Protein 2DOA (pdb70)

Foldseek 3Di:
DLPDDFCQVVDDPLLNLLLVLLLHWAALVRSQVVVVSVPADPVNNVVVVVSLVPQWNFDDPPTITHGALVSLVSHDLDHRPDDPVSSVSSVCSNVCSPDNDPDD

InterPro domains:
  IPR010844 Occludin homology domain [PF07303] (513-614)
  IPR010844 Occludin homology domain [PS51980] (507-617)
  IPR019464 RNA polymerase II elongation factor ELL, N-terminal [PF10390] (6-292)
  IPR031176 ELL/occludin family [PTHR23288] (4-615)
  IPR036390 Winged helix DNA-binding domain superfamily [SSF46785] (202-292)
  IPR042065 E3 ubiquitin-protein ligase ELL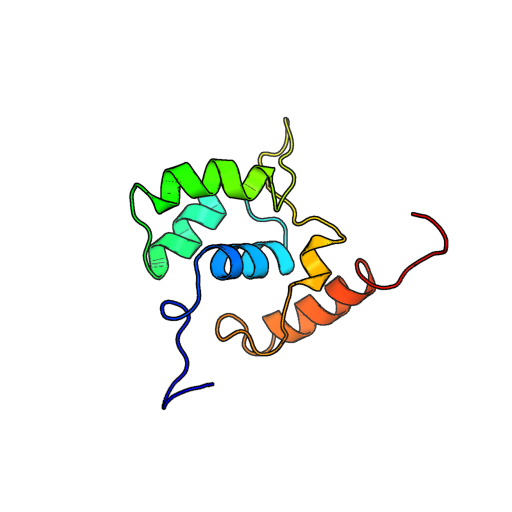-like [G3DSA:1.10.10.2670] (196-298)

Structure (mmCIF, N/CA/C/O backbone):
data_2DOA
#
_entry.id   2DOA
#
loop_
_atom_site.group_PDB
_atom_site.id
_atom_site.type_symbol
_atom_site.label_atom_id
_atom_site.label_alt_id
_atom_site.label_comp_id
_atom_site.label_asym_id
_atom_site.label_entity_id
_atom_site.label_seq_id
_atom_site.pdbx_PDB_ins_code
_atom_site.Cartn_x
_atom_site.Cartn_y
_atom_site.Cartn_z
_atom_site.occupancy
_atom_site.B_iso_or_equiv
_atom_site.auth_seq_id
_atom_site.auth_comp_id
_atom_site.auth_asym_id
_atom_site.auth_atom_id
_atom_site.pdbx_PDB_model_num
ATOM 1 N N . GLY A 1 1 ? -11.061 -14.258 -1.070 1.00 0.00 1 GLY A N 1
ATOM 2 C CA . GLY A 1 1 ? -12.351 -14.963 -1.300 1.00 0.00 1 GLY A CA 1
ATOM 3 C C . GLY A 1 1 ? -12.613 -15.229 -2.769 1.00 0.00 1 GLY A C 1
ATOM 4 O O . GLY A 1 1 ? -13.539 -14.667 -3.354 1.00 0.00 1 GLY A O 1
ATOM 10 N N . SER A 1 2 ? -11.795 -16.088 -3.369 1.00 0.00 2 SER A N 1
ATOM 11 C CA . SER A 1 2 ? -11.943 -16.427 -4.780 1.00 0.00 2 SER A CA 1
ATOM 12 C C . SER A 1 2 ? -11.873 -17.937 -4.987 1.00 0.00 2 SER A C 1
ATOM 13 O O . SER A 1 2 ? -12.706 -18.517 -5.683 1.00 0.00 2 SER A O 1
ATOM 21 N N . SER A 1 3 ? -10.876 -18.568 -4.376 1.00 0.00 3 SER A N 1
ATOM 22 C CA . SER A 1 3 ? -10.698 -20.010 -4.493 1.00 0.00 3 SER A CA 1
ATOM 23 C C . SER A 1 3 ? -10.262 -20.615 -3.162 1.00 0.00 3 SER A C 1
ATOM 24 O O . SER A 1 3 ? -9.151 -20.371 -2.693 1.00 0.00 3 SER A O 1
ATOM 32 N N . GLY A 1 4 ? -11.145 -21.406 -2.561 1.00 0.00 4 GLY A N 1
ATOM 33 C CA . GLY A 1 4 ? -10.832 -22.034 -1.290 1.00 0.00 4 GLY A CA 1
ATOM 34 C C . GLY A 1 4 ? -10.624 -21.022 -0.179 1.00 0.00 4 GLY A C 1
ATOM 35 O O . GLY A 1 4 ? -11.578 -20.404 0.293 1.00 0.00 4 GLY A O 1
ATOM 39 N N . SER A 1 5 ? -9.373 -20.856 0.238 1.00 0.00 5 SER A N 1
ATOM 40 C CA . SER A 1 5 ? -9.042 -19.913 1.301 1.00 0.00 5 SER A CA 1
ATOM 41 C C . SER A 1 5 ? -8.675 -18.550 0.724 1.00 0.00 5 SER A C 1
ATOM 42 O O . SER A 1 5 ? -8.700 -18.352 -0.490 1.00 0.00 5 SER A O 1
ATOM 50 N N . SER A 1 6 ? -8.335 -17.613 1.604 1.00 0.00 6 SER A N 1
ATOM 51 C CA . SER A 1 6 ? -7.963 -16.268 1.182 1.00 0.00 6 SER A CA 1
ATOM 52 C C . SER A 1 6 ? -6.472 -16.025 1.393 1.00 0.00 6 SER A C 1
ATOM 53 O O . SER A 1 6 ? -5.913 -16.398 2.425 1.00 0.00 6 SER A O 1
ATOM 61 N N . GLY A 1 7 ? -5.835 -15.397 0.411 1.00 0.00 7 GLY A N 1
ATOM 62 C CA . GLY A 1 7 ? -4.415 -15.114 0.509 1.00 0.00 7 GLY A CA 1
ATOM 63 C C . GLY A 1 7 ? -4.057 -13.749 -0.043 1.00 0.00 7 GLY A C 1
ATOM 64 O O . GLY A 1 7 ? -4.697 -13.259 -0.971 1.00 0.00 7 GLY A O 1
ATOM 68 N N . VAL A 1 8 ? -3.028 -13.132 0.532 1.00 0.00 8 VAL A N 1
ATOM 69 C CA . VAL A 1 8 ? -2.585 -11.816 0.092 1.00 0.00 8 VAL A CA 1
ATOM 70 C C . VAL A 1 8 ? -1.550 -11.927 -1.023 1.00 0.00 8 VAL A C 1
ATOM 71 O O . VAL A 1 8 ? -1.454 -11.051 -1.883 1.00 0.00 8 VAL A O 1
ATOM 84 N N . SER A 1 9 ? -0.777 -13.008 -1.001 1.00 0.00 9 SER A N 1
ATOM 85 C CA . SER A 1 9 ? 0.250 -13.234 -2.010 1.00 0.00 9 SER A CA 1
ATOM 86 C C . SER A 1 9 ? -0.362 -13.293 -3.406 1.00 0.00 9 SER A C 1
ATOM 87 O O . SER A 1 9 ? 0.219 -12.796 -4.371 1.00 0.00 9 SER A O 1
ATOM 95 N N . GLN A 1 10 ? -1.537 -13.904 -3.505 1.00 0.00 10 GLN A N 1
ATOM 96 C CA . GLN A 1 10 ? -2.230 -14.029 -4.783 1.00 0.00 10 GLN A CA 1
ATOM 97 C C . GLN A 1 10 ? -2.525 -12.654 -5.376 1.00 0.00 10 GLN A C 1
ATOM 98 O O . GLN A 1 10 ? -2.555 -12.486 -6.596 1.00 0.00 10 GLN A O 1
ATOM 112 N N . ARG A 1 11 ? -2.742 -11.674 -4.505 1.00 0.00 11 ARG A N 1
ATOM 113 C CA . ARG A 1 11 ? -3.034 -10.313 -4.940 1.00 0.00 11 ARG A CA 1
ATOM 114 C C . ARG A 1 11 ? -1.777 -9.633 -5.478 1.00 0.00 11 ARG A C 1
ATOM 115 O O . ARG A 1 11 ? -0.660 -9.989 -5.101 1.00 0.00 11 ARG A O 1
ATOM 136 N N . PRO A 1 12 ? -1.942 -8.641 -6.369 1.00 0.00 12 PRO A N 1
ATOM 137 C CA . PRO A 1 12 ? -0.813 -7.910 -6.956 1.00 0.00 12 PRO A CA 1
ATOM 138 C C . PRO A 1 12 ? 0.032 -7.208 -5.899 1.00 0.00 12 PRO A C 1
ATOM 139 O O . PRO A 1 12 ? -0.204 -7.358 -4.701 1.00 0.00 12 PRO A O 1
ATOM 150 N N . PHE A 1 13 ? 1.018 -6.439 -6.351 1.00 0.00 13 PHE A N 1
ATOM 151 C CA . PHE A 1 13 ? 1.900 -5.715 -5.443 1.00 0.00 13 PHE A CA 1
ATOM 152 C C . PHE A 1 13 ? 1.348 -4.326 -5.137 1.00 0.00 13 PHE A C 1
ATOM 153 O O . PHE A 1 13 ? 1.420 -3.856 -4.002 1.00 0.00 13 PHE A O 1
ATOM 170 N N . ARG A 1 14 ? 0.798 -3.675 -6.156 1.00 0.00 14 ARG A N 1
ATOM 171 C CA . ARG A 1 14 ? 0.235 -2.339 -5.994 1.00 0.00 14 ARG A CA 1
ATOM 172 C C . ARG A 1 14 ? -0.888 -2.342 -4.963 1.00 0.00 14 ARG A C 1
ATOM 173 O O . ARG A 1 14 ? -1.082 -1.366 -4.239 1.00 0.00 14 ARG A O 1
ATOM 194 N N . ASP A 1 15 ? -1.629 -3.444 -4.902 1.00 0.00 15 ASP A N 1
ATOM 195 C CA . ASP A 1 15 ? -2.733 -3.572 -3.960 1.00 0.00 15 ASP A CA 1
ATOM 196 C C . ASP A 1 15 ? -2.220 -3.868 -2.555 1.00 0.00 15 ASP A C 1
ATOM 197 O O . ASP A 1 15 ? -2.807 -3.435 -1.564 1.00 0.00 15 ASP A O 1
ATOM 206 N N . ARG A 1 16 ? -1.120 -4.610 -2.476 1.00 0.00 16 ARG A N 1
ATOM 207 C CA . ARG A 1 16 ? -0.527 -4.966 -1.192 1.00 0.00 16 ARG A CA 1
ATOM 208 C C . ARG A 1 16 ? -0.099 -3.719 -0.424 1.00 0.00 16 ARG A C 1
ATOM 209 O O . ARG A 1 16 ? -0.200 -3.668 0.801 1.00 0.00 16 ARG A O 1
ATOM 230 N N . VAL A 1 17 ? 0.379 -2.715 -1.154 1.00 0.00 17 VAL A N 1
ATOM 231 C CA . VAL A 1 17 ? 0.822 -1.470 -0.540 1.00 0.00 17 VAL A CA 1
ATOM 232 C C . VAL A 1 17 ? -0.303 -0.440 -0.511 1.00 0.00 17 VAL A C 1
ATOM 233 O O . VAL A 1 17 ? -0.369 0.396 0.390 1.00 0.00 17 VAL A O 1
ATOM 246 N N . LEU A 1 18 ? -1.186 -0.507 -1.502 1.00 0.00 18 LEU A N 1
ATOM 247 C CA . LEU A 1 18 ? -2.308 0.420 -1.589 1.00 0.00 18 LEU A CA 1
ATOM 248 C C . LEU A 1 18 ? -3.247 0.255 -0.398 1.00 0.00 18 LEU A C 1
ATOM 249 O O . LEU A 1 18 ? -3.895 1.209 0.030 1.00 0.00 18 LEU A O 1
ATOM 265 N N . HIS A 1 19 ? -3.317 -0.963 0.132 1.00 0.00 19 HIS A N 1
ATOM 266 C CA . HIS A 1 19 ? -4.178 -1.251 1.274 1.00 0.00 19 HIS A CA 1
ATOM 267 C C . HIS A 1 19 ? -3.473 -0.922 2.586 1.00 0.00 19 HIS A C 1
ATOM 268 O O . HIS A 1 19 ? -4.100 -0.451 3.535 1.00 0.00 19 HIS A O 1
ATOM 282 N N . LEU A 1 20 ? -2.170 -1.173 2.632 1.00 0.00 20 LEU A N 1
ATOM 283 C CA . LEU A 1 20 ? -1.381 -0.904 3.829 1.00 0.00 20 LEU A CA 1
ATOM 284 C C . LEU A 1 20 ? -1.441 0.574 4.201 1.00 0.00 20 LEU A C 1
ATOM 285 O O . LEU A 1 20 ? -1.760 0.927 5.336 1.00 0.00 20 LEU A O 1
ATOM 301 N N . LEU A 1 21 ? -1.132 1.434 3.236 1.00 0.00 21 LEU A N 1
ATOM 302 C CA . LEU A 1 21 ? -1.150 2.875 3.462 1.00 0.00 21 LEU A CA 1
ATOM 303 C C . LEU A 1 21 ? -2.578 3.385 3.634 1.00 0.00 21 LEU A C 1
ATOM 304 O O . LEU A 1 21 ? -2.807 4.412 4.274 1.00 0.00 21 LEU A O 1
ATOM 320 N N . ALA A 1 22 ? -3.537 2.662 3.062 1.00 0.00 22 ALA A N 1
ATOM 321 C CA . ALA A 1 22 ? -4.942 3.044 3.154 1.00 0.00 22 ALA A CA 1
ATOM 322 C C . ALA A 1 22 ? -5.378 3.200 4.608 1.00 0.00 22 ALA A C 1
ATOM 323 O O . ALA A 1 22 ? -6.140 4.106 4.943 1.00 0.00 22 ALA A O 1
ATOM 330 N N . LEU A 1 23 ? -4.890 2.311 5.467 1.00 0.00 23 LEU A N 1
ATOM 331 C CA . LEU A 1 23 ? -5.230 2.351 6.884 1.00 0.00 23 LEU A CA 1
ATOM 332 C C . LEU A 1 23 ? -4.606 3.569 7.558 1.00 0.00 23 LEU A C 1
ATOM 333 O O . LEU A 1 23 ? -5.303 4.521 7.911 1.00 0.00 23 LEU A O 1
ATOM 349 N N . ARG A 1 24 ? -3.289 3.531 7.733 1.00 0.00 24 ARG A N 1
ATOM 350 C CA . ARG A 1 24 ? -2.571 4.632 8.364 1.00 0.00 24 ARG A CA 1
ATOM 351 C C . ARG A 1 24 ? -1.217 4.854 7.693 1.00 0.00 24 ARG A C 1
ATOM 352 O O . ARG A 1 24 ? -0.696 3.965 7.020 1.00 0.00 24 ARG A O 1
ATOM 373 N N . PRO A 1 25 ? -0.628 6.050 7.869 1.00 0.00 25 PRO A N 1
ATOM 374 C CA . PRO A 1 25 ? 0.671 6.384 7.277 1.00 0.00 25 PRO A CA 1
ATOM 375 C C . PRO A 1 25 ? 1.737 5.339 7.588 1.00 0.00 25 PRO A C 1
ATOM 376 O O . PRO A 1 25 ? 2.022 5.057 8.752 1.00 0.00 25 PRO A O 1
ATOM 387 N N . TYR A 1 26 ? 2.323 4.768 6.541 1.00 0.00 26 TYR A N 1
ATOM 388 C CA . TYR A 1 26 ? 3.358 3.754 6.703 1.00 0.00 26 TYR A CA 1
ATOM 389 C C . TYR A 1 26 ? 4.687 4.235 6.130 1.00 0.00 26 TYR A C 1
ATOM 390 O O . TYR A 1 26 ? 4.744 4.739 5.008 1.00 0.00 26 TYR A O 1
ATOM 408 N N . ARG A 1 27 ? 5.753 4.077 6.907 1.00 0.00 27 ARG A N 1
ATOM 409 C CA . ARG A 1 27 ? 7.082 4.496 6.477 1.00 0.00 27 ARG A CA 1
ATOM 410 C C . ARG A 1 27 ? 7.691 3.474 5.523 1.00 0.00 27 ARG A C 1
ATOM 411 O O . ARG A 1 27 ? 7.139 2.392 5.322 1.00 0.00 27 ARG A O 1
ATOM 432 N N . LYS A 1 28 ? 8.832 3.824 4.938 1.00 0.00 28 LYS A N 1
ATOM 433 C CA . LYS A 1 28 ? 9.517 2.936 4.005 1.00 0.00 28 LYS A CA 1
ATOM 434 C C . LYS A 1 28 ? 10.015 1.682 4.715 1.00 0.00 28 LYS A C 1
ATOM 435 O O . LYS A 1 28 ? 9.826 0.566 4.230 1.00 0.00 28 LYS A O 1
ATOM 454 N N . ALA A 1 29 ? 10.650 1.872 5.866 1.00 0.00 29 ALA A N 1
ATOM 455 C CA . ALA A 1 29 ? 11.176 0.756 6.643 1.00 0.00 29 ALA A CA 1
ATOM 456 C C . ALA A 1 29 ? 10.047 -0.057 7.268 1.00 0.00 29 ALA A C 1
ATOM 457 O O . ALA A 1 29 ? 10.072 -1.287 7.252 1.00 0.00 29 ALA A O 1
ATOM 464 N N . GLU A 1 30 ? 9.058 0.639 7.817 1.00 0.00 30 GLU A N 1
ATOM 465 C CA . GLU A 1 30 ? 7.919 -0.019 8.448 1.00 0.00 30 GLU A CA 1
ATOM 466 C C . GLU A 1 30 ? 7.124 -0.826 7.426 1.00 0.00 30 GLU A C 1
ATOM 467 O O . GLU A 1 30 ? 6.743 -1.968 7.683 1.00 0.00 30 GLU A O 1
ATOM 479 N N . LEU A 1 31 ? 6.877 -0.225 6.267 1.00 0.00 31 LEU A N 1
ATOM 480 C CA . LEU A 1 31 ? 6.129 -0.889 5.206 1.00 0.00 31 LEU A CA 1
ATOM 481 C C . LEU A 1 31 ? 6.937 -2.034 4.604 1.00 0.00 31 LEU A C 1
ATOM 482 O O . LEU A 1 31 ? 6.380 -3.053 4.197 1.00 0.00 31 LEU A O 1
ATOM 498 N N . LEU A 1 32 ? 8.254 -1.857 4.550 1.00 0.00 32 LEU A N 1
ATOM 499 C CA . LEU A 1 32 ? 9.139 -2.876 3.998 1.00 0.00 32 LEU A CA 1
ATOM 500 C C . LEU A 1 32 ? 9.057 -4.165 4.809 1.00 0.00 32 LEU A C 1
ATOM 501 O O . LEU A 1 32 ? 8.893 -5.250 4.251 1.00 0.00 32 LEU A O 1
ATOM 517 N N . LEU A 1 33 ? 9.172 -4.038 6.126 1.00 0.00 33 LEU A N 1
ATOM 518 C CA . LEU A 1 33 ? 9.113 -5.194 7.014 1.00 0.00 33 LEU A CA 1
ATOM 519 C C . LEU A 1 33 ? 7.742 -5.861 6.947 1.00 0.00 33 LEU A C 1
ATOM 520 O O . LEU A 1 33 ? 7.629 -7.080 7.069 1.00 0.00 33 LEU A O 1
ATOM 536 N N . ARG A 1 34 ? 6.705 -5.054 6.751 1.00 0.00 34 ARG A N 1
ATOM 537 C CA . ARG A 1 34 ? 5.342 -5.567 6.668 1.00 0.00 34 ARG A CA 1
ATOM 538 C C . ARG A 1 34 ? 5.172 -6.460 5.443 1.00 0.00 34 ARG A C 1
ATOM 539 O O . ARG A 1 34 ? 4.629 -7.561 5.536 1.00 0.00 34 ARG A O 1
ATOM 560 N N . LEU A 1 35 ? 5.637 -5.978 4.296 1.00 0.00 35 LEU A N 1
ATOM 561 C CA . LEU A 1 35 ? 5.535 -6.732 3.052 1.00 0.00 35 LEU A CA 1
ATOM 562 C C . LEU A 1 35 ? 6.474 -7.934 3.066 1.00 0.00 35 LEU A C 1
ATOM 563 O O . LEU A 1 35 ? 6.150 -8.994 2.531 1.00 0.00 35 LEU A O 1
ATOM 579 N N . GLN A 1 36 ? 7.640 -7.761 3.681 1.00 0.00 36 GLN A N 1
ATOM 580 C CA . GLN A 1 36 ? 8.626 -8.832 3.764 1.00 0.00 36 GLN A CA 1
ATOM 581 C C . GLN A 1 36 ? 8.055 -10.044 4.495 1.00 0.00 36 GLN A C 1
ATOM 582 O O . GLN A 1 36 ? 8.448 -11.181 4.233 1.00 0.00 36 GLN A O 1
ATOM 596 N N . LYS A 1 37 ? 7.126 -9.793 5.412 1.00 0.00 37 LYS A N 1
ATOM 597 C CA . LYS A 1 37 ? 6.501 -10.865 6.180 1.00 0.00 37 LYS A CA 1
ATOM 598 C C . LYS A 1 37 ? 5.805 -11.861 5.258 1.00 0.00 37 LYS A C 1
ATOM 599 O O . LYS A 1 37 ? 5.868 -13.071 5.475 1.00 0.00 37 LYS A O 1
ATOM 618 N N . ASP A 1 38 ? 5.141 -11.344 4.229 1.00 0.00 38 ASP A N 1
ATOM 619 C CA . ASP A 1 38 ? 4.434 -12.188 3.274 1.00 0.00 38 ASP A CA 1
ATOM 620 C C . ASP A 1 38 ? 5.346 -12.583 2.116 1.00 0.00 38 ASP A C 1
ATOM 621 O O . ASP A 1 38 ? 5.247 -13.689 1.583 1.00 0.00 38 ASP A O 1
ATOM 630 N N . GLY A 1 39 ? 6.234 -11.671 1.733 1.00 0.00 39 GLY A N 1
ATOM 631 C CA . GLY A 1 39 ? 7.150 -11.943 0.641 1.00 0.00 39 GLY A CA 1
ATOM 632 C C . GLY A 1 39 ? 7.615 -10.679 -0.054 1.00 0.00 39 GLY A C 1
ATOM 633 O O . GLY A 1 39 ? 6.817 -9.970 -0.666 1.00 0.00 39 GLY A O 1
ATOM 637 N N . LEU A 1 40 ? 8.910 -10.395 0.040 1.00 0.00 40 LEU A N 1
ATOM 638 C CA . LEU A 1 40 ? 9.480 -9.207 -0.585 1.00 0.00 40 LEU A CA 1
ATOM 639 C C . LEU A 1 40 ? 10.858 -9.507 -1.168 1.00 0.00 40 LEU A C 1
ATOM 640 O O . LEU A 1 40 ? 11.733 -10.032 -0.480 1.00 0.00 40 LEU A O 1
ATOM 656 N N . THR A 1 41 ? 11.042 -9.170 -2.440 1.00 0.00 41 THR A N 1
ATOM 657 C CA . THR A 1 41 ? 12.314 -9.403 -3.116 1.00 0.00 41 THR A CA 1
ATOM 658 C C . THR A 1 41 ? 12.995 -8.082 -3.463 1.00 0.00 41 THR A C 1
ATOM 659 O O . THR A 1 41 ? 12.493 -7.008 -3.134 1.00 0.00 41 THR A O 1
ATOM 670 N N . GLN A 1 42 ? 14.141 -8.171 -4.131 1.00 0.00 42 GLN A N 1
ATOM 671 C CA . GLN A 1 42 ? 14.890 -6.984 -4.523 1.00 0.00 42 GLN A CA 1
ATOM 672 C C . GLN A 1 42 ? 14.097 -6.143 -5.519 1.00 0.00 42 GLN A C 1
ATOM 673 O O . GLN A 1 42 ? 14.168 -4.914 -5.505 1.00 0.00 42 GLN A O 1
ATOM 687 N N . ALA A 1 43 ? 13.341 -6.814 -6.381 1.00 0.00 43 ALA A N 1
ATOM 688 C CA . ALA A 1 43 ? 12.534 -6.129 -7.384 1.00 0.00 43 ALA A CA 1
ATOM 689 C C . ALA A 1 43 ? 11.378 -5.375 -6.735 1.00 0.00 43 ALA A C 1
ATOM 690 O O . ALA A 1 43 ? 10.942 -4.338 -7.236 1.00 0.00 43 ALA A O 1
ATOM 697 N N . ASP A 1 44 ? 10.885 -5.904 -5.620 1.00 0.00 44 ASP A N 1
ATOM 698 C CA . ASP A 1 44 ? 9.778 -5.280 -4.903 1.00 0.00 44 ASP A CA 1
ATOM 699 C C . ASP A 1 44 ? 10.280 -4.172 -3.983 1.00 0.00 44 ASP A C 1
ATOM 700 O O . ASP A 1 44 ? 9.598 -3.169 -3.773 1.00 0.00 44 ASP A O 1
ATOM 709 N N . LYS A 1 45 ? 11.477 -4.360 -3.438 1.00 0.00 45 LYS A N 1
ATOM 710 C CA . LYS A 1 45 ? 12.071 -3.376 -2.539 1.00 0.00 45 LYS A CA 1
ATOM 711 C C . LYS A 1 45 ? 12.289 -2.048 -3.257 1.00 0.00 45 LYS A C 1
ATOM 712 O O . LYS A 1 45 ? 11.756 -1.016 -2.849 1.00 0.00 45 LYS A O 1
ATOM 731 N N . ASP A 1 46 ? 13.076 -2.081 -4.327 1.00 0.00 46 ASP A N 1
ATOM 732 C CA . ASP A 1 46 ? 13.366 -0.879 -5.100 1.00 0.00 46 ASP A CA 1
ATOM 733 C C . ASP A 1 46 ? 12.093 -0.311 -5.720 1.00 0.00 46 ASP A C 1
ATOM 734 O O . ASP A 1 46 ? 11.851 0.895 -5.670 1.00 0.00 46 ASP A O 1
ATOM 743 N N . ALA A 1 47 ? 11.283 -1.188 -6.304 1.00 0.00 47 ALA A N 1
ATOM 744 C CA . ALA A 1 47 ? 10.035 -0.774 -6.935 1.00 0.00 47 ALA A CA 1
ATOM 745 C C . ALA A 1 47 ? 9.108 -0.100 -5.928 1.00 0.00 47 ALA A C 1
ATOM 746 O O . ALA A 1 47 ? 8.326 0.781 -6.283 1.00 0.00 47 ALA A O 1
ATOM 753 N N . LEU A 1 48 ? 9.204 -0.520 -4.670 1.00 0.00 48 LEU A N 1
ATOM 754 C CA . LEU A 1 48 ? 8.374 0.044 -3.611 1.00 0.00 48 LEU A CA 1
ATOM 755 C C . LEU A 1 48 ? 8.673 1.527 -3.416 1.00 0.00 48 LEU A C 1
ATOM 756 O O . LEU A 1 48 ? 7.762 2.335 -3.233 1.00 0.00 48 LEU A O 1
ATOM 772 N N . ASP A 1 49 ? 9.954 1.877 -3.456 1.00 0.00 49 ASP A N 1
ATOM 773 C CA . ASP A 1 49 ? 10.374 3.263 -3.283 1.00 0.00 49 ASP A CA 1
ATOM 774 C C . ASP A 1 49 ? 9.746 4.160 -4.344 1.00 0.00 49 ASP A C 1
ATOM 775 O O . ASP A 1 49 ? 9.344 5.288 -4.060 1.00 0.00 49 ASP A O 1
ATOM 784 N N . GLY A 1 50 ? 9.664 3.651 -5.569 1.00 0.00 50 GLY A N 1
ATOM 785 C CA . GLY A 1 50 ? 9.084 4.419 -6.654 1.00 0.00 50 GLY A CA 1
ATOM 786 C C . GLY A 1 50 ? 7.569 4.380 -6.647 1.00 0.00 50 GLY A C 1
ATOM 787 O O . GLY A 1 50 ? 6.915 5.305 -7.128 1.00 0.00 50 GLY A O 1
ATOM 791 N N . LEU A 1 51 ? 7.008 3.305 -6.102 1.00 0.00 51 LEU A N 1
ATOM 792 C CA . LEU A 1 51 ? 5.560 3.149 -6.036 1.00 0.00 51 LEU A CA 1
ATOM 793 C C . LEU A 1 51 ? 4.968 4.018 -4.929 1.00 0.00 51 LEU A C 1
ATOM 794 O O . LEU A 1 51 ? 3.906 4.616 -5.098 1.00 0.00 51 LEU A O 1
ATOM 810 N N . LEU A 1 52 ? 5.662 4.082 -3.797 1.00 0.00 52 LEU A N 1
ATOM 811 C CA . LEU A 1 52 ? 5.203 4.878 -2.664 1.00 0.00 52 LEU A CA 1
ATOM 812 C C . LEU A 1 52 ? 5.087 6.349 -3.047 1.00 0.00 52 LEU A C 1
ATOM 813 O O . LEU A 1 52 ? 4.083 6.999 -2.756 1.00 0.00 52 LEU A O 1
ATOM 829 N N . GLN A 1 53 ? 6.118 6.868 -3.704 1.00 0.00 53 GLN A N 1
ATOM 830 C CA . GLN A 1 53 ? 6.130 8.262 -4.129 1.00 0.00 53 GLN A CA 1
ATOM 831 C C . GLN A 1 53 ? 4.996 8.543 -5.113 1.00 0.00 53 GLN A C 1
ATOM 832 O O . GLN A 1 53 ? 4.549 9.682 -5.250 1.00 0.00 53 GLN A O 1
ATOM 846 N N . GLN A 1 54 ? 4.537 7.499 -5.796 1.00 0.00 54 GLN A N 1
ATOM 847 C CA . GLN A 1 54 ? 3.458 7.636 -6.767 1.00 0.00 54 GLN A CA 1
ATOM 848 C C . GLN A 1 54 ? 2.096 7.472 -6.101 1.00 0.00 54 GLN A C 1
ATOM 849 O O . GLN A 1 54 ? 1.229 8.338 -6.217 1.00 0.00 54 GLN A O 1
ATOM 863 N N . VAL A 1 55 ? 1.912 6.355 -5.403 1.00 0.00 55 VAL A N 1
ATOM 864 C CA . VAL A 1 55 ? 0.653 6.080 -4.720 1.00 0.00 55 VAL A CA 1
ATOM 865 C C . VAL A 1 55 ? 0.722 6.476 -3.249 1.00 0.00 55 VAL A C 1
ATOM 866 O O . VAL A 1 55 ? 0.037 5.895 -2.407 1.00 0.00 55 VAL A O 1
ATOM 879 N N . ALA A 1 56 ? 1.553 7.468 -2.945 1.00 0.00 56 ALA A N 1
ATOM 880 C CA . ALA A 1 56 ? 1.708 7.940 -1.574 1.00 0.00 56 ALA A CA 1
ATOM 881 C C . ALA A 1 56 ? 2.600 9.176 -1.519 1.00 0.00 56 ALA A C 1
ATOM 882 O O . ALA A 1 56 ? 3.336 9.465 -2.463 1.00 0.00 56 ALA A O 1
ATOM 889 N N . ASN A 1 57 ? 2.528 9.903 -0.408 1.00 0.00 57 ASN A N 1
ATOM 890 C CA . ASN A 1 57 ? 3.328 11.109 -0.230 1.00 0.00 57 ASN A CA 1
ATOM 891 C C . ASN A 1 57 ? 4.282 10.959 0.951 1.00 0.00 57 ASN A C 1
ATOM 892 O O . ASN A 1 57 ? 3.867 10.614 2.057 1.00 0.00 57 ASN A O 1
ATOM 903 N N . MET A 1 58 ? 5.561 11.224 0.708 1.00 0.00 58 MET A N 1
ATOM 904 C CA . MET A 1 58 ? 6.574 11.119 1.752 1.00 0.00 58 MET A CA 1
ATOM 905 C C . MET A 1 58 ? 6.967 12.500 2.268 1.00 0.00 58 MET A C 1
ATOM 906 O O . MET A 1 58 ? 7.023 13.466 1.508 1.00 0.00 58 MET A O 1
ATOM 920 N N . SER A 1 59 ? 7.239 12.585 3.567 1.00 0.00 59 SER A N 1
ATOM 921 C CA . SER A 1 59 ? 7.627 13.847 4.185 1.00 0.00 59 SER A CA 1
ATOM 922 C C . SER A 1 59 ? 9.145 13.975 4.256 1.00 0.00 59 SER A C 1
ATOM 923 O O . SER A 1 59 ? 9.859 12.976 4.344 1.00 0.00 59 SER A O 1
ATOM 931 N N . ALA A 1 60 ? 9.632 15.210 4.216 1.00 0.00 60 ALA A N 1
ATOM 932 C CA . ALA A 1 60 ? 11.065 15.468 4.275 1.00 0.00 60 ALA A CA 1
ATOM 933 C C . ALA A 1 60 ? 11.497 15.847 5.689 1.00 0.00 60 ALA A C 1
ATOM 934 O O . ALA A 1 60 ? 12.448 16.605 5.876 1.00 0.00 60 ALA A O 1
ATOM 941 N N . LYS A 1 61 ? 10.790 15.315 6.680 1.00 0.00 61 LYS A N 1
ATOM 942 C CA . LYS A 1 61 ? 11.100 15.596 8.077 1.00 0.00 61 LYS A CA 1
ATOM 943 C C . LYS A 1 61 ? 10.735 14.411 8.964 1.00 0.00 61 LYS A C 1
ATOM 944 O O . LYS A 1 61 ? 11.524 13.989 9.810 1.00 0.00 61 LYS A O 1
ATOM 963 N N . ASP A 1 62 ? 9.534 13.877 8.765 1.00 0.00 62 ASP A N 1
ATOM 964 C CA . ASP A 1 62 ? 9.063 12.739 9.546 1.00 0.00 62 ASP A CA 1
ATOM 965 C C . ASP A 1 62 ? 9.635 11.434 9.004 1.00 0.00 62 ASP A C 1
ATOM 966 O O . ASP A 1 62 ? 10.229 10.649 9.743 1.00 0.00 62 ASP A O 1
ATOM 975 N N . GLY A 1 63 ? 9.451 11.207 7.707 1.00 0.00 63 GLY A N 1
ATOM 976 C CA . GLY A 1 63 ? 9.954 9.995 7.087 1.00 0.00 63 GLY A CA 1
ATOM 977 C C . GLY A 1 63 ? 8.886 8.927 6.952 1.00 0.00 63 GLY A C 1
ATOM 978 O O . GLY A 1 63 ? 9.179 7.734 7.034 1.00 0.00 63 GLY A O 1
ATOM 982 N N . THR A 1 64 ? 7.645 9.357 6.744 1.00 0.00 64 THR A N 1
ATOM 983 C CA . THR A 1 64 ? 6.530 8.428 6.597 1.00 0.00 64 THR A CA 1
ATOM 984 C C . THR A 1 64 ? 5.757 8.706 5.313 1.00 0.00 64 THR A C 1
ATOM 985 O O . THR A 1 64 ? 5.666 9.849 4.865 1.00 0.00 64 THR A O 1
ATOM 996 N N . CYS A 1 65 ? 5.201 7.653 4.722 1.00 0.00 65 CYS A N 1
ATOM 997 C CA . CYS A 1 65 ? 4.436 7.783 3.489 1.00 0.00 65 CYS A CA 1
ATOM 998 C C . CYS A 1 65 ? 2.937 7.725 3.770 1.00 0.00 65 CYS A C 1
ATOM 999 O O . CYS A 1 65 ? 2.469 6.867 4.518 1.00 0.00 65 CYS A O 1
ATOM 1007 N N . THR A 1 66 ? 2.191 8.645 3.165 1.00 0.00 66 THR A N 1
ATOM 1008 C CA . THR A 1 66 ? 0.746 8.699 3.350 1.00 0.00 66 THR A CA 1
ATOM 1009 C C . THR A 1 66 ? 0.020 8.532 2.019 1.00 0.00 66 THR A C 1
ATOM 1010 O O . THR A 1 66 ? 0.380 9.158 1.022 1.00 0.00 66 THR A O 1
ATOM 1021 N N . LEU A 1 67 ? -1.003 7.683 2.010 1.00 0.00 67 LEU A N 1
ATOM 1022 C CA . LEU A 1 67 ? -1.778 7.434 0.802 1.00 0.00 67 LEU A CA 1
ATOM 1023 C C . LEU A 1 67 ? -2.520 8.692 0.362 1.00 0.00 67 LEU A C 1
ATOM 1024 O O . LEU A 1 67 ? -2.979 9.476 1.193 1.00 0.00 67 LEU A O 1
ATOM 1040 N N . GLN A 1 68 ? -2.635 8.878 -0.948 1.00 0.00 68 GLN A N 1
ATOM 1041 C CA . GLN A 1 68 ? -3.323 10.041 -1.498 1.00 0.00 68 GLN A CA 1
ATOM 1042 C C . GLN A 1 68 ? -4.816 9.983 -1.192 1.00 0.00 68 GLN A C 1
ATOM 1043 O O . GLN A 1 68 ? -5.288 9.063 -0.524 1.00 0.00 68 GLN A O 1
ATOM 1057 N N . ASP A 1 69 ? -5.555 10.971 -1.685 1.00 0.00 69 ASP A N 1
ATOM 1058 C CA . ASP A 1 69 ? -6.995 11.031 -1.464 1.00 0.00 69 ASP A CA 1
ATOM 1059 C C . ASP A 1 69 ? -7.748 10.310 -2.577 1.00 0.00 69 ASP A C 1
ATOM 1060 O O . ASP A 1 69 ? -8.747 9.636 -2.328 1.00 0.00 69 ASP A O 1
ATOM 1069 N N . CYS A 1 70 ? -7.261 10.455 -3.805 1.00 0.00 70 CYS A N 1
ATOM 1070 C CA . CYS A 1 70 ? -7.888 9.817 -4.957 1.00 0.00 70 CYS A CA 1
ATOM 1071 C C . CYS A 1 70 ? -7.540 8.333 -5.012 1.00 0.00 70 CYS A C 1
ATOM 1072 O O . CYS A 1 70 ? -8.332 7.517 -5.482 1.00 0.00 70 CYS A O 1
ATOM 1080 N N . MET A 1 71 ? -6.350 7.990 -4.529 1.00 0.00 71 MET A N 1
ATOM 1081 C CA . MET A 1 71 ? -5.898 6.604 -4.523 1.00 0.00 71 MET A CA 1
ATOM 1082 C C . MET A 1 71 ? -6.840 5.726 -3.706 1.00 0.00 71 MET A C 1
ATOM 1083 O O . MET A 1 71 ? -6.987 4.534 -3.980 1.00 0.00 71 MET A O 1
ATOM 1097 N N . TYR A 1 72 ? -7.477 6.322 -2.701 1.00 0.00 72 TYR A N 1
ATOM 1098 C CA . TYR A 1 72 ? -8.405 5.592 -1.845 1.00 0.00 72 TYR A CA 1
ATOM 1099 C C . TYR A 1 72 ? -9.533 4.973 -2.666 1.00 0.00 72 TYR A C 1
ATOM 1100 O O . TYR A 1 72 ? -10.081 3.934 -2.300 1.00 0.00 72 TYR A O 1
ATOM 1118 N N . LYS A 1 73 ? -9.874 5.618 -3.777 1.00 0.00 73 LYS A N 1
ATOM 1119 C CA . LYS A 1 73 ? -10.935 5.131 -4.650 1.00 0.00 73 LYS A CA 1
ATOM 1120 C C . LYS A 1 73 ? -10.635 3.718 -5.144 1.00 0.00 73 LYS A C 1
ATOM 1121 O O . LYS A 1 73 ? -11.545 2.966 -5.493 1.00 0.00 73 LYS A O 1
ATOM 1140 N N . ASP A 1 74 ? -9.353 3.363 -5.172 1.00 0.00 74 ASP A N 1
ATOM 1141 C CA . ASP A 1 74 ? -8.937 2.041 -5.624 1.00 0.00 74 ASP A CA 1
ATOM 1142 C C . ASP A 1 74 ? -8.724 1.099 -4.441 1.00 0.00 74 ASP A C 1
ATOM 1143 O O . ASP A 1 74 ? -7.862 0.221 -4.483 1.00 0.00 74 ASP A O 1
ATOM 1152 N N . VAL A 1 75 ? -9.515 1.287 -3.390 1.00 0.00 75 VAL A N 1
ATOM 1153 C CA . VAL A 1 75 ? -9.413 0.454 -2.198 1.00 0.00 75 VAL A CA 1
ATOM 1154 C C . VAL A 1 75 ? -10.688 -0.354 -1.983 1.00 0.00 75 VAL A C 1
ATOM 1155 O O . VAL A 1 75 ? -11.795 0.173 -2.101 1.00 0.00 75 VAL A O 1
ATOM 1168 N N . GLN A 1 76 ? -10.527 -1.634 -1.666 1.00 0.00 76 GLN A N 1
ATOM 1169 C CA . GLN A 1 76 ? -11.667 -2.514 -1.436 1.00 0.00 76 GLN A CA 1
ATOM 1170 C C . GLN A 1 76 ? -11.862 -2.774 0.054 1.00 0.00 76 GLN A C 1
ATOM 1171 O O . GLN A 1 76 ? -11.001 -2.446 0.870 1.00 0.00 76 GLN A O 1
ATOM 1185 N N . LYS A 1 77 ? -13.001 -3.366 0.400 1.00 0.00 77 LYS A N 1
ATOM 1186 C CA . LYS A 1 77 ? -13.311 -3.672 1.793 1.00 0.00 77 LYS A CA 1
ATOM 1187 C C . LYS A 1 77 ? -13.134 -5.161 2.083 1.00 0.00 77 LYS A C 1
ATOM 1188 O O . LYS A 1 77 ? -13.037 -5.569 3.241 1.00 0.00 77 LYS A O 1
ATOM 1207 N N . ASP A 1 78 ? -13.094 -5.972 1.027 1.00 0.00 78 ASP A N 1
ATOM 1208 C CA . ASP A 1 78 ? -12.930 -7.413 1.177 1.00 0.00 78 ASP A CA 1
ATOM 1209 C C . ASP A 1 78 ? -11.466 -7.816 1.029 1.00 0.00 78 ASP A C 1
ATOM 1210 O O . ASP A 1 78 ? -11.156 -8.873 0.479 1.00 0.00 78 ASP A O 1
ATOM 1219 N N . TRP A 1 79 ? -10.569 -6.969 1.526 1.00 0.00 79 TRP A N 1
ATOM 1220 C CA . TRP A 1 79 ? -9.138 -7.240 1.448 1.00 0.00 79 TRP A CA 1
ATOM 1221 C C . TRP A 1 79 ? -8.722 -8.259 2.509 1.00 0.00 79 TRP A C 1
ATOM 1222 O O . TRP A 1 79 ? -8.908 -8.031 3.704 1.00 0.00 79 TRP A O 1
ATOM 1243 N N . PRO A 1 80 ? -8.152 -9.405 2.089 1.00 0.00 80 PRO A N 1
ATOM 1244 C CA . PRO A 1 80 ? -7.715 -10.453 3.016 1.00 0.00 80 PRO A CA 1
ATOM 1245 C C . PRO A 1 80 ? -6.842 -9.908 4.141 1.00 0.00 80 PRO A C 1
ATOM 1246 O O . PRO A 1 80 ? -6.794 -10.472 5.233 1.00 0.00 80 PRO A O 1
ATOM 1257 N N . GLY A 1 81 ? -6.152 -8.805 3.865 1.00 0.00 81 GLY A N 1
ATOM 1258 C CA . GLY A 1 81 ? -5.289 -8.202 4.864 1.00 0.00 81 GLY A CA 1
ATOM 1259 C C . GLY A 1 81 ? -6.042 -7.804 6.118 1.00 0.00 81 GLY A C 1
ATOM 1260 O O . GLY A 1 81 ? -5.610 -8.106 7.230 1.00 0.00 81 GLY A O 1
ATOM 1264 N N . TYR A 1 82 ? -7.170 -7.124 5.939 1.00 0.00 82 TYR A N 1
ATOM 1265 C CA . TYR A 1 82 ? -7.984 -6.683 7.065 1.00 0.00 82 TYR A CA 1
ATOM 1266 C C . TYR A 1 82 ? -8.753 -7.854 7.672 1.00 0.00 82 TYR A C 1
ATOM 1267 O O . TYR A 1 82 ? -8.726 -8.966 7.146 1.00 0.00 82 TYR A O 1
ATOM 1285 N N . SER A 1 83 ? -9.438 -7.594 8.781 1.00 0.00 83 SER A N 1
ATOM 1286 C CA . SER A 1 83 ? -10.214 -8.625 9.459 1.00 0.00 83 SER A CA 1
ATOM 1287 C C . SER A 1 83 ? -11.431 -8.021 10.152 1.00 0.00 83 SER A C 1
ATOM 1288 O O . SER A 1 83 ? -12.571 -8.309 9.788 1.00 0.00 83 SER A O 1
ATOM 1296 N N . GLU A 1 84 ? -11.182 -7.182 11.152 1.00 0.00 84 GLU A N 1
ATOM 1297 C CA . GLU A 1 84 ? -12.259 -6.538 11.896 1.00 0.00 84 GLU A CA 1
ATOM 1298 C C . GLU A 1 84 ? -11.840 -5.148 12.365 1.00 0.00 84 GLU A C 1
ATOM 1299 O O . GLU A 1 84 ? -12.380 -4.139 11.910 1.00 0.00 84 GLU A O 1
ATOM 1311 N N . GLY A 1 85 ? -10.876 -5.103 13.278 1.00 0.00 85 GLY A N 1
ATOM 1312 C CA . GLY A 1 85 ? -10.402 -3.832 13.794 1.00 0.00 85 GLY A CA 1
ATOM 1313 C C . GLY A 1 85 ? -9.832 -2.942 12.708 1.00 0.00 85 GLY A C 1
ATOM 1314 O O . GLY A 1 85 ? -9.915 -1.716 12.795 1.00 0.00 85 GLY A O 1
ATOM 1318 N N . ASP A 1 86 ? -9.253 -3.557 11.683 1.00 0.00 86 ASP A N 1
ATOM 1319 C CA . ASP A 1 86 ? -8.667 -2.811 10.575 1.00 0.00 86 ASP A CA 1
ATOM 1320 C C . ASP A 1 86 ? -9.746 -2.340 9.606 1.00 0.00 86 ASP A C 1
ATOM 1321 O O . ASP A 1 86 ? -9.672 -1.235 9.068 1.00 0.00 86 ASP A O 1
ATOM 1330 N N . GLN A 1 87 ? -10.748 -3.185 9.387 1.00 0.00 87 GLN A N 1
ATOM 1331 C CA . GLN A 1 87 ? -11.843 -2.854 8.482 1.00 0.00 87 GLN A CA 1
ATOM 1332 C C . GLN A 1 87 ? -12.601 -1.625 8.972 1.00 0.00 87 GLN A C 1
ATOM 1333 O O . GLN A 1 87 ? -12.795 -0.664 8.228 1.00 0.00 87 GLN A O 1
ATOM 1347 N N . GLN A 1 88 ? -13.029 -1.663 10.230 1.00 0.00 88 GLN A N 1
ATOM 1348 C CA . GLN A 1 88 ? -13.767 -0.552 10.820 1.00 0.00 88 GLN A CA 1
ATOM 1349 C C . GLN A 1 88 ? -12.932 0.724 10.806 1.00 0.00 88 GLN A C 1
ATOM 1350 O O . GLN A 1 88 ? -13.461 1.823 10.640 1.00 0.00 88 GLN A O 1
ATOM 1364 N N . LEU A 1 89 ? -11.624 0.571 10.982 1.00 0.00 89 LEU A N 1
ATOM 1365 C CA . LEU A 1 89 ? -10.714 1.711 10.990 1.00 0.00 89 LEU A CA 1
ATOM 1366 C C . LEU A 1 89 ? -10.643 2.360 9.611 1.00 0.00 89 LEU A C 1
ATOM 1367 O O . LEU A 1 89 ? -10.516 3.578 9.494 1.00 0.00 89 LEU A O 1
ATOM 1383 N N . LEU A 1 90 ? -10.726 1.537 8.571 1.00 0.00 90 LEU A N 1
ATOM 1384 C CA . LEU A 1 90 ? -10.670 2.029 7.200 1.00 0.00 90 LEU A CA 1
ATOM 1385 C C . LEU A 1 90 ? -11.952 2.771 6.833 1.00 0.00 90 LEU A C 1
ATOM 1386 O O . LEU A 1 90 ? -11.940 3.674 5.997 1.00 0.00 90 LEU A O 1
ATOM 1402 N N . LYS A 1 91 ? -13.057 2.383 7.462 1.00 0.00 91 LYS A N 1
ATOM 1403 C CA . LYS A 1 91 ? -14.347 3.010 7.200 1.00 0.00 91 LYS A CA 1
ATOM 1404 C C . LYS A 1 91 ? -14.291 4.511 7.475 1.00 0.00 91 LYS A C 1
ATOM 1405 O O . LYS A 1 91 ? -14.540 5.324 6.585 1.00 0.00 91 LYS A O 1
ATOM 1424 N N . ARG A 1 92 ? -13.965 4.869 8.712 1.00 0.00 92 ARG A N 1
ATOM 1425 C CA . ARG A 1 92 ? -13.877 6.271 9.106 1.00 0.00 92 ARG A CA 1
ATOM 1426 C C . ARG A 1 92 ? -12.867 7.020 8.241 1.00 0.00 92 ARG A C 1
ATOM 1427 O O . ARG A 1 92 ? -13.004 8.221 8.010 1.00 0.00 92 ARG A O 1
ATOM 1448 N N . VAL A 1 93 ? -11.853 6.303 7.765 1.00 0.00 93 VAL A N 1
ATOM 1449 C CA . VAL A 1 93 ? -10.822 6.902 6.927 1.00 0.00 93 VAL A CA 1
ATOM 1450 C C . VAL A 1 93 ? -11.356 7.203 5.531 1.00 0.00 93 VAL A C 1
ATOM 1451 O O . VAL A 1 93 ? -11.079 8.261 4.964 1.00 0.00 93 VAL A O 1
ATOM 1464 N N . LEU A 1 94 ? -12.122 6.267 4.980 1.00 0.00 94 LEU A N 1
ATOM 1465 C CA . LEU A 1 94 ? -12.694 6.433 3.650 1.00 0.00 94 LEU A CA 1
ATOM 1466 C C . LEU A 1 94 ? -13.641 7.628 3.609 1.00 0.00 94 LEU A C 1
ATOM 1467 O O . LEU A 1 94 ? -13.755 8.309 2.588 1.00 0.00 94 LEU A O 1
ATOM 1483 N N . VAL A 1 95 ? -14.320 7.878 4.723 1.00 0.00 95 VAL A N 1
ATOM 1484 C CA . VAL A 1 95 ? -15.258 8.991 4.813 1.00 0.00 95 VAL A CA 1
ATOM 1485 C C . VAL A 1 95 ? -14.528 10.329 4.784 1.00 0.00 95 VAL A C 1
ATOM 1486 O O . VAL A 1 95 ? -14.923 11.247 4.065 1.00 0.00 95 VAL A O 1
ATOM 1499 N N . ARG A 1 96 ? -13.464 10.434 5.573 1.00 0.00 96 ARG A N 1
ATOM 1500 C CA . ARG A 1 96 ? -12.679 11.661 5.639 1.00 0.00 96 ARG A CA 1
ATOM 1501 C C . ARG A 1 96 ? -12.004 11.950 4.301 1.00 0.00 96 ARG A C 1
ATOM 1502 O O . ARG A 1 96 ? -11.823 13.107 3.923 1.00 0.00 96 ARG A O 1
ATOM 1523 N N . LYS A 1 97 ? -11.635 10.890 3.589 1.00 0.00 97 LYS A N 1
ATOM 1524 C CA . LYS A 1 97 ? -10.979 11.030 2.294 1.00 0.00 97 LYS A CA 1
ATOM 1525 C C . LYS A 1 97 ? -12.007 11.124 1.171 1.00 0.00 97 LYS A C 1
ATOM 1526 O O . LYS A 1 97 ? -12.141 12.163 0.524 1.00 0.00 97 LYS A O 1
ATOM 1545 N N . LEU A 1 98 ? -12.730 10.032 0.944 1.00 0.00 98 LEU A N 1
ATOM 1546 C CA . LEU A 1 98 ? -13.745 9.993 -0.102 1.00 0.00 98 LEU A CA 1
ATOM 1547 C C . LEU A 1 98 ? -15.014 10.713 0.343 1.00 0.00 98 LEU A C 1
ATOM 1548 O O . LEU A 1 98 ? -15.483 10.527 1.466 1.00 0.00 98 LEU A O 1
ATOM 1564 N N . SER A 1 99 ? -15.563 11.535 -0.544 1.00 0.00 99 SER A N 1
ATOM 1565 C CA . SER A 1 99 ? -16.779 12.284 -0.241 1.00 0.00 99 SER A CA 1
ATOM 1566 C C . SER A 1 99 ? -16.566 13.205 0.956 1.00 0.00 99 SER A C 1
ATOM 1567 O O . SER A 1 99 ? -16.614 12.766 2.106 1.00 0.00 99 SER A O 1
ATOM 1575 N N . GLY A 1 100 ? -16.331 14.484 0.678 1.00 0.00 100 GLY A N 1
ATOM 1576 C CA . GLY A 1 100 ? -16.115 15.446 1.743 1.00 0.00 100 GLY A CA 1
ATOM 1577 C C . GLY A 1 100 ? -16.656 16.822 1.401 1.00 0.00 100 GLY A C 1
ATOM 1578 O O . GLY A 1 100 ? -17.634 16.938 0.662 1.00 0.00 100 GLY A O 1
ATOM 1582 N N . PRO A 1 101 ? -16.037 17.892 1.927 1.00 0.00 101 PRO A N 1
ATOM 1583 C CA . PRO A 1 101 ? -16.475 19.266 1.665 1.00 0.00 101 PRO A CA 1
ATOM 1584 C C . PRO A 1 101 ? -16.617 19.553 0.173 1.00 0.00 101 PRO A C 1
ATOM 1585 O O . PRO A 1 101 ? -16.425 18.668 -0.661 1.00 0.00 101 PRO A O 1
ATOM 1596 N N . SER A 1 102 ? -16.955 20.796 -0.156 1.00 0.00 102 SER A N 1
ATOM 1597 C CA . SER A 1 102 ? -17.123 21.200 -1.547 1.00 0.00 102 SER A CA 1
ATOM 1598 C C . SER A 1 102 ? -15.809 21.078 -2.311 1.00 0.00 102 SER A C 1
ATOM 1599 O O . SER A 1 102 ? -15.678 20.246 -3.210 1.00 0.00 102 SER A O 1
ATOM 1607 N N . SER A 1 103 ? -14.839 21.910 -1.949 1.00 0.00 103 SER A N 1
ATOM 1608 C CA . SER A 1 103 ? -13.534 21.895 -2.602 1.00 0.00 103 SER A CA 1
ATOM 1609 C C . SER A 1 103 ? -12.411 21.904 -1.571 1.00 0.00 103 SER A C 1
ATOM 1610 O O . SER A 1 103 ? -12.118 22.936 -0.966 1.00 0.00 103 SER A O 1
ATOM 1618 N N . GLY A 1 104 ? -11.784 20.748 -1.375 1.00 0.00 104 GLY A N 1
ATOM 1619 C CA . GLY A 1 104 ? -10.699 20.645 -0.418 1.00 0.00 104 GLY A CA 1
ATOM 1620 C C . GLY A 1 104 ? -10.566 19.251 0.161 1.00 0.00 104 GLY A C 1
ATOM 1621 O O . GLY A 1 104 ? -11.413 18.392 -0.161 1.00 0.00 104 GLY A O 1
ATOM 1626 N N . GLY A 1 1 ? -5.203 -15.625 17.409 1.00 0.00 1 GLY A N 2
ATOM 1627 C CA . GLY A 1 1 ? -4.928 -17.073 17.194 1.00 0.00 1 GLY A CA 2
ATOM 1628 C C . GLY A 1 1 ? -5.165 -17.503 15.760 1.00 0.00 1 GLY A C 2
ATOM 1629 O O . GLY A 1 1 ? -6.308 -17.637 15.326 1.00 0.00 1 GLY A O 2
ATOM 1635 N N . SER A 1 2 ? -4.079 -17.719 15.023 1.00 0.00 2 SER A N 2
ATOM 1636 C CA . SER A 1 2 ? -4.172 -18.136 13.628 1.00 0.00 2 SER A CA 2
ATOM 1637 C C . SER A 1 2 ? -4.952 -17.117 12.804 1.00 0.00 2 SER A C 2
ATOM 1638 O O . SER A 1 2 ? -5.292 -16.038 13.292 1.00 0.00 2 SER A O 2
ATOM 1646 N N . SER A 1 3 ? -5.233 -17.464 11.553 1.00 0.00 3 SER A N 2
ATOM 1647 C CA . SER A 1 3 ? -5.973 -16.579 10.660 1.00 0.00 3 SER A CA 2
ATOM 1648 C C . SER A 1 3 ? -5.228 -15.263 10.458 1.00 0.00 3 SER A C 2
ATOM 1649 O O . SER A 1 3 ? -5.121 -14.451 11.377 1.00 0.00 3 SER A O 2
ATOM 1657 N N . GLY A 1 4 ? -4.715 -15.060 9.249 1.00 0.00 4 GLY A N 2
ATOM 1658 C CA . GLY A 1 4 ? -3.987 -13.841 8.948 1.00 0.00 4 GLY A CA 2
ATOM 1659 C C . GLY A 1 4 ? -3.112 -13.977 7.717 1.00 0.00 4 GLY A C 2
ATOM 1660 O O . GLY A 1 4 ? -2.431 -14.986 7.540 1.00 0.00 4 GLY A O 2
ATOM 1664 N N . SER A 1 5 ? -3.131 -12.957 6.866 1.00 0.00 5 SER A N 2
ATOM 1665 C CA . SER A 1 5 ? -2.334 -12.966 5.644 1.00 0.00 5 SER A CA 2
ATOM 1666 C C . SER A 1 5 ? -2.732 -14.131 4.743 1.00 0.00 5 SER A C 2
ATOM 1667 O O . SER A 1 5 ? -1.887 -14.733 4.080 1.00 0.00 5 SER A O 2
ATOM 1675 N N . SER A 1 6 ? -4.023 -14.445 4.726 1.00 0.00 6 SER A N 2
ATOM 1676 C CA . SER A 1 6 ? -4.533 -15.538 3.907 1.00 0.00 6 SER A CA 2
ATOM 1677 C C . SER A 1 6 ? -5.284 -15.003 2.691 1.00 0.00 6 SER A C 2
ATOM 1678 O O . SER A 1 6 ? -6.488 -14.756 2.754 1.00 0.00 6 SER A O 2
ATOM 1686 N N . GLY A 1 7 ? -4.565 -14.827 1.588 1.00 0.00 7 GLY A N 2
ATOM 1687 C CA . GLY A 1 7 ? -5.179 -14.322 0.375 1.00 0.00 7 GLY A CA 2
ATOM 1688 C C . GLY A 1 7 ? -4.781 -12.892 0.073 1.00 0.00 7 GLY A C 2
ATOM 1689 O O . GLY A 1 7 ? -5.594 -12.101 -0.407 1.00 0.00 7 GLY A O 2
ATOM 1693 N N . VAL A 1 8 ? -3.525 -12.558 0.355 1.00 0.00 8 VAL A N 2
ATOM 1694 C CA . VAL A 1 8 ? -3.019 -11.212 0.112 1.00 0.00 8 VAL A CA 2
ATOM 1695 C C . VAL A 1 8 ? -1.911 -11.225 -0.936 1.00 0.00 8 VAL A C 2
ATOM 1696 O O . VAL A 1 8 ? -1.830 -10.331 -1.778 1.00 0.00 8 VAL A O 2
ATOM 1709 N N . SER A 1 9 ? -1.059 -12.243 -0.876 1.00 0.00 9 SER A N 2
ATOM 1710 C CA . SER A 1 9 ? 0.045 -12.371 -1.821 1.00 0.00 9 SER A CA 2
ATOM 1711 C C . SER A 1 9 ? -0.474 -12.532 -3.246 1.00 0.00 9 SER A C 2
ATOM 1712 O O . SER A 1 9 ? 0.145 -12.058 -4.199 1.00 0.00 9 SER A O 2
ATOM 1720 N N . GLN A 1 10 ? -1.613 -13.202 -3.384 1.00 0.00 10 GLN A N 2
ATOM 1721 C CA . GLN A 1 10 ? -2.214 -13.425 -4.694 1.00 0.00 10 GLN A CA 2
ATOM 1722 C C . GLN A 1 10 ? -2.591 -12.101 -5.351 1.00 0.00 10 GLN A C 2
ATOM 1723 O O . GLN A 1 10 ? -2.363 -11.902 -6.545 1.00 0.00 10 GLN A O 2
ATOM 1737 N N . ARG A 1 11 ? -3.168 -11.199 -4.565 1.00 0.00 11 ARG A N 2
ATOM 1738 C CA . ARG A 1 11 ? -3.577 -9.893 -5.071 1.00 0.00 11 ARG A CA 2
ATOM 1739 C C . ARG A 1 11 ? -2.373 -9.106 -5.584 1.00 0.00 11 ARG A C 2
ATOM 1740 O O . ARG A 1 11 ? -1.234 -9.379 -5.202 1.00 0.00 11 ARG A O 2
ATOM 1761 N N . PRO A 1 12 ? -2.610 -8.114 -6.458 1.00 0.00 12 PRO A N 2
ATOM 1762 C CA . PRO A 1 12 ? -1.539 -7.286 -7.024 1.00 0.00 12 PRO A CA 2
ATOM 1763 C C . PRO A 1 12 ? -0.627 -6.704 -5.949 1.00 0.00 12 PRO A C 2
ATOM 1764 O O . PRO A 1 12 ? -0.932 -6.774 -4.758 1.00 0.00 12 PRO A O 2
ATOM 1775 N N . PHE A 1 13 ? 0.492 -6.131 -6.376 1.00 0.00 13 PHE A N 2
ATOM 1776 C CA . PHE A 1 13 ? 1.450 -5.536 -5.451 1.00 0.00 13 PHE A CA 2
ATOM 1777 C C . PHE A 1 13 ? 1.026 -4.124 -5.063 1.00 0.00 13 PHE A C 2
ATOM 1778 O O . PHE A 1 13 ? 1.237 -3.690 -3.930 1.00 0.00 13 PHE A O 2
ATOM 1795 N N . ARG A 1 14 ? 0.428 -3.409 -6.011 1.00 0.00 14 ARG A N 2
ATOM 1796 C CA . ARG A 1 14 ? -0.024 -2.045 -5.768 1.00 0.00 14 ARG A CA 2
ATOM 1797 C C . ARG A 1 14 ? -1.205 -2.026 -4.801 1.00 0.00 14 ARG A C 2
ATOM 1798 O O . ARG A 1 14 ? -1.372 -1.084 -4.027 1.00 0.00 14 ARG A O 2
ATOM 1819 N N . ASP A 1 15 ? -2.021 -3.075 -4.851 1.00 0.00 15 ASP A N 2
ATOM 1820 C CA . ASP A 1 15 ? -3.185 -3.179 -3.979 1.00 0.00 15 ASP A CA 2
ATOM 1821 C C . ASP A 1 15 ? -2.764 -3.464 -2.541 1.00 0.00 15 ASP A C 2
ATOM 1822 O O . ASP A 1 15 ? -3.430 -3.044 -1.594 1.00 0.00 15 ASP A O 2
ATOM 1831 N N . ARG A 1 16 ? -1.655 -4.180 -2.385 1.00 0.00 16 ARG A N 2
ATOM 1832 C CA . ARG A 1 16 ? -1.146 -4.521 -1.062 1.00 0.00 16 ARG A CA 2
ATOM 1833 C C . ARG A 1 16 ? -0.698 -3.271 -0.312 1.00 0.00 16 ARG A C 2
ATOM 1834 O O . ARG A 1 16 ? -1.115 -3.034 0.823 1.00 0.00 16 ARG A O 2
ATOM 1855 N N . VAL A 1 17 ? 0.153 -2.476 -0.951 1.00 0.00 17 VAL A N 2
ATOM 1856 C CA . VAL A 1 17 ? 0.657 -1.251 -0.342 1.00 0.00 17 VAL A CA 2
ATOM 1857 C C . VAL A 1 17 ? -0.420 -0.173 -0.303 1.00 0.00 17 VAL A C 2
ATOM 1858 O O . VAL A 1 17 ? -0.488 0.617 0.639 1.00 0.00 17 VAL A O 2
ATOM 1871 N N . LEU A 1 18 ? -1.261 -0.146 -1.332 1.00 0.00 18 LEU A N 2
ATOM 1872 C CA . LEU A 1 18 ? -2.336 0.837 -1.413 1.00 0.00 18 LEU A CA 2
ATOM 1873 C C . LEU A 1 18 ? -3.285 0.704 -0.226 1.00 0.00 18 LEU A C 2
ATOM 1874 O O . LEU A 1 18 ? -3.767 1.701 0.310 1.00 0.00 18 LEU A O 2
ATOM 1890 N N . HIS A 1 19 ? -3.549 -0.534 0.179 1.00 0.00 19 HIS A N 2
ATOM 1891 C CA . HIS A 1 19 ? -4.440 -0.797 1.303 1.00 0.00 19 HIS A CA 2
ATOM 1892 C C . HIS A 1 19 ? -3.734 -0.535 2.629 1.00 0.00 19 HIS A C 2
ATOM 1893 O O . HIS A 1 19 ? -4.357 -0.104 3.600 1.00 0.00 19 HIS A O 2
ATOM 1907 N N . LEU A 1 20 ? -2.432 -0.797 2.663 1.00 0.00 20 LEU A N 2
ATOM 1908 C CA . LEU A 1 20 ? -1.642 -0.589 3.870 1.00 0.00 20 LEU A CA 2
ATOM 1909 C C . LEU A 1 20 ? -1.618 0.886 4.258 1.00 0.00 20 LEU A C 2
ATOM 1910 O O . LEU A 1 20 ? -1.912 1.243 5.398 1.00 0.00 20 LEU A O 2
ATOM 1926 N N . LEU A 1 21 ? -1.267 1.738 3.300 1.00 0.00 21 LEU A N 2
ATOM 1927 C CA . LEU A 1 21 ? -1.206 3.175 3.540 1.00 0.00 21 LEU A CA 2
ATOM 1928 C C . LEU A 1 21 ? -2.583 3.727 3.894 1.00 0.00 21 LEU A C 2
ATOM 1929 O O . LEU A 1 21 ? -2.699 4.706 4.633 1.00 0.00 21 LEU A O 2
ATOM 1945 N N . ALA A 1 22 ? -3.624 3.094 3.362 1.00 0.00 22 ALA A N 2
ATOM 1946 C CA . ALA A 1 22 ? -4.993 3.523 3.623 1.00 0.00 22 ALA A CA 2
ATOM 1947 C C . ALA A 1 22 ? -5.304 3.499 5.116 1.00 0.00 22 ALA A C 2
ATOM 1948 O O . ALA A 1 22 ? -5.881 4.444 5.654 1.00 0.00 22 ALA A O 2
ATOM 1955 N N . LEU A 1 23 ? -4.917 2.415 5.779 1.00 0.00 23 LEU A N 2
ATOM 1956 C CA . LEU A 1 23 ? -5.153 2.269 7.211 1.00 0.00 23 LEU A CA 2
ATOM 1957 C C . LEU A 1 23 ? -4.470 3.387 7.992 1.00 0.00 23 LEU A C 2
ATOM 1958 O O . LEU A 1 23 ? -5.091 4.039 8.833 1.00 0.00 23 LEU A O 2
ATOM 1974 N N . ARG A 1 24 ? -3.191 3.604 7.707 1.00 0.00 24 ARG A N 2
ATOM 1975 C CA . ARG A 1 24 ? -2.424 4.645 8.383 1.00 0.00 24 ARG A CA 2
ATOM 1976 C C . ARG A 1 24 ? -1.049 4.811 7.741 1.00 0.00 24 ARG A C 2
ATOM 1977 O O . ARG A 1 24 ? -0.553 3.903 7.072 1.00 0.00 24 ARG A O 2
ATOM 1998 N N . PRO A 1 25 ? -0.411 5.978 7.937 1.00 0.00 25 PRO A N 2
ATOM 1999 C CA . PRO A 1 25 ? 0.913 6.260 7.374 1.00 0.00 25 PRO A CA 2
ATOM 2000 C C . PRO A 1 25 ? 1.926 5.168 7.699 1.00 0.00 25 PRO A C 2
ATOM 2001 O O . PRO A 1 25 ? 2.129 4.822 8.863 1.00 0.00 25 PRO A O 2
ATOM 2012 N N . TYR A 1 26 ? 2.561 4.628 6.663 1.00 0.00 26 TYR A N 2
ATOM 2013 C CA . TYR A 1 26 ? 3.555 3.576 6.839 1.00 0.00 26 TYR A CA 2
ATOM 2014 C C . TYR A 1 26 ? 4.922 4.032 6.337 1.00 0.00 26 TYR A C 2
ATOM 2015 O O . TYR A 1 26 ? 5.125 4.215 5.137 1.00 0.00 26 TYR A O 2
ATOM 2033 N N . ARG A 1 27 ? 5.856 4.213 7.265 1.00 0.00 27 ARG A N 2
ATOM 2034 C CA . ARG A 1 27 ? 7.203 4.650 6.920 1.00 0.00 27 ARG A CA 2
ATOM 2035 C C . ARG A 1 27 ? 7.867 3.664 5.963 1.00 0.00 27 ARG A C 2
ATOM 2036 O O . ARG A 1 27 ? 7.352 2.573 5.724 1.00 0.00 27 ARG A O 2
ATOM 2057 N N . LYS A 1 28 ? 9.013 4.059 5.418 1.00 0.00 28 LYS A N 2
ATOM 2058 C CA . LYS A 1 28 ? 9.748 3.213 4.486 1.00 0.00 28 LYS A CA 2
ATOM 2059 C C . LYS A 1 28 ? 10.243 1.944 5.174 1.00 0.00 28 LYS A C 2
ATOM 2060 O O . LYS A 1 28 ? 10.090 0.841 4.649 1.00 0.00 28 LYS A O 2
ATOM 2079 N N . ALA A 1 29 ? 10.836 2.109 6.352 1.00 0.00 29 ALA A N 2
ATOM 2080 C CA . ALA A 1 29 ? 11.352 0.977 7.112 1.00 0.00 29 ALA A CA 2
ATOM 2081 C C . ALA A 1 29 ? 10.217 0.129 7.675 1.00 0.00 29 ALA A C 2
ATOM 2082 O O . ALA A 1 29 ? 10.331 -1.093 7.773 1.00 0.00 29 ALA A O 2
ATOM 2089 N N . GLU A 1 30 ? 9.122 0.784 8.044 1.00 0.00 30 GLU A N 2
ATOM 2090 C CA . GLU A 1 30 ? 7.965 0.090 8.597 1.00 0.00 30 GLU A CA 2
ATOM 2091 C C . GLU A 1 30 ? 7.207 -0.660 7.507 1.00 0.00 30 GLU A C 2
ATOM 2092 O O . GLU A 1 30 ? 6.649 -1.730 7.748 1.00 0.00 30 GLU A O 2
ATOM 2104 N N . LEU A 1 31 ? 7.191 -0.091 6.305 1.00 0.00 31 LEU A N 2
ATOM 2105 C CA . LEU A 1 31 ? 6.503 -0.707 5.177 1.00 0.00 31 LEU A CA 2
ATOM 2106 C C . LEU A 1 31 ? 7.364 -1.790 4.537 1.00 0.00 31 LEU A C 2
ATOM 2107 O O . LEU A 1 31 ? 6.848 -2.776 4.009 1.00 0.00 31 LEU A O 2
ATOM 2123 N N . LEU A 1 32 ? 8.678 -1.600 4.587 1.00 0.00 32 LEU A N 2
ATOM 2124 C CA . LEU A 1 32 ? 9.612 -2.561 4.012 1.00 0.00 32 LEU A CA 2
ATOM 2125 C C . LEU A 1 32 ? 9.566 -3.885 4.768 1.00 0.00 32 LEU A C 2
ATOM 2126 O O . LEU A 1 32 ? 9.468 -4.953 4.164 1.00 0.00 32 LEU A O 2
ATOM 2142 N N . LEU A 1 33 ? 9.640 -3.808 6.093 1.00 0.00 33 LEU A N 2
ATOM 2143 C CA . LEU A 1 33 ? 9.608 -5.000 6.931 1.00 0.00 33 LEU A CA 2
ATOM 2144 C C . LEU A 1 33 ? 8.224 -5.642 6.914 1.00 0.00 33 LEU A C 2
ATOM 2145 O O . LEU A 1 33 ? 8.093 -6.862 7.010 1.00 0.00 33 LEU A O 2
ATOM 2161 N N . ARG A 1 34 ? 7.193 -4.812 6.790 1.00 0.00 34 ARG A N 2
ATOM 2162 C CA . ARG A 1 34 ? 5.820 -5.298 6.761 1.00 0.00 34 ARG A CA 2
ATOM 2163 C C . ARG A 1 34 ? 5.604 -6.247 5.584 1.00 0.00 34 ARG A C 2
ATOM 2164 O O . ARG A 1 34 ? 5.221 -7.402 5.768 1.00 0.00 34 ARG A O 2
ATOM 2185 N N . LEU A 1 35 ? 5.854 -5.750 4.377 1.00 0.00 35 LEU A N 2
ATOM 2186 C CA . LEU A 1 35 ? 5.687 -6.553 3.171 1.00 0.00 35 LEU A CA 2
ATOM 2187 C C . LEU A 1 35 ? 6.584 -7.787 3.210 1.00 0.00 35 LEU A C 2
ATOM 2188 O O . LEU A 1 35 ? 6.242 -8.832 2.657 1.00 0.00 35 LEU A O 2
ATOM 2204 N N . GLN A 1 36 ? 7.732 -7.658 3.868 1.00 0.00 36 GLN A N 2
ATOM 2205 C CA . GLN A 1 36 ? 8.675 -8.763 3.979 1.00 0.00 36 GLN A CA 2
ATOM 2206 C C . GLN A 1 36 ? 8.037 -9.954 4.688 1.00 0.00 36 GLN A C 2
ATOM 2207 O O . GLN A 1 36 ? 8.367 -11.107 4.408 1.00 0.00 36 GLN A O 2
ATOM 2221 N N . LYS A 1 37 ? 7.121 -9.667 5.607 1.00 0.00 37 LYS A N 2
ATOM 2222 C CA . LYS A 1 37 ? 6.435 -10.714 6.356 1.00 0.00 37 LYS A CA 2
ATOM 2223 C C . LYS A 1 37 ? 5.539 -11.541 5.440 1.00 0.00 37 LYS A C 2
ATOM 2224 O O . LYS A 1 37 ? 5.333 -12.733 5.668 1.00 0.00 37 LYS A O 2
ATOM 2243 N N . ASP A 1 38 ? 5.009 -10.900 4.403 1.00 0.00 38 ASP A N 2
ATOM 2244 C CA . ASP A 1 38 ? 4.136 -11.578 3.452 1.00 0.00 38 ASP A CA 2
ATOM 2245 C C . ASP A 1 38 ? 4.947 -12.227 2.335 1.00 0.00 38 ASP A C 2
ATOM 2246 O O . ASP A 1 38 ? 4.664 -13.352 1.922 1.00 0.00 38 ASP A O 2
ATOM 2255 N N . GLY A 1 39 ? 5.956 -11.511 1.851 1.00 0.00 39 GLY A N 2
ATOM 2256 C CA . GLY A 1 39 ? 6.793 -12.035 0.788 1.00 0.00 39 GLY A CA 2
ATOM 2257 C C . GLY A 1 39 ? 7.384 -10.941 -0.079 1.00 0.00 39 GLY A C 2
ATOM 2258 O O . GLY A 1 39 ? 6.952 -10.738 -1.213 1.00 0.00 39 GLY A O 2
ATOM 2262 N N . LEU A 1 40 ? 8.374 -10.234 0.456 1.00 0.00 40 LEU A N 2
ATOM 2263 C CA . LEU A 1 40 ? 9.026 -9.155 -0.278 1.00 0.00 40 LEU A CA 2
ATOM 2264 C C . LEU A 1 40 ? 10.448 -9.543 -0.666 1.00 0.00 40 LEU A C 2
ATOM 2265 O O . LEU A 1 40 ? 11.187 -10.118 0.133 1.00 0.00 40 LEU A O 2
ATOM 2281 N N . THR A 1 41 ? 10.827 -9.222 -1.899 1.00 0.00 41 THR A N 2
ATOM 2282 C CA . THR A 1 41 ? 12.162 -9.535 -2.396 1.00 0.00 41 THR A CA 2
ATOM 2283 C C . THR A 1 41 ? 12.863 -8.274 -2.889 1.00 0.00 41 THR A C 2
ATOM 2284 O O . THR A 1 41 ? 12.243 -7.220 -3.024 1.00 0.00 41 THR A O 2
ATOM 2295 N N . GLN A 1 42 ? 14.162 -8.389 -3.155 1.00 0.00 42 GLN A N 2
ATOM 2296 C CA . GLN A 1 42 ? 14.948 -7.255 -3.633 1.00 0.00 42 GLN A CA 2
ATOM 2297 C C . GLN A 1 42 ? 14.311 -6.633 -4.874 1.00 0.00 42 GLN A C 2
ATOM 2298 O O . GLN A 1 42 ? 14.433 -5.431 -5.109 1.00 0.00 42 GLN A O 2
ATOM 2312 N N . ALA A 1 43 ? 13.631 -7.459 -5.661 1.00 0.00 43 ALA A N 2
ATOM 2313 C CA . ALA A 1 43 ? 12.973 -6.990 -6.874 1.00 0.00 43 ALA A CA 2
ATOM 2314 C C . ALA A 1 43 ? 11.771 -6.113 -6.543 1.00 0.00 43 ALA A C 2
ATOM 2315 O O . ALA A 1 43 ? 11.460 -5.169 -7.268 1.00 0.00 43 ALA A O 2
ATOM 2322 N N . ASP A 1 44 ? 11.098 -6.432 -5.441 1.00 0.00 44 ASP A N 2
ATOM 2323 C CA . ASP A 1 44 ? 9.930 -5.673 -5.012 1.00 0.00 44 ASP A CA 2
ATOM 2324 C C . ASP A 1 44 ? 10.345 -4.405 -4.272 1.00 0.00 44 ASP A C 2
ATOM 2325 O O . ASP A 1 44 ? 9.647 -3.392 -4.318 1.00 0.00 44 ASP A O 2
ATOM 2334 N N . LYS A 1 45 ? 11.484 -4.470 -3.591 1.00 0.00 45 LYS A N 2
ATOM 2335 C CA . LYS A 1 45 ? 11.992 -3.327 -2.841 1.00 0.00 45 LYS A CA 2
ATOM 2336 C C . LYS A 1 45 ? 12.231 -2.132 -3.761 1.00 0.00 45 LYS A C 2
ATOM 2337 O O . LYS A 1 45 ? 11.742 -1.033 -3.506 1.00 0.00 45 LYS A O 2
ATOM 2356 N N . ASP A 1 46 ? 12.989 -2.357 -4.830 1.00 0.00 46 ASP A N 2
ATOM 2357 C CA . ASP A 1 46 ? 13.293 -1.299 -5.787 1.00 0.00 46 ASP A CA 2
ATOM 2358 C C . ASP A 1 46 ? 12.015 -0.737 -6.402 1.00 0.00 46 ASP A C 2
ATOM 2359 O O . ASP A 1 46 ? 11.934 0.451 -6.715 1.00 0.00 46 ASP A O 2
ATOM 2368 N N . ALA A 1 47 ? 11.018 -1.599 -6.573 1.00 0.00 47 ALA A N 2
ATOM 2369 C CA . ALA A 1 47 ? 9.744 -1.189 -7.149 1.00 0.00 47 ALA A CA 2
ATOM 2370 C C . ALA A 1 47 ? 8.890 -0.449 -6.126 1.00 0.00 47 ALA A C 2
ATOM 2371 O O . ALA A 1 47 ? 8.070 0.398 -6.482 1.00 0.00 47 ALA A O 2
ATOM 2378 N N . LEU A 1 48 ? 9.086 -0.773 -4.851 1.00 0.00 48 LEU A N 2
ATOM 2379 C CA . LEU A 1 48 ? 8.332 -0.138 -3.775 1.00 0.00 48 LEU A CA 2
ATOM 2380 C C . LEU A 1 48 ? 8.710 1.333 -3.641 1.00 0.00 48 LEU A C 2
ATOM 2381 O O . LEU A 1 48 ? 7.851 2.189 -3.430 1.00 0.00 48 LEU A O 2
ATOM 2397 N N . ASP A 1 49 ? 10.002 1.622 -3.766 1.00 0.00 49 ASP A N 2
ATOM 2398 C CA . ASP A 1 49 ? 10.494 2.991 -3.658 1.00 0.00 49 ASP A CA 2
ATOM 2399 C C . ASP A 1 49 ? 9.851 3.885 -4.713 1.00 0.00 49 ASP A C 2
ATOM 2400 O O . ASP A 1 49 ? 9.525 5.042 -4.447 1.00 0.00 49 ASP A O 2
ATOM 2409 N N . GLY A 1 50 ? 9.670 3.340 -5.912 1.00 0.00 50 GLY A N 2
ATOM 2410 C CA . GLY A 1 50 ? 9.066 4.101 -6.990 1.00 0.00 50 GLY A CA 2
ATOM 2411 C C . GLY A 1 50 ? 7.552 4.118 -6.910 1.00 0.00 50 GLY A C 2
ATOM 2412 O O . GLY A 1 50 ? 6.909 5.057 -7.380 1.00 0.00 50 GLY A O 2
ATOM 2416 N N . LEU A 1 51 ? 6.980 3.075 -6.316 1.00 0.00 51 LEU A N 2
ATOM 2417 C CA . LEU A 1 51 ? 5.532 2.973 -6.178 1.00 0.00 51 LEU A CA 2
ATOM 2418 C C . LEU A 1 51 ? 5.018 3.933 -5.110 1.00 0.00 51 LEU A C 2
ATOM 2419 O O . LEU A 1 51 ? 3.979 4.571 -5.283 1.00 0.00 51 LEU A O 2
ATOM 2435 N N . LEU A 1 52 ? 5.750 4.031 -4.006 1.00 0.00 52 LEU A N 2
ATOM 2436 C CA . LEU A 1 52 ? 5.368 4.913 -2.909 1.00 0.00 52 LEU A CA 2
ATOM 2437 C C . LEU A 1 52 ? 5.279 6.361 -3.380 1.00 0.00 52 LEU A C 2
ATOM 2438 O O . LEU A 1 52 ? 4.415 7.117 -2.934 1.00 0.00 52 LEU A O 2
ATOM 2454 N N . GLN A 1 53 ? 6.176 6.741 -4.282 1.00 0.00 53 GLN A N 2
ATOM 2455 C CA . GLN A 1 53 ? 6.199 8.099 -4.812 1.00 0.00 53 GLN A CA 2
ATOM 2456 C C . GLN A 1 53 ? 5.025 8.339 -5.759 1.00 0.00 53 GLN A C 2
ATOM 2457 O O . GLN A 1 53 ? 4.620 9.480 -5.982 1.00 0.00 53 GLN A O 2
ATOM 2471 N N . GLN A 1 54 ? 4.485 7.258 -6.316 1.00 0.00 54 GLN A N 2
ATOM 2472 C CA . GLN A 1 54 ? 3.361 7.359 -7.241 1.00 0.00 54 GLN A CA 2
ATOM 2473 C C . GLN A 1 54 ? 2.031 7.229 -6.504 1.00 0.00 54 GLN A C 2
ATOM 2474 O O . GLN A 1 54 ? 1.128 8.046 -6.686 1.00 0.00 54 GLN A O 2
ATOM 2488 N N . VAL A 1 55 ? 1.914 6.195 -5.677 1.00 0.00 55 VAL A N 2
ATOM 2489 C CA . VAL A 1 55 ? 0.691 5.959 -4.918 1.00 0.00 55 VAL A CA 2
ATOM 2490 C C . VAL A 1 55 ? 0.860 6.355 -3.455 1.00 0.00 55 VAL A C 2
ATOM 2491 O O . VAL A 1 55 ? 0.263 5.747 -2.565 1.00 0.00 55 VAL A O 2
ATOM 2504 N N . ALA A 1 56 ? 1.675 7.376 -3.211 1.00 0.00 56 ALA A N 2
ATOM 2505 C CA . ALA A 1 56 ? 1.919 7.852 -1.854 1.00 0.00 56 ALA A CA 2
ATOM 2506 C C . ALA A 1 56 ? 2.835 9.070 -1.854 1.00 0.00 56 ALA A C 2
ATOM 2507 O O . ALA A 1 56 ? 3.339 9.480 -2.900 1.00 0.00 56 ALA A O 2
ATOM 2514 N N . ASN A 1 57 ? 3.049 9.644 -0.675 1.00 0.00 57 ASN A N 2
ATOM 2515 C CA . ASN A 1 57 ? 3.907 10.815 -0.538 1.00 0.00 57 ASN A CA 2
ATOM 2516 C C . ASN A 1 57 ? 4.810 10.689 0.685 1.00 0.00 57 ASN A C 2
ATOM 2517 O O . ASN A 1 57 ? 4.398 10.169 1.722 1.00 0.00 57 ASN A O 2
ATOM 2528 N N . MET A 1 58 ? 6.042 11.169 0.556 1.00 0.00 58 MET A N 2
ATOM 2529 C CA . MET A 1 58 ? 7.003 11.110 1.652 1.00 0.00 58 MET A CA 2
ATOM 2530 C C . MET A 1 58 ? 7.132 12.466 2.336 1.00 0.00 58 MET A C 2
ATOM 2531 O O . MET A 1 58 ? 6.985 13.511 1.701 1.00 0.00 58 MET A O 2
ATOM 2545 N N . SER A 1 59 ? 7.406 12.443 3.637 1.00 0.00 59 SER A N 2
ATOM 2546 C CA . SER A 1 59 ? 7.555 13.672 4.409 1.00 0.00 59 SER A CA 2
ATOM 2547 C C . SER A 1 59 ? 9.002 14.151 4.396 1.00 0.00 59 SER A C 2
ATOM 2548 O O . SER A 1 59 ? 9.932 13.347 4.332 1.00 0.00 59 SER A O 2
ATOM 2556 N N . ALA A 1 60 ? 9.186 15.466 4.458 1.00 0.00 60 ALA A N 2
ATOM 2557 C CA . ALA A 1 60 ? 10.520 16.052 4.454 1.00 0.00 60 ALA A CA 2
ATOM 2558 C C . ALA A 1 60 ? 10.978 16.385 5.870 1.00 0.00 60 ALA A C 2
ATOM 2559 O O . ALA A 1 60 ? 11.605 17.418 6.104 1.00 0.00 60 ALA A O 2
ATOM 2566 N N . LYS A 1 61 ? 10.660 15.503 6.813 1.00 0.00 61 LYS A N 2
ATOM 2567 C CA . LYS A 1 61 ? 11.038 15.704 8.206 1.00 0.00 61 LYS A CA 2
ATOM 2568 C C . LYS A 1 61 ? 11.314 14.370 8.893 1.00 0.00 61 LYS A C 2
ATOM 2569 O O . LYS A 1 61 ? 12.349 14.193 9.535 1.00 0.00 61 LYS A O 2
ATOM 2588 N N . ASP A 1 62 ? 10.380 13.434 8.754 1.00 0.00 62 ASP A N 2
ATOM 2589 C CA . ASP A 1 62 ? 10.522 12.115 9.361 1.00 0.00 62 ASP A CA 2
ATOM 2590 C C . ASP A 1 62 ? 10.764 11.049 8.298 1.00 0.00 62 ASP A C 2
ATOM 2591 O O . ASP A 1 62 ? 11.758 10.325 8.345 1.00 0.00 62 ASP A O 2
ATOM 2600 N N . GLY A 1 63 ? 9.847 10.957 7.339 1.00 0.00 63 GLY A N 2
ATOM 2601 C CA . GLY A 1 63 ? 9.978 9.977 6.278 1.00 0.00 63 GLY A CA 2
ATOM 2602 C C . GLY A 1 63 ? 8.853 8.961 6.284 1.00 0.00 63 GLY A C 2
ATOM 2603 O O . GLY A 1 63 ? 9.081 7.770 6.075 1.00 0.00 63 GLY A O 2
ATOM 2607 N N . THR A 1 64 ? 7.634 9.433 6.523 1.00 0.00 64 THR A N 2
ATOM 2608 C CA . THR A 1 64 ? 6.467 8.557 6.556 1.00 0.00 64 THR A CA 2
ATOM 2609 C C . THR A 1 64 ? 5.714 8.605 5.230 1.00 0.00 64 THR A C 2
ATOM 2610 O O . THR A 1 64 ? 5.437 9.682 4.701 1.00 0.00 64 THR A O 2
ATOM 2621 N N . CYS A 1 65 ? 5.385 7.431 4.699 1.00 0.00 65 CYS A N 2
ATOM 2622 C CA . CYS A 1 65 ? 4.664 7.340 3.435 1.00 0.00 65 CYS A CA 2
ATOM 2623 C C . CYS A 1 65 ? 3.159 7.448 3.659 1.00 0.00 65 CYS A C 2
ATOM 2624 O O . CYS A 1 65 ? 2.529 6.521 4.169 1.00 0.00 65 CYS A O 2
ATOM 2632 N N . THR A 1 66 ? 2.587 8.584 3.274 1.00 0.00 66 THR A N 2
ATOM 2633 C CA . THR A 1 66 ? 1.156 8.812 3.433 1.00 0.00 66 THR A CA 2
ATOM 2634 C C . THR A 1 66 ? 0.422 8.601 2.113 1.00 0.00 66 THR A C 2
ATOM 2635 O O . THR A 1 66 ? 0.961 8.874 1.040 1.00 0.00 66 THR A O 2
ATOM 2646 N N . LEU A 1 67 ? -0.810 8.113 2.200 1.00 0.00 67 LEU A N 2
ATOM 2647 C CA . LEU A 1 67 ? -1.620 7.865 1.013 1.00 0.00 67 LEU A CA 2
ATOM 2648 C C . LEU A 1 67 ? -2.288 9.148 0.532 1.00 0.00 67 LEU A C 2
ATOM 2649 O O . LEU A 1 67 ? -2.545 10.059 1.319 1.00 0.00 67 LEU A O 2
ATOM 2665 N N . GLN A 1 68 ? -2.567 9.213 -0.767 1.00 0.00 68 GLN A N 2
ATOM 2666 C CA . GLN A 1 68 ? -3.207 10.386 -1.352 1.00 0.00 68 GLN A CA 2
ATOM 2667 C C . GLN A 1 68 ? -4.712 10.359 -1.114 1.00 0.00 68 GLN A C 2
ATOM 2668 O O . GLN A 1 68 ? -5.237 9.428 -0.504 1.00 0.00 68 GLN A O 2
ATOM 2682 N N . ASP A 1 69 ? -5.402 11.385 -1.598 1.00 0.00 69 ASP A N 2
ATOM 2683 C CA . ASP A 1 69 ? -6.848 11.479 -1.437 1.00 0.00 69 ASP A CA 2
ATOM 2684 C C . ASP A 1 69 ? -7.571 10.823 -2.609 1.00 0.00 69 ASP A C 2
ATOM 2685 O O . ASP A 1 69 ? -8.650 10.252 -2.446 1.00 0.00 69 ASP A O 2
ATOM 2694 N N . CYS A 1 70 ? -6.967 10.904 -3.790 1.00 0.00 70 CYS A N 2
ATOM 2695 C CA . CYS A 1 70 ? -7.553 10.318 -4.990 1.00 0.00 70 CYS A CA 2
ATOM 2696 C C . CYS A 1 70 ? -7.288 8.817 -5.047 1.00 0.00 70 CYS A C 2
ATOM 2697 O O . CYS A 1 70 ? -8.098 8.052 -5.570 1.00 0.00 70 CYS A O 2
ATOM 2705 N N . MET A 1 71 ? -6.147 8.402 -4.503 1.00 0.00 71 MET A N 2
ATOM 2706 C CA . MET A 1 71 ? -5.775 6.992 -4.491 1.00 0.00 71 MET A CA 2
ATOM 2707 C C . MET A 1 71 ? -6.757 6.174 -3.657 1.00 0.00 71 MET A C 2
ATOM 2708 O O . MET A 1 71 ? -6.942 4.980 -3.895 1.00 0.00 71 MET A O 2
ATOM 2722 N N . TYR A 1 72 ? -7.384 6.822 -2.680 1.00 0.00 72 TYR A N 2
ATOM 2723 C CA . TYR A 1 72 ? -8.346 6.152 -1.812 1.00 0.00 72 TYR A CA 2
ATOM 2724 C C . TYR A 1 72 ? -9.468 5.515 -2.626 1.00 0.00 72 TYR A C 2
ATOM 2725 O O . TYR A 1 72 ? -10.037 4.497 -2.228 1.00 0.00 72 TYR A O 2
ATOM 2743 N N . LYS A 1 73 ? -9.782 6.118 -3.768 1.00 0.00 73 LYS A N 2
ATOM 2744 C CA . LYS A 1 73 ? -10.835 5.609 -4.638 1.00 0.00 73 LYS A CA 2
ATOM 2745 C C . LYS A 1 73 ? -10.499 4.207 -5.137 1.00 0.00 73 LYS A C 2
ATOM 2746 O O . LYS A 1 73 ? -11.390 3.393 -5.377 1.00 0.00 73 LYS A O 2
ATOM 2765 N N . ASP A 1 74 ? -9.208 3.934 -5.293 1.00 0.00 74 ASP A N 2
ATOM 2766 C CA . ASP A 1 74 ? -8.753 2.631 -5.765 1.00 0.00 74 ASP A CA 2
ATOM 2767 C C . ASP A 1 74 ? -8.936 1.565 -4.688 1.00 0.00 74 ASP A C 2
ATOM 2768 O O . ASP A 1 74 ? -9.162 0.395 -4.993 1.00 0.00 74 ASP A O 2
ATOM 2777 N N . VAL A 1 75 ? -8.838 1.980 -3.429 1.00 0.00 75 VAL A N 2
ATOM 2778 C CA . VAL A 1 75 ? -8.993 1.060 -2.308 1.00 0.00 75 VAL A CA 2
ATOM 2779 C C . VAL A 1 75 ? -10.364 0.390 -2.331 1.00 0.00 75 VAL A C 2
ATOM 2780 O O . VAL A 1 75 ? -11.363 1.011 -2.693 1.00 0.00 75 VAL A O 2
ATOM 2793 N N . GLN A 1 76 ? -10.401 -0.879 -1.941 1.00 0.00 76 GLN A N 2
ATOM 2794 C CA . GLN A 1 76 ? -11.648 -1.635 -1.916 1.00 0.00 76 GLN A CA 2
ATOM 2795 C C . GLN A 1 76 ? -12.165 -1.783 -0.489 1.00 0.00 76 GLN A C 2
ATOM 2796 O O . GLN A 1 76 ? -11.492 -1.402 0.468 1.00 0.00 76 GLN A O 2
ATOM 2810 N N . LYS A 1 77 ? -13.365 -2.341 -0.356 1.00 0.00 77 LYS A N 2
ATOM 2811 C CA . LYS A 1 77 ? -13.973 -2.541 0.955 1.00 0.00 77 LYS A CA 2
ATOM 2812 C C . LYS A 1 77 ? -14.145 -4.027 1.252 1.00 0.00 77 LYS A C 2
ATOM 2813 O O . LYS A 1 77 ? -15.080 -4.428 1.945 1.00 0.00 77 LYS A O 2
ATOM 2832 N N . ASP A 1 78 ? -13.236 -4.840 0.723 1.00 0.00 78 ASP A N 2
ATOM 2833 C CA . ASP A 1 78 ? -13.287 -6.283 0.931 1.00 0.00 78 ASP A CA 2
ATOM 2834 C C . ASP A 1 78 ? -11.894 -6.896 0.836 1.00 0.00 78 ASP A C 2
ATOM 2835 O O . ASP A 1 78 ? -11.737 -8.041 0.414 1.00 0.00 78 ASP A O 2
ATOM 2844 N N . TRP A 1 79 ? -10.886 -6.125 1.231 1.00 0.00 79 TRP A N 2
ATOM 2845 C CA . TRP A 1 79 ? -9.505 -6.593 1.190 1.00 0.00 79 TRP A CA 2
ATOM 2846 C C . TRP A 1 79 ? -9.292 -7.749 2.168 1.00 0.00 79 TRP A C 2
ATOM 2847 O O . TRP A 1 79 ? -9.524 -7.604 3.367 1.00 0.00 79 TRP A O 2
ATOM 2868 N N . PRO A 1 80 ? -8.847 -8.918 1.670 1.00 0.00 80 PRO A N 2
ATOM 2869 C CA . PRO A 1 80 ? -8.606 -10.093 2.515 1.00 0.00 80 PRO A CA 2
ATOM 2870 C C . PRO A 1 80 ? -7.675 -9.787 3.683 1.00 0.00 80 PRO A C 2
ATOM 2871 O O . PRO A 1 80 ? -7.714 -10.460 4.714 1.00 0.00 80 PRO A O 2
ATOM 2882 N N . GLY A 1 81 ? -6.836 -8.768 3.516 1.00 0.00 81 GLY A N 2
ATOM 2883 C CA . GLY A 1 81 ? -5.906 -8.393 4.565 1.00 0.00 81 GLY A CA 2
ATOM 2884 C C . GLY A 1 81 ? -6.603 -8.071 5.873 1.00 0.00 81 GLY A C 2
ATOM 2885 O O . GLY A 1 81 ? -6.182 -8.526 6.937 1.00 0.00 81 GLY A O 2
ATOM 2889 N N . TYR A 1 82 ? -7.671 -7.284 5.795 1.00 0.00 82 TYR A N 2
ATOM 2890 C CA . TYR A 1 82 ? -8.427 -6.901 6.982 1.00 0.00 82 TYR A CA 2
ATOM 2891 C C . TYR A 1 82 ? -9.162 -8.102 7.569 1.00 0.00 82 TYR A C 2
ATOM 2892 O O . TYR A 1 82 ? -9.205 -9.173 6.963 1.00 0.00 82 TYR A O 2
ATOM 2910 N N . SER A 1 83 ? -9.738 -7.916 8.752 1.00 0.00 83 SER A N 2
ATOM 2911 C CA . SER A 1 83 ? -10.471 -8.984 9.421 1.00 0.00 83 SER A CA 2
ATOM 2912 C C . SER A 1 83 ? -11.656 -8.424 10.202 1.00 0.00 83 SER A C 2
ATOM 2913 O O . SER A 1 83 ? -12.778 -8.917 10.085 1.00 0.00 83 SER A O 2
ATOM 2921 N N . GLU A 1 84 ? -11.398 -7.392 10.999 1.00 0.00 84 GLU A N 2
ATOM 2922 C CA . GLU A 1 84 ? -12.443 -6.766 11.800 1.00 0.00 84 GLU A CA 2
ATOM 2923 C C . GLU A 1 84 ? -12.004 -5.388 12.286 1.00 0.00 84 GLU A C 2
ATOM 2924 O O . GLU A 1 84 ? -12.620 -4.376 11.952 1.00 0.00 84 GLU A O 2
ATOM 2936 N N . GLY A 1 85 ? -10.936 -5.357 13.076 1.00 0.00 85 GLY A N 2
ATOM 2937 C CA . GLY A 1 85 ? -10.433 -4.100 13.595 1.00 0.00 85 GLY A CA 2
ATOM 2938 C C . GLY A 1 85 ? -9.999 -3.150 12.497 1.00 0.00 85 GLY A C 2
ATOM 2939 O O . GLY A 1 85 ? -10.166 -1.935 12.615 1.00 0.00 85 GLY A O 2
ATOM 2943 N N . ASP A 1 86 ? -9.440 -3.703 11.426 1.00 0.00 86 ASP A N 2
ATOM 2944 C CA . ASP A 1 86 ? -8.980 -2.897 10.301 1.00 0.00 86 ASP A CA 2
ATOM 2945 C C . ASP A 1 86 ? -10.143 -2.520 9.388 1.00 0.00 86 ASP A C 2
ATOM 2946 O O . ASP A 1 86 ? -10.143 -1.453 8.775 1.00 0.00 86 ASP A O 2
ATOM 2955 N N . GLN A 1 87 ? -11.132 -3.404 9.304 1.00 0.00 87 GLN A N 2
ATOM 2956 C CA . GLN A 1 87 ? -12.302 -3.164 8.466 1.00 0.00 87 GLN A CA 2
ATOM 2957 C C . GLN A 1 87 ? -13.061 -1.926 8.930 1.00 0.00 87 GLN A C 2
ATOM 2958 O O . GLN A 1 87 ? -13.401 -1.056 8.128 1.00 0.00 87 GLN A O 2
ATOM 2972 N N . GLN A 1 88 ? -13.325 -1.853 10.231 1.00 0.00 88 GLN A N 2
ATOM 2973 C CA . GLN A 1 88 ? -14.045 -0.720 10.802 1.00 0.00 88 GLN A CA 2
ATOM 2974 C C . GLN A 1 88 ? -13.234 0.565 10.665 1.00 0.00 88 GLN A C 2
ATOM 2975 O O . GLN A 1 88 ? -13.785 1.631 10.392 1.00 0.00 88 GLN A O 2
ATOM 2989 N N . LEU A 1 89 ? -11.925 0.455 10.859 1.00 0.00 89 LEU A N 2
ATOM 2990 C CA . LEU A 1 89 ? -11.038 1.608 10.758 1.00 0.00 89 LEU A CA 2
ATOM 2991 C C . LEU A 1 89 ? -11.062 2.193 9.350 1.00 0.00 89 LEU A C 2
ATOM 2992 O O . LEU A 1 89 ? -11.272 3.393 9.168 1.00 0.00 89 LEU A O 2
ATOM 3008 N N . LEU A 1 90 ? -10.848 1.338 8.355 1.00 0.00 90 LEU A N 2
ATOM 3009 C CA . LEU A 1 90 ? -10.845 1.770 6.962 1.00 0.00 90 LEU A CA 2
ATOM 3010 C C . LEU A 1 90 ? -12.187 2.385 6.578 1.00 0.00 90 LEU A C 2
ATOM 3011 O O . LEU A 1 90 ? -12.254 3.274 5.731 1.00 0.00 90 LEU A O 2
ATOM 3027 N N . LYS A 1 91 ? -13.255 1.905 7.208 1.00 0.00 91 LYS A N 2
ATOM 3028 C CA . LYS A 1 91 ? -14.596 2.407 6.933 1.00 0.00 91 LYS A CA 2
ATOM 3029 C C . LYS A 1 91 ? -14.691 3.900 7.233 1.00 0.00 91 LYS A C 2
ATOM 3030 O O . LYS A 1 91 ? -15.310 4.655 6.482 1.00 0.00 91 LYS A O 2
ATOM 3049 N N . ARG A 1 92 ? -14.077 4.319 8.335 1.00 0.00 92 ARG A N 2
ATOM 3050 C CA . ARG A 1 92 ? -14.094 5.721 8.732 1.00 0.00 92 ARG A CA 2
ATOM 3051 C C . ARG A 1 92 ? -13.031 6.516 7.978 1.00 0.00 92 ARG A C 2
ATOM 3052 O O . ARG A 1 92 ? -13.207 7.703 7.706 1.00 0.00 92 ARG A O 2
ATOM 3073 N N . VAL A 1 93 ? -11.930 5.853 7.643 1.00 0.00 93 VAL A N 2
ATOM 3074 C CA . VAL A 1 93 ? -10.840 6.497 6.921 1.00 0.00 93 VAL A CA 2
ATOM 3075 C C . VAL A 1 93 ? -11.239 6.800 5.480 1.00 0.00 93 VAL A C 2
ATOM 3076 O O . VAL A 1 93 ? -10.767 7.768 4.885 1.00 0.00 93 VAL A O 2
ATOM 3089 N N . LEU A 1 94 ? -12.112 5.966 4.924 1.00 0.00 94 LEU A N 2
ATOM 3090 C CA . LEU A 1 94 ? -12.573 6.144 3.553 1.00 0.00 94 LEU A CA 2
ATOM 3091 C C . LEU A 1 94 ? -13.619 7.252 3.467 1.00 0.00 94 LEU A C 2
ATOM 3092 O O . LEU A 1 94 ? -13.621 8.044 2.526 1.00 0.00 94 LEU A O 2
ATOM 3108 N N . VAL A 1 95 ? -14.504 7.300 4.456 1.00 0.00 95 VAL A N 2
ATOM 3109 C CA . VAL A 1 95 ? -15.555 8.311 4.492 1.00 0.00 95 VAL A CA 2
ATOM 3110 C C . VAL A 1 95 ? -14.980 9.691 4.795 1.00 0.00 95 VAL A C 2
ATOM 3111 O O . VAL A 1 95 ? -15.392 10.689 4.203 1.00 0.00 95 VAL A O 2
ATOM 3124 N N . ARG A 1 96 ? -14.026 9.739 5.720 1.00 0.00 96 ARG A N 2
ATOM 3125 C CA . ARG A 1 96 ? -13.395 10.997 6.101 1.00 0.00 96 ARG A CA 2
ATOM 3126 C C . ARG A 1 96 ? -12.658 11.618 4.918 1.00 0.00 96 ARG A C 2
ATOM 3127 O O . ARG A 1 96 ? -12.591 12.841 4.789 1.00 0.00 96 ARG A O 2
ATOM 3148 N N . LYS A 1 97 ? -12.106 10.768 4.059 1.00 0.00 97 LYS A N 2
ATOM 3149 C CA . LYS A 1 97 ? -11.375 11.234 2.887 1.00 0.00 97 LYS A CA 2
ATOM 3150 C C . LYS A 1 97 ? -12.294 11.334 1.674 1.00 0.00 97 LYS A C 2
ATOM 3151 O O . LYS A 1 97 ? -12.462 12.408 1.097 1.00 0.00 97 LYS A O 2
ATOM 3170 N N . LEU A 1 98 ? -12.886 10.206 1.293 1.00 0.00 98 LEU A N 2
ATOM 3171 C CA . LEU A 1 98 ? -13.789 10.167 0.149 1.00 0.00 98 LEU A CA 2
ATOM 3172 C C . LEU A 1 98 ? -15.153 10.747 0.512 1.00 0.00 98 LEU A C 2
ATOM 3173 O O . LEU A 1 98 ? -16.126 10.013 0.683 1.00 0.00 98 LEU A O 2
ATOM 3189 N N . SER A 1 99 ? -15.215 12.069 0.630 1.00 0.00 99 SER A N 2
ATOM 3190 C CA . SER A 1 99 ? -16.458 12.749 0.973 1.00 0.00 99 SER A CA 2
ATOM 3191 C C . SER A 1 99 ? -16.877 13.710 -0.135 1.00 0.00 99 SER A C 2
ATOM 3192 O O . SER A 1 99 ? -16.155 13.898 -1.114 1.00 0.00 99 SER A O 2
ATOM 3200 N N . GLY A 1 100 ? -18.049 14.316 0.026 1.00 0.00 100 GLY A N 2
ATOM 3201 C CA . GLY A 1 100 ? -18.544 15.251 -0.969 1.00 0.00 100 GLY A CA 2
ATOM 3202 C C . GLY A 1 100 ? -18.960 16.578 -0.361 1.00 0.00 100 GLY A C 2
ATOM 3203 O O . GLY A 1 100 ? -20.150 16.884 -0.291 1.00 0.00 100 GLY A O 2
ATOM 3207 N N . PRO A 1 101 ? -17.993 17.395 0.090 1.00 0.00 101 PRO A N 2
ATOM 3208 C CA . PRO A 1 101 ? -18.279 18.700 0.694 1.00 0.00 101 PRO A CA 2
ATOM 3209 C C . PRO A 1 101 ? -18.794 19.710 -0.326 1.00 0.00 101 PRO A C 2
ATOM 3210 O O . PRO A 1 101 ? -19.770 20.417 -0.076 1.00 0.00 101 PRO A O 2
ATOM 3221 N N . SER A 1 102 ? -18.131 19.772 -1.476 1.00 0.00 102 SER A N 2
ATOM 3222 C CA . SER A 1 102 ? -18.521 20.695 -2.535 1.00 0.00 102 SER A CA 2
ATOM 3223 C C . SER A 1 102 ? -18.196 20.117 -3.909 1.00 0.00 102 SER A C 2
ATOM 3224 O O . SER A 1 102 ? -19.087 19.679 -4.636 1.00 0.00 102 SER A O 2
ATOM 3232 N N . SER A 1 103 ? -16.914 20.119 -4.257 1.00 0.00 103 SER A N 2
ATOM 3233 C CA . SER A 1 103 ? -16.470 19.594 -5.543 1.00 0.00 103 SER A CA 2
ATOM 3234 C C . SER A 1 103 ? -16.170 18.101 -5.447 1.00 0.00 103 SER A C 2
ATOM 3235 O O . SER A 1 103 ? -16.784 17.288 -6.140 1.00 0.00 103 SER A O 2
ATOM 3243 N N . GLY A 1 104 ? -15.224 17.747 -4.584 1.00 0.00 104 GLY A N 2
ATOM 3244 C CA . GLY A 1 104 ? -14.859 16.353 -4.413 1.00 0.00 104 GLY A CA 2
ATOM 3245 C C . GLY A 1 104 ? -14.017 15.828 -5.559 1.00 0.00 104 GLY A C 2
ATOM 3246 O O . GLY A 1 104 ? -14.554 15.065 -6.390 1.00 0.00 104 GLY A O 2
ATOM 3251 N N . GLY A 1 1 ? -3.038 -21.214 16.619 1.00 0.00 1 GLY A N 3
ATOM 3252 C CA . GLY A 1 1 ? -3.493 -21.582 15.250 1.00 0.00 1 GLY A CA 3
ATOM 3253 C C . GLY A 1 1 ? -2.373 -21.522 14.230 1.00 0.00 1 GLY A C 3
ATOM 3254 O O . GLY A 1 1 ? -1.205 -21.714 14.569 1.00 0.00 1 GLY A O 3
ATOM 3260 N N . SER A 1 2 ? -2.728 -21.254 12.979 1.00 0.00 2 SER A N 3
ATOM 3261 C CA . SER A 1 2 ? -1.744 -21.168 11.906 1.00 0.00 2 SER A CA 3
ATOM 3262 C C . SER A 1 2 ? -2.107 -20.062 10.921 1.00 0.00 2 SER A C 3
ATOM 3263 O O . SER A 1 2 ? -3.078 -19.332 11.121 1.00 0.00 2 SER A O 3
ATOM 3271 N N . SER A 1 3 ? -1.322 -19.944 9.854 1.00 0.00 3 SER A N 3
ATOM 3272 C CA . SER A 1 3 ? -1.561 -18.927 8.837 1.00 0.00 3 SER A CA 3
ATOM 3273 C C . SER A 1 3 ? -1.126 -19.422 7.461 1.00 0.00 3 SER A C 3
ATOM 3274 O O . SER A 1 3 ? -0.435 -18.717 6.725 1.00 0.00 3 SER A O 3
ATOM 3282 N N . GLY A 1 4 ? -1.538 -20.637 7.118 1.00 0.00 4 GLY A N 3
ATOM 3283 C CA . GLY A 1 4 ? -1.182 -21.206 5.831 1.00 0.00 4 GLY A CA 3
ATOM 3284 C C . GLY A 1 4 ? -2.257 -20.989 4.784 1.00 0.00 4 GLY A C 3
ATOM 3285 O O . GLY A 1 4 ? -2.646 -21.924 4.083 1.00 0.00 4 GLY A O 3
ATOM 3289 N N . SER A 1 5 ? -2.738 -19.756 4.679 1.00 0.00 5 SER A N 3
ATOM 3290 C CA . SER A 1 5 ? -3.774 -19.418 3.710 1.00 0.00 5 SER A CA 3
ATOM 3291 C C . SER A 1 5 ? -3.309 -18.302 2.780 1.00 0.00 5 SER A C 3
ATOM 3292 O O . SER A 1 5 ? -2.215 -17.764 2.941 1.00 0.00 5 SER A O 3
ATOM 3300 N N . SER A 1 6 ? -4.149 -17.961 1.808 1.00 0.00 6 SER A N 3
ATOM 3301 C CA . SER A 1 6 ? -3.823 -16.908 0.852 1.00 0.00 6 SER A CA 3
ATOM 3302 C C . SER A 1 6 ? -4.794 -15.738 0.980 1.00 0.00 6 SER A C 3
ATOM 3303 O O . SER A 1 6 ? -5.764 -15.803 1.735 1.00 0.00 6 SER A O 3
ATOM 3311 N N . GLY A 1 7 ? -4.526 -14.670 0.235 1.00 0.00 7 GLY A N 3
ATOM 3312 C CA . GLY A 1 7 ? -5.384 -13.501 0.280 1.00 0.00 7 GLY A CA 3
ATOM 3313 C C . GLY A 1 7 ? -4.604 -12.205 0.188 1.00 0.00 7 GLY A C 3
ATOM 3314 O O . GLY A 1 7 ? -5.004 -11.281 -0.519 1.00 0.00 7 GLY A O 3
ATOM 3318 N N . VAL A 1 8 ? -3.487 -12.137 0.904 1.00 0.00 8 VAL A N 3
ATOM 3319 C CA . VAL A 1 8 ? -2.649 -10.944 0.902 1.00 0.00 8 VAL A CA 3
ATOM 3320 C C . VAL A 1 8 ? -1.432 -11.131 0.003 1.00 0.00 8 VAL A C 3
ATOM 3321 O O . VAL A 1 8 ? -0.932 -10.174 -0.589 1.00 0.00 8 VAL A O 3
ATOM 3334 N N . SER A 1 9 ? -0.960 -12.369 -0.095 1.00 0.00 9 SER A N 3
ATOM 3335 C CA . SER A 1 9 ? 0.200 -12.682 -0.923 1.00 0.00 9 SER A CA 3
ATOM 3336 C C . SER A 1 9 ? -0.213 -12.914 -2.372 1.00 0.00 9 SER A C 3
ATOM 3337 O O . SER A 1 9 ? 0.546 -12.625 -3.298 1.00 0.00 9 SER A O 3
ATOM 3345 N N . GLN A 1 10 ? -1.419 -13.438 -2.563 1.00 0.00 10 GLN A N 3
ATOM 3346 C CA . GLN A 1 10 ? -1.932 -13.709 -3.900 1.00 0.00 10 GLN A CA 3
ATOM 3347 C C . GLN A 1 10 ? -2.183 -12.410 -4.661 1.00 0.00 10 GLN A C 3
ATOM 3348 O O . GLN A 1 10 ? -2.055 -12.361 -5.884 1.00 0.00 10 GLN A O 3
ATOM 3362 N N . ARG A 1 11 ? -2.543 -11.362 -3.928 1.00 0.00 11 ARG A N 3
ATOM 3363 C CA . ARG A 1 11 ? -2.812 -10.062 -4.532 1.00 0.00 11 ARG A CA 3
ATOM 3364 C C . ARG A 1 11 ? -1.518 -9.396 -4.990 1.00 0.00 11 ARG A C 3
ATOM 3365 O O . ARG A 1 11 ? -0.453 -9.628 -4.416 1.00 0.00 11 ARG A O 3
ATOM 3386 N N . PRO A 1 12 ? -1.591 -8.554 -6.035 1.00 0.00 12 PRO A N 3
ATOM 3387 C CA . PRO A 1 12 ? -0.419 -7.852 -6.568 1.00 0.00 12 PRO A CA 3
ATOM 3388 C C . PRO A 1 12 ? 0.367 -7.126 -5.482 1.00 0.00 12 PRO A C 3
ATOM 3389 O O . PRO A 1 12 ? 0.009 -7.176 -4.305 1.00 0.00 12 PRO A O 3
ATOM 3400 N N . PHE A 1 13 ? 1.438 -6.451 -5.884 1.00 0.00 13 PHE A N 3
ATOM 3401 C CA . PHE A 1 13 ? 2.274 -5.714 -4.943 1.00 0.00 13 PHE A CA 3
ATOM 3402 C C . PHE A 1 13 ? 1.659 -4.357 -4.618 1.00 0.00 13 PHE A C 3
ATOM 3403 O O . PHE A 1 13 ? 1.529 -3.987 -3.450 1.00 0.00 13 PHE A O 3
ATOM 3420 N N . ARG A 1 14 ? 1.280 -3.620 -5.656 1.00 0.00 14 ARG A N 3
ATOM 3421 C CA . ARG A 1 14 ? 0.677 -2.303 -5.479 1.00 0.00 14 ARG A CA 3
ATOM 3422 C C . ARG A 1 14 ? -0.607 -2.400 -4.661 1.00 0.00 14 ARG A C 3
ATOM 3423 O O . ARG A 1 14 ? -0.953 -1.480 -3.920 1.00 0.00 14 ARG A O 3
ATOM 3444 N N . ASP A 1 15 ? -1.307 -3.521 -4.800 1.00 0.00 15 ASP A N 3
ATOM 3445 C CA . ASP A 1 15 ? -2.553 -3.739 -4.073 1.00 0.00 15 ASP A CA 3
ATOM 3446 C C . ASP A 1 15 ? -2.296 -3.837 -2.573 1.00 0.00 15 ASP A C 3
ATOM 3447 O O . ASP A 1 15 ? -3.080 -3.339 -1.764 1.00 0.00 15 ASP A O 3
ATOM 3456 N N . ARG A 1 16 ? -1.191 -4.480 -2.208 1.00 0.00 16 ARG A N 3
ATOM 3457 C CA . ARG A 1 16 ? -0.830 -4.643 -0.804 1.00 0.00 16 ARG A CA 3
ATOM 3458 C C . ARG A 1 16 ? -0.486 -3.299 -0.172 1.00 0.00 16 ARG A C 3
ATOM 3459 O O . ARG A 1 16 ? -0.873 -3.019 0.963 1.00 0.00 16 ARG A O 3
ATOM 3480 N N . VAL A 1 17 ? 0.245 -2.472 -0.912 1.00 0.00 17 VAL A N 3
ATOM 3481 C CA . VAL A 1 17 ? 0.641 -1.157 -0.424 1.00 0.00 17 VAL A CA 3
ATOM 3482 C C . VAL A 1 17 ? -0.513 -0.164 -0.523 1.00 0.00 17 VAL A C 3
ATOM 3483 O O . VAL A 1 17 ? -0.695 0.682 0.351 1.00 0.00 17 VAL A O 3
ATOM 3496 N N . LEU A 1 18 ? -1.291 -0.275 -1.596 1.00 0.00 18 LEU A N 3
ATOM 3497 C CA . LEU A 1 18 ? -2.428 0.612 -1.809 1.00 0.00 18 LEU A CA 3
ATOM 3498 C C . LEU A 1 18 ? -3.433 0.495 -0.668 1.00 0.00 18 LEU A C 3
ATOM 3499 O O . LEU A 1 18 ? -4.117 1.459 -0.327 1.00 0.00 18 LEU A O 3
ATOM 3515 N N . HIS A 1 19 ? -3.516 -0.695 -0.081 1.00 0.00 19 HIS A N 3
ATOM 3516 C CA . HIS A 1 19 ? -4.437 -0.939 1.023 1.00 0.00 19 HIS A CA 3
ATOM 3517 C C . HIS A 1 19 ? -3.780 -0.611 2.361 1.00 0.00 19 HIS A C 3
ATOM 3518 O O . HIS A 1 19 ? -4.449 -0.185 3.303 1.00 0.00 19 HIS A O 3
ATOM 3532 N N . LEU A 1 20 ? -2.469 -0.810 2.435 1.00 0.00 20 LEU A N 3
ATOM 3533 C CA . LEU A 1 20 ? -1.722 -0.533 3.657 1.00 0.00 20 LEU A CA 3
ATOM 3534 C C . LEU A 1 20 ? -1.702 0.963 3.953 1.00 0.00 20 LEU A C 3
ATOM 3535 O O . LEU A 1 20 ? -2.062 1.394 5.049 1.00 0.00 20 LEU A O 3
ATOM 3551 N N . LEU A 1 21 ? -1.281 1.750 2.969 1.00 0.00 21 LEU A N 3
ATOM 3552 C CA . LEU A 1 21 ? -1.215 3.199 3.124 1.00 0.00 21 LEU A CA 3
ATOM 3553 C C . LEU A 1 21 ? -2.594 3.778 3.426 1.00 0.00 21 LEU A C 3
ATOM 3554 O O . LEU A 1 21 ? -2.718 4.767 4.147 1.00 0.00 21 LEU A O 3
ATOM 3570 N N . ALA A 1 22 ? -3.628 3.154 2.870 1.00 0.00 22 ALA A N 3
ATOM 3571 C CA . ALA A 1 22 ? -4.997 3.607 3.080 1.00 0.00 22 ALA A CA 3
ATOM 3572 C C . ALA A 1 22 ? -5.385 3.511 4.551 1.00 0.00 22 ALA A C 3
ATOM 3573 O O . ALA A 1 22 ? -6.015 4.416 5.098 1.00 0.00 22 ALA A O 3
ATOM 3580 N N . LEU A 1 23 ? -5.006 2.407 5.188 1.00 0.00 23 LEU A N 3
ATOM 3581 C CA . LEU A 1 23 ? -5.315 2.193 6.596 1.00 0.00 23 LEU A CA 3
ATOM 3582 C C . LEU A 1 23 ? -4.609 3.223 7.472 1.00 0.00 23 LEU A C 3
ATOM 3583 O O . LEU A 1 23 ? -5.192 3.753 8.418 1.00 0.00 23 LEU A O 3
ATOM 3599 N N . ARG A 1 24 ? -3.349 3.501 7.151 1.00 0.00 24 ARG A N 3
ATOM 3600 C CA . ARG A 1 24 ? -2.563 4.468 7.908 1.00 0.00 24 ARG A CA 3
ATOM 3601 C C . ARG A 1 24 ? -1.204 4.698 7.252 1.00 0.00 24 ARG A C 3
ATOM 3602 O O . ARG A 1 24 ? -0.706 3.844 6.518 1.00 0.00 24 ARG A O 3
ATOM 3623 N N . PRO A 1 25 ? -0.581 5.861 7.510 1.00 0.00 25 PRO A N 3
ATOM 3624 C CA . PRO A 1 25 ? 0.727 6.201 6.941 1.00 0.00 25 PRO A CA 3
ATOM 3625 C C . PRO A 1 25 ? 1.769 5.116 7.197 1.00 0.00 25 PRO A C 3
ATOM 3626 O O . PRO A 1 25 ? 1.918 4.637 8.321 1.00 0.00 25 PRO A O 3
ATOM 3637 N N . TYR A 1 26 ? 2.488 4.734 6.146 1.00 0.00 26 TYR A N 3
ATOM 3638 C CA . TYR A 1 26 ? 3.516 3.706 6.257 1.00 0.00 26 TYR A CA 3
ATOM 3639 C C . TYR A 1 26 ? 4.844 4.204 5.694 1.00 0.00 26 TYR A C 3
ATOM 3640 O O . TYR A 1 26 ? 4.958 4.483 4.500 1.00 0.00 26 TYR A O 3
ATOM 3658 N N . ARG A 1 27 ? 5.845 4.314 6.561 1.00 0.00 27 ARG A N 3
ATOM 3659 C CA . ARG A 1 27 ? 7.164 4.779 6.150 1.00 0.00 27 ARG A CA 3
ATOM 3660 C C . ARG A 1 27 ? 7.816 3.786 5.193 1.00 0.00 27 ARG A C 3
ATOM 3661 O O . ARG A 1 27 ? 7.219 2.772 4.833 1.00 0.00 27 ARG A O 3
ATOM 3682 N N . LYS A 1 28 ? 9.045 4.085 4.787 1.00 0.00 28 LYS A N 3
ATOM 3683 C CA . LYS A 1 28 ? 9.779 3.218 3.871 1.00 0.00 28 LYS A CA 3
ATOM 3684 C C . LYS A 1 28 ? 10.301 1.981 4.593 1.00 0.00 28 LYS A C 3
ATOM 3685 O O . LYS A 1 28 ? 10.261 0.873 4.057 1.00 0.00 28 LYS A O 3
ATOM 3704 N N . ALA A 1 29 ? 10.791 2.176 5.814 1.00 0.00 29 ALA A N 3
ATOM 3705 C CA . ALA A 1 29 ? 11.320 1.076 6.610 1.00 0.00 29 ALA A CA 3
ATOM 3706 C C . ALA A 1 29 ? 10.196 0.277 7.258 1.00 0.00 29 ALA A C 3
ATOM 3707 O O . ALA A 1 29 ? 10.233 -0.953 7.291 1.00 0.00 29 ALA A O 3
ATOM 3714 N N . GLU A 1 30 ? 9.196 0.985 7.774 1.00 0.00 30 GLU A N 3
ATOM 3715 C CA . GLU A 1 30 ? 8.059 0.340 8.422 1.00 0.00 30 GLU A CA 3
ATOM 3716 C C . GLU A 1 30 ? 7.247 -0.470 7.417 1.00 0.00 30 GLU A C 3
ATOM 3717 O O . GLU A 1 30 ? 6.655 -1.493 7.762 1.00 0.00 30 GLU A O 3
ATOM 3729 N N . LEU A 1 31 ? 7.223 -0.005 6.172 1.00 0.00 31 LEU A N 3
ATOM 3730 C CA . LEU A 1 31 ? 6.482 -0.686 5.116 1.00 0.00 31 LEU A CA 3
ATOM 3731 C C . LEU A 1 31 ? 7.266 -1.883 4.588 1.00 0.00 31 LEU A C 3
ATOM 3732 O O . LEU A 1 31 ? 6.687 -2.914 4.241 1.00 0.00 31 LEU A O 3
ATOM 3748 N N . LEU A 1 32 ? 8.586 -1.741 4.527 1.00 0.00 32 LEU A N 3
ATOM 3749 C CA . LEU A 1 32 ? 9.450 -2.809 4.040 1.00 0.00 32 LEU A CA 3
ATOM 3750 C C . LEU A 1 32 ? 9.335 -4.047 4.923 1.00 0.00 32 LEU A C 3
ATOM 3751 O O . LEU A 1 32 ? 9.315 -5.175 4.429 1.00 0.00 32 LEU A O 3
ATOM 3767 N N . LEU A 1 33 ? 9.260 -3.830 6.232 1.00 0.00 33 LEU A N 3
ATOM 3768 C CA . LEU A 1 33 ? 9.147 -4.928 7.184 1.00 0.00 33 LEU A CA 3
ATOM 3769 C C . LEU A 1 33 ? 7.784 -5.606 7.076 1.00 0.00 33 LEU A C 3
ATOM 3770 O O . LEU A 1 33 ? 7.684 -6.832 7.122 1.00 0.00 33 LEU A O 3
ATOM 3786 N N . ARG A 1 34 ? 6.739 -4.800 6.932 1.00 0.00 34 ARG A N 3
ATOM 3787 C CA . ARG A 1 34 ? 5.381 -5.320 6.818 1.00 0.00 34 ARG A CA 3
ATOM 3788 C C . ARG A 1 34 ? 5.249 -6.232 5.601 1.00 0.00 34 ARG A C 3
ATOM 3789 O O . ARG A 1 34 ? 4.693 -7.327 5.690 1.00 0.00 34 ARG A O 3
ATOM 3810 N N . LEU A 1 35 ? 5.766 -5.773 4.466 1.00 0.00 35 LEU A N 3
ATOM 3811 C CA . LEU A 1 35 ? 5.705 -6.546 3.231 1.00 0.00 35 LEU A CA 3
ATOM 3812 C C . LEU A 1 35 ? 6.594 -7.783 3.319 1.00 0.00 35 LEU A C 3
ATOM 3813 O O . LEU A 1 35 ? 6.306 -8.811 2.705 1.00 0.00 35 LEU A O 3
ATOM 3829 N N . GLN A 1 36 ? 7.675 -7.677 4.084 1.00 0.00 36 GLN A N 3
ATOM 3830 C CA . GLN A 1 36 ? 8.606 -8.788 4.252 1.00 0.00 36 GLN A CA 3
ATOM 3831 C C . GLN A 1 36 ? 7.934 -9.960 4.960 1.00 0.00 36 GLN A C 3
ATOM 3832 O O . GLN A 1 36 ? 8.173 -11.120 4.624 1.00 0.00 36 GLN A O 3
ATOM 3846 N N . LYS A 1 37 ? 7.094 -9.650 5.941 1.00 0.00 37 LYS A N 3
ATOM 3847 C CA . LYS A 1 37 ? 6.388 -10.678 6.696 1.00 0.00 37 LYS A CA 3
ATOM 3848 C C . LYS A 1 37 ? 5.487 -11.504 5.783 1.00 0.00 37 LYS A C 3
ATOM 3849 O O . LYS A 1 37 ? 5.261 -12.689 6.024 1.00 0.00 37 LYS A O 3
ATOM 3868 N N . ASP A 1 38 ? 4.974 -10.868 4.734 1.00 0.00 38 ASP A N 3
ATOM 3869 C CA . ASP A 1 38 ? 4.097 -11.544 3.785 1.00 0.00 38 ASP A CA 3
ATOM 3870 C C . ASP A 1 38 ? 4.889 -12.073 2.594 1.00 0.00 38 ASP A C 3
ATOM 3871 O O . ASP A 1 38 ? 4.582 -13.136 2.055 1.00 0.00 38 ASP A O 3
ATOM 3880 N N . GLY A 1 39 ? 5.909 -11.323 2.188 1.00 0.00 39 GLY A N 3
ATOM 3881 C CA . GLY A 1 39 ? 6.729 -11.734 1.064 1.00 0.00 39 GLY A CA 3
ATOM 3882 C C . GLY A 1 39 ? 7.287 -10.555 0.291 1.00 0.00 39 GLY A C 3
ATOM 3883 O O . GLY A 1 39 ? 6.613 -9.997 -0.574 1.00 0.00 39 GLY A O 3
ATOM 3887 N N . LEU A 1 40 ? 8.521 -10.174 0.604 1.00 0.00 40 LEU A N 3
ATOM 3888 C CA . LEU A 1 40 ? 9.170 -9.054 -0.067 1.00 0.00 40 LEU A CA 3
ATOM 3889 C C . LEU A 1 40 ? 10.569 -9.437 -0.538 1.00 0.00 40 LEU A C 3
ATOM 3890 O O . LEU A 1 40 ? 11.387 -9.920 0.244 1.00 0.00 40 LEU A O 3
ATOM 3906 N N . THR A 1 41 ? 10.837 -9.215 -1.821 1.00 0.00 41 THR A N 3
ATOM 3907 C CA . THR A 1 41 ? 12.138 -9.537 -2.396 1.00 0.00 41 THR A CA 3
ATOM 3908 C C . THR A 1 41 ? 12.858 -8.272 -2.852 1.00 0.00 41 THR A C 3
ATOM 3909 O O . THR A 1 41 ? 12.360 -7.162 -2.671 1.00 0.00 41 THR A O 3
ATOM 3920 N N . GLN A 1 42 ? 14.035 -8.450 -3.444 1.00 0.00 42 GLN A N 3
ATOM 3921 C CA . GLN A 1 42 ? 14.825 -7.323 -3.927 1.00 0.00 42 GLN A CA 3
ATOM 3922 C C . GLN A 1 42 ? 14.066 -6.545 -4.998 1.00 0.00 42 GLN A C 3
ATOM 3923 O O . GLN A 1 42 ? 14.208 -5.327 -5.110 1.00 0.00 42 GLN A O 3
ATOM 3937 N N . ALA A 1 43 ? 13.262 -7.255 -5.780 1.00 0.00 43 ALA A N 3
ATOM 3938 C CA . ALA A 1 43 ? 12.480 -6.631 -6.841 1.00 0.00 43 ALA A CA 3
ATOM 3939 C C . ALA A 1 43 ? 11.413 -5.707 -6.265 1.00 0.00 43 ALA A C 3
ATOM 3940 O O . ALA A 1 43 ? 11.267 -4.565 -6.699 1.00 0.00 43 ALA A O 3
ATOM 3947 N N . ASP A 1 44 ? 10.668 -6.210 -5.285 1.00 0.00 44 ASP A N 3
ATOM 3948 C CA . ASP A 1 44 ? 9.614 -5.430 -4.650 1.00 0.00 44 ASP A CA 3
ATOM 3949 C C . ASP A 1 44 ? 10.200 -4.273 -3.848 1.00 0.00 44 ASP A C 3
ATOM 3950 O O . ASP A 1 44 ? 9.582 -3.215 -3.723 1.00 0.00 44 ASP A O 3
ATOM 3959 N N . LYS A 1 45 ? 11.396 -4.480 -3.306 1.00 0.00 45 LYS A N 3
ATOM 3960 C CA . LYS A 1 45 ? 12.065 -3.454 -2.515 1.00 0.00 45 LYS A CA 3
ATOM 3961 C C . LYS A 1 45 ? 12.303 -2.195 -3.343 1.00 0.00 45 LYS A C 3
ATOM 3962 O O . LYS A 1 45 ? 11.760 -1.132 -3.045 1.00 0.00 45 LYS A O 3
ATOM 3981 N N . ASP A 1 46 ? 13.119 -2.324 -4.385 1.00 0.00 46 ASP A N 3
ATOM 3982 C CA . ASP A 1 46 ? 13.430 -1.196 -5.256 1.00 0.00 46 ASP A CA 3
ATOM 3983 C C . ASP A 1 46 ? 12.165 -0.643 -5.905 1.00 0.00 46 ASP A C 3
ATOM 3984 O O . ASP A 1 46 ? 12.009 0.570 -6.049 1.00 0.00 46 ASP A O 3
ATOM 3993 N N . ALA A 1 47 ? 11.264 -1.539 -6.294 1.00 0.00 47 ALA A N 3
ATOM 3994 C CA . ALA A 1 47 ? 10.013 -1.140 -6.927 1.00 0.00 47 ALA A CA 3
ATOM 3995 C C . ALA A 1 47 ? 9.121 -0.382 -5.951 1.00 0.00 47 ALA A C 3
ATOM 3996 O O . ALA A 1 47 ? 8.376 0.515 -6.345 1.00 0.00 47 ALA A O 3
ATOM 4003 N N . LEU A 1 48 ? 9.200 -0.748 -4.677 1.00 0.00 48 LEU A N 3
ATOM 4004 C CA . LEU A 1 48 ? 8.399 -0.102 -3.644 1.00 0.00 48 LEU A CA 3
ATOM 4005 C C . LEU A 1 48 ? 8.744 1.380 -3.533 1.00 0.00 48 LEU A C 3
ATOM 4006 O O . LEU A 1 48 ? 7.877 2.210 -3.257 1.00 0.00 48 LEU A O 3
ATOM 4022 N N . ASP A 1 49 ? 10.015 1.704 -3.747 1.00 0.00 49 ASP A N 3
ATOM 4023 C CA . ASP A 1 49 ? 10.474 3.087 -3.671 1.00 0.00 49 ASP A CA 3
ATOM 4024 C C . ASP A 1 49 ? 9.742 3.961 -4.682 1.00 0.00 49 ASP A C 3
ATOM 4025 O O . ASP A 1 49 ? 9.140 4.973 -4.321 1.00 0.00 49 ASP A O 3
ATOM 4034 N N . GLY A 1 50 ? 9.798 3.566 -5.950 1.00 0.00 50 GLY A N 3
ATOM 4035 C CA . GLY A 1 50 ? 9.136 4.327 -6.993 1.00 0.00 50 GLY A CA 3
ATOM 4036 C C . GLY A 1 50 ? 7.624 4.267 -6.891 1.00 0.00 50 GLY A C 3
ATOM 4037 O O . GLY A 1 50 ? 6.928 5.179 -7.336 1.00 0.00 50 GLY A O 3
ATOM 4041 N N . LEU A 1 51 ? 7.115 3.189 -6.303 1.00 0.00 51 LEU A N 3
ATOM 4042 C CA . LEU A 1 51 ? 5.675 3.014 -6.146 1.00 0.00 51 LEU A CA 3
ATOM 4043 C C . LEU A 1 51 ? 5.124 3.954 -5.078 1.00 0.00 51 LEU A C 3
ATOM 4044 O O . LEU A 1 51 ? 4.113 4.622 -5.289 1.00 0.00 51 LEU A O 3
ATOM 4060 N N . LEU A 1 52 ? 5.795 4.000 -3.932 1.00 0.00 52 LEU A N 3
ATOM 4061 C CA . LEU A 1 52 ? 5.369 4.858 -2.830 1.00 0.00 52 LEU A CA 3
ATOM 4062 C C . LEU A 1 52 ? 5.309 6.319 -3.265 1.00 0.00 52 LEU A C 3
ATOM 4063 O O . LEU A 1 52 ? 4.320 7.009 -3.022 1.00 0.00 52 LEU A O 3
ATOM 4079 N N . GLN A 1 53 ? 6.373 6.784 -3.911 1.00 0.00 53 GLN A N 3
ATOM 4080 C CA . GLN A 1 53 ? 6.440 8.164 -4.380 1.00 0.00 53 GLN A CA 3
ATOM 4081 C C . GLN A 1 53 ? 5.302 8.470 -5.350 1.00 0.00 53 GLN A C 3
ATOM 4082 O O . GLN A 1 53 ? 4.913 9.625 -5.519 1.00 0.00 53 GLN A O 3
ATOM 4096 N N . GLN A 1 54 ? 4.774 7.430 -5.989 1.00 0.00 54 GLN A N 3
ATOM 4097 C CA . GLN A 1 54 ? 3.684 7.594 -6.944 1.00 0.00 54 GLN A CA 3
ATOM 4098 C C . GLN A 1 54 ? 2.328 7.438 -6.261 1.00 0.00 54 GLN A C 3
ATOM 4099 O O . GLN A 1 54 ? 1.463 8.306 -6.373 1.00 0.00 54 GLN A O 3
ATOM 4113 N N . VAL A 1 55 ? 2.148 6.324 -5.559 1.00 0.00 55 VAL A N 3
ATOM 4114 C CA . VAL A 1 55 ? 0.896 6.053 -4.862 1.00 0.00 55 VAL A CA 3
ATOM 4115 C C . VAL A 1 55 ? 0.986 6.440 -3.389 1.00 0.00 55 VAL A C 3
ATOM 4116 O O . VAL A 1 55 ? 0.355 5.818 -2.534 1.00 0.00 55 VAL A O 3
ATOM 4129 N N . ALA A 1 56 ? 1.773 7.471 -3.098 1.00 0.00 56 ALA A N 3
ATOM 4130 C CA . ALA A 1 56 ? 1.943 7.939 -1.728 1.00 0.00 56 ALA A CA 3
ATOM 4131 C C . ALA A 1 56 ? 2.817 9.188 -1.679 1.00 0.00 56 ALA A C 3
ATOM 4132 O O . ALA A 1 56 ? 3.657 9.405 -2.553 1.00 0.00 56 ALA A O 3
ATOM 4139 N N . ASN A 1 57 ? 2.613 10.008 -0.654 1.00 0.00 57 ASN A N 3
ATOM 4140 C CA . ASN A 1 57 ? 3.382 11.237 -0.492 1.00 0.00 57 ASN A CA 3
ATOM 4141 C C . ASN A 1 57 ? 4.371 11.111 0.663 1.00 0.00 57 ASN A C 3
ATOM 4142 O O . ASN A 1 57 ? 4.001 11.256 1.828 1.00 0.00 57 ASN A O 3
ATOM 4153 N N . MET A 1 58 ? 5.629 10.841 0.331 1.00 0.00 58 MET A N 3
ATOM 4154 C CA . MET A 1 58 ? 6.671 10.696 1.340 1.00 0.00 58 MET A CA 3
ATOM 4155 C C . MET A 1 58 ? 6.856 11.992 2.122 1.00 0.00 58 MET A C 3
ATOM 4156 O O . MET A 1 58 ? 6.710 13.085 1.574 1.00 0.00 58 MET A O 3
ATOM 4170 N N . SER A 1 59 ? 7.176 11.864 3.406 1.00 0.00 59 SER A N 3
ATOM 4171 C CA . SER A 1 59 ? 7.380 13.025 4.263 1.00 0.00 59 SER A CA 3
ATOM 4172 C C . SER A 1 59 ? 8.837 13.477 4.228 1.00 0.00 59 SER A C 3
ATOM 4173 O O . SER A 1 59 ? 9.747 12.660 4.085 1.00 0.00 59 SER A O 3
ATOM 4181 N N . ALA A 1 60 ? 9.049 14.782 4.357 1.00 0.00 60 ALA A N 3
ATOM 4182 C CA . ALA A 1 60 ? 10.394 15.343 4.339 1.00 0.00 60 ALA A CA 3
ATOM 4183 C C . ALA A 1 60 ? 10.921 15.552 5.755 1.00 0.00 60 ALA A C 3
ATOM 4184 O O . ALA A 1 60 ? 11.571 16.557 6.044 1.00 0.00 60 ALA A O 3
ATOM 4191 N N . LYS A 1 61 ? 10.638 14.597 6.634 1.00 0.00 61 LYS A N 3
ATOM 4192 C CA . LYS A 1 61 ? 11.085 14.677 8.020 1.00 0.00 61 LYS A CA 3
ATOM 4193 C C . LYS A 1 61 ? 11.488 13.302 8.544 1.00 0.00 61 LYS A C 3
ATOM 4194 O O . LYS A 1 61 ? 12.670 13.028 8.749 1.00 0.00 61 LYS A O 3
ATOM 4213 N N . ASP A 1 62 ? 10.498 12.442 8.758 1.00 0.00 62 ASP A N 3
ATOM 4214 C CA . ASP A 1 62 ? 10.749 11.096 9.259 1.00 0.00 62 ASP A CA 3
ATOM 4215 C C . ASP A 1 62 ? 10.800 10.091 8.113 1.00 0.00 62 ASP A C 3
ATOM 4216 O O . ASP A 1 62 ? 11.606 9.160 8.126 1.00 0.00 62 ASP A O 3
ATOM 4225 N N . GLY A 1 63 ? 9.935 10.285 7.123 1.00 0.00 63 GLY A N 3
ATOM 4226 C CA . GLY A 1 63 ? 9.898 9.388 5.982 1.00 0.00 63 GLY A CA 3
ATOM 4227 C C . GLY A 1 63 ? 8.615 8.585 5.918 1.00 0.00 63 GLY A C 3
ATOM 4228 O O . GLY A 1 63 ? 8.600 7.464 5.406 1.00 0.00 63 GLY A O 3
ATOM 4232 N N . THR A 1 64 ? 7.533 9.156 6.437 1.00 0.00 64 THR A N 3
ATOM 4233 C CA . THR A 1 64 ? 6.238 8.485 6.434 1.00 0.00 64 THR A CA 3
ATOM 4234 C C . THR A 1 64 ? 5.509 8.715 5.115 1.00 0.00 64 THR A C 3
ATOM 4235 O O . THR A 1 64 ? 5.256 9.855 4.724 1.00 0.00 64 THR A O 3
ATOM 4246 N N . CYS A 1 65 ? 5.172 7.626 4.433 1.00 0.00 65 CYS A N 3
ATOM 4247 C CA . CYS A 1 65 ? 4.472 7.709 3.156 1.00 0.00 65 CYS A CA 3
ATOM 4248 C C . CYS A 1 65 ? 2.970 7.520 3.348 1.00 0.00 65 CYS A C 3
ATOM 4249 O O . CYS A 1 65 ? 2.513 6.442 3.730 1.00 0.00 65 CYS A O 3
ATOM 4257 N N . THR A 1 66 ? 2.207 8.573 3.078 1.00 0.00 66 THR A N 3
ATOM 4258 C CA . THR A 1 66 ? 0.755 8.523 3.219 1.00 0.00 66 THR A CA 3
ATOM 4259 C C . THR A 1 66 ? 0.080 8.392 1.858 1.00 0.00 66 THR A C 3
ATOM 4260 O O . THR A 1 66 ? 0.590 8.885 0.851 1.00 0.00 66 THR A O 3
ATOM 4271 N N . LEU A 1 67 ? -1.068 7.724 1.834 1.00 0.00 67 LEU A N 3
ATOM 4272 C CA . LEU A 1 67 ? -1.813 7.528 0.596 1.00 0.00 67 LEU A CA 3
ATOM 4273 C C . LEU A 1 67 ? -2.512 8.816 0.170 1.00 0.00 67 LEU A C 3
ATOM 4274 O O . LEU A 1 67 ? -2.978 9.587 1.010 1.00 0.00 67 LEU A O 3
ATOM 4290 N N . GLN A 1 68 ? -2.580 9.042 -1.137 1.00 0.00 68 GLN A N 3
ATOM 4291 C CA . GLN A 1 68 ? -3.222 10.237 -1.673 1.00 0.00 68 GLN A CA 3
ATOM 4292 C C . GLN A 1 68 ? -4.734 10.179 -1.471 1.00 0.00 68 GLN A C 3
ATOM 4293 O O . GLN A 1 68 ? -5.277 9.154 -1.061 1.00 0.00 68 GLN A O 3
ATOM 4307 N N . ASP A 1 69 ? -5.406 11.288 -1.763 1.00 0.00 69 ASP A N 3
ATOM 4308 C CA . ASP A 1 69 ? -6.855 11.366 -1.614 1.00 0.00 69 ASP A CA 3
ATOM 4309 C C . ASP A 1 69 ? -7.554 10.454 -2.618 1.00 0.00 69 ASP A C 3
ATOM 4310 O O . ASP A 1 69 ? -8.235 9.502 -2.237 1.00 0.00 69 ASP A O 3
ATOM 4319 N N . CYS A 1 70 ? -7.380 10.753 -3.901 1.00 0.00 70 CYS A N 3
ATOM 4320 C CA . CYS A 1 70 ? -7.994 9.961 -4.961 1.00 0.00 70 CYS A CA 3
ATOM 4321 C C . CYS A 1 70 ? -7.543 8.504 -4.888 1.00 0.00 70 CYS A C 3
ATOM 4322 O O . CYS A 1 70 ? -8.251 7.602 -5.336 1.00 0.00 70 CYS A O 3
ATOM 4330 N N . MET A 1 71 ? -6.361 8.281 -4.321 1.00 0.00 71 MET A N 3
ATOM 4331 C CA . MET A 1 71 ? -5.817 6.934 -4.190 1.00 0.00 71 MET A CA 3
ATOM 4332 C C . MET A 1 71 ? -6.779 6.027 -3.428 1.00 0.00 71 MET A C 3
ATOM 4333 O O . MET A 1 71 ? -6.873 4.832 -3.705 1.00 0.00 71 MET A O 3
ATOM 4347 N N . TYR A 1 72 ? -7.491 6.605 -2.465 1.00 0.00 72 TYR A N 3
ATOM 4348 C CA . TYR A 1 72 ? -8.446 5.849 -1.661 1.00 0.00 72 TYR A CA 3
ATOM 4349 C C . TYR A 1 72 ? -9.510 5.200 -2.543 1.00 0.00 72 TYR A C 3
ATOM 4350 O O . TYR A 1 72 ? -10.048 4.146 -2.207 1.00 0.00 72 TYR A O 3
ATOM 4368 N N . LYS A 1 73 ? -9.806 5.837 -3.671 1.00 0.00 73 LYS A N 3
ATOM 4369 C CA . LYS A 1 73 ? -10.806 5.321 -4.600 1.00 0.00 73 LYS A CA 3
ATOM 4370 C C . LYS A 1 73 ? -10.365 3.983 -5.184 1.00 0.00 73 LYS A C 3
ATOM 4371 O O . LYS A 1 73 ? -11.195 3.134 -5.509 1.00 0.00 73 LYS A O 3
ATOM 4390 N N . ASP A 1 74 ? -9.055 3.801 -5.314 1.00 0.00 74 ASP A N 3
ATOM 4391 C CA . ASP A 1 74 ? -8.504 2.566 -5.859 1.00 0.00 74 ASP A CA 3
ATOM 4392 C C . ASP A 1 74 ? -8.641 1.418 -4.863 1.00 0.00 74 ASP A C 3
ATOM 4393 O O . ASP A 1 74 ? -8.770 0.258 -5.251 1.00 0.00 74 ASP A O 3
ATOM 4402 N N . VAL A 1 75 ? -8.613 1.751 -3.575 1.00 0.00 75 VAL A N 3
ATOM 4403 C CA . VAL A 1 75 ? -8.733 0.748 -2.525 1.00 0.00 75 VAL A CA 3
ATOM 4404 C C . VAL A 1 75 ? -10.048 -0.017 -2.644 1.00 0.00 75 VAL A C 3
ATOM 4405 O O . VAL A 1 75 ? -11.112 0.579 -2.806 1.00 0.00 75 VAL A O 3
ATOM 4418 N N . GLN A 1 76 ? -9.966 -1.341 -2.562 1.00 0.00 76 GLN A N 3
ATOM 4419 C CA . GLN A 1 76 ? -11.148 -2.188 -2.659 1.00 0.00 76 GLN A CA 3
ATOM 4420 C C . GLN A 1 76 ? -11.904 -2.222 -1.336 1.00 0.00 76 GLN A C 3
ATOM 4421 O O . GLN A 1 76 ? -11.487 -1.605 -0.355 1.00 0.00 76 GLN A O 3
ATOM 4435 N N . LYS A 1 77 ? -13.017 -2.948 -1.316 1.00 0.00 77 LYS A N 3
ATOM 4436 C CA . LYS A 1 77 ? -13.833 -3.064 -0.112 1.00 0.00 77 LYS A CA 3
ATOM 4437 C C . LYS A 1 77 ? -13.764 -4.475 0.465 1.00 0.00 77 LYS A C 3
ATOM 4438 O O . LYS A 1 77 ? -13.999 -4.680 1.656 1.00 0.00 77 LYS A O 3
ATOM 4457 N N . ASP A 1 78 ? -13.442 -5.447 -0.385 1.00 0.00 78 ASP A N 3
ATOM 4458 C CA . ASP A 1 78 ? -13.346 -6.837 0.046 1.00 0.00 78 ASP A CA 3
ATOM 4459 C C . ASP A 1 78 ? -11.892 -7.300 0.082 1.00 0.00 78 ASP A C 3
ATOM 4460 O O . ASP A 1 78 ? -11.578 -8.422 -0.316 1.00 0.00 78 ASP A O 3
ATOM 4469 N N . TRP A 1 79 ? -11.009 -6.430 0.563 1.00 0.00 79 TRP A N 3
ATOM 4470 C CA . TRP A 1 79 ? -9.591 -6.754 0.652 1.00 0.00 79 TRP A CA 3
ATOM 4471 C C . TRP A 1 79 ? -9.363 -7.933 1.600 1.00 0.00 79 TRP A C 3
ATOM 4472 O O . TRP A 1 79 ? -9.696 -7.859 2.782 1.00 0.00 79 TRP A O 3
ATOM 4493 N N . PRO A 1 80 ? -8.790 -9.042 1.094 1.00 0.00 80 PRO A N 3
ATOM 4494 C CA . PRO A 1 80 ? -8.525 -10.233 1.909 1.00 0.00 80 PRO A CA 3
ATOM 4495 C C . PRO A 1 80 ? -7.760 -9.903 3.186 1.00 0.00 80 PRO A C 3
ATOM 4496 O O . PRO A 1 80 ? -7.884 -10.600 4.193 1.00 0.00 80 PRO A O 3
ATOM 4507 N N . GLY A 1 81 ? -6.970 -8.836 3.138 1.00 0.00 81 GLY A N 3
ATOM 4508 C CA . GLY A 1 81 ? -6.196 -8.433 4.298 1.00 0.00 81 GLY A CA 3
ATOM 4509 C C . GLY A 1 81 ? -7.069 -8.127 5.500 1.00 0.00 81 GLY A C 3
ATOM 4510 O O . GLY A 1 81 ? -6.814 -8.616 6.600 1.00 0.00 81 GLY A O 3
ATOM 4514 N N . TYR A 1 82 ? -8.100 -7.316 5.289 1.00 0.00 82 TYR A N 3
ATOM 4515 C CA . TYR A 1 82 ? -9.013 -6.945 6.364 1.00 0.00 82 TYR A CA 3
ATOM 4516 C C . TYR A 1 82 ? -9.930 -8.109 6.726 1.00 0.00 82 TYR A C 3
ATOM 4517 O O . TYR A 1 82 ? -10.020 -9.092 5.989 1.00 0.00 82 TYR A O 3
ATOM 4535 N N . SER A 1 83 ? -10.607 -7.992 7.863 1.00 0.00 83 SER A N 3
ATOM 4536 C CA . SER A 1 83 ? -11.517 -9.034 8.322 1.00 0.00 83 SER A CA 3
ATOM 4537 C C . SER A 1 83 ? -12.620 -8.447 9.198 1.00 0.00 83 SER A C 3
ATOM 4538 O O . SER A 1 83 ? -13.802 -8.716 8.988 1.00 0.00 83 SER A O 3
ATOM 4546 N N . GLU A 1 84 ? -12.223 -7.645 10.181 1.00 0.00 84 GLU A N 3
ATOM 4547 C CA . GLU A 1 84 ? -13.178 -7.020 11.089 1.00 0.00 84 GLU A CA 3
ATOM 4548 C C . GLU A 1 84 ? -12.628 -5.708 11.638 1.00 0.00 84 GLU A C 3
ATOM 4549 O O . GLU A 1 84 ? -13.222 -4.646 11.446 1.00 0.00 84 GLU A O 3
ATOM 4561 N N . GLY A 1 85 ? -11.492 -5.787 12.321 1.00 0.00 85 GLY A N 3
ATOM 4562 C CA . GLY A 1 85 ? -10.881 -4.599 12.887 1.00 0.00 85 GLY A CA 3
ATOM 4563 C C . GLY A 1 85 ? -10.439 -3.612 11.825 1.00 0.00 85 GLY A C 3
ATOM 4564 O O . GLY A 1 85 ? -10.670 -2.410 11.951 1.00 0.00 85 GLY A O 3
ATOM 4568 N N . ASP A 1 86 ? -9.802 -4.121 10.777 1.00 0.00 86 ASP A N 3
ATOM 4569 C CA . ASP A 1 86 ? -9.325 -3.276 9.687 1.00 0.00 86 ASP A CA 3
ATOM 4570 C C . ASP A 1 86 ? -10.494 -2.728 8.872 1.00 0.00 86 ASP A C 3
ATOM 4571 O O . ASP A 1 86 ? -10.451 -1.597 8.389 1.00 0.00 86 ASP A O 3
ATOM 4580 N N . GLN A 1 87 ? -11.537 -3.539 8.726 1.00 0.00 87 GLN A N 3
ATOM 4581 C CA . GLN A 1 87 ? -12.717 -3.136 7.971 1.00 0.00 87 GLN A CA 3
ATOM 4582 C C . GLN A 1 87 ? -13.358 -1.896 8.584 1.00 0.00 87 GLN A C 3
ATOM 4583 O O . GLN A 1 87 ? -13.597 -0.903 7.896 1.00 0.00 87 GLN A O 3
ATOM 4597 N N . GLN A 1 88 ? -13.635 -1.959 9.883 1.00 0.00 88 GLN A N 3
ATOM 4598 C CA . GLN A 1 88 ? -14.248 -0.840 10.588 1.00 0.00 88 GLN A CA 3
ATOM 4599 C C . GLN A 1 88 ? -13.324 0.373 10.591 1.00 0.00 88 GLN A C 3
ATOM 4600 O O . GLN A 1 88 ? -13.775 1.509 10.452 1.00 0.00 88 GLN A O 3
ATOM 4614 N N . LEU A 1 89 ? -12.029 0.123 10.750 1.00 0.00 89 LEU A N 3
ATOM 4615 C CA . LEU A 1 89 ? -11.041 1.196 10.770 1.00 0.00 89 LEU A CA 3
ATOM 4616 C C . LEU A 1 89 ? -10.900 1.832 9.391 1.00 0.00 89 LEU A C 3
ATOM 4617 O O . LEU A 1 89 ? -10.663 3.034 9.272 1.00 0.00 89 LEU A O 3
ATOM 4633 N N . LEU A 1 90 ? -11.050 1.017 8.352 1.00 0.00 90 LEU A N 3
ATOM 4634 C CA . LEU A 1 90 ? -10.940 1.500 6.980 1.00 0.00 90 LEU A CA 3
ATOM 4635 C C . LEU A 1 90 ? -12.135 2.375 6.614 1.00 0.00 90 LEU A C 3
ATOM 4636 O O . LEU A 1 90 ? -12.012 3.311 5.823 1.00 0.00 90 LEU A O 3
ATOM 4652 N N . LYS A 1 91 ? -13.289 2.065 7.194 1.00 0.00 91 LYS A N 3
ATOM 4653 C CA . LYS A 1 91 ? -14.506 2.823 6.929 1.00 0.00 91 LYS A CA 3
ATOM 4654 C C . LYS A 1 91 ? -14.347 4.278 7.354 1.00 0.00 91 LYS A C 3
ATOM 4655 O O . LYS A 1 91 ? -14.541 5.194 6.555 1.00 0.00 91 LYS A O 3
ATOM 4674 N N . ARG A 1 92 ? -13.993 4.484 8.619 1.00 0.00 92 ARG A N 3
ATOM 4675 C CA . ARG A 1 92 ? -13.808 5.828 9.154 1.00 0.00 92 ARG A CA 3
ATOM 4676 C C . ARG A 1 92 ? -12.780 6.607 8.340 1.00 0.00 92 ARG A C 3
ATOM 4677 O O . ARG A 1 92 ? -12.963 7.793 8.062 1.00 0.00 92 ARG A O 3
ATOM 4698 N N . VAL A 1 93 ? -11.699 5.934 7.959 1.00 0.00 93 VAL A N 3
ATOM 4699 C CA . VAL A 1 93 ? -10.643 6.564 7.176 1.00 0.00 93 VAL A CA 3
ATOM 4700 C C . VAL A 1 93 ? -11.180 7.081 5.845 1.00 0.00 93 VAL A C 3
ATOM 4701 O O . VAL A 1 93 ? -10.864 8.195 5.428 1.00 0.00 93 VAL A O 3
ATOM 4714 N N . LEU A 1 94 ? -11.994 6.264 5.183 1.00 0.00 94 LEU A N 3
ATOM 4715 C CA . LEU A 1 94 ? -12.575 6.639 3.900 1.00 0.00 94 LEU A CA 3
ATOM 4716 C C . LEU A 1 94 ? -13.506 7.837 4.053 1.00 0.00 94 LEU A C 3
ATOM 4717 O O . LEU A 1 94 ? -13.521 8.736 3.211 1.00 0.00 94 LEU A O 3
ATOM 4733 N N . VAL A 1 95 ? -14.284 7.843 5.131 1.00 0.00 95 VAL A N 3
ATOM 4734 C CA . VAL A 1 95 ? -15.219 8.930 5.393 1.00 0.00 95 VAL A CA 3
ATOM 4735 C C . VAL A 1 95 ? -14.484 10.200 5.810 1.00 0.00 95 VAL A C 3
ATOM 4736 O O . VAL A 1 95 ? -14.907 11.309 5.484 1.00 0.00 95 VAL A O 3
ATOM 4749 N N . ARG A 1 96 ? -13.381 10.030 6.532 1.00 0.00 96 ARG A N 3
ATOM 4750 C CA . ARG A 1 96 ? -12.589 11.164 6.994 1.00 0.00 96 ARG A CA 3
ATOM 4751 C C . ARG A 1 96 ? -11.847 11.819 5.831 1.00 0.00 96 ARG A C 3
ATOM 4752 O O . ARG A 1 96 ? -11.637 13.031 5.820 1.00 0.00 96 ARG A O 3
ATOM 4773 N N . LYS A 1 97 ? -11.454 11.006 4.855 1.00 0.00 97 LYS A N 3
ATOM 4774 C CA . LYS A 1 97 ? -10.736 11.506 3.688 1.00 0.00 97 LYS A CA 3
ATOM 4775 C C . LYS A 1 97 ? -11.710 11.980 2.613 1.00 0.00 97 LYS A C 3
ATOM 4776 O O . LYS A 1 97 ? -11.701 13.148 2.224 1.00 0.00 97 LYS A O 3
ATOM 4795 N N . LEU A 1 98 ? -12.549 11.065 2.138 1.00 0.00 98 LEU A N 3
ATOM 4796 C CA . LEU A 1 98 ? -13.529 11.388 1.108 1.00 0.00 98 LEU A CA 3
ATOM 4797 C C . LEU A 1 98 ? -14.618 12.302 1.660 1.00 0.00 98 LEU A C 3
ATOM 4798 O O . LEU A 1 98 ? -15.676 11.838 2.084 1.00 0.00 98 LEU A O 3
ATOM 4814 N N . SER A 1 99 ? -14.350 13.604 1.652 1.00 0.00 99 SER A N 3
ATOM 4815 C CA . SER A 1 99 ? -15.308 14.583 2.152 1.00 0.00 99 SER A CA 3
ATOM 4816 C C . SER A 1 99 ? -15.375 15.798 1.230 1.00 0.00 99 SER A C 3
ATOM 4817 O O . SER A 1 99 ? -14.990 16.903 1.612 1.00 0.00 99 SER A O 3
ATOM 4825 N N . GLY A 1 100 ? -15.865 15.583 0.014 1.00 0.00 100 GLY A N 3
ATOM 4826 C CA . GLY A 1 100 ? -15.974 16.667 -0.945 1.00 0.00 100 GLY A CA 3
ATOM 4827 C C . GLY A 1 100 ? -17.266 17.448 -0.796 1.00 0.00 100 GLY A C 3
ATOM 4828 O O . GLY A 1 100 ? -17.799 17.562 0.308 1.00 0.00 100 GLY A O 3
ATOM 4832 N N . PRO A 1 101 ? -17.800 18.002 -1.897 1.00 0.00 101 PRO A N 3
ATOM 4833 C CA . PRO A 1 101 ? -19.045 18.777 -1.869 1.00 0.00 101 PRO A CA 3
ATOM 4834 C C . PRO A 1 101 ? -20.178 18.028 -1.175 1.00 0.00 101 PRO A C 3
ATOM 4835 O O . PRO A 1 101 ? -20.804 17.146 -1.762 1.00 0.00 101 PRO A O 3
ATOM 4846 N N . SER A 1 102 ? -20.436 18.385 0.079 1.00 0.00 102 SER A N 3
ATOM 4847 C CA . SER A 1 102 ? -21.493 17.747 0.853 1.00 0.00 102 SER A CA 3
ATOM 4848 C C . SER A 1 102 ? -21.808 18.551 2.111 1.00 0.00 102 SER A C 3
ATOM 4849 O O . SER A 1 102 ? -22.896 19.110 2.245 1.00 0.00 102 SER A O 3
ATOM 4857 N N . SER A 1 103 ? -20.849 18.604 3.029 1.00 0.00 103 SER A N 3
ATOM 4858 C CA . SER A 1 103 ? -21.024 19.339 4.276 1.00 0.00 103 SER A CA 3
ATOM 4859 C C . SER A 1 103 ? -20.025 20.489 4.375 1.00 0.00 103 SER A C 3
ATOM 4860 O O . SER A 1 103 ? -18.926 20.325 4.903 1.00 0.00 103 SER A O 3
ATOM 4868 N N . GLY A 1 104 ? -20.417 21.651 3.863 1.00 0.00 104 GLY A N 3
ATOM 4869 C CA . GLY A 1 104 ? -19.544 22.810 3.903 1.00 0.00 104 GLY A CA 3
ATOM 4870 C C . GLY A 1 104 ? -19.790 23.761 2.749 1.00 0.00 104 GLY A C 3
ATOM 4871 O O . GLY A 1 104 ? -20.884 23.696 2.148 1.00 0.00 104 GLY A O 3
ATOM 4876 N N . GLY A 1 1 ? -9.010 -28.881 -3.218 1.00 0.00 1 GLY A N 4
ATOM 4877 C CA . GLY A 1 1 ? -9.730 -27.791 -2.505 1.00 0.00 1 GLY A CA 4
ATOM 4878 C C . GLY A 1 1 ? -9.136 -26.423 -2.783 1.00 0.00 1 GLY A C 4
ATOM 4879 O O . GLY A 1 1 ? -8.420 -26.240 -3.767 1.00 0.00 1 GLY A O 4
ATOM 4885 N N . SER A 1 2 ? -9.434 -25.464 -1.914 1.00 0.00 2 SER A N 4
ATOM 4886 C CA . SER A 1 2 ? -8.924 -24.106 -2.071 1.00 0.00 2 SER A CA 4
ATOM 4887 C C . SER A 1 2 ? -9.163 -23.287 -0.807 1.00 0.00 2 SER A C 4
ATOM 4888 O O . SER A 1 2 ? -8.285 -22.550 -0.358 1.00 0.00 2 SER A O 4
ATOM 4896 N N . SER A 1 3 ? -10.357 -23.419 -0.239 1.00 0.00 3 SER A N 4
ATOM 4897 C CA . SER A 1 3 ? -10.711 -22.690 0.974 1.00 0.00 3 SER A CA 4
ATOM 4898 C C . SER A 1 3 ? -10.641 -21.183 0.744 1.00 0.00 3 SER A C 4
ATOM 4899 O O . SER A 1 3 ? -10.372 -20.728 -0.367 1.00 0.00 3 SER A O 4
ATOM 4907 N N . GLY A 1 4 ? -10.886 -20.415 1.801 1.00 0.00 4 GLY A N 4
ATOM 4908 C CA . GLY A 1 4 ? -10.846 -18.969 1.692 1.00 0.00 4 GLY A CA 4
ATOM 4909 C C . GLY A 1 4 ? -9.441 -18.417 1.820 1.00 0.00 4 GLY A C 4
ATOM 4910 O O . GLY A 1 4 ? -8.777 -18.152 0.819 1.00 0.00 4 GLY A O 4
ATOM 4914 N N . SER A 1 5 ? -8.987 -18.241 3.058 1.00 0.00 5 SER A N 4
ATOM 4915 C CA . SER A 1 5 ? -7.651 -17.715 3.313 1.00 0.00 5 SER A CA 4
ATOM 4916 C C . SER A 1 5 ? -7.493 -16.317 2.722 1.00 0.00 5 SER A C 4
ATOM 4917 O O . SER A 1 5 ? -8.449 -15.742 2.199 1.00 0.00 5 SER A O 4
ATOM 4925 N N . SER A 1 6 ? -6.283 -15.776 2.808 1.00 0.00 6 SER A N 4
ATOM 4926 C CA . SER A 1 6 ? -6.000 -14.446 2.281 1.00 0.00 6 SER A CA 4
ATOM 4927 C C . SER A 1 6 ? -4.991 -14.517 1.139 1.00 0.00 6 SER A C 4
ATOM 4928 O O . SER A 1 6 ? -3.845 -14.924 1.333 1.00 0.00 6 SER A O 4
ATOM 4936 N N . GLY A 1 7 ? -5.426 -14.119 -0.053 1.00 0.00 7 GLY A N 4
ATOM 4937 C CA . GLY A 1 7 ? -4.549 -14.146 -1.208 1.00 0.00 7 GLY A CA 4
ATOM 4938 C C . GLY A 1 7 ? -3.817 -12.833 -1.412 1.00 0.00 7 GLY A C 4
ATOM 4939 O O . GLY A 1 7 ? -3.859 -12.253 -2.497 1.00 0.00 7 GLY A O 4
ATOM 4943 N N . VAL A 1 8 ? -3.146 -12.363 -0.366 1.00 0.00 8 VAL A N 4
ATOM 4944 C CA . VAL A 1 8 ? -2.402 -11.111 -0.433 1.00 0.00 8 VAL A CA 4
ATOM 4945 C C . VAL A 1 8 ? -1.323 -11.170 -1.510 1.00 0.00 8 VAL A C 4
ATOM 4946 O O . VAL A 1 8 ? -1.078 -10.189 -2.211 1.00 0.00 8 VAL A O 4
ATOM 4959 N N . SER A 1 9 ? -0.683 -12.328 -1.637 1.00 0.00 9 SER A N 4
ATOM 4960 C CA . SER A 1 9 ? 0.369 -12.515 -2.629 1.00 0.00 9 SER A CA 4
ATOM 4961 C C . SER A 1 9 ? -0.219 -12.635 -4.030 1.00 0.00 9 SER A C 4
ATOM 4962 O O . SER A 1 9 ? 0.404 -12.233 -5.013 1.00 0.00 9 SER A O 4
ATOM 4970 N N . GLN A 1 10 ? -1.424 -13.189 -4.115 1.00 0.00 10 GLN A N 4
ATOM 4971 C CA . GLN A 1 10 ? -2.098 -13.362 -5.397 1.00 0.00 10 GLN A CA 4
ATOM 4972 C C . GLN A 1 10 ? -2.436 -12.010 -6.020 1.00 0.00 10 GLN A C 4
ATOM 4973 O O . GLN A 1 10 ? -2.343 -11.836 -7.235 1.00 0.00 10 GLN A O 4
ATOM 4987 N N . ARG A 1 11 ? -2.828 -11.059 -5.179 1.00 0.00 11 ARG A N 4
ATOM 4988 C CA . ARG A 1 11 ? -3.180 -9.723 -5.648 1.00 0.00 11 ARG A CA 4
ATOM 4989 C C . ARG A 1 11 ? -1.929 -8.921 -5.997 1.00 0.00 11 ARG A C 4
ATOM 4990 O O . ARG A 1 11 ? -0.849 -9.177 -5.466 1.00 0.00 11 ARG A O 4
ATOM 5011 N N . PRO A 1 12 ? -2.061 -7.933 -6.900 1.00 0.00 12 PRO A N 4
ATOM 5012 C CA . PRO A 1 12 ? -0.935 -7.092 -7.319 1.00 0.00 12 PRO A CA 4
ATOM 5013 C C . PRO A 1 12 ? -0.185 -6.494 -6.133 1.00 0.00 12 PRO A C 4
ATOM 5014 O O . PRO A 1 12 ? -0.766 -6.261 -5.073 1.00 0.00 12 PRO A O 4
ATOM 5025 N N . PHE A 1 13 ? 1.108 -6.250 -6.319 1.00 0.00 13 PHE A N 4
ATOM 5026 C CA . PHE A 1 13 ? 1.937 -5.680 -5.264 1.00 0.00 13 PHE A CA 4
ATOM 5027 C C . PHE A 1 13 ? 1.483 -4.265 -4.920 1.00 0.00 13 PHE A C 4
ATOM 5028 O O . PHE A 1 13 ? 1.580 -3.832 -3.772 1.00 0.00 13 PHE A O 4
ATOM 5045 N N . ARG A 1 14 ? 0.986 -3.549 -5.924 1.00 0.00 14 ARG A N 4
ATOM 5046 C CA . ARG A 1 14 ? 0.515 -2.183 -5.729 1.00 0.00 14 ARG A CA 4
ATOM 5047 C C . ARG A 1 14 ? -0.685 -2.149 -4.789 1.00 0.00 14 ARG A C 4
ATOM 5048 O O . ARG A 1 14 ? -0.808 -1.251 -3.956 1.00 0.00 14 ARG A O 4
ATOM 5069 N N . ASP A 1 15 ? -1.567 -3.133 -4.928 1.00 0.00 15 ASP A N 4
ATOM 5070 C CA . ASP A 1 15 ? -2.758 -3.216 -4.092 1.00 0.00 15 ASP A CA 4
ATOM 5071 C C . ASP A 1 15 ? -2.382 -3.389 -2.623 1.00 0.00 15 ASP A C 4
ATOM 5072 O O . ASP A 1 15 ? -3.008 -2.806 -1.739 1.00 0.00 15 ASP A O 4
ATOM 5081 N N . ARG A 1 16 ? -1.355 -4.194 -2.372 1.00 0.00 16 ARG A N 4
ATOM 5082 C CA . ARG A 1 16 ? -0.894 -4.444 -1.011 1.00 0.00 16 ARG A CA 4
ATOM 5083 C C . ARG A 1 16 ? -0.453 -3.147 -0.340 1.00 0.00 16 ARG A C 4
ATOM 5084 O O . ARG A 1 16 ? -0.792 -2.888 0.815 1.00 0.00 16 ARG A O 4
ATOM 5105 N N . VAL A 1 17 ? 0.305 -2.336 -1.071 1.00 0.00 17 VAL A N 4
ATOM 5106 C CA . VAL A 1 17 ? 0.792 -1.067 -0.546 1.00 0.00 17 VAL A CA 4
ATOM 5107 C C . VAL A 1 17 ? -0.309 -0.011 -0.554 1.00 0.00 17 VAL A C 4
ATOM 5108 O O . VAL A 1 17 ? -0.402 0.810 0.358 1.00 0.00 17 VAL A O 4
ATOM 5121 N N . LEU A 1 18 ? -1.141 -0.039 -1.591 1.00 0.00 18 LEU A N 4
ATOM 5122 C CA . LEU A 1 18 ? -2.237 0.915 -1.718 1.00 0.00 18 LEU A CA 4
ATOM 5123 C C . LEU A 1 18 ? -3.233 0.756 -0.574 1.00 0.00 18 LEU A C 4
ATOM 5124 O O . LEU A 1 18 ? -3.877 1.719 -0.160 1.00 0.00 18 LEU A O 4
ATOM 5140 N N . HIS A 1 19 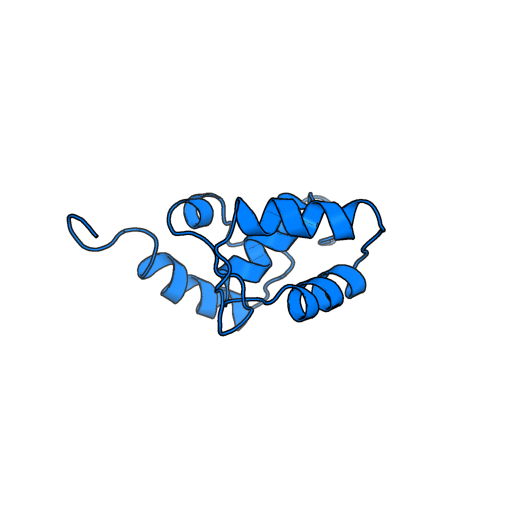? -3.357 -0.468 -0.070 1.00 0.00 19 HIS A N 4
ATOM 5141 C CA . HIS A 1 19 ? -4.277 -0.753 1.026 1.00 0.00 19 HIS A CA 4
ATOM 5142 C C . HIS A 1 19 ? -3.643 -0.421 2.372 1.00 0.00 19 HIS A C 4
ATOM 5143 O O . HIS A 1 19 ? -4.299 0.121 3.262 1.00 0.00 19 HIS A O 4
ATOM 5157 N N . LEU A 1 20 ? -2.362 -0.749 2.515 1.00 0.00 20 LEU A N 4
ATOM 5158 C CA . LEU A 1 20 ? -1.639 -0.486 3.754 1.00 0.00 20 LEU A CA 4
ATOM 5159 C C . LEU A 1 20 ? -1.637 1.006 4.076 1.00 0.00 20 LEU A C 4
ATOM 5160 O O . LEU A 1 20 ? -2.038 1.416 5.166 1.00 0.00 20 LEU A O 4
ATOM 5176 N N . LEU A 1 21 ? -1.183 1.811 3.122 1.00 0.00 21 LEU A N 4
ATOM 5177 C CA . LEU A 1 21 ? -1.128 3.257 3.304 1.00 0.00 21 LEU A CA 4
ATOM 5178 C C . LEU A 1 21 ? -2.517 3.824 3.584 1.00 0.00 21 LEU A C 4
ATOM 5179 O O . LEU A 1 21 ? -2.662 4.811 4.305 1.00 0.00 21 LEU A O 4
ATOM 5195 N N . ALA A 1 22 ? -3.535 3.192 3.009 1.00 0.00 22 ALA A N 4
ATOM 5196 C CA . ALA A 1 22 ? -4.912 3.633 3.196 1.00 0.00 22 ALA A CA 4
ATOM 5197 C C . ALA A 1 22 ? -5.302 3.610 4.670 1.00 0.00 22 ALA A C 4
ATOM 5198 O O . ALA A 1 22 ? -6.014 4.494 5.148 1.00 0.00 22 ALA A O 4
ATOM 5205 N N . LEU A 1 23 ? -4.831 2.595 5.387 1.00 0.00 23 LEU A N 4
ATOM 5206 C CA . LEU A 1 23 ? -5.131 2.459 6.807 1.00 0.00 23 LEU A CA 4
ATOM 5207 C C . LEU A 1 23 ? -4.405 3.525 7.621 1.00 0.00 23 LEU A C 4
ATOM 5208 O O . LEU A 1 23 ? -5.027 4.449 8.146 1.00 0.00 23 LEU A O 4
ATOM 5224 N N . ARG A 1 24 ? -3.087 3.391 7.722 1.00 0.00 24 ARG A N 4
ATOM 5225 C CA . ARG A 1 24 ? -2.277 4.345 8.471 1.00 0.00 24 ARG A CA 4
ATOM 5226 C C . ARG A 1 24 ? -0.962 4.629 7.748 1.00 0.00 24 ARG A C 4
ATOM 5227 O O . ARG A 1 24 ? -0.427 3.764 7.054 1.00 0.00 24 ARG A O 4
ATOM 5248 N N . PRO A 1 25 ? -0.421 5.850 7.903 1.00 0.00 25 PRO A N 4
ATOM 5249 C CA . PRO A 1 25 ? 0.838 6.243 7.261 1.00 0.00 25 PRO A CA 4
ATOM 5250 C C . PRO A 1 25 ? 1.969 5.266 7.566 1.00 0.00 25 PRO A C 4
ATOM 5251 O O . PRO A 1 25 ? 2.398 5.136 8.713 1.00 0.00 25 PRO A O 4
ATOM 5262 N N . TYR A 1 26 ? 2.449 4.582 6.533 1.00 0.00 26 TYR A N 4
ATOM 5263 C CA . TYR A 1 26 ? 3.530 3.617 6.691 1.00 0.00 26 TYR A CA 4
ATOM 5264 C C . TYR A 1 26 ? 4.827 4.148 6.091 1.00 0.00 26 TYR A C 4
ATOM 5265 O O . TYR A 1 26 ? 4.914 4.386 4.886 1.00 0.00 26 TYR A O 4
ATOM 5283 N N . ARG A 1 27 ? 5.835 4.331 6.938 1.00 0.00 27 ARG A N 4
ATOM 5284 C CA . ARG A 1 27 ? 7.128 4.835 6.492 1.00 0.00 27 ARG A CA 4
ATOM 5285 C C . ARG A 1 27 ? 7.774 3.871 5.501 1.00 0.00 27 ARG A C 4
ATOM 5286 O O . ARG A 1 27 ? 7.184 2.854 5.135 1.00 0.00 27 ARG A O 4
ATOM 5307 N N . LYS A 1 28 ? 8.988 4.197 5.071 1.00 0.00 28 LYS A N 4
ATOM 5308 C CA . LYS A 1 28 ? 9.712 3.360 4.122 1.00 0.00 28 LYS A CA 4
ATOM 5309 C C . LYS A 1 28 ? 10.174 2.065 4.784 1.00 0.00 28 LYS A C 4
ATOM 5310 O O . LYS A 1 28 ? 10.163 1.001 4.164 1.00 0.00 28 LYS A O 4
ATOM 5329 N N . ALA A 1 29 ? 10.577 2.161 6.047 1.00 0.00 29 ALA A N 4
ATOM 5330 C CA . ALA A 1 29 ? 11.041 0.998 6.791 1.00 0.00 29 ALA A CA 4
ATOM 5331 C C . ALA A 1 29 ? 9.872 0.246 7.418 1.00 0.00 29 ALA A C 4
ATOM 5332 O O . ALA A 1 29 ? 9.820 -0.984 7.383 1.00 0.00 29 ALA A O 4
ATOM 5339 N N . GLU A 1 30 ? 8.933 0.992 7.990 1.00 0.00 30 GLU A N 4
ATOM 5340 C CA . GLU A 1 30 ? 7.763 0.397 8.623 1.00 0.00 30 GLU A CA 4
ATOM 5341 C C . GLU A 1 30 ? 6.940 -0.391 7.609 1.00 0.00 30 GLU A C 4
ATOM 5342 O O . GLU A 1 30 ? 6.318 -1.399 7.948 1.00 0.00 30 GLU A O 4
ATOM 5354 N N . LEU A 1 31 ? 6.941 0.075 6.365 1.00 0.00 31 LEU A N 4
ATOM 5355 C CA . LEU A 1 31 ? 6.194 -0.585 5.300 1.00 0.00 31 LEU A CA 4
ATOM 5356 C C . LEU A 1 31 ? 6.929 -1.828 4.809 1.00 0.00 31 LEU A C 4
ATOM 5357 O O . LEU A 1 31 ? 6.308 -2.803 4.387 1.00 0.00 31 LEU A O 4
ATOM 5373 N N . LEU A 1 32 ? 8.257 -1.785 4.864 1.00 0.00 32 LEU A N 4
ATOM 5374 C CA . LEU A 1 32 ? 9.078 -2.907 4.424 1.00 0.00 32 LEU A CA 4
ATOM 5375 C C . LEU A 1 32 ? 8.844 -4.131 5.303 1.00 0.00 32 LEU A C 4
ATOM 5376 O O . LEU A 1 32 ? 8.748 -5.253 4.808 1.00 0.00 32 LEU A O 4
ATOM 5392 N N . LEU A 1 33 ? 8.751 -3.907 6.610 1.00 0.00 33 LEU A N 4
ATOM 5393 C CA . LEU A 1 33 ? 8.529 -4.992 7.558 1.00 0.00 33 LEU A CA 4
ATOM 5394 C C . LEU A 1 33 ? 7.219 -5.714 7.262 1.00 0.00 33 LEU A C 4
ATOM 5395 O O . LEU A 1 33 ? 7.167 -6.944 7.246 1.00 0.00 33 LEU A O 4
ATOM 5411 N N . ARG A 1 34 ? 6.163 -4.942 7.028 1.00 0.00 34 ARG A N 4
ATOM 5412 C CA . ARG A 1 34 ? 4.853 -5.508 6.732 1.00 0.00 34 ARG A CA 4
ATOM 5413 C C . ARG A 1 34 ? 4.893 -6.335 5.451 1.00 0.00 34 ARG A C 4
ATOM 5414 O O . ARG A 1 34 ? 4.476 -7.493 5.434 1.00 0.00 34 ARG A O 4
ATOM 5435 N N . LEU A 1 35 ? 5.398 -5.732 4.379 1.00 0.00 35 LEU A N 4
ATOM 5436 C CA . LEU A 1 35 ? 5.493 -6.412 3.093 1.00 0.00 35 LEU A CA 4
ATOM 5437 C C . LEU A 1 35 ? 6.373 -7.653 3.197 1.00 0.00 35 LEU A C 4
ATOM 5438 O O . LEU A 1 35 ? 6.167 -8.635 2.483 1.00 0.00 35 LEU A O 4
ATOM 5454 N N . GLN A 1 36 ? 7.358 -7.602 4.088 1.00 0.00 36 GLN A N 4
ATOM 5455 C CA . GLN A 1 36 ? 8.270 -8.723 4.285 1.00 0.00 36 GLN A CA 4
ATOM 5456 C C . GLN A 1 36 ? 7.587 -9.855 5.047 1.00 0.00 36 GLN A C 4
ATOM 5457 O O . GLN A 1 36 ? 7.898 -11.029 4.845 1.00 0.00 36 GLN A O 4
ATOM 5471 N N . LYS A 1 37 ? 6.654 -9.493 5.922 1.00 0.00 37 LYS A N 4
ATOM 5472 C CA . LYS A 1 37 ? 5.927 -10.479 6.714 1.00 0.00 37 LYS A CA 4
ATOM 5473 C C . LYS A 1 37 ? 5.175 -11.455 5.814 1.00 0.00 37 LYS A C 4
ATOM 5474 O O . LYS A 1 37 ? 4.988 -12.620 6.166 1.00 0.00 37 LYS A O 4
ATOM 5493 N N . ASP A 1 38 ? 4.748 -10.971 4.653 1.00 0.00 38 ASP A N 4
ATOM 5494 C CA . ASP A 1 38 ? 4.017 -11.801 3.703 1.00 0.00 38 ASP A CA 4
ATOM 5495 C C . ASP A 1 38 ? 4.942 -12.316 2.605 1.00 0.00 38 ASP A C 4
ATOM 5496 O O . ASP A 1 38 ? 4.764 -13.423 2.097 1.00 0.00 38 ASP A O 4
ATOM 5505 N N . GLY A 1 39 ? 5.932 -11.506 2.245 1.00 0.00 39 GLY A N 4
ATOM 5506 C CA . GLY A 1 39 ? 6.871 -11.897 1.211 1.00 0.00 39 GLY A CA 4
ATOM 5507 C C . GLY A 1 39 ? 7.344 -10.719 0.382 1.00 0.00 39 GLY A C 4
ATOM 5508 O O . GLY A 1 39 ? 6.581 -10.156 -0.401 1.00 0.00 39 GLY A O 4
ATOM 5512 N N . LEU A 1 40 ? 8.609 -10.346 0.554 1.00 0.00 40 LEU A N 4
ATOM 5513 C CA . LEU A 1 40 ? 9.183 -9.228 -0.183 1.00 0.00 40 LEU A CA 4
ATOM 5514 C C . LEU A 1 40 ? 10.640 -9.502 -0.542 1.00 0.00 40 LEU A C 4
ATOM 5515 O O . LEU A 1 40 ? 11.425 -9.939 0.299 1.00 0.00 40 LEU A O 4
ATOM 5531 N N . THR A 1 41 ? 10.994 -9.244 -1.797 1.00 0.00 41 THR A N 4
ATOM 5532 C CA . THR A 1 41 ? 12.357 -9.464 -2.267 1.00 0.00 41 THR A CA 4
ATOM 5533 C C . THR A 1 41 ? 12.935 -8.190 -2.875 1.00 0.00 41 THR A C 4
ATOM 5534 O O . THR A 1 41 ? 12.299 -7.136 -2.852 1.00 0.00 41 THR A O 4
ATOM 5545 N N . GLN A 1 42 ? 14.143 -8.294 -3.419 1.00 0.00 42 GLN A N 4
ATOM 5546 C CA . GLN A 1 42 ? 14.805 -7.150 -4.034 1.00 0.00 42 GLN A CA 4
ATOM 5547 C C . GLN A 1 42 ? 13.980 -6.604 -5.196 1.00 0.00 42 GLN A C 4
ATOM 5548 O O . GLN A 1 42 ? 13.886 -5.391 -5.387 1.00 0.00 42 GLN A O 4
ATOM 5562 N N . ALA A 1 43 ? 13.385 -7.506 -5.969 1.00 0.00 43 ALA A N 4
ATOM 5563 C CA . ALA A 1 43 ? 12.569 -7.115 -7.111 1.00 0.00 43 ALA A CA 4
ATOM 5564 C C . ALA A 1 43 ? 11.399 -6.239 -6.675 1.00 0.00 43 ALA A C 4
ATOM 5565 O O . ALA A 1 43 ? 10.998 -5.321 -7.391 1.00 0.00 43 ALA A O 4
ATOM 5572 N N . ASP A 1 44 ? 10.856 -6.529 -5.497 1.00 0.00 44 ASP A N 4
ATOM 5573 C CA . ASP A 1 44 ? 9.732 -5.768 -4.964 1.00 0.00 44 ASP A CA 4
ATOM 5574 C C . ASP A 1 44 ? 10.218 -4.564 -4.163 1.00 0.00 44 ASP A C 4
ATOM 5575 O O . ASP A 1 44 ? 9.531 -3.546 -4.077 1.00 0.00 44 ASP A O 4
ATOM 5584 N N . LYS A 1 45 ? 11.404 -4.689 -3.576 1.00 0.00 45 LYS A N 4
ATOM 5585 C CA . LYS A 1 45 ? 11.981 -3.611 -2.780 1.00 0.00 45 LYS A CA 4
ATOM 5586 C C . LYS A 1 45 ? 12.131 -2.338 -3.609 1.00 0.00 45 LYS A C 4
ATOM 5587 O O . LYS A 1 45 ? 11.629 -1.279 -3.232 1.00 0.00 45 LYS A O 4
ATOM 5606 N N . ASP A 1 46 ? 12.825 -2.450 -4.736 1.00 0.00 46 ASP A N 4
ATOM 5607 C CA . ASP A 1 46 ? 13.040 -1.308 -5.617 1.00 0.00 46 ASP A CA 4
ATOM 5608 C C . ASP A 1 46 ? 11.712 -0.742 -6.112 1.00 0.00 46 ASP A C 4
ATOM 5609 O O . ASP A 1 46 ? 11.590 0.458 -6.356 1.00 0.00 46 ASP A O 4
ATOM 5618 N N . ALA A 1 47 ? 10.721 -1.615 -6.258 1.00 0.00 47 ALA A N 4
ATOM 5619 C CA . ALA A 1 47 ? 9.402 -1.202 -6.723 1.00 0.00 47 ALA A CA 4
ATOM 5620 C C . ALA A 1 47 ? 8.647 -0.449 -5.634 1.00 0.00 47 ALA A C 4
ATOM 5621 O O . ALA A 1 47 ? 7.848 0.442 -5.920 1.00 0.00 47 ALA A O 4
ATOM 5628 N N . LEU A 1 48 ? 8.906 -0.813 -4.382 1.00 0.00 48 LEU A N 4
ATOM 5629 C CA . LEU A 1 48 ? 8.252 -0.173 -3.247 1.00 0.00 48 LEU A CA 4
ATOM 5630 C C . LEU A 1 48 ? 8.548 1.323 -3.220 1.00 0.00 48 LEU A C 4
ATOM 5631 O O . LEU A 1 48 ? 7.639 2.145 -3.098 1.00 0.00 48 LEU A O 4
ATOM 5647 N N . ASP A 1 49 ? 9.826 1.670 -3.334 1.00 0.00 49 ASP A N 4
ATOM 5648 C CA . ASP A 1 49 ? 10.244 3.067 -3.323 1.00 0.00 49 ASP A CA 4
ATOM 5649 C C . ASP A 1 49 ? 9.613 3.835 -4.480 1.00 0.00 49 ASP A C 4
ATOM 5650 O O . ASP A 1 49 ? 9.117 4.947 -4.302 1.00 0.00 49 ASP A O 4
ATOM 5659 N N . GLY A 1 50 ? 9.639 3.235 -5.666 1.00 0.00 50 GLY A N 4
ATOM 5660 C CA . GLY A 1 50 ? 9.069 3.878 -6.835 1.00 0.00 50 GLY A CA 4
ATOM 5661 C C . GLY A 1 50 ? 7.555 3.945 -6.782 1.00 0.00 50 GLY A C 4
ATOM 5662 O O . GLY A 1 50 ? 6.951 4.895 -7.278 1.00 0.00 50 GLY A O 4
ATOM 5666 N N . LEU A 1 51 ? 6.941 2.932 -6.179 1.00 0.00 51 LEU A N 4
ATOM 5667 C CA . LEU A 1 51 ? 5.488 2.878 -6.064 1.00 0.00 51 LEU A CA 4
ATOM 5668 C C . LEU A 1 51 ? 4.984 3.892 -5.043 1.00 0.00 51 LEU A C 4
ATOM 5669 O O . LEU A 1 51 ? 4.049 4.647 -5.311 1.00 0.00 51 LEU A O 4
ATOM 5685 N N . LEU A 1 52 ? 5.609 3.903 -3.869 1.00 0.00 52 LEU A N 4
ATOM 5686 C CA . LEU A 1 52 ? 5.225 4.822 -2.802 1.00 0.00 52 LEU A CA 4
ATOM 5687 C C . LEU A 1 52 ? 5.216 6.266 -3.296 1.00 0.00 52 LEU A C 4
ATOM 5688 O O . LEU A 1 52 ? 4.270 7.012 -3.047 1.00 0.00 52 LEU A O 4
ATOM 5704 N N . GLN A 1 53 ? 6.276 6.653 -4.000 1.00 0.00 53 GLN A N 4
ATOM 5705 C CA . GLN A 1 53 ? 6.388 8.007 -4.528 1.00 0.00 53 GLN A CA 4
ATOM 5706 C C . GLN A 1 53 ? 5.228 8.328 -5.467 1.00 0.00 53 GLN A C 4
ATOM 5707 O O . GLN A 1 53 ? 4.872 9.492 -5.652 1.00 0.00 53 GLN A O 4
ATOM 5721 N N . GLN A 1 54 ? 4.643 7.290 -6.057 1.00 0.00 54 GLN A N 4
ATOM 5722 C CA . GLN A 1 54 ? 3.526 7.465 -6.978 1.00 0.00 54 GLN A CA 4
ATOM 5723 C C . GLN A 1 54 ? 2.191 7.379 -6.243 1.00 0.00 54 GLN A C 4
ATOM 5724 O O . GLN A 1 54 ? 1.370 8.294 -6.318 1.00 0.00 54 GLN A O 4
ATOM 5738 N N . VAL A 1 55 ? 1.978 6.273 -5.536 1.00 0.00 55 VAL A N 4
ATOM 5739 C CA . VAL A 1 55 ? 0.740 6.070 -4.792 1.00 0.00 55 VAL A CA 4
ATOM 5740 C C . VAL A 1 55 ? 0.905 6.450 -3.324 1.00 0.00 55 VAL A C 4
ATOM 5741 O O . VAL A 1 55 ? 0.323 5.822 -2.439 1.00 0.00 55 VAL A O 4
ATOM 5754 N N . ALA A 1 56 ? 1.702 7.484 -3.070 1.00 0.00 56 ALA A N 4
ATOM 5755 C CA . ALA A 1 56 ? 1.941 7.947 -1.708 1.00 0.00 56 ALA A CA 4
ATOM 5756 C C . ALA A 1 56 ? 2.807 9.204 -1.700 1.00 0.00 56 ALA A C 4
ATOM 5757 O O . ALA A 1 56 ? 3.528 9.480 -2.659 1.00 0.00 56 ALA A O 4
ATOM 5764 N N . ASN A 1 57 ? 2.729 9.962 -0.610 1.00 0.00 57 ASN A N 4
ATOM 5765 C CA . ASN A 1 57 ? 3.503 11.190 -0.475 1.00 0.00 57 ASN A CA 4
ATOM 5766 C C . ASN A 1 57 ? 4.424 11.119 0.740 1.00 0.00 57 ASN A C 4
ATOM 5767 O O . ASN A 1 57 ? 4.039 10.613 1.794 1.00 0.00 57 ASN A O 4
ATOM 5778 N N . MET A 1 58 ? 5.641 11.630 0.583 1.00 0.00 58 MET A N 4
ATOM 5779 C CA . MET A 1 58 ? 6.616 11.625 1.668 1.00 0.00 58 MET A CA 4
ATOM 5780 C C . MET A 1 58 ? 6.400 12.814 2.599 1.00 0.00 58 MET A C 4
ATOM 5781 O O . MET A 1 58 ? 6.065 13.912 2.153 1.00 0.00 58 MET A O 4
ATOM 5795 N N . SER A 1 59 ? 6.596 12.589 3.894 1.00 0.00 59 SER A N 4
ATOM 5796 C CA . SER A 1 59 ? 6.423 13.641 4.888 1.00 0.00 59 SER A CA 4
ATOM 5797 C C . SER A 1 59 ? 7.594 14.617 4.858 1.00 0.00 59 SER A C 4
ATOM 5798 O O . SER A 1 59 ? 8.602 14.373 4.195 1.00 0.00 59 SER A O 4
ATOM 5806 N N . ALA A 1 60 ? 7.454 15.723 5.582 1.00 0.00 60 ALA A N 4
ATOM 5807 C CA . ALA A 1 60 ? 8.501 16.737 5.639 1.00 0.00 60 ALA A CA 4
ATOM 5808 C C . ALA A 1 60 ? 9.046 16.882 7.056 1.00 0.00 60 ALA A C 4
ATOM 5809 O O . ALA A 1 60 ? 9.448 17.970 7.468 1.00 0.00 60 ALA A O 4
ATOM 5816 N N . LYS A 1 61 ? 9.057 15.779 7.796 1.00 0.00 61 LYS A N 4
ATOM 5817 C CA . LYS A 1 61 ? 9.554 15.782 9.166 1.00 0.00 61 LYS A CA 4
ATOM 5818 C C . LYS A 1 61 ? 10.469 14.587 9.416 1.00 0.00 61 LYS A C 4
ATOM 5819 O O . LYS A 1 61 ? 11.567 14.735 9.952 1.00 0.00 61 LYS A O 4
ATOM 5838 N N . ASP A 1 62 ? 10.008 13.403 9.024 1.00 0.00 62 ASP A N 4
ATOM 5839 C CA . ASP A 1 62 ? 10.785 12.182 9.206 1.00 0.00 62 ASP A CA 4
ATOM 5840 C C . ASP A 1 62 ? 10.918 11.422 7.890 1.00 0.00 62 ASP A C 4
ATOM 5841 O O . ASP A 1 62 ? 12.024 11.213 7.391 1.00 0.00 62 ASP A O 4
ATOM 5850 N N . GLY A 1 63 ? 9.784 11.010 7.333 1.00 0.00 63 GLY A N 4
ATOM 5851 C CA . GLY A 1 63 ? 9.795 10.277 6.080 1.00 0.00 63 GLY A CA 4
ATOM 5852 C C . GLY A 1 63 ? 8.663 9.274 5.985 1.00 0.00 63 GLY A C 4
ATOM 5853 O O . GLY A 1 63 ? 8.872 8.130 5.581 1.00 0.00 63 GLY A O 4
ATOM 5857 N N . THR A 1 64 ? 7.462 9.703 6.357 1.00 0.00 64 THR A N 4
ATOM 5858 C CA . THR A 1 64 ? 6.292 8.835 6.313 1.00 0.00 64 THR A CA 4
ATOM 5859 C C . THR A 1 64 ? 5.604 8.915 4.955 1.00 0.00 64 THR A C 4
ATOM 5860 O O . THR A 1 64 ? 5.552 9.978 4.335 1.00 0.00 64 THR A O 4
ATOM 5871 N N . CYS A 1 65 ? 5.078 7.784 4.495 1.00 0.00 65 CYS A N 4
ATOM 5872 C CA . CYS A 1 65 ? 4.393 7.726 3.209 1.00 0.00 65 CYS A CA 4
ATOM 5873 C C . CYS A 1 65 ? 2.881 7.666 3.399 1.00 0.00 65 CYS A C 4
ATOM 5874 O O . CYS A 1 65 ? 2.344 6.664 3.871 1.00 0.00 65 CYS A O 4
ATOM 5882 N N . THR A 1 66 ? 2.199 8.745 3.029 1.00 0.00 66 THR A N 4
ATOM 5883 C CA . THR A 1 66 ? 0.749 8.815 3.158 1.00 0.00 66 THR A CA 4
ATOM 5884 C C . THR A 1 66 ? 0.072 8.606 1.807 1.00 0.00 66 THR A C 4
ATOM 5885 O O . THR A 1 66 ? 0.577 9.044 0.774 1.00 0.00 66 THR A O 4
ATOM 5896 N N . LEU A 1 67 ? -1.075 7.934 1.823 1.00 0.00 67 LEU A N 4
ATOM 5897 C CA . LEU A 1 67 ? -1.821 7.667 0.599 1.00 0.00 67 LEU A CA 4
ATOM 5898 C C . LEU A 1 67 ? -2.486 8.937 0.079 1.00 0.00 67 LEU A C 4
ATOM 5899 O O . LEU A 1 67 ? -2.829 9.831 0.853 1.00 0.00 67 LEU A O 4
ATOM 5915 N N . GLN A 1 68 ? -2.665 9.009 -1.236 1.00 0.00 68 GLN A N 4
ATOM 5916 C CA . GLN A 1 68 ? -3.290 10.169 -1.859 1.00 0.00 68 GLN A CA 4
ATOM 5917 C C . GLN A 1 68 ? -4.796 10.173 -1.617 1.00 0.00 68 GLN A C 4
ATOM 5918 O O . GLN A 1 68 ? -5.378 9.152 -1.251 1.00 0.00 68 GLN A O 4
ATOM 5932 N N . ASP A 1 69 ? -5.421 11.327 -1.823 1.00 0.00 69 ASP A N 4
ATOM 5933 C CA . ASP A 1 69 ? -6.859 11.465 -1.626 1.00 0.00 69 ASP A CA 4
ATOM 5934 C C . ASP A 1 69 ? -7.631 10.801 -2.763 1.00 0.00 69 ASP A C 4
ATOM 5935 O O . ASP A 1 69 ? -8.742 10.307 -2.567 1.00 0.00 69 ASP A O 4
ATOM 5944 N N . CYS A 1 70 ? -7.036 10.793 -3.951 1.00 0.00 70 CYS A N 4
ATOM 5945 C CA . CYS A 1 70 ? -7.669 10.191 -5.119 1.00 0.00 70 CYS A CA 4
ATOM 5946 C C . CYS A 1 70 ? -7.393 8.692 -5.178 1.00 0.00 70 CYS A C 4
ATOM 5947 O O . CYS A 1 70 ? -8.214 7.919 -5.670 1.00 0.00 70 CYS A O 4
ATOM 5955 N N . MET A 1 71 ? -6.231 8.289 -4.674 1.00 0.00 71 MET A N 4
ATOM 5956 C CA . MET A 1 71 ? -5.846 6.882 -4.670 1.00 0.00 71 MET A CA 4
ATOM 5957 C C . MET A 1 71 ? -6.719 6.077 -3.711 1.00 0.00 71 MET A C 4
ATOM 5958 O O . MET A 1 71 ? -6.902 4.872 -3.887 1.00 0.00 71 MET A O 4
ATOM 5972 N N . TYR A 1 72 ? -7.258 6.748 -2.698 1.00 0.00 72 TYR A N 4
ATOM 5973 C CA . TYR A 1 72 ? -8.112 6.092 -1.712 1.00 0.00 72 TYR A CA 4
ATOM 5974 C C . TYR A 1 72 ? -9.286 5.389 -2.388 1.00 0.00 72 TYR A C 4
ATOM 5975 O O . TYR A 1 72 ? -9.779 4.372 -1.897 1.00 0.00 72 TYR A O 4
ATOM 5993 N N . LYS A 1 73 ? -9.729 5.935 -3.516 1.00 0.00 73 LYS A N 4
ATOM 5994 C CA . LYS A 1 73 ? -10.844 5.359 -4.259 1.00 0.00 73 LYS A CA 4
ATOM 5995 C C . LYS A 1 73 ? -10.479 3.984 -4.809 1.00 0.00 73 LYS A C 4
ATOM 5996 O O . LYS A 1 73 ? -11.339 3.115 -4.953 1.00 0.00 73 LYS A O 4
ATOM 6015 N N . ASP A 1 74 ? -9.199 3.793 -5.115 1.00 0.00 74 ASP A N 4
ATOM 6016 C CA . ASP A 1 74 ? -8.722 2.523 -5.649 1.00 0.00 74 ASP A CA 4
ATOM 6017 C C . ASP A 1 74 ? -8.755 1.436 -4.580 1.00 0.00 74 ASP A C 4
ATOM 6018 O O . ASP A 1 74 ? -8.947 0.258 -4.884 1.00 0.00 74 ASP A O 4
ATOM 6027 N N . VAL A 1 75 ? -8.568 1.838 -3.327 1.00 0.00 75 VAL A N 4
ATOM 6028 C CA . VAL A 1 75 ? -8.577 0.897 -2.213 1.00 0.00 75 VAL A CA 4
ATOM 6029 C C . VAL A 1 75 ? -9.912 0.166 -2.124 1.00 0.00 75 VAL A C 4
ATOM 6030 O O . VAL A 1 75 ? -10.953 0.780 -1.888 1.00 0.00 75 VAL A O 4
ATOM 6043 N N . GLN A 1 76 ? -9.875 -1.149 -2.312 1.00 0.00 76 GLN A N 4
ATOM 6044 C CA . GLN A 1 76 ? -11.082 -1.965 -2.252 1.00 0.00 76 GLN A CA 4
ATOM 6045 C C . GLN A 1 76 ? -11.489 -2.229 -0.806 1.00 0.00 76 GLN A C 4
ATOM 6046 O O . GLN A 1 76 ? -10.661 -2.170 0.103 1.00 0.00 76 GLN A O 4
ATOM 6060 N N . LYS A 1 77 ? -12.770 -2.520 -0.601 1.00 0.00 77 LYS A N 4
ATOM 6061 C CA . LYS A 1 77 ? -13.286 -2.795 0.734 1.00 0.00 77 LYS A CA 4
ATOM 6062 C C . LYS A 1 77 ? -13.450 -4.296 0.955 1.00 0.00 77 LYS A C 4
ATOM 6063 O O . LYS A 1 77 ? -14.317 -4.731 1.712 1.00 0.00 77 LYS A O 4
ATOM 6082 N N . ASP A 1 78 ? -12.610 -5.082 0.289 1.00 0.00 78 ASP A N 4
ATOM 6083 C CA . ASP A 1 78 ? -12.660 -6.534 0.414 1.00 0.00 78 ASP A CA 4
ATOM 6084 C C . ASP A 1 78 ? -11.257 -7.133 0.369 1.00 0.00 78 ASP A C 4
ATOM 6085 O O . ASP A 1 78 ? -11.072 -8.270 -0.063 1.00 0.00 78 ASP A O 4
ATOM 6094 N N . TRP A 1 79 ? -10.275 -6.360 0.818 1.00 0.00 79 TRP A N 4
ATOM 6095 C CA . TRP A 1 79 ? -8.890 -6.816 0.830 1.00 0.00 79 TRP A CA 4
ATOM 6096 C C . TRP A 1 79 ? -8.728 -8.039 1.733 1.00 0.00 79 TRP A C 4
ATOM 6097 O O . TRP A 1 79 ? -9.140 -8.019 2.892 1.00 0.00 79 TRP A O 4
ATOM 6118 N N . PRO A 1 80 ? -8.123 -9.124 1.214 1.00 0.00 80 PRO A N 4
ATOM 6119 C CA . PRO A 1 80 ? -7.914 -10.352 1.989 1.00 0.00 80 PRO A CA 4
ATOM 6120 C C . PRO A 1 80 ? -6.961 -10.142 3.161 1.00 0.00 80 PRO A C 4
ATOM 6121 O O . PRO A 1 80 ? -7.015 -10.867 4.154 1.00 0.00 80 PRO A O 4
ATOM 6132 N N . GLY A 1 81 ? -6.089 -9.147 3.038 1.00 0.00 81 GLY A N 4
ATOM 6133 C CA . GLY A 1 81 ? -5.136 -8.860 4.095 1.00 0.00 81 GLY A CA 4
ATOM 6134 C C . GLY A 1 81 ? -5.810 -8.570 5.422 1.00 0.00 81 GLY A C 4
ATOM 6135 O O . GLY A 1 81 ? -5.381 -9.067 6.464 1.00 0.00 81 GLY A O 4
ATOM 6139 N N . TYR A 1 82 ? -6.866 -7.765 5.385 1.00 0.00 82 TYR A N 4
ATOM 6140 C CA . TYR A 1 82 ? -7.599 -7.411 6.595 1.00 0.00 82 TYR A CA 4
ATOM 6141 C C . TYR A 1 82 ? -8.176 -8.655 7.266 1.00 0.00 82 TYR A C 4
ATOM 6142 O O . TYR A 1 82 ? -7.901 -9.779 6.849 1.00 0.00 82 TYR A O 4
ATOM 6160 N N . SER A 1 83 ? -8.976 -8.444 8.306 1.00 0.00 83 SER A N 4
ATOM 6161 C CA . SER A 1 83 ? -9.591 -9.549 9.033 1.00 0.00 83 SER A CA 4
ATOM 6162 C C . SER A 1 83 ? -10.860 -9.092 9.744 1.00 0.00 83 SER A C 4
ATOM 6163 O O . SER A 1 83 ? -11.921 -9.697 9.589 1.00 0.00 83 SER A O 4
ATOM 6171 N N . GLU A 1 84 ? -10.744 -8.023 10.524 1.00 0.00 84 GLU A N 4
ATOM 6172 C CA . GLU A 1 84 ? -11.883 -7.487 11.260 1.00 0.00 84 GLU A CA 4
ATOM 6173 C C . GLU A 1 84 ? -11.602 -6.066 11.738 1.00 0.00 84 GLU A C 4
ATOM 6174 O O . GLU A 1 84 ? -12.322 -5.129 11.391 1.00 0.00 84 GLU A O 4
ATOM 6186 N N . GLY A 1 85 ? -10.551 -5.912 12.537 1.00 0.00 85 GLY A N 4
ATOM 6187 C CA . GLY A 1 85 ? -10.194 -4.603 13.050 1.00 0.00 85 GLY A CA 4
ATOM 6188 C C . GLY A 1 85 ? -9.726 -3.660 11.959 1.00 0.00 85 GLY A C 4
ATOM 6189 O O . GLY A 1 85 ? -10.063 -2.475 11.968 1.00 0.00 85 GLY A O 4
ATOM 6193 N N . ASP A 1 86 ? -8.950 -4.184 11.018 1.00 0.00 86 ASP A N 4
ATOM 6194 C CA . ASP A 1 86 ? -8.435 -3.380 9.915 1.00 0.00 86 ASP A CA 4
ATOM 6195 C C . ASP A 1 86 ? -9.567 -2.928 8.997 1.00 0.00 86 ASP A C 4
ATOM 6196 O O . ASP A 1 86 ? -9.503 -1.852 8.402 1.00 0.00 86 ASP A O 4
ATOM 6205 N N . GLN A 1 87 ? -10.600 -3.756 8.889 1.00 0.00 87 GLN A N 4
ATOM 6206 C CA . GLN A 1 87 ? -11.746 -3.442 8.044 1.00 0.00 87 GLN A CA 4
ATOM 6207 C C . GLN A 1 87 ? -12.499 -2.226 8.577 1.00 0.00 87 GLN A C 4
ATOM 6208 O O . GLN A 1 87 ? -12.926 -1.363 7.810 1.00 0.00 87 GLN A O 4
ATOM 6222 N N . GLN A 1 88 ? -12.660 -2.168 9.894 1.00 0.00 88 GLN A N 4
ATOM 6223 C CA . GLN A 1 88 ? -13.363 -1.060 10.530 1.00 0.00 88 GLN A CA 4
ATOM 6224 C C . GLN A 1 88 ? -12.511 0.206 10.512 1.00 0.00 88 GLN A C 4
ATOM 6225 O O . GLN A 1 88 ? -13.035 1.318 10.445 1.00 0.00 88 GLN A O 4
ATOM 6239 N N . LEU A 1 89 ? -11.196 0.030 10.573 1.00 0.00 89 LEU A N 4
ATOM 6240 C CA . LEU A 1 89 ? -10.270 1.157 10.565 1.00 0.00 89 LEU A CA 4
ATOM 6241 C C . LEU A 1 89 ? -10.189 1.786 9.178 1.00 0.00 89 LEU A C 4
ATOM 6242 O O . LEU A 1 89 ? -9.948 2.985 9.043 1.00 0.00 89 LEU A O 4
ATOM 6258 N N . LEU A 1 90 ? -10.391 0.969 8.149 1.00 0.00 90 LEU A N 4
ATOM 6259 C CA . LEU A 1 90 ? -10.340 1.446 6.772 1.00 0.00 90 LEU A CA 4
ATOM 6260 C C . LEU A 1 90 ? -11.592 2.246 6.425 1.00 0.00 90 LEU A C 4
ATOM 6261 O O . LEU A 1 90 ? -11.548 3.162 5.604 1.00 0.00 90 LEU A O 4
ATOM 6277 N N . LYS A 1 91 ? -12.708 1.892 7.055 1.00 0.00 91 LYS A N 4
ATOM 6278 C CA . LYS A 1 91 ? -13.973 2.575 6.811 1.00 0.00 91 LYS A CA 4
ATOM 6279 C C . LYS A 1 91 ? -13.921 4.015 7.317 1.00 0.00 91 LYS A C 4
ATOM 6280 O O . LYS A 1 91 ? -14.237 4.951 6.583 1.00 0.00 91 LYS A O 4
ATOM 6299 N N . ARG A 1 92 ? -13.522 4.182 8.573 1.00 0.00 92 ARG A N 4
ATOM 6300 C CA . ARG A 1 92 ? -13.431 5.507 9.178 1.00 0.00 92 ARG A CA 4
ATOM 6301 C C . ARG A 1 92 ? -12.507 6.415 8.371 1.00 0.00 92 ARG A C 4
ATOM 6302 O O . ARG A 1 92 ? -12.691 7.632 8.338 1.00 0.00 92 ARG A O 4
ATOM 6323 N N . VAL A 1 93 ? -11.514 5.816 7.721 1.00 0.00 93 VAL A N 4
ATOM 6324 C CA . VAL A 1 93 ? -10.563 6.573 6.915 1.00 0.00 93 VAL A CA 4
ATOM 6325 C C . VAL A 1 93 ? -11.181 6.986 5.582 1.00 0.00 93 VAL A C 4
ATOM 6326 O O . VAL A 1 93 ? -11.014 8.120 5.134 1.00 0.00 93 VAL A O 4
ATOM 6339 N N . LEU A 1 94 ? -11.895 6.059 4.954 1.00 0.00 94 LEU A N 4
ATOM 6340 C CA . LEU A 1 94 ? -12.537 6.326 3.673 1.00 0.00 94 LEU A CA 4
ATOM 6341 C C . LEU A 1 94 ? -13.555 7.456 3.797 1.00 0.00 94 LEU A C 4
ATOM 6342 O O . LEU A 1 94 ? -13.673 8.299 2.908 1.00 0.00 94 LEU A O 4
ATOM 6358 N N . VAL A 1 95 ? -14.287 7.467 4.906 1.00 0.00 95 VAL A N 4
ATOM 6359 C CA . VAL A 1 95 ? -15.294 8.493 5.146 1.00 0.00 95 VAL A CA 4
ATOM 6360 C C . VAL A 1 95 ? -14.647 9.834 5.474 1.00 0.00 95 VAL A C 4
ATOM 6361 O O . VAL A 1 95 ? -15.104 10.883 5.018 1.00 0.00 95 VAL A O 4
ATOM 6374 N N . ARG A 1 96 ? -13.581 9.795 6.266 1.00 0.00 96 ARG A N 4
ATOM 6375 C CA . ARG A 1 96 ? -12.872 11.009 6.654 1.00 0.00 96 ARG A CA 4
ATOM 6376 C C . ARG A 1 96 ? -12.194 11.652 5.449 1.00 0.00 96 ARG A C 4
ATOM 6377 O O . ARG A 1 96 ? -12.082 12.876 5.366 1.00 0.00 96 ARG A O 4
ATOM 6398 N N . LYS A 1 97 ? -11.743 10.819 4.517 1.00 0.00 97 LYS A N 4
ATOM 6399 C CA . LYS A 1 97 ? -11.075 11.306 3.316 1.00 0.00 97 LYS A CA 4
ATOM 6400 C C . LYS A 1 97 ? -12.093 11.698 2.249 1.00 0.00 97 LYS A C 4
ATOM 6401 O O . LYS A 1 97 ? -12.045 12.802 1.707 1.00 0.00 97 LYS A O 4
ATOM 6420 N N . LEU A 1 98 ? -13.012 10.786 1.953 1.00 0.00 98 LEU A N 4
ATOM 6421 C CA . LEU A 1 98 ? -14.042 11.035 0.951 1.00 0.00 98 LEU A CA 4
ATOM 6422 C C . LEU A 1 98 ? -15.311 11.579 1.600 1.00 0.00 98 LEU A C 4
ATOM 6423 O O . LEU A 1 98 ? -16.252 10.831 1.869 1.00 0.00 98 LEU A O 4
ATOM 6439 N N . SER A 1 99 ? -15.331 12.884 1.847 1.00 0.00 99 SER A N 4
ATOM 6440 C CA . SER A 1 99 ? -16.485 13.528 2.463 1.00 0.00 99 SER A CA 4
ATOM 6441 C C . SER A 1 99 ? -17.380 14.169 1.408 1.00 0.00 99 SER A C 4
ATOM 6442 O O . SER A 1 99 ? -16.924 14.505 0.315 1.00 0.00 99 SER A O 4
ATOM 6450 N N . GLY A 1 100 ? -18.655 14.335 1.742 1.00 0.00 100 GLY A N 4
ATOM 6451 C CA . GLY A 1 100 ? -19.594 14.936 0.813 1.00 0.00 100 GLY A CA 4
ATOM 6452 C C . GLY A 1 100 ? -19.548 16.453 0.841 1.00 0.00 100 GLY A C 4
ATOM 6453 O O . GLY A 1 100 ? -18.494 17.039 1.086 1.00 0.00 100 GLY A O 4
ATOM 6457 N N . PRO A 1 101 ? -20.687 17.123 0.592 1.00 0.00 101 PRO A N 4
ATOM 6458 C CA . PRO A 1 101 ? -20.756 18.588 0.594 1.00 0.00 101 PRO A CA 4
ATOM 6459 C C . PRO A 1 101 ? -20.574 19.175 1.989 1.00 0.00 101 PRO A C 4
ATOM 6460 O O . PRO A 1 101 ? -21.316 18.844 2.915 1.00 0.00 101 PRO A O 4
ATOM 6471 N N . SER A 1 102 ? -19.582 20.047 2.134 1.00 0.00 102 SER A N 4
ATOM 6472 C CA . SER A 1 102 ? -19.301 20.679 3.418 1.00 0.00 102 SER A CA 4
ATOM 6473 C C . SER A 1 102 ? -18.732 22.080 3.222 1.00 0.00 102 SER A C 4
ATOM 6474 O O . SER A 1 102 ? -18.185 22.397 2.164 1.00 0.00 102 SER A O 4
ATOM 6482 N N . SER A 1 103 ? -18.864 22.917 4.245 1.00 0.00 103 SER A N 4
ATOM 6483 C CA . SER A 1 103 ? -18.362 24.285 4.186 1.00 0.00 103 SER A CA 4
ATOM 6484 C C . SER A 1 103 ? -17.332 24.535 5.283 1.00 0.00 103 SER A C 4
ATOM 6485 O O . SER A 1 103 ? -16.194 24.916 5.004 1.00 0.00 103 SER A O 4
ATOM 6493 N N . GLY A 1 104 ? -17.737 24.318 6.529 1.00 0.00 104 GLY A N 4
ATOM 6494 C CA . GLY A 1 104 ? -16.837 24.525 7.648 1.00 0.00 104 GLY A CA 4
ATOM 6495 C C . GLY A 1 104 ? -16.953 25.918 8.236 1.00 0.00 104 GLY A C 4
ATOM 6496 O O . GLY A 1 104 ? -16.275 26.194 9.248 1.00 0.00 104 GLY A O 4
ATOM 6501 N N . GLY A 1 1 ? -7.897 -23.534 11.475 1.00 0.00 1 GLY A N 5
ATOM 6502 C CA . GLY A 1 1 ? -6.674 -23.836 12.271 1.00 0.00 1 GLY A CA 5
ATOM 6503 C C . GLY A 1 1 ? -5.412 -23.302 11.621 1.00 0.00 1 GLY A C 5
ATOM 6504 O O . GLY A 1 1 ? -4.713 -22.471 12.198 1.00 0.00 1 GLY A O 5
ATOM 6510 N N . SER A 1 2 ? -5.123 -23.782 10.416 1.00 0.00 2 SER A N 5
ATOM 6511 C CA . SER A 1 2 ? -3.936 -23.348 9.686 1.00 0.00 2 SER A CA 5
ATOM 6512 C C . SER A 1 2 ? -4.143 -21.959 9.091 1.00 0.00 2 SER A C 5
ATOM 6513 O O . SER A 1 2 ? -5.226 -21.636 8.605 1.00 0.00 2 SER A O 5
ATOM 6521 N N . SER A 1 3 ? -3.095 -21.142 9.132 1.00 0.00 3 SER A N 5
ATOM 6522 C CA . SER A 1 3 ? -3.161 -19.787 8.597 1.00 0.00 3 SER A CA 5
ATOM 6523 C C . SER A 1 3 ? -2.485 -19.707 7.231 1.00 0.00 3 SER A C 5
ATOM 6524 O O . SER A 1 3 ? -1.351 -19.246 7.116 1.00 0.00 3 SER A O 5
ATOM 6532 N N . GLY A 1 4 ? -3.192 -20.158 6.201 1.00 0.00 4 GLY A N 5
ATOM 6533 C CA . GLY A 1 4 ? -2.646 -20.128 4.857 1.00 0.00 4 GLY A CA 5
ATOM 6534 C C . GLY A 1 4 ? -3.719 -19.960 3.799 1.00 0.00 4 GLY A C 5
ATOM 6535 O O . GLY A 1 4 ? -3.559 -20.412 2.665 1.00 0.00 4 GLY A O 5
ATOM 6539 N N . SER A 1 5 ? -4.817 -19.309 4.171 1.00 0.00 5 SER A N 5
ATOM 6540 C CA . SER A 1 5 ? -5.922 -19.084 3.248 1.00 0.00 5 SER A CA 5
ATOM 6541 C C . SER A 1 5 ? -5.976 -17.623 2.809 1.00 0.00 5 SER A C 5
ATOM 6542 O O . SER A 1 5 ? -7.049 -17.086 2.536 1.00 0.00 5 SER A O 5
ATOM 6550 N N . SER A 1 6 ? -4.811 -16.986 2.744 1.00 0.00 6 SER A N 5
ATOM 6551 C CA . SER A 1 6 ? -4.726 -15.588 2.338 1.00 0.00 6 SER A CA 5
ATOM 6552 C C . SER A 1 6 ? -4.320 -15.471 0.874 1.00 0.00 6 SER A C 5
ATOM 6553 O O . SER A 1 6 ? -3.247 -15.927 0.479 1.00 0.00 6 SER A O 5
ATOM 6561 N N . GLY A 1 7 ? -5.184 -14.858 0.072 1.00 0.00 7 GLY A N 5
ATOM 6562 C CA . GLY A 1 7 ? -4.898 -14.692 -1.341 1.00 0.00 7 GLY A CA 5
ATOM 6563 C C . GLY A 1 7 ? -4.310 -13.331 -1.658 1.00 0.00 7 GLY A C 5
ATOM 6564 O O . GLY A 1 7 ? -4.490 -12.811 -2.759 1.00 0.00 7 GLY A O 5
ATOM 6568 N N . VAL A 1 8 ? -3.604 -12.753 -0.691 1.00 0.00 8 VAL A N 5
ATOM 6569 C CA . VAL A 1 8 ? -2.987 -11.445 -0.873 1.00 0.00 8 VAL A CA 5
ATOM 6570 C C . VAL A 1 8 ? -1.790 -11.530 -1.813 1.00 0.00 8 VAL A C 5
ATOM 6571 O O . VAL A 1 8 ? -1.488 -10.582 -2.539 1.00 0.00 8 VAL A O 5
ATOM 6584 N N . SER A 1 9 ? -1.112 -12.673 -1.797 1.00 0.00 9 SER A N 5
ATOM 6585 C CA . SER A 1 9 ? 0.052 -12.884 -2.648 1.00 0.00 9 SER A CA 5
ATOM 6586 C C . SER A 1 9 ? -0.351 -12.939 -4.119 1.00 0.00 9 SER A C 5
ATOM 6587 O O . SER A 1 9 ? 0.415 -12.543 -4.998 1.00 0.00 9 SER A O 5
ATOM 6595 N N . GLN A 1 10 ? -1.557 -13.432 -4.378 1.00 0.00 10 GLN A N 5
ATOM 6596 C CA . GLN A 1 10 ? -2.063 -13.539 -5.742 1.00 0.00 10 GLN A CA 5
ATOM 6597 C C . GLN A 1 10 ? -2.385 -12.162 -6.313 1.00 0.00 10 GLN A C 5
ATOM 6598 O O . GLN A 1 10 ? -2.160 -11.901 -7.494 1.00 0.00 10 GLN A O 5
ATOM 6612 N N . ARG A 1 11 ? -2.915 -11.285 -5.466 1.00 0.00 11 ARG A N 5
ATOM 6613 C CA . ARG A 1 11 ? -3.270 -9.934 -5.888 1.00 0.00 11 ARG A CA 5
ATOM 6614 C C . ARG A 1 11 ? -2.023 -9.131 -6.248 1.00 0.00 11 ARG A C 5
ATOM 6615 O O . ARG A 1 11 ? -0.941 -9.373 -5.715 1.00 0.00 11 ARG A O 5
ATOM 6636 N N . PRO A 1 12 ? -2.160 -8.154 -7.163 1.00 0.00 12 PRO A N 5
ATOM 6637 C CA . PRO A 1 12 ? -1.040 -7.312 -7.594 1.00 0.00 12 PRO A CA 5
ATOM 6638 C C . PRO A 1 12 ? -0.290 -6.698 -6.417 1.00 0.00 12 PRO A C 5
ATOM 6639 O O . PRO A 1 12 ? -0.834 -6.568 -5.321 1.00 0.00 12 PRO A O 5
ATOM 6650 N N . PHE A 1 13 ? 0.963 -6.321 -6.652 1.00 0.00 13 PHE A N 5
ATOM 6651 C CA . PHE A 1 13 ? 1.788 -5.721 -5.610 1.00 0.00 13 PHE A CA 5
ATOM 6652 C C . PHE A 1 13 ? 1.267 -4.338 -5.233 1.00 0.00 13 PHE A C 5
ATOM 6653 O O . PHE A 1 13 ? 1.314 -3.942 -4.069 1.00 0.00 13 PHE A O 5
ATOM 6670 N N . ARG A 1 14 ? 0.770 -3.608 -6.226 1.00 0.00 14 ARG A N 5
ATOM 6671 C CA . ARG A 1 14 ? 0.239 -2.269 -5.999 1.00 0.00 14 ARG A CA 5
ATOM 6672 C C . ARG A 1 14 ? -0.978 -2.314 -5.082 1.00 0.00 14 ARG A C 5
ATOM 6673 O O . ARG A 1 14 ? -1.231 -1.377 -4.324 1.00 0.00 14 ARG A O 5
ATOM 6694 N N . ASP A 1 15 ? -1.730 -3.408 -5.156 1.00 0.00 15 ASP A N 5
ATOM 6695 C CA . ASP A 1 15 ? -2.921 -3.574 -4.332 1.00 0.00 15 ASP A CA 5
ATOM 6696 C C . ASP A 1 15 ? -2.549 -3.709 -2.859 1.00 0.00 15 ASP A C 5
ATOM 6697 O O . ASP A 1 15 ? -3.209 -3.143 -1.987 1.00 0.00 15 ASP A O 5
ATOM 6706 N N . ARG A 1 16 ? -1.489 -4.463 -2.589 1.00 0.00 16 ARG A N 5
ATOM 6707 C CA . ARG A 1 16 ? -1.029 -4.675 -1.220 1.00 0.00 16 ARG A CA 5
ATOM 6708 C C . ARG A 1 16 ? -0.609 -3.357 -0.577 1.00 0.00 16 ARG A C 5
ATOM 6709 O O . ARG A 1 16 ? -1.012 -3.045 0.543 1.00 0.00 16 ARG A O 5
ATOM 6730 N N . VAL A 1 17 ? 0.203 -2.587 -1.293 1.00 0.00 17 VAL A N 5
ATOM 6731 C CA . VAL A 1 17 ? 0.678 -1.303 -0.792 1.00 0.00 17 VAL A CA 5
ATOM 6732 C C . VAL A 1 17 ? -0.442 -0.268 -0.784 1.00 0.00 17 VAL A C 5
ATOM 6733 O O . VAL A 1 17 ? -0.464 0.631 0.057 1.00 0.00 17 VAL A O 5
ATOM 6746 N N . LEU A 1 18 ? -1.372 -0.401 -1.724 1.00 0.00 18 LEU A N 5
ATOM 6747 C CA . LEU A 1 18 ? -2.496 0.523 -1.825 1.00 0.00 18 LEU A CA 5
ATOM 6748 C C . LEU A 1 18 ? -3.400 0.415 -0.602 1.00 0.00 18 LEU A C 5
ATOM 6749 O O . LEU A 1 18 ? -4.018 1.397 -0.187 1.00 0.00 18 LEU A O 5
ATOM 6765 N N . HIS A 1 19 ? -3.474 -0.781 -0.030 1.00 0.00 19 HIS A N 5
ATOM 6766 C CA . HIS A 1 19 ? -4.305 -1.016 1.146 1.00 0.00 19 HIS A CA 5
ATOM 6767 C C . HIS A 1 19 ? -3.541 -0.690 2.426 1.00 0.00 19 HIS A C 5
ATOM 6768 O O . HIS A 1 19 ? -4.122 -0.218 3.404 1.00 0.00 19 HIS A O 5
ATOM 6782 N N . LEU A 1 20 ? -2.238 -0.944 2.412 1.00 0.00 20 LEU A N 5
ATOM 6783 C CA . LEU A 1 20 ? -1.394 -0.678 3.573 1.00 0.00 20 LEU A CA 5
ATOM 6784 C C . LEU A 1 20 ? -1.431 0.801 3.944 1.00 0.00 20 LEU A C 5
ATOM 6785 O O . LEU A 1 20 ? -1.699 1.157 5.092 1.00 0.00 20 LEU A O 5
ATOM 6801 N N . LEU A 1 21 ? -1.158 1.660 2.966 1.00 0.00 21 LEU A N 5
ATOM 6802 C CA . LEU A 1 21 ? -1.158 3.100 3.191 1.00 0.00 21 LEU A CA 5
ATOM 6803 C C . LEU A 1 21 ? -2.567 3.608 3.482 1.00 0.00 21 LEU A C 5
ATOM 6804 O O . LEU A 1 21 ? -2.748 4.585 4.209 1.00 0.00 21 LEU A O 5
ATOM 6820 N N . ALA A 1 22 ? -3.563 2.938 2.909 1.00 0.00 22 ALA A N 5
ATOM 6821 C CA . ALA A 1 22 ? -4.955 3.323 3.107 1.00 0.00 22 ALA A CA 5
ATOM 6822 C C . ALA A 1 22 ? -5.331 3.289 4.585 1.00 0.00 22 ALA A C 5
ATOM 6823 O O . ALA A 1 22 ? -6.053 4.159 5.073 1.00 0.00 22 ALA A O 5
ATOM 6830 N N . LEU A 1 23 ? -4.836 2.279 5.293 1.00 0.00 23 LEU A N 5
ATOM 6831 C CA . LEU A 1 23 ? -5.121 2.132 6.716 1.00 0.00 23 LEU A CA 5
ATOM 6832 C C . LEU A 1 23 ? -4.478 3.259 7.519 1.00 0.00 23 LEU A C 5
ATOM 6833 O O . LEU A 1 23 ? -5.158 3.979 8.250 1.00 0.00 23 LEU A O 5
ATOM 6849 N N . ARG A 1 24 ? -3.165 3.404 7.378 1.00 0.00 24 ARG A N 5
ATOM 6850 C CA . ARG A 1 24 ? -2.431 4.443 8.091 1.00 0.00 24 ARG A CA 5
ATOM 6851 C C . ARG A 1 24 ? -1.071 4.692 7.441 1.00 0.00 24 ARG A C 5
ATOM 6852 O O . ARG A 1 24 ? -0.531 3.821 6.758 1.00 0.00 24 ARG A O 5
ATOM 6873 N N . PRO A 1 25 ? -0.497 5.891 7.647 1.00 0.00 25 PRO A N 5
ATOM 6874 C CA . PRO A 1 25 ? 0.805 6.250 7.079 1.00 0.00 25 PRO A CA 5
ATOM 6875 C C . PRO A 1 25 ? 1.882 5.219 7.400 1.00 0.00 25 PRO A C 5
ATOM 6876 O O . PRO A 1 25 ? 2.242 5.024 8.561 1.00 0.00 25 PRO A O 5
ATOM 6887 N N . TYR A 1 26 ? 2.392 4.560 6.364 1.00 0.00 26 TYR A N 5
ATOM 6888 C CA . TYR A 1 26 ? 3.427 3.549 6.536 1.00 0.00 26 TYR A CA 5
ATOM 6889 C C . TYR A 1 26 ? 4.764 4.038 5.988 1.00 0.00 26 TYR A C 5
ATOM 6890 O O . TYR A 1 26 ? 4.886 4.344 4.802 1.00 0.00 26 TYR A O 5
ATOM 6908 N N . ARG A 1 27 ? 5.764 4.111 6.860 1.00 0.00 27 ARG A N 5
ATOM 6909 C CA . ARG A 1 27 ? 7.092 4.564 6.464 1.00 0.00 27 ARG A CA 5
ATOM 6910 C C . ARG A 1 27 ? 7.805 3.500 5.636 1.00 0.00 27 ARG A C 5
ATOM 6911 O O . ARG A 1 27 ? 7.329 2.371 5.516 1.00 0.00 27 ARG A O 5
ATOM 6932 N N . LYS A 1 28 ? 8.948 3.868 5.066 1.00 0.00 28 LYS A N 5
ATOM 6933 C CA . LYS A 1 28 ? 9.728 2.944 4.249 1.00 0.00 28 LYS A CA 5
ATOM 6934 C C . LYS A 1 28 ? 10.177 1.739 5.069 1.00 0.00 28 LYS A C 5
ATOM 6935 O O . LYS A 1 28 ? 10.064 0.597 4.625 1.00 0.00 28 LYS A O 5
ATOM 6954 N N . ALA A 1 29 ? 10.686 2.002 6.268 1.00 0.00 29 ALA A N 5
ATOM 6955 C CA . ALA A 1 29 ? 11.153 0.939 7.149 1.00 0.00 29 ALA A CA 5
ATOM 6956 C C . ALA A 1 29 ? 9.981 0.181 7.763 1.00 0.00 29 ALA A C 5
ATOM 6957 O O . ALA A 1 29 ? 10.040 -1.035 7.938 1.00 0.00 29 ALA A O 5
ATOM 6964 N N . GLU A 1 30 ? 8.917 0.908 8.089 1.00 0.00 30 GLU A N 5
ATOM 6965 C CA . GLU A 1 30 ? 7.731 0.303 8.683 1.00 0.00 30 GLU A CA 5
ATOM 6966 C C . GLU A 1 30 ? 6.964 -0.518 7.651 1.00 0.00 30 GLU A C 5
ATOM 6967 O O . GLU A 1 30 ? 6.326 -1.516 7.988 1.00 0.00 30 GLU A O 5
ATOM 6979 N N . LEU A 1 31 ? 7.031 -0.093 6.394 1.00 0.00 31 LEU A N 5
ATOM 6980 C CA . LEU A 1 31 ? 6.341 -0.789 5.314 1.00 0.00 31 LEU A CA 5
ATOM 6981 C C . LEU A 1 31 ? 7.166 -1.971 4.813 1.00 0.00 31 LEU A C 5
ATOM 6982 O O . LEU A 1 31 ? 6.622 -3.025 4.482 1.00 0.00 31 LEU A O 5
ATOM 6998 N N . LEU A 1 32 ? 8.481 -1.789 4.760 1.00 0.00 32 LEU A N 5
ATOM 6999 C CA . LEU A 1 32 ? 9.381 -2.841 4.298 1.00 0.00 32 LEU A CA 5
ATOM 7000 C C . LEU A 1 32 ? 9.260 -4.084 5.174 1.00 0.00 32 LEU A C 5
ATOM 7001 O O . LEU A 1 32 ? 9.149 -5.201 4.671 1.00 0.00 32 LEU A O 5
ATOM 7017 N N . LEU A 1 33 ? 9.283 -3.880 6.487 1.00 0.00 33 LEU A N 5
ATOM 7018 C CA . LEU A 1 33 ? 9.177 -4.985 7.434 1.00 0.00 33 LEU A CA 5
ATOM 7019 C C . LEU A 1 33 ? 7.789 -5.615 7.384 1.00 0.00 33 LEU A C 5
ATOM 7020 O O . LEU A 1 33 ? 7.641 -6.827 7.541 1.00 0.00 33 LEU A O 5
ATOM 7036 N N . ARG A 1 34 ? 6.775 -4.784 7.166 1.00 0.00 34 ARG A N 5
ATOM 7037 C CA . ARG A 1 34 ? 5.398 -5.261 7.097 1.00 0.00 34 ARG A CA 5
ATOM 7038 C C . ARG A 1 34 ? 5.187 -6.142 5.869 1.00 0.00 34 ARG A C 5
ATOM 7039 O O . ARG A 1 34 ? 4.726 -7.278 5.979 1.00 0.00 34 ARG A O 5
ATOM 7060 N N . LEU A 1 35 ? 5.528 -5.609 4.700 1.00 0.00 35 LEU A N 5
ATOM 7061 C CA . LEU A 1 35 ? 5.376 -6.346 3.450 1.00 0.00 35 LEU A CA 5
ATOM 7062 C C . LEU A 1 35 ? 6.202 -7.630 3.470 1.00 0.00 35 LEU A C 5
ATOM 7063 O O . LEU A 1 35 ? 5.846 -8.616 2.826 1.00 0.00 35 LEU A O 5
ATOM 7079 N N . GLN A 1 36 ? 7.304 -7.609 4.212 1.00 0.00 36 GLN A N 5
ATOM 7080 C CA . GLN A 1 36 ? 8.179 -8.772 4.315 1.00 0.00 36 GLN A CA 5
ATOM 7081 C C . GLN A 1 36 ? 7.418 -9.983 4.844 1.00 0.00 36 GLN A C 5
ATOM 7082 O O . GLN A 1 36 ? 7.734 -11.123 4.507 1.00 0.00 36 GLN A O 5
ATOM 7096 N N . LYS A 1 37 ? 6.412 -9.728 5.676 1.00 0.00 37 LYS A N 5
ATOM 7097 C CA . LYS A 1 37 ? 5.605 -10.797 6.252 1.00 0.00 37 LYS A CA 5
ATOM 7098 C C . LYS A 1 37 ? 4.921 -11.612 5.159 1.00 0.00 37 LYS A C 5
ATOM 7099 O O . LYS A 1 37 ? 5.033 -12.836 5.122 1.00 0.00 37 LYS A O 5
ATOM 7118 N N . ASP A 1 38 ? 4.211 -10.922 4.271 1.00 0.00 38 ASP A N 5
ATOM 7119 C CA . ASP A 1 38 ? 3.509 -11.582 3.177 1.00 0.00 38 ASP A CA 5
ATOM 7120 C C . ASP A 1 38 ? 4.486 -12.037 2.099 1.00 0.00 38 ASP A C 5
ATOM 7121 O O . ASP A 1 38 ? 4.402 -13.162 1.604 1.00 0.00 38 ASP A O 5
ATOM 7130 N N . GLY A 1 39 ? 5.414 -11.156 1.738 1.00 0.00 39 GLY A N 5
ATOM 7131 C CA . GLY A 1 39 ? 6.394 -11.487 0.720 1.00 0.00 39 GLY A CA 5
ATOM 7132 C C . GLY A 1 39 ? 7.084 -10.258 0.159 1.00 0.00 39 GLY A C 5
ATOM 7133 O O . GLY A 1 39 ? 6.430 -9.351 -0.354 1.00 0.00 39 GLY A O 5
ATOM 7137 N N . LEU A 1 40 ? 8.409 -10.231 0.258 1.00 0.00 40 LEU A N 5
ATOM 7138 C CA . LEU A 1 40 ? 9.189 -9.105 -0.242 1.00 0.00 40 LEU A CA 5
ATOM 7139 C C . LEU A 1 40 ? 10.610 -9.538 -0.589 1.00 0.00 40 LEU A C 5
ATOM 7140 O O . LEU A 1 40 ? 11.188 -10.396 0.079 1.00 0.00 40 LEU A O 5
ATOM 7156 N N . THR A 1 41 ? 11.166 -8.939 -1.637 1.00 0.00 41 THR A N 5
ATOM 7157 C CA . THR A 1 41 ? 12.520 -9.264 -2.072 1.00 0.00 41 THR A CA 5
ATOM 7158 C C . THR A 1 41 ? 13.265 -8.007 -2.511 1.00 0.00 41 THR A C 5
ATOM 7159 O O . THR A 1 41 ? 12.737 -6.897 -2.423 1.00 0.00 41 THR A O 5
ATOM 7170 N N . GLN A 1 42 ? 14.493 -8.188 -2.984 1.00 0.00 42 GLN A N 5
ATOM 7171 C CA . GLN A 1 42 ? 15.310 -7.069 -3.437 1.00 0.00 42 GLN A CA 5
ATOM 7172 C C . GLN A 1 42 ? 14.639 -6.338 -4.597 1.00 0.00 42 GLN A C 5
ATOM 7173 O O . GLN A 1 42 ? 14.801 -5.128 -4.758 1.00 0.00 42 GLN A O 5
ATOM 7187 N N . ALA A 1 43 ? 13.886 -7.081 -5.401 1.00 0.00 43 ALA A N 5
ATOM 7188 C CA . ALA A 1 43 ? 13.191 -6.502 -6.545 1.00 0.00 43 ALA A CA 5
ATOM 7189 C C . ALA A 1 43 ? 12.101 -5.536 -6.094 1.00 0.00 43 ALA A C 5
ATOM 7190 O O . ALA A 1 43 ? 12.000 -4.419 -6.600 1.00 0.00 43 ALA A O 5
ATOM 7197 N N . ASP A 1 44 ? 11.288 -5.974 -5.138 1.00 0.00 44 ASP A N 5
ATOM 7198 C CA . ASP A 1 44 ? 10.206 -5.147 -4.617 1.00 0.00 44 ASP A CA 5
ATOM 7199 C C . ASP A 1 44 ? 10.748 -4.028 -3.734 1.00 0.00 44 ASP A C 5
ATOM 7200 O O . ASP A 1 44 ? 10.150 -2.956 -3.636 1.00 0.00 44 ASP A O 5
ATOM 7209 N N . LYS A 1 45 ? 11.884 -4.285 -3.092 1.00 0.00 45 LYS A N 5
ATOM 7210 C CA . LYS A 1 45 ? 12.506 -3.297 -2.216 1.00 0.00 45 LYS A CA 5
ATOM 7211 C C . LYS A 1 45 ? 12.855 -2.027 -2.987 1.00 0.00 45 LYS A C 5
ATOM 7212 O O . LYS A 1 45 ? 12.838 -0.928 -2.431 1.00 0.00 45 LYS A O 5
ATOM 7231 N N . ASP A 1 46 ? 13.169 -2.185 -4.268 1.00 0.00 46 ASP A N 5
ATOM 7232 C CA . ASP A 1 46 ? 13.520 -1.051 -5.115 1.00 0.00 46 ASP A CA 5
ATOM 7233 C C . ASP A 1 46 ? 12.284 -0.478 -5.801 1.00 0.00 46 ASP A C 5
ATOM 7234 O O . ASP A 1 46 ? 12.206 0.723 -6.060 1.00 0.00 46 ASP A O 5
ATOM 7243 N N . ALA A 1 47 ? 11.320 -1.344 -6.091 1.00 0.00 47 ALA A N 5
ATOM 7244 C CA . ALA A 1 47 ? 10.087 -0.926 -6.748 1.00 0.00 47 ALA A CA 5
ATOM 7245 C C . ALA A 1 47 ? 9.118 -0.293 -5.752 1.00 0.00 47 ALA A C 5
ATOM 7246 O O . ALA A 1 47 ? 8.272 0.519 -6.126 1.00 0.00 47 ALA A O 5
ATOM 7253 N N . LEU A 1 48 ? 9.243 -0.674 -4.483 1.00 0.00 48 LEU A N 5
ATOM 7254 C CA . LEU A 1 48 ? 8.376 -0.144 -3.437 1.00 0.00 48 LEU A CA 5
ATOM 7255 C C . LEU A 1 48 ? 8.446 1.379 -3.384 1.00 0.00 48 LEU A C 5
ATOM 7256 O O . LEU A 1 48 ? 7.419 2.058 -3.375 1.00 0.00 48 LEU A O 5
ATOM 7272 N N . ASP A 1 49 ? 9.664 1.910 -3.348 1.00 0.00 49 ASP A N 5
ATOM 7273 C CA . ASP A 1 49 ? 9.869 3.354 -3.295 1.00 0.00 49 ASP A CA 5
ATOM 7274 C C . ASP A 1 49 ? 9.224 4.041 -4.495 1.00 0.00 49 ASP A C 5
ATOM 7275 O O . ASP A 1 49 ? 8.652 5.124 -4.369 1.00 0.00 49 ASP A O 5
ATOM 7284 N N . GLY A 1 50 ? 9.319 3.405 -5.657 1.00 0.00 50 GLY A N 5
ATOM 7285 C CA . GLY A 1 50 ? 8.741 3.970 -6.862 1.00 0.00 50 GLY A CA 5
ATOM 7286 C C . GLY A 1 50 ? 7.226 3.905 -6.867 1.00 0.00 50 GLY A C 5
ATOM 7287 O O . GLY A 1 50 ? 6.566 4.722 -7.508 1.00 0.00 50 GLY A O 5
ATOM 7291 N N . LEU A 1 51 ? 6.675 2.930 -6.151 1.00 0.00 51 LEU A N 5
ATOM 7292 C CA . LEU A 1 51 ? 5.228 2.761 -6.077 1.00 0.00 51 LEU A CA 5
ATOM 7293 C C . LEU A 1 51 ? 4.613 3.747 -5.089 1.00 0.00 51 LEU A C 5
ATOM 7294 O O . LEU A 1 51 ? 3.594 4.375 -5.377 1.00 0.00 51 LEU A O 5
ATOM 7310 N N . LEU A 1 52 ? 5.237 3.877 -3.922 1.00 0.00 52 LEU A N 5
ATOM 7311 C CA . LEU A 1 52 ? 4.751 4.787 -2.891 1.00 0.00 52 LEU A CA 5
ATOM 7312 C C . LEU A 1 52 ? 4.685 6.219 -3.412 1.00 0.00 52 LEU A C 5
ATOM 7313 O O . LEU A 1 52 ? 3.715 6.935 -3.167 1.00 0.00 52 LEU A O 5
ATOM 7329 N N . GLN A 1 53 ? 5.724 6.630 -4.132 1.00 0.00 53 GLN A N 5
ATOM 7330 C CA . GLN A 1 53 ? 5.786 7.976 -4.687 1.00 0.00 53 GLN A CA 5
ATOM 7331 C C . GLN A 1 53 ? 4.604 8.241 -5.617 1.00 0.00 53 GLN A C 5
ATOM 7332 O O . GLN A 1 53 ? 4.187 9.385 -5.795 1.00 0.00 53 GLN A O 5
ATOM 7346 N N . GLN A 1 54 ? 4.071 7.177 -6.210 1.00 0.00 54 GLN A N 5
ATOM 7347 C CA . GLN A 1 54 ? 2.940 7.298 -7.124 1.00 0.00 54 GLN A CA 5
ATOM 7348 C C . GLN A 1 54 ? 1.617 7.155 -6.378 1.00 0.00 54 GLN A C 5
ATOM 7349 O O . GLN A 1 54 ? 0.743 8.018 -6.471 1.00 0.00 54 GLN A O 5
ATOM 7363 N N . VAL A 1 55 ? 1.473 6.059 -5.639 1.00 0.00 55 VAL A N 5
ATOM 7364 C CA . VAL A 1 55 ? 0.253 5.803 -4.882 1.00 0.00 55 VAL A CA 5
ATOM 7365 C C . VAL A 1 55 ? 0.409 6.225 -3.424 1.00 0.00 55 VAL A C 5
ATOM 7366 O O . VAL A 1 55 ? -0.133 5.586 -2.522 1.00 0.00 55 VAL A O 5
ATOM 7379 N N . ALA A 1 56 ? 1.151 7.304 -3.200 1.00 0.00 56 ALA A N 5
ATOM 7380 C CA . ALA A 1 56 ? 1.375 7.811 -1.851 1.00 0.00 56 ALA A CA 5
ATOM 7381 C C . ALA A 1 56 ? 2.204 9.090 -1.877 1.00 0.00 56 ALA A C 5
ATOM 7382 O O . ALA A 1 56 ? 2.694 9.503 -2.928 1.00 0.00 56 ALA A O 5
ATOM 7389 N N . ASN A 1 57 ? 2.357 9.713 -0.712 1.00 0.00 57 ASN A N 5
ATOM 7390 C CA . ASN A 1 57 ? 3.129 10.946 -0.601 1.00 0.00 57 ASN A CA 5
ATOM 7391 C C . ASN A 1 57 ? 4.217 10.813 0.461 1.00 0.00 57 ASN A C 5
ATOM 7392 O O . ASN A 1 57 ? 3.948 10.408 1.592 1.00 0.00 57 ASN A O 5
ATOM 7403 N N . MET A 1 58 ? 5.445 11.156 0.088 1.00 0.00 58 MET A N 5
ATOM 7404 C CA . MET A 1 58 ? 6.574 11.076 1.008 1.00 0.00 58 MET A CA 5
ATOM 7405 C C . MET A 1 58 ? 6.600 12.280 1.944 1.00 0.00 58 MET A C 5
ATOM 7406 O O . MET A 1 58 ? 6.699 13.423 1.498 1.00 0.00 58 MET A O 5
ATOM 7420 N N . SER A 1 59 ? 6.510 12.015 3.244 1.00 0.00 59 SER A N 5
ATOM 7421 C CA . SER A 1 59 ? 6.523 13.077 4.242 1.00 0.00 59 SER A CA 5
ATOM 7422 C C . SER A 1 59 ? 7.896 13.738 4.316 1.00 0.00 59 SER A C 5
ATOM 7423 O O . SER A 1 59 ? 8.872 13.224 3.770 1.00 0.00 59 SER A O 5
ATOM 7431 N N . ALA A 1 60 ? 7.964 14.877 4.997 1.00 0.00 60 ALA A N 5
ATOM 7432 C CA . ALA A 1 60 ? 9.218 15.607 5.143 1.00 0.00 60 ALA A CA 5
ATOM 7433 C C . ALA A 1 60 ? 9.621 15.717 6.609 1.00 0.00 60 ALA A C 5
ATOM 7434 O O . ALA A 1 60 ? 10.249 16.695 7.018 1.00 0.00 60 ALA A O 5
ATOM 7441 N N . LYS A 1 61 ? 9.259 14.709 7.395 1.00 0.00 61 LYS A N 5
ATOM 7442 C CA . LYS A 1 61 ? 9.585 14.694 8.816 1.00 0.00 61 LYS A CA 5
ATOM 7443 C C . LYS A 1 61 ? 10.170 13.346 9.226 1.00 0.00 61 LYS A C 5
ATOM 7444 O O . LYS A 1 61 ? 11.222 13.282 9.861 1.00 0.00 61 LYS A O 5
ATOM 7463 N N . ASP A 1 62 ? 9.481 12.271 8.858 1.00 0.00 62 ASP A N 5
ATOM 7464 C CA . ASP A 1 62 ? 9.934 10.924 9.187 1.00 0.00 62 ASP A CA 5
ATOM 7465 C C . ASP A 1 62 ? 9.842 10.002 7.974 1.00 0.00 62 ASP A C 5
ATOM 7466 O O . ASP A 1 62 ? 9.732 8.785 8.115 1.00 0.00 62 ASP A O 5
ATOM 7475 N N . GLY A 1 63 ? 9.888 10.590 6.781 1.00 0.00 63 GLY A N 5
ATOM 7476 C CA . GLY A 1 63 ? 9.809 9.805 5.561 1.00 0.00 63 GLY A CA 5
ATOM 7477 C C . GLY A 1 63 ? 8.588 8.907 5.521 1.00 0.00 63 GLY A C 5
ATOM 7478 O O . GLY A 1 63 ? 8.598 7.864 4.867 1.00 0.00 63 GLY A O 5
ATOM 7482 N N . THR A 1 64 ? 7.534 9.310 6.223 1.00 0.00 64 THR A N 5
ATOM 7483 C CA . THR A 1 64 ? 6.301 8.534 6.265 1.00 0.00 64 THR A CA 5
ATOM 7484 C C . THR A 1 64 ? 5.498 8.715 4.981 1.00 0.00 64 THR A C 5
ATOM 7485 O O . THR A 1 64 ? 5.333 9.833 4.493 1.00 0.00 64 THR A O 5
ATOM 7496 N N . CYS A 1 65 ? 5.002 7.608 4.438 1.00 0.00 65 CYS A N 5
ATOM 7497 C CA . CYS A 1 65 ? 4.216 7.644 3.210 1.00 0.00 65 CYS A CA 5
ATOM 7498 C C . CYS A 1 65 ? 2.728 7.776 3.521 1.00 0.00 65 CYS A C 5
ATOM 7499 O O . CYS A 1 65 ? 2.209 7.108 4.415 1.00 0.00 65 CYS A O 5
ATOM 7507 N N . THR A 1 66 ? 2.048 8.640 2.775 1.00 0.00 66 THR A N 5
ATOM 7508 C CA . THR A 1 66 ? 0.619 8.859 2.970 1.00 0.00 66 THR A CA 5
ATOM 7509 C C . THR A 1 66 ? -0.136 8.730 1.652 1.00 0.00 66 THR A C 5
ATOM 7510 O O . THR A 1 66 ? 0.184 9.404 0.672 1.00 0.00 66 THR A O 5
ATOM 7521 N N . LEU A 1 67 ? -1.141 7.860 1.633 1.00 0.00 67 LEU A N 5
ATOM 7522 C CA . LEU A 1 67 ? -1.942 7.643 0.434 1.00 0.00 67 LEU A CA 5
ATOM 7523 C C . LEU A 1 67 ? -2.638 8.930 0.004 1.00 0.00 67 LEU A C 5
ATOM 7524 O O . LEU A 1 67 ? -2.982 9.769 0.837 1.00 0.00 67 LEU A O 5
ATOM 7540 N N . GLN A 1 68 ? -2.845 9.079 -1.300 1.00 0.00 68 GLN A N 5
ATOM 7541 C CA . GLN A 1 68 ? -3.500 10.264 -1.839 1.00 0.00 68 GLN A CA 5
ATOM 7542 C C . GLN A 1 68 ? -5.011 10.190 -1.636 1.00 0.00 68 GLN A C 5
ATOM 7543 O O . GLN A 1 68 ? -5.588 9.104 -1.591 1.00 0.00 68 GLN A O 5
ATOM 7557 N N . ASP A 1 69 ? -5.644 11.352 -1.514 1.00 0.00 69 ASP A N 5
ATOM 7558 C CA . ASP A 1 69 ? -7.088 11.419 -1.315 1.00 0.00 69 ASP A CA 5
ATOM 7559 C C . ASP A 1 69 ? -7.828 10.774 -2.483 1.00 0.00 69 ASP A C 5
ATOM 7560 O O . ASP A 1 69 ? -8.904 10.201 -2.307 1.00 0.00 69 ASP A O 5
ATOM 7569 N N . CYS A 1 70 ? -7.245 10.870 -3.673 1.00 0.00 70 CYS A N 5
ATOM 7570 C CA . CYS A 1 70 ? -7.850 10.294 -4.868 1.00 0.00 70 CYS A CA 5
ATOM 7571 C C . CYS A 1 70 ? -7.583 8.794 -4.946 1.00 0.00 70 CYS A C 5
ATOM 7572 O O . CYS A 1 70 ? -8.461 8.016 -5.320 1.00 0.00 70 CYS A O 5
ATOM 7580 N N . MET A 1 71 ? -6.367 8.396 -4.589 1.00 0.00 71 MET A N 5
ATOM 7581 C CA . MET A 1 71 ? -5.983 6.989 -4.617 1.00 0.00 71 MET A CA 5
ATOM 7582 C C . MET A 1 71 ? -6.874 6.161 -3.696 1.00 0.00 71 MET A C 5
ATOM 7583 O O . MET A 1 71 ? -7.064 4.964 -3.913 1.00 0.00 71 MET A O 5
ATOM 7597 N N . TYR A 1 72 ? -7.418 6.804 -2.666 1.00 0.00 72 TYR A N 5
ATOM 7598 C CA . TYR A 1 72 ? -8.287 6.124 -1.712 1.00 0.00 72 TYR A CA 5
ATOM 7599 C C . TYR A 1 72 ? -9.472 5.472 -2.419 1.00 0.00 72 TYR A C 5
ATOM 7600 O O . TYR A 1 72 ? -9.978 4.440 -1.981 1.00 0.00 72 TYR A O 5
ATOM 7618 N N . LYS A 1 73 ? -9.907 6.080 -3.518 1.00 0.00 73 LYS A N 5
ATOM 7619 C CA . LYS A 1 73 ? -11.031 5.557 -4.287 1.00 0.00 73 LYS A CA 5
ATOM 7620 C C . LYS A 1 73 ? -10.713 4.172 -4.841 1.00 0.00 73 LYS A C 5
ATOM 7621 O O . LYS A 1 73 ? -11.607 3.344 -5.020 1.00 0.00 73 LYS A O 5
ATOM 7640 N N . ASP A 1 74 ? -9.435 3.926 -5.111 1.00 0.00 74 ASP A N 5
ATOM 7641 C CA . ASP A 1 74 ? -8.999 2.641 -5.646 1.00 0.00 74 ASP A CA 5
ATOM 7642 C C . ASP A 1 74 ? -9.074 1.549 -4.582 1.00 0.00 74 ASP A C 5
ATOM 7643 O O . ASP A 1 74 ? -9.165 0.364 -4.903 1.00 0.00 74 ASP A O 5
ATOM 7652 N N . VAL A 1 75 ? -9.035 1.952 -3.315 1.00 0.00 75 VAL A N 5
ATOM 7653 C CA . VAL A 1 75 ? -9.097 1.004 -2.208 1.00 0.00 75 VAL A CA 5
ATOM 7654 C C . VAL A 1 75 ? -10.346 0.131 -2.299 1.00 0.00 75 VAL A C 5
ATOM 7655 O O . VAL A 1 75 ? -11.451 0.632 -2.511 1.00 0.00 75 VAL A O 5
ATOM 7668 N N . GLN A 1 76 ? -10.161 -1.174 -2.138 1.00 0.00 76 GLN A N 5
ATOM 7669 C CA . GLN A 1 76 ? -11.272 -2.117 -2.201 1.00 0.00 76 GLN A CA 5
ATOM 7670 C C . GLN A 1 76 ? -11.886 -2.329 -0.821 1.00 0.00 76 GLN A C 5
ATOM 7671 O O . GLN A 1 76 ? -11.394 -1.799 0.176 1.00 0.00 76 GLN A O 5
ATOM 7685 N N . LYS A 1 77 ? -12.961 -3.108 -0.771 1.00 0.00 77 LYS A N 5
ATOM 7686 C CA . LYS A 1 77 ? -13.642 -3.391 0.487 1.00 0.00 77 LYS A CA 5
ATOM 7687 C C . LYS A 1 77 ? -13.459 -4.851 0.889 1.00 0.00 77 LYS A C 5
ATOM 7688 O O . LYS A 1 77 ? -13.433 -5.180 2.076 1.00 0.00 77 LYS A O 5
ATOM 7707 N N . ASP A 1 78 ? -13.333 -5.723 -0.104 1.00 0.00 78 ASP A N 5
ATOM 7708 C CA . ASP A 1 78 ? -13.154 -7.149 0.147 1.00 0.00 78 ASP A CA 5
ATOM 7709 C C . ASP A 1 78 ? -11.684 -7.544 0.031 1.00 0.00 78 ASP A C 5
ATOM 7710 O O . ASP A 1 78 ? -11.342 -8.512 -0.649 1.00 0.00 78 ASP A O 5
ATOM 7719 N N . TRP A 1 79 ? -10.819 -6.789 0.701 1.00 0.00 79 TRP A N 5
ATOM 7720 C CA . TRP A 1 79 ? -9.387 -7.063 0.673 1.00 0.00 79 TRP A CA 5
ATOM 7721 C C . TRP A 1 79 ? -9.017 -8.125 1.708 1.00 0.00 79 TRP A C 5
ATOM 7722 O O . TRP A 1 79 ? -9.253 -7.944 2.903 1.00 0.00 79 TRP A O 5
ATOM 7743 N N . PRO A 1 80 ? -8.431 -9.254 1.267 1.00 0.00 80 PRO A N 5
ATOM 7744 C CA . PRO A 1 80 ? -8.035 -10.340 2.171 1.00 0.00 80 PRO A CA 5
ATOM 7745 C C . PRO A 1 80 ? -7.155 -9.852 3.317 1.00 0.00 80 PRO A C 5
ATOM 7746 O O . PRO A 1 80 ? -7.115 -10.463 4.385 1.00 0.00 80 PRO A O 5
ATOM 7757 N N . GLY A 1 81 ? -6.452 -8.747 3.088 1.00 0.00 81 GLY A N 5
ATOM 7758 C CA . GLY A 1 81 ? -5.583 -8.197 4.112 1.00 0.00 81 GLY A CA 5
ATOM 7759 C C . GLY A 1 81 ? -6.326 -7.870 5.393 1.00 0.00 81 GLY A C 5
ATOM 7760 O O . GLY A 1 81 ? -5.828 -8.124 6.489 1.00 0.00 81 GLY A O 5
ATOM 7764 N N . TYR A 1 82 ? -7.521 -7.306 5.254 1.00 0.00 82 TYR A N 5
ATOM 7765 C CA . TYR A 1 82 ? -8.334 -6.946 6.410 1.00 0.00 82 TYR A CA 5
ATOM 7766 C C . TYR A 1 82 ? -9.092 -8.157 6.941 1.00 0.00 82 TYR A C 5
ATOM 7767 O O . TYR A 1 82 ? -9.254 -9.157 6.242 1.00 0.00 82 TYR A O 5
ATOM 7785 N N . SER A 1 83 ? -9.556 -8.060 8.183 1.00 0.00 83 SER A N 5
ATOM 7786 C CA . SER A 1 83 ? -10.298 -9.148 8.809 1.00 0.00 83 SER A CA 5
ATOM 7787 C C . SER A 1 83 ? -11.510 -8.615 9.565 1.00 0.00 83 SER A C 5
ATOM 7788 O O . SER A 1 83 ? -12.649 -8.962 9.257 1.00 0.00 83 SER A O 5
ATOM 7796 N N . GLU A 1 84 ? -11.256 -7.768 10.558 1.00 0.00 84 GLU A N 5
ATOM 7797 C CA . GLU A 1 84 ? -12.326 -7.187 11.359 1.00 0.00 84 GLU A CA 5
ATOM 7798 C C . GLU A 1 84 ? -11.896 -5.849 11.954 1.00 0.00 84 GLU A C 5
ATOM 7799 O O . GLU A 1 84 ? -12.622 -4.858 11.870 1.00 0.00 84 GLU A O 5
ATOM 7811 N N . GLY A 1 85 ? -10.712 -5.829 12.557 1.00 0.00 85 GLY A N 5
ATOM 7812 C CA . GLY A 1 85 ? -10.206 -4.608 13.157 1.00 0.00 85 GLY A CA 5
ATOM 7813 C C . GLY A 1 85 ? -9.672 -3.632 12.128 1.00 0.00 85 GLY A C 5
ATOM 7814 O O . GLY A 1 85 ? -9.688 -2.420 12.345 1.00 0.00 85 GLY A O 5
ATOM 7818 N N . ASP A 1 86 ? -9.198 -4.160 11.003 1.00 0.00 86 ASP A N 5
ATOM 7819 C CA . ASP A 1 86 ? -8.656 -3.326 9.937 1.00 0.00 86 ASP A CA 5
ATOM 7820 C C . ASP A 1 86 ? -9.764 -2.841 9.008 1.00 0.00 86 ASP A C 5
ATOM 7821 O O . ASP A 1 86 ? -9.682 -1.749 8.444 1.00 0.00 86 ASP A O 5
ATOM 7830 N N . GLN A 1 87 ? -10.800 -3.658 8.852 1.00 0.00 87 GLN A N 5
ATOM 7831 C CA . GLN A 1 87 ? -11.925 -3.312 7.992 1.00 0.00 87 GLN A CA 5
ATOM 7832 C C . GLN A 1 87 ? -12.631 -2.056 8.494 1.00 0.00 87 GLN A C 5
ATOM 7833 O O . GLN A 1 87 ? -12.821 -1.097 7.746 1.00 0.00 87 GLN A O 5
ATOM 7847 N N . GLN A 1 88 ? -13.018 -2.070 9.766 1.00 0.00 88 GLN A N 5
ATOM 7848 C CA . GLN A 1 88 ? -13.703 -0.933 10.368 1.00 0.00 88 GLN A CA 5
ATOM 7849 C C . GLN A 1 88 ? -12.806 0.301 10.383 1.00 0.00 88 GLN A C 5
ATOM 7850 O O . GLN A 1 88 ? -13.272 1.423 10.178 1.00 0.00 88 GLN A O 5
ATOM 7864 N N . LEU A 1 89 ? -11.517 0.086 10.626 1.00 0.00 89 LEU A N 5
ATOM 7865 C CA . LEU A 1 89 ? -10.554 1.181 10.668 1.00 0.00 89 LEU A CA 5
ATOM 7866 C C . LEU A 1 89 ? -10.447 1.866 9.310 1.00 0.00 89 LEU A C 5
ATOM 7867 O O . LEU A 1 89 ? -10.227 3.074 9.229 1.00 0.00 89 LEU A O 5
ATOM 7883 N N . LEU A 1 90 ? -10.603 1.086 8.244 1.00 0.00 90 LEU A N 5
ATOM 7884 C CA . LEU A 1 90 ? -10.522 1.620 6.889 1.00 0.00 90 LEU A CA 5
ATOM 7885 C C . LEU A 1 90 ? -11.715 2.520 6.583 1.00 0.00 90 LEU A C 5
ATOM 7886 O O . LEU A 1 90 ? -11.610 3.458 5.794 1.00 0.00 90 LEU A O 5
ATOM 7902 N N . LYS A 1 91 ? -12.848 2.227 7.211 1.00 0.00 91 LYS A N 5
ATOM 7903 C CA . LYS A 1 91 ? -14.061 3.009 7.005 1.00 0.00 91 LYS A CA 5
ATOM 7904 C C . LYS A 1 91 ? -13.896 4.427 7.544 1.00 0.00 91 LYS A C 5
ATOM 7905 O O . LYS A 1 91 ? -14.242 5.400 6.875 1.00 0.00 91 LYS A O 5
ATOM 7924 N N . ARG A 1 92 ? -13.367 4.536 8.758 1.00 0.00 92 ARG A N 5
ATOM 7925 C CA . ARG A 1 92 ? -13.158 5.834 9.388 1.00 0.00 92 ARG A CA 5
ATOM 7926 C C . ARG A 1 92 ? -12.133 6.662 8.617 1.00 0.00 92 ARG A C 5
ATOM 7927 O O . ARG A 1 92 ? -12.150 7.892 8.671 1.00 0.00 92 ARG A O 5
ATOM 7948 N N . VAL A 1 93 ? -11.241 5.983 7.902 1.00 0.00 93 VAL A N 5
ATOM 7949 C CA . VAL A 1 93 ? -10.211 6.662 7.123 1.00 0.00 93 VAL A CA 5
ATOM 7950 C C . VAL A 1 93 ? -10.775 7.197 5.810 1.00 0.00 93 VAL A C 5
ATOM 7951 O O . VAL A 1 93 ? -10.624 8.377 5.493 1.00 0.00 93 VAL A O 5
ATOM 7964 N N . LEU A 1 94 ? -11.421 6.320 5.048 1.00 0.00 94 LEU A N 5
ATOM 7965 C CA . LEU A 1 94 ? -12.003 6.702 3.766 1.00 0.00 94 LEU A CA 5
ATOM 7966 C C . LEU A 1 94 ? -13.005 7.841 3.935 1.00 0.00 94 LEU A C 5
ATOM 7967 O O . LEU A 1 94 ? -12.962 8.831 3.205 1.00 0.00 94 LEU A O 5
ATOM 7983 N N . VAL A 1 95 ? -13.906 7.693 4.900 1.00 0.00 95 VAL A N 5
ATOM 7984 C CA . VAL A 1 95 ? -14.920 8.709 5.162 1.00 0.00 95 VAL A CA 5
ATOM 7985 C C . VAL A 1 95 ? -14.282 10.031 5.576 1.00 0.00 95 VAL A C 5
ATOM 7986 O O . VAL A 1 95 ? -14.839 11.102 5.334 1.00 0.00 95 VAL A O 5
ATOM 7999 N N . ARG A 1 96 ? -13.113 9.951 6.204 1.00 0.00 96 ARG A N 5
ATOM 8000 C CA . ARG A 1 96 ? -12.403 11.144 6.652 1.00 0.00 96 ARG A CA 5
ATOM 8001 C C . ARG A 1 96 ? -11.747 11.864 5.477 1.00 0.00 96 ARG A C 5
ATOM 8002 O O . ARG A 1 96 ? -11.644 13.090 5.468 1.00 0.00 96 ARG A O 5
ATOM 8023 N N . LYS A 1 97 ? -11.305 11.094 4.489 1.00 0.00 97 LYS A N 5
ATOM 8024 C CA . LYS A 1 97 ? -10.658 11.660 3.311 1.00 0.00 97 LYS A CA 5
ATOM 8025 C C . LYS A 1 97 ? -11.691 12.081 2.271 1.00 0.00 97 LYS A C 5
ATOM 8026 O O . LYS A 1 97 ? -11.651 13.202 1.762 1.00 0.00 97 LYS A O 5
ATOM 8045 N N . LEU A 1 98 ? -12.612 11.177 1.957 1.00 0.00 98 LEU A N 5
ATOM 8046 C CA . LEU A 1 98 ? -13.654 11.456 0.976 1.00 0.00 98 LEU A CA 5
ATOM 8047 C C . LEU A 1 98 ? -14.767 12.301 1.588 1.00 0.00 98 LEU A C 5
ATOM 8048 O O . LEU A 1 98 ? -15.117 12.134 2.757 1.00 0.00 98 LEU A O 5
ATOM 8064 N N . SER A 1 99 ? -15.319 13.210 0.790 1.00 0.00 99 SER A N 5
ATOM 8065 C CA . SER A 1 99 ? -16.392 14.083 1.253 1.00 0.00 99 SER A CA 5
ATOM 8066 C C . SER A 1 99 ? -17.658 13.282 1.538 1.00 0.00 99 SER A C 5
ATOM 8067 O O . SER A 1 99 ? -17.633 12.051 1.570 1.00 0.00 99 SER A O 5
ATOM 8075 N N . GLY A 1 100 ? -18.766 13.987 1.744 1.00 0.00 100 GLY A N 5
ATOM 8076 C CA . GLY A 1 100 ? -20.025 13.324 2.024 1.00 0.00 100 GLY A CA 5
ATOM 8077 C C . GLY A 1 100 ? -20.915 14.133 2.951 1.00 0.00 100 GLY A C 5
ATOM 8078 O O . GLY A 1 100 ? -20.712 14.129 4.165 1.00 0.00 100 GLY A O 5
ATOM 8082 N N . PRO A 1 101 ? -21.920 14.844 2.407 1.00 0.00 101 PRO A N 5
ATOM 8083 C CA . PRO A 1 101 ? -22.836 15.658 3.212 1.00 0.00 101 PRO A CA 5
ATOM 8084 C C . PRO A 1 101 ? -23.420 14.882 4.388 1.00 0.00 101 PRO A C 5
ATOM 8085 O O . PRO A 1 101 ? -24.102 13.875 4.203 1.00 0.00 101 PRO A O 5
ATOM 8096 N N . SER A 1 102 ? -23.147 15.359 5.599 1.00 0.00 102 SER A N 5
ATOM 8097 C CA . SER A 1 102 ? -23.645 14.710 6.805 1.00 0.00 102 SER A CA 5
ATOM 8098 C C . SER A 1 102 ? -24.357 15.712 7.709 1.00 0.00 102 SER A C 5
ATOM 8099 O O . SER A 1 102 ? -23.775 16.718 8.116 1.00 0.00 102 SER A O 5
ATOM 8107 N N . SER A 1 103 ? -25.618 15.431 8.017 1.00 0.00 103 SER A N 5
ATOM 8108 C CA . SER A 1 103 ? -26.410 16.308 8.872 1.00 0.00 103 SER A CA 5
ATOM 8109 C C . SER A 1 103 ? -26.099 16.057 10.344 1.00 0.00 103 SER A C 5
ATOM 8110 O O . SER A 1 103 ? -25.333 15.155 10.682 1.00 0.00 103 SER A O 5
ATOM 8118 N N . GLY A 1 104 ? -26.700 16.861 11.216 1.00 0.00 104 GLY A N 5
ATOM 8119 C CA . GLY A 1 104 ? -26.476 16.709 12.641 1.00 0.00 104 GLY A CA 5
ATOM 8120 C C . GLY A 1 104 ? -25.038 16.988 13.035 1.00 0.00 104 GLY A C 5
ATOM 8121 O O . GLY A 1 104 ? -24.174 17.032 12.134 1.00 0.00 104 GLY A O 5
ATOM 8126 N N . GLY A 1 1 ? 4.349 -30.767 9.853 1.00 0.00 1 GLY A N 6
ATOM 8127 C CA . GLY A 1 1 ? 3.728 -30.766 8.500 1.00 0.00 1 GLY A CA 6
ATOM 8128 C C . GLY A 1 1 ? 4.169 -29.585 7.659 1.00 0.00 1 GLY A C 6
ATOM 8129 O O . GLY A 1 1 ? 4.870 -28.697 8.144 1.00 0.00 1 GLY A O 6
ATOM 8135 N N . SER A 1 2 ? 3.757 -29.574 6.395 1.00 0.00 2 SER A N 6
ATOM 8136 C CA . SER A 1 2 ? 4.115 -28.493 5.484 1.00 0.00 2 SER A CA 6
ATOM 8137 C C . SER A 1 2 ? 2.868 -27.853 4.882 1.00 0.00 2 SER A C 6
ATOM 8138 O O . SER A 1 2 ? 2.211 -28.440 4.022 1.00 0.00 2 SER A O 6
ATOM 8146 N N . SER A 1 3 ? 2.548 -26.647 5.340 1.00 0.00 3 SER A N 6
ATOM 8147 C CA . SER A 1 3 ? 1.379 -25.928 4.846 1.00 0.00 3 SER A CA 6
ATOM 8148 C C . SER A 1 3 ? 1.483 -24.439 5.160 1.00 0.00 3 SER A C 6
ATOM 8149 O O . SER A 1 3 ? 2.201 -24.036 6.076 1.00 0.00 3 SER A O 6
ATOM 8157 N N . GLY A 1 4 ? 0.764 -23.626 4.394 1.00 0.00 4 GLY A N 6
ATOM 8158 C CA . GLY A 1 4 ? 0.790 -22.191 4.606 1.00 0.00 4 GLY A CA 6
ATOM 8159 C C . GLY A 1 4 ? -0.144 -21.449 3.671 1.00 0.00 4 GLY A C 6
ATOM 8160 O O . GLY A 1 4 ? -0.231 -21.771 2.486 1.00 0.00 4 GLY A O 6
ATOM 8164 N N . SER A 1 5 ? -0.844 -20.452 4.204 1.00 0.00 5 SER A N 6
ATOM 8165 C CA . SER A 1 5 ? -1.777 -19.663 3.409 1.00 0.00 5 SER A CA 6
ATOM 8166 C C . SER A 1 5 ? -1.595 -18.172 3.677 1.00 0.00 5 SER A C 6
ATOM 8167 O O . SER A 1 5 ? -0.861 -17.779 4.585 1.00 0.00 5 SER A O 6
ATOM 8175 N N . SER A 1 6 ? -2.266 -17.346 2.881 1.00 0.00 6 SER A N 6
ATOM 8176 C CA . SER A 1 6 ? -2.179 -15.898 3.034 1.00 0.00 6 SER A CA 6
ATOM 8177 C C . SER A 1 6 ? -3.214 -15.196 2.161 1.00 0.00 6 SER A C 6
ATOM 8178 O O . SER A 1 6 ? -4.011 -14.394 2.648 1.00 0.00 6 SER A O 6
ATOM 8186 N N . GLY A 1 7 ? -3.198 -15.504 0.868 1.00 0.00 7 GLY A N 6
ATOM 8187 C CA . GLY A 1 7 ? -4.140 -14.895 -0.052 1.00 0.00 7 GLY A CA 6
ATOM 8188 C C . GLY A 1 7 ? -3.853 -13.425 -0.290 1.00 0.00 7 GLY A C 6
ATOM 8189 O O . GLY A 1 7 ? -4.752 -12.659 -0.637 1.00 0.00 7 GLY A O 6
ATOM 8193 N N . VAL A 1 8 ? -2.598 -13.029 -0.104 1.00 0.00 8 VAL A N 6
ATOM 8194 C CA . VAL A 1 8 ? -2.196 -11.641 -0.301 1.00 0.00 8 VAL A CA 6
ATOM 8195 C C . VAL A 1 8 ? -1.174 -11.519 -1.427 1.00 0.00 8 VAL A C 6
ATOM 8196 O O . VAL A 1 8 ? -1.205 -10.568 -2.206 1.00 0.00 8 VAL A O 6
ATOM 8209 N N . SER A 1 9 ? -0.269 -12.490 -1.504 1.00 0.00 9 SER A N 6
ATOM 8210 C CA . SER A 1 9 ? 0.764 -12.490 -2.535 1.00 0.00 9 SER A CA 6
ATOM 8211 C C . SER A 1 9 ? 0.144 -12.547 -3.927 1.00 0.00 9 SER A C 6
ATOM 8212 O O . SER A 1 9 ? 0.705 -12.022 -4.889 1.00 0.00 9 SER A O 6
ATOM 8220 N N . GLN A 1 10 ? -1.017 -13.188 -4.029 1.00 0.00 10 GLN A N 6
ATOM 8221 C CA . GLN A 1 10 ? -1.712 -13.313 -5.304 1.00 0.00 10 GLN A CA 6
ATOM 8222 C C . GLN A 1 10 ? -2.036 -11.942 -5.886 1.00 0.00 10 GLN A C 6
ATOM 8223 O O . GLN A 1 10 ? -1.870 -11.710 -7.085 1.00 0.00 10 GLN A O 6
ATOM 8237 N N . ARG A 1 11 ? -2.498 -11.035 -5.032 1.00 0.00 11 ARG A N 6
ATOM 8238 C CA . ARG A 1 11 ? -2.843 -9.685 -5.462 1.00 0.00 11 ARG A CA 6
ATOM 8239 C C . ARG A 1 11 ? -1.591 -8.895 -5.836 1.00 0.00 11 ARG A C 6
ATOM 8240 O O . ARG A 1 11 ? -0.509 -9.144 -5.305 1.00 0.00 11 ARG A O 6
ATOM 8261 N N . PRO A 1 12 ? -1.723 -7.927 -6.760 1.00 0.00 12 PRO A N 6
ATOM 8262 C CA . PRO A 1 12 ? -0.597 -7.098 -7.204 1.00 0.00 12 PRO A CA 6
ATOM 8263 C C . PRO A 1 12 ? 0.164 -6.481 -6.036 1.00 0.00 12 PRO A C 6
ATOM 8264 O O . PRO A 1 12 ? -0.317 -6.472 -4.903 1.00 0.00 12 PRO A O 6
ATOM 8275 N N . PHE A 1 13 ? 1.356 -5.965 -6.320 1.00 0.00 13 PHE A N 6
ATOM 8276 C CA . PHE A 1 13 ? 2.184 -5.344 -5.293 1.00 0.00 13 PHE A CA 6
ATOM 8277 C C . PHE A 1 13 ? 1.582 -4.020 -4.834 1.00 0.00 13 PHE A C 6
ATOM 8278 O O . PHE A 1 13 ? 1.534 -3.729 -3.639 1.00 0.00 13 PHE A O 6
ATOM 8295 N N . ARG A 1 14 ? 1.124 -3.221 -5.792 1.00 0.00 14 ARG A N 6
ATOM 8296 C CA . ARG A 1 14 ? 0.524 -1.927 -5.486 1.00 0.00 14 ARG A CA 6
ATOM 8297 C C . ARG A 1 14 ? -0.704 -2.092 -4.597 1.00 0.00 14 ARG A C 6
ATOM 8298 O O . ARG A 1 14 ? -0.931 -1.298 -3.683 1.00 0.00 14 ARG A O 6
ATOM 8319 N N . ASP A 1 15 ? -1.492 -3.126 -4.870 1.00 0.00 15 ASP A N 6
ATOM 8320 C CA . ASP A 1 15 ? -2.697 -3.395 -4.094 1.00 0.00 15 ASP A CA 6
ATOM 8321 C C . ASP A 1 15 ? -2.356 -3.630 -2.626 1.00 0.00 15 ASP A C 6
ATOM 8322 O O . ASP A 1 15 ? -3.148 -3.313 -1.737 1.00 0.00 15 ASP A O 6
ATOM 8331 N N . ARG A 1 16 ? -1.175 -4.186 -2.379 1.00 0.00 16 ARG A N 6
ATOM 8332 C CA . ARG A 1 16 ? -0.730 -4.462 -1.017 1.00 0.00 16 ARG A CA 6
ATOM 8333 C C . ARG A 1 16 ? -0.262 -3.185 -0.327 1.00 0.00 16 ARG A C 6
ATOM 8334 O O . ARG A 1 16 ? -0.464 -3.008 0.874 1.00 0.00 16 ARG A O 6
ATOM 8355 N N . VAL A 1 17 ? 0.365 -2.300 -1.094 1.00 0.00 17 VAL A N 6
ATOM 8356 C CA . VAL A 1 17 ? 0.862 -1.039 -0.557 1.00 0.00 17 VAL A CA 6
ATOM 8357 C C . VAL A 1 17 ? -0.269 -0.034 -0.379 1.00 0.00 17 VAL A C 6
ATOM 8358 O O . VAL A 1 17 ? -0.240 0.794 0.532 1.00 0.00 17 VAL A O 6
ATOM 8371 N N . LEU A 1 18 ? -1.266 -0.110 -1.255 1.00 0.00 18 LEU A N 6
ATOM 8372 C CA . LEU A 1 18 ? -2.409 0.794 -1.194 1.00 0.00 18 LEU A CA 6
ATOM 8373 C C . LEU A 1 18 ? -3.231 0.549 0.067 1.00 0.00 18 LEU A C 6
ATOM 8374 O O . LEU A 1 18 ? -3.545 1.481 0.806 1.00 0.00 18 LEU A O 6
ATOM 8390 N N . HIS A 1 19 ? -3.577 -0.712 0.306 1.00 0.00 19 HIS A N 6
ATOM 8391 C CA . HIS A 1 19 ? -4.364 -1.080 1.477 1.00 0.00 19 HIS A CA 6
ATOM 8392 C C . HIS A 1 19 ? -3.600 -0.782 2.763 1.00 0.00 19 HIS A C 6
ATOM 8393 O O . HIS A 1 19 ? -4.196 -0.458 3.790 1.00 0.00 19 HIS A O 6
ATOM 8407 N N . LEU A 1 20 ? -2.277 -0.891 2.698 1.00 0.00 20 LEU A N 6
ATOM 8408 C CA . LEU A 1 20 ? -1.431 -0.633 3.858 1.00 0.00 20 LEU A CA 6
ATOM 8409 C C . LEU A 1 20 ? -1.421 0.854 4.202 1.00 0.00 20 LEU A C 6
ATOM 8410 O O . LEU A 1 20 ? -1.738 1.243 5.326 1.00 0.00 20 LEU A O 6
ATOM 8426 N N . LEU A 1 21 ? -1.055 1.679 3.227 1.00 0.00 21 LEU A N 6
ATOM 8427 C CA . LEU A 1 21 ? -1.003 3.123 3.426 1.00 0.00 21 LEU A CA 6
ATOM 8428 C C . LEU A 1 21 ? -2.391 3.681 3.729 1.00 0.00 21 LEU A C 6
ATOM 8429 O O . LEU A 1 21 ? -2.528 4.670 4.449 1.00 0.00 21 LEU A O 6
ATOM 8445 N N . ALA A 1 22 ? -3.415 3.039 3.176 1.00 0.00 22 ALA A N 6
ATOM 8446 C CA . ALA A 1 22 ? -4.791 3.472 3.386 1.00 0.00 22 ALA A CA 6
ATOM 8447 C C . ALA A 1 22 ? -5.151 3.459 4.868 1.00 0.00 22 ALA A C 6
ATOM 8448 O O . ALA A 1 22 ? -5.812 4.371 5.365 1.00 0.00 22 ALA A O 6
ATOM 8455 N N . LEU A 1 23 ? -4.712 2.418 5.570 1.00 0.00 23 LEU A N 6
ATOM 8456 C CA . LEU A 1 23 ? -4.988 2.286 6.995 1.00 0.00 23 LEU A CA 6
ATOM 8457 C C . LEU A 1 23 ? -4.311 3.401 7.786 1.00 0.00 23 LEU A C 6
ATOM 8458 O O . LEU A 1 23 ? -4.934 4.042 8.633 1.00 0.00 23 LEU A O 6
ATOM 8474 N N . ARG A 1 24 ? -3.032 3.627 7.504 1.00 0.00 24 ARG A N 6
ATOM 8475 C CA . ARG A 1 24 ? -2.270 4.665 8.188 1.00 0.00 24 ARG A CA 6
ATOM 8476 C C . ARG A 1 24 ? -0.907 4.863 7.532 1.00 0.00 24 ARG A C 6
ATOM 8477 O O . ARG A 1 24 ? -0.419 3.987 6.818 1.00 0.00 24 ARG A O 6
ATOM 8498 N N . PRO A 1 25 ? -0.269 6.022 7.769 1.00 0.00 25 PRO A N 6
ATOM 8499 C CA . PRO A 1 25 ? 1.046 6.331 7.197 1.00 0.00 25 PRO A CA 6
ATOM 8500 C C . PRO A 1 25 ? 2.074 5.243 7.488 1.00 0.00 25 PRO A C 6
ATOM 8501 O O . PRO A 1 25 ? 2.242 4.824 8.633 1.00 0.00 25 PRO A O 6
ATOM 8512 N N . TYR A 1 26 ? 2.759 4.788 6.445 1.00 0.00 26 TYR A N 6
ATOM 8513 C CA . TYR A 1 26 ? 3.770 3.747 6.589 1.00 0.00 26 TYR A CA 6
ATOM 8514 C C . TYR A 1 26 ? 5.096 4.189 5.976 1.00 0.00 26 TYR A C 6
ATOM 8515 O O . TYR A 1 26 ? 5.190 4.413 4.769 1.00 0.00 26 TYR A O 6
ATOM 8533 N N . ARG A 1 27 ? 6.119 4.310 6.817 1.00 0.00 27 ARG A N 6
ATOM 8534 C CA . ARG A 1 27 ? 7.440 4.723 6.358 1.00 0.00 27 ARG A CA 6
ATOM 8535 C C . ARG A 1 27 ? 8.039 3.683 5.418 1.00 0.00 27 ARG A C 6
ATOM 8536 O O . ARG A 1 27 ? 7.455 2.623 5.194 1.00 0.00 27 ARG A O 6
ATOM 8557 N N . LYS A 1 28 ? 9.210 3.994 4.869 1.00 0.00 28 LYS A N 6
ATOM 8558 C CA . LYS A 1 28 ? 9.889 3.085 3.954 1.00 0.00 28 LYS A CA 6
ATOM 8559 C C . LYS A 1 28 ? 10.306 1.803 4.668 1.00 0.00 28 LYS A C 6
ATOM 8560 O O . LYS A 1 28 ? 10.041 0.699 4.190 1.00 0.00 28 LYS A O 6
ATOM 8579 N N . ALA A 1 29 ? 10.960 1.956 5.814 1.00 0.00 29 ALA A N 6
ATOM 8580 C CA . ALA A 1 29 ? 11.413 0.810 6.594 1.00 0.00 29 ALA A CA 6
ATOM 8581 C C . ALA A 1 29 ? 10.246 0.135 7.307 1.00 0.00 29 ALA A C 6
ATOM 8582 O O . ALA A 1 29 ? 10.170 -1.092 7.368 1.00 0.00 29 ALA A O 6
ATOM 8589 N N . GLU A 1 30 ? 9.339 0.944 7.845 1.00 0.00 30 GLU A N 6
ATOM 8590 C CA . GLU A 1 30 ? 8.177 0.424 8.554 1.00 0.00 30 GLU A CA 6
ATOM 8591 C C . GLU A 1 30 ? 7.290 -0.394 7.619 1.00 0.00 30 GLU A C 6
ATOM 8592 O O . GLU A 1 30 ? 6.665 -1.370 8.034 1.00 0.00 30 GLU A O 6
ATOM 8604 N N . LEU A 1 31 ? 7.241 0.011 6.354 1.00 0.00 31 LEU A N 6
ATOM 8605 C CA . LEU A 1 31 ? 6.432 -0.684 5.360 1.00 0.00 31 LEU A CA 6
ATOM 8606 C C . LEU A 1 31 ? 7.165 -1.906 4.815 1.00 0.00 31 LEU A C 6
ATOM 8607 O O . LEU A 1 31 ? 6.546 -2.915 4.480 1.00 0.00 31 LEU A O 6
ATOM 8623 N N . LEU A 1 32 ? 8.488 -1.807 4.730 1.00 0.00 32 LEU A N 6
ATOM 8624 C CA . LEU A 1 32 ? 9.305 -2.904 4.226 1.00 0.00 32 LEU A CA 6
ATOM 8625 C C . LEU A 1 32 ? 9.137 -4.150 5.091 1.00 0.00 32 LEU A C 6
ATOM 8626 O O . LEU A 1 32 ? 8.924 -5.249 4.580 1.00 0.00 32 LEU A O 6
ATOM 8642 N N . LEU A 1 33 ? 9.234 -3.970 6.405 1.00 0.00 33 LEU A N 6
ATOM 8643 C CA . LEU A 1 33 ? 9.093 -5.080 7.340 1.00 0.00 33 LEU A CA 6
ATOM 8644 C C . LEU A 1 33 ? 7.713 -5.717 7.224 1.00 0.00 33 LEU A C 6
ATOM 8645 O O . LEU A 1 33 ? 7.556 -6.924 7.416 1.00 0.00 33 LEU A O 6
ATOM 8661 N N . ARG A 1 34 ? 6.712 -4.900 6.910 1.00 0.00 34 ARG A N 6
ATOM 8662 C CA . ARG A 1 34 ? 5.344 -5.385 6.769 1.00 0.00 34 ARG A CA 6
ATOM 8663 C C . ARG A 1 34 ? 5.181 -6.185 5.482 1.00 0.00 34 ARG A C 6
ATOM 8664 O O . ARG A 1 34 ? 4.627 -7.285 5.488 1.00 0.00 34 ARG A O 6
ATOM 8685 N N . LEU A 1 35 ? 5.665 -5.625 4.377 1.00 0.00 35 LEU A N 6
ATOM 8686 C CA . LEU A 1 35 ? 5.572 -6.287 3.081 1.00 0.00 35 LEU A CA 6
ATOM 8687 C C . LEU A 1 35 ? 6.364 -7.592 3.078 1.00 0.00 35 LEU A C 6
ATOM 8688 O O . LEU A 1 35 ? 6.008 -8.543 2.382 1.00 0.00 35 LEU A O 6
ATOM 8704 N N . GLN A 1 36 ? 7.438 -7.629 3.858 1.00 0.00 36 GLN A N 6
ATOM 8705 C CA . GLN A 1 36 ? 8.281 -8.816 3.944 1.00 0.00 36 GLN A CA 6
ATOM 8706 C C . GLN A 1 36 ? 7.532 -9.967 4.612 1.00 0.00 36 GLN A C 6
ATOM 8707 O O . GLN A 1 36 ? 7.773 -11.135 4.309 1.00 0.00 36 GLN A O 6
ATOM 8721 N N . LYS A 1 37 ? 6.625 -9.629 5.522 1.00 0.00 37 LYS A N 6
ATOM 8722 C CA . LYS A 1 37 ? 5.842 -10.634 6.233 1.00 0.00 37 LYS A CA 6
ATOM 8723 C C . LYS A 1 37 ? 5.035 -11.486 5.258 1.00 0.00 37 LYS A C 6
ATOM 8724 O O . LYS A 1 37 ? 5.131 -12.713 5.264 1.00 0.00 37 LYS A O 6
ATOM 8743 N N . ASP A 1 38 ? 4.241 -10.826 4.422 1.00 0.00 38 ASP A N 6
ATOM 8744 C CA . ASP A 1 38 ? 3.417 -11.524 3.441 1.00 0.00 38 ASP A CA 6
ATOM 8745 C C . ASP A 1 38 ? 4.253 -11.968 2.245 1.00 0.00 38 ASP A C 6
ATOM 8746 O O . ASP A 1 38 ? 4.038 -13.045 1.690 1.00 0.00 38 ASP A O 6
ATOM 8755 N N . GLY A 1 39 ? 5.207 -11.130 1.853 1.00 0.00 39 GLY A N 6
ATOM 8756 C CA . GLY A 1 39 ? 6.061 -11.455 0.725 1.00 0.00 39 GLY A CA 6
ATOM 8757 C C . GLY A 1 39 ? 6.781 -10.239 0.175 1.00 0.00 39 GLY A C 6
ATOM 8758 O O . GLY A 1 39 ? 6.150 -9.242 -0.175 1.00 0.00 39 GLY A O 6
ATOM 8762 N N . LEU A 1 40 ? 8.105 -10.322 0.098 1.00 0.00 40 LEU A N 6
ATOM 8763 C CA . LEU A 1 40 ? 8.912 -9.221 -0.413 1.00 0.00 40 LEU A CA 6
ATOM 8764 C C . LEU A 1 40 ? 10.299 -9.705 -0.822 1.00 0.00 40 LEU A C 6
ATOM 8765 O O . LEU A 1 40 ? 10.880 -10.574 -0.171 1.00 0.00 40 LEU A O 6
ATOM 8781 N N . THR A 1 41 ? 10.824 -9.138 -1.903 1.00 0.00 41 THR A N 6
ATOM 8782 C CA . THR A 1 41 ? 12.144 -9.510 -2.399 1.00 0.00 41 THR A CA 6
ATOM 8783 C C . THR A 1 41 ? 12.869 -8.299 -2.976 1.00 0.00 41 THR A C 6
ATOM 8784 O O . THR A 1 41 ? 12.274 -7.236 -3.159 1.00 0.00 41 THR A O 6
ATOM 8795 N N . GLN A 1 42 ? 14.156 -8.465 -3.264 1.00 0.00 42 GLN A N 6
ATOM 8796 C CA . GLN A 1 42 ? 14.964 -7.385 -3.821 1.00 0.00 42 GLN A CA 6
ATOM 8797 C C . GLN A 1 42 ? 14.315 -6.805 -5.076 1.00 0.00 42 GLN A C 6
ATOM 8798 O O . GLN A 1 42 ? 14.484 -5.625 -5.384 1.00 0.00 42 GLN A O 6
ATOM 8812 N N . ALA A 1 43 ? 13.574 -7.641 -5.794 1.00 0.00 43 ALA A N 6
ATOM 8813 C CA . ALA A 1 43 ? 12.901 -7.211 -7.013 1.00 0.00 43 ALA A CA 6
ATOM 8814 C C . ALA A 1 43 ? 11.726 -6.290 -6.696 1.00 0.00 43 ALA A C 6
ATOM 8815 O O . ALA A 1 43 ? 11.378 -5.417 -7.490 1.00 0.00 43 ALA A O 6
ATOM 8822 N N . ASP A 1 44 ? 11.120 -6.492 -5.530 1.00 0.00 44 ASP A N 6
ATOM 8823 C CA . ASP A 1 44 ? 9.985 -5.679 -5.108 1.00 0.00 44 ASP A CA 6
ATOM 8824 C C . ASP A 1 44 ? 10.437 -4.531 -4.211 1.00 0.00 44 ASP A C 6
ATOM 8825 O O . ASP A 1 44 ? 9.776 -3.495 -4.134 1.00 0.00 44 ASP A O 6
ATOM 8834 N N . LYS A 1 45 ? 11.565 -4.721 -3.533 1.00 0.00 45 LYS A N 6
ATOM 8835 C CA . LYS A 1 45 ? 12.103 -3.699 -2.640 1.00 0.00 45 LYS A CA 6
ATOM 8836 C C . LYS A 1 45 ? 12.310 -2.380 -3.377 1.00 0.00 45 LYS A C 6
ATOM 8837 O O . LYS A 1 45 ? 11.742 -1.353 -3.003 1.00 0.00 45 LYS A O 6
ATOM 8856 N N . ASP A 1 46 ? 13.127 -2.414 -4.424 1.00 0.00 46 ASP A N 6
ATOM 8857 C CA . ASP A 1 46 ? 13.410 -1.220 -5.212 1.00 0.00 46 ASP A CA 6
ATOM 8858 C C . ASP A 1 46 ? 12.131 -0.649 -5.816 1.00 0.00 46 ASP A C 6
ATOM 8859 O O . ASP A 1 46 ? 11.976 0.567 -5.931 1.00 0.00 46 ASP A O 6
ATOM 8868 N N . ALA A 1 47 ? 11.217 -1.533 -6.202 1.00 0.00 47 ALA A N 6
ATOM 8869 C CA . ALA A 1 47 ? 9.952 -1.117 -6.795 1.00 0.00 47 ALA A CA 6
ATOM 8870 C C . ALA A 1 47 ? 9.086 -0.381 -5.779 1.00 0.00 47 ALA A C 6
ATOM 8871 O O . ALA A 1 47 ? 8.333 0.528 -6.132 1.00 0.00 47 ALA A O 6
ATOM 8878 N N . LEU A 1 48 ? 9.194 -0.780 -4.516 1.00 0.00 48 LEU A N 6
ATOM 8879 C CA . LEU A 1 48 ? 8.418 -0.158 -3.448 1.00 0.00 48 LEU A CA 6
ATOM 8880 C C . LEU A 1 48 ? 8.716 1.335 -3.356 1.00 0.00 48 LEU A C 6
ATOM 8881 O O . LEU A 1 48 ? 7.850 2.129 -2.985 1.00 0.00 48 LEU A O 6
ATOM 8897 N N . ASP A 1 49 ? 9.944 1.711 -3.698 1.00 0.00 49 ASP A N 6
ATOM 8898 C CA . ASP A 1 49 ? 10.356 3.110 -3.653 1.00 0.00 49 ASP A CA 6
ATOM 8899 C C . ASP A 1 49 ? 9.612 3.930 -4.702 1.00 0.00 49 ASP A C 6
ATOM 8900 O O . ASP A 1 49 ? 9.032 4.972 -4.392 1.00 0.00 49 ASP A O 6
ATOM 8909 N N . GLY A 1 50 ? 9.632 3.456 -5.943 1.00 0.00 50 GLY A N 6
ATOM 8910 C CA . GLY A 1 50 ? 8.958 4.160 -7.017 1.00 0.00 50 GLY A CA 6
ATOM 8911 C C . GLY A 1 50 ? 7.447 4.076 -6.911 1.00 0.00 50 GLY A C 6
ATOM 8912 O O . GLY A 1 50 ? 6.736 4.964 -7.382 1.00 0.00 50 GLY A O 6
ATOM 8916 N N . LEU A 1 51 ? 6.956 3.007 -6.293 1.00 0.00 51 LEU A N 6
ATOM 8917 C CA . LEU A 1 51 ? 5.520 2.813 -6.129 1.00 0.00 51 LEU A CA 6
ATOM 8918 C C . LEU A 1 51 ? 4.946 3.805 -5.123 1.00 0.00 51 LEU A C 6
ATOM 8919 O O . LEU A 1 51 ? 3.897 4.405 -5.356 1.00 0.00 51 LEU A O 6
ATOM 8935 N N . LEU A 1 52 ? 5.642 3.976 -4.003 1.00 0.00 52 LEU A N 6
ATOM 8936 C CA . LEU A 1 52 ? 5.201 4.898 -2.962 1.00 0.00 52 LEU A CA 6
ATOM 8937 C C . LEU A 1 52 ? 5.113 6.323 -3.498 1.00 0.00 52 LEU A C 6
ATOM 8938 O O . LEU A 1 52 ? 4.184 7.062 -3.174 1.00 0.00 52 LEU A O 6
ATOM 8954 N N . GLN A 1 53 ? 6.086 6.701 -4.321 1.00 0.00 53 GLN A N 6
ATOM 8955 C CA . GLN A 1 53 ? 6.118 8.037 -4.903 1.00 0.00 53 GLN A CA 6
ATOM 8956 C C . GLN A 1 53 ? 4.873 8.298 -5.747 1.00 0.00 53 GLN A C 6
ATOM 8957 O O . GLN A 1 53 ? 4.461 9.444 -5.924 1.00 0.00 53 GLN A O 6
ATOM 8971 N N . GLN A 1 54 ? 4.279 7.229 -6.267 1.00 0.00 54 GLN A N 6
ATOM 8972 C CA . GLN A 1 54 ? 3.083 7.346 -7.093 1.00 0.00 54 GLN A CA 6
ATOM 8973 C C . GLN A 1 54 ? 1.818 7.186 -6.254 1.00 0.00 54 GLN A C 6
ATOM 8974 O O . GLN A 1 54 ? 0.933 8.041 -6.278 1.00 0.00 54 GLN A O 6
ATOM 8988 N N . VAL A 1 55 ? 1.740 6.085 -5.514 1.00 0.00 55 VAL A N 6
ATOM 8989 C CA . VAL A 1 55 ? 0.582 5.813 -4.670 1.00 0.00 55 VAL A CA 6
ATOM 8990 C C . VAL A 1 55 ? 0.843 6.223 -3.225 1.00 0.00 55 VAL A C 6
ATOM 8991 O O . VAL A 1 55 ? 0.359 5.583 -2.291 1.00 0.00 55 VAL A O 6
ATOM 9004 N N . ALA A 1 56 ? 1.609 7.293 -3.047 1.00 0.00 56 ALA A N 6
ATOM 9005 C CA . ALA A 1 56 ? 1.933 7.790 -1.714 1.00 0.00 56 ALA A CA 6
ATOM 9006 C C . ALA A 1 56 ? 2.770 9.063 -1.792 1.00 0.00 56 ALA A C 6
ATOM 9007 O O . ALA A 1 56 ? 3.294 9.410 -2.851 1.00 0.00 56 ALA A O 6
ATOM 9014 N N . ASN A 1 57 ? 2.890 9.756 -0.663 1.00 0.00 57 ASN A N 6
ATOM 9015 C CA . ASN A 1 57 ? 3.664 10.990 -0.603 1.00 0.00 57 ASN A CA 6
ATOM 9016 C C . ASN A 1 57 ? 4.657 10.955 0.554 1.00 0.00 57 ASN A C 6
ATOM 9017 O O . ASN A 1 57 ? 4.281 10.715 1.700 1.00 0.00 57 ASN A O 6
ATOM 9028 N N . MET A 1 58 ? 5.927 11.195 0.244 1.00 0.00 58 MET A N 6
ATOM 9029 C CA . MET A 1 58 ? 6.975 11.192 1.258 1.00 0.00 58 MET A CA 6
ATOM 9030 C C . MET A 1 58 ? 6.837 12.396 2.186 1.00 0.00 58 MET A C 6
ATOM 9031 O O . MET A 1 58 ? 6.151 13.365 1.863 1.00 0.00 58 MET A O 6
ATOM 9045 N N . SER A 1 59 ? 7.496 12.326 3.339 1.00 0.00 59 SER A N 6
ATOM 9046 C CA . SER A 1 59 ? 7.448 13.410 4.313 1.00 0.00 59 SER A CA 6
ATOM 9047 C C . SER A 1 59 ? 8.853 13.881 4.673 1.00 0.00 59 SER A C 6
ATOM 9048 O O . SER A 1 59 ? 9.788 13.082 4.738 1.00 0.00 59 SER A O 6
ATOM 9056 N N . ALA A 1 60 ? 8.995 15.181 4.905 1.00 0.00 60 ALA A N 6
ATOM 9057 C CA . ALA A 1 60 ? 10.287 15.757 5.259 1.00 0.00 60 ALA A CA 6
ATOM 9058 C C . ALA A 1 60 ? 10.550 15.639 6.756 1.00 0.00 60 ALA A C 6
ATOM 9059 O O . ALA A 1 60 ? 9.646 15.818 7.571 1.00 0.00 60 ALA A O 6
ATOM 9066 N N . LYS A 1 61 ? 11.795 15.335 7.109 1.00 0.00 61 LYS A N 6
ATOM 9067 C CA . LYS A 1 61 ? 12.178 15.192 8.510 1.00 0.00 61 LYS A CA 6
ATOM 9068 C C . LYS A 1 61 ? 11.381 14.079 9.181 1.00 0.00 61 LYS A C 6
ATOM 9069 O O . LYS A 1 61 ? 11.104 14.137 10.380 1.00 0.00 61 LYS A O 6
ATOM 9088 N N . ASP A 1 62 ? 11.015 13.066 8.403 1.00 0.00 62 ASP A N 6
ATOM 9089 C CA . ASP A 1 62 ? 10.250 11.939 8.923 1.00 0.00 62 ASP A CA 6
ATOM 9090 C C . ASP A 1 62 ? 10.379 10.725 8.008 1.00 0.00 62 ASP A C 6
ATOM 9091 O O . ASP A 1 62 ? 10.733 9.634 8.455 1.00 0.00 62 ASP A O 6
ATOM 9100 N N . GLY A 1 63 ? 10.088 10.923 6.727 1.00 0.00 63 GLY A N 6
ATOM 9101 C CA . GLY A 1 63 ? 10.178 9.836 5.770 1.00 0.00 63 GLY A CA 6
ATOM 9102 C C . GLY A 1 63 ? 8.982 8.905 5.837 1.00 0.00 63 GLY A C 6
ATOM 9103 O O . GLY A 1 63 ? 9.096 7.716 5.541 1.00 0.00 63 GLY A O 6
ATOM 9107 N N . THR A 1 64 ? 7.833 9.448 6.226 1.00 0.00 64 THR A N 6
ATOM 9108 C CA . THR A 1 64 ? 6.612 8.657 6.330 1.00 0.00 64 THR A CA 6
ATOM 9109 C C . THR A 1 64 ? 5.747 8.824 5.085 1.00 0.00 64 THR A C 6
ATOM 9110 O O . THR A 1 64 ? 5.338 9.934 4.746 1.00 0.00 64 THR A O 6
ATOM 9121 N N . CYS A 1 65 ? 5.474 7.714 4.408 1.00 0.00 65 CYS A N 6
ATOM 9122 C CA . CYS A 1 65 ? 4.657 7.738 3.200 1.00 0.00 65 CYS A CA 6
ATOM 9123 C C . CYS A 1 65 ? 3.172 7.708 3.547 1.00 0.00 65 CYS A C 6
ATOM 9124 O O . CYS A 1 65 ? 2.713 6.831 4.279 1.00 0.00 65 CYS A O 6
ATOM 9132 N N . THR A 1 66 ? 2.425 8.670 3.014 1.00 0.00 66 THR A N 6
ATOM 9133 C CA . THR A 1 66 ? 0.991 8.753 3.268 1.00 0.00 66 THR A CA 6
ATOM 9134 C C . THR A 1 66 ? 0.201 8.572 1.976 1.00 0.00 66 THR A C 6
ATOM 9135 O O . THR A 1 66 ? 0.606 9.051 0.916 1.00 0.00 66 THR A O 6
ATOM 9146 N N . LEU A 1 67 ? -0.930 7.881 2.072 1.00 0.00 67 LEU A N 6
ATOM 9147 C CA . LEU A 1 67 ? -1.778 7.637 0.911 1.00 0.00 67 LEU A CA 6
ATOM 9148 C C . LEU A 1 67 ? -2.488 8.915 0.479 1.00 0.00 67 LEU A C 6
ATOM 9149 O O . LEU A 1 67 ? -2.744 9.802 1.293 1.00 0.00 67 LEU A O 6
ATOM 9165 N N . GLN A 1 68 ? -2.804 9.004 -0.809 1.00 0.00 68 GLN A N 6
ATOM 9166 C CA . GLN A 1 68 ? -3.486 10.174 -1.351 1.00 0.00 68 GLN A CA 6
ATOM 9167 C C . GLN A 1 68 ? -4.983 10.107 -1.073 1.00 0.00 68 GLN A C 6
ATOM 9168 O O . GLN A 1 68 ? -5.499 9.079 -0.634 1.00 0.00 68 GLN A O 6
ATOM 9182 N N . ASP A 1 69 ? -5.678 11.212 -1.330 1.00 0.00 69 ASP A N 6
ATOM 9183 C CA . ASP A 1 69 ? -7.118 11.278 -1.107 1.00 0.00 69 ASP A CA 6
ATOM 9184 C C . ASP A 1 69 ? -7.875 10.578 -2.231 1.00 0.00 69 ASP A C 6
ATOM 9185 O O . ASP A 1 69 ? -8.869 9.894 -1.991 1.00 0.00 69 ASP A O 6
ATOM 9194 N N . CYS A 1 70 ? -7.397 10.754 -3.459 1.00 0.00 70 CYS A N 6
ATOM 9195 C CA . CYS A 1 70 ? -8.028 10.139 -4.621 1.00 0.00 70 CYS A CA 6
ATOM 9196 C C . CYS A 1 70 ? -7.654 8.664 -4.725 1.00 0.00 70 CYS A C 6
ATOM 9197 O O . CYS A 1 70 ? -8.444 7.844 -5.193 1.00 0.00 70 CYS A O 6
ATOM 9205 N N . MET A 1 71 ? -6.445 8.333 -4.284 1.00 0.00 71 MET A N 6
ATOM 9206 C CA . MET A 1 71 ? -5.966 6.957 -4.327 1.00 0.00 71 MET A CA 6
ATOM 9207 C C . MET A 1 71 ? -6.852 6.042 -3.486 1.00 0.00 71 MET A C 6
ATOM 9208 O O . MET A 1 71 ? -6.946 4.843 -3.747 1.00 0.00 71 MET A O 6
ATOM 9222 N N . TYR A 1 72 ? -7.499 6.615 -2.475 1.00 0.00 72 TYR A N 6
ATOM 9223 C CA . TYR A 1 72 ? -8.376 5.850 -1.596 1.00 0.00 72 TYR A CA 6
ATOM 9224 C C . TYR A 1 72 ? -9.463 5.135 -2.394 1.00 0.00 72 TYR A C 6
ATOM 9225 O O . TYR A 1 72 ? -9.921 4.059 -2.012 1.00 0.00 72 TYR A O 6
ATOM 9243 N N . LYS A 1 73 ? -9.869 5.740 -3.506 1.00 0.00 73 LYS A N 6
ATOM 9244 C CA . LYS A 1 73 ? -10.901 5.161 -4.358 1.00 0.00 73 LYS A CA 6
ATOM 9245 C C . LYS A 1 73 ? -10.464 3.801 -4.892 1.00 0.00 73 LYS A C 6
ATOM 9246 O O . LYS A 1 73 ? -11.290 2.916 -5.115 1.00 0.00 73 LYS A O 6
ATOM 9265 N N . ASP A 1 74 ? -9.160 3.641 -5.093 1.00 0.00 74 ASP A N 6
ATOM 9266 C CA . ASP A 1 74 ? -8.613 2.387 -5.599 1.00 0.00 74 ASP A CA 6
ATOM 9267 C C . ASP A 1 74 ? -8.736 1.276 -4.560 1.00 0.00 74 ASP A C 6
ATOM 9268 O O . ASP A 1 74 ? -8.767 0.094 -4.903 1.00 0.00 74 ASP A O 6
ATOM 9277 N N . VAL A 1 75 ? -8.809 1.661 -3.289 1.00 0.00 75 VAL A N 6
ATOM 9278 C CA . VAL A 1 75 ? -8.930 0.695 -2.203 1.00 0.00 75 VAL A CA 6
ATOM 9279 C C . VAL A 1 75 ? -10.143 -0.208 -2.401 1.00 0.00 75 VAL A C 6
ATOM 9280 O O . VAL A 1 75 ? -11.173 0.224 -2.916 1.00 0.00 75 VAL A O 6
ATOM 9293 N N . GLN A 1 76 ? -10.013 -1.464 -1.988 1.00 0.00 76 GLN A N 6
ATOM 9294 C CA . GLN A 1 76 ? -11.098 -2.429 -2.120 1.00 0.00 76 GLN A CA 6
ATOM 9295 C C . GLN A 1 76 ? -11.819 -2.623 -0.790 1.00 0.00 76 GLN A C 6
ATOM 9296 O O . GLN A 1 76 ? -11.302 -2.259 0.266 1.00 0.00 76 GLN A O 6
ATOM 9310 N N . LYS A 1 77 ? -13.016 -3.198 -0.849 1.00 0.00 77 LYS A N 6
ATOM 9311 C CA . LYS A 1 77 ? -13.808 -3.440 0.351 1.00 0.00 77 LYS A CA 6
ATOM 9312 C C . LYS A 1 77 ? -13.878 -4.931 0.665 1.00 0.00 77 LYS A C 6
ATOM 9313 O O . LYS A 1 77 ? -14.885 -5.421 1.176 1.00 0.00 77 LYS A O 6
ATOM 9332 N N . ASP A 1 78 ? -12.802 -5.647 0.355 1.00 0.00 78 ASP A N 6
ATOM 9333 C CA . ASP A 1 78 ? -12.742 -7.083 0.604 1.00 0.00 78 ASP A CA 6
ATOM 9334 C C . ASP A 1 78 ? -11.300 -7.578 0.588 1.00 0.00 78 ASP A C 6
ATOM 9335 O O . ASP A 1 78 ? -11.020 -8.689 0.137 1.00 0.00 78 ASP A O 6
ATOM 9344 N N . TRP A 1 79 ? -10.388 -6.747 1.081 1.00 0.00 79 TRP A N 6
ATOM 9345 C CA . TRP A 1 79 ? -8.974 -7.101 1.123 1.00 0.00 79 TRP A CA 6
ATOM 9346 C C . TRP A 1 79 ? -8.716 -8.192 2.163 1.00 0.00 79 TRP A C 6
ATOM 9347 O O . TRP A 1 79 ? -8.982 -8.001 3.350 1.00 0.00 79 TRP A O 6
ATOM 9368 N N . PRO A 1 80 ? -8.195 -9.356 1.734 1.00 0.00 80 PRO A N 6
ATOM 9369 C CA . PRO A 1 80 ? -7.906 -10.472 2.642 1.00 0.00 80 PRO A CA 6
ATOM 9370 C C . PRO A 1 80 ? -7.059 -10.045 3.836 1.00 0.00 80 PRO A C 6
ATOM 9371 O O . PRO A 1 80 ? -7.112 -10.662 4.900 1.00 0.00 80 PRO A O 6
ATOM 9382 N N . GLY A 1 81 ? -6.276 -8.987 3.652 1.00 0.00 81 GLY A N 6
ATOM 9383 C CA . GLY A 1 81 ? -5.428 -8.495 4.722 1.00 0.00 81 GLY A CA 6
ATOM 9384 C C . GLY A 1 81 ? -6.212 -8.137 5.970 1.00 0.00 81 GLY A C 6
ATOM 9385 O O . GLY A 1 81 ? -5.827 -8.503 7.080 1.00 0.00 81 GLY A O 6
ATOM 9389 N N . TYR A 1 82 ? -7.315 -7.418 5.787 1.00 0.00 82 TYR A N 6
ATOM 9390 C CA . TYR A 1 82 ? -8.154 -7.009 6.907 1.00 0.00 82 TYR A CA 6
ATOM 9391 C C . TYR A 1 82 ? -8.862 -8.211 7.524 1.00 0.00 82 TYR A C 6
ATOM 9392 O O . TYR A 1 82 ? -8.671 -9.347 7.087 1.00 0.00 82 TYR A O 6
ATOM 9410 N N . SER A 1 83 ? -9.678 -7.955 8.540 1.00 0.00 83 SER A N 6
ATOM 9411 C CA . SER A 1 83 ? -10.413 -9.018 9.216 1.00 0.00 83 SER A CA 6
ATOM 9412 C C . SER A 1 83 ? -11.618 -8.456 9.964 1.00 0.00 83 SER A C 6
ATOM 9413 O O . SER A 1 83 ? -12.733 -8.962 9.835 1.00 0.00 83 SER A O 6
ATOM 9421 N N . GLU A 1 84 ? -11.386 -7.409 10.748 1.00 0.00 84 GLU A N 6
ATOM 9422 C CA . GLU A 1 84 ? -12.453 -6.779 11.517 1.00 0.00 84 GLU A CA 6
ATOM 9423 C C . GLU A 1 84 ? -12.027 -5.398 12.008 1.00 0.00 84 GLU A C 6
ATOM 9424 O O . GLU A 1 84 ? -12.599 -4.384 11.609 1.00 0.00 84 GLU A O 6
ATOM 9436 N N . GLY A 1 85 ? -11.023 -5.369 12.876 1.00 0.00 85 GLY A N 6
ATOM 9437 C CA . GLY A 1 85 ? -10.538 -4.108 13.407 1.00 0.00 85 GLY A CA 6
ATOM 9438 C C . GLY A 1 85 ? -10.039 -3.175 12.322 1.00 0.00 85 GLY A C 6
ATOM 9439 O O . GLY A 1 85 ? -10.193 -1.957 12.421 1.00 0.00 85 GLY A O 6
ATOM 9443 N N . ASP A 1 86 ? -9.439 -3.747 11.283 1.00 0.00 86 ASP A N 6
ATOM 9444 C CA . ASP A 1 86 ? -8.915 -2.959 10.174 1.00 0.00 86 ASP A CA 6
ATOM 9445 C C . ASP A 1 86 ? -10.022 -2.602 9.188 1.00 0.00 86 ASP A C 6
ATOM 9446 O O . ASP A 1 86 ? -9.985 -1.549 8.551 1.00 0.00 86 ASP A O 6
ATOM 9455 N N . GLN A 1 87 ? -11.007 -3.486 9.068 1.00 0.00 87 GLN A N 6
ATOM 9456 C CA . GLN A 1 87 ? -12.126 -3.264 8.160 1.00 0.00 87 GLN A CA 6
ATOM 9457 C C . GLN A 1 87 ? -12.963 -2.071 8.610 1.00 0.00 87 GLN A C 6
ATOM 9458 O O . GLN A 1 87 ? -13.264 -1.177 7.819 1.00 0.00 87 GLN A O 6
ATOM 9472 N N . GLN A 1 88 ? -13.337 -2.064 9.885 1.00 0.00 88 GLN A N 6
ATOM 9473 C CA . GLN A 1 88 ? -14.139 -0.981 10.441 1.00 0.00 88 GLN A CA 6
ATOM 9474 C C . GLN A 1 88 ? -13.385 0.343 10.373 1.00 0.00 88 GLN A C 6
ATOM 9475 O O . GLN A 1 88 ? -13.973 1.392 10.111 1.00 0.00 88 GLN A O 6
ATOM 9489 N N . LEU A 1 89 ? -12.079 0.288 10.611 1.00 0.00 89 LEU A N 6
ATOM 9490 C CA . LEU A 1 89 ? -11.243 1.482 10.577 1.00 0.00 89 LEU A CA 6
ATOM 9491 C C . LEU A 1 89 ? -11.186 2.066 9.170 1.00 0.00 89 LEU A C 6
ATOM 9492 O O . LEU A 1 89 ? -11.428 3.257 8.971 1.00 0.00 89 LEU A O 6
ATOM 9508 N N . LEU A 1 90 ? -10.865 1.221 8.196 1.00 0.00 90 LEU A N 6
ATOM 9509 C CA . LEU A 1 90 ? -10.774 1.651 6.804 1.00 0.00 90 LEU A CA 6
ATOM 9510 C C . LEU A 1 90 ? -12.064 2.330 6.353 1.00 0.00 90 LEU A C 6
ATOM 9511 O O . LEU A 1 90 ? -12.048 3.198 5.480 1.00 0.00 90 LEU A O 6
ATOM 9527 N N . LYS A 1 91 ? -13.182 1.928 6.952 1.00 0.00 91 LYS A N 6
ATOM 9528 C CA . LYS A 1 91 ? -14.479 2.498 6.610 1.00 0.00 91 LYS A CA 6
ATOM 9529 C C . LYS A 1 91 ? -14.539 3.977 6.976 1.00 0.00 91 LYS A C 6
ATOM 9530 O O . LYS A 1 91 ? -14.827 4.825 6.131 1.00 0.00 91 LYS A O 6
ATOM 9549 N N . ARG A 1 92 ? -14.266 4.282 8.240 1.00 0.00 92 ARG A N 6
ATOM 9550 C CA . ARG A 1 92 ? -14.290 5.659 8.719 1.00 0.00 92 ARG A CA 6
ATOM 9551 C C . ARG A 1 92 ? -13.188 6.485 8.064 1.00 0.00 92 ARG A C 6
ATOM 9552 O O . ARG A 1 92 ? -13.371 7.670 7.781 1.00 0.00 92 ARG A O 6
ATOM 9573 N N . VAL A 1 93 ? -12.043 5.854 7.826 1.00 0.00 93 VAL A N 6
ATOM 9574 C CA . VAL A 1 93 ? -10.912 6.533 7.205 1.00 0.00 93 VAL A CA 6
ATOM 9575 C C . VAL A 1 93 ? -11.261 7.011 5.799 1.00 0.00 93 VAL A C 6
ATOM 9576 O O . VAL A 1 93 ? -10.722 8.009 5.321 1.00 0.00 93 VAL A O 6
ATOM 9589 N N . LEU A 1 94 ? -12.165 6.294 5.141 1.00 0.00 94 LEU A N 6
ATOM 9590 C CA . LEU A 1 94 ? -12.583 6.647 3.789 1.00 0.00 94 LEU A CA 6
ATOM 9591 C C . LEU A 1 94 ? -13.641 7.746 3.814 1.00 0.00 94 LEU A C 6
ATOM 9592 O O . LEU A 1 94 ? -13.624 8.655 2.984 1.00 0.00 94 LEU A O 6
ATOM 9608 N N . VAL A 1 95 ? -14.560 7.656 4.769 1.00 0.00 95 VAL A N 6
ATOM 9609 C CA . VAL A 1 95 ? -15.625 8.642 4.900 1.00 0.00 95 VAL A CA 6
ATOM 9610 C C . VAL A 1 95 ? -15.059 10.030 5.182 1.00 0.00 95 VAL A C 6
ATOM 9611 O O . VAL A 1 95 ? -15.486 11.019 4.584 1.00 0.00 95 VAL A O 6
ATOM 9624 N N . ARG A 1 96 ? -14.094 10.097 6.094 1.00 0.00 96 ARG A N 6
ATOM 9625 C CA . ARG A 1 96 ? -13.470 11.365 6.454 1.00 0.00 96 ARG A CA 6
ATOM 9626 C C . ARG A 1 96 ? -12.672 11.930 5.284 1.00 0.00 96 ARG A C 6
ATOM 9627 O O . ARG A 1 96 ? -12.605 13.145 5.094 1.00 0.00 96 ARG A O 6
ATOM 9648 N N . LYS A 1 97 ? -12.068 11.042 4.503 1.00 0.00 97 LYS A N 6
ATOM 9649 C CA . LYS A 1 97 ? -11.273 11.452 3.351 1.00 0.00 97 LYS A CA 6
ATOM 9650 C C . LYS A 1 97 ? -12.169 11.765 2.156 1.00 0.00 97 LYS A C 6
ATOM 9651 O O . LYS A 1 97 ? -12.266 12.914 1.724 1.00 0.00 97 LYS A O 6
ATOM 9670 N N . LEU A 1 98 ? -12.822 10.735 1.626 1.00 0.00 98 LEU A N 6
ATOM 9671 C CA . LEU A 1 98 ? -13.709 10.900 0.482 1.00 0.00 98 LEU A CA 6
ATOM 9672 C C . LEU A 1 98 ? -14.937 11.723 0.860 1.00 0.00 98 LEU A C 6
ATOM 9673 O O . LEU A 1 98 ? -16.029 11.183 1.037 1.00 0.00 98 LEU A O 6
ATOM 9689 N N . SER A 1 99 ? -14.750 13.034 0.984 1.00 0.00 99 SER A N 6
ATOM 9690 C CA . SER A 1 99 ? -15.841 13.932 1.342 1.00 0.00 99 SER A CA 6
ATOM 9691 C C . SER A 1 99 ? -15.613 15.323 0.761 1.00 0.00 99 SER A C 6
ATOM 9692 O O . SER A 1 99 ? -16.024 16.326 1.345 1.00 0.00 99 SER A O 6
ATOM 9700 N N . GLY A 1 100 ? -14.954 15.376 -0.392 1.00 0.00 100 GLY A N 6
ATOM 9701 C CA . GLY A 1 100 ? -14.682 16.650 -1.033 1.00 0.00 100 GLY A CA 6
ATOM 9702 C C . GLY A 1 100 ? -13.741 16.515 -2.216 1.00 0.00 100 GLY A C 6
ATOM 9703 O O . GLY A 1 100 ? -12.568 16.872 -2.120 1.00 0.00 100 GLY A O 6
ATOM 9707 N N . PRO A 1 101 ? -14.234 16.000 -3.356 1.00 0.00 101 PRO A N 6
ATOM 9708 C CA . PRO A 1 101 ? -13.416 15.826 -4.560 1.00 0.00 101 PRO A CA 6
ATOM 9709 C C . PRO A 1 101 ? -13.023 17.157 -5.192 1.00 0.00 101 PRO A C 6
ATOM 9710 O O . PRO A 1 101 ? -12.000 17.259 -5.867 1.00 0.00 101 PRO A O 6
ATOM 9721 N N . SER A 1 102 ? -13.845 18.178 -4.967 1.00 0.00 102 SER A N 6
ATOM 9722 C CA . SER A 1 102 ? -13.585 19.504 -5.514 1.00 0.00 102 SER A CA 6
ATOM 9723 C C . SER A 1 102 ? -12.282 20.073 -4.962 1.00 0.00 102 SER A C 6
ATOM 9724 O O . SER A 1 102 ? -11.612 19.440 -4.147 1.00 0.00 102 SER A O 6
ATOM 9732 N N . SER A 1 103 ? -11.927 21.272 -5.413 1.00 0.00 103 SER A N 6
ATOM 9733 C CA . SER A 1 103 ? -10.703 21.927 -4.964 1.00 0.00 103 SER A CA 6
ATOM 9734 C C . SER A 1 103 ? -10.998 22.923 -3.846 1.00 0.00 103 SER A C 6
ATOM 9735 O O . SER A 1 103 ? -10.412 22.850 -2.766 1.00 0.00 103 SER A O 6
ATOM 9743 N N . GLY A 1 104 ? -11.909 23.852 -4.115 1.00 0.00 104 GLY A N 6
ATOM 9744 C CA . GLY A 1 104 ? -12.265 24.850 -3.122 1.00 0.00 104 GLY A CA 6
ATOM 9745 C C . GLY A 1 104 ? -13.684 25.357 -3.293 1.00 0.00 104 GLY A C 6
ATOM 9746 O O . GLY A 1 104 ? -13.953 26.510 -2.897 1.00 0.00 104 GLY A O 6
ATOM 9751 N N . GLY A 1 1 ? -5.239 -29.275 5.045 1.00 0.00 1 GLY A N 7
ATOM 9752 C CA . GLY A 1 1 ? -4.315 -28.157 4.705 1.00 0.00 1 GLY A CA 7
ATOM 9753 C C . GLY A 1 1 ? -3.277 -27.915 5.783 1.00 0.00 1 GLY A C 7
ATOM 9754 O O . GLY A 1 1 ? -2.308 -28.665 5.900 1.00 0.00 1 GLY A O 7
ATOM 9760 N N . SER A 1 2 ? -3.478 -26.864 6.571 1.00 0.00 2 SER A N 7
ATOM 9761 C CA . SER A 1 2 ? -2.551 -26.525 7.644 1.00 0.00 2 SER A CA 7
ATOM 9762 C C . SER A 1 2 ? -3.141 -25.453 8.554 1.00 0.00 2 SER A C 7
ATOM 9763 O O . SER A 1 2 ? -3.221 -25.630 9.770 1.00 0.00 2 SER A O 7
ATOM 9771 N N . SER A 1 3 ? -3.554 -24.339 7.958 1.00 0.00 3 SER A N 7
ATOM 9772 C CA . SER A 1 3 ? -4.138 -23.237 8.714 1.00 0.00 3 SER A CA 7
ATOM 9773 C C . SER A 1 3 ? -5.620 -23.080 8.391 1.00 0.00 3 SER A C 7
ATOM 9774 O O . SER A 1 3 ? -6.473 -23.187 9.273 1.00 0.00 3 SER A O 7
ATOM 9782 N N . GLY A 1 4 ? -5.920 -22.826 7.122 1.00 0.00 4 GLY A N 7
ATOM 9783 C CA . GLY A 1 4 ? -7.300 -22.658 6.706 1.00 0.00 4 GLY A CA 7
ATOM 9784 C C . GLY A 1 4 ? -7.422 -21.935 5.378 1.00 0.00 4 GLY A C 7
ATOM 9785 O O . GLY A 1 4 ? -7.982 -22.469 4.421 1.00 0.00 4 GLY A O 7
ATOM 9789 N N . SER A 1 5 ? -6.896 -20.716 5.321 1.00 0.00 5 SER A N 7
ATOM 9790 C CA . SER A 1 5 ? -6.948 -19.918 4.102 1.00 0.00 5 SER A CA 7
ATOM 9791 C C . SER A 1 5 ? -5.823 -18.887 4.079 1.00 0.00 5 SER A C 7
ATOM 9792 O O . SER A 1 5 ? -5.847 -17.910 4.828 1.00 0.00 5 SER A O 7
ATOM 9800 N N . SER A 1 6 ? -4.840 -19.112 3.214 1.00 0.00 6 SER A N 7
ATOM 9801 C CA . SER A 1 6 ? -3.706 -18.203 3.092 1.00 0.00 6 SER A CA 7
ATOM 9802 C C . SER A 1 6 ? -4.056 -17.011 2.207 1.00 0.00 6 SER A C 7
ATOM 9803 O O . SER A 1 6 ? -5.029 -17.048 1.453 1.00 0.00 6 SER A O 7
ATOM 9811 N N . GLY A 1 7 ? -3.257 -15.953 2.304 1.00 0.00 7 GLY A N 7
ATOM 9812 C CA . GLY A 1 7 ? -3.498 -14.765 1.507 1.00 0.00 7 GLY A CA 7
ATOM 9813 C C . GLY A 1 7 ? -2.530 -13.644 1.830 1.00 0.00 7 GLY A C 7
ATOM 9814 O O . GLY A 1 7 ? -1.500 -13.867 2.466 1.00 0.00 7 GLY A O 7
ATOM 9818 N N . VAL A 1 8 ? -2.860 -12.434 1.389 1.00 0.00 8 VAL A N 7
ATOM 9819 C CA . VAL A 1 8 ? -2.011 -11.274 1.633 1.00 0.00 8 VAL A CA 7
ATOM 9820 C C . VAL A 1 8 ? -0.614 -11.484 1.059 1.00 0.00 8 VAL A C 7
ATOM 9821 O O . VAL A 1 8 ? 0.367 -10.942 1.570 1.00 0.00 8 VAL A O 7
ATOM 9834 N N . SER A 1 9 ? -0.530 -12.274 -0.007 1.00 0.00 9 SER A N 7
ATOM 9835 C CA . SER A 1 9 ? 0.747 -12.556 -0.652 1.00 0.00 9 SER A CA 7
ATOM 9836 C C . SER A 1 9 ? 0.577 -12.670 -2.163 1.00 0.00 9 SER A C 7
ATOM 9837 O O . SER A 1 9 ? 1.337 -12.078 -2.929 1.00 0.00 9 SER A O 7
ATOM 9845 N N . GLN A 1 10 ? -0.425 -13.435 -2.584 1.00 0.00 10 GLN A N 7
ATOM 9846 C CA . GLN A 1 10 ? -0.696 -13.626 -4.003 1.00 0.00 10 GLN A CA 7
ATOM 9847 C C . GLN A 1 10 ? -1.226 -12.342 -4.634 1.00 0.00 10 GLN A C 7
ATOM 9848 O O . GLN A 1 10 ? -1.050 -12.107 -5.830 1.00 0.00 10 GLN A O 7
ATOM 9862 N N . ARG A 1 11 ? -1.876 -11.512 -3.823 1.00 0.00 11 ARG A N 7
ATOM 9863 C CA . ARG A 1 11 ? -2.430 -10.251 -4.303 1.00 0.00 11 ARG A CA 7
ATOM 9864 C C . ARG A 1 11 ? -1.335 -9.360 -4.883 1.00 0.00 11 ARG A C 7
ATOM 9865 O O . ARG A 1 11 ? -0.174 -9.450 -4.484 1.00 0.00 11 ARG A O 7
ATOM 9886 N N . PRO A 1 12 ? -1.693 -8.482 -5.837 1.00 0.00 12 PRO A N 7
ATOM 9887 C CA . PRO A 1 12 ? -0.735 -7.571 -6.473 1.00 0.00 12 PRO A CA 7
ATOM 9888 C C . PRO A 1 12 ? 0.082 -6.785 -5.453 1.00 0.00 12 PRO A C 7
ATOM 9889 O O . PRO A 1 12 ? -0.358 -6.568 -4.323 1.00 0.00 12 PRO A O 7
ATOM 9900 N N . PHE A 1 13 ? 1.275 -6.361 -5.857 1.00 0.00 13 PHE A N 7
ATOM 9901 C CA . PHE A 1 13 ? 2.155 -5.599 -4.979 1.00 0.00 13 PHE A CA 7
ATOM 9902 C C . PHE A 1 13 ? 1.566 -4.225 -4.677 1.00 0.00 13 PHE A C 7
ATOM 9903 O O . PHE A 1 13 ? 1.643 -3.739 -3.550 1.00 0.00 13 PHE A O 7
ATOM 9920 N N . ARG A 1 14 ? 0.978 -3.602 -5.694 1.00 0.00 14 ARG A N 7
ATOM 9921 C CA . ARG A 1 14 ? 0.377 -2.282 -5.538 1.00 0.00 14 ARG A CA 7
ATOM 9922 C C . ARG A 1 14 ? -0.810 -2.334 -4.581 1.00 0.00 14 ARG A C 7
ATOM 9923 O O . ARG A 1 14 ? -1.106 -1.359 -3.891 1.00 0.00 14 ARG A O 7
ATOM 9944 N N . ASP A 1 15 ? -1.486 -3.478 -4.545 1.00 0.00 15 ASP A N 7
ATOM 9945 C CA . ASP A 1 15 ? -2.641 -3.656 -3.672 1.00 0.00 15 ASP A CA 7
ATOM 9946 C C . ASP A 1 15 ? -2.209 -3.777 -2.214 1.00 0.00 15 ASP A C 7
ATOM 9947 O O . ASP A 1 15 ? -2.865 -3.247 -1.316 1.00 0.00 15 ASP A O 7
ATOM 9956 N N . ARG A 1 16 ? -1.103 -4.476 -1.986 1.00 0.00 16 ARG A N 7
ATOM 9957 C CA . ARG A 1 16 ? -0.584 -4.667 -0.637 1.00 0.00 16 ARG A CA 7
ATOM 9958 C C . ARG A 1 16 ? -0.157 -3.338 -0.022 1.00 0.00 16 ARG A C 7
ATOM 9959 O O . ARG A 1 16 ? -0.455 -3.055 1.138 1.00 0.00 16 ARG A O 7
ATOM 9980 N N . VAL A 1 17 ? 0.545 -2.527 -0.807 1.00 0.00 17 VAL A N 7
ATOM 9981 C CA . VAL A 1 17 ? 1.013 -1.228 -0.339 1.00 0.00 17 VAL A CA 7
ATOM 9982 C C . VAL A 1 17 ? -0.120 -0.206 -0.323 1.00 0.00 17 VAL A C 7
ATOM 9983 O O . VAL A 1 17 ? -0.181 0.651 0.556 1.00 0.00 17 VAL A O 7
ATOM 9996 N N . LEU A 1 18 ? -1.013 -0.304 -1.303 1.00 0.00 18 LEU A N 7
ATOM 9997 C CA . LEU A 1 18 ? -2.142 0.613 -1.400 1.00 0.00 18 LEU A CA 7
ATOM 9998 C C . LEU A 1 18 ? -3.099 0.428 -0.226 1.00 0.00 18 LEU A C 7
ATOM 9999 O O . LEU A 1 18 ? -3.529 1.399 0.395 1.00 0.00 18 LEU A O 7
ATOM 10015 N N . HIS A 1 19 ? -3.427 -0.825 0.071 1.00 0.00 19 HIS A N 7
ATOM 10016 C CA . HIS A 1 19 ? -4.334 -1.137 1.171 1.00 0.00 19 HIS A CA 7
ATOM 10017 C C . HIS A 1 19 ? -3.674 -0.858 2.518 1.00 0.00 19 HIS A C 7
ATOM 10018 O O . HIS A 1 19 ? -4.339 -0.472 3.478 1.00 0.00 19 HIS A O 7
ATOM 10032 N N . LEU A 1 20 ? -2.361 -1.057 2.580 1.00 0.00 20 LEU A N 7
ATOM 10033 C CA . LEU A 1 20 ? -1.611 -0.827 3.809 1.00 0.00 20 LEU A CA 7
ATOM 10034 C C . LEU A 1 20 ? -1.634 0.650 4.192 1.00 0.00 20 LEU A C 7
ATOM 10035 O O . LEU A 1 20 ? -2.094 1.014 5.274 1.00 0.00 20 LEU A O 7
ATOM 10051 N N . LEU A 1 21 ? -1.133 1.495 3.298 1.00 0.00 21 LEU A N 7
ATOM 10052 C CA . LEU A 1 21 ? -1.095 2.934 3.541 1.00 0.00 21 LEU A CA 7
ATOM 10053 C C . LEU A 1 21 ? -2.496 3.485 3.785 1.00 0.00 21 LEU A C 7
ATOM 10054 O O . LEU A 1 21 ? -2.668 4.477 4.494 1.00 0.00 21 LEU A O 7
ATOM 10070 N N . ALA A 1 22 ? -3.496 2.838 3.193 1.00 0.00 22 ALA A N 7
ATOM 10071 C CA . ALA A 1 22 ? -4.881 3.266 3.348 1.00 0.00 22 ALA A CA 7
ATOM 10072 C C . ALA A 1 22 ? -5.293 3.280 4.816 1.00 0.00 22 ALA A C 7
ATOM 10073 O O . ALA A 1 22 ? -5.867 4.256 5.300 1.00 0.00 22 ALA A O 7
ATOM 10080 N N . LEU A 1 23 ? -4.994 2.193 5.520 1.00 0.00 23 LEU A N 7
ATOM 10081 C CA . LEU A 1 23 ? -5.333 2.082 6.934 1.00 0.00 23 LEU A CA 7
ATOM 10082 C C . LEU A 1 23 ? -4.611 3.148 7.752 1.00 0.00 23 LEU A C 7
ATOM 10083 O O . LEU A 1 23 ? -5.241 3.935 8.458 1.00 0.00 23 LEU A O 7
ATOM 10099 N N . ARG A 1 24 ? -3.287 3.167 7.650 1.00 0.00 24 ARG A N 7
ATOM 10100 C CA . ARG A 1 24 ? -2.478 4.137 8.380 1.00 0.00 24 ARG A CA 7
ATOM 10101 C C . ARG A 1 24 ? -1.121 4.332 7.706 1.00 0.00 24 ARG A C 7
ATOM 10102 O O . ARG A 1 24 ? -0.664 3.471 6.954 1.00 0.00 24 ARG A O 7
ATOM 10123 N N . PRO A 1 25 ? -0.457 5.471 7.970 1.00 0.00 25 PRO A N 7
ATOM 10124 C CA . PRO A 1 25 ? 0.853 5.775 7.384 1.00 0.00 25 PRO A CA 7
ATOM 10125 C C . PRO A 1 25 ? 1.858 4.648 7.599 1.00 0.00 25 PRO A C 7
ATOM 10126 O O . PRO A 1 25 ? 1.737 3.867 8.543 1.00 0.00 25 PRO A O 7
ATOM 10137 N N . TYR A 1 26 ? 2.849 4.569 6.717 1.00 0.00 26 TYR A N 7
ATOM 10138 C CA . TYR A 1 26 ? 3.876 3.537 6.810 1.00 0.00 26 TYR A CA 7
ATOM 10139 C C . TYR A 1 26 ? 5.173 3.999 6.154 1.00 0.00 26 TYR A C 7
ATOM 10140 O O . TYR A 1 26 ? 5.256 4.109 4.931 1.00 0.00 26 TYR A O 7
ATOM 10158 N N . ARG A 1 27 ? 6.183 4.267 6.975 1.00 0.00 27 ARG A N 7
ATOM 10159 C CA . ARG A 1 27 ? 7.477 4.716 6.474 1.00 0.00 27 ARG A CA 7
ATOM 10160 C C . ARG A 1 27 ? 8.092 3.673 5.546 1.00 0.00 27 ARG A C 7
ATOM 10161 O O . ARG A 1 27 ? 7.566 2.570 5.400 1.00 0.00 27 ARG A O 7
ATOM 10182 N N . LYS A 1 28 ? 9.208 4.030 4.919 1.00 0.00 28 LYS A N 7
ATOM 10183 C CA . LYS A 1 28 ? 9.894 3.125 4.004 1.00 0.00 28 LYS A CA 7
ATOM 10184 C C . LYS A 1 28 ? 10.345 1.860 4.727 1.00 0.00 28 LYS A C 7
ATOM 10185 O O . LYS A 1 28 ? 10.018 0.747 4.314 1.00 0.00 28 LYS A O 7
ATOM 10204 N N . ALA A 1 29 ? 11.097 2.039 5.808 1.00 0.00 29 ALA A N 7
ATOM 10205 C CA . ALA A 1 29 ? 11.592 0.911 6.589 1.00 0.00 29 ALA A CA 7
ATOM 10206 C C . ALA A 1 29 ? 10.447 0.168 7.267 1.00 0.00 29 ALA A C 7
ATOM 10207 O O . ALA A 1 29 ? 10.476 -1.057 7.392 1.00 0.00 29 ALA A O 7
ATOM 10214 N N . GLU A 1 30 ? 9.439 0.915 7.703 1.00 0.00 30 GLU A N 7
ATOM 10215 C CA . GLU A 1 30 ? 8.283 0.327 8.369 1.00 0.00 30 GLU A CA 7
ATOM 10216 C C . GLU A 1 30 ? 7.451 -0.495 7.390 1.00 0.00 30 GLU A C 7
ATOM 10217 O O . GLU A 1 30 ? 6.960 -1.572 7.729 1.00 0.00 30 GLU A O 7
ATOM 10229 N N . LEU A 1 31 ? 7.297 0.019 6.174 1.00 0.00 31 LEU A N 7
ATOM 10230 C CA . LEU A 1 31 ? 6.525 -0.668 5.146 1.00 0.00 31 LEU A CA 7
ATOM 10231 C C . LEU A 1 31 ? 7.294 -1.865 4.597 1.00 0.00 31 LEU A C 7
ATOM 10232 O O . LEU A 1 31 ? 6.702 -2.875 4.217 1.00 0.00 31 LEU A O 7
ATOM 10248 N N . LEU A 1 32 ? 8.617 -1.745 4.557 1.00 0.00 32 LEU A N 7
ATOM 10249 C CA . LEU A 1 32 ? 9.467 -2.817 4.055 1.00 0.00 32 LEU A CA 7
ATOM 10250 C C . LEU A 1 32 ? 9.351 -4.060 4.932 1.00 0.00 32 LEU A C 7
ATOM 10251 O O . LEU A 1 32 ? 9.192 -5.173 4.431 1.00 0.00 32 LEU A O 7
ATOM 10267 N N . LEU A 1 33 ? 9.431 -3.861 6.243 1.00 0.00 33 LEU A N 7
ATOM 10268 C CA . LEU A 1 33 ? 9.335 -4.967 7.190 1.00 0.00 33 LEU A CA 7
ATOM 10269 C C . LEU A 1 33 ? 7.977 -5.652 7.090 1.00 0.00 33 LEU A C 7
ATOM 10270 O O . LEU A 1 33 ? 7.890 -6.879 7.065 1.00 0.00 33 LEU A O 7
ATOM 10286 N N . ARG A 1 34 ? 6.918 -4.850 7.035 1.00 0.00 34 ARG A N 7
ATOM 10287 C CA . ARG A 1 34 ? 5.563 -5.380 6.937 1.00 0.00 34 ARG A CA 7
ATOM 10288 C C . ARG A 1 34 ? 5.378 -6.170 5.645 1.00 0.00 34 ARG A C 7
ATOM 10289 O O . ARG A 1 34 ? 4.758 -7.233 5.639 1.00 0.00 34 ARG A O 7
ATOM 10310 N N . LEU A 1 35 ? 5.920 -5.643 4.552 1.00 0.00 35 LEU A N 7
ATOM 10311 C CA . LEU A 1 35 ? 5.815 -6.298 3.254 1.00 0.00 35 LEU A CA 7
ATOM 10312 C C . LEU A 1 35 ? 6.639 -7.582 3.223 1.00 0.00 35 LEU A C 7
ATOM 10313 O O . LEU A 1 35 ? 6.180 -8.614 2.735 1.00 0.00 35 LEU A O 7
ATOM 10329 N N . GLN A 1 36 ? 7.858 -7.508 3.748 1.00 0.00 36 GLN A N 7
ATOM 10330 C CA . GLN A 1 36 ? 8.747 -8.664 3.781 1.00 0.00 36 GLN A CA 7
ATOM 10331 C C . GLN A 1 36 ? 8.120 -9.813 4.566 1.00 0.00 36 GLN A C 7
ATOM 10332 O O . GLN A 1 36 ? 8.381 -10.983 4.288 1.00 0.00 36 GLN A O 7
ATOM 10346 N N . LYS A 1 37 ? 7.292 -9.469 5.548 1.00 0.00 37 LYS A N 7
ATOM 10347 C CA . LYS A 1 37 ? 6.628 -10.473 6.372 1.00 0.00 37 LYS A CA 7
ATOM 10348 C C . LYS A 1 37 ? 5.760 -11.392 5.520 1.00 0.00 37 LYS A C 7
ATOM 10349 O O . LYS A 1 37 ? 5.597 -12.572 5.829 1.00 0.00 37 LYS A O 7
ATOM 10368 N N . ASP A 1 38 ? 5.205 -10.843 4.443 1.00 0.00 38 ASP A N 7
ATOM 10369 C CA . ASP A 1 38 ? 4.355 -11.615 3.545 1.00 0.00 38 ASP A CA 7
ATOM 10370 C C . ASP A 1 38 ? 4.987 -11.729 2.162 1.00 0.00 38 ASP A C 7
ATOM 10371 O O . ASP A 1 38 ? 4.287 -11.808 1.152 1.00 0.00 38 ASP A O 7
ATOM 10380 N N . GLY A 1 39 ? 6.316 -11.739 2.123 1.00 0.00 39 GLY A N 7
ATOM 10381 C CA . GLY A 1 39 ? 7.021 -11.843 0.858 1.00 0.00 39 GLY A CA 7
ATOM 10382 C C . GLY A 1 39 ? 7.420 -10.491 0.302 1.00 0.00 39 GLY A C 7
ATOM 10383 O O . GLY A 1 39 ? 6.597 -9.578 0.219 1.00 0.00 39 GLY A O 7
ATOM 10387 N N . LEU A 1 40 ? 8.686 -10.360 -0.078 1.00 0.00 40 LEU A N 7
ATOM 10388 C CA . LEU A 1 40 ? 9.193 -9.109 -0.631 1.00 0.00 40 LEU A CA 7
ATOM 10389 C C . LEU A 1 40 ? 10.474 -9.345 -1.425 1.00 0.00 40 LEU A C 7
ATOM 10390 O O . LEU A 1 40 ? 11.577 -9.247 -0.887 1.00 0.00 40 LEU A O 7
ATOM 10406 N N . THR A 1 41 ? 10.320 -9.657 -2.708 1.00 0.00 41 THR A N 7
ATOM 10407 C CA . THR A 1 41 ? 11.464 -9.908 -3.576 1.00 0.00 41 THR A CA 7
ATOM 10408 C C . THR A 1 41 ? 12.164 -8.604 -3.944 1.00 0.00 41 THR A C 7
ATOM 10409 O O . THR A 1 41 ? 11.776 -7.528 -3.486 1.00 0.00 41 THR A O 7
ATOM 10420 N N . GLN A 1 42 ? 13.198 -8.706 -4.773 1.00 0.00 42 GLN A N 7
ATOM 10421 C CA . GLN A 1 42 ? 13.952 -7.534 -5.201 1.00 0.00 42 GLN A CA 7
ATOM 10422 C C . GLN A 1 42 ? 13.061 -6.565 -5.972 1.00 0.00 42 GLN A C 7
ATOM 10423 O O . GLN A 1 42 ? 13.099 -5.356 -5.743 1.00 0.00 42 GLN A O 7
ATOM 10437 N N . ALA A 1 43 ? 12.261 -7.103 -6.886 1.00 0.00 43 ALA A N 7
ATOM 10438 C CA . ALA A 1 43 ? 11.360 -6.286 -7.690 1.00 0.00 43 ALA A CA 7
ATOM 10439 C C . ALA A 1 43 ? 10.384 -5.513 -6.810 1.00 0.00 43 ALA A C 7
ATOM 10440 O O . ALA A 1 43 ? 9.943 -4.420 -7.166 1.00 0.00 43 ALA A O 7
ATOM 10447 N N . ASP A 1 44 ? 10.049 -6.088 -5.659 1.00 0.00 44 ASP A N 7
ATOM 10448 C CA . ASP A 1 44 ? 9.123 -5.452 -4.728 1.00 0.00 44 ASP A CA 7
ATOM 10449 C C . ASP A 1 44 ? 9.839 -4.410 -3.875 1.00 0.00 44 ASP A C 7
ATOM 10450 O O . ASP A 1 44 ? 9.245 -3.409 -3.473 1.00 0.00 44 ASP A O 7
ATOM 10459 N N . LYS A 1 45 ? 11.116 -4.651 -3.602 1.00 0.00 45 LYS A N 7
ATOM 10460 C CA . LYS A 1 45 ? 11.913 -3.733 -2.796 1.00 0.00 45 LYS A CA 7
ATOM 10461 C C . LYS A 1 45 ? 12.299 -2.496 -3.601 1.00 0.00 45 LYS A C 7
ATOM 10462 O O . LYS A 1 45 ? 12.278 -1.377 -3.088 1.00 0.00 45 LYS A O 7
ATOM 10481 N N . ASP A 1 46 ? 12.655 -2.705 -4.865 1.00 0.00 46 ASP A N 7
ATOM 10482 C CA . ASP A 1 46 ? 13.048 -1.607 -5.741 1.00 0.00 46 ASP A CA 7
ATOM 10483 C C . ASP A 1 46 ? 11.829 -0.813 -6.201 1.00 0.00 46 ASP A C 7
ATOM 10484 O O . ASP A 1 46 ? 11.861 0.416 -6.260 1.00 0.00 46 ASP A O 7
ATOM 10493 N N . ALA A 1 47 ? 10.755 -1.525 -6.527 1.00 0.00 47 ALA A N 7
ATOM 10494 C CA . ALA A 1 47 ? 9.525 -0.888 -6.983 1.00 0.00 47 ALA A CA 7
ATOM 10495 C C . ALA A 1 47 ? 8.839 -0.130 -5.851 1.00 0.00 47 ALA A C 7
ATOM 10496 O O . ALA A 1 47 ? 8.087 0.814 -6.089 1.00 0.00 47 ALA A O 7
ATOM 10503 N N . LEU A 1 48 ? 9.102 -0.551 -4.616 1.00 0.00 48 LEU A N 7
ATOM 10504 C CA . LEU A 1 48 ? 8.507 0.088 -3.447 1.00 0.00 48 LEU A CA 7
ATOM 10505 C C . LEU A 1 48 ? 8.828 1.580 -3.415 1.00 0.00 48 LEU A C 7
ATOM 10506 O O . LEU A 1 48 ? 7.933 2.414 -3.284 1.00 0.00 48 LEU A O 7
ATOM 10522 N N . ASP A 1 49 ? 10.111 1.907 -3.533 1.00 0.00 49 ASP A N 7
ATOM 10523 C CA . ASP A 1 49 ? 10.549 3.299 -3.515 1.00 0.00 49 ASP A CA 7
ATOM 10524 C C . ASP A 1 49 ? 9.898 4.090 -4.645 1.00 0.00 49 ASP A C 7
ATOM 10525 O O . ASP A 1 49 ? 9.635 5.285 -4.508 1.00 0.00 49 ASP A O 7
ATOM 10534 N N . GLY A 1 50 ? 9.642 3.417 -5.762 1.00 0.00 50 GLY A N 7
ATOM 10535 C CA . GLY A 1 50 ? 9.026 4.074 -6.900 1.00 0.00 50 GLY A CA 7
ATOM 10536 C C . GLY A 1 50 ? 7.515 4.145 -6.784 1.00 0.00 50 GLY A C 7
ATOM 10537 O O . GLY A 1 50 ? 6.882 5.017 -7.378 1.00 0.00 50 GLY A O 7
ATOM 10541 N N . LEU A 1 51 ? 6.937 3.225 -6.019 1.00 0.00 51 LEU A N 7
ATOM 10542 C CA . LEU A 1 51 ? 5.490 3.189 -5.830 1.00 0.00 51 LEU A CA 7
ATOM 10543 C C . LEU A 1 51 ? 5.055 4.167 -4.744 1.00 0.00 51 LEU A C 7
ATOM 10544 O O . LEU A 1 51 ? 4.010 4.808 -4.855 1.00 0.00 51 LEU A O 7
ATOM 10560 N N . LEU A 1 52 ? 5.862 4.278 -3.694 1.00 0.00 52 LEU A N 7
ATOM 10561 C CA . LEU A 1 52 ? 5.559 5.178 -2.588 1.00 0.00 52 LEU A CA 7
ATOM 10562 C C . LEU A 1 52 ? 5.468 6.624 -3.069 1.00 0.00 52 LEU A C 7
ATOM 10563 O O . LEU A 1 52 ? 4.732 7.431 -2.502 1.00 0.00 52 LEU A O 7
ATOM 10579 N N . GLN A 1 53 ? 6.221 6.942 -4.116 1.00 0.00 53 GLN A N 7
ATOM 10580 C CA . GLN A 1 53 ? 6.227 8.290 -4.673 1.00 0.00 53 GLN A CA 7
ATOM 10581 C C . GLN A 1 53 ? 5.067 8.494 -5.645 1.00 0.00 53 GLN A C 7
ATOM 10582 O O . GLN A 1 53 ? 4.706 9.628 -5.963 1.00 0.00 53 GLN A O 7
ATOM 10596 N N . GLN A 1 54 ? 4.486 7.394 -6.117 1.00 0.00 54 GLN A N 7
ATOM 10597 C CA . GLN A 1 54 ? 3.371 7.464 -7.056 1.00 0.00 54 GLN A CA 7
ATOM 10598 C C . GLN A 1 54 ? 2.039 7.253 -6.342 1.00 0.00 54 GLN A C 7
ATOM 10599 O O . GLN A 1 54 ? 1.135 8.082 -6.439 1.00 0.00 54 GLN A O 7
ATOM 10613 N N . VAL A 1 55 ? 1.922 6.135 -5.631 1.00 0.00 55 VAL A N 7
ATOM 10614 C CA . VAL A 1 55 ? 0.697 5.816 -4.908 1.00 0.00 55 VAL A CA 7
ATOM 10615 C C . VAL A 1 55 ? 0.795 6.223 -3.440 1.00 0.00 55 VAL A C 7
ATOM 10616 O O . VAL A 1 55 ? 0.181 5.601 -2.573 1.00 0.00 55 VAL A O 7
ATOM 10629 N N . ALA A 1 56 ? 1.567 7.270 -3.168 1.00 0.00 56 ALA A N 7
ATOM 10630 C CA . ALA A 1 56 ? 1.739 7.757 -1.805 1.00 0.00 56 ALA A CA 7
ATOM 10631 C C . ALA A 1 56 ? 2.581 9.028 -1.774 1.00 0.00 56 ALA A C 7
ATOM 10632 O O . ALA A 1 56 ? 3.216 9.387 -2.765 1.00 0.00 56 ALA A O 7
ATOM 10639 N N . ASN A 1 57 ? 2.577 9.705 -0.630 1.00 0.00 57 ASN A N 7
ATOM 10640 C CA . ASN A 1 57 ? 3.340 10.937 -0.469 1.00 0.00 57 ASN A CA 7
ATOM 10641 C C . ASN A 1 57 ? 4.434 10.764 0.581 1.00 0.00 57 ASN A C 7
ATOM 10642 O O . ASN A 1 57 ? 4.629 9.672 1.115 1.00 0.00 57 ASN A O 7
ATOM 10653 N N . MET A 1 58 ? 5.146 11.849 0.871 1.00 0.00 58 MET A N 7
ATOM 10654 C CA . MET A 1 58 ? 6.220 11.815 1.856 1.00 0.00 58 MET A CA 7
ATOM 10655 C C . MET A 1 58 ? 6.310 13.139 2.609 1.00 0.00 58 MET A C 7
ATOM 10656 O O . MET A 1 58 ? 5.686 14.127 2.223 1.00 0.00 58 MET A O 7
ATOM 10670 N N . SER A 1 59 ? 7.091 13.149 3.683 1.00 0.00 59 SER A N 7
ATOM 10671 C CA . SER A 1 59 ? 7.264 14.352 4.490 1.00 0.00 59 SER A CA 7
ATOM 10672 C C . SER A 1 59 ? 8.724 14.533 4.892 1.00 0.00 59 SER A C 7
ATOM 10673 O O . SER A 1 59 ? 9.550 13.645 4.683 1.00 0.00 59 SER A O 7
ATOM 10681 N N . ALA A 1 60 ? 9.034 15.689 5.470 1.00 0.00 60 ALA A N 7
ATOM 10682 C CA . ALA A 1 60 ? 10.395 15.986 5.902 1.00 0.00 60 ALA A CA 7
ATOM 10683 C C . ALA A 1 60 ? 10.504 15.972 7.423 1.00 0.00 60 ALA A C 7
ATOM 10684 O O . ALA A 1 60 ? 11.550 15.637 7.977 1.00 0.00 60 ALA A O 7
ATOM 10691 N N . LYS A 1 61 ? 9.415 16.338 8.092 1.00 0.00 61 LYS A N 7
ATOM 10692 C CA . LYS A 1 61 ? 9.390 16.368 9.551 1.00 0.00 61 LYS A CA 7
ATOM 10693 C C . LYS A 1 61 ? 9.603 14.972 10.126 1.00 0.00 61 LYS A C 7
ATOM 10694 O O . LYS A 1 61 ? 10.267 14.807 11.150 1.00 0.00 61 LYS A O 7
ATOM 10713 N N . ASP A 1 62 ? 9.036 13.970 9.463 1.00 0.00 62 ASP A N 7
ATOM 10714 C CA . ASP A 1 62 ? 9.164 12.587 9.909 1.00 0.00 62 ASP A CA 7
ATOM 10715 C C . ASP A 1 62 ? 9.747 11.711 8.804 1.00 0.00 62 ASP A C 7
ATOM 10716 O O . ASP A 1 62 ? 10.848 11.178 8.937 1.00 0.00 62 ASP A O 7
ATOM 10725 N N . GLY A 1 63 ? 9.000 11.568 7.714 1.00 0.00 63 GLY A N 7
ATOM 10726 C CA . GLY A 1 63 ? 9.460 10.758 6.600 1.00 0.00 63 GLY A CA 7
ATOM 10727 C C . GLY A 1 63 ? 8.600 9.528 6.384 1.00 0.00 63 GLY A C 7
ATOM 10728 O O . GLY A 1 63 ? 9.094 8.482 5.964 1.00 0.00 63 GLY A O 7
ATOM 10732 N N . THR A 1 64 ? 7.308 9.654 6.672 1.00 0.00 64 THR A N 7
ATOM 10733 C CA . THR A 1 64 ? 6.377 8.544 6.507 1.00 0.00 64 THR A CA 7
ATOM 10734 C C . THR A 1 64 ? 5.693 8.603 5.145 1.00 0.00 64 THR A C 7
ATOM 10735 O O . THR A 1 64 ? 5.704 9.638 4.479 1.00 0.00 64 THR A O 7
ATOM 10746 N N . CYS A 1 65 ? 5.099 7.486 4.738 1.00 0.00 65 CYS A N 7
ATOM 10747 C CA . CYS A 1 65 ? 4.410 7.410 3.455 1.00 0.00 65 CYS A CA 7
ATOM 10748 C C . CYS A 1 65 ? 2.898 7.430 3.649 1.00 0.00 65 CYS A C 7
ATOM 10749 O O . CYS A 1 65 ? 2.306 6.447 4.094 1.00 0.00 65 CYS A O 7
ATOM 10757 N N . THR A 1 66 ? 2.279 8.556 3.311 1.00 0.00 66 THR A N 7
ATOM 10758 C CA . THR A 1 66 ? 0.834 8.704 3.447 1.00 0.00 66 THR A CA 7
ATOM 10759 C C . THR A 1 66 ? 0.137 8.493 2.106 1.00 0.00 66 THR A C 7
ATOM 10760 O O . THR A 1 66 ? 0.560 9.032 1.084 1.00 0.00 66 THR A O 7
ATOM 10771 N N . LEU A 1 67 ? -0.933 7.705 2.119 1.00 0.00 67 LEU A N 7
ATOM 10772 C CA . LEU A 1 67 ? -1.689 7.423 0.905 1.00 0.00 67 LEU A CA 7
ATOM 10773 C C . LEU A 1 67 ? -2.299 8.700 0.337 1.00 0.00 67 LEU A C 7
ATOM 10774 O O . LEU A 1 67 ? -2.489 9.682 1.055 1.00 0.00 67 LEU A O 7
ATOM 10790 N N . GLN A 1 68 ? -2.602 8.681 -0.956 1.00 0.00 68 GLN A N 7
ATOM 10791 C CA . GLN A 1 68 ? -3.190 9.839 -1.620 1.00 0.00 68 GLN A CA 7
ATOM 10792 C C . GLN A 1 68 ? -4.693 9.902 -1.374 1.00 0.00 68 GLN A C 7
ATOM 10793 O O . GLN A 1 68 ? -5.297 8.936 -0.907 1.00 0.00 68 GLN A O 7
ATOM 10807 N N . ASP A 1 69 ? -5.292 11.045 -1.690 1.00 0.00 69 ASP A N 7
ATOM 10808 C CA . ASP A 1 69 ? -6.725 11.236 -1.503 1.00 0.00 69 ASP A CA 7
ATOM 10809 C C . ASP A 1 69 ? -7.514 10.593 -2.639 1.00 0.00 69 ASP A C 7
ATOM 10810 O O . ASP A 1 69 ? -8.638 10.131 -2.444 1.00 0.00 69 ASP A O 7
ATOM 10819 N N . CYS A 1 70 ? -6.917 10.565 -3.826 1.00 0.00 70 CYS A N 7
ATOM 10820 C CA . CYS A 1 70 ? -7.564 9.977 -4.993 1.00 0.00 70 CYS A CA 7
ATOM 10821 C C . CYS A 1 70 ? -7.279 8.481 -5.078 1.00 0.00 70 CYS A C 7
ATOM 10822 O O . CYS A 1 70 ? -8.102 7.708 -5.566 1.00 0.00 70 CYS A O 7
ATOM 10830 N N . MET A 1 71 ? -6.106 8.080 -4.597 1.00 0.00 71 MET A N 7
ATOM 10831 C CA . MET A 1 71 ? -5.711 6.676 -4.619 1.00 0.00 71 MET A CA 7
ATOM 10832 C C . MET A 1 71 ? -6.675 5.827 -3.798 1.00 0.00 71 MET A C 7
ATOM 10833 O O . MET A 1 71 ? -6.853 4.638 -4.066 1.00 0.00 71 MET A O 7
ATOM 10847 N N . TYR A 1 72 ? -7.298 6.443 -2.796 1.00 0.00 72 TYR A N 7
ATOM 10848 C CA . TYR A 1 72 ? -8.245 5.741 -1.936 1.00 0.00 72 TYR A CA 7
ATOM 10849 C C . TYR A 1 72 ? -9.362 5.103 -2.758 1.00 0.00 72 TYR A C 7
ATOM 10850 O O . TYR A 1 72 ? -9.922 4.078 -2.371 1.00 0.00 72 TYR A O 7
ATOM 10868 N N . LYS A 1 73 ? -9.678 5.716 -3.895 1.00 0.00 73 LYS A N 7
ATOM 10869 C CA . LYS A 1 73 ? -10.726 5.207 -4.772 1.00 0.00 73 LYS A CA 7
ATOM 10870 C C . LYS A 1 73 ? -10.413 3.786 -5.235 1.00 0.00 73 LYS A C 7
ATOM 10871 O O . LYS A 1 73 ? -11.312 3.035 -5.615 1.00 0.00 73 LYS A O 7
ATOM 10890 N N . ASP A 1 74 ? -9.134 3.422 -5.203 1.00 0.00 74 ASP A N 7
ATOM 10891 C CA . ASP A 1 74 ? -8.709 2.091 -5.621 1.00 0.00 74 ASP A CA 7
ATOM 10892 C C . ASP A 1 74 ? -8.549 1.164 -4.420 1.00 0.00 74 ASP A C 7
ATOM 10893 O O . ASP A 1 74 ? -7.669 0.304 -4.400 1.00 0.00 74 ASP A O 7
ATOM 10902 N N . VAL A 1 75 ? -9.407 1.344 -3.421 1.00 0.00 75 VAL A N 7
ATOM 10903 C CA . VAL A 1 75 ? -9.362 0.522 -2.217 1.00 0.00 75 VAL A CA 7
ATOM 10904 C C . VAL A 1 75 ? -10.600 -0.363 -2.114 1.00 0.00 75 VAL A C 7
ATOM 10905 O O . VAL A 1 75 ? -11.713 0.129 -1.927 1.00 0.00 75 VAL A O 7
ATOM 10918 N N . GLN A 1 76 ? -10.398 -1.670 -2.239 1.00 0.00 76 GLN A N 7
ATOM 10919 C CA . GLN A 1 76 ? -11.499 -2.624 -2.163 1.00 0.00 76 GLN A CA 7
ATOM 10920 C C . GLN A 1 76 ? -11.885 -2.895 -0.713 1.00 0.00 76 GLN A C 7
ATOM 10921 O O . GLN A 1 76 ? -11.057 -2.786 0.192 1.00 0.00 76 GLN A O 7
ATOM 10935 N N . LYS A 1 77 ? -13.148 -3.250 -0.499 1.00 0.00 77 LYS A N 7
ATOM 10936 C CA . LYS A 1 77 ? -13.645 -3.539 0.842 1.00 0.00 77 LYS A CA 7
ATOM 10937 C C . LYS A 1 77 ? -13.697 -5.042 1.093 1.00 0.00 77 LYS A C 7
ATOM 10938 O O . LYS A 1 77 ? -14.534 -5.524 1.856 1.00 0.00 77 LYS A O 7
ATOM 10957 N N . ASP A 1 78 ? -12.799 -5.777 0.446 1.00 0.00 78 ASP A N 7
ATOM 10958 C CA . ASP A 1 78 ? -12.742 -7.226 0.600 1.00 0.00 78 ASP A CA 7
ATOM 10959 C C . ASP A 1 78 ? -11.299 -7.708 0.698 1.00 0.00 78 ASP A C 7
ATOM 10960 O O . ASP A 1 78 ? -10.985 -8.838 0.326 1.00 0.00 78 ASP A O 7
ATOM 10969 N N . TRP A 1 79 ? -10.423 -6.843 1.203 1.00 0.00 79 TRP A N 7
ATOM 10970 C CA . TRP A 1 79 ? -9.014 -7.182 1.350 1.00 0.00 79 TRP A CA 7
ATOM 10971 C C . TRP A 1 79 ? -8.819 -8.239 2.437 1.00 0.00 79 TRP A C 7
ATOM 10972 O O . TRP A 1 79 ? -9.228 -8.042 3.582 1.00 0.00 79 TRP A O 7
ATOM 10993 N N . PRO A 1 80 ? -8.189 -9.380 2.098 1.00 0.00 80 PRO A N 7
ATOM 10994 C CA . PRO A 1 80 ? -7.947 -10.461 3.059 1.00 0.00 80 PRO A CA 7
ATOM 10995 C C . PRO A 1 80 ? -7.266 -9.965 4.329 1.00 0.00 80 PRO A C 7
ATOM 10996 O O . PRO A 1 80 ? -7.429 -10.547 5.402 1.00 0.00 80 PRO A O 7
ATOM 11007 N N . GLY A 1 81 ? -6.500 -8.886 4.200 1.00 0.00 81 GLY A N 7
ATOM 11008 C CA . GLY A 1 81 ? -5.805 -8.328 5.345 1.00 0.00 81 GLY A CA 7
ATOM 11009 C C . GLY A 1 81 ? -6.748 -7.933 6.464 1.00 0.00 81 GLY A C 7
ATOM 11010 O O . GLY A 1 81 ? -6.450 -8.142 7.640 1.00 0.00 81 GLY A O 7
ATOM 11014 N N . TYR A 1 82 ? -7.891 -7.361 6.099 1.00 0.00 82 TYR A N 7
ATOM 11015 C CA . TYR A 1 82 ? -8.881 -6.935 7.081 1.00 0.00 82 TYR A CA 7
ATOM 11016 C C . TYR A 1 82 ? -9.718 -8.119 7.557 1.00 0.00 82 TYR A C 7
ATOM 11017 O O . TYR A 1 82 ? -9.579 -9.233 7.053 1.00 0.00 82 TYR A O 7
ATOM 11035 N N . SER A 1 83 ? -10.586 -7.868 8.532 1.00 0.00 83 SER A N 7
ATOM 11036 C CA . SER A 1 83 ? -11.448 -8.911 9.075 1.00 0.00 83 SER A CA 7
ATOM 11037 C C . SER A 1 83 ? -12.626 -8.303 9.830 1.00 0.00 83 SER A C 7
ATOM 11038 O O . SER A 1 83 ? -13.784 -8.592 9.529 1.00 0.00 83 SER A O 7
ATOM 11046 N N . GLU A 1 84 ? -12.322 -7.460 10.812 1.00 0.00 84 GLU A N 7
ATOM 11047 C CA . GLU A 1 84 ? -13.355 -6.811 11.609 1.00 0.00 84 GLU A CA 7
ATOM 11048 C C . GLU A 1 84 ? -12.860 -5.477 12.160 1.00 0.00 84 GLU A C 7
ATOM 11049 O O . GLU A 1 84 ? -13.522 -4.450 12.014 1.00 0.00 84 GLU A O 7
ATOM 11061 N N . GLY A 1 85 ? -11.692 -5.502 12.794 1.00 0.00 85 GLY A N 7
ATOM 11062 C CA . GLY A 1 85 ? -11.128 -4.290 13.358 1.00 0.00 85 GLY A CA 7
ATOM 11063 C C . GLY A 1 85 ? -10.565 -3.363 12.298 1.00 0.00 85 GLY A C 7
ATOM 11064 O O . GLY A 1 85 ? -10.534 -2.146 12.482 1.00 0.00 85 GLY A O 7
ATOM 11068 N N . ASP A 1 86 ? -10.117 -3.939 11.188 1.00 0.00 86 ASP A N 7
ATOM 11069 C CA . ASP A 1 86 ? -9.551 -3.156 10.095 1.00 0.00 86 ASP A CA 7
ATOM 11070 C C . ASP A 1 86 ? -10.646 -2.653 9.160 1.00 0.00 86 ASP A C 7
ATOM 11071 O O . ASP A 1 86 ? -10.521 -1.584 8.560 1.00 0.00 86 ASP A O 7
ATOM 11080 N N . GLN A 1 87 ? -11.718 -3.429 9.040 1.00 0.00 87 GLN A N 7
ATOM 11081 C CA . GLN A 1 87 ? -12.834 -3.062 8.176 1.00 0.00 87 GLN A CA 7
ATOM 11082 C C . GLN A 1 87 ? -13.447 -1.734 8.611 1.00 0.00 87 GLN A C 7
ATOM 11083 O O . GLN A 1 87 ? -13.526 -0.789 7.825 1.00 0.00 87 GLN A O 7
ATOM 11097 N N . GLN A 1 88 ? -13.880 -1.670 9.865 1.00 0.00 88 GLN A N 7
ATOM 11098 C CA . GLN A 1 88 ? -14.486 -0.458 10.403 1.00 0.00 88 GLN A CA 7
ATOM 11099 C C . GLN A 1 88 ? -13.477 0.685 10.445 1.00 0.00 88 GLN A C 7
ATOM 11100 O O . GLN A 1 88 ? -13.830 1.846 10.241 1.00 0.00 88 GLN A O 7
ATOM 11114 N N . LEU A 1 89 ? -12.219 0.347 10.711 1.00 0.00 89 LEU A N 7
ATOM 11115 C CA . LEU A 1 89 ? -11.158 1.345 10.780 1.00 0.00 89 LEU A CA 7
ATOM 11116 C C . LEU A 1 89 ? -10.864 1.923 9.399 1.00 0.00 89 LEU A C 7
ATOM 11117 O O . LEU A 1 89 ? -10.477 3.083 9.272 1.00 0.00 89 LEU A O 7
ATOM 11133 N N . LEU A 1 90 ? -11.049 1.104 8.369 1.00 0.00 90 LEU A N 7
ATOM 11134 C CA . LEU A 1 90 ? -10.804 1.534 6.997 1.00 0.00 90 LEU A CA 7
ATOM 11135 C C . LEU A 1 90 ? -11.920 2.450 6.505 1.00 0.00 90 LEU A C 7
ATOM 11136 O O . LEU A 1 90 ? -11.682 3.370 5.724 1.00 0.00 90 LEU A O 7
ATOM 11152 N N . LYS A 1 91 ? -13.139 2.189 6.966 1.00 0.00 91 LYS A N 7
ATOM 11153 C CA . LYS A 1 91 ? -14.293 2.989 6.571 1.00 0.00 91 LYS A CA 7
ATOM 11154 C C . LYS A 1 91 ? -14.180 4.413 7.107 1.00 0.00 91 LYS A C 7
ATOM 11155 O O . LYS A 1 91 ? -14.330 5.380 6.362 1.00 0.00 91 LYS A O 7
ATOM 11174 N N . ARG A 1 92 ? -13.912 4.533 8.404 1.00 0.00 92 ARG A N 7
ATOM 11175 C CA . ARG A 1 92 ? -13.779 5.838 9.041 1.00 0.00 92 ARG A CA 7
ATOM 11176 C C . ARG A 1 92 ? -12.708 6.681 8.353 1.00 0.00 92 ARG A C 7
ATOM 11177 O O . ARG A 1 92 ? -12.758 7.911 8.388 1.00 0.00 92 ARG A O 7
ATOM 11198 N N . VAL A 1 93 ? -11.741 6.013 7.731 1.00 0.00 93 VAL A N 7
ATOM 11199 C CA . VAL A 1 93 ? -10.661 6.704 7.038 1.00 0.00 93 VAL A CA 7
ATOM 11200 C C . VAL A 1 93 ? -11.107 7.184 5.660 1.00 0.00 93 VAL A C 7
ATOM 11201 O O . VAL A 1 93 ? -10.861 8.329 5.280 1.00 0.00 93 VAL A O 7
ATOM 11214 N N . LEU A 1 94 ? -11.763 6.300 4.915 1.00 0.00 94 LEU A N 7
ATOM 11215 C CA . LEU A 1 94 ? -12.242 6.632 3.578 1.00 0.00 94 LEU A CA 7
ATOM 11216 C C . LEU A 1 94 ? -13.257 7.768 3.626 1.00 0.00 94 LEU A C 7
ATOM 11217 O O . LEU A 1 94 ? -13.147 8.745 2.883 1.00 0.00 94 LEU A O 7
ATOM 11233 N N . VAL A 1 95 ? -14.249 7.635 4.501 1.00 0.00 95 VAL A N 7
ATOM 11234 C CA . VAL A 1 95 ? -15.286 8.650 4.642 1.00 0.00 95 VAL A CA 7
ATOM 11235 C C . VAL A 1 95 ? -14.688 10.005 5.012 1.00 0.00 95 VAL A C 7
ATOM 11236 O O . VAL A 1 95 ? -15.186 11.048 4.589 1.00 0.00 95 VAL A O 7
ATOM 11249 N N . ARG A 1 96 ? -13.621 9.982 5.803 1.00 0.00 96 ARG A N 7
ATOM 11250 C CA . ARG A 1 96 ? -12.960 11.211 6.226 1.00 0.00 96 ARG A CA 7
ATOM 11251 C C . ARG A 1 96 ? -12.257 11.884 5.051 1.00 0.00 96 ARG A C 7
ATOM 11252 O O . ARG A 1 96 ? -12.189 13.111 4.976 1.00 0.00 96 ARG A O 7
ATOM 11273 N N . LYS A 1 97 ? -11.736 11.074 4.137 1.00 0.00 97 LYS A N 7
ATOM 11274 C CA . LYS A 1 97 ? -11.039 11.590 2.965 1.00 0.00 97 LYS A CA 7
ATOM 11275 C C . LYS A 1 97 ? -12.027 11.952 1.862 1.00 0.00 97 LYS A C 7
ATOM 11276 O O . LYS A 1 97 ? -12.037 13.080 1.368 1.00 0.00 97 LYS A O 7
ATOM 11295 N N . LEU A 1 98 ? -12.859 10.987 1.481 1.00 0.00 98 LEU A N 7
ATOM 11296 C CA . LEU A 1 98 ? -13.853 11.203 0.436 1.00 0.00 98 LEU A CA 7
ATOM 11297 C C . LEU A 1 98 ? -14.961 12.131 0.923 1.00 0.00 98 LEU A C 7
ATOM 11298 O O . LEU A 1 98 ? -15.893 11.699 1.602 1.00 0.00 98 LEU A O 7
ATOM 11314 N N . SER A 1 99 ? -14.854 13.409 0.571 1.00 0.00 99 SER A N 7
ATOM 11315 C CA . SER A 1 99 ? -15.847 14.398 0.973 1.00 0.00 99 SER A CA 7
ATOM 11316 C C . SER A 1 99 ? -15.905 15.547 -0.029 1.00 0.00 99 SER A C 7
ATOM 11317 O O . SER A 1 99 ? -14.960 16.326 -0.151 1.00 0.00 99 SER A O 7
ATOM 11325 N N . GLY A 1 100 ? -17.021 15.647 -0.743 1.00 0.00 100 GLY A N 7
ATOM 11326 C CA . GLY A 1 100 ? -17.182 16.703 -1.723 1.00 0.00 100 GLY A CA 7
ATOM 11327 C C . GLY A 1 100 ? -17.888 16.227 -2.980 1.00 0.00 100 GLY A C 7
ATOM 11328 O O . GLY A 1 100 ? -18.547 15.188 -2.967 1.00 0.00 100 GLY A O 7
ATOM 11332 N N . PRO A 1 101 ? -17.766 16.972 -4.092 1.00 0.00 101 PRO A N 7
ATOM 11333 C CA . PRO A 1 101 ? -18.403 16.607 -5.360 1.00 0.00 101 PRO A CA 7
ATOM 11334 C C . PRO A 1 101 ? -17.766 15.377 -5.997 1.00 0.00 101 PRO A C 7
ATOM 11335 O O . PRO A 1 101 ? -16.542 15.239 -6.015 1.00 0.00 101 PRO A O 7
ATOM 11346 N N . SER A 1 102 ? -18.602 14.485 -6.518 1.00 0.00 102 SER A N 7
ATOM 11347 C CA . SER A 1 102 ? -18.119 13.266 -7.156 1.00 0.00 102 SER A CA 7
ATOM 11348 C C . SER A 1 102 ? -17.994 13.455 -8.664 1.00 0.00 102 SER A C 7
ATOM 11349 O O . SER A 1 102 ? -18.830 14.106 -9.290 1.00 0.00 102 SER A O 7
ATOM 11357 N N . SER A 1 103 ? -16.944 12.879 -9.243 1.00 0.00 103 SER A N 7
ATOM 11358 C CA . SER A 1 103 ? -16.710 12.984 -10.678 1.00 0.00 103 SER A CA 7
ATOM 11359 C C . SER A 1 103 ? -16.988 11.655 -11.373 1.00 0.00 103 SER A C 7
ATOM 11360 O O . SER A 1 103 ? -17.409 11.625 -12.530 1.00 0.00 103 SER A O 7
ATOM 11368 N N . GLY A 1 104 ? -16.751 10.559 -10.661 1.00 0.00 104 GLY A N 7
ATOM 11369 C CA . GLY A 1 104 ? -16.980 9.243 -11.226 1.00 0.00 104 GLY A CA 7
ATOM 11370 C C . GLY A 1 104 ? -16.271 8.148 -10.454 1.00 0.00 104 GLY A C 7
ATOM 11371 O O . GLY A 1 104 ? -16.193 7.013 -10.970 1.00 0.00 104 GLY A O 7
ATOM 11376 N N . GLY A 1 1 ? 13.552 -18.467 3.297 1.00 0.00 1 GLY A N 8
ATOM 11377 C CA . GLY A 1 1 ? 12.832 -17.179 3.496 1.00 0.00 1 GLY A CA 8
ATOM 11378 C C . GLY A 1 1 ? 11.455 -17.371 4.100 1.00 0.00 1 GLY A C 8
ATOM 11379 O O . GLY A 1 1 ? 11.259 -18.239 4.949 1.00 0.00 1 GLY A O 8
ATOM 11385 N N . SER A 1 2 ? 10.499 -16.558 3.661 1.00 0.00 2 SER A N 8
ATOM 11386 C CA . SER A 1 2 ? 9.133 -16.641 4.165 1.00 0.00 2 SER A CA 8
ATOM 11387 C C . SER A 1 2 ? 8.212 -17.284 3.133 1.00 0.00 2 SER A C 8
ATOM 11388 O O . SER A 1 2 ? 8.384 -17.096 1.929 1.00 0.00 2 SER A O 8
ATOM 11396 N N . SER A 1 3 ? 7.233 -18.043 3.614 1.00 0.00 3 SER A N 8
ATOM 11397 C CA . SER A 1 3 ? 6.283 -18.714 2.733 1.00 0.00 3 SER A CA 8
ATOM 11398 C C . SER A 1 3 ? 4.874 -18.662 3.314 1.00 0.00 3 SER A C 8
ATOM 11399 O O . SER A 1 3 ? 4.685 -18.329 4.483 1.00 0.00 3 SER A O 8
ATOM 11407 N N . GLY A 1 4 ? 3.887 -18.996 2.488 1.00 0.00 4 GLY A N 8
ATOM 11408 C CA . GLY A 1 4 ? 2.508 -18.981 2.938 1.00 0.00 4 GLY A CA 8
ATOM 11409 C C . GLY A 1 4 ? 1.533 -18.686 1.815 1.00 0.00 4 GLY A C 8
ATOM 11410 O O . GLY A 1 4 ? 1.932 -18.544 0.659 1.00 0.00 4 GLY A O 8
ATOM 11414 N N . SER A 1 5 ? 0.252 -18.593 2.155 1.00 0.00 5 SER A N 8
ATOM 11415 C CA . SER A 1 5 ? -0.783 -18.314 1.166 1.00 0.00 5 SER A CA 8
ATOM 11416 C C . SER A 1 5 ? -2.127 -18.058 1.841 1.00 0.00 5 SER A C 8
ATOM 11417 O O . SER A 1 5 ? -2.425 -18.631 2.890 1.00 0.00 5 SER A O 8
ATOM 11425 N N . SER A 1 6 ? -2.933 -17.193 1.236 1.00 0.00 6 SER A N 8
ATOM 11426 C CA . SER A 1 6 ? -4.245 -16.861 1.779 1.00 0.00 6 SER A CA 8
ATOM 11427 C C . SER A 1 6 ? -5.071 -16.076 0.766 1.00 0.00 6 SER A C 8
ATOM 11428 O O . SER A 1 6 ? -6.146 -16.512 0.354 1.00 0.00 6 SER A O 8
ATOM 11436 N N . GLY A 1 7 ? -4.561 -14.916 0.366 1.00 0.00 7 GLY A N 8
ATOM 11437 C CA . GLY A 1 7 ? -5.264 -14.087 -0.595 1.00 0.00 7 GLY A CA 8
ATOM 11438 C C . GLY A 1 7 ? -4.507 -12.817 -0.931 1.00 0.00 7 GLY A C 8
ATOM 11439 O O . GLY A 1 7 ? -4.512 -12.369 -2.078 1.00 0.00 7 GLY A O 8
ATOM 11443 N N . VAL A 1 8 ? -3.858 -12.236 0.072 1.00 0.00 8 VAL A N 8
ATOM 11444 C CA . VAL A 1 8 ? -3.094 -11.010 -0.121 1.00 0.00 8 VAL A CA 8
ATOM 11445 C C . VAL A 1 8 ? -1.894 -11.250 -1.033 1.00 0.00 8 VAL A C 8
ATOM 11446 O O . VAL A 1 8 ? -1.477 -10.359 -1.773 1.00 0.00 8 VAL A O 8
ATOM 11459 N N . SER A 1 9 ? -1.344 -12.458 -0.972 1.00 0.00 9 SER A N 8
ATOM 11460 C CA . SER A 1 9 ? -0.192 -12.815 -1.793 1.00 0.00 9 SER A CA 8
ATOM 11461 C C . SER A 1 9 ? -0.593 -12.970 -3.256 1.00 0.00 9 SER A C 8
ATOM 11462 O O . SER A 1 9 ? 0.197 -12.695 -4.159 1.00 0.00 9 SER A O 8
ATOM 11470 N N . GLN A 1 10 ? -1.826 -13.413 -3.483 1.00 0.00 10 GLN A N 8
ATOM 11471 C CA . GLN A 1 10 ? -2.331 -13.604 -4.838 1.00 0.00 10 GLN A CA 8
ATOM 11472 C C . GLN A 1 10 ? -2.595 -12.263 -5.515 1.00 0.00 10 GLN A C 8
ATOM 11473 O O . GLN A 1 10 ? -2.321 -12.092 -6.702 1.00 0.00 10 GLN A O 8
ATOM 11487 N N . ARG A 1 11 ? -3.128 -11.315 -4.751 1.00 0.00 11 ARG A N 8
ATOM 11488 C CA . ARG A 1 11 ? -3.428 -9.988 -5.277 1.00 0.00 11 ARG A CA 8
ATOM 11489 C C . ARG A 1 11 ? -2.152 -9.280 -5.728 1.00 0.00 11 ARG A C 8
ATOM 11490 O O . ARG A 1 11 ? -1.059 -9.594 -5.259 1.00 0.00 11 ARG A O 8
ATOM 11511 N N . PRO A 1 12 ? -2.278 -8.309 -6.650 1.00 0.00 12 PRO A N 8
ATOM 11512 C CA . PRO A 1 12 ? -1.130 -7.554 -7.163 1.00 0.00 12 PRO A CA 8
ATOM 11513 C C . PRO A 1 12 ? -0.265 -6.980 -6.046 1.00 0.00 12 PRO A C 8
ATOM 11514 O O . PRO A 1 12 ? -0.542 -7.187 -4.865 1.00 0.00 12 PRO A O 8
ATOM 11525 N N . PHE A 1 13 ? 0.782 -6.258 -6.428 1.00 0.00 13 PHE A N 8
ATOM 11526 C CA . PHE A 1 13 ? 1.688 -5.652 -5.459 1.00 0.00 13 PHE A CA 8
ATOM 11527 C C . PHE A 1 13 ? 1.216 -4.254 -5.073 1.00 0.00 13 PHE A C 8
ATOM 11528 O O . PHE A 1 13 ? 1.324 -3.849 -3.915 1.00 0.00 13 PHE A O 8
ATOM 11545 N N . ARG A 1 14 ? 0.695 -3.521 -6.050 1.00 0.00 14 ARG A N 8
ATOM 11546 C CA . ARG A 1 14 ? 0.207 -2.166 -5.814 1.00 0.00 14 ARG A CA 8
ATOM 11547 C C . ARG A 1 14 ? -0.976 -2.174 -4.851 1.00 0.00 14 ARG A C 8
ATOM 11548 O O . ARG A 1 14 ? -1.182 -1.221 -4.099 1.00 0.00 14 ARG A O 8
ATOM 11569 N N . ASP A 1 15 ? -1.750 -3.254 -4.879 1.00 0.00 15 ASP A N 8
ATOM 11570 C CA . ASP A 1 15 ? -2.913 -3.384 -4.009 1.00 0.00 15 ASP A CA 8
ATOM 11571 C C . ASP A 1 15 ? -2.489 -3.570 -2.555 1.00 0.00 15 ASP A C 8
ATOM 11572 O O . ASP A 1 15 ? -3.081 -2.988 -1.647 1.00 0.00 15 ASP A O 8
ATOM 11581 N N . ARG A 1 16 ? -1.462 -4.387 -2.344 1.00 0.00 16 ARG A N 8
ATOM 11582 C CA . ARG A 1 16 ? -0.959 -4.651 -1.001 1.00 0.00 16 ARG A CA 8
ATOM 11583 C C . ARG A 1 16 ? -0.426 -3.375 -0.356 1.00 0.00 16 ARG A C 8
ATOM 11584 O O . ARG A 1 16 ? -0.728 -3.080 0.800 1.00 0.00 16 ARG A O 8
ATOM 11605 N N . VAL A 1 17 ? 0.369 -2.624 -1.111 1.00 0.00 17 VAL A N 8
ATOM 11606 C CA . VAL A 1 17 ? 0.945 -1.380 -0.611 1.00 0.00 17 VAL A CA 8
ATOM 11607 C C . VAL A 1 17 ? -0.101 -0.272 -0.553 1.00 0.00 17 VAL A C 8
ATOM 11608 O O . VAL A 1 17 ? -0.062 0.585 0.330 1.00 0.00 17 VAL A O 8
ATOM 11621 N N . LEU A 1 18 ? -1.035 -0.296 -1.498 1.00 0.00 18 LEU A N 8
ATOM 11622 C CA . LEU A 1 18 ? -2.091 0.709 -1.554 1.00 0.00 18 LEU A CA 8
ATOM 11623 C C . LEU A 1 18 ? -3.066 0.540 -0.393 1.00 0.00 18 LEU A C 8
ATOM 11624 O O . LEU A 1 18 ? -3.653 1.512 0.084 1.00 0.00 18 LEU A O 8
ATOM 11640 N N . HIS A 1 19 ? -3.236 -0.699 0.058 1.00 0.00 19 HIS A N 8
ATOM 11641 C CA . HIS A 1 19 ? -4.141 -0.992 1.163 1.00 0.00 19 HIS A CA 8
ATOM 11642 C C . HIS A 1 19 ? -3.479 -0.693 2.504 1.00 0.00 19 HIS A C 8
ATOM 11643 O O . HIS A 1 19 ? -4.151 -0.328 3.471 1.00 0.00 19 HIS A O 8
ATOM 11657 N N . LEU A 1 20 ? -2.161 -0.852 2.559 1.00 0.00 20 LEU A N 8
ATOM 11658 C CA . LEU A 1 20 ? -1.411 -0.601 3.783 1.00 0.00 20 LEU A CA 8
ATOM 11659 C C . LEU A 1 20 ? -1.470 0.875 4.168 1.00 0.00 20 LEU A C 8
ATOM 11660 O O . LEU A 1 20 ? -1.845 1.220 5.288 1.00 0.00 20 LEU A O 8
ATOM 11676 N N . LEU A 1 21 ? -1.096 1.741 3.232 1.00 0.00 21 LEU A N 8
ATOM 11677 C CA . LEU A 1 21 ? -1.108 3.180 3.474 1.00 0.00 21 LEU A CA 8
ATOM 11678 C C . LEU A 1 21 ? -2.527 3.681 3.723 1.00 0.00 21 LEU A C 8
ATOM 11679 O O . LEU A 1 21 ? -2.730 4.679 4.416 1.00 0.00 21 LEU A O 8
ATOM 11695 N N . ALA A 1 22 ? -3.506 2.984 3.154 1.00 0.00 22 ALA A N 8
ATOM 11696 C CA . ALA A 1 22 ? -4.906 3.359 3.313 1.00 0.00 22 ALA A CA 8
ATOM 11697 C C . ALA A 1 22 ? -5.292 3.449 4.787 1.00 0.00 22 ALA A C 8
ATOM 11698 O O . ALA A 1 22 ? -6.170 4.225 5.162 1.00 0.00 22 ALA A O 8
ATOM 11705 N N . LEU A 1 23 ? -4.629 2.651 5.618 1.00 0.00 23 LEU A N 8
ATOM 11706 C CA . LEU A 1 23 ? -4.903 2.641 7.050 1.00 0.00 23 LEU A CA 8
ATOM 11707 C C . LEU A 1 23 ? -4.143 3.758 7.758 1.00 0.00 23 LEU A C 8
ATOM 11708 O O . LEU A 1 23 ? -4.725 4.772 8.142 1.00 0.00 23 LEU A O 8
ATOM 11724 N N . ARG A 1 24 ? -2.838 3.565 7.925 1.00 0.00 24 ARG A N 8
ATOM 11725 C CA . ARG A 1 24 ? -1.998 4.557 8.587 1.00 0.00 24 ARG A CA 8
ATOM 11726 C C . ARG A 1 24 ? -0.686 4.752 7.832 1.00 0.00 24 ARG A C 8
ATOM 11727 O O . ARG A 1 24 ? -0.282 3.898 7.042 1.00 0.00 24 ARG A O 8
ATOM 11748 N N . PRO A 1 25 ? 0.001 5.884 8.066 1.00 0.00 25 PRO A N 8
ATOM 11749 C CA . PRO A 1 25 ? 1.275 6.185 7.403 1.00 0.00 25 PRO A CA 8
ATOM 11750 C C . PRO A 1 25 ? 2.312 5.088 7.619 1.00 0.00 25 PRO A C 8
ATOM 11751 O O . PRO A 1 25 ? 2.534 4.644 8.745 1.00 0.00 25 PRO A O 8
ATOM 11762 N N . TYR A 1 26 ? 2.943 4.656 6.533 1.00 0.00 26 TYR A N 8
ATOM 11763 C CA . TYR A 1 26 ? 3.958 3.610 6.604 1.00 0.00 26 TYR A CA 8
ATOM 11764 C C . TYR A 1 26 ? 5.244 4.053 5.916 1.00 0.00 26 TYR A C 8
ATOM 11765 O O . TYR A 1 26 ? 5.304 4.148 4.690 1.00 0.00 26 TYR A O 8
ATOM 11783 N N . ARG A 1 27 ? 6.273 4.324 6.712 1.00 0.00 27 ARG A N 8
ATOM 11784 C CA . ARG A 1 27 ? 7.560 4.758 6.179 1.00 0.00 27 ARG A CA 8
ATOM 11785 C C . ARG A 1 27 ? 8.146 3.704 5.246 1.00 0.00 27 ARG A C 8
ATOM 11786 O O . ARG A 1 27 ? 7.516 2.681 4.974 1.00 0.00 27 ARG A O 8
ATOM 11807 N N . LYS A 1 28 ? 9.356 3.960 4.758 1.00 0.00 28 LYS A N 8
ATOM 11808 C CA . LYS A 1 28 ? 10.028 3.033 3.854 1.00 0.00 28 LYS A CA 8
ATOM 11809 C C . LYS A 1 28 ? 10.366 1.727 4.568 1.00 0.00 28 LYS A C 8
ATOM 11810 O O . LYS A 1 28 ? 10.021 0.644 4.096 1.00 0.00 28 LYS A O 8
ATOM 11829 N N . ALA A 1 29 ? 11.042 1.838 5.706 1.00 0.00 29 ALA A N 8
ATOM 11830 C CA . ALA A 1 29 ? 11.426 0.665 6.484 1.00 0.00 29 ALA A CA 8
ATOM 11831 C C . ALA A 1 29 ? 10.213 0.036 7.162 1.00 0.00 29 ALA A C 8
ATOM 11832 O O . ALA A 1 29 ? 10.087 -1.187 7.220 1.00 0.00 29 ALA A O 8
ATOM 11839 N N . GLU A 1 30 ? 9.324 0.880 7.674 1.00 0.00 30 GLU A N 8
ATOM 11840 C CA . GLU A 1 30 ? 8.121 0.407 8.348 1.00 0.00 30 GLU A CA 8
ATOM 11841 C C . GLU A 1 30 ? 7.241 -0.395 7.394 1.00 0.00 30 GLU A C 8
ATOM 11842 O O . GLU A 1 30 ? 6.524 -1.305 7.812 1.00 0.00 30 GLU A O 8
ATOM 11854 N N . LEU A 1 31 ? 7.299 -0.051 6.111 1.00 0.00 31 LEU A N 8
ATOM 11855 C CA . LEU A 1 31 ? 6.505 -0.740 5.099 1.00 0.00 31 LEU A CA 8
ATOM 11856 C C . LEU A 1 31 ? 7.257 -1.945 4.542 1.00 0.00 31 LEU A C 8
ATOM 11857 O O . LEU A 1 31 ? 6.654 -2.963 4.205 1.00 0.00 31 LEU A O 8
ATOM 11873 N N . LEU A 1 32 ? 8.577 -1.822 4.447 1.00 0.00 32 LEU A N 8
ATOM 11874 C CA . LEU A 1 32 ? 9.411 -2.900 3.930 1.00 0.00 32 LEU A CA 8
ATOM 11875 C C . LEU A 1 32 ? 9.361 -4.117 4.850 1.00 0.00 32 LEU A C 8
ATOM 11876 O O . LEU A 1 32 ? 9.115 -5.237 4.400 1.00 0.00 32 LEU A O 8
ATOM 11892 N N . LEU A 1 33 ? 9.596 -3.890 6.138 1.00 0.00 33 LEU A N 8
ATOM 11893 C CA . LEU A 1 33 ? 9.579 -4.969 7.119 1.00 0.00 33 LEU A CA 8
ATOM 11894 C C . LEU A 1 33 ? 8.194 -5.601 7.210 1.00 0.00 33 LEU A C 8
ATOM 11895 O O . LEU A 1 33 ? 8.065 -6.807 7.424 1.00 0.00 33 LEU A O 8
ATOM 11911 N N . ARG A 1 34 ? 7.162 -4.781 7.047 1.00 0.00 34 ARG A N 8
ATOM 11912 C CA . ARG A 1 34 ? 5.786 -5.261 7.112 1.00 0.00 34 ARG A CA 8
ATOM 11913 C C . ARG A 1 34 ? 5.445 -6.104 5.886 1.00 0.00 34 ARG A C 8
ATOM 11914 O O . ARG A 1 34 ? 4.889 -7.195 6.006 1.00 0.00 34 ARG A O 8
ATOM 11935 N N . LEU A 1 35 ? 5.782 -5.589 4.708 1.00 0.00 35 LEU A N 8
ATOM 11936 C CA . LEU A 1 35 ? 5.510 -6.293 3.461 1.00 0.00 35 LEU A CA 8
ATOM 11937 C C . LEU A 1 35 ? 6.283 -7.606 3.396 1.00 0.00 35 LEU A C 8
ATOM 11938 O O . LEU A 1 35 ? 5.802 -8.595 2.843 1.00 0.00 35 LEU A O 8
ATOM 11954 N N . GLN A 1 36 ? 7.485 -7.607 3.964 1.00 0.00 36 GLN A N 8
ATOM 11955 C CA . GLN A 1 36 ? 8.326 -8.799 3.971 1.00 0.00 36 GLN A CA 8
ATOM 11956 C C . GLN A 1 36 ? 7.628 -9.954 4.683 1.00 0.00 36 GLN A C 8
ATOM 11957 O O . GLN A 1 36 ? 7.839 -11.121 4.348 1.00 0.00 36 GLN A O 8
ATOM 11971 N N . LYS A 1 37 ? 6.798 -9.623 5.666 1.00 0.00 37 LYS A N 8
ATOM 11972 C CA . LYS A 1 37 ? 6.069 -10.633 6.425 1.00 0.00 37 LYS A CA 8
ATOM 11973 C C . LYS A 1 37 ? 5.036 -11.334 5.548 1.00 0.00 37 LYS A C 8
ATOM 11974 O O . LYS A 1 37 ? 4.754 -12.518 5.730 1.00 0.00 37 LYS A O 8
ATOM 11993 N N . ASP A 1 38 ? 4.476 -10.595 4.596 1.00 0.00 38 ASP A N 8
ATOM 11994 C CA . ASP A 1 38 ? 3.473 -11.146 3.692 1.00 0.00 38 ASP A CA 8
ATOM 11995 C C . ASP A 1 38 ? 4.127 -11.717 2.438 1.00 0.00 38 ASP A C 8
ATOM 11996 O O . ASP A 1 38 ? 3.770 -12.803 1.980 1.00 0.00 38 ASP A O 8
ATOM 12005 N N . GLY A 1 39 ? 5.085 -10.979 1.887 1.00 0.00 39 GLY A N 8
ATOM 12006 C CA . GLY A 1 39 ? 5.773 -11.428 0.692 1.00 0.00 39 GLY A CA 8
ATOM 12007 C C . GLY A 1 39 ? 6.500 -10.302 -0.016 1.00 0.00 39 GLY A C 8
ATOM 12008 O O . GLY A 1 39 ? 5.914 -9.596 -0.838 1.00 0.00 39 GLY A O 8
ATOM 12012 N N . LEU A 1 40 ? 7.778 -10.132 0.303 1.00 0.00 40 LEU A N 8
ATOM 12013 C CA . LEU A 1 40 ? 8.586 -9.083 -0.307 1.00 0.00 40 LEU A CA 8
ATOM 12014 C C . LEU A 1 40 ? 9.869 -9.657 -0.900 1.00 0.00 40 LEU A C 8
ATOM 12015 O O . LEU A 1 40 ? 10.532 -10.490 -0.281 1.00 0.00 40 LEU A O 8
ATOM 12031 N N . THR A 1 41 ? 10.214 -9.207 -2.102 1.00 0.00 41 THR A N 8
ATOM 12032 C CA . THR A 1 41 ? 11.417 -9.676 -2.778 1.00 0.00 41 THR A CA 8
ATOM 12033 C C . THR A 1 41 ? 12.274 -8.502 -3.242 1.00 0.00 41 THR A C 8
ATOM 12034 O O . THR A 1 41 ? 11.934 -7.343 -3.007 1.00 0.00 41 THR A O 8
ATOM 12045 N N . GLN A 1 42 ? 13.386 -8.811 -3.899 1.00 0.00 42 GLN A N 8
ATOM 12046 C CA . GLN A 1 42 ? 14.293 -7.781 -4.395 1.00 0.00 42 GLN A CA 8
ATOM 12047 C C . GLN A 1 42 ? 13.607 -6.911 -5.444 1.00 0.00 42 GLN A C 8
ATOM 12048 O O . GLN A 1 42 ? 13.873 -5.712 -5.539 1.00 0.00 42 GLN A O 8
ATOM 12062 N N . ALA A 1 43 ? 12.726 -7.521 -6.229 1.00 0.00 43 ALA A N 8
ATOM 12063 C CA . ALA A 1 43 ? 12.004 -6.801 -7.271 1.00 0.00 43 ALA A CA 8
ATOM 12064 C C . ALA A 1 43 ? 10.980 -5.845 -6.668 1.00 0.00 43 ALA A C 8
ATOM 12065 O O . ALA A 1 43 ? 10.810 -4.722 -7.143 1.00 0.00 43 ALA A O 8
ATOM 12072 N N . ASP A 1 44 ? 10.298 -6.299 -5.621 1.00 0.00 44 ASP A N 8
ATOM 12073 C CA . ASP A 1 44 ? 9.289 -5.484 -4.954 1.00 0.00 44 ASP A CA 8
ATOM 12074 C C . ASP A 1 44 ? 9.941 -4.449 -4.042 1.00 0.00 44 ASP A C 8
ATOM 12075 O O . ASP A 1 44 ? 9.402 -3.362 -3.834 1.00 0.00 44 ASP A O 8
ATOM 12084 N N . LYS A 1 45 ? 11.104 -4.795 -3.498 1.00 0.00 45 LYS A N 8
ATOM 12085 C CA . LYS A 1 45 ? 11.829 -3.897 -2.607 1.00 0.00 45 LYS A CA 8
ATOM 12086 C C . LYS A 1 45 ? 12.176 -2.590 -3.315 1.00 0.00 45 LYS A C 8
ATOM 12087 O O . LYS A 1 45 ? 11.709 -1.519 -2.928 1.00 0.00 45 LYS A O 8
ATOM 12106 N N . ASP A 1 46 ? 12.999 -2.687 -4.354 1.00 0.00 46 ASP A N 8
ATOM 12107 C CA . ASP A 1 46 ? 13.410 -1.514 -5.117 1.00 0.00 46 ASP A CA 8
ATOM 12108 C C . ASP A 1 46 ? 12.202 -0.802 -5.716 1.00 0.00 46 ASP A C 8
ATOM 12109 O O . ASP A 1 46 ? 12.147 0.428 -5.749 1.00 0.00 46 ASP A O 8
ATOM 12118 N N . ALA A 1 47 ? 11.236 -1.581 -6.187 1.00 0.00 47 ALA A N 8
ATOM 12119 C CA . ALA A 1 47 ? 10.028 -1.024 -6.785 1.00 0.00 47 ALA A CA 8
ATOM 12120 C C . ALA A 1 47 ? 9.195 -0.276 -5.750 1.00 0.00 47 ALA A C 8
ATOM 12121 O O . ALA A 1 47 ? 8.473 0.664 -6.082 1.00 0.00 47 ALA A O 8
ATOM 12128 N N . LEU A 1 48 ? 9.298 -0.700 -4.493 1.00 0.00 48 LEU A N 8
ATOM 12129 C CA . LEU A 1 48 ? 8.551 -0.070 -3.409 1.00 0.00 48 LEU A CA 8
ATOM 12130 C C . LEU A 1 48 ? 8.855 1.424 -3.330 1.00 0.00 48 LEU A C 8
ATOM 12131 O O . LEU A 1 48 ? 7.975 2.232 -3.034 1.00 0.00 48 LEU A O 8
ATOM 12147 N N . ASP A 1 49 ? 10.107 1.784 -3.597 1.00 0.00 49 ASP A N 8
ATOM 12148 C CA . ASP A 1 49 ? 10.527 3.179 -3.556 1.00 0.00 49 ASP A CA 8
ATOM 12149 C C . ASP A 1 49 ? 9.763 4.010 -4.581 1.00 0.00 49 ASP A C 8
ATOM 12150 O O . ASP A 1 49 ? 9.128 5.007 -4.239 1.00 0.00 49 ASP A O 8
ATOM 12159 N N . GLY A 1 50 ? 9.830 3.594 -5.841 1.00 0.00 50 GLY A N 8
ATOM 12160 C CA . GLY A 1 50 ? 9.141 4.311 -6.898 1.00 0.00 50 GLY A CA 8
ATOM 12161 C C . GLY A 1 50 ? 7.632 4.240 -6.762 1.00 0.00 50 GLY A C 8
ATOM 12162 O O . GLY A 1 50 ? 6.928 5.195 -7.088 1.00 0.00 50 GLY A O 8
ATOM 12166 N N . LEU A 1 51 ? 7.136 3.106 -6.279 1.00 0.00 51 LEU A N 8
ATOM 12167 C CA . LEU A 1 51 ? 5.701 2.914 -6.103 1.00 0.00 51 LEU A CA 8
ATOM 12168 C C . LEU A 1 51 ? 5.145 3.884 -5.065 1.00 0.00 51 LEU A C 8
ATOM 12169 O O . LEU A 1 51 ? 4.125 4.535 -5.293 1.00 0.00 51 LEU A O 8
ATOM 12185 N N . LEU A 1 52 ? 5.822 3.975 -3.924 1.00 0.00 52 LEU A N 8
ATOM 12186 C CA . LEU A 1 52 ? 5.394 4.867 -2.852 1.00 0.00 52 LEU A CA 8
ATOM 12187 C C . LEU A 1 52 ? 5.359 6.315 -3.328 1.00 0.00 52 LEU A C 8
ATOM 12188 O O . LEU A 1 52 ? 4.402 7.043 -3.064 1.00 0.00 52 LEU A O 8
ATOM 12204 N N . GLN A 1 53 ? 6.408 6.726 -4.033 1.00 0.00 53 GLN A N 8
ATOM 12205 C CA . GLN A 1 53 ? 6.496 8.089 -4.547 1.00 0.00 53 GLN A CA 8
ATOM 12206 C C . GLN A 1 53 ? 5.320 8.407 -5.466 1.00 0.00 53 GLN A C 8
ATOM 12207 O O . GLN A 1 53 ? 4.952 9.569 -5.638 1.00 0.00 53 GLN A O 8
ATOM 12221 N N . GLN A 1 54 ? 4.735 7.369 -6.057 1.00 0.00 54 GLN A N 8
ATOM 12222 C CA . GLN A 1 54 ? 3.603 7.543 -6.960 1.00 0.00 54 GLN A CA 8
ATOM 12223 C C . GLN A 1 54 ? 2.282 7.495 -6.197 1.00 0.00 54 GLN A C 8
ATOM 12224 O O . GLN A 1 54 ? 1.509 8.453 -6.213 1.00 0.00 54 GLN A O 8
ATOM 12238 N N . VAL A 1 55 ? 2.028 6.374 -5.531 1.00 0.00 55 VAL A N 8
ATOM 12239 C CA . VAL A 1 55 ? 0.799 6.201 -4.765 1.00 0.00 55 VAL A CA 8
ATOM 12240 C C . VAL A 1 55 ? 1.021 6.510 -3.287 1.00 0.00 55 VAL A C 8
ATOM 12241 O O . VAL A 1 55 ? 0.450 5.857 -2.413 1.00 0.00 55 VAL A O 8
ATOM 12254 N N . ALA A 1 56 ? 1.852 7.511 -3.014 1.00 0.00 56 ALA A N 8
ATOM 12255 C CA . ALA A 1 56 ? 2.146 7.906 -1.641 1.00 0.00 56 ALA A CA 8
ATOM 12256 C C . ALA A 1 56 ? 3.060 9.127 -1.605 1.00 0.00 56 ALA A C 8
ATOM 12257 O O . ALA A 1 56 ? 3.783 9.402 -2.563 1.00 0.00 56 ALA A O 8
ATOM 12264 N N . ASN A 1 57 ? 3.022 9.854 -0.494 1.00 0.00 57 ASN A N 8
ATOM 12265 C CA . ASN A 1 57 ? 3.846 11.045 -0.330 1.00 0.00 57 ASN A CA 8
ATOM 12266 C C . ASN A 1 57 ? 5.082 10.738 0.511 1.00 0.00 57 ASN A C 8
ATOM 12267 O O . ASN A 1 57 ? 5.319 9.590 0.884 1.00 0.00 57 ASN A O 8
ATOM 12278 N N . MET A 1 58 ? 5.865 11.771 0.804 1.00 0.00 58 MET A N 8
ATOM 12279 C CA . MET A 1 58 ? 7.074 11.609 1.601 1.00 0.00 58 MET A CA 8
ATOM 12280 C C . MET A 1 58 ? 7.497 12.935 2.227 1.00 0.00 58 MET A C 8
ATOM 12281 O O . MET A 1 58 ? 7.270 14.001 1.657 1.00 0.00 58 MET A O 8
ATOM 12295 N N . SER A 1 59 ? 8.115 12.858 3.401 1.00 0.00 59 SER A N 8
ATOM 12296 C CA . SER A 1 59 ? 8.571 14.051 4.104 1.00 0.00 59 SER A CA 8
ATOM 12297 C C . SER A 1 59 ? 10.034 14.343 3.785 1.00 0.00 59 SER A C 8
ATOM 12298 O O . SER A 1 59 ? 10.709 13.544 3.137 1.00 0.00 59 SER A O 8
ATOM 12306 N N . ALA A 1 60 ? 10.516 15.495 4.241 1.00 0.00 60 ALA A N 8
ATOM 12307 C CA . ALA A 1 60 ? 11.898 15.893 4.004 1.00 0.00 60 ALA A CA 8
ATOM 12308 C C . ALA A 1 60 ? 12.791 15.507 5.178 1.00 0.00 60 ALA A C 8
ATOM 12309 O O . ALA A 1 60 ? 13.975 15.221 5.002 1.00 0.00 60 ALA A O 8
ATOM 12316 N N . LYS A 1 61 ? 12.215 15.500 6.375 1.00 0.00 61 LYS A N 8
ATOM 12317 C CA . LYS A 1 61 ? 12.959 15.149 7.580 1.00 0.00 61 LYS A CA 8
ATOM 12318 C C . LYS A 1 61 ? 12.796 13.667 7.906 1.00 0.00 61 LYS A C 8
ATOM 12319 O O . LYS A 1 61 ? 13.698 12.866 7.666 1.00 0.00 61 LYS A O 8
ATOM 12338 N N . ASP A 1 62 ? 11.639 13.311 8.456 1.00 0.00 62 ASP A N 8
ATOM 12339 C CA . ASP A 1 62 ? 11.358 11.927 8.816 1.00 0.00 62 ASP A CA 8
ATOM 12340 C C . ASP A 1 62 ? 11.351 11.033 7.579 1.00 0.00 62 ASP A C 8
ATOM 12341 O O . ASP A 1 62 ? 12.281 10.258 7.357 1.00 0.00 62 ASP A O 8
ATOM 12350 N N . GLY A 1 63 ? 10.298 11.150 6.776 1.00 0.00 63 GLY A N 8
ATOM 12351 C CA . GLY A 1 63 ? 10.192 10.348 5.571 1.00 0.00 63 GLY A CA 8
ATOM 12352 C C . GLY A 1 63 ? 9.029 9.377 5.619 1.00 0.00 63 GLY A C 8
ATOM 12353 O O . GLY A 1 63 ? 9.091 8.294 5.037 1.00 0.00 63 GLY A O 8
ATOM 12357 N N . THR A 1 64 ? 7.965 9.764 6.316 1.00 0.00 64 THR A N 8
ATOM 12358 C CA . THR A 1 64 ? 6.783 8.918 6.437 1.00 0.00 64 THR A CA 8
ATOM 12359 C C . THR A 1 64 ? 5.906 9.028 5.193 1.00 0.00 64 THR A C 8
ATOM 12360 O O . THR A 1 64 ? 5.589 10.129 4.742 1.00 0.00 64 THR A O 8
ATOM 12371 N N . CYS A 1 65 ? 5.519 7.882 4.645 1.00 0.00 65 CYS A N 8
ATOM 12372 C CA . CYS A 1 65 ? 4.680 7.850 3.453 1.00 0.00 65 CYS A CA 8
ATOM 12373 C C . CYS A 1 65 ? 3.205 7.745 3.828 1.00 0.00 65 CYS A C 8
ATOM 12374 O O . CYS A 1 65 ? 2.837 7.003 4.738 1.00 0.00 65 CYS A O 8
ATOM 12382 N N . THR A 1 66 ? 2.366 8.495 3.121 1.00 0.00 66 THR A N 8
ATOM 12383 C CA . THR A 1 66 ? 0.931 8.487 3.380 1.00 0.00 66 THR A CA 8
ATOM 12384 C C . THR A 1 66 ? 0.144 8.331 2.081 1.00 0.00 66 THR A C 8
ATOM 12385 O O . THR A 1 66 ? 0.626 8.686 1.006 1.00 0.00 66 THR A O 8
ATOM 12396 N N . LEU A 1 67 ? -1.068 7.798 2.191 1.00 0.00 67 LEU A N 8
ATOM 12397 C CA . LEU A 1 67 ? -1.921 7.595 1.026 1.00 0.00 67 LEU A CA 8
ATOM 12398 C C . LEU A 1 67 ? -2.614 8.894 0.627 1.00 0.00 67 LEU A C 8
ATOM 12399 O O . LEU A 1 67 ? -2.934 9.724 1.476 1.00 0.00 67 LEU A O 8
ATOM 12415 N N . GLN A 1 68 ? -2.839 9.062 -0.672 1.00 0.00 68 GLN A N 8
ATOM 12416 C CA . GLN A 1 68 ? -3.493 10.261 -1.186 1.00 0.00 68 GLN A CA 8
ATOM 12417 C C . GLN A 1 68 ? -5.003 10.189 -0.981 1.00 0.00 68 GLN A C 8
ATOM 12418 O O . GLN A 1 68 ? -5.528 9.180 -0.510 1.00 0.00 68 GLN A O 8
ATOM 12432 N N . ASP A 1 69 ? -5.695 11.266 -1.336 1.00 0.00 69 ASP A N 8
ATOM 12433 C CA . ASP A 1 69 ? -7.144 11.326 -1.191 1.00 0.00 69 ASP A CA 8
ATOM 12434 C C . ASP A 1 69 ? -7.839 10.659 -2.374 1.00 0.00 69 ASP A C 8
ATOM 12435 O O . ASP A 1 69 ? -8.922 10.092 -2.231 1.00 0.00 69 ASP A O 8
ATOM 12444 N N . CYS A 1 70 ? -7.209 10.731 -3.541 1.00 0.00 70 CYS A N 8
ATOM 12445 C CA . CYS A 1 70 ? -7.768 10.134 -4.749 1.00 0.00 70 CYS A CA 8
ATOM 12446 C C . CYS A 1 70 ? -7.458 8.641 -4.812 1.00 0.00 70 CYS A C 8
ATOM 12447 O O . CYS A 1 70 ? -8.239 7.857 -5.352 1.00 0.00 70 CYS A O 8
ATOM 12455 N N . MET A 1 71 ? -6.315 8.255 -4.256 1.00 0.00 71 MET A N 8
ATOM 12456 C CA . MET A 1 71 ? -5.901 6.857 -4.249 1.00 0.00 71 MET A CA 8
ATOM 12457 C C . MET A 1 71 ? -6.818 6.019 -3.361 1.00 0.00 71 MET A C 8
ATOM 12458 O O . MET A 1 71 ? -6.948 4.810 -3.554 1.00 0.00 71 MET A O 8
ATOM 12472 N N . TYR A 1 72 ? -7.451 6.667 -2.387 1.00 0.00 72 TYR A N 8
ATOM 12473 C CA . TYR A 1 72 ? -8.354 5.979 -1.470 1.00 0.00 72 TYR A CA 8
ATOM 12474 C C . TYR A 1 72 ? -9.459 5.251 -2.233 1.00 0.00 72 TYR A C 8
ATOM 12475 O O . TYR A 1 72 ? -9.965 4.225 -1.780 1.00 0.00 72 TYR A O 8
ATOM 12493 N N . LYS A 1 73 ? -9.829 5.792 -3.389 1.00 0.00 73 LYS A N 8
ATOM 12494 C CA . LYS A 1 73 ? -10.875 5.194 -4.212 1.00 0.00 73 LYS A CA 8
ATOM 12495 C C . LYS A 1 73 ? -10.478 3.792 -4.665 1.00 0.00 73 LYS A C 8
ATOM 12496 O O . LYS A 1 73 ? -11.302 2.879 -4.683 1.00 0.00 73 LYS A O 8
ATOM 12515 N N . ASP A 1 74 ? -9.210 3.630 -5.029 1.00 0.00 74 ASP A N 8
ATOM 12516 C CA . ASP A 1 74 ? -8.703 2.341 -5.484 1.00 0.00 74 ASP A CA 8
ATOM 12517 C C . ASP A 1 74 ? -8.746 1.307 -4.363 1.00 0.00 74 ASP A C 8
ATOM 12518 O O . ASP A 1 74 ? -8.807 0.104 -4.618 1.00 0.00 74 ASP A O 8
ATOM 12527 N N . VAL A 1 75 ? -8.713 1.781 -3.120 1.00 0.00 75 VAL A N 8
ATOM 12528 C CA . VAL A 1 75 ? -8.748 0.893 -1.963 1.00 0.00 75 VAL A CA 8
ATOM 12529 C C . VAL A 1 75 ? -10.006 0.031 -1.973 1.00 0.00 75 VAL A C 8
ATOM 12530 O O . VAL A 1 75 ? -11.124 0.544 -1.919 1.00 0.00 75 VAL A O 8
ATOM 12543 N N . GLN A 1 76 ? -9.816 -1.283 -2.043 1.00 0.00 76 GLN A N 8
ATOM 12544 C CA . GLN A 1 76 ? -10.934 -2.218 -2.061 1.00 0.00 76 GLN A CA 8
ATOM 12545 C C . GLN A 1 76 ? -11.485 -2.435 -0.655 1.00 0.00 76 GLN A C 8
ATOM 12546 O O . GLN A 1 76 ? -10.796 -2.196 0.337 1.00 0.00 76 GLN A O 8
ATOM 12560 N N . LYS A 1 77 ? -12.731 -2.890 -0.578 1.00 0.00 77 LYS A N 8
ATOM 12561 C CA . LYS A 1 77 ? -13.375 -3.140 0.706 1.00 0.00 77 LYS A CA 8
ATOM 12562 C C . LYS A 1 77 ? -13.284 -4.616 1.084 1.00 0.00 77 LYS A C 8
ATOM 12563 O O . LYS A 1 77 ? -13.286 -4.965 2.264 1.00 0.00 77 LYS A O 8
ATOM 12582 N N . ASP A 1 78 ? -13.204 -5.478 0.076 1.00 0.00 78 ASP A N 8
ATOM 12583 C CA . ASP A 1 78 ? -13.112 -6.916 0.305 1.00 0.00 78 ASP A CA 8
ATOM 12584 C C . ASP A 1 78 ? -11.658 -7.378 0.289 1.00 0.00 78 ASP A C 8
ATOM 12585 O O . ASP A 1 78 ? -11.332 -8.416 -0.287 1.00 0.00 78 ASP A O 8
ATOM 12594 N N . TRP A 1 79 ? -10.787 -6.600 0.926 1.00 0.00 79 TRP A N 8
ATOM 12595 C CA . TRP A 1 79 ? -9.369 -6.930 0.985 1.00 0.00 79 TRP A CA 8
ATOM 12596 C C . TRP A 1 79 ? -9.106 -7.998 2.047 1.00 0.00 79 TRP A C 8
ATOM 12597 O O . TRP A 1 79 ? -9.542 -7.864 3.190 1.00 0.00 79 TRP A O 8
ATOM 12618 N N . PRO A 1 80 ? -8.386 -9.078 1.686 1.00 0.00 80 PRO A N 8
ATOM 12619 C CA . PRO A 1 80 ? -8.074 -10.162 2.622 1.00 0.00 80 PRO A CA 8
ATOM 12620 C C . PRO A 1 80 ? -7.084 -9.733 3.701 1.00 0.00 80 PRO A C 8
ATOM 12621 O O . PRO A 1 80 ? -7.012 -10.343 4.768 1.00 0.00 80 PRO A O 8
ATOM 12632 N N . GLY A 1 81 ? -6.323 -8.679 3.418 1.00 0.00 81 GLY A N 8
ATOM 12633 C CA . GLY A 1 81 ? -5.349 -8.189 4.376 1.00 0.00 81 GLY A CA 8
ATOM 12634 C C . GLY A 1 81 ? -5.971 -7.851 5.717 1.00 0.00 81 GLY A C 8
ATOM 12635 O O . GLY A 1 81 ? -5.471 -8.268 6.763 1.00 0.00 81 GLY A O 8
ATOM 12639 N N . TYR A 1 82 ? -7.062 -7.094 5.687 1.00 0.00 82 TYR A N 8
ATOM 12640 C CA . TYR A 1 82 ? -7.753 -6.700 6.909 1.00 0.00 82 TYR A CA 8
ATOM 12641 C C . TYR A 1 82 ? -8.431 -7.901 7.561 1.00 0.00 82 TYR A C 8
ATOM 12642 O O . TYR A 1 82 ? -8.408 -9.008 7.024 1.00 0.00 82 TYR A O 8
ATOM 12660 N N . SER A 1 83 ? -9.035 -7.673 8.723 1.00 0.00 83 SER A N 8
ATOM 12661 C CA . SER A 1 83 ? -9.721 -8.735 9.449 1.00 0.00 83 SER A CA 8
ATOM 12662 C C . SER A 1 83 ? -10.976 -8.204 10.134 1.00 0.00 83 SER A C 8
ATOM 12663 O O . SER A 1 83 ? -12.093 -8.604 9.804 1.00 0.00 83 SER A O 8
ATOM 12671 N N . GLU A 1 84 ? -10.784 -7.301 11.090 1.00 0.00 84 GLU A N 8
ATOM 12672 C CA . GLU A 1 84 ? -11.901 -6.715 11.823 1.00 0.00 84 GLU A CA 8
ATOM 12673 C C . GLU A 1 84 ? -11.581 -5.287 12.255 1.00 0.00 84 GLU A C 8
ATOM 12674 O O . GLU A 1 84 ? -12.241 -4.338 11.835 1.00 0.00 84 GLU A O 8
ATOM 12686 N N . GLY A 1 85 ? -10.562 -5.144 13.097 1.00 0.00 85 GLY A N 8
ATOM 12687 C CA . GLY A 1 85 ? -10.172 -3.830 13.572 1.00 0.00 85 GLY A CA 8
ATOM 12688 C C . GLY A 1 85 ? -9.759 -2.903 12.445 1.00 0.00 85 GLY A C 8
ATOM 12689 O O . GLY A 1 85 ? -9.890 -1.684 12.556 1.00 0.00 85 GLY A O 8
ATOM 12693 N N . ASP A 1 86 ? -9.258 -3.482 11.360 1.00 0.00 86 ASP A N 8
ATOM 12694 C CA . ASP A 1 86 ? -8.823 -2.700 10.208 1.00 0.00 86 ASP A CA 8
ATOM 12695 C C . ASP A 1 86 ? -9.993 -2.413 9.272 1.00 0.00 86 ASP A C 8
ATOM 12696 O O . ASP A 1 86 ? -10.050 -1.359 8.638 1.00 0.00 86 ASP A O 8
ATOM 12705 N N . GLN A 1 87 ? -10.924 -3.358 9.189 1.00 0.00 87 GLN A N 8
ATOM 12706 C CA . GLN A 1 87 ? -12.092 -3.207 8.329 1.00 0.00 87 GLN A CA 8
ATOM 12707 C C . GLN A 1 87 ? -12.940 -2.017 8.768 1.00 0.00 87 GLN A C 8
ATOM 12708 O O . GLN A 1 87 ? -13.233 -1.124 7.974 1.00 0.00 87 GLN A O 8
ATOM 12722 N N . GLN A 1 88 ? -13.333 -2.014 10.037 1.00 0.00 88 GLN A N 8
ATOM 12723 C CA . GLN A 1 88 ? -14.149 -0.934 10.582 1.00 0.00 88 GLN A CA 8
ATOM 12724 C C . GLN A 1 88 ? -13.421 0.402 10.484 1.00 0.00 88 GLN A C 8
ATOM 12725 O O . GLN A 1 88 ? -14.021 1.424 10.145 1.00 0.00 88 GLN A O 8
ATOM 12739 N N . LEU A 1 89 ? -12.127 0.389 10.782 1.00 0.00 89 LEU A N 8
ATOM 12740 C CA . LEU A 1 89 ? -11.317 1.601 10.729 1.00 0.00 89 LEU A CA 8
ATOM 12741 C C . LEU A 1 89 ? -11.181 2.102 9.294 1.00 0.00 89 LEU A C 8
ATOM 12742 O O . LEU A 1 89 ? -11.149 3.307 9.049 1.00 0.00 89 LEU A O 8
ATOM 12758 N N . LEU A 1 90 ? -11.100 1.170 8.352 1.00 0.00 90 LEU A N 8
ATOM 12759 C CA . LEU A 1 90 ? -10.966 1.517 6.942 1.00 0.00 90 LEU A CA 8
ATOM 12760 C C . LEU A 1 90 ? -12.212 2.238 6.434 1.00 0.00 90 LEU A C 8
ATOM 12761 O O . LEU A 1 90 ? -12.135 3.065 5.525 1.00 0.00 90 LEU A O 8
ATOM 12777 N N . LYS A 1 91 ? -13.358 1.917 7.025 1.00 0.00 91 LYS A N 8
ATOM 12778 C CA . LYS A 1 91 ? -14.620 2.532 6.630 1.00 0.00 91 LYS A CA 8
ATOM 12779 C C . LYS A 1 91 ? -14.626 4.025 6.948 1.00 0.00 91 LYS A C 8
ATOM 12780 O O . LYS A 1 91 ? -14.886 4.853 6.075 1.00 0.00 91 LYS A O 8
ATOM 12799 N N . ARG A 1 92 ? -14.341 4.359 8.202 1.00 0.00 92 ARG A N 8
ATOM 12800 C CA . ARG A 1 92 ? -14.316 5.752 8.634 1.00 0.00 92 ARG A CA 8
ATOM 12801 C C . ARG A 1 92 ? -13.291 6.555 7.838 1.00 0.00 92 ARG A C 8
ATOM 12802 O O . ARG A 1 92 ? -13.504 7.731 7.543 1.00 0.00 92 ARG A O 8
ATOM 12823 N N . VAL A 1 93 ? -12.179 5.914 7.496 1.00 0.00 93 VAL A N 8
ATOM 12824 C CA . VAL A 1 93 ? -11.121 6.570 6.735 1.00 0.00 93 VAL A CA 8
ATOM 12825 C C . VAL A 1 93 ? -11.591 6.915 5.326 1.00 0.00 93 VAL A C 8
ATOM 12826 O O . VAL A 1 93 ? -11.173 7.920 4.751 1.00 0.00 93 VAL A O 8
ATOM 12839 N N . LEU A 1 94 ? -12.459 6.074 4.775 1.00 0.00 94 LEU A N 8
ATOM 12840 C CA . LEU A 1 94 ? -12.984 6.290 3.432 1.00 0.00 94 LEU A CA 8
ATOM 12841 C C . LEU A 1 94 ? -14.100 7.331 3.439 1.00 0.00 94 LEU A C 8
ATOM 12842 O O . LEU A 1 94 ? -14.322 8.023 2.445 1.00 0.00 94 LEU A O 8
ATOM 12858 N N . VAL A 1 95 ? -14.799 7.436 4.564 1.00 0.00 95 VAL A N 8
ATOM 12859 C CA . VAL A 1 95 ? -15.891 8.393 4.698 1.00 0.00 95 VAL A CA 8
ATOM 12860 C C . VAL A 1 95 ? -15.374 9.769 5.105 1.00 0.00 95 VAL A C 8
ATOM 12861 O O . VAL A 1 95 ? -15.919 10.794 4.696 1.00 0.00 95 VAL A O 8
ATOM 12874 N N . ARG A 1 96 ? -14.322 9.784 5.916 1.00 0.00 96 ARG A N 8
ATOM 12875 C CA . ARG A 1 96 ? -13.733 11.037 6.380 1.00 0.00 96 ARG A CA 8
ATOM 12876 C C . ARG A 1 96 ? -12.937 11.710 5.267 1.00 0.00 96 ARG A C 8
ATOM 12877 O O . ARG A 1 96 ? -12.909 12.936 5.165 1.00 0.00 96 ARG A O 8
ATOM 12898 N N . LYS A 1 97 ? -12.289 10.900 4.436 1.00 0.00 97 LYS A N 8
ATOM 12899 C CA . LYS A 1 97 ? -11.490 11.419 3.332 1.00 0.00 97 LYS A CA 8
ATOM 12900 C C . LYS A 1 97 ? -12.372 11.766 2.137 1.00 0.00 97 LYS A C 8
ATOM 12901 O O . LYS A 1 97 ? -12.477 12.929 1.748 1.00 0.00 97 LYS A O 8
ATOM 12920 N N . LEU A 1 98 ? -13.005 10.750 1.560 1.00 0.00 98 LEU A N 8
ATOM 12921 C CA . LEU A 1 98 ? -13.878 10.948 0.409 1.00 0.00 98 LEU A CA 8
ATOM 12922 C C . LEU A 1 98 ? -15.226 11.515 0.841 1.00 0.00 98 LEU A C 8
ATOM 12923 O O . LEU A 1 98 ? -16.087 10.788 1.337 1.00 0.00 98 LEU A O 8
ATOM 12939 N N . SER A 1 99 ? -15.403 12.819 0.647 1.00 0.00 99 SER A N 8
ATOM 12940 C CA . SER A 1 99 ? -16.648 13.484 1.017 1.00 0.00 99 SER A CA 8
ATOM 12941 C C . SER A 1 99 ? -17.013 14.558 -0.001 1.00 0.00 99 SER A C 8
ATOM 12942 O O . SER A 1 99 ? -18.154 14.636 -0.456 1.00 0.00 99 SER A O 8
ATOM 12950 N N . GLY A 1 100 ? -16.036 15.387 -0.356 1.00 0.00 100 GLY A N 8
ATOM 12951 C CA . GLY A 1 100 ? -16.274 16.448 -1.317 1.00 0.00 100 GLY A CA 8
ATOM 12952 C C . GLY A 1 100 ? -15.198 16.514 -2.388 1.00 0.00 100 GLY A C 8
ATOM 12953 O O . GLY A 1 100 ? -14.152 17.126 -2.178 1.00 0.00 100 GLY A O 8
ATOM 12957 N N . PRO A 1 101 ? -15.430 15.888 -3.556 1.00 0.00 101 PRO A N 8
ATOM 12958 C CA . PRO A 1 101 ? -14.460 15.889 -4.656 1.00 0.00 101 PRO A CA 8
ATOM 12959 C C . PRO A 1 101 ? -13.967 17.292 -4.994 1.00 0.00 101 PRO A C 8
ATOM 12960 O O . PRO A 1 101 ? -14.670 18.068 -5.641 1.00 0.00 101 PRO A O 8
ATOM 12971 N N . SER A 1 102 ? -12.755 17.611 -4.551 1.00 0.00 102 SER A N 8
ATOM 12972 C CA . SER A 1 102 ? -12.168 18.921 -4.807 1.00 0.00 102 SER A CA 8
ATOM 12973 C C . SER A 1 102 ? -13.017 20.028 -4.189 1.00 0.00 102 SER A C 8
ATOM 12974 O O . SER A 1 102 ? -13.943 20.539 -4.818 1.00 0.00 102 SER A O 8
ATOM 12982 N N . SER A 1 103 ? -12.694 20.392 -2.952 1.00 0.00 103 SER A N 8
ATOM 12983 C CA . SER A 1 103 ? -13.427 21.439 -2.248 1.00 0.00 103 SER A CA 8
ATOM 12984 C C . SER A 1 103 ? -13.298 22.775 -2.973 1.00 0.00 103 SER A C 8
ATOM 12985 O O . SER A 1 103 ? -14.221 23.590 -2.958 1.00 0.00 103 SER A O 8
ATOM 12993 N N . GLY A 1 104 ? -12.150 22.992 -3.604 1.00 0.00 104 GLY A N 8
ATOM 12994 C CA . GLY A 1 104 ? -11.923 24.230 -4.325 1.00 0.00 104 GLY A CA 8
ATOM 12995 C C . GLY A 1 104 ? -11.965 25.444 -3.418 1.00 0.00 104 GLY A C 8
ATOM 12996 O O . GLY A 1 104 ? -12.097 25.264 -2.190 1.00 0.00 104 GLY A O 8
ATOM 13001 N N . GLY A 1 1 ? -15.461 -19.489 5.409 1.00 0.00 1 GLY A N 9
ATOM 13002 C CA . GLY A 1 1 ? -14.416 -20.437 4.934 1.00 0.00 1 GLY A CA 9
ATOM 13003 C C . GLY A 1 1 ? -13.126 -20.322 5.721 1.00 0.00 1 GLY A C 9
ATOM 13004 O O . GLY A 1 1 ? -12.619 -21.315 6.244 1.00 0.00 1 GLY A O 9
ATOM 13010 N N . SER A 1 2 ? -12.593 -19.107 5.806 1.00 0.00 2 SER A N 9
ATOM 13011 C CA . SER A 1 2 ? -11.353 -18.865 6.535 1.00 0.00 2 SER A CA 9
ATOM 13012 C C . SER A 1 2 ? -10.205 -19.675 5.941 1.00 0.00 2 SER A C 9
ATOM 13013 O O . SER A 1 2 ? -9.287 -20.083 6.651 1.00 0.00 2 SER A O 9
ATOM 13021 N N . SER A 1 3 ? -10.264 -19.903 4.632 1.00 0.00 3 SER A N 9
ATOM 13022 C CA . SER A 1 3 ? -9.229 -20.662 3.942 1.00 0.00 3 SER A CA 9
ATOM 13023 C C . SER A 1 3 ? -8.122 -19.742 3.437 1.00 0.00 3 SER A C 9
ATOM 13024 O O . SER A 1 3 ? -6.961 -20.139 3.354 1.00 0.00 3 SER A O 9
ATOM 13032 N N . GLY A 1 4 ? -8.492 -18.511 3.101 1.00 0.00 4 GLY A N 9
ATOM 13033 C CA . GLY A 1 4 ? -7.518 -17.554 2.608 1.00 0.00 4 GLY A CA 9
ATOM 13034 C C . GLY A 1 4 ? -6.644 -16.994 3.713 1.00 0.00 4 GLY A C 9
ATOM 13035 O O . GLY A 1 4 ? -6.666 -15.793 3.983 1.00 0.00 4 GLY A O 9
ATOM 13039 N N . SER A 1 5 ? -5.872 -17.865 4.353 1.00 0.00 5 SER A N 9
ATOM 13040 C CA . SER A 1 5 ? -4.986 -17.452 5.435 1.00 0.00 5 SER A CA 9
ATOM 13041 C C . SER A 1 5 ? -3.905 -16.506 4.919 1.00 0.00 5 SER A C 9
ATOM 13042 O O . SER A 1 5 ? -3.715 -15.414 5.455 1.00 0.00 5 SER A O 9
ATOM 13050 N N . SER A 1 6 ? -3.200 -16.933 3.877 1.00 0.00 6 SER A N 9
ATOM 13051 C CA . SER A 1 6 ? -2.139 -16.125 3.288 1.00 0.00 6 SER A CA 9
ATOM 13052 C C . SER A 1 6 ? -2.530 -15.648 1.892 1.00 0.00 6 SER A C 9
ATOM 13053 O O . SER A 1 6 ? -1.864 -15.967 0.906 1.00 0.00 6 SER A O 9
ATOM 13061 N N . GLY A 1 7 ? -3.615 -14.885 1.817 1.00 0.00 7 GLY A N 9
ATOM 13062 C CA . GLY A 1 7 ? -4.077 -14.377 0.539 1.00 0.00 7 GLY A CA 9
ATOM 13063 C C . GLY A 1 7 ? -3.594 -12.967 0.265 1.00 0.00 7 GLY A C 9
ATOM 13064 O O . GLY A 1 7 ? -4.250 -12.206 -0.447 1.00 0.00 7 GLY A O 9
ATOM 13068 N N . VAL A 1 8 ? -2.444 -12.618 0.831 1.00 0.00 8 VAL A N 9
ATOM 13069 C CA . VAL A 1 8 ? -1.873 -11.289 0.643 1.00 0.00 8 VAL A CA 9
ATOM 13070 C C . VAL A 1 8 ? -0.798 -11.300 -0.438 1.00 0.00 8 VAL A C 9
ATOM 13071 O O . VAL A 1 8 ? -0.594 -10.305 -1.134 1.00 0.00 8 VAL A O 9
ATOM 13084 N N . SER A 1 9 ? -0.113 -12.431 -0.573 1.00 0.00 9 SER A N 9
ATOM 13085 C CA . SER A 1 9 ? 0.943 -12.570 -1.570 1.00 0.00 9 SER A CA 9
ATOM 13086 C C . SER A 1 9 ? 0.353 -12.709 -2.970 1.00 0.00 9 SER A C 9
ATOM 13087 O O . SER A 1 9 ? 0.851 -12.114 -3.926 1.00 0.00 9 SER A O 9
ATOM 13095 N N . GLN A 1 10 ? -0.711 -13.498 -3.083 1.00 0.00 10 GLN A N 9
ATOM 13096 C CA . GLN A 1 10 ? -1.369 -13.714 -4.368 1.00 0.00 10 GLN A CA 9
ATOM 13097 C C . GLN A 1 10 ? -1.867 -12.396 -4.952 1.00 0.00 10 GLN A C 9
ATOM 13098 O O . GLN A 1 10 ? -1.884 -12.211 -6.169 1.00 0.00 10 GLN A O 9
ATOM 13112 N N . ARG A 1 11 ? -2.270 -11.482 -4.076 1.00 0.00 11 ARG A N 9
ATOM 13113 C CA . ARG A 1 11 ? -2.769 -10.181 -4.504 1.00 0.00 11 ARG A CA 9
ATOM 13114 C C . ARG A 1 11 ? -1.637 -9.322 -5.066 1.00 0.00 11 ARG A C 9
ATOM 13115 O O . ARG A 1 11 ? -0.472 -9.515 -4.720 1.00 0.00 11 ARG A O 9
ATOM 13136 N N . PRO A 1 12 ? -1.967 -8.359 -5.943 1.00 0.00 12 PRO A N 9
ATOM 13137 C CA . PRO A 1 12 ? -0.972 -7.469 -6.550 1.00 0.00 12 PRO A CA 9
ATOM 13138 C C . PRO A 1 12 ? -0.215 -6.652 -5.508 1.00 0.00 12 PRO A C 9
ATOM 13139 O O . PRO A 1 12 ? -0.720 -6.403 -4.413 1.00 0.00 12 PRO A O 9
ATOM 13150 N N . PHE A 1 13 ? 0.999 -6.239 -5.856 1.00 0.00 13 PHE A N 9
ATOM 13151 C CA . PHE A 1 13 ? 1.827 -5.451 -4.950 1.00 0.00 13 PHE A CA 9
ATOM 13152 C C . PHE A 1 13 ? 1.223 -4.071 -4.717 1.00 0.00 13 PHE A C 9
ATOM 13153 O O . PHE A 1 13 ? 1.296 -3.529 -3.614 1.00 0.00 13 PHE A O 9
ATOM 13170 N N . ARG A 1 14 ? 0.628 -3.506 -5.762 1.00 0.00 14 ARG A N 9
ATOM 13171 C CA . ARG A 1 14 ? 0.011 -2.187 -5.672 1.00 0.00 14 ARG A CA 9
ATOM 13172 C C . ARG A 1 14 ? -1.088 -2.171 -4.614 1.00 0.00 14 ARG A C 9
ATOM 13173 O O . ARG A 1 14 ? -1.309 -1.159 -3.949 1.00 0.00 14 ARG A O 9
ATOM 13194 N N . ASP A 1 15 ? -1.774 -3.299 -4.464 1.00 0.00 15 ASP A N 9
ATOM 13195 C CA . ASP A 1 15 ? -2.851 -3.414 -3.487 1.00 0.00 15 ASP A CA 9
ATOM 13196 C C . ASP A 1 15 ? -2.294 -3.683 -2.092 1.00 0.00 15 ASP A C 9
ATOM 13197 O O . ASP A 1 15 ? -2.870 -3.258 -1.091 1.00 0.00 15 ASP A O 9
ATOM 13206 N N . ARG A 1 16 ? -1.170 -4.389 -2.036 1.00 0.00 16 ARG A N 9
ATOM 13207 C CA . ARG A 1 16 ? -0.535 -4.713 -0.764 1.00 0.00 16 ARG A CA 9
ATOM 13208 C C . ARG A 1 16 ? -0.057 -3.448 -0.058 1.00 0.00 16 ARG A C 9
ATOM 13209 O O . ARG A 1 16 ? -0.041 -3.379 1.171 1.00 0.00 16 ARG A O 9
ATOM 13230 N N . VAL A 1 17 ? 0.333 -2.450 -0.845 1.00 0.00 17 VAL A N 9
ATOM 13231 C CA . VAL A 1 17 ? 0.812 -1.187 -0.296 1.00 0.00 17 VAL A CA 9
ATOM 13232 C C . VAL A 1 17 ? -0.333 -0.195 -0.120 1.00 0.00 17 VAL A C 9
ATOM 13233 O O . VAL A 1 17 ? -0.377 0.549 0.859 1.00 0.00 17 VAL A O 9
ATOM 13246 N N . LEU A 1 18 ? -1.256 -0.188 -1.077 1.00 0.00 18 LEU A N 9
ATOM 13247 C CA . LEU A 1 18 ? -2.400 0.715 -1.027 1.00 0.00 18 LEU A CA 9
ATOM 13248 C C . LEU A 1 18 ? -3.229 0.478 0.231 1.00 0.00 18 LEU A C 9
ATOM 13249 O O . LEU A 1 18 ? -3.473 1.400 1.009 1.00 0.00 18 LEU A O 9
ATOM 13265 N N . HIS A 1 19 ? -3.663 -0.763 0.424 1.00 0.00 19 HIS A N 9
ATOM 13266 C CA . HIS A 1 19 ? -4.466 -1.121 1.587 1.00 0.00 19 HIS A CA 9
ATOM 13267 C C . HIS A 1 19 ? -3.714 -0.834 2.883 1.00 0.00 19 HIS A C 9
ATOM 13268 O O . HIS A 1 19 ? -4.317 -0.490 3.899 1.00 0.00 19 HIS A O 9
ATOM 13282 N N . LEU A 1 20 ? -2.393 -0.975 2.839 1.00 0.00 20 LEU A N 9
ATOM 13283 C CA . LEU A 1 20 ? -1.560 -0.731 4.010 1.00 0.00 20 LEU A CA 9
ATOM 13284 C C . LEU A 1 20 ? -1.561 0.749 4.380 1.00 0.00 20 LEU A C 9
ATOM 13285 O O . LEU A 1 20 ? -1.915 1.119 5.500 1.00 0.00 20 LEU A O 9
ATOM 13301 N N . LEU A 1 21 ? -1.162 1.591 3.433 1.00 0.00 21 LEU A N 9
ATOM 13302 C CA . LEU A 1 21 ? -1.117 3.030 3.658 1.00 0.00 21 LEU A CA 9
ATOM 13303 C C . LEU A 1 21 ? -2.515 3.590 3.902 1.00 0.00 21 LEU A C 9
ATOM 13304 O O . LEU A 1 21 ? -2.684 4.573 4.624 1.00 0.00 21 LEU A O 9
ATOM 13320 N N . ALA A 1 22 ? -3.515 2.958 3.296 1.00 0.00 22 ALA A N 9
ATOM 13321 C CA . ALA A 1 22 ? -4.898 3.393 3.447 1.00 0.00 22 ALA A CA 9
ATOM 13322 C C . ALA A 1 22 ? -5.323 3.377 4.913 1.00 0.00 22 ALA A C 9
ATOM 13323 O O . ALA A 1 22 ? -6.091 4.230 5.356 1.00 0.00 22 ALA A O 9
ATOM 13330 N N . LEU A 1 23 ? -4.817 2.401 5.659 1.00 0.00 23 LEU A N 9
ATOM 13331 C CA . LEU A 1 23 ? -5.145 2.273 7.075 1.00 0.00 23 LEU A CA 9
ATOM 13332 C C . LEU A 1 23 ? -4.445 3.353 7.895 1.00 0.00 23 LEU A C 9
ATOM 13333 O O . LEU A 1 23 ? -5.090 4.115 8.615 1.00 0.00 23 LEU A O 9
ATOM 13349 N N . ARG A 1 24 ? -3.122 3.410 7.781 1.00 0.00 24 ARG A N 9
ATOM 13350 C CA . ARG A 1 24 ? -2.335 4.397 8.512 1.00 0.00 24 ARG A CA 9
ATOM 13351 C C . ARG A 1 24 ? -0.984 4.623 7.839 1.00 0.00 24 ARG A C 9
ATOM 13352 O O . ARG A 1 24 ? -0.525 3.791 7.055 1.00 0.00 24 ARG A O 9
ATOM 13373 N N . PRO A 1 25 ? -0.326 5.757 8.136 1.00 0.00 25 PRO A N 9
ATOM 13374 C CA . PRO A 1 25 ? 0.979 6.088 7.555 1.00 0.00 25 PRO A CA 9
ATOM 13375 C C . PRO A 1 25 ? 1.993 4.962 7.729 1.00 0.00 25 PRO A C 9
ATOM 13376 O O . PRO A 1 25 ? 2.017 4.287 8.758 1.00 0.00 25 PRO A O 9
ATOM 13387 N N . TYR A 1 26 ? 2.829 4.765 6.715 1.00 0.00 26 TYR A N 9
ATOM 13388 C CA . TYR A 1 26 ? 3.846 3.720 6.754 1.00 0.00 26 TYR A CA 9
ATOM 13389 C C . TYR A 1 26 ? 5.141 4.196 6.105 1.00 0.00 26 TYR A C 9
ATOM 13390 O O . TYR A 1 26 ? 5.178 4.486 4.910 1.00 0.00 26 TYR A O 9
ATOM 13408 N N . ARG A 1 27 ? 6.202 4.274 6.902 1.00 0.00 27 ARG A N 9
ATOM 13409 C CA . ARG A 1 27 ? 7.501 4.715 6.406 1.00 0.00 27 ARG A CA 9
ATOM 13410 C C . ARG A 1 27 ? 8.111 3.669 5.478 1.00 0.00 27 ARG A C 9
ATOM 13411 O O . ARG A 1 27 ? 7.662 2.523 5.438 1.00 0.00 27 ARG A O 9
ATOM 13432 N N . LYS A 1 28 ? 9.136 4.071 4.733 1.00 0.00 28 LYS A N 9
ATOM 13433 C CA . LYS A 1 28 ? 9.807 3.168 3.806 1.00 0.00 28 LYS A CA 9
ATOM 13434 C C . LYS A 1 28 ? 10.446 2.000 4.550 1.00 0.00 28 LYS A C 9
ATOM 13435 O O . LYS A 1 28 ? 10.351 0.850 4.119 1.00 0.00 28 LYS A O 9
ATOM 13454 N N . ALA A 1 29 ? 11.098 2.302 5.667 1.00 0.00 29 ALA A N 9
ATOM 13455 C CA . ALA A 1 29 ? 11.753 1.277 6.471 1.00 0.00 29 ALA A CA 9
ATOM 13456 C C . ALA A 1 29 ? 10.729 0.410 7.196 1.00 0.00 29 ALA A C 9
ATOM 13457 O O . ALA A 1 29 ? 10.947 -0.783 7.405 1.00 0.00 29 ALA A O 9
ATOM 13464 N N . GLU A 1 30 ? 9.611 1.019 7.577 1.00 0.00 30 GLU A N 9
ATOM 13465 C CA . GLU A 1 30 ? 8.552 0.303 8.279 1.00 0.00 30 GLU A CA 9
ATOM 13466 C C . GLU A 1 30 ? 7.749 -0.564 7.314 1.00 0.00 30 GLU A C 9
ATOM 13467 O O . GLU A 1 30 ? 7.444 -1.719 7.609 1.00 0.00 30 GLU A O 9
ATOM 13479 N N . LEU A 1 31 ? 7.409 0.002 6.160 1.00 0.00 31 LEU A N 9
ATOM 13480 C CA . LEU A 1 31 ? 6.642 -0.718 5.152 1.00 0.00 31 LEU A CA 9
ATOM 13481 C C . LEU A 1 31 ? 7.483 -1.818 4.510 1.00 0.00 31 LEU A C 9
ATOM 13482 O O . LEU A 1 31 ? 6.963 -2.865 4.125 1.00 0.00 31 LEU A O 9
ATOM 13498 N N . LEU A 1 32 ? 8.784 -1.571 4.398 1.00 0.00 32 LEU A N 9
ATOM 13499 C CA . LEU A 1 32 ? 9.696 -2.539 3.803 1.00 0.00 32 LEU A CA 9
ATOM 13500 C C . LEU A 1 32 ? 9.727 -3.830 4.615 1.00 0.00 32 LEU A C 9
ATOM 13501 O O . LEU A 1 32 ? 9.584 -4.923 4.068 1.00 0.00 32 LEU A O 9
ATOM 13517 N N . LEU A 1 33 ? 9.915 -3.694 5.924 1.00 0.00 33 LEU A N 9
ATOM 13518 C CA . LEU A 1 33 ? 9.965 -4.850 6.812 1.00 0.00 33 LEU A CA 9
ATOM 13519 C C . LEU A 1 33 ? 8.600 -5.526 6.903 1.00 0.00 33 LEU A C 9
ATOM 13520 O O . LEU A 1 33 ? 8.506 -6.752 6.967 1.00 0.00 33 LEU A O 9
ATOM 13536 N N . ARG A 1 34 ? 7.545 -4.717 6.910 1.00 0.00 34 ARG A N 9
ATOM 13537 C CA . ARG A 1 34 ? 6.185 -5.236 6.993 1.00 0.00 34 ARG A CA 9
ATOM 13538 C C . ARG A 1 34 ? 5.867 -6.127 5.795 1.00 0.00 34 ARG A C 9
ATOM 13539 O O . ARG A 1 34 ? 5.355 -7.235 5.952 1.00 0.00 34 ARG A O 9
ATOM 13560 N N . LEU A 1 35 ? 6.175 -5.634 4.600 1.00 0.00 35 LEU A N 9
ATOM 13561 C CA . LEU A 1 35 ? 5.923 -6.385 3.376 1.00 0.00 35 LEU A CA 9
ATOM 13562 C C . LEU A 1 35 ? 6.838 -7.602 3.285 1.00 0.00 35 LEU A C 9
ATOM 13563 O O . LEU A 1 35 ? 6.446 -8.647 2.767 1.00 0.00 35 LEU A O 9
ATOM 13579 N N . GLN A 1 36 ? 8.058 -7.458 3.792 1.00 0.00 36 GLN A N 9
ATOM 13580 C CA . GLN A 1 36 ? 9.027 -8.547 3.768 1.00 0.00 36 GLN A CA 9
ATOM 13581 C C . GLN A 1 36 ? 8.508 -9.755 4.541 1.00 0.00 36 GLN A C 9
ATOM 13582 O O . GLN A 1 36 ? 8.821 -10.899 4.209 1.00 0.00 36 GLN A O 9
ATOM 13596 N N . LYS A 1 37 ? 7.713 -9.495 5.573 1.00 0.00 37 LYS A N 9
ATOM 13597 C CA . LYS A 1 37 ? 7.151 -10.561 6.394 1.00 0.00 37 LYS A CA 9
ATOM 13598 C C . LYS A 1 37 ? 6.234 -11.457 5.567 1.00 0.00 37 LYS A C 9
ATOM 13599 O O . LYS A 1 37 ? 6.136 -12.659 5.815 1.00 0.00 37 LYS A O 9
ATOM 13618 N N . ASP A 1 38 ? 5.564 -10.864 4.585 1.00 0.00 38 ASP A N 9
ATOM 13619 C CA . ASP A 1 38 ? 4.655 -11.608 3.721 1.00 0.00 38 ASP A CA 9
ATOM 13620 C C . ASP A 1 38 ? 5.366 -12.075 2.456 1.00 0.00 38 ASP A C 9
ATOM 13621 O O . ASP A 1 38 ? 5.120 -13.176 1.964 1.00 0.00 38 ASP A O 9
ATOM 13630 N N . GLY A 1 39 ? 6.248 -11.229 1.933 1.00 0.00 39 GLY A N 9
ATOM 13631 C CA . GLY A 1 39 ? 6.982 -11.573 0.729 1.00 0.00 39 GLY A CA 9
ATOM 13632 C C . GLY A 1 39 ? 7.495 -10.351 -0.007 1.00 0.00 39 GLY A C 9
ATOM 13633 O O . GLY A 1 39 ? 6.753 -9.710 -0.752 1.00 0.00 39 GLY A O 9
ATOM 13637 N N . LEU A 1 40 ? 8.767 -10.027 0.202 1.00 0.00 40 LEU A N 9
ATOM 13638 C CA . LEU A 1 40 ? 9.379 -8.873 -0.447 1.00 0.00 40 LEU A CA 9
ATOM 13639 C C . LEU A 1 40 ? 10.767 -9.219 -0.974 1.00 0.00 40 LEU A C 9
ATOM 13640 O O . LEU A 1 40 ? 11.695 -9.456 -0.199 1.00 0.00 40 LEU A O 9
ATOM 13656 N N . THR A 1 41 ? 10.904 -9.247 -2.295 1.00 0.00 41 THR A N 9
ATOM 13657 C CA . THR A 1 41 ? 12.179 -9.564 -2.925 1.00 0.00 41 THR A CA 9
ATOM 13658 C C . THR A 1 41 ? 12.880 -8.296 -3.403 1.00 0.00 41 THR A C 9
ATOM 13659 O O . THR A 1 41 ? 12.357 -7.192 -3.254 1.00 0.00 41 THR A O 9
ATOM 13670 N N . GLN A 1 42 ? 14.067 -8.463 -3.979 1.00 0.00 42 GLN A N 9
ATOM 13671 C CA . GLN A 1 42 ? 14.839 -7.332 -4.478 1.00 0.00 42 GLN A CA 9
ATOM 13672 C C . GLN A 1 42 ? 14.066 -6.579 -5.556 1.00 0.00 42 GLN A C 9
ATOM 13673 O O . GLN A 1 42 ? 14.215 -5.366 -5.710 1.00 0.00 42 GLN A O 9
ATOM 13687 N N . ALA A 1 43 ? 13.239 -7.305 -6.303 1.00 0.00 43 ALA A N 9
ATOM 13688 C CA . ALA A 1 43 ? 12.444 -6.707 -7.366 1.00 0.00 43 ALA A CA 9
ATOM 13689 C C . ALA A 1 43 ? 11.344 -5.817 -6.796 1.00 0.00 43 ALA A C 9
ATOM 13690 O O . ALA A 1 43 ? 11.179 -4.671 -7.214 1.00 0.00 43 ALA A O 9
ATOM 13697 N N . ASP A 1 44 ? 10.593 -6.352 -5.839 1.00 0.00 44 ASP A N 9
ATOM 13698 C CA . ASP A 1 44 ? 9.509 -5.606 -5.210 1.00 0.00 44 ASP A CA 9
ATOM 13699 C C . ASP A 1 44 ? 10.057 -4.526 -4.283 1.00 0.00 44 ASP A C 9
ATOM 13700 O O . ASP A 1 44 ? 9.446 -3.470 -4.116 1.00 0.00 44 ASP A O 9
ATOM 13709 N N . LYS A 1 45 ? 11.211 -4.797 -3.684 1.00 0.00 45 LYS A N 9
ATOM 13710 C CA . LYS A 1 45 ? 11.842 -3.847 -2.773 1.00 0.00 45 LYS A CA 9
ATOM 13711 C C . LYS A 1 45 ? 12.153 -2.535 -3.486 1.00 0.00 45 LYS A C 9
ATOM 13712 O O . LYS A 1 45 ? 11.961 -1.454 -2.929 1.00 0.00 45 LYS A O 9
ATOM 13731 N N . ASP A 1 46 ? 12.634 -2.638 -4.720 1.00 0.00 46 ASP A N 9
ATOM 13732 C CA . ASP A 1 46 ? 12.973 -1.459 -5.509 1.00 0.00 46 ASP A CA 9
ATOM 13733 C C . ASP A 1 46 ? 11.718 -0.815 -6.092 1.00 0.00 46 ASP A C 9
ATOM 13734 O O . ASP A 1 46 ? 11.650 0.403 -6.250 1.00 0.00 46 ASP A O 9
ATOM 13743 N N . ALA A 1 47 ? 10.729 -1.643 -6.410 1.00 0.00 47 ALA A N 9
ATOM 13744 C CA . ALA A 1 47 ? 9.477 -1.154 -6.975 1.00 0.00 47 ALA A CA 9
ATOM 13745 C C . ALA A 1 47 ? 8.682 -0.358 -5.946 1.00 0.00 47 ALA A C 9
ATOM 13746 O O . ALA A 1 47 ? 7.945 0.565 -6.294 1.00 0.00 47 ALA A O 9
ATOM 13753 N N . LEU A 1 48 ? 8.836 -0.720 -4.676 1.00 0.00 48 LEU A N 9
ATOM 13754 C CA . LEU A 1 48 ? 8.132 -0.041 -3.596 1.00 0.00 48 LEU A CA 9
ATOM 13755 C C . LEU A 1 48 ? 8.499 1.439 -3.553 1.00 0.00 48 LEU A C 9
ATOM 13756 O O . LEU A 1 48 ? 7.653 2.291 -3.276 1.00 0.00 48 LEU A O 9
ATOM 13772 N N . ASP A 1 49 ? 9.763 1.740 -3.830 1.00 0.00 49 ASP A N 9
ATOM 13773 C CA . ASP A 1 49 ? 10.241 3.117 -3.823 1.00 0.00 49 ASP A CA 9
ATOM 13774 C C . ASP A 1 49 ? 9.499 3.957 -4.858 1.00 0.00 49 ASP A C 9
ATOM 13775 O O . ASP A 1 49 ? 9.053 5.067 -4.567 1.00 0.00 49 ASP A O 9
ATOM 13784 N N . GLY A 1 50 ? 9.370 3.420 -6.066 1.00 0.00 50 GLY A N 9
ATOM 13785 C CA . GLY A 1 50 ? 8.681 4.134 -7.126 1.00 0.00 50 GLY A CA 9
ATOM 13786 C C . GLY A 1 50 ? 7.174 4.089 -6.970 1.00 0.00 50 GLY A C 9
ATOM 13787 O O . GLY A 1 50 ? 6.470 4.995 -7.417 1.00 0.00 50 GLY A O 9
ATOM 13791 N N . LEU A 1 51 ? 6.676 3.033 -6.337 1.00 0.00 51 LEU A N 9
ATOM 13792 C CA . LEU A 1 51 ? 5.242 2.874 -6.124 1.00 0.00 51 LEU A CA 9
ATOM 13793 C C . LEU A 1 51 ? 4.743 3.823 -5.040 1.00 0.00 51 LEU A C 9
ATOM 13794 O O . LEU A 1 51 ? 3.679 4.428 -5.171 1.00 0.00 51 LEU A O 9
ATOM 13810 N N . LEU A 1 52 ? 5.517 3.946 -3.966 1.00 0.00 52 LEU A N 9
ATOM 13811 C CA . LEU A 1 52 ? 5.153 4.821 -2.858 1.00 0.00 52 LEU A CA 9
ATOM 13812 C C . LEU A 1 52 ? 5.053 6.272 -3.319 1.00 0.00 52 LEU A C 9
ATOM 13813 O O . LEU A 1 52 ? 4.070 6.956 -3.038 1.00 0.00 52 LEU A O 9
ATOM 13829 N N . GLN A 1 53 ? 6.078 6.736 -4.027 1.00 0.00 53 GLN A N 9
ATOM 13830 C CA . GLN A 1 53 ? 6.105 8.106 -4.525 1.00 0.00 53 GLN A CA 9
ATOM 13831 C C . GLN A 1 53 ? 4.892 8.397 -5.406 1.00 0.00 53 GLN A C 9
ATOM 13832 O O . GLN A 1 53 ? 4.474 9.547 -5.540 1.00 0.00 53 GLN A O 9
ATOM 13846 N N . GLN A 1 54 ? 4.333 7.351 -6.005 1.00 0.00 54 GLN A N 9
ATOM 13847 C CA . GLN A 1 54 ? 3.170 7.501 -6.873 1.00 0.00 54 GLN A CA 9
ATOM 13848 C C . GLN A 1 54 ? 1.874 7.329 -6.087 1.00 0.00 54 GLN A C 9
ATOM 13849 O O . GLN A 1 54 ? 1.025 8.221 -6.067 1.00 0.00 54 GLN A O 9
ATOM 13863 N N . VAL A 1 55 ? 1.725 6.177 -5.442 1.00 0.00 55 VAL A N 9
ATOM 13864 C CA . VAL A 1 55 ? 0.530 5.887 -4.658 1.00 0.00 55 VAL A CA 9
ATOM 13865 C C . VAL A 1 55 ? 0.754 6.185 -3.178 1.00 0.00 55 VAL A C 9
ATOM 13866 O O . VAL A 1 55 ? 0.259 5.468 -2.308 1.00 0.00 55 VAL A O 9
ATOM 13879 N N . ALA A 1 56 ? 1.500 7.249 -2.898 1.00 0.00 56 ALA A N 9
ATOM 13880 C CA . ALA A 1 56 ? 1.786 7.641 -1.523 1.00 0.00 56 ALA A CA 9
ATOM 13881 C C . ALA A 1 56 ? 2.598 8.931 -1.477 1.00 0.00 56 ALA A C 9
ATOM 13882 O O . ALA A 1 56 ? 3.208 9.330 -2.469 1.00 0.00 56 ALA A O 9
ATOM 13889 N N . ASN A 1 57 ? 2.600 9.581 -0.318 1.00 0.00 57 ASN A N 9
ATOM 13890 C CA . ASN A 1 57 ? 3.335 10.826 -0.139 1.00 0.00 57 ASN A CA 9
ATOM 13891 C C . ASN A 1 57 ? 4.189 10.777 1.124 1.00 0.00 57 ASN A C 9
ATOM 13892 O O . ASN A 1 57 ? 3.666 10.751 2.238 1.00 0.00 57 ASN A O 9
ATOM 13903 N N . MET A 1 58 ? 5.506 10.763 0.942 1.00 0.00 58 MET A N 9
ATOM 13904 C CA . MET A 1 58 ? 6.432 10.716 2.067 1.00 0.00 58 MET A CA 9
ATOM 13905 C C . MET A 1 58 ? 6.473 12.055 2.795 1.00 0.00 58 MET A C 9
ATOM 13906 O O . MET A 1 58 ? 6.187 13.100 2.210 1.00 0.00 58 MET A O 9
ATOM 13920 N N . SER A 1 59 ? 6.832 12.016 4.075 1.00 0.00 59 SER A N 9
ATOM 13921 C CA . SER A 1 59 ? 6.911 13.228 4.883 1.00 0.00 59 SER A CA 9
ATOM 13922 C C . SER A 1 59 ? 8.354 13.704 5.010 1.00 0.00 59 SER A C 9
ATOM 13923 O O . SER A 1 59 ? 9.274 13.075 4.486 1.00 0.00 59 SER A O 9
ATOM 13931 N N . ALA A 1 60 ? 8.545 14.818 5.708 1.00 0.00 60 ALA A N 9
ATOM 13932 C CA . ALA A 1 60 ? 9.876 15.379 5.904 1.00 0.00 60 ALA A CA 9
ATOM 13933 C C . ALA A 1 60 ? 10.239 15.430 7.383 1.00 0.00 60 ALA A C 9
ATOM 13934 O O . ALA A 1 60 ? 11.377 15.151 7.764 1.00 0.00 60 ALA A O 9
ATOM 13941 N N . LYS A 1 61 ? 9.266 15.787 8.215 1.00 0.00 61 LYS A N 9
ATOM 13942 C CA . LYS A 1 61 ? 9.483 15.875 9.654 1.00 0.00 61 LYS A CA 9
ATOM 13943 C C . LYS A 1 61 ? 9.922 14.528 10.221 1.00 0.00 61 LYS A C 9
ATOM 13944 O O . LYS A 1 61 ? 10.865 14.453 11.009 1.00 0.00 61 LYS A O 9
ATOM 13963 N N . ASP A 1 62 ? 9.232 13.468 9.816 1.00 0.00 62 ASP A N 9
ATOM 13964 C CA . ASP A 1 62 ? 9.549 12.123 10.284 1.00 0.00 62 ASP A CA 9
ATOM 13965 C C . ASP A 1 62 ? 10.077 11.261 9.142 1.00 0.00 62 ASP A C 9
ATOM 13966 O O . ASP A 1 62 ? 11.135 10.643 9.256 1.00 0.00 62 ASP A O 9
ATOM 13975 N N . GLY A 1 63 ? 9.332 11.225 8.042 1.00 0.00 63 GLY A N 9
ATOM 13976 C CA . GLY A 1 63 ? 9.741 10.435 6.895 1.00 0.00 63 GLY A CA 9
ATOM 13977 C C . GLY A 1 63 ? 8.808 9.270 6.628 1.00 0.00 63 GLY A C 9
ATOM 13978 O O . GLY A 1 63 ? 9.227 8.238 6.105 1.00 0.00 63 GLY A O 9
ATOM 13982 N N . THR A 1 64 ? 7.540 9.436 6.990 1.00 0.00 64 THR A N 9
ATOM 13983 C CA . THR A 1 64 ? 6.545 8.390 6.786 1.00 0.00 64 THR A CA 9
ATOM 13984 C C . THR A 1 64 ? 5.804 8.593 5.468 1.00 0.00 64 THR A C 9
ATOM 13985 O O . THR A 1 64 ? 5.718 9.710 4.959 1.00 0.00 64 THR A O 9
ATOM 13996 N N . CYS A 1 65 ? 5.270 7.506 4.921 1.00 0.00 65 CYS A N 9
ATOM 13997 C CA . CYS A 1 65 ? 4.536 7.565 3.663 1.00 0.00 65 CYS A CA 9
ATOM 13998 C C . CYS A 1 65 ? 3.031 7.528 3.909 1.00 0.00 65 CYS A C 9
ATOM 13999 O O . CYS A 1 65 ? 2.510 6.574 4.487 1.00 0.00 65 CYS A O 9
ATOM 14007 N N . THR A 1 66 ? 2.338 8.572 3.466 1.00 0.00 66 THR A N 9
ATOM 14008 C CA . THR A 1 66 ? 0.892 8.658 3.639 1.00 0.00 66 THR A CA 9
ATOM 14009 C C . THR A 1 66 ? 0.174 8.496 2.304 1.00 0.00 66 THR A C 9
ATOM 14010 O O . THR A 1 66 ? 0.529 9.137 1.315 1.00 0.00 66 THR A O 9
ATOM 14021 N N . LEU A 1 67 ? -0.837 7.635 2.283 1.00 0.00 67 LEU A N 9
ATOM 14022 C CA . LEU A 1 67 ? -1.606 7.388 1.069 1.00 0.00 67 LEU A CA 9
ATOM 14023 C C . LEU A 1 67 ? -2.297 8.661 0.594 1.00 0.00 67 LEU A C 9
ATOM 14024 O O . LEU A 1 67 ? -2.649 9.525 1.397 1.00 0.00 67 LEU A O 9
ATOM 14040 N N . GLN A 1 68 ? -2.490 8.770 -0.716 1.00 0.00 68 GLN A N 9
ATOM 14041 C CA . GLN A 1 68 ? -3.140 9.938 -1.300 1.00 0.00 68 GLN A CA 9
ATOM 14042 C C . GLN A 1 68 ? -4.650 9.878 -1.093 1.00 0.00 68 GLN A C 9
ATOM 14043 O O . GLN A 1 68 ? -5.195 8.839 -0.722 1.00 0.00 68 GLN A O 9
ATOM 14057 N N . ASP A 1 69 ? -5.320 11.000 -1.336 1.00 0.00 69 ASP A N 9
ATOM 14058 C CA . ASP A 1 69 ? -6.768 11.075 -1.177 1.00 0.00 69 ASP A CA 9
ATOM 14059 C C . ASP A 1 69 ? -7.482 10.427 -2.360 1.00 0.00 69 ASP A C 9
ATOM 14060 O O . ASP A 1 69 ? -8.574 9.879 -2.214 1.00 0.00 69 ASP A O 9
ATOM 14069 N N . CYS A 1 70 ? -6.857 10.494 -3.531 1.00 0.00 70 CYS A N 9
ATOM 14070 C CA . CYS A 1 70 ? -7.433 9.913 -4.739 1.00 0.00 70 CYS A CA 9
ATOM 14071 C C . CYS A 1 70 ? -7.164 8.412 -4.805 1.00 0.00 70 CYS A C 9
ATOM 14072 O O . CYS A 1 70 ? -7.951 7.656 -5.376 1.00 0.00 70 CYS A O 9
ATOM 14080 N N . MET A 1 71 ? -6.049 7.988 -4.220 1.00 0.00 71 MET A N 9
ATOM 14081 C CA . MET A 1 71 ? -5.678 6.578 -4.214 1.00 0.00 71 MET A CA 9
ATOM 14082 C C . MET A 1 71 ? -6.658 5.756 -3.383 1.00 0.00 71 MET A C 9
ATOM 14083 O O . MET A 1 71 ? -6.818 4.555 -3.603 1.00 0.00 71 MET A O 9
ATOM 14097 N N . TYR A 1 72 ? -7.314 6.407 -2.426 1.00 0.00 72 TYR A N 9
ATOM 14098 C CA . TYR A 1 72 ? -8.278 5.732 -1.563 1.00 0.00 72 TYR A CA 9
ATOM 14099 C C . TYR A 1 72 ? -9.365 5.047 -2.387 1.00 0.00 72 TYR A C 9
ATOM 14100 O O . TYR A 1 72 ? -9.920 4.028 -1.975 1.00 0.00 72 TYR A O 9
ATOM 14118 N N . LYS A 1 73 ? -9.663 5.612 -3.552 1.00 0.00 73 LYS A N 9
ATOM 14119 C CA . LYS A 1 73 ? -10.683 5.055 -4.433 1.00 0.00 73 LYS A CA 9
ATOM 14120 C C . LYS A 1 73 ? -10.301 3.649 -4.884 1.00 0.00 73 LYS A C 9
ATOM 14121 O O . LYS A 1 73 ? -11.163 2.790 -5.073 1.00 0.00 73 LYS A O 9
ATOM 14140 N N . ASP A 1 74 ? -9.003 3.420 -5.055 1.00 0.00 74 ASP A N 9
ATOM 14141 C CA . ASP A 1 74 ? -8.505 2.118 -5.485 1.00 0.00 74 ASP A CA 9
ATOM 14142 C C . ASP A 1 74 ? -8.745 1.059 -4.413 1.00 0.00 74 ASP A C 9
ATOM 14143 O O . ASP A 1 74 ? -8.851 -0.129 -4.716 1.00 0.00 74 ASP A O 9
ATOM 14152 N N . VAL A 1 75 ? -8.828 1.496 -3.159 1.00 0.00 75 VAL A N 9
ATOM 14153 C CA . VAL A 1 75 ? -9.054 0.582 -2.045 1.00 0.00 75 VAL A CA 9
ATOM 14154 C C . VAL A 1 75 ? -10.338 -0.219 -2.241 1.00 0.00 75 VAL A C 9
ATOM 14155 O O . VAL A 1 75 ? -11.393 0.343 -2.537 1.00 0.00 75 VAL A O 9
ATOM 14168 N N . GLN A 1 76 ? -10.240 -1.534 -2.077 1.00 0.00 76 GLN A N 9
ATOM 14169 C CA . GLN A 1 76 ? -11.393 -2.411 -2.236 1.00 0.00 76 GLN A CA 9
ATOM 14170 C C . GLN A 1 76 ? -12.134 -2.582 -0.914 1.00 0.00 76 GLN A C 9
ATOM 14171 O O . GLN A 1 76 ? -11.753 -2.003 0.102 1.00 0.00 76 GLN A O 9
ATOM 14185 N N . LYS A 1 77 ? -13.195 -3.383 -0.936 1.00 0.00 77 LYS A N 9
ATOM 14186 C CA . LYS A 1 77 ? -13.990 -3.632 0.261 1.00 0.00 77 LYS A CA 9
ATOM 14187 C C . LYS A 1 77 ? -14.069 -5.125 0.561 1.00 0.00 77 LYS A C 9
ATOM 14188 O O . LYS A 1 77 ? -15.067 -5.609 1.095 1.00 0.00 77 LYS A O 9
ATOM 14207 N N . ASP A 1 78 ? -13.010 -5.850 0.215 1.00 0.00 78 ASP A N 9
ATOM 14208 C CA . ASP A 1 78 ? -12.960 -7.289 0.447 1.00 0.00 78 ASP A CA 9
ATOM 14209 C C . ASP A 1 78 ? -11.517 -7.781 0.498 1.00 0.00 78 ASP A C 9
ATOM 14210 O O . ASP A 1 78 ? -11.221 -8.910 0.107 1.00 0.00 78 ASP A O 9
ATOM 14219 N N . TRP A 1 79 ? -10.622 -6.926 0.983 1.00 0.00 79 TRP A N 9
ATOM 14220 C CA . TRP A 1 79 ? -9.209 -7.274 1.085 1.00 0.00 79 TRP A CA 9
ATOM 14221 C C . TRP A 1 79 ? -8.997 -8.390 2.108 1.00 0.00 79 TRP A C 9
ATOM 14222 O O . TRP A 1 79 ? -9.316 -8.228 3.286 1.00 0.00 79 TRP A O 9
ATOM 14243 N N . PRO A 1 80 ? -8.452 -9.542 1.674 1.00 0.00 80 PRO A N 9
ATOM 14244 C CA . PRO A 1 80 ? -8.202 -10.680 2.566 1.00 0.00 80 PRO A CA 9
ATOM 14245 C C . PRO A 1 80 ? -7.401 -10.283 3.801 1.00 0.00 80 PRO A C 9
ATOM 14246 O O . PRO A 1 80 ? -7.491 -10.929 4.846 1.00 0.00 80 PRO A O 9
ATOM 14257 N N . GLY A 1 81 ? -6.615 -9.218 3.677 1.00 0.00 81 GLY A N 9
ATOM 14258 C CA . GLY A 1 81 ? -5.809 -8.755 4.791 1.00 0.00 81 GLY A CA 9
ATOM 14259 C C . GLY A 1 81 ? -6.643 -8.419 6.012 1.00 0.00 81 GLY A C 9
ATOM 14260 O O . GLY A 1 81 ? -6.372 -8.903 7.110 1.00 0.00 81 GLY A O 9
ATOM 14264 N N . TYR A 1 82 ? -7.661 -7.586 5.819 1.00 0.00 82 TYR A N 9
ATOM 14265 C CA . TYR A 1 82 ? -8.538 -7.186 6.914 1.00 0.00 82 TYR A CA 9
ATOM 14266 C C . TYR A 1 82 ? -9.388 -8.360 7.386 1.00 0.00 82 TYR A C 9
ATOM 14267 O O . TYR A 1 82 ? -9.227 -9.486 6.916 1.00 0.00 82 TYR A O 9
ATOM 14285 N N . SER A 1 83 ? -10.294 -8.089 8.321 1.00 0.00 83 SER A N 9
ATOM 14286 C CA . SER A 1 83 ? -11.170 -9.125 8.857 1.00 0.00 83 SER A CA 9
ATOM 14287 C C . SER A 1 83 ? -12.447 -8.514 9.428 1.00 0.00 83 SER A C 9
ATOM 14288 O O . SER A 1 83 ? -13.548 -8.799 8.956 1.00 0.00 83 SER A O 9
ATOM 14296 N N . GLU A 1 84 ? -12.292 -7.674 10.445 1.00 0.00 84 GLU A N 9
ATOM 14297 C CA . GLU A 1 84 ? -13.432 -7.023 11.079 1.00 0.00 84 GLU A CA 9
ATOM 14298 C C . GLU A 1 84 ? -13.063 -5.625 11.562 1.00 0.00 84 GLU A C 9
ATOM 14299 O O . GLU A 1 84 ? -13.689 -4.638 11.176 1.00 0.00 84 GLU A O 9
ATOM 14311 N N . GLY A 1 85 ? -12.041 -5.547 12.409 1.00 0.00 85 GLY A N 9
ATOM 14312 C CA . GLY A 1 85 ? -11.606 -4.265 12.931 1.00 0.00 85 GLY A CA 9
ATOM 14313 C C . GLY A 1 85 ? -11.053 -3.356 11.851 1.00 0.00 85 GLY A C 9
ATOM 14314 O O . GLY A 1 85 ? -11.481 -2.210 11.716 1.00 0.00 85 GLY A O 9
ATOM 14318 N N . ASP A 1 86 ? -10.098 -3.869 11.082 1.00 0.00 86 ASP A N 9
ATOM 14319 C CA . ASP A 1 86 ? -9.484 -3.095 10.009 1.00 0.00 86 ASP A CA 9
ATOM 14320 C C . ASP A 1 86 ? -10.527 -2.663 8.983 1.00 0.00 86 ASP A C 9
ATOM 14321 O O . ASP A 1 86 ? -10.433 -1.580 8.406 1.00 0.00 86 ASP A O 9
ATOM 14330 N N . GLN A 1 87 ? -11.520 -3.518 8.760 1.00 0.00 87 GLN A N 9
ATOM 14331 C CA . GLN A 1 87 ? -12.580 -3.225 7.803 1.00 0.00 87 GLN A CA 9
ATOM 14332 C C . GLN A 1 87 ? -13.366 -1.986 8.222 1.00 0.00 87 GLN A C 9
ATOM 14333 O O . GLN A 1 87 ? -13.546 -1.058 7.435 1.00 0.00 87 GLN A O 9
ATOM 14347 N N . GLN A 1 88 ? -13.832 -1.981 9.467 1.00 0.00 88 GLN A N 9
ATOM 14348 C CA . GLN A 1 88 ? -14.599 -0.856 9.990 1.00 0.00 88 GLN A CA 9
ATOM 14349 C C . GLN A 1 88 ? -13.759 0.416 10.011 1.00 0.00 88 GLN A C 9
ATOM 14350 O O . GLN A 1 88 ? -14.282 1.520 9.864 1.00 0.00 88 GLN A O 9
ATOM 14364 N N . LEU A 1 89 ? -12.452 0.254 10.194 1.00 0.00 89 LEU A N 9
ATOM 14365 C CA . LEU A 1 89 ? -11.538 1.391 10.234 1.00 0.00 89 LEU A CA 9
ATOM 14366 C C . LEU A 1 89 ? -11.423 2.045 8.861 1.00 0.00 89 LEU A C 9
ATOM 14367 O O . LEU A 1 89 ? -11.511 3.266 8.735 1.00 0.00 89 LEU A O 9
ATOM 14383 N N . LEU A 1 90 ? -11.224 1.224 7.835 1.00 0.00 90 LEU A N 9
ATOM 14384 C CA . LEU A 1 90 ? -11.094 1.722 6.469 1.00 0.00 90 LEU A CA 9
ATOM 14385 C C . LEU A 1 90 ? -12.322 2.530 6.059 1.00 0.00 90 LEU A C 9
ATOM 14386 O O . LEU A 1 90 ? -12.233 3.436 5.231 1.00 0.00 90 LEU A O 9
ATOM 14402 N N . LYS A 1 91 ? -13.468 2.195 6.643 1.00 0.00 91 LYS A N 9
ATOM 14403 C CA . LYS A 1 91 ? -14.714 2.890 6.336 1.00 0.00 91 LYS A CA 9
ATOM 14404 C C . LYS A 1 91 ? -14.652 4.347 6.783 1.00 0.00 91 LYS A C 9
ATOM 14405 O O . LYS A 1 91 ? -14.824 5.262 5.977 1.00 0.00 91 LYS A O 9
ATOM 14424 N N . ARG A 1 92 ? -14.409 4.555 8.072 1.00 0.00 92 ARG A N 9
ATOM 14425 C CA . ARG A 1 92 ? -14.328 5.902 8.628 1.00 0.00 92 ARG A CA 9
ATOM 14426 C C . ARG A 1 92 ? -13.218 6.705 7.958 1.00 0.00 92 ARG A C 9
ATOM 14427 O O . ARG A 1 92 ? -13.353 7.911 7.744 1.00 0.00 92 ARG A O 9
ATOM 14448 N N . VAL A 1 93 ? -12.121 6.032 7.628 1.00 0.00 93 VAL A N 9
ATOM 14449 C CA . VAL A 1 93 ? -10.988 6.685 6.984 1.00 0.00 93 VAL A CA 9
ATOM 14450 C C . VAL A 1 93 ? -11.384 7.261 5.628 1.00 0.00 93 VAL A C 9
ATOM 14451 O O . VAL A 1 93 ? -11.009 8.383 5.287 1.00 0.00 93 VAL A O 9
ATOM 14464 N N . LEU A 1 94 ? -12.141 6.487 4.859 1.00 0.00 94 LEU A N 9
ATOM 14465 C CA . LEU A 1 94 ? -12.587 6.920 3.539 1.00 0.00 94 LEU A CA 9
ATOM 14466 C C . LEU A 1 94 ? -13.559 8.091 3.650 1.00 0.00 94 LEU A C 9
ATOM 14467 O O . LEU A 1 94 ? -13.609 8.953 2.773 1.00 0.00 94 LEU A O 9
ATOM 14483 N N . VAL A 1 95 ? -14.330 8.113 4.731 1.00 0.00 95 VAL A N 9
ATOM 14484 C CA . VAL A 1 95 ? -15.302 9.177 4.954 1.00 0.00 95 VAL A CA 9
ATOM 14485 C C . VAL A 1 95 ? -14.611 10.506 5.238 1.00 0.00 95 VAL A C 9
ATOM 14486 O O . VAL A 1 95 ? -15.155 11.573 4.951 1.00 0.00 95 VAL A O 9
ATOM 14499 N N . ARG A 1 96 ? -13.410 10.438 5.803 1.00 0.00 96 ARG A N 9
ATOM 14500 C CA . ARG A 1 96 ? -12.648 11.638 6.125 1.00 0.00 96 ARG A CA 9
ATOM 14501 C C . ARG A 1 96 ? -11.988 12.222 4.880 1.00 0.00 96 ARG A C 9
ATOM 14502 O O . ARG A 1 96 ? -11.753 13.428 4.799 1.00 0.00 96 ARG A O 9
ATOM 14523 N N . LYS A 1 97 ? -11.691 11.361 3.911 1.00 0.00 97 LYS A N 9
ATOM 14524 C CA . LYS A 1 97 ? -11.056 11.797 2.672 1.00 0.00 97 LYS A CA 9
ATOM 14525 C C . LYS A 1 97 ? -12.091 12.012 1.572 1.00 0.00 97 LYS A C 9
ATOM 14526 O O . LYS A 1 97 ? -12.127 13.068 0.940 1.00 0.00 97 LYS A O 9
ATOM 14545 N N . LEU A 1 98 ? -12.929 11.006 1.347 1.00 0.00 98 LEU A N 9
ATOM 14546 C CA . LEU A 1 98 ? -13.963 11.085 0.320 1.00 0.00 98 LEU A CA 9
ATOM 14547 C C . LEU A 1 98 ? -14.881 12.280 0.559 1.00 0.00 98 LEU A C 9
ATOM 14548 O O . LEU A 1 98 ? -15.057 13.125 -0.319 1.00 0.00 98 LEU A O 9
ATOM 14564 N N . SER A 1 99 ? -15.464 12.345 1.750 1.00 0.00 99 SER A N 9
ATOM 14565 C CA . SER A 1 99 ? -16.366 13.436 2.102 1.00 0.00 99 SER A CA 9
ATOM 14566 C C . SER A 1 99 ? -15.589 14.626 2.657 1.00 0.00 99 SER A C 9
ATOM 14567 O O . SER A 1 99 ? -15.055 14.570 3.764 1.00 0.00 99 SER A O 9
ATOM 14575 N N . GLY A 1 100 ? -15.532 15.703 1.879 1.00 0.00 100 GLY A N 9
ATOM 14576 C CA . GLY A 1 100 ? -14.819 16.891 2.310 1.00 0.00 100 GLY A CA 9
ATOM 14577 C C . GLY A 1 100 ? -13.323 16.786 2.083 1.00 0.00 100 GLY A C 9
ATOM 14578 O O . GLY A 1 100 ? -12.537 17.011 3.003 1.00 0.00 100 GLY A O 9
ATOM 14582 N N . PRO A 1 101 ? -12.894 16.443 0.856 1.00 0.00 101 PRO A N 9
ATOM 14583 C CA . PRO A 1 101 ? -11.472 16.311 0.524 1.00 0.00 101 PRO A CA 9
ATOM 14584 C C . PRO A 1 101 ? -10.770 17.662 0.435 1.00 0.00 101 PRO A C 9
ATOM 14585 O O . PRO A 1 101 ? -9.668 17.837 0.956 1.00 0.00 101 PRO A O 9
ATOM 14596 N N . SER A 1 102 ? -11.414 18.616 -0.230 1.00 0.00 102 SER A N 9
ATOM 14597 C CA . SER A 1 102 ? -10.851 19.951 -0.388 1.00 0.00 102 SER A CA 9
ATOM 14598 C C . SER A 1 102 ? -11.449 20.918 0.628 1.00 0.00 102 SER A C 9
ATOM 14599 O O . SER A 1 102 ? -12.307 20.542 1.427 1.00 0.00 102 SER A O 9
ATOM 14607 N N . SER A 1 103 ? -10.990 22.165 0.591 1.00 0.00 103 SER A N 9
ATOM 14608 C CA . SER A 1 103 ? -11.480 23.187 1.509 1.00 0.00 103 SER A CA 9
ATOM 14609 C C . SER A 1 103 ? -12.009 24.396 0.745 1.00 0.00 103 SER A C 9
ATOM 14610 O O . SER A 1 103 ? -11.237 25.199 0.221 1.00 0.00 103 SER A O 9
ATOM 14618 N N . GLY A 1 104 ? -13.331 24.518 0.684 1.00 0.00 104 GLY A N 9
ATOM 14619 C CA . GLY A 1 104 ? -13.942 25.631 -0.019 1.00 0.00 104 GLY A CA 9
ATOM 14620 C C . GLY A 1 104 ? -14.543 25.218 -1.348 1.00 0.00 104 GLY A C 9
ATOM 14621 O O . GLY A 1 104 ? -14.669 26.086 -2.238 1.00 0.00 104 GLY A O 9
ATOM 14626 N N . GLY A 1 1 ? -20.839 -25.181 -7.176 1.00 0.00 1 GLY A N 10
ATOM 14627 C CA . GLY A 1 1 ? -19.750 -25.095 -6.165 1.00 0.00 1 GLY A CA 10
ATOM 14628 C C . GLY A 1 1 ? -19.362 -23.664 -5.849 1.00 0.00 1 GLY A C 10
ATOM 14629 O O . GLY A 1 1 ? -19.251 -22.831 -6.748 1.00 0.00 1 GLY A O 10
ATOM 14635 N N . SER A 1 2 ? -19.157 -23.378 -4.568 1.00 0.00 2 SER A N 10
ATOM 14636 C CA . SER A 1 2 ? -18.781 -22.037 -4.134 1.00 0.00 2 SER A CA 10
ATOM 14637 C C . SER A 1 2 ? -17.436 -22.056 -3.415 1.00 0.00 2 SER A C 10
ATOM 14638 O O . SER A 1 2 ? -17.374 -22.244 -2.200 1.00 0.00 2 SER A O 10
ATOM 14646 N N . SER A 1 3 ? -16.362 -21.859 -4.172 1.00 0.00 3 SER A N 10
ATOM 14647 C CA . SER A 1 3 ? -15.019 -21.854 -3.606 1.00 0.00 3 SER A CA 10
ATOM 14648 C C . SER A 1 3 ? -14.227 -20.644 -4.095 1.00 0.00 3 SER A C 10
ATOM 14649 O O . SER A 1 3 ? -14.746 -19.810 -4.837 1.00 0.00 3 SER A O 10
ATOM 14657 N N . GLY A 1 4 ? -12.971 -20.557 -3.674 1.00 0.00 4 GLY A N 10
ATOM 14658 C CA . GLY A 1 4 ? -12.129 -19.447 -4.079 1.00 0.00 4 GLY A CA 10
ATOM 14659 C C . GLY A 1 4 ? -11.944 -18.425 -2.975 1.00 0.00 4 GLY A C 10
ATOM 14660 O O . GLY A 1 4 ? -12.916 -17.876 -2.458 1.00 0.00 4 GLY A O 10
ATOM 14664 N N . SER A 1 5 ? -10.691 -18.171 -2.611 1.00 0.00 5 SER A N 10
ATOM 14665 C CA . SER A 1 5 ? -10.380 -17.209 -1.559 1.00 0.00 5 SER A CA 10
ATOM 14666 C C . SER A 1 5 ? -9.057 -16.504 -1.839 1.00 0.00 5 SER A C 10
ATOM 14667 O O . SER A 1 5 ? -7.988 -17.011 -1.500 1.00 0.00 5 SER A O 10
ATOM 14675 N N . SER A 1 6 ? -9.137 -15.332 -2.462 1.00 0.00 6 SER A N 10
ATOM 14676 C CA . SER A 1 6 ? -7.946 -14.557 -2.788 1.00 0.00 6 SER A CA 10
ATOM 14677 C C . SER A 1 6 ? -7.215 -14.122 -1.522 1.00 0.00 6 SER A C 10
ATOM 14678 O O . SER A 1 6 ? -7.688 -13.255 -0.787 1.00 0.00 6 SER A O 10
ATOM 14686 N N . GLY A 1 7 ? -6.060 -14.730 -1.273 1.00 0.00 7 GLY A N 10
ATOM 14687 C CA . GLY A 1 7 ? -5.282 -14.392 -0.096 1.00 0.00 7 GLY A CA 10
ATOM 14688 C C . GLY A 1 7 ? -4.696 -12.996 -0.169 1.00 0.00 7 GLY A C 10
ATOM 14689 O O . GLY A 1 7 ? -5.207 -12.137 -0.888 1.00 0.00 7 GLY A O 10
ATOM 14693 N N . VAL A 1 8 ? -3.620 -12.768 0.577 1.00 0.00 8 VAL A N 10
ATOM 14694 C CA . VAL A 1 8 ? -2.963 -11.467 0.593 1.00 0.00 8 VAL A CA 10
ATOM 14695 C C . VAL A 1 8 ? -1.799 -11.426 -0.391 1.00 0.00 8 VAL A C 10
ATOM 14696 O O . VAL A 1 8 ? -1.483 -10.376 -0.951 1.00 0.00 8 VAL A O 10
ATOM 14709 N N . SER A 1 9 ? -1.165 -12.575 -0.597 1.00 0.00 9 SER A N 10
ATOM 14710 C CA . SER A 1 9 ? -0.034 -12.671 -1.515 1.00 0.00 9 SER A CA 10
ATOM 14711 C C . SER A 1 9 ? -0.512 -12.748 -2.961 1.00 0.00 9 SER A C 10
ATOM 14712 O O . SER A 1 9 ? 0.159 -12.265 -3.873 1.00 0.00 9 SER A O 10
ATOM 14720 N N . GLN A 1 10 ? -1.675 -13.357 -3.163 1.00 0.00 10 GLN A N 10
ATOM 14721 C CA . GLN A 1 10 ? -2.243 -13.498 -4.499 1.00 0.00 10 GLN A CA 10
ATOM 14722 C C . GLN A 1 10 ? -2.590 -12.135 -5.089 1.00 0.00 10 GLN A C 10
ATOM 14723 O O . GLN A 1 10 ? -2.466 -11.918 -6.293 1.00 0.00 10 GLN A O 10
ATOM 14737 N N . ARG A 1 11 ? -3.026 -11.219 -4.230 1.00 0.00 11 ARG A N 10
ATOM 14738 C CA . ARG A 1 11 ? -3.392 -9.875 -4.666 1.00 0.00 11 ARG A CA 10
ATOM 14739 C C . ARG A 1 11 ? -2.182 -9.140 -5.238 1.00 0.00 11 ARG A C 10
ATOM 14740 O O . ARG A 1 11 ? -1.045 -9.403 -4.848 1.00 0.00 11 ARG A O 10
ATOM 14761 N N . PRO A 1 12 ? -2.414 -8.205 -6.174 1.00 0.00 12 PRO A N 10
ATOM 14762 C CA . PRO A 1 12 ? -1.338 -7.429 -6.801 1.00 0.00 12 PRO A CA 10
ATOM 14763 C C . PRO A 1 12 ? -0.409 -6.791 -5.774 1.00 0.00 12 PRO A C 10
ATOM 14764 O O . PRO A 1 12 ? -0.641 -6.885 -4.568 1.00 0.00 12 PRO A O 10
ATOM 14775 N N . PHE A 1 13 ? 0.644 -6.140 -6.259 1.00 0.00 13 PHE A N 10
ATOM 14776 C CA . PHE A 1 13 ? 1.607 -5.486 -5.382 1.00 0.00 13 PHE A CA 10
ATOM 14777 C C . PHE A 1 13 ? 1.136 -4.085 -5.004 1.00 0.00 13 PHE A C 10
ATOM 14778 O O . PHE A 1 13 ? 1.360 -3.625 -3.885 1.00 0.00 13 PHE A O 10
ATOM 14795 N N . ARG A 1 14 ? 0.481 -3.413 -5.945 1.00 0.00 14 ARG A N 10
ATOM 14796 C CA . ARG A 1 14 ? -0.022 -2.064 -5.711 1.00 0.00 14 ARG A CA 10
ATOM 14797 C C . ARG A 1 14 ? -1.145 -2.074 -4.678 1.00 0.00 14 ARG A C 10
ATOM 14798 O O . ARG A 1 14 ? -1.312 -1.119 -3.920 1.00 0.00 14 ARG A O 10
ATOM 14819 N N . ASP A 1 15 ? -1.910 -3.161 -4.654 1.00 0.00 15 ASP A N 10
ATOM 14820 C CA . ASP A 1 15 ? -3.017 -3.296 -3.713 1.00 0.00 15 ASP A CA 10
ATOM 14821 C C . ASP A 1 15 ? -2.500 -3.558 -2.302 1.00 0.00 15 ASP A C 10
ATOM 14822 O O . ASP A 1 15 ? -3.074 -3.080 -1.322 1.00 0.00 15 ASP A O 10
ATOM 14831 N N . ARG A 1 16 ? -1.416 -4.320 -2.205 1.00 0.00 16 ARG A N 10
ATOM 14832 C CA . ARG A 1 16 ? -0.823 -4.646 -0.914 1.00 0.00 16 ARG A CA 10
ATOM 14833 C C . ARG A 1 16 ? -0.369 -3.382 -0.189 1.00 0.00 16 ARG A C 10
ATOM 14834 O O . ARG A 1 16 ? -0.668 -3.189 0.989 1.00 0.00 16 ARG A O 10
ATOM 14855 N N . VAL A 1 17 ? 0.355 -2.526 -0.902 1.00 0.00 17 VAL A N 10
ATOM 14856 C CA . VAL A 1 17 ? 0.850 -1.281 -0.327 1.00 0.00 17 VAL A CA 10
ATOM 14857 C C . VAL A 1 17 ? -0.270 -0.256 -0.188 1.00 0.00 17 VAL A C 10
ATOM 14858 O O . VAL A 1 17 ? -0.364 0.443 0.820 1.00 0.00 17 VAL A O 10
ATOM 14871 N N . LEU A 1 18 ? -1.118 -0.172 -1.208 1.00 0.00 18 LEU A N 10
ATOM 14872 C CA . LEU A 1 18 ? -2.233 0.768 -1.200 1.00 0.00 18 LEU A CA 10
ATOM 14873 C C . LEU A 1 18 ? -3.160 0.504 -0.017 1.00 0.00 18 LEU A C 10
ATOM 14874 O O . LEU A 1 18 ? -3.776 1.426 0.519 1.00 0.00 18 LEU A O 10
ATOM 14890 N N . HIS A 1 19 ? -3.253 -0.758 0.385 1.00 0.00 19 HIS A N 10
ATOM 14891 C CA . HIS A 1 19 ? -4.104 -1.143 1.505 1.00 0.00 19 HIS A CA 10
ATOM 14892 C C . HIS A 1 19 ? -3.426 -0.834 2.836 1.00 0.00 19 HIS A C 10
ATOM 14893 O O . HIS A 1 19 ? -4.090 -0.530 3.827 1.00 0.00 19 HIS A O 10
ATOM 14907 N N . LEU A 1 20 ? -2.100 -0.913 2.851 1.00 0.00 20 LEU A N 10
ATOM 14908 C CA . LEU A 1 20 ? -1.331 -0.642 4.060 1.00 0.00 20 LEU A CA 10
ATOM 14909 C C . LEU A 1 20 ? -1.389 0.838 4.421 1.00 0.00 20 LEU A C 10
ATOM 14910 O O . LEU A 1 20 ? -1.749 1.200 5.541 1.00 0.00 20 LEU A O 10
ATOM 14926 N N . LEU A 1 21 ? -1.034 1.690 3.465 1.00 0.00 21 LEU A N 10
ATOM 14927 C CA . LEU A 1 21 ? -1.045 3.132 3.683 1.00 0.00 21 LEU A CA 10
ATOM 14928 C C . LEU A 1 21 ? -2.459 3.630 3.974 1.00 0.00 21 LEU A C 10
ATOM 14929 O O . LEU A 1 21 ? -2.643 4.639 4.655 1.00 0.00 21 LEU A O 10
ATOM 14945 N N . ALA A 1 22 ? -3.454 2.917 3.456 1.00 0.00 22 ALA A N 10
ATOM 14946 C CA . ALA A 1 22 ? -4.849 3.287 3.662 1.00 0.00 22 ALA A CA 10
ATOM 14947 C C . ALA A 1 22 ? -5.185 3.367 5.148 1.00 0.00 22 ALA A C 10
ATOM 14948 O O . ALA A 1 22 ? -5.962 4.222 5.573 1.00 0.00 22 ALA A O 10
ATOM 14955 N N . LEU A 1 23 ? -4.594 2.472 5.932 1.00 0.00 23 LEU A N 10
ATOM 14956 C CA . LEU A 1 23 ? -4.830 2.442 7.371 1.00 0.00 23 LEU A CA 10
ATOM 14957 C C . LEU A 1 23 ? -4.104 3.591 8.065 1.00 0.00 23 LEU A C 10
ATOM 14958 O O . LEU A 1 23 ? -4.727 4.558 8.500 1.00 0.00 23 LEU A O 10
ATOM 14974 N N . ARG A 1 24 ? -2.784 3.475 8.165 1.00 0.00 24 ARG A N 10
ATOM 14975 C CA . ARG A 1 24 ? -1.974 4.504 8.805 1.00 0.00 24 ARG A CA 10
ATOM 14976 C C . ARG A 1 24 ? -0.667 4.720 8.044 1.00 0.00 24 ARG A C 10
ATOM 14977 O O . ARG A 1 24 ? -0.198 3.829 7.336 1.00 0.00 24 ARG A O 10
ATOM 14998 N N . PRO A 1 25 ? -0.061 5.912 8.182 1.00 0.00 25 PRO A N 10
ATOM 14999 C CA . PRO A 1 25 ? 1.197 6.241 7.504 1.00 0.00 25 PRO A CA 10
ATOM 15000 C C . PRO A 1 25 ? 2.275 5.188 7.741 1.00 0.00 25 PRO A C 10
ATOM 15001 O O . PRO A 1 25 ? 2.604 4.870 8.884 1.00 0.00 25 PRO A O 10
ATOM 15012 N N . TYR A 1 26 ? 2.820 4.652 6.655 1.00 0.00 26 TYR A N 10
ATOM 15013 C CA . TYR A 1 26 ? 3.862 3.635 6.744 1.00 0.00 26 TYR A CA 10
ATOM 15014 C C . TYR A 1 26 ? 5.136 4.097 6.043 1.00 0.00 26 TYR A C 10
ATOM 15015 O O . TYR A 1 26 ? 5.138 4.343 4.836 1.00 0.00 26 TYR A O 10
ATOM 15033 N N . ARG A 1 27 ? 6.217 4.211 6.807 1.00 0.00 27 ARG A N 10
ATOM 15034 C CA . ARG A 1 27 ? 7.497 4.642 6.259 1.00 0.00 27 ARG A CA 10
ATOM 15035 C C . ARG A 1 27 ? 8.064 3.591 5.310 1.00 0.00 27 ARG A C 10
ATOM 15036 O O . ARG A 1 27 ? 7.452 2.546 5.088 1.00 0.00 27 ARG A O 10
ATOM 15057 N N . LYS A 1 28 ? 9.237 3.876 4.752 1.00 0.00 28 LYS A N 10
ATOM 15058 C CA . LYS A 1 28 ? 9.886 2.955 3.826 1.00 0.00 28 LYS A CA 10
ATOM 15059 C C . LYS A 1 28 ? 10.447 1.745 4.566 1.00 0.00 28 LYS A C 10
ATOM 15060 O O . LYS A 1 28 ? 10.507 0.644 4.020 1.00 0.00 28 LYS A O 10
ATOM 15079 N N . ALA A 1 29 ? 10.857 1.958 5.812 1.00 0.00 29 ALA A N 10
ATOM 15080 C CA . ALA A 1 29 ? 11.413 0.885 6.627 1.00 0.00 29 ALA A CA 10
ATOM 15081 C C . ALA A 1 29 ? 10.310 0.086 7.312 1.00 0.00 29 ALA A C 10
ATOM 15082 O O . ALA A 1 29 ? 10.405 -1.134 7.447 1.00 0.00 29 ALA A O 10
ATOM 15089 N N . GLU A 1 30 ? 9.262 0.781 7.741 1.00 0.00 30 GLU A N 10
ATOM 15090 C CA . GLU A 1 30 ? 8.140 0.136 8.413 1.00 0.00 30 GLU A CA 10
ATOM 15091 C C . GLU A 1 30 ? 7.322 -0.693 7.427 1.00 0.00 30 GLU A C 10
ATOM 15092 O O . GLU A 1 30 ? 6.744 -1.718 7.792 1.00 0.00 30 GLU A O 10
ATOM 15104 N N . LEU A 1 31 ? 7.277 -0.244 6.178 1.00 0.00 31 LEU A N 10
ATOM 15105 C CA . LEU A 1 31 ? 6.529 -0.945 5.140 1.00 0.00 31 LEU A CA 10
ATOM 15106 C C . LEU A 1 31 ? 7.351 -2.090 4.555 1.00 0.00 31 LEU A C 10
ATOM 15107 O O . LEU A 1 31 ? 6.804 -3.110 4.138 1.00 0.00 31 LEU A O 10
ATOM 15123 N N . LEU A 1 32 ? 8.668 -1.913 4.530 1.00 0.00 32 LEU A N 10
ATOM 15124 C CA . LEU A 1 32 ? 9.564 -2.932 3.997 1.00 0.00 32 LEU A CA 10
ATOM 15125 C C . LEU A 1 32 ? 9.553 -4.181 4.873 1.00 0.00 32 LEU A C 10
ATOM 15126 O O . LEU A 1 32 ? 9.683 -5.300 4.377 1.00 0.00 32 LEU A O 10
ATOM 15142 N N . LEU A 1 33 ? 9.397 -3.981 6.177 1.00 0.00 33 LEU A N 10
ATOM 15143 C CA . LEU A 1 33 ? 9.369 -5.092 7.122 1.00 0.00 33 LEU A CA 10
ATOM 15144 C C . LEU A 1 33 ? 8.011 -5.787 7.108 1.00 0.00 33 LEU A C 10
ATOM 15145 O O . LEU A 1 33 ? 7.919 -6.994 7.329 1.00 0.00 33 LEU A O 10
ATOM 15161 N N . ARG A 1 34 ? 6.960 -5.016 6.847 1.00 0.00 34 ARG A N 10
ATOM 15162 C CA . ARG A 1 34 ? 5.607 -5.560 6.803 1.00 0.00 34 ARG A CA 10
ATOM 15163 C C . ARG A 1 34 ? 5.383 -6.365 5.527 1.00 0.00 34 ARG A C 10
ATOM 15164 O O . ARG A 1 34 ? 4.928 -7.507 5.573 1.00 0.00 34 ARG A O 10
ATOM 15185 N N . LEU A 1 35 ? 5.707 -5.761 4.388 1.00 0.00 35 LEU A N 10
ATOM 15186 C CA . LEU A 1 35 ? 5.542 -6.421 3.098 1.00 0.00 35 LEU A CA 10
ATOM 15187 C C . LEU A 1 35 ? 6.354 -7.712 3.037 1.00 0.00 35 LEU A C 10
ATOM 15188 O O . LEU A 1 35 ? 5.976 -8.662 2.354 1.00 0.00 35 LEU A O 10
ATOM 15204 N N . GLN A 1 36 ? 7.472 -7.737 3.756 1.00 0.00 36 GLN A N 10
ATOM 15205 C CA . GLN A 1 36 ? 8.336 -8.911 3.785 1.00 0.00 36 GLN A CA 10
ATOM 15206 C C . GLN A 1 36 ? 7.581 -10.132 4.300 1.00 0.00 36 GLN A C 10
ATOM 15207 O O . GLN A 1 36 ? 7.870 -11.263 3.911 1.00 0.00 36 GLN A O 10
ATOM 15221 N N . LYS A 1 37 ? 6.612 -9.895 5.179 1.00 0.00 37 LYS A N 10
ATOM 15222 C CA . LYS A 1 37 ? 5.815 -10.976 5.748 1.00 0.00 37 LYS A CA 10
ATOM 15223 C C . LYS A 1 37 ? 5.062 -11.729 4.657 1.00 0.00 37 LYS A C 10
ATOM 15224 O O . LYS A 1 37 ? 5.062 -12.959 4.623 1.00 0.00 37 LYS A O 10
ATOM 15243 N N . ASP A 1 38 ? 4.420 -10.982 3.764 1.00 0.00 38 ASP A N 10
ATOM 15244 C CA . ASP A 1 38 ? 3.662 -11.578 2.670 1.00 0.00 38 ASP A CA 10
ATOM 15245 C C . ASP A 1 38 ? 4.596 -12.086 1.575 1.00 0.00 38 ASP A C 10
ATOM 15246 O O . ASP A 1 38 ? 4.319 -13.097 0.930 1.00 0.00 38 ASP A O 10
ATOM 15255 N N . GLY A 1 39 ? 5.701 -11.377 1.372 1.00 0.00 39 GLY A N 10
ATOM 15256 C CA . GLY A 1 39 ? 6.657 -11.771 0.354 1.00 0.00 39 GLY A CA 10
ATOM 15257 C C . GLY A 1 39 ? 7.287 -10.581 -0.342 1.00 0.00 39 GLY A C 10
ATOM 15258 O O . GLY A 1 39 ? 6.732 -10.052 -1.306 1.00 0.00 39 GLY A O 10
ATOM 15262 N N . LEU A 1 40 ? 8.449 -10.159 0.146 1.00 0.00 40 LEU A N 10
ATOM 15263 C CA . LEU A 1 40 ? 9.155 -9.022 -0.436 1.00 0.00 40 LEU A CA 10
ATOM 15264 C C . LEU A 1 40 ? 10.529 -9.441 -0.949 1.00 0.00 40 LEU A C 10
ATOM 15265 O O . LEU A 1 40 ? 11.326 -10.025 -0.215 1.00 0.00 40 LEU A O 10
ATOM 15281 N N . THR A 1 41 ? 10.799 -9.139 -2.215 1.00 0.00 41 THR A N 10
ATOM 15282 C CA . THR A 1 41 ? 12.078 -9.483 -2.827 1.00 0.00 41 THR A CA 10
ATOM 15283 C C . THR A 1 41 ? 12.848 -8.227 -3.221 1.00 0.00 41 THR A C 10
ATOM 15284 O O . THR A 1 41 ? 12.396 -7.108 -2.978 1.00 0.00 41 THR A O 10
ATOM 15295 N N . GLN A 1 42 ? 14.014 -8.420 -3.830 1.00 0.00 42 GLN A N 10
ATOM 15296 C CA . GLN A 1 42 ? 14.846 -7.302 -4.257 1.00 0.00 42 GLN A CA 10
ATOM 15297 C C . GLN A 1 42 ? 14.113 -6.436 -5.277 1.00 0.00 42 GLN A C 10
ATOM 15298 O O . GLN A 1 42 ? 14.266 -5.215 -5.294 1.00 0.00 42 GLN A O 10
ATOM 15312 N N . ALA A 1 43 ? 13.315 -7.077 -6.125 1.00 0.00 43 ALA A N 10
ATOM 15313 C CA . ALA A 1 43 ? 12.557 -6.366 -7.147 1.00 0.00 43 ALA A CA 10
ATOM 15314 C C . ALA A 1 43 ? 11.434 -5.544 -6.526 1.00 0.00 43 ALA A C 10
ATOM 15315 O O . ALA A 1 43 ? 11.244 -4.377 -6.866 1.00 0.00 43 ALA A O 10
ATOM 15322 N N . ASP A 1 44 ? 10.689 -6.162 -5.615 1.00 0.00 44 ASP A N 10
ATOM 15323 C CA . ASP A 1 44 ? 9.582 -5.488 -4.947 1.00 0.00 44 ASP A CA 10
ATOM 15324 C C . ASP A 1 44 ? 10.094 -4.403 -4.004 1.00 0.00 44 ASP A C 10
ATOM 15325 O O . ASP A 1 44 ? 9.430 -3.388 -3.792 1.00 0.00 44 ASP A O 10
ATOM 15334 N N . LYS A 1 45 ? 11.278 -4.624 -3.442 1.00 0.00 45 LYS A N 10
ATOM 15335 C CA . LYS A 1 45 ? 11.878 -3.666 -2.522 1.00 0.00 45 LYS A CA 10
ATOM 15336 C C . LYS A 1 45 ? 12.237 -2.370 -3.243 1.00 0.00 45 LYS A C 10
ATOM 15337 O O . LYS A 1 45 ? 11.961 -1.276 -2.748 1.00 0.00 45 LYS A O 10
ATOM 15356 N N . ASP A 1 46 ? 12.853 -2.498 -4.413 1.00 0.00 46 ASP A N 10
ATOM 15357 C CA . ASP A 1 46 ? 13.249 -1.337 -5.200 1.00 0.00 46 ASP A CA 10
ATOM 15358 C C . ASP A 1 46 ? 12.037 -0.681 -5.852 1.00 0.00 46 ASP A C 10
ATOM 15359 O O . ASP A 1 46 ? 11.998 0.535 -6.032 1.00 0.00 46 ASP A O 10
ATOM 15368 N N . ALA A 1 47 ? 11.049 -1.496 -6.207 1.00 0.00 47 ALA A N 10
ATOM 15369 C CA . ALA A 1 47 ? 9.835 -0.996 -6.840 1.00 0.00 47 ALA A CA 10
ATOM 15370 C C . ALA A 1 47 ? 8.943 -0.281 -5.831 1.00 0.00 47 ALA A C 10
ATOM 15371 O O . ALA A 1 47 ? 8.216 0.650 -6.179 1.00 0.00 47 ALA A O 10
ATOM 15378 N N . LEU A 1 48 ? 9.003 -0.722 -4.578 1.00 0.00 48 LEU A N 10
ATOM 15379 C CA . LEU A 1 48 ? 8.199 -0.125 -3.517 1.00 0.00 48 LEU A CA 10
ATOM 15380 C C . LEU A 1 48 ? 8.529 1.356 -3.349 1.00 0.00 48 LEU A C 10
ATOM 15381 O O . LEU A 1 48 ? 7.661 2.161 -3.014 1.00 0.00 48 LEU A O 10
ATOM 15397 N N . ASP A 1 49 ? 9.790 1.706 -3.583 1.00 0.00 49 ASP A N 10
ATOM 15398 C CA . ASP A 1 49 ? 10.234 3.089 -3.457 1.00 0.00 49 ASP A CA 10
ATOM 15399 C C . ASP A 1 49 ? 9.544 3.982 -4.485 1.00 0.00 49 ASP A C 10
ATOM 15400 O O . ASP A 1 49 ? 8.922 4.984 -4.133 1.00 0.00 49 ASP A O 10
ATOM 15409 N N . GLY A 1 50 ? 9.658 3.610 -5.755 1.00 0.00 50 GLY A N 10
ATOM 15410 C CA . GLY A 1 50 ? 9.041 4.387 -6.814 1.00 0.00 50 GLY A CA 10
ATOM 15411 C C . GLY A 1 50 ? 7.527 4.356 -6.752 1.00 0.00 50 GLY A C 10
ATOM 15412 O O . GLY A 1 50 ? 6.861 5.288 -7.201 1.00 0.00 50 GLY A O 10
ATOM 15416 N N . LEU A 1 51 ? 6.980 3.279 -6.195 1.00 0.00 51 LEU A N 10
ATOM 15417 C CA . LEU A 1 51 ? 5.534 3.130 -6.077 1.00 0.00 51 LEU A CA 10
ATOM 15418 C C . LEU A 1 51 ? 4.971 4.079 -5.023 1.00 0.00 51 LEU A C 10
ATOM 15419 O O . LEU A 1 51 ? 3.918 4.684 -5.218 1.00 0.00 51 LEU A O 10
ATOM 15435 N N . LEU A 1 52 ? 5.681 4.202 -3.906 1.00 0.00 52 LEU A N 10
ATOM 15436 C CA . LEU A 1 52 ? 5.251 5.077 -2.821 1.00 0.00 52 LEU A CA 10
ATOM 15437 C C . LEU A 1 52 ? 5.164 6.525 -3.289 1.00 0.00 52 LEU A C 10
ATOM 15438 O O . LEU A 1 52 ? 4.226 7.245 -2.947 1.00 0.00 52 LEU A O 10
ATOM 15454 N N . GLN A 1 53 ? 6.149 6.948 -4.075 1.00 0.00 53 GLN A N 10
ATOM 15455 C CA . GLN A 1 53 ? 6.185 8.312 -4.591 1.00 0.00 53 GLN A CA 10
ATOM 15456 C C . GLN A 1 53 ? 4.990 8.587 -5.499 1.00 0.00 53 GLN A C 10
ATOM 15457 O O . GLN A 1 53 ? 4.555 9.729 -5.638 1.00 0.00 53 GLN A O 10
ATOM 15471 N N . GLN A 1 54 ? 4.465 7.532 -6.117 1.00 0.00 54 GLN A N 10
ATOM 15472 C CA . GLN A 1 54 ? 3.322 7.664 -7.014 1.00 0.00 54 GLN A CA 10
ATOM 15473 C C . GLN A 1 54 ? 2.009 7.482 -6.257 1.00 0.00 54 GLN A C 10
ATOM 15474 O O . GLN A 1 54 ? 1.113 8.323 -6.338 1.00 0.00 54 GLN A O 10
ATOM 15488 N N . VAL A 1 55 ? 1.901 6.378 -5.525 1.00 0.00 55 VAL A N 10
ATOM 15489 C CA . VAL A 1 55 ? 0.696 6.086 -4.758 1.00 0.00 55 VAL A CA 10
ATOM 15490 C C . VAL A 1 55 ? 0.854 6.499 -3.298 1.00 0.00 55 VAL A C 10
ATOM 15491 O O . VAL A 1 55 ? 0.263 5.893 -2.405 1.00 0.00 55 VAL A O 10
ATOM 15504 N N . ALA A 1 5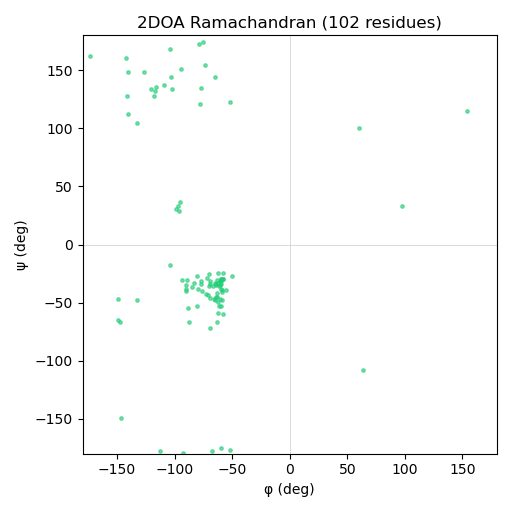6 ? 1.654 7.535 -3.063 1.00 0.00 56 ALA A N 10
ATOM 15505 C CA . ALA A 1 56 ? 1.887 8.030 -1.711 1.00 0.00 56 ALA A CA 10
ATOM 15506 C C . ALA A 1 56 ? 2.798 9.252 -1.721 1.00 0.00 56 ALA A C 10
ATOM 15507 O O . ALA A 1 56 ? 3.319 9.642 -2.766 1.00 0.00 56 ALA A O 10
ATOM 15514 N N . ASN A 1 57 ? 2.986 9.854 -0.550 1.00 0.00 57 ASN A N 10
ATOM 15515 C CA . ASN A 1 57 ? 3.835 11.032 -0.424 1.00 0.00 57 ASN A CA 10
ATOM 15516 C C . ASN A 1 57 ? 4.710 10.942 0.822 1.00 0.00 57 ASN A C 10
ATOM 15517 O O . ASN A 1 57 ? 4.228 10.620 1.908 1.00 0.00 57 ASN A O 10
ATOM 15528 N N . MET A 1 58 ? 5.997 11.227 0.658 1.00 0.00 58 MET A N 10
ATOM 15529 C CA . MET A 1 58 ? 6.938 11.178 1.771 1.00 0.00 58 MET A CA 10
ATOM 15530 C C . MET A 1 58 ? 6.759 12.381 2.689 1.00 0.00 58 MET A C 10
ATOM 15531 O O . MET A 1 58 ? 6.051 13.331 2.354 1.00 0.00 58 MET A O 10
ATOM 15545 N N . SER A 1 59 ? 7.405 12.336 3.850 1.00 0.00 59 SER A N 10
ATOM 15546 C CA . SER A 1 59 ? 7.316 13.424 4.817 1.00 0.00 59 SER A CA 10
ATOM 15547 C C . SER A 1 59 ? 8.632 14.191 4.896 1.00 0.00 59 SER A C 10
ATOM 15548 O O . SER A 1 59 ? 9.654 13.743 4.377 1.00 0.00 59 SER A O 10
ATOM 15556 N N . ALA A 1 60 ? 8.599 15.348 5.548 1.00 0.00 60 ALA A N 10
ATOM 15557 C CA . ALA A 1 60 ? 9.789 16.178 5.695 1.00 0.00 60 ALA A CA 10
ATOM 15558 C C . ALA A 1 60 ? 10.173 16.332 7.162 1.00 0.00 60 ALA A C 10
ATOM 15559 O O . ALA A 1 60 ? 10.706 17.364 7.569 1.00 0.00 60 ALA A O 10
ATOM 15566 N N . LYS A 1 61 ? 9.900 15.299 7.952 1.00 0.00 61 LYS A N 10
ATOM 15567 C CA . LYS A 1 61 ? 10.218 15.320 9.375 1.00 0.00 61 LYS A CA 10
ATOM 15568 C C . LYS A 1 61 ? 10.851 14.002 9.810 1.00 0.00 61 LYS A C 10
ATOM 15569 O O . LYS A 1 61 ? 11.869 13.990 10.503 1.00 0.00 61 LYS A O 10
ATOM 15588 N N . ASP A 1 62 ? 10.241 12.894 9.400 1.00 0.00 62 ASP A N 10
ATOM 15589 C CA . ASP A 1 62 ? 10.744 11.571 9.747 1.00 0.00 62 ASP A CA 10
ATOM 15590 C C . ASP A 1 62 ? 10.952 10.723 8.497 1.00 0.00 62 ASP A C 10
ATOM 15591 O O . ASP A 1 62 ? 11.975 10.053 8.351 1.00 0.00 62 ASP A O 10
ATOM 15600 N N . GLY A 1 63 ? 9.975 10.756 7.596 1.00 0.00 63 GLY A N 10
ATOM 15601 C CA . GLY A 1 63 ? 10.069 9.987 6.369 1.00 0.00 63 GLY A CA 10
ATOM 15602 C C . GLY A 1 63 ? 8.905 9.033 6.191 1.00 0.00 63 GLY A C 10
ATOM 15603 O O . GLY A 1 63 ? 9.084 7.899 5.747 1.00 0.00 63 GLY A O 10
ATOM 15607 N N . THR A 1 64 ? 7.707 9.494 6.538 1.00 0.00 64 THR A N 10
ATOM 15608 C CA . THR A 1 64 ? 6.508 8.674 6.413 1.00 0.00 64 THR A CA 10
ATOM 15609 C C . THR A 1 64 ? 5.906 8.797 5.017 1.00 0.00 64 THR A C 10
ATOM 15610 O O . THR A 1 64 ? 5.931 9.870 4.412 1.00 0.00 64 THR A O 10
ATOM 15621 N N . CYS A 1 65 ? 5.367 7.694 4.511 1.00 0.00 65 CYS A N 10
ATOM 15622 C CA . CYS A 1 65 ? 4.758 7.678 3.186 1.00 0.00 65 CYS A CA 10
ATOM 15623 C C . CYS A 1 65 ? 3.240 7.567 3.285 1.00 0.00 65 CYS A C 10
ATOM 15624 O O . CYS A 1 65 ? 2.683 6.470 3.225 1.00 0.00 65 CYS A O 10
ATOM 15632 N N . THR A 1 66 ? 2.577 8.708 3.436 1.00 0.00 66 THR A N 10
ATOM 15633 C CA . THR A 1 66 ? 1.123 8.739 3.544 1.00 0.00 66 THR A CA 10
ATOM 15634 C C . THR A 1 66 ? 0.471 8.403 2.206 1.00 0.00 66 THR A C 10
ATOM 15635 O O . THR A 1 66 ? 1.097 8.519 1.153 1.00 0.00 66 THR A O 10
ATOM 15646 N N . LEU A 1 67 ? -0.791 7.988 2.257 1.00 0.00 67 LEU A N 10
ATOM 15647 C CA . LEU A 1 67 ? -1.528 7.637 1.049 1.00 0.00 67 LEU A CA 10
ATOM 15648 C C . LEU A 1 67 ? -2.218 8.861 0.460 1.00 0.00 67 LEU A C 10
ATOM 15649 O O . LEU A 1 67 ? -2.484 9.836 1.164 1.00 0.00 67 LEU A O 10
ATOM 15665 N N . GLN A 1 68 ? -2.507 8.806 -0.837 1.00 0.00 68 GLN A N 10
ATOM 15666 C CA . GLN A 1 68 ? -3.167 9.914 -1.520 1.00 0.00 68 GLN A CA 10
ATOM 15667 C C . GLN A 1 68 ? -4.678 9.853 -1.321 1.00 0.00 68 GLN A C 10
ATOM 15668 O O . GLN A 1 68 ? -5.249 8.778 -1.139 1.00 0.00 68 GLN A O 10
ATOM 15682 N N . ASP A 1 69 ? -5.321 11.016 -1.359 1.00 0.00 69 ASP A N 10
ATOM 15683 C CA . ASP A 1 69 ? -6.766 11.097 -1.183 1.00 0.00 69 ASP A CA 10
ATOM 15684 C C . ASP A 1 69 ? -7.494 10.458 -2.362 1.00 0.00 69 ASP A C 10
ATOM 15685 O O . ASP A 1 69 ? -8.503 9.775 -2.184 1.00 0.00 69 ASP A O 10
ATOM 15694 N N . CYS A 1 70 ? -6.975 10.684 -3.564 1.00 0.00 70 CYS A N 10
ATOM 15695 C CA . CYS A 1 70 ? -7.576 10.130 -4.772 1.00 0.00 70 CYS A CA 10
ATOM 15696 C C . CYS A 1 70 ? -7.319 8.630 -4.870 1.00 0.00 70 CYS A C 10
ATOM 15697 O O . CYS A 1 70 ? -8.129 7.886 -5.424 1.00 0.00 70 CYS A O 10
ATOM 15705 N N . MET A 1 71 ? -6.186 8.192 -4.330 1.00 0.00 71 MET A N 10
ATOM 15706 C CA . MET A 1 71 ? -5.822 6.780 -4.357 1.00 0.00 71 MET A CA 10
ATOM 15707 C C . MET A 1 71 ? -6.790 5.947 -3.521 1.00 0.00 71 MET A C 10
ATOM 15708 O O . MET A 1 71 ? -6.972 4.756 -3.770 1.00 0.00 71 MET A O 10
ATOM 15722 N N . TYR A 1 72 ? -7.411 6.582 -2.530 1.00 0.00 72 TYR A N 10
ATOM 15723 C CA . TYR A 1 72 ? -8.362 5.898 -1.658 1.00 0.00 72 TYR A CA 10
ATOM 15724 C C . TYR A 1 72 ? -9.462 5.218 -2.470 1.00 0.00 72 TYR A C 10
ATOM 15725 O O . TYR A 1 72 ? -10.028 4.211 -2.044 1.00 0.00 72 TYR A O 10
ATOM 15743 N N . LYS A 1 73 ? -9.759 5.775 -3.639 1.00 0.00 73 LYS A N 10
ATOM 15744 C CA . LYS A 1 73 ? -10.790 5.220 -4.509 1.00 0.00 73 LYS A CA 10
ATOM 15745 C C . LYS A 1 73 ? -10.433 3.804 -4.956 1.00 0.00 73 LYS A C 10
ATOM 15746 O O . LYS A 1 73 ? -11.304 3.036 -5.363 1.00 0.00 73 LYS A O 10
ATOM 15765 N N . ASP A 1 74 ? -9.148 3.464 -4.881 1.00 0.00 74 ASP A N 10
ATOM 15766 C CA . ASP A 1 74 ? -8.685 2.140 -5.281 1.00 0.00 74 ASP A CA 10
ATOM 15767 C C . ASP A 1 74 ? -8.555 1.216 -4.074 1.00 0.00 74 ASP A C 10
ATOM 15768 O O . ASP A 1 74 ? -7.690 0.340 -4.041 1.00 0.00 74 ASP A O 10
ATOM 15777 N N . VAL A 1 75 ? -9.421 1.413 -3.085 1.00 0.00 75 VAL A N 10
ATOM 15778 C CA . VAL A 1 75 ? -9.402 0.593 -1.878 1.00 0.00 75 VAL A CA 10
ATOM 15779 C C . VAL A 1 75 ? -10.664 -0.255 -1.773 1.00 0.00 75 VAL A C 10
ATOM 15780 O O . VAL A 1 75 ? -11.763 0.269 -1.584 1.00 0.00 75 VAL A O 10
ATOM 15793 N N . GLN A 1 76 ? -10.501 -1.568 -1.894 1.00 0.00 76 GLN A N 10
ATOM 15794 C CA . GLN A 1 76 ? -11.627 -2.490 -1.812 1.00 0.00 76 GLN A CA 10
ATOM 15795 C C . GLN A 1 76 ? -12.021 -2.742 -0.361 1.00 0.00 76 GLN A C 10
ATOM 15796 O O . GLN A 1 76 ? -11.187 -2.662 0.541 1.00 0.00 76 GLN A O 10
ATOM 15810 N N . LYS A 1 77 ? -13.296 -3.048 -0.143 1.00 0.00 77 LYS A N 10
ATOM 15811 C CA . LYS A 1 77 ? -13.799 -3.314 1.200 1.00 0.00 77 LYS A CA 10
ATOM 15812 C C . LYS A 1 77 ? -13.880 -4.815 1.464 1.00 0.00 77 LYS A C 10
ATOM 15813 O O . LYS A 1 77 ? -14.726 -5.275 2.229 1.00 0.00 77 LYS A O 10
ATOM 15832 N N . ASP A 1 78 ? -12.993 -5.572 0.825 1.00 0.00 78 ASP A N 10
ATOM 15833 C CA . ASP A 1 78 ? -12.963 -7.019 0.991 1.00 0.00 78 ASP A CA 10
ATOM 15834 C C . ASP A 1 78 ? -11.527 -7.530 1.070 1.00 0.00 78 ASP A C 10
ATOM 15835 O O . ASP A 1 78 ? -11.245 -8.675 0.718 1.00 0.00 78 ASP A O 10
ATOM 15844 N N . TRP A 1 79 ? -10.623 -6.673 1.537 1.00 0.00 79 TRP A N 10
ATOM 15845 C CA . TRP A 1 79 ? -9.217 -7.040 1.662 1.00 0.00 79 TRP A CA 10
ATOM 15846 C C . TRP A 1 79 ? -9.043 -8.181 2.666 1.00 0.00 79 TRP A C 10
ATOM 15847 O O . TRP A 1 79 ? -9.549 -8.111 3.786 1.00 0.00 79 TRP A O 10
ATOM 15868 N N . PRO A 1 80 ? -8.325 -9.251 2.278 1.00 0.00 80 PRO A N 10
ATOM 15869 C CA . PRO A 1 80 ? -8.094 -10.402 3.155 1.00 0.00 80 PRO A CA 10
ATOM 15870 C C . PRO A 1 80 ? -7.047 -10.125 4.231 1.00 0.00 80 PRO A C 10
ATOM 15871 O O . PRO A 1 80 ? -6.794 -10.968 5.092 1.00 0.00 80 PRO A O 10
ATOM 15882 N N . GLY A 1 81 ? -6.439 -8.943 4.179 1.00 0.00 81 GLY A N 10
ATOM 15883 C CA . GLY A 1 81 ? -5.429 -8.586 5.157 1.00 0.00 81 GLY A CA 10
ATOM 15884 C C . GLY A 1 81 ? -6.027 -8.044 6.441 1.00 0.00 81 GLY A C 10
ATOM 15885 O O . GLY A 1 81 ? -5.437 -8.180 7.513 1.00 0.00 81 GLY A O 10
ATOM 15889 N N . TYR A 1 82 ? -7.198 -7.427 6.333 1.00 0.00 82 TYR A N 10
ATOM 15890 C CA . TYR A 1 82 ? -7.875 -6.861 7.495 1.00 0.00 82 TYR A CA 10
ATOM 15891 C C . TYR A 1 82 ? -8.620 -7.942 8.272 1.00 0.00 82 TYR A C 10
ATOM 15892 O O . TYR A 1 82 ? -8.652 -9.104 7.864 1.00 0.00 82 TYR A O 10
ATOM 15910 N N . SER A 1 83 ? -9.218 -7.551 9.393 1.00 0.00 83 SER A N 10
ATOM 15911 C CA . SER A 1 83 ? -9.962 -8.486 10.228 1.00 0.00 83 SER A CA 10
ATOM 15912 C C . SER A 1 83 ? -11.183 -7.812 10.845 1.00 0.00 83 SER A C 10
ATOM 15913 O O . SER A 1 83 ? -12.318 -8.077 10.448 1.00 0.00 83 SER A O 10
ATOM 15921 N N . GLU A 1 84 ? -10.943 -6.938 11.818 1.00 0.00 84 GLU A N 10
ATOM 15922 C CA . GLU A 1 84 ? -12.024 -6.226 12.490 1.00 0.00 84 GLU A CA 10
ATOM 15923 C C . GLU A 1 84 ? -11.621 -4.786 12.792 1.00 0.00 84 GLU A C 10
ATOM 15924 O O . GLU A 1 84 ? -12.238 -3.842 12.297 1.00 0.00 84 GLU A O 10
ATOM 15936 N N . GLY A 1 85 ? -10.585 -4.624 13.607 1.00 0.00 85 GLY A N 10
ATOM 15937 C CA . GLY A 1 85 ? -10.118 -3.298 13.961 1.00 0.00 85 GLY A CA 10
ATOM 15938 C C . GLY A 1 85 ? -9.704 -2.485 12.750 1.00 0.00 85 GLY A C 10
ATOM 15939 O O . GLY A 1 85 ? -9.781 -1.256 12.763 1.00 0.00 85 GLY A O 10
ATOM 15943 N N . ASP A 1 86 ? -9.263 -3.171 11.701 1.00 0.00 86 ASP A N 10
ATOM 15944 C CA . ASP A 1 86 ? -8.835 -2.504 10.477 1.00 0.00 86 ASP A CA 10
ATOM 15945 C C . ASP A 1 86 ? -9.999 -2.360 9.501 1.00 0.00 86 ASP A C 10
ATOM 15946 O O . ASP A 1 86 ? -10.063 -1.398 8.735 1.00 0.00 86 ASP A O 10
ATOM 15955 N N . GLN A 1 87 ? -10.915 -3.321 9.533 1.00 0.00 87 GLN A N 10
ATOM 15956 C CA . GLN A 1 87 ? -12.076 -3.301 8.652 1.00 0.00 87 GLN A CA 10
ATOM 15957 C C . GLN A 1 87 ? -12.990 -2.123 8.978 1.00 0.00 87 GLN A C 10
ATOM 15958 O O . GLN A 1 87 ? -13.656 -1.579 8.098 1.00 0.00 87 GLN A O 10
ATOM 15972 N N . GLN A 1 88 ? -13.015 -1.736 10.249 1.00 0.00 88 GLN A N 10
ATOM 15973 C CA . GLN A 1 88 ? -13.847 -0.623 10.691 1.00 0.00 88 GLN A CA 10
ATOM 15974 C C . GLN A 1 88 ? -13.128 0.707 10.495 1.00 0.00 88 GLN A C 10
ATOM 15975 O O . GLN A 1 88 ? -13.725 1.687 10.048 1.00 0.00 88 GLN A O 10
ATOM 15989 N N . LEU A 1 89 ? -11.842 0.735 10.831 1.00 0.00 89 LEU A N 10
ATOM 15990 C CA . LEU A 1 89 ? -11.042 1.946 10.691 1.00 0.00 89 LEU A CA 10
ATOM 15991 C C . LEU A 1 89 ? -10.947 2.370 9.229 1.00 0.00 89 LEU A C 10
ATOM 15992 O O . LEU A 1 89 ? -11.029 3.556 8.910 1.00 0.00 89 LEU A O 10
ATOM 16008 N N . LEU A 1 90 ? -10.773 1.394 8.345 1.00 0.00 90 LEU A N 10
ATOM 16009 C CA . LEU A 1 90 ? -10.665 1.665 6.915 1.00 0.00 90 LEU A CA 10
ATOM 16010 C C . LEU A 1 90 ? -11.908 2.384 6.399 1.00 0.00 90 LEU A C 10
ATOM 16011 O O . LEU A 1 90 ? -11.836 3.170 5.456 1.00 0.00 90 LEU A O 10
ATOM 16027 N N . LYS A 1 91 ? -13.048 2.106 7.023 1.00 0.00 91 LYS A N 10
ATOM 16028 C CA . LYS A 1 91 ? -14.307 2.726 6.625 1.00 0.00 91 LYS A CA 10
ATOM 16029 C C . LYS A 1 91 ? -14.263 4.235 6.835 1.00 0.00 91 LYS A C 10
ATOM 16030 O O . LYS A 1 91 ? -14.434 5.008 5.893 1.00 0.00 91 LYS A O 10
ATOM 16049 N N . ARG A 1 92 ? -14.032 4.650 8.077 1.00 0.00 92 ARG A N 10
ATOM 16050 C CA . ARG A 1 92 ? -13.969 6.069 8.411 1.00 0.00 92 ARG A CA 10
ATOM 16051 C C . ARG A 1 92 ? -12.887 6.776 7.597 1.00 0.00 92 ARG A C 10
ATOM 16052 O O . ARG A 1 92 ? -13.018 7.953 7.264 1.00 0.00 92 ARG A O 10
ATOM 16073 N N . VAL A 1 93 ? -11.821 6.049 7.280 1.00 0.00 93 VAL A N 10
ATOM 16074 C CA . VAL A 1 93 ? -10.719 6.608 6.507 1.00 0.00 93 VAL A CA 10
ATOM 16075 C C . VAL A 1 93 ? -11.129 6.856 5.057 1.00 0.00 93 VAL A C 10
ATOM 16076 O O . VAL A 1 93 ? -10.563 7.715 4.381 1.00 0.00 93 VAL A O 10
ATOM 16089 N N . LEU A 1 94 ? -12.115 6.100 4.585 1.00 0.00 94 LEU A N 10
ATOM 16090 C CA . LEU A 1 94 ? -12.596 6.240 3.215 1.00 0.00 94 LEU A CA 10
ATOM 16091 C C . LEU A 1 94 ? -13.832 7.132 3.155 1.00 0.00 94 LEU A C 10
ATOM 16092 O O . LEU A 1 94 ? -14.081 7.796 2.150 1.00 0.00 94 LEU A O 10
ATOM 16108 N N . VAL A 1 95 ? -14.606 7.138 4.235 1.00 0.00 95 VAL A N 10
ATOM 16109 C CA . VAL A 1 95 ? -15.818 7.947 4.302 1.00 0.00 95 VAL A CA 10
ATOM 16110 C C . VAL A 1 95 ? -15.488 9.426 4.482 1.00 0.00 95 VAL A C 10
ATOM 16111 O O . VAL A 1 95 ? -15.915 10.266 3.690 1.00 0.00 95 VAL A O 10
ATOM 16124 N N . ARG A 1 96 ? -14.730 9.737 5.527 1.00 0.00 96 ARG A N 10
ATOM 16125 C CA . ARG A 1 96 ? -14.347 11.116 5.810 1.00 0.00 96 ARG A CA 10
ATOM 16126 C C . ARG A 1 96 ? -13.586 11.726 4.637 1.00 0.00 96 ARG A C 10
ATOM 16127 O O . ARG A 1 96 ? -13.704 12.920 4.362 1.00 0.00 96 ARG A O 10
ATOM 16148 N N . LYS A 1 97 ? -12.805 10.900 3.950 1.00 0.00 97 LYS A N 10
ATOM 16149 C CA . LYS A 1 97 ? -12.025 11.360 2.807 1.00 0.00 97 LYS A CA 10
ATOM 16150 C C . LYS A 1 97 ? -12.914 11.549 1.582 1.00 0.00 97 LYS A C 10
ATOM 16151 O O . LYS A 1 97 ? -12.946 12.626 0.986 1.00 0.00 97 LYS A O 10
ATOM 16170 N N . LEU A 1 98 ? -13.633 10.495 1.211 1.00 0.00 98 LEU A N 10
ATOM 16171 C CA . LEU A 1 98 ? -14.523 10.545 0.056 1.00 0.00 98 LEU A CA 10
ATOM 16172 C C . LEU A 1 98 ? -15.911 11.029 0.459 1.00 0.00 98 LEU A C 10
ATOM 16173 O O . LEU A 1 98 ? -16.688 10.287 1.061 1.00 0.00 98 LEU A O 10
ATOM 16189 N N . SER A 1 99 ? -16.217 12.280 0.126 1.00 0.00 99 SER A N 10
ATOM 16190 C CA . SER A 1 99 ? -17.511 12.863 0.453 1.00 0.00 99 SER A CA 10
ATOM 16191 C C . SER A 1 99 ? -17.739 12.871 1.961 1.00 0.00 99 SER A C 10
ATOM 16192 O O . SER A 1 99 ? -18.452 12.022 2.497 1.00 0.00 99 SER A O 10
ATOM 16200 N N . GLY A 1 100 ? -17.130 13.836 2.642 1.00 0.00 100 GLY A N 10
ATOM 16201 C CA . GLY A 1 100 ? -17.279 13.937 4.082 1.00 0.00 100 GLY A CA 10
ATOM 16202 C C . GLY A 1 100 ? -18.187 15.081 4.493 1.00 0.00 100 GLY A C 10
ATOM 16203 O O . GLY A 1 100 ? -19.001 15.546 3.696 1.00 0.00 100 GLY A O 10
ATOM 16207 N N . PRO A 1 101 ? -18.068 15.560 5.744 1.00 0.00 101 PRO A N 10
ATOM 16208 C CA . PRO A 1 101 ? -18.894 16.664 6.248 1.00 0.00 101 PRO A CA 10
ATOM 16209 C C . PRO A 1 101 ? -18.856 17.880 5.330 1.00 0.00 101 PRO A C 10
ATOM 16210 O O . PRO A 1 101 ? -18.103 17.912 4.356 1.00 0.00 101 PRO A O 10
ATOM 16221 N N . SER A 1 102 ? -19.674 18.880 5.647 1.00 0.00 102 SER A N 10
ATOM 16222 C CA . SER A 1 102 ? -19.739 20.103 4.854 1.00 0.00 102 SER A CA 10
ATOM 16223 C C . SER A 1 102 ? -20.221 19.811 3.435 1.00 0.00 102 SER A C 10
ATOM 16224 O O . SER A 1 102 ? -21.391 20.019 3.113 1.00 0.00 102 SER A O 10
ATOM 16232 N N . SER A 1 103 ? -19.315 19.329 2.590 1.00 0.00 103 SER A N 10
ATOM 16233 C CA . SER A 1 103 ? -19.651 19.010 1.208 1.00 0.00 103 SER A CA 10
ATOM 16234 C C . SER A 1 103 ? -18.873 17.791 0.725 1.00 0.00 103 SER A C 10
ATOM 16235 O O . SER A 1 103 ? -19.451 16.846 0.187 1.00 0.00 103 SER A O 10
ATOM 16243 N N . GLY A 1 104 ? -17.559 17.818 0.921 1.00 0.00 104 GLY A N 10
ATOM 16244 C CA . GLY A 1 104 ? -16.723 16.710 0.500 1.00 0.00 104 GLY A CA 10
ATOM 16245 C C . GLY A 1 104 ? -15.344 16.752 1.129 1.00 0.00 104 GLY A C 10
ATOM 16246 O O . GLY A 1 104 ? -14.950 17.829 1.623 1.00 0.00 104 GLY A O 10
ATOM 16251 N N . GLY A 1 1 ? 6.732 -17.013 -2.727 1.00 0.00 1 GLY A N 11
ATOM 16252 C CA . GLY A 1 1 ? 5.353 -17.302 -3.210 1.00 0.00 1 GLY A CA 11
ATOM 16253 C C . GLY A 1 1 ? 4.288 -16.861 -2.225 1.00 0.00 1 GLY A C 11
ATOM 16254 O O . GLY A 1 1 ? 3.749 -15.760 -2.337 1.00 0.00 1 GLY A O 11
ATOM 16260 N N . SER A 1 2 ? 3.987 -17.720 -1.257 1.00 0.00 2 SER A N 11
ATOM 16261 C CA . SER A 1 2 ? 2.980 -17.413 -0.248 1.00 0.00 2 SER A CA 11
ATOM 16262 C C . SER A 1 2 ? 3.525 -17.657 1.156 1.00 0.00 2 SER A C 11
ATOM 16263 O O . SER A 1 2 ? 3.544 -18.791 1.636 1.00 0.00 2 SER A O 11
ATOM 16271 N N . SER A 1 3 ? 3.965 -16.587 1.808 1.00 0.00 3 SER A N 11
ATOM 16272 C CA . SER A 1 3 ? 4.510 -16.685 3.157 1.00 0.00 3 SER A CA 11
ATOM 16273 C C . SER A 1 3 ? 3.448 -16.344 4.198 1.00 0.00 3 SER A C 11
ATOM 16274 O O . SER A 1 3 ? 3.727 -15.666 5.187 1.00 0.00 3 SER A O 11
ATOM 16282 N N . GLY A 1 4 ? 2.229 -16.819 3.970 1.00 0.00 4 GLY A N 11
ATOM 16283 C CA . GLY A 1 4 ? 1.143 -16.555 4.896 1.00 0.00 4 GLY A CA 11
ATOM 16284 C C . GLY A 1 4 ? -0.086 -17.394 4.607 1.00 0.00 4 GLY A C 11
ATOM 16285 O O . GLY A 1 4 ? -0.739 -17.887 5.527 1.00 0.00 4 GLY A O 11
ATOM 16289 N N . SER A 1 5 ? -0.401 -17.557 3.326 1.00 0.00 5 SER A N 11
ATOM 16290 C CA . SER A 1 5 ? -1.561 -18.342 2.918 1.00 0.00 5 SER A CA 11
ATOM 16291 C C . SER A 1 5 ? -2.851 -17.721 3.443 1.00 0.00 5 SER A C 11
ATOM 16292 O O . SER A 1 5 ? -3.287 -18.016 4.556 1.00 0.00 5 SER A O 11
ATOM 16300 N N . SER A 1 6 ? -3.458 -16.857 2.635 1.00 0.00 6 SER A N 11
ATOM 16301 C CA . SER A 1 6 ? -4.698 -16.193 3.019 1.00 0.00 6 SER A CA 11
ATOM 16302 C C . SER A 1 6 ? -5.421 -15.642 1.793 1.00 0.00 6 SER A C 11
ATOM 16303 O O . SER A 1 6 ? -6.632 -15.802 1.649 1.00 0.00 6 SER A O 11
ATOM 16311 N N . GLY A 1 7 ? -4.667 -14.989 0.915 1.00 0.00 7 GLY A N 11
ATOM 16312 C CA . GLY A 1 7 ? -5.251 -14.422 -0.287 1.00 0.00 7 GLY A CA 11
ATOM 16313 C C . GLY A 1 7 ? -4.509 -13.188 -0.765 1.00 0.00 7 GLY A C 11
ATOM 16314 O O . GLY A 1 7 ? -4.512 -12.879 -1.957 1.00 0.00 7 GLY A O 11
ATOM 16318 N N . VAL A 1 8 ? -3.873 -12.484 0.165 1.00 0.00 8 VAL A N 11
ATOM 16319 C CA . VAL A 1 8 ? -3.124 -11.278 -0.169 1.00 0.00 8 VAL A CA 11
ATOM 16320 C C . VAL A 1 8 ? -1.974 -11.594 -1.119 1.00 0.00 8 VAL A C 11
ATOM 16321 O O . VAL A 1 8 ? -1.592 -10.764 -1.944 1.00 0.00 8 VAL A O 11
ATOM 16334 N N . SER A 1 9 ? -1.427 -12.799 -0.998 1.00 0.00 9 SER A N 11
ATOM 16335 C CA . SER A 1 9 ? -0.320 -13.224 -1.847 1.00 0.00 9 SER A CA 11
ATOM 16336 C C . SER A 1 9 ? -0.722 -13.201 -3.319 1.00 0.00 9 SER A C 11
ATOM 16337 O O . SER A 1 9 ? 0.059 -12.797 -4.180 1.00 0.00 9 SER A O 11
ATOM 16345 N N . GLN A 1 10 ? -1.945 -13.639 -3.599 1.00 0.00 10 GLN A N 11
ATOM 16346 C CA . GLN A 1 10 ? -2.453 -13.669 -4.966 1.00 0.00 10 GLN A CA 11
ATOM 16347 C C . GLN A 1 10 ? -2.633 -12.256 -5.511 1.00 0.00 10 GLN A C 11
ATOM 16348 O O . GLN A 1 10 ? -2.395 -12.000 -6.691 1.00 0.00 10 GLN A O 11
ATOM 16362 N N . ARG A 1 11 ? -3.058 -11.343 -4.644 1.00 0.00 11 ARG A N 11
ATOM 16363 C CA . ARG A 1 11 ? -3.273 -9.955 -5.038 1.00 0.00 11 ARG A CA 11
ATOM 16364 C C . ARG A 1 11 ? -1.958 -9.291 -5.440 1.00 0.00 11 ARG A C 11
ATOM 16365 O O . ARG A 1 11 ? -0.886 -9.693 -4.987 1.00 0.00 11 ARG A O 11
ATOM 16386 N N . PRO A 1 12 ? -2.024 -8.260 -6.299 1.00 0.00 12 PRO A N 11
ATOM 16387 C CA . PRO A 1 12 ? -0.833 -7.538 -6.762 1.00 0.00 12 PRO A CA 11
ATOM 16388 C C . PRO A 1 12 ? -0.136 -6.789 -5.631 1.00 0.00 12 PRO A C 11
ATOM 16389 O O . PRO A 1 12 ? -0.711 -6.580 -4.563 1.00 0.00 12 PRO A O 11
ATOM 16400 N N . PHE A 1 13 ? 1.108 -6.388 -5.873 1.00 0.00 13 PHE A N 11
ATOM 16401 C CA . PHE A 1 13 ? 1.886 -5.662 -4.875 1.00 0.00 13 PHE A CA 11
ATOM 16402 C C . PHE A 1 13 ? 1.358 -4.242 -4.695 1.00 0.00 13 PHE A C 11
ATOM 16403 O O . PHE A 1 13 ? 1.358 -3.705 -3.588 1.00 0.00 13 PHE A O 11
ATOM 16420 N N . ARG A 1 14 ? 0.908 -3.640 -5.791 1.00 0.00 14 ARG A N 11
ATOM 16421 C CA . ARG A 1 14 ? 0.378 -2.281 -5.754 1.00 0.00 14 ARG A CA 11
ATOM 16422 C C . ARG A 1 14 ? -0.817 -2.186 -4.810 1.00 0.00 14 ARG A C 11
ATOM 16423 O O . ARG A 1 14 ? -1.065 -1.139 -4.210 1.00 0.00 14 ARG A O 11
ATOM 16444 N N . ASP A 1 15 ? -1.556 -3.282 -4.684 1.00 0.00 15 ASP A N 11
ATOM 16445 C CA . ASP A 1 15 ? -2.725 -3.320 -3.813 1.00 0.00 15 ASP A CA 11
ATOM 16446 C C . ASP A 1 15 ? -2.314 -3.514 -2.357 1.00 0.00 15 ASP A C 11
ATOM 16447 O O . ASP A 1 15 ? -2.910 -2.933 -1.451 1.00 0.00 15 ASP A O 11
ATOM 16456 N N . ARG A 1 16 ? -1.290 -4.333 -2.140 1.00 0.00 16 ARG A N 11
ATOM 16457 C CA . ARG A 1 16 ? -0.798 -4.602 -0.794 1.00 0.00 16 ARG A CA 11
ATOM 16458 C C . ARG A 1 16 ? -0.327 -3.318 -0.121 1.00 0.00 16 ARG A C 11
ATOM 16459 O O . ARG A 1 16 ? -0.562 -3.107 1.069 1.00 0.00 16 ARG A O 11
ATOM 16480 N N . VAL A 1 17 ? 0.339 -2.464 -0.890 1.00 0.00 17 VAL A N 11
ATOM 16481 C CA . VAL A 1 17 ? 0.845 -1.199 -0.369 1.00 0.00 17 VAL A CA 11
ATOM 16482 C C . VAL A 1 17 ? -0.242 -0.130 -0.370 1.00 0.00 17 VAL A C 11
ATOM 16483 O O . VAL A 1 17 ? -0.255 0.757 0.483 1.00 0.00 17 VAL A O 11
ATOM 16496 N N . LEU A 1 18 ? -1.153 -0.221 -1.333 1.00 0.00 18 LEU A N 11
ATOM 16497 C CA . LEU A 1 18 ? -2.246 0.738 -1.445 1.00 0.00 18 LEU A CA 11
ATOM 16498 C C . LEU A 1 18 ? -3.235 0.576 -0.296 1.00 0.00 18 LEU A C 11
ATOM 16499 O O . LEU A 1 18 ? -3.866 1.540 0.134 1.00 0.00 18 LEU A O 11
ATOM 16515 N N . HIS A 1 19 ? -3.365 -0.652 0.198 1.00 0.00 19 HIS A N 11
ATOM 16516 C CA . HIS A 1 19 ? -4.279 -0.940 1.298 1.00 0.00 19 HIS A CA 11
ATOM 16517 C C . HIS A 1 19 ? -3.632 -0.622 2.641 1.00 0.00 19 HIS A C 11
ATOM 16518 O O . HIS A 1 19 ? -4.301 -0.173 3.572 1.00 0.00 19 HIS A O 11
ATOM 16532 N N . LEU A 1 20 ? -2.328 -0.858 2.736 1.00 0.00 20 LEU A N 11
ATOM 16533 C CA . LEU A 1 20 ? -1.592 -0.596 3.967 1.00 0.00 20 LEU A CA 11
ATOM 16534 C C . LEU A 1 20 ? -1.573 0.895 4.286 1.00 0.00 20 LEU A C 11
ATOM 16535 O O . LEU A 1 20 ? -2.003 1.316 5.361 1.00 0.00 20 LEU A O 11
ATOM 16551 N N . LEU A 1 21 ? -1.074 1.691 3.346 1.00 0.00 21 LEU A N 11
ATOM 16552 C CA . LEU A 1 21 ? -1.000 3.137 3.527 1.00 0.00 21 LEU A CA 11
ATOM 16553 C C . LEU A 1 21 ? -2.386 3.728 3.766 1.00 0.00 21 LEU A C 11
ATOM 16554 O O . LEU A 1 21 ? -2.530 4.736 4.458 1.00 0.00 21 LEU A O 11
ATOM 16570 N N . ALA A 1 22 ? -3.402 3.095 3.190 1.00 0.00 22 ALA A N 11
ATOM 16571 C CA . ALA A 1 22 ? -4.776 3.558 3.338 1.00 0.00 22 ALA A CA 11
ATOM 16572 C C . ALA A 1 22 ? -5.189 3.595 4.806 1.00 0.00 22 ALA A C 11
ATOM 16573 O O . ALA A 1 22 ? -6.005 4.423 5.210 1.00 0.00 22 ALA A O 11
ATOM 16580 N N . LEU A 1 23 ? -4.618 2.695 5.599 1.00 0.00 23 LEU A N 11
ATOM 16581 C CA . LEU A 1 23 ? -4.928 2.626 7.023 1.00 0.00 23 LEU A CA 11
ATOM 16582 C C . LEU A 1 23 ? -4.172 3.700 7.799 1.00 0.00 23 LEU A C 11
ATOM 16583 O O . LEU A 1 23 ? -4.778 4.586 8.401 1.00 0.00 23 LEU A O 11
ATOM 16599 N N . ARG A 1 24 ? -2.846 3.614 7.779 1.00 0.00 24 ARG A N 11
ATOM 16600 C CA . ARG A 1 24 ? -2.008 4.579 8.482 1.00 0.00 24 ARG A CA 11
ATOM 16601 C C . ARG A 1 24 ? -0.703 4.821 7.726 1.00 0.00 24 ARG A C 11
ATOM 16602 O O . ARG A 1 24 ? -0.226 3.949 7.000 1.00 0.00 24 ARG A O 11
ATOM 16623 N N . PRO A 1 25 ? -0.107 6.015 7.888 1.00 0.00 25 PRO A N 11
ATOM 16624 C CA . PRO A 1 25 ? 1.148 6.369 7.217 1.00 0.00 25 PRO A CA 11
ATOM 16625 C C . PRO A 1 25 ? 2.253 5.353 7.488 1.00 0.00 25 PRO A C 11
ATOM 16626 O O . PRO A 1 25 ? 2.673 5.167 8.630 1.00 0.00 25 PRO A O 11
ATOM 16637 N N . TYR A 1 26 ? 2.718 4.696 6.430 1.00 0.00 26 TYR A N 11
ATOM 16638 C CA . TYR A 1 26 ? 3.775 3.697 6.554 1.00 0.00 26 TYR A CA 11
ATOM 16639 C C . TYR A 1 26 ? 5.077 4.205 5.946 1.00 0.00 26 TYR A C 11
ATOM 16640 O O . TYR A 1 26 ? 5.128 4.555 4.767 1.00 0.00 26 TYR A O 11
ATOM 16658 N N . ARG A 1 27 ? 6.129 4.243 6.758 1.00 0.00 27 ARG A N 11
ATOM 16659 C CA . ARG A 1 27 ? 7.432 4.707 6.299 1.00 0.00 27 ARG A CA 11
ATOM 16660 C C . ARG A 1 27 ? 8.011 3.758 5.254 1.00 0.00 27 ARG A C 11
ATOM 16661 O O . ARG A 1 27 ? 7.338 2.831 4.802 1.00 0.00 27 ARG A O 11
ATOM 16682 N N . LYS A 1 28 ? 9.263 3.995 4.875 1.00 0.00 28 LYS A N 11
ATOM 16683 C CA . LYS A 1 28 ? 9.931 3.161 3.884 1.00 0.00 28 LYS A CA 11
ATOM 16684 C C . LYS A 1 28 ? 10.401 1.850 4.505 1.00 0.00 28 LYS A C 11
ATOM 16685 O O . LYS A 1 28 ? 10.272 0.785 3.901 1.00 0.00 28 LYS A O 11
ATOM 16704 N N . ALA A 1 29 ? 10.946 1.935 5.714 1.00 0.00 29 ALA A N 11
ATOM 16705 C CA . ALA A 1 29 ? 11.434 0.754 6.417 1.00 0.00 29 ALA A CA 11
ATOM 16706 C C . ALA A 1 29 ? 10.297 0.028 7.127 1.00 0.00 29 ALA A C 11
ATOM 16707 O O . ALA A 1 29 ? 10.238 -1.201 7.128 1.00 0.00 29 ALA A O 11
ATOM 16714 N N . GLU A 1 30 ? 9.395 0.796 7.729 1.00 0.00 30 GLU A N 11
ATOM 16715 C CA . GLU A 1 30 ? 8.259 0.226 8.442 1.00 0.00 30 GLU A CA 11
ATOM 16716 C C . GLU A 1 30 ? 7.360 -0.560 7.491 1.00 0.00 30 GLU A C 11
ATOM 16717 O O . GLU A 1 30 ? 6.735 -1.544 7.884 1.00 0.00 30 GLU A O 11
ATOM 16729 N N . LEU A 1 31 ? 7.302 -0.117 6.240 1.00 0.00 31 LEU A N 11
ATOM 16730 C CA . LEU A 1 31 ? 6.481 -0.778 5.232 1.00 0.00 31 LEU A CA 11
ATOM 16731 C C . LEU A 1 31 ? 7.213 -1.975 4.631 1.00 0.00 31 LEU A C 11
ATOM 16732 O O . LEU A 1 31 ? 6.593 -2.969 4.255 1.00 0.00 31 LEU A O 11
ATOM 16748 N N . LEU A 1 32 ? 8.536 -1.871 4.544 1.00 0.00 32 LEU A N 11
ATOM 16749 C CA . LEU A 1 32 ? 9.350 -2.945 3.988 1.00 0.00 32 LEU A CA 11
ATOM 16750 C C . LEU A 1 32 ? 9.303 -4.182 4.881 1.00 0.00 32 LEU A C 11
ATOM 16751 O O . LEU A 1 32 ? 9.054 -5.290 4.407 1.00 0.00 32 LEU A O 11
ATOM 16767 N N . LEU A 1 33 ? 9.544 -3.983 6.172 1.00 0.00 33 LEU A N 11
ATOM 16768 C CA . LEU A 1 33 ? 9.528 -5.083 7.131 1.00 0.00 33 LEU A CA 11
ATOM 16769 C C . LEU A 1 33 ? 8.163 -5.762 7.159 1.00 0.00 33 LEU A C 11
ATOM 16770 O O . LEU A 1 33 ? 8.063 -6.968 7.380 1.00 0.00 33 LEU A O 11
ATOM 16786 N N . ARG A 1 34 ? 7.113 -4.978 6.933 1.00 0.00 34 ARG A N 11
ATOM 16787 C CA . ARG A 1 34 ? 5.753 -5.505 6.932 1.00 0.00 34 ARG A CA 11
ATOM 16788 C C . ARG A 1 34 ? 5.515 -6.393 5.715 1.00 0.00 34 ARG A C 11
ATOM 16789 O O . ARG A 1 34 ? 4.988 -7.499 5.834 1.00 0.00 34 ARG A O 11
ATOM 16810 N N . LEU A 1 35 ? 5.908 -5.900 4.544 1.00 0.00 35 LEU A N 11
ATOM 16811 C CA . LEU A 1 35 ? 5.738 -6.649 3.304 1.00 0.00 35 LEU A CA 11
ATOM 16812 C C . LEU A 1 35 ? 6.645 -7.875 3.279 1.00 0.00 35 LEU A C 11
ATOM 16813 O O . LEU A 1 35 ? 6.321 -8.886 2.654 1.00 0.00 35 LEU A O 11
ATOM 16829 N N . GLN A 1 36 ? 7.781 -7.781 3.962 1.00 0.00 36 GLN A N 11
ATOM 16830 C CA . GLN A 1 36 ? 8.735 -8.884 4.019 1.00 0.00 36 GLN A CA 11
ATOM 16831 C C . GLN A 1 36 ? 8.083 -10.141 4.585 1.00 0.00 36 GLN A C 11
ATOM 16832 O O . GLN A 1 36 ? 8.453 -11.259 4.227 1.00 0.00 36 GLN A O 11
ATOM 16846 N N . LYS A 1 37 ? 7.110 -9.950 5.471 1.00 0.00 37 LYS A N 11
ATOM 16847 C CA . LYS A 1 37 ? 6.407 -11.070 6.086 1.00 0.00 37 LYS A CA 11
ATOM 16848 C C . LYS A 1 37 ? 5.551 -11.804 5.059 1.00 0.00 37 LYS A C 11
ATOM 16849 O O . LYS A 1 37 ? 5.422 -13.028 5.103 1.00 0.00 37 LYS A O 11
ATOM 16868 N N . ASP A 1 38 ? 4.966 -11.048 4.135 1.00 0.00 38 ASP A N 11
ATOM 16869 C CA . ASP A 1 38 ? 4.122 -11.626 3.096 1.00 0.00 38 ASP A CA 11
ATOM 16870 C C . ASP A 1 38 ? 4.966 -12.336 2.042 1.00 0.00 38 ASP A C 11
ATOM 16871 O O . ASP A 1 38 ? 4.547 -13.343 1.472 1.00 0.00 38 ASP A O 11
ATOM 16880 N N . GLY A 1 39 ? 6.156 -11.803 1.787 1.00 0.00 39 GLY A N 11
ATOM 16881 C CA . GLY A 1 39 ? 7.040 -12.397 0.801 1.00 0.00 39 GLY A CA 11
ATOM 16882 C C . GLY A 1 39 ? 7.667 -11.364 -0.115 1.00 0.00 39 GLY A C 11
ATOM 16883 O O . GLY A 1 39 ? 7.726 -11.556 -1.329 1.00 0.00 39 GLY A O 11
ATOM 16887 N N . LEU A 1 40 ? 8.136 -10.265 0.469 1.00 0.00 40 LEU A N 11
ATOM 16888 C CA . LEU A 1 40 ? 8.762 -9.199 -0.302 1.00 0.00 40 LEU A CA 11
ATOM 16889 C C . LEU A 1 40 ? 10.055 -9.682 -0.951 1.00 0.00 40 LEU A C 11
ATOM 16890 O O . LEU A 1 40 ? 10.751 -10.538 -0.407 1.00 0.00 40 LEU A O 11
ATOM 16906 N N . THR A 1 41 ? 10.368 -9.128 -2.118 1.00 0.00 41 THR A N 11
ATOM 16907 C CA . THR A 1 41 ? 11.577 -9.503 -2.842 1.00 0.00 41 THR A CA 11
ATOM 16908 C C . THR A 1 41 ? 12.312 -8.268 -3.352 1.00 0.00 41 THR A C 11
ATOM 16909 O O . THR A 1 41 ? 11.923 -7.137 -3.060 1.00 0.00 41 THR A O 11
ATOM 16920 N N . GLN A 1 42 ? 13.377 -8.491 -4.115 1.00 0.00 42 GLN A N 11
ATOM 16921 C CA . GLN A 1 42 ? 14.166 -7.396 -4.667 1.00 0.00 42 GLN A CA 11
ATOM 16922 C C . GLN A 1 42 ? 13.340 -6.570 -5.646 1.00 0.00 42 GLN A C 11
ATOM 16923 O O . GLN A 1 42 ? 13.523 -5.358 -5.760 1.00 0.00 42 GLN A O 11
ATOM 16937 N N . ALA A 1 43 ? 12.431 -7.234 -6.353 1.00 0.00 43 ALA A N 11
ATOM 16938 C CA . ALA A 1 43 ? 11.577 -6.561 -7.324 1.00 0.00 43 ALA A CA 11
ATOM 16939 C C . ALA A 1 43 ? 10.578 -5.640 -6.632 1.00 0.00 43 ALA A C 11
ATOM 16940 O O . ALA A 1 43 ? 10.228 -4.583 -7.155 1.00 0.00 43 ALA A O 11
ATOM 16947 N N . ASP A 1 44 ? 10.122 -6.049 -5.453 1.00 0.00 44 ASP A N 11
ATOM 16948 C CA . ASP A 1 44 ? 9.163 -5.261 -4.688 1.00 0.00 44 ASP A CA 11
ATOM 16949 C C . ASP A 1 44 ? 9.874 -4.219 -3.831 1.00 0.00 44 ASP A C 11
ATOM 16950 O O . ASP A 1 44 ? 9.338 -3.141 -3.576 1.00 0.00 44 ASP A O 11
ATOM 16959 N N . LYS A 1 45 ? 11.082 -4.550 -3.388 1.00 0.00 45 LYS A N 11
ATOM 16960 C CA . LYS A 1 45 ? 11.866 -3.642 -2.559 1.00 0.00 45 LYS A CA 11
ATOM 16961 C C . LYS A 1 45 ? 12.217 -2.369 -3.325 1.00 0.00 45 LYS A C 11
ATOM 16962 O O . LYS A 1 45 ? 11.785 -1.276 -2.961 1.00 0.00 45 LYS A O 11
ATOM 16981 N N . ASP A 1 46 ? 13.001 -2.522 -4.387 1.00 0.00 46 ASP A N 11
ATOM 16982 C CA . ASP A 1 46 ? 13.409 -1.385 -5.205 1.00 0.00 46 ASP A CA 11
ATOM 16983 C C . ASP A 1 46 ? 12.197 -0.691 -5.818 1.00 0.00 46 ASP A C 11
ATOM 16984 O O . ASP A 1 46 ? 12.207 0.521 -6.034 1.00 0.00 46 ASP A O 11
ATOM 16993 N N . ALA A 1 47 ? 11.156 -1.467 -6.097 1.00 0.00 47 ALA A N 11
ATOM 16994 C CA . ALA A 1 47 ? 9.937 -0.927 -6.687 1.00 0.00 47 ALA A CA 11
ATOM 16995 C C . ALA A 1 47 ? 9.146 -0.111 -5.669 1.00 0.00 47 ALA A C 11
ATOM 16996 O O . ALA A 1 47 ? 8.438 0.828 -6.028 1.00 0.00 47 ALA A O 11
ATOM 17003 N N . LEU A 1 48 ? 9.273 -0.476 -4.396 1.00 0.00 48 LEU A N 11
ATOM 17004 C CA . LEU A 1 48 ? 8.569 0.222 -3.325 1.00 0.00 48 LEU A CA 11
ATOM 17005 C C . LEU A 1 48 ? 8.898 1.712 -3.334 1.00 0.00 48 LEU A C 11
ATOM 17006 O O . LEU A 1 48 ? 8.025 2.551 -3.115 1.00 0.00 48 LEU A O 11
ATOM 17022 N N . ASP A 1 49 ? 10.163 2.033 -3.585 1.00 0.00 49 ASP A N 11
ATOM 17023 C CA . ASP A 1 49 ? 10.607 3.421 -3.622 1.00 0.00 49 ASP A CA 11
ATOM 17024 C C . ASP A 1 49 ? 9.899 4.191 -4.733 1.00 0.00 49 ASP A C 11
ATOM 17025 O O . ASP A 1 49 ? 9.468 5.328 -4.537 1.00 0.00 49 ASP A O 11
ATOM 17034 N N . GLY A 1 50 ? 9.784 3.564 -5.899 1.00 0.00 50 GLY A N 11
ATOM 17035 C CA . GLY A 1 50 ? 9.129 4.206 -7.024 1.00 0.00 50 GLY A CA 11
ATOM 17036 C C . GLY A 1 50 ? 7.618 4.115 -6.946 1.00 0.00 50 GLY A C 11
ATOM 17037 O O . GLY A 1 50 ? 6.909 4.964 -7.487 1.00 0.00 50 GLY A O 11
ATOM 17041 N N . LEU A 1 51 ? 7.120 3.082 -6.273 1.00 0.00 51 LEU A N 11
ATOM 17042 C CA . LEU A 1 51 ? 5.682 2.884 -6.130 1.00 0.00 51 LEU A CA 11
ATOM 17043 C C . LEU A 1 51 ? 5.106 3.820 -5.072 1.00 0.00 51 LEU A C 11
ATOM 17044 O O . LEU A 1 51 ? 4.042 4.409 -5.265 1.00 0.00 51 LEU A O 11
ATOM 17060 N N . LEU A 1 52 ? 5.815 3.954 -3.955 1.00 0.00 52 LEU A N 11
ATOM 17061 C CA . LEU A 1 52 ? 5.372 4.820 -2.866 1.00 0.00 52 LEU A CA 11
ATOM 17062 C C . LEU A 1 52 ? 5.147 6.245 -3.361 1.00 0.00 52 LEU A C 11
ATOM 17063 O O . LEU A 1 52 ? 4.131 6.866 -3.051 1.00 0.00 52 LEU A O 11
ATOM 17079 N N . GLN A 1 53 ? 6.100 6.756 -4.132 1.00 0.00 53 GLN A N 11
ATOM 17080 C CA . GLN A 1 53 ? 6.005 8.108 -4.670 1.00 0.00 53 GLN A CA 11
ATOM 17081 C C . GLN A 1 53 ? 4.804 8.241 -5.605 1.00 0.00 53 GLN A C 11
ATOM 17082 O O . GLN A 1 53 ? 4.302 9.343 -5.830 1.00 0.00 53 GLN A O 11
ATOM 17096 N N . GLN A 1 54 ? 4.348 7.115 -6.147 1.00 0.00 54 GLN A N 11
ATOM 17097 C CA . GLN A 1 54 ? 3.209 7.112 -7.056 1.00 0.00 54 GLN A CA 11
ATOM 17098 C C . GLN A 1 54 ? 1.893 7.017 -6.289 1.00 0.00 54 GLN A C 11
ATOM 17099 O O . GLN A 1 54 ? 1.031 7.887 -6.408 1.00 0.00 54 GLN A O 11
ATOM 17113 N N . VAL A 1 55 ? 1.745 5.954 -5.505 1.00 0.00 55 VAL A N 11
ATOM 17114 C CA . VAL A 1 55 ? 0.531 5.746 -4.722 1.00 0.00 55 VAL A CA 11
ATOM 17115 C C . VAL A 1 55 ? 0.712 6.221 -3.283 1.00 0.00 55 VAL A C 11
ATOM 17116 O O . VAL A 1 55 ? 0.087 5.695 -2.362 1.00 0.00 55 VAL A O 11
ATOM 17129 N N . ALA A 1 56 ? 1.571 7.219 -3.096 1.00 0.00 56 ALA A N 11
ATOM 17130 C CA . ALA A 1 56 ? 1.831 7.763 -1.769 1.00 0.00 56 ALA A CA 11
ATOM 17131 C C . ALA A 1 56 ? 2.723 8.997 -1.848 1.00 0.00 56 ALA A C 11
ATOM 17132 O O . ALA A 1 56 ? 3.196 9.366 -2.923 1.00 0.00 56 ALA A O 11
ATOM 17139 N N . ASN A 1 57 ? 2.949 9.633 -0.702 1.00 0.00 57 ASN A N 11
ATOM 17140 C CA . ASN A 1 57 ? 3.785 10.826 -0.644 1.00 0.00 57 ASN A CA 11
ATOM 17141 C C . ASN A 1 57 ? 4.682 10.801 0.590 1.00 0.00 57 ASN A C 11
ATOM 17142 O O . ASN A 1 57 ? 4.208 10.622 1.712 1.00 0.00 57 ASN A O 11
ATOM 17153 N N . MET A 1 58 ? 5.981 10.983 0.375 1.00 0.00 58 MET A N 11
ATOM 17154 C CA . MET A 1 58 ? 6.945 10.983 1.469 1.00 0.00 58 MET A CA 11
ATOM 17155 C C . MET A 1 58 ? 6.969 12.335 2.174 1.00 0.00 58 MET A C 11
ATOM 17156 O O . MET A 1 58 ? 6.978 13.382 1.527 1.00 0.00 58 MET A O 11
ATOM 17170 N N . SER A 1 59 ? 6.980 12.305 3.503 1.00 0.00 59 SER A N 11
ATOM 17171 C CA . SER A 1 59 ? 7.003 13.529 4.294 1.00 0.00 59 SER A CA 11
ATOM 17172 C C . SER A 1 59 ? 8.426 14.062 4.431 1.00 0.00 59 SER A C 11
ATOM 17173 O O . SER A 1 59 ? 9.391 13.383 4.078 1.00 0.00 59 SER A O 11
ATOM 17181 N N . ALA A 1 60 ? 8.549 15.282 4.946 1.00 0.00 60 ALA A N 11
ATOM 17182 C CA . ALA A 1 60 ? 9.854 15.905 5.130 1.00 0.00 60 ALA A CA 11
ATOM 17183 C C . ALA A 1 60 ? 10.158 16.118 6.609 1.00 0.00 60 ALA A C 11
ATOM 17184 O O . ALA A 1 60 ? 10.803 17.096 6.985 1.00 0.00 60 ALA A O 11
ATOM 17191 N N . LYS A 1 61 ? 9.690 15.196 7.443 1.00 0.00 61 LYS A N 11
ATOM 17192 C CA . LYS A 1 61 ? 9.912 15.283 8.881 1.00 0.00 61 LYS A CA 11
ATOM 17193 C C . LYS A 1 61 ? 10.872 14.192 9.350 1.00 0.00 61 LYS A C 11
ATOM 17194 O O . LYS A 1 61 ? 11.654 14.397 10.278 1.00 0.00 61 LYS A O 11
ATOM 17213 N N . ASP A 1 62 ? 10.805 13.035 8.701 1.00 0.00 62 ASP A N 11
ATOM 17214 C CA . ASP A 1 62 ? 11.668 11.912 9.051 1.00 0.00 62 ASP A CA 11
ATOM 17215 C C . ASP A 1 62 ? 11.768 10.922 7.895 1.00 0.00 62 ASP A C 11
ATOM 17216 O O . ASP A 1 62 ? 12.863 10.513 7.508 1.00 0.00 62 ASP A O 11
ATOM 17225 N N . GLY A 1 63 ? 10.618 10.541 7.348 1.00 0.00 63 GLY A N 11
ATOM 17226 C CA . GLY A 1 63 ? 10.599 9.602 6.241 1.00 0.00 63 GLY A CA 11
ATOM 17227 C C . GLY A 1 63 ? 9.361 8.727 6.244 1.00 0.00 63 GLY A C 11
ATOM 17228 O O . GLY A 1 63 ? 9.448 7.515 6.044 1.00 0.00 63 GLY A O 11
ATOM 17232 N N . THR A 1 64 ? 8.205 9.341 6.470 1.00 0.00 64 THR A N 11
ATOM 17233 C CA . THR A 1 64 ? 6.943 8.611 6.497 1.00 0.00 64 THR A CA 11
ATOM 17234 C C . THR A 1 64 ? 6.123 8.895 5.243 1.00 0.00 64 THR A C 11
ATOM 17235 O O . THR A 1 64 ? 6.046 10.035 4.784 1.00 0.00 64 THR A O 11
ATOM 17246 N N . CYS A 1 65 ? 5.512 7.852 4.692 1.00 0.00 65 CYS A N 11
ATOM 17247 C CA . CYS A 1 65 ? 4.698 7.988 3.491 1.00 0.00 65 CYS A CA 11
ATOM 17248 C C . CYS A 1 65 ? 3.216 8.073 3.844 1.00 0.00 65 CYS A C 11
ATOM 17249 O O . CYS A 1 65 ? 2.765 7.470 4.818 1.00 0.00 65 CYS A O 11
ATOM 17257 N N . THR A 1 66 ? 2.465 8.826 3.047 1.00 0.00 66 THR A N 11
ATOM 17258 C CA . THR A 1 66 ? 1.035 8.991 3.276 1.00 0.00 66 THR A CA 11
ATOM 17259 C C . THR A 1 66 ? 0.250 8.779 1.985 1.00 0.00 66 THR A C 11
ATOM 17260 O O . THR A 1 66 ? 0.547 9.390 0.959 1.00 0.00 66 THR A O 11
ATOM 17271 N N . LEU A 1 67 ? -0.754 7.910 2.045 1.00 0.00 67 LEU A N 11
ATOM 17272 C CA . LEU A 1 67 ? -1.582 7.619 0.879 1.00 0.00 67 LEU A CA 11
ATOM 17273 C C . LEU A 1 67 ? -2.303 8.874 0.399 1.00 0.00 67 LEU A C 11
ATOM 17274 O O . LEU A 1 67 ? -2.647 9.748 1.195 1.00 0.00 67 LEU A O 11
ATOM 17290 N N . GLN A 1 68 ? -2.529 8.957 -0.908 1.00 0.00 68 GLN A N 11
ATOM 17291 C CA . GLN A 1 68 ? -3.208 10.107 -1.495 1.00 0.00 68 GLN A CA 11
ATOM 17292 C C . GLN A 1 68 ? -4.701 10.077 -1.179 1.00 0.00 68 GLN A C 11
ATOM 17293 O O . GLN A 1 68 ? -5.207 9.106 -0.617 1.00 0.00 68 GLN A O 11
ATOM 17307 N N . ASP A 1 69 ? -5.398 11.148 -1.543 1.00 0.00 69 ASP A N 11
ATOM 17308 C CA . ASP A 1 69 ? -6.832 11.246 -1.299 1.00 0.00 69 ASP A CA 11
ATOM 17309 C C . ASP A 1 69 ? -7.620 10.528 -2.391 1.00 0.00 69 ASP A C 11
ATOM 17310 O O . ASP A 1 69 ? -8.534 9.754 -2.104 1.00 0.00 69 ASP A O 11
ATOM 17319 N N . CYS A 1 70 ? -7.259 10.789 -3.643 1.00 0.00 70 CYS A N 11
ATOM 17320 C CA . CYS A 1 70 ? -7.932 10.168 -4.778 1.00 0.00 70 CYS A CA 11
ATOM 17321 C C . CYS A 1 70 ? -7.571 8.690 -4.883 1.00 0.00 70 CYS A C 11
ATOM 17322 O O . CYS A 1 70 ? -8.372 7.876 -5.341 1.00 0.00 70 CYS A O 11
ATOM 17330 N N . MET A 1 71 ? -6.358 8.350 -4.457 1.00 0.00 71 MET A N 11
ATOM 17331 C CA . MET A 1 71 ? -5.890 6.969 -4.503 1.00 0.00 71 MET A CA 11
ATOM 17332 C C . MET A 1 71 ? -6.794 6.058 -3.679 1.00 0.00 71 MET A C 11
ATOM 17333 O O . MET A 1 71 ? -6.899 4.862 -3.951 1.00 0.00 71 MET A O 11
ATOM 17347 N N . TYR A 1 72 ? -7.446 6.629 -2.670 1.00 0.00 72 TYR A N 11
ATOM 17348 C CA . TYR A 1 72 ? -8.340 5.865 -1.805 1.00 0.00 72 TYR A CA 11
ATOM 17349 C C . TYR A 1 72 ? -9.429 5.173 -2.620 1.00 0.00 72 TYR A C 11
ATOM 17350 O O . TYR A 1 72 ? -9.907 4.100 -2.252 1.00 0.00 72 TYR A O 11
ATOM 17368 N N . LYS A 1 73 ? -9.817 5.796 -3.729 1.00 0.00 73 LYS A N 11
ATOM 17369 C CA . LYS A 1 73 ? -10.850 5.239 -4.596 1.00 0.00 73 LYS A CA 11
ATOM 17370 C C . LYS A 1 73 ? -10.410 3.897 -5.173 1.00 0.00 73 LYS A C 11
ATOM 17371 O O . LYS A 1 73 ? -11.231 3.009 -5.400 1.00 0.00 73 LYS A O 11
ATOM 17390 N N . ASP A 1 74 ? -9.109 3.758 -5.407 1.00 0.00 74 ASP A N 11
ATOM 17391 C CA . ASP A 1 74 ? -8.558 2.525 -5.957 1.00 0.00 74 ASP A CA 11
ATOM 17392 C C . ASP A 1 74 ? -8.691 1.376 -4.963 1.00 0.00 74 ASP A C 11
ATOM 17393 O O . ASP A 1 74 ? -8.796 0.213 -5.354 1.00 0.00 74 ASP A O 11
ATOM 17402 N N . VAL A 1 75 ? -8.685 1.708 -3.676 1.00 0.00 75 VAL A N 11
ATOM 17403 C CA . VAL A 1 75 ? -8.805 0.703 -2.626 1.00 0.00 75 VAL A CA 11
ATOM 17404 C C . VAL A 1 75 ? -10.098 -0.093 -2.772 1.00 0.00 75 VAL A C 11
ATOM 17405 O O . VAL A 1 75 ? -11.168 0.475 -2.988 1.00 0.00 75 VAL A O 11
ATOM 17418 N N . GLN A 1 76 ? -9.991 -1.413 -2.652 1.00 0.00 76 GLN A N 11
ATOM 17419 C CA . GLN A 1 76 ? -11.152 -2.287 -2.770 1.00 0.00 76 GLN A CA 11
ATOM 17420 C C . GLN A 1 76 ? -11.920 -2.353 -1.454 1.00 0.00 76 GLN A C 11
ATOM 17421 O O . GLN A 1 76 ? -11.449 -1.872 -0.424 1.00 0.00 76 GLN A O 11
ATOM 17435 N N . LYS A 1 77 ? -13.107 -2.952 -1.497 1.00 0.00 77 LYS A N 11
ATOM 17436 C CA . LYS A 1 77 ? -13.941 -3.081 -0.308 1.00 0.00 77 LYS A CA 11
ATOM 17437 C C . LYS A 1 77 ? -14.104 -4.545 0.086 1.00 0.00 77 LYS A C 11
ATOM 17438 O O . LYS A 1 77 ? -15.133 -4.940 0.633 1.00 0.00 77 LYS A O 11
ATOM 17457 N N . ASP A 1 78 ? -13.081 -5.346 -0.195 1.00 0.00 78 ASP A N 11
ATOM 17458 C CA . ASP A 1 78 ? -13.111 -6.767 0.132 1.00 0.00 78 ASP A CA 11
ATOM 17459 C C . ASP A 1 78 ? -11.699 -7.321 0.287 1.00 0.00 78 ASP A C 11
ATOM 17460 O O . ASP A 1 78 ? -11.444 -8.491 -0.002 1.00 0.00 78 ASP A O 11
ATOM 17469 N N . TRP A 1 79 ? -10.783 -6.473 0.744 1.00 0.00 79 TRP A N 11
ATOM 17470 C CA . TRP A 1 79 ? -9.395 -6.879 0.937 1.00 0.00 79 TRP A CA 11
ATOM 17471 C C . TRP A 1 79 ? -9.294 -7.977 1.996 1.00 0.00 79 TRP A C 11
ATOM 17472 O O . TRP A 1 79 ? -9.839 -7.843 3.091 1.00 0.00 79 TRP A O 11
ATOM 17493 N N . PRO A 1 80 ? -8.592 -9.084 1.686 1.00 0.00 80 PRO A N 11
ATOM 17494 C CA . PRO A 1 80 ? -8.429 -10.199 2.624 1.00 0.00 80 PRO A CA 11
ATOM 17495 C C . PRO A 1 80 ? -7.547 -9.834 3.814 1.00 0.00 80 PRO A C 11
ATOM 17496 O O . PRO A 1 80 ? -7.629 -10.458 4.872 1.00 0.00 80 PRO A O 11
ATOM 17507 N N . GLY A 1 81 ? -6.704 -8.822 3.635 1.00 0.00 81 GLY A N 11
ATOM 17508 C CA . GLY A 1 81 ? -5.820 -8.395 4.704 1.00 0.00 81 GLY A CA 11
ATOM 17509 C C . GLY A 1 81 ? -6.572 -8.024 5.968 1.00 0.00 81 GLY A C 11
ATOM 17510 O O . GLY A 1 81 ? -6.169 -8.398 7.069 1.00 0.00 81 GLY A O 11
ATOM 17514 N N . TYR A 1 82 ? -7.665 -7.286 5.809 1.00 0.00 82 TYR A N 11
ATOM 17515 C CA . TYR A 1 82 ? -8.475 -6.865 6.945 1.00 0.00 82 TYR A CA 11
ATOM 17516 C C . TYR A 1 82 ? -9.263 -8.039 7.517 1.00 0.00 82 TYR A C 11
ATOM 17517 O O . TYR A 1 82 ? -9.297 -9.121 6.930 1.00 0.00 82 TYR A O 11
ATOM 17535 N N . SER A 1 83 ? -9.893 -7.819 8.666 1.00 0.00 83 SER A N 11
ATOM 17536 C CA . SER A 1 83 ? -10.682 -8.859 9.316 1.00 0.00 83 SER A CA 11
ATOM 17537 C C . SER A 1 83 ? -11.949 -8.277 9.934 1.00 0.00 83 SER A C 11
ATOM 17538 O O . SER A 1 83 ? -13.057 -8.543 9.469 1.00 0.00 83 SER A O 11
ATOM 17546 N N . GLU A 1 84 ? -11.777 -7.481 10.984 1.00 0.00 84 GLU A N 11
ATOM 17547 C CA . GLU A 1 84 ? -12.907 -6.860 11.665 1.00 0.00 84 GLU A CA 11
ATOM 17548 C C . GLU A 1 84 ? -12.516 -5.506 12.248 1.00 0.00 84 GLU A C 11
ATOM 17549 O O . GLU A 1 84 ? -13.197 -4.504 12.028 1.00 0.00 84 GLU A O 11
ATOM 17561 N N . GLY A 1 85 ? -11.415 -5.483 12.992 1.00 0.00 85 GLY A N 11
ATOM 17562 C CA . GLY A 1 85 ? -10.953 -4.247 13.594 1.00 0.00 85 GLY A CA 11
ATOM 17563 C C . GLY A 1 85 ? -10.437 -3.258 12.567 1.00 0.00 85 GLY A C 11
ATOM 17564 O O . GLY A 1 85 ? -10.642 -2.051 12.701 1.00 0.00 85 GLY A O 11
ATOM 17568 N N . ASP A 1 86 ? -9.765 -3.768 11.540 1.00 0.00 86 ASP A N 11
ATOM 17569 C CA . ASP A 1 86 ? -9.218 -2.920 10.487 1.00 0.00 86 ASP A CA 11
ATOM 17570 C C . ASP A 1 86 ? -10.304 -2.512 9.497 1.00 0.00 86 ASP A C 11
ATOM 17571 O O . ASP A 1 86 ? -10.278 -1.410 8.951 1.00 0.00 86 ASP A O 11
ATOM 17580 N N . GLN A 1 87 ? -11.259 -3.409 9.270 1.00 0.00 87 GLN A N 11
ATOM 17581 C CA . GLN A 1 87 ? -12.355 -3.142 8.345 1.00 0.00 87 GLN A CA 11
ATOM 17582 C C . GLN A 1 87 ? -13.160 -1.926 8.793 1.00 0.00 87 GLN A C 11
ATOM 17583 O O . GLN A 1 87 ? -13.484 -1.053 7.988 1.00 0.00 87 GLN A O 11
ATOM 17597 N N . GLN A 1 88 ? -13.480 -1.877 10.082 1.00 0.00 88 GLN A N 11
ATOM 17598 C CA . GLN A 1 88 ? -14.247 -0.769 10.637 1.00 0.00 88 GLN A CA 11
ATOM 17599 C C . GLN A 1 88 ? -13.490 0.546 10.485 1.00 0.00 88 GLN A C 11
ATOM 17600 O O . GLN A 1 88 ? -14.088 1.594 10.243 1.00 0.00 88 GLN A O 11
ATOM 17614 N N . LEU A 1 89 ? -12.170 0.483 10.632 1.00 0.00 89 LEU A N 11
ATOM 17615 C CA . LEU A 1 89 ? -11.330 1.669 10.511 1.00 0.00 89 LEU A CA 11
ATOM 17616 C C . LEU A 1 89 ? -11.304 2.174 9.073 1.00 0.00 89 LEU A C 11
ATOM 17617 O O . LEU A 1 89 ? -11.553 3.351 8.813 1.00 0.00 89 LEU A O 11
ATOM 17633 N N . LEU A 1 90 ? -10.998 1.277 8.142 1.00 0.00 90 LEU A N 11
ATOM 17634 C CA . LEU A 1 90 ? -10.937 1.630 6.729 1.00 0.00 90 LEU A CA 11
ATOM 17635 C C . LEU A 1 90 ? -12.277 2.173 6.240 1.00 0.00 90 LEU A C 11
ATOM 17636 O O . LEU A 1 90 ? -12.330 2.968 5.302 1.00 0.00 90 LEU A O 11
ATOM 17652 N N . LYS A 1 91 ? -13.358 1.737 6.880 1.00 0.00 91 LYS A N 11
ATOM 17653 C CA . LYS A 1 91 ? -14.697 2.178 6.507 1.00 0.00 91 LYS A CA 11
ATOM 17654 C C . LYS A 1 91 ? -14.929 3.631 6.910 1.00 0.00 91 LYS A C 11
ATOM 17655 O O . LYS A 1 91 ? -15.636 4.370 6.224 1.00 0.00 91 LYS A O 11
ATOM 17674 N N . ARG A 1 92 ? -14.334 4.036 8.027 1.00 0.00 92 ARG A N 11
ATOM 17675 C CA . ARG A 1 92 ? -14.483 5.402 8.519 1.00 0.00 92 ARG A CA 11
ATOM 17676 C C . ARG A 1 92 ? -13.462 6.333 7.872 1.00 0.00 92 ARG A C 11
ATOM 17677 O O . ARG A 1 92 ? -13.720 7.523 7.696 1.00 0.00 92 ARG A O 11
ATOM 17698 N N . VAL A 1 93 ? -12.303 5.786 7.521 1.00 0.00 93 VAL A N 11
ATOM 17699 C CA . VAL A 1 93 ? -11.248 6.572 6.894 1.00 0.00 93 VAL A CA 11
ATOM 17700 C C . VAL A 1 93 ? -11.674 7.062 5.514 1.00 0.00 93 VAL A C 11
ATOM 17701 O O . VAL A 1 93 ? -11.405 8.203 5.139 1.00 0.00 93 VAL A O 11
ATOM 17714 N N . LEU A 1 94 ? -12.341 6.192 4.763 1.00 0.00 94 LEU A N 11
ATOM 17715 C CA . LEU A 1 94 ? -12.805 6.537 3.425 1.00 0.00 94 LEU A CA 11
ATOM 17716 C C . LEU A 1 94 ? -13.857 7.641 3.481 1.00 0.00 94 LEU A C 11
ATOM 17717 O O . LEU A 1 94 ? -13.977 8.444 2.555 1.00 0.00 94 LEU A O 11
ATOM 17733 N N . VAL A 1 95 ? -14.616 7.674 4.571 1.00 0.00 95 VAL A N 11
ATOM 17734 C CA . VAL A 1 95 ? -15.656 8.680 4.747 1.00 0.00 95 VAL A CA 11
ATOM 17735 C C . VAL A 1 95 ? -15.058 10.024 5.146 1.00 0.00 95 VAL A C 11
ATOM 17736 O O . VAL A 1 95 ? -15.456 11.069 4.632 1.00 0.00 95 VAL A O 11
ATOM 17749 N N . ARG A 1 96 ? -14.101 9.989 6.067 1.00 0.00 96 ARG A N 11
ATOM 17750 C CA . ARG A 1 96 ? -13.447 11.206 6.537 1.00 0.00 96 ARG A CA 11
ATOM 17751 C C . ARG A 1 96 ? -12.560 11.801 5.450 1.00 0.00 96 ARG A C 11
ATOM 17752 O O . ARG A 1 96 ? -12.419 13.020 5.347 1.00 0.00 96 ARG A O 11
ATOM 17773 N N . LYS A 1 97 ? -11.961 10.934 4.640 1.00 0.00 97 LYS A N 11
ATOM 17774 C CA . LYS A 1 97 ? -11.087 11.374 3.560 1.00 0.00 97 LYS A CA 11
ATOM 17775 C C . LYS A 1 97 ? -11.899 11.826 2.352 1.00 0.00 97 LYS A C 11
ATOM 17776 O O . LYS A 1 97 ? -11.849 12.992 1.959 1.00 0.00 97 LYS A O 11
ATOM 17795 N N . LEU A 1 98 ? -12.648 10.898 1.765 1.00 0.00 98 LEU A N 11
ATOM 17796 C CA . LEU A 1 98 ? -13.472 11.201 0.601 1.00 0.00 98 LEU A CA 11
ATOM 17797 C C . LEU A 1 98 ? -14.708 11.999 1.003 1.00 0.00 98 LEU A C 11
ATOM 17798 O O . LEU A 1 98 ? -14.868 12.372 2.165 1.00 0.00 98 LEU A O 11
ATOM 17814 N N . SER A 1 99 ? -15.580 12.257 0.033 1.00 0.00 99 SER A N 11
ATOM 17815 C CA . SER A 1 99 ? -16.803 13.011 0.286 1.00 0.00 99 SER A CA 11
ATOM 17816 C C . SER A 1 99 ? -17.883 12.113 0.878 1.00 0.00 99 SER A C 11
ATOM 17817 O O . SER A 1 99 ? -18.376 12.360 1.979 1.00 0.00 99 SER A O 11
ATOM 17825 N N . GLY A 1 100 ? -18.248 11.070 0.141 1.00 0.00 100 GLY A N 11
ATOM 17826 C CA . GLY A 1 100 ? -19.269 10.150 0.610 1.00 0.00 100 GLY A CA 11
ATOM 17827 C C . GLY A 1 100 ? -19.984 9.446 -0.528 1.00 0.00 100 GLY A C 11
ATOM 17828 O O . GLY A 1 100 ? -20.968 9.962 -1.057 1.00 0.00 100 GLY A O 11
ATOM 17832 N N . PRO A 1 101 ? -19.508 8.254 -0.931 1.00 0.00 101 PRO A N 11
ATOM 17833 C CA . PRO A 1 101 ? -20.121 7.487 -2.021 1.00 0.00 101 PRO A CA 11
ATOM 17834 C C . PRO A 1 101 ? -21.623 7.304 -1.827 1.00 0.00 101 PRO A C 11
ATOM 17835 O O . PRO A 1 101 ? -22.144 7.492 -0.727 1.00 0.00 101 PRO A O 11
ATOM 17846 N N . SER A 1 102 ? -22.313 6.935 -2.901 1.00 0.00 102 SER A N 11
ATOM 17847 C CA . SER A 1 102 ? -23.755 6.726 -2.849 1.00 0.00 102 SER A CA 11
ATOM 17848 C C . SER A 1 102 ? -24.248 6.018 -4.106 1.00 0.00 102 SER A C 11
ATOM 17849 O O . SER A 1 102 ? -23.586 6.040 -5.144 1.00 0.00 102 SER A O 11
ATOM 17857 N N . SER A 1 103 ? -25.415 5.389 -4.007 1.00 0.00 103 SER A N 11
ATOM 17858 C CA . SER A 1 103 ? -25.997 4.673 -5.135 1.00 0.00 103 SER A CA 11
ATOM 17859 C C . SER A 1 103 ? -27.514 4.591 -5.004 1.00 0.00 103 SER A C 11
ATOM 17860 O O . SER A 1 103 ? -28.048 4.516 -3.898 1.00 0.00 103 SER A O 11
ATOM 17868 N N . GLY A 1 104 ? -28.202 4.605 -6.141 1.00 0.00 104 GLY A N 11
ATOM 17869 C CA . GLY A 1 104 ? -29.652 4.531 -6.131 1.00 0.00 104 GLY A CA 11
ATOM 17870 C C . GLY A 1 104 ? -30.248 4.651 -7.519 1.00 0.00 104 GLY A C 11
ATOM 17871 O O . GLY A 1 104 ? -29.596 4.203 -8.486 1.00 0.00 104 GLY A O 11
ATOM 17876 N N . GLY A 1 1 ? -15.509 -23.468 6.980 1.00 0.00 1 GLY A N 12
ATOM 17877 C CA . GLY A 1 1 ? -14.885 -22.193 7.430 1.00 0.00 1 GLY A CA 12
ATOM 17878 C C . GLY A 1 1 ? -13.406 -22.124 7.105 1.00 0.00 1 GLY A C 12
ATOM 17879 O O . GLY A 1 1 ? -12.680 -23.103 7.276 1.00 0.00 1 GLY A O 12
ATOM 17885 N N . SER A 1 2 ? -12.959 -20.964 6.635 1.00 0.00 2 SER A N 12
ATOM 17886 C CA . SER A 1 2 ? -11.556 -20.771 6.285 1.00 0.00 2 SER A CA 12
ATOM 17887 C C . SER A 1 2 ? -10.725 -20.458 7.525 1.00 0.00 2 SER A C 12
ATOM 17888 O O . SER A 1 2 ? -10.860 -19.388 8.121 1.00 0.00 2 SER A O 12
ATOM 17896 N N . SER A 1 3 ? -9.865 -21.396 7.908 1.00 0.00 3 SER A N 12
ATOM 17897 C CA . SER A 1 3 ? -9.012 -21.220 9.078 1.00 0.00 3 SER A CA 12
ATOM 17898 C C . SER A 1 3 ? -7.540 -21.211 8.680 1.00 0.00 3 SER A C 12
ATOM 17899 O O . SER A 1 3 ? -6.952 -22.259 8.414 1.00 0.00 3 SER A O 12
ATOM 17907 N N . GLY A 1 4 ? -6.950 -20.022 8.642 1.00 0.00 4 GLY A N 12
ATOM 17908 C CA . GLY A 1 4 ? -5.551 -19.899 8.277 1.00 0.00 4 GLY A CA 12
ATOM 17909 C C . GLY A 1 4 ? -5.357 -19.673 6.791 1.00 0.00 4 GLY A C 12
ATOM 17910 O O . GLY A 1 4 ? -4.619 -20.408 6.135 1.00 0.00 4 GLY A O 12
ATOM 17914 N N . SER A 1 5 ? -6.023 -18.654 6.256 1.00 0.00 5 SER A N 12
ATOM 17915 C CA . SER A 1 5 ? -5.921 -18.334 4.837 1.00 0.00 5 SER A CA 12
ATOM 17916 C C . SER A 1 5 ? -5.166 -17.025 4.629 1.00 0.00 5 SER A C 12
ATOM 17917 O O . SER A 1 5 ? -5.021 -16.226 5.554 1.00 0.00 5 SER A O 12
ATOM 17925 N N . SER A 1 6 ? -4.689 -16.811 3.407 1.00 0.00 6 SER A N 12
ATOM 17926 C CA . SER A 1 6 ? -3.949 -15.599 3.076 1.00 0.00 6 SER A CA 12
ATOM 17927 C C . SER A 1 6 ? -3.820 -15.435 1.566 1.00 0.00 6 SER A C 12
ATOM 17928 O O . SER A 1 6 ? -2.866 -15.920 0.957 1.00 0.00 6 SER A O 12
ATOM 17936 N N . GLY A 1 7 ? -4.786 -14.749 0.965 1.00 0.00 7 GLY A N 12
ATOM 17937 C CA . GLY A 1 7 ? -4.762 -14.532 -0.469 1.00 0.00 7 GLY A CA 12
ATOM 17938 C C . GLY A 1 7 ? -4.244 -13.157 -0.841 1.00 0.00 7 GLY A C 12
ATOM 17939 O O . GLY A 1 7 ? -4.626 -12.600 -1.870 1.00 0.00 7 GLY A O 12
ATOM 17943 N N . VAL A 1 8 ? -3.373 -12.608 0.000 1.00 0.00 8 VAL A N 12
ATOM 17944 C CA . VAL A 1 8 ? -2.803 -11.289 -0.244 1.00 0.00 8 VAL A CA 12
ATOM 17945 C C . VAL A 1 8 ? -1.601 -11.375 -1.179 1.00 0.00 8 VAL A C 12
ATOM 17946 O O . VAL A 1 8 ? -1.329 -10.450 -1.944 1.00 0.00 8 VAL A O 12
ATOM 17959 N N . SER A 1 9 ? -0.885 -12.492 -1.112 1.00 0.00 9 SER A N 12
ATOM 17960 C CA . SER A 1 9 ? 0.290 -12.700 -1.952 1.00 0.00 9 SER A CA 12
ATOM 17961 C C . SER A 1 9 ? -0.102 -12.776 -3.423 1.00 0.00 9 SER A C 12
ATOM 17962 O O . SER A 1 9 ? 0.656 -12.360 -4.300 1.00 0.00 9 SER A O 12
ATOM 17970 N N . GLN A 1 10 ? -1.289 -13.311 -3.689 1.00 0.00 10 GLN A N 12
ATOM 17971 C CA . GLN A 1 10 ? -1.782 -13.442 -5.054 1.00 0.00 10 GLN A CA 12
ATOM 17972 C C . GLN A 1 10 ? -2.154 -12.080 -5.632 1.00 0.00 10 GLN A C 12
ATOM 17973 O O . GLN A 1 10 ? -1.890 -11.798 -6.800 1.00 0.00 10 GLN A O 12
ATOM 17987 N N . ARG A 1 11 ? -2.769 -11.241 -4.805 1.00 0.00 11 ARG A N 12
ATOM 17988 C CA . ARG A 1 11 ? -3.178 -9.908 -5.234 1.00 0.00 11 ARG A CA 12
ATOM 17989 C C . ARG A 1 11 ? -1.976 -9.089 -5.694 1.00 0.00 11 ARG A C 12
ATOM 17990 O O . ARG A 1 11 ? -0.843 -9.353 -5.289 1.00 0.00 11 ARG A O 12
ATOM 18011 N N . PRO A 1 12 ? -2.207 -8.078 -6.550 1.00 0.00 12 PRO A N 12
ATOM 18012 C CA . PRO A 1 12 ? -1.135 -7.217 -7.064 1.00 0.00 12 PRO A CA 12
ATOM 18013 C C . PRO A 1 12 ? -0.401 -6.482 -5.948 1.00 0.00 12 PRO A C 12
ATOM 18014 O O . PRO A 1 12 ? -0.934 -6.302 -4.853 1.00 0.00 12 PRO A O 12
ATOM 18025 N N . PHE A 1 13 ? 0.826 -6.061 -6.234 1.00 0.00 13 PHE A N 12
ATOM 18026 C CA . PHE A 1 13 ? 1.636 -5.345 -5.253 1.00 0.00 13 PHE A CA 12
ATOM 18027 C C . PHE A 1 13 ? 1.067 -3.957 -4.982 1.00 0.00 13 PHE A C 12
ATOM 18028 O O . PHE A 1 13 ? 1.202 -3.426 -3.880 1.00 0.00 13 PHE A O 12
ATOM 18045 N N . ARG A 1 14 ? 0.432 -3.375 -5.993 1.00 0.00 14 ARG A N 12
ATOM 18046 C CA . ARG A 1 14 ? -0.156 -2.046 -5.863 1.00 0.00 14 ARG A CA 12
ATOM 18047 C C . ARG A 1 14 ? -1.281 -2.046 -4.832 1.00 0.00 14 ARG A C 12
ATOM 18048 O O . ARG A 1 14 ? -1.422 -1.102 -4.053 1.00 0.00 14 ARG A O 12
ATOM 18069 N N . ASP A 1 15 ? -2.080 -3.107 -4.834 1.00 0.00 15 ASP A N 12
ATOM 18070 C CA . ASP A 1 15 ? -3.194 -3.228 -3.899 1.00 0.00 15 ASP A CA 12
ATOM 18071 C C . ASP A 1 15 ? -2.693 -3.488 -2.482 1.00 0.00 15 ASP A C 12
ATOM 18072 O O . ASP A 1 15 ? -3.243 -2.963 -1.513 1.00 0.00 15 ASP A O 12
ATOM 18081 N N . ARG A 1 16 ? -1.650 -4.303 -2.367 1.00 0.00 16 ARG A N 12
ATOM 18082 C CA . ARG A 1 16 ? -1.078 -4.635 -1.067 1.00 0.00 16 ARG A CA 12
ATOM 18083 C C . ARG A 1 16 ? -0.603 -3.381 -0.341 1.00 0.00 16 ARG A C 12
ATOM 18084 O O . ARG A 1 16 ? -0.906 -3.182 0.836 1.00 0.00 16 ARG A O 12
ATOM 18105 N N . VAL A 1 17 ? 0.143 -2.538 -1.046 1.00 0.00 17 VAL A N 12
ATOM 18106 C CA . VAL A 1 17 ? 0.658 -1.303 -0.464 1.00 0.00 17 VAL A CA 12
ATOM 18107 C C . VAL A 1 17 ? -0.431 -0.239 -0.379 1.00 0.00 17 VAL A C 12
ATOM 18108 O O . VAL A 1 17 ? -0.411 0.614 0.509 1.00 0.00 17 VAL A O 12
ATOM 18121 N N . LEU A 1 18 ? -1.379 -0.294 -1.308 1.00 0.00 18 LEU A N 12
ATOM 18122 C CA . LEU A 1 18 ? -2.477 0.666 -1.339 1.00 0.00 18 LEU A CA 12
ATOM 18123 C C . LEU A 1 18 ? -3.391 0.490 -0.130 1.00 0.00 18 LEU A C 12
ATOM 18124 O O . LEU A 1 18 ? -3.857 1.468 0.454 1.00 0.00 18 LEU A O 12
ATOM 18140 N N . HIS A 1 19 ? -3.644 -0.761 0.238 1.00 0.00 19 HIS A N 12
ATOM 18141 C CA . HIS A 1 19 ? -4.506 -1.064 1.375 1.00 0.00 19 HIS A CA 12
ATOM 18142 C C . HIS A 1 19 ? -3.812 -0.727 2.691 1.00 0.00 19 HIS A C 12
ATOM 18143 O O . HIS A 1 19 ? -4.459 -0.334 3.662 1.00 0.00 19 HIS A O 12
ATOM 18157 N N . LEU A 1 20 ? -2.493 -0.886 2.718 1.00 0.00 20 LEU A N 12
ATOM 18158 C CA . LEU A 1 20 ? -1.713 -0.600 3.917 1.00 0.00 20 LEU A CA 12
ATOM 18159 C C . LEU A 1 20 ? -1.725 0.892 4.234 1.00 0.00 20 LEU A C 12
ATOM 18160 O O . LEU A 1 20 ? -2.121 1.302 5.325 1.00 0.00 20 LEU A O 12
ATOM 18176 N N . LEU A 1 21 ? -1.286 1.699 3.273 1.00 0.00 21 LEU A N 12
ATOM 18177 C CA . LEU A 1 21 ? -1.244 3.147 3.450 1.00 0.00 21 LEU A CA 12
ATOM 18178 C C . LEU A 1 21 ? -2.633 3.705 3.745 1.00 0.00 21 LEU A C 12
ATOM 18179 O O . LEU A 1 21 ? -2.772 4.717 4.432 1.00 0.00 21 LEU A O 12
ATOM 18195 N N . ALA A 1 22 ? -3.658 3.040 3.221 1.00 0.00 22 ALA A N 12
ATOM 18196 C CA . ALA A 1 22 ? -5.035 3.472 3.430 1.00 0.00 22 ALA A CA 12
ATOM 18197 C C . ALA A 1 22 ? -5.381 3.512 4.915 1.00 0.00 22 ALA A C 12
ATOM 18198 O O . ALA A 1 22 ? -5.914 4.505 5.413 1.00 0.00 22 ALA A O 12
ATOM 18205 N N . LEU A 1 23 ? -5.077 2.426 5.617 1.00 0.00 23 LEU A N 12
ATOM 18206 C CA . LEU A 1 23 ? -5.356 2.336 7.046 1.00 0.00 23 LEU A CA 12
ATOM 18207 C C . LEU A 1 23 ? -4.631 3.434 7.815 1.00 0.00 23 LEU A C 12
ATOM 18208 O O . LEU A 1 23 ? -5.240 4.172 8.590 1.00 0.00 23 LEU A O 12
ATOM 18224 N N . ARG A 1 24 ? -3.323 3.538 7.596 1.00 0.00 24 ARG A N 12
ATOM 18225 C CA . ARG A 1 24 ? -2.513 4.547 8.270 1.00 0.00 24 ARG A CA 12
ATOM 18226 C C . ARG A 1 24 ? -1.160 4.707 7.582 1.00 0.00 24 ARG A C 12
ATOM 18227 O O . ARG A 1 24 ? -0.720 3.824 6.844 1.00 0.00 24 ARG A O 12
ATOM 18248 N N . PRO A 1 25 ? -0.478 5.841 7.816 1.00 0.00 25 PRO A N 12
ATOM 18249 C CA . PRO A 1 25 ? 0.833 6.113 7.215 1.00 0.00 25 PRO A CA 12
ATOM 18250 C C . PRO A 1 25 ? 1.825 4.980 7.455 1.00 0.00 25 PRO A C 12
ATOM 18251 O O . PRO A 1 25 ? 1.746 4.276 8.462 1.00 0.00 25 PRO A O 12
ATOM 18262 N N . TYR A 1 26 ? 2.756 4.809 6.522 1.00 0.00 26 TYR A N 12
ATOM 18263 C CA . TYR A 1 26 ? 3.764 3.761 6.633 1.00 0.00 26 TYR A CA 12
ATOM 18264 C C . TYR A 1 26 ? 5.087 4.211 6.023 1.00 0.00 26 TYR A C 12
ATOM 18265 O O . TYR A 1 26 ? 5.162 4.514 4.831 1.00 0.00 26 TYR A O 12
ATOM 18283 N N . ARG A 1 27 ? 6.129 4.254 6.846 1.00 0.00 27 ARG A N 12
ATOM 18284 C CA . ARG A 1 27 ? 7.450 4.668 6.388 1.00 0.00 27 ARG A CA 12
ATOM 18285 C C . ARG A 1 27 ? 8.063 3.610 5.476 1.00 0.00 27 ARG A C 12
ATOM 18286 O O . ARG A 1 27 ? 7.466 2.562 5.233 1.00 0.00 27 ARG A O 12
ATOM 18307 N N . LYS A 1 28 ? 9.261 3.894 4.973 1.00 0.00 28 LYS A N 12
ATOM 18308 C CA . LYS A 1 28 ? 9.957 2.967 4.088 1.00 0.00 28 LYS A CA 12
ATOM 18309 C C . LYS A 1 28 ? 10.444 1.742 4.857 1.00 0.00 28 LYS A C 12
ATOM 18310 O O . LYS A 1 28 ? 10.314 0.611 4.389 1.00 0.00 28 LYS A O 12
ATOM 18329 N N . ALA A 1 29 ? 11.005 1.977 6.038 1.00 0.00 29 ALA A N 12
ATOM 18330 C CA . ALA A 1 29 ? 11.513 0.894 6.872 1.00 0.00 29 ALA A CA 12
ATOM 18331 C C . ALA A 1 29 ? 10.372 0.149 7.559 1.00 0.00 29 ALA A C 12
ATOM 18332 O O . ALA A 1 29 ? 10.463 -1.053 7.805 1.00 0.00 29 ALA A O 12
ATOM 18339 N N . GLU A 1 30 ? 9.301 0.872 7.868 1.00 0.00 30 GLU A N 12
ATOM 18340 C CA . GLU A 1 30 ? 8.143 0.280 8.527 1.00 0.00 30 GLU A CA 12
ATOM 18341 C C . GLU A 1 30 ? 7.301 -0.518 7.536 1.00 0.00 30 GLU A C 12
ATOM 18342 O O . GLU A 1 30 ? 6.683 -1.519 7.897 1.00 0.00 30 GLU A O 12
ATOM 18354 N N . LEU A 1 31 ? 7.282 -0.068 6.286 1.00 0.00 31 LEU A N 12
ATOM 18355 C CA . LEU A 1 31 ? 6.516 -0.740 5.242 1.00 0.00 31 LEU A CA 12
ATOM 18356 C C . LEU A 1 31 ? 7.318 -1.881 4.624 1.00 0.00 31 LEU A C 12
ATOM 18357 O O . LEU A 1 31 ? 6.760 -2.907 4.237 1.00 0.00 31 LEU A O 12
ATOM 18373 N N . LEU A 1 32 ? 8.630 -1.693 4.535 1.00 0.00 32 LEU A N 12
ATOM 18374 C CA . LEU A 1 32 ? 9.509 -2.706 3.963 1.00 0.00 32 LEU A CA 12
ATOM 18375 C C . LEU A 1 32 ? 9.429 -4.008 4.754 1.00 0.00 32 LEU A C 12
ATOM 18376 O O . LEU A 1 32 ? 9.182 -5.074 4.190 1.00 0.00 32 LEU A O 12
ATOM 18392 N N . LEU A 1 33 ? 9.637 -3.914 6.063 1.00 0.00 33 LEU A N 12
ATOM 18393 C CA . LEU A 1 33 ? 9.588 -5.085 6.931 1.00 0.00 33 LEU A CA 12
ATOM 18394 C C . LEU A 1 33 ? 8.202 -5.722 6.907 1.00 0.00 33 LEU A C 12
ATOM 18395 O O . LEU A 1 33 ? 8.066 -6.942 7.007 1.00 0.00 33 LEU A O 12
ATOM 18411 N N . ARG A 1 34 ? 7.176 -4.888 6.775 1.00 0.00 34 ARG A N 12
ATOM 18412 C CA . ARG A 1 34 ? 5.799 -5.370 6.739 1.00 0.00 34 ARG A CA 12
ATOM 18413 C C . ARG A 1 34 ? 5.563 -6.249 5.514 1.00 0.00 34 ARG A C 12
ATOM 18414 O O . ARG A 1 34 ? 5.032 -7.355 5.625 1.00 0.00 34 ARG A O 12
ATOM 18435 N N . LEU A 1 35 ? 5.962 -5.752 4.349 1.00 0.00 35 LEU A N 12
ATOM 18436 C CA . LEU A 1 35 ? 5.794 -6.492 3.104 1.00 0.00 35 LEU A CA 12
ATOM 18437 C C . LEU A 1 35 ? 6.567 -7.807 3.143 1.00 0.00 35 LEU A C 12
ATOM 18438 O O . LEU A 1 35 ? 6.160 -8.797 2.535 1.00 0.00 35 LEU A O 12
ATOM 18454 N N . GLN A 1 36 ? 7.685 -7.808 3.863 1.00 0.00 36 GLN A N 12
ATOM 18455 C CA . GLN A 1 36 ? 8.516 -9.001 3.982 1.00 0.00 36 GLN A CA 12
ATOM 18456 C C . GLN A 1 36 ? 7.738 -10.145 4.624 1.00 0.00 36 GLN A C 12
ATOM 18457 O O . GLN A 1 36 ? 7.965 -11.314 4.313 1.00 0.00 36 GLN A O 12
ATOM 18471 N N . LYS A 1 37 ? 6.821 -9.801 5.522 1.00 0.00 37 LYS A N 12
ATOM 18472 C CA . LYS A 1 37 ? 6.010 -10.800 6.208 1.00 0.00 37 LYS A CA 12
ATOM 18473 C C . LYS A 1 37 ? 5.190 -11.614 5.211 1.00 0.00 37 LYS A C 12
ATOM 18474 O O . LYS A 1 37 ? 4.911 -12.792 5.437 1.00 0.00 37 LYS A O 12
ATOM 18493 N N . ASP A 1 38 ? 4.808 -10.978 4.108 1.00 0.00 38 ASP A N 12
ATOM 18494 C CA . ASP A 1 38 ? 4.019 -11.642 3.077 1.00 0.00 38 ASP A CA 12
ATOM 18495 C C . ASP A 1 38 ? 4.888 -12.002 1.876 1.00 0.00 38 ASP A C 12
ATOM 18496 O O . ASP A 1 38 ? 4.961 -13.164 1.476 1.00 0.00 38 ASP A O 12
ATOM 18505 N N . GLY A 1 39 ? 5.544 -10.997 1.305 1.00 0.00 39 GLY A N 12
ATOM 18506 C CA . GLY A 1 39 ? 6.399 -11.229 0.155 1.00 0.00 39 GLY A CA 12
ATOM 18507 C C . GLY A 1 39 ? 7.327 -10.062 -0.122 1.00 0.00 39 GLY A C 12
ATOM 18508 O O . GLY A 1 39 ? 6.875 -8.939 -0.342 1.00 0.00 39 GLY A O 12
ATOM 18512 N N . LEU A 1 40 ? 8.629 -10.329 -0.112 1.00 0.00 40 LEU A N 12
ATOM 18513 C CA . LEU A 1 40 ? 9.624 -9.293 -0.364 1.00 0.00 40 LEU A CA 12
ATOM 18514 C C . LEU A 1 40 ? 11.027 -9.888 -0.416 1.00 0.00 40 LEU A C 12
ATOM 18515 O O . LEU A 1 40 ? 11.336 -10.839 0.302 1.00 0.00 40 LEU A O 12
ATOM 18531 N N . THR A 1 41 ? 11.874 -9.322 -1.270 1.00 0.00 41 THR A N 12
ATOM 18532 C CA . THR A 1 41 ? 13.245 -9.796 -1.415 1.00 0.00 41 THR A CA 12
ATOM 18533 C C . THR A 1 41 ? 14.163 -8.675 -1.889 1.00 0.00 41 THR A C 12
ATOM 18534 O O . THR A 1 41 ? 14.948 -8.130 -1.114 1.00 0.00 41 THR A O 12
ATOM 18545 N N . GLN A 1 42 ? 14.058 -8.334 -3.169 1.00 0.00 42 GLN A N 12
ATOM 18546 C CA . GLN A 1 42 ? 14.879 -7.277 -3.749 1.00 0.00 42 GLN A CA 12
ATOM 18547 C C . GLN A 1 42 ? 14.115 -6.531 -4.838 1.00 0.00 42 GLN A C 12
ATOM 18548 O O . GLN A 1 42 ? 14.124 -5.300 -4.882 1.00 0.00 42 GLN A O 12
ATOM 18562 N N . ALA A 1 43 ? 13.456 -7.282 -5.713 1.00 0.00 43 ALA A N 12
ATOM 18563 C CA . ALA A 1 43 ? 12.687 -6.691 -6.801 1.00 0.00 43 ALA A CA 12
ATOM 18564 C C . ALA A 1 43 ? 11.586 -5.782 -6.265 1.00 0.00 43 ALA A C 12
ATOM 18565 O O . ALA A 1 43 ? 11.396 -4.668 -6.750 1.00 0.00 43 ALA A O 12
ATOM 18572 N N . ASP A 1 44 ? 10.862 -6.268 -5.261 1.00 0.00 44 ASP A N 12
ATOM 18573 C CA . ASP A 1 44 ? 9.778 -5.499 -4.659 1.00 0.00 44 ASP A CA 12
ATOM 18574 C C . ASP A 1 44 ? 10.320 -4.284 -3.913 1.00 0.00 44 ASP A C 12
ATOM 18575 O O . ASP A 1 44 ? 9.654 -3.253 -3.820 1.00 0.00 44 ASP A O 12
ATOM 18584 N N . LYS A 1 45 ? 11.531 -4.414 -3.381 1.00 0.00 45 LYS A N 12
ATOM 18585 C CA . LYS A 1 45 ? 12.162 -3.326 -2.643 1.00 0.00 45 LYS A CA 12
ATOM 18586 C C . LYS A 1 45 ? 12.339 -2.095 -3.528 1.00 0.00 45 LYS A C 12
ATOM 18587 O O . LYS A 1 45 ? 11.816 -1.022 -3.226 1.00 0.00 45 LYS A O 12
ATOM 18606 N N . ASP A 1 46 ? 13.081 -2.258 -4.618 1.00 0.00 46 ASP A N 12
ATOM 18607 C CA . ASP A 1 46 ? 13.329 -1.160 -5.546 1.00 0.00 46 ASP A CA 12
ATOM 18608 C C . ASP A 1 46 ? 12.019 -0.610 -6.106 1.00 0.00 46 ASP A C 12
ATOM 18609 O O . ASP A 1 46 ? 11.917 0.575 -6.420 1.00 0.00 46 ASP A O 12
ATOM 18618 N N . ALA A 1 47 ? 11.022 -1.480 -6.231 1.00 0.00 47 ALA A N 12
ATOM 18619 C CA . ALA A 1 47 ? 9.720 -1.081 -6.753 1.00 0.00 47 ALA A CA 12
ATOM 18620 C C . ALA A 1 47 ? 8.905 -0.341 -5.698 1.00 0.00 47 ALA A C 12
ATOM 18621 O O . ALA A 1 47 ? 8.074 0.507 -6.024 1.00 0.00 47 ALA A O 12
ATOM 18628 N N . LEU A 1 48 ? 9.145 -0.669 -4.433 1.00 0.00 48 LEU A N 12
ATOM 18629 C CA . LEU A 1 48 ? 8.430 -0.036 -3.331 1.00 0.00 48 LEU A CA 12
ATOM 18630 C C . LEU A 1 48 ? 8.654 1.473 -3.329 1.00 0.00 48 LEU A C 12
ATOM 18631 O O . LEU A 1 48 ? 7.701 2.251 -3.284 1.00 0.00 48 LEU A O 12
ATOM 18647 N N . ASP A 1 49 ? 9.919 1.879 -3.375 1.00 0.00 49 ASP A N 12
ATOM 18648 C CA . ASP A 1 49 ? 10.267 3.296 -3.377 1.00 0.00 49 ASP A CA 12
ATOM 18649 C C . ASP A 1 49 ? 9.631 4.015 -4.563 1.00 0.00 49 ASP A C 12
ATOM 18650 O O . ASP A 1 49 ? 9.066 5.098 -4.414 1.00 0.00 49 ASP A O 12
ATOM 18659 N N . GLY A 1 50 ? 9.727 3.404 -5.739 1.00 0.00 50 GLY A N 12
ATOM 18660 C CA . GLY A 1 50 ? 9.158 4.001 -6.933 1.00 0.00 50 GLY A CA 12
ATOM 18661 C C . GLY A 1 50 ? 7.644 4.068 -6.889 1.00 0.00 50 GLY A C 12
ATOM 18662 O O . GLY A 1 50 ? 7.034 4.910 -7.549 1.00 0.00 50 GLY A O 12
ATOM 18666 N N . LEU A 1 51 ? 7.032 3.179 -6.112 1.00 0.00 51 LEU A N 12
ATOM 18667 C CA . LEU A 1 51 ? 5.580 3.143 -5.989 1.00 0.00 51 LEU A CA 12
ATOM 18668 C C . LEU A 1 51 ? 5.093 4.143 -4.944 1.00 0.00 51 LEU A C 12
ATOM 18669 O O . LEU A 1 51 ? 4.151 4.897 -5.184 1.00 0.00 51 LEU A O 12
ATOM 18685 N N . LEU A 1 52 ? 5.742 4.141 -3.783 1.00 0.00 52 LEU A N 12
ATOM 18686 C CA . LEU A 1 52 ? 5.374 5.047 -2.699 1.00 0.00 52 LEU A CA 12
ATOM 18687 C C . LEU A 1 52 ? 5.429 6.501 -3.160 1.00 0.00 52 LEU A C 12
ATOM 18688 O O . LEU A 1 52 ? 4.676 7.345 -2.673 1.00 0.00 52 LEU A O 12
ATOM 18704 N N . GLN A 1 53 ? 6.322 6.786 -4.100 1.00 0.00 53 GLN A N 12
ATOM 18705 C CA . GLN A 1 53 ? 6.474 8.138 -4.626 1.00 0.00 53 GLN A CA 12
ATOM 18706 C C . GLN A 1 53 ? 5.322 8.495 -5.562 1.00 0.00 53 GLN A C 12
ATOM 18707 O O . GLN A 1 53 ? 5.024 9.670 -5.773 1.00 0.00 53 GLN A O 12
ATOM 18721 N N . GLN A 1 54 ? 4.680 7.475 -6.125 1.00 0.00 54 GLN A N 12
ATOM 18722 C CA . GLN A 1 54 ? 3.564 7.688 -7.041 1.00 0.00 54 GLN A CA 12
ATOM 18723 C C . GLN A 1 54 ? 2.227 7.539 -6.321 1.00 0.00 54 GLN A C 12
ATOM 18724 O O . GLN A 1 54 ? 1.377 8.427 -6.382 1.00 0.00 54 GLN A O 12
ATOM 18738 N N . VAL A 1 55 ? 2.046 6.411 -5.643 1.00 0.00 55 VAL A N 12
ATOM 18739 C CA . VAL A 1 55 ? 0.810 6.147 -4.914 1.00 0.00 55 VAL A CA 12
ATOM 18740 C C . VAL A 1 55 ? 0.945 6.517 -3.441 1.00 0.00 55 VAL A C 12
ATOM 18741 O O . VAL A 1 55 ? 0.355 5.872 -2.572 1.00 0.00 55 VAL A O 12
ATOM 18754 N N . ALA A 1 56 ? 1.723 7.558 -3.164 1.00 0.00 56 ALA A N 12
ATOM 18755 C CA . ALA A 1 56 ? 1.932 8.013 -1.795 1.00 0.00 56 ALA A CA 12
ATOM 18756 C C . ALA A 1 56 ? 2.786 9.276 -1.760 1.00 0.00 56 ALA A C 12
ATOM 18757 O O . ALA A 1 56 ? 3.397 9.651 -2.760 1.00 0.00 56 ALA A O 12
ATOM 18764 N N . ASN A 1 57 ? 2.822 9.928 -0.602 1.00 0.00 57 ASN A N 12
ATOM 18765 C CA . ASN A 1 57 ? 3.600 11.150 -0.437 1.00 0.00 57 ASN A CA 12
ATOM 18766 C C . ASN A 1 57 ? 4.678 10.968 0.626 1.00 0.00 57 ASN A C 12
ATOM 18767 O O . ASN A 1 57 ? 4.393 10.548 1.748 1.00 0.00 57 ASN A O 12
ATOM 18778 N N . MET A 1 58 ? 5.917 11.288 0.267 1.00 0.00 58 MET A N 12
ATOM 18779 C CA . MET A 1 58 ? 7.038 11.160 1.190 1.00 0.00 58 MET A CA 12
ATOM 18780 C C . MET A 1 58 ? 7.204 12.428 2.023 1.00 0.00 58 MET A C 12
ATOM 18781 O O . MET A 1 58 ? 7.102 13.540 1.505 1.00 0.00 58 MET A O 12
ATOM 18795 N N . SER A 1 59 ? 7.462 12.252 3.314 1.00 0.00 59 SER A N 12
ATOM 18796 C CA . SER A 1 59 ? 7.644 13.382 4.218 1.00 0.00 59 SER A CA 12
ATOM 18797 C C . SER A 1 59 ? 8.987 14.062 3.976 1.00 0.00 59 SER A C 12
ATOM 18798 O O . SER A 1 59 ? 9.827 13.555 3.235 1.00 0.00 59 SER A O 12
ATOM 18806 N N . ALA A 1 60 ? 9.182 15.216 4.607 1.00 0.00 60 ALA A N 12
ATOM 18807 C CA . ALA A 1 60 ? 10.422 15.967 4.461 1.00 0.00 60 ALA A CA 12
ATOM 18808 C C . ALA A 1 60 ? 11.102 16.172 5.811 1.00 0.00 60 ALA A C 12
ATOM 18809 O O . ALA A 1 60 ? 11.762 17.186 6.038 1.00 0.00 60 ALA A O 12
ATOM 18816 N N . LYS A 1 61 ? 10.935 15.201 6.704 1.00 0.00 61 LYS A N 12
ATOM 18817 C CA . LYS A 1 61 ? 11.532 15.274 8.033 1.00 0.00 61 LYS A CA 12
ATOM 18818 C C . LYS A 1 61 ? 11.842 13.879 8.566 1.00 0.00 61 LYS A C 12
ATOM 18819 O O . LYS A 1 61 ? 12.966 13.596 8.978 1.00 0.00 61 LYS A O 12
ATOM 18838 N N . ASP A 1 62 ? 10.835 13.011 8.555 1.00 0.00 62 ASP A N 12
ATOM 18839 C CA . ASP A 1 62 ? 10.999 11.645 9.038 1.00 0.00 62 ASP A CA 12
ATOM 18840 C C . ASP A 1 62 ? 11.105 10.665 7.873 1.00 0.00 62 ASP A C 12
ATOM 18841 O O . ASP A 1 62 ? 12.126 10.000 7.699 1.00 0.00 62 ASP A O 12
ATOM 18850 N N . GLY A 1 63 ? 10.043 10.583 7.077 1.00 0.00 63 GLY A N 12
ATOM 18851 C CA . GLY A 1 63 ? 10.037 9.682 5.939 1.00 0.00 63 GLY A CA 12
ATOM 18852 C C . GLY A 1 63 ? 8.848 8.742 5.950 1.00 0.00 63 GLY A C 12
ATOM 18853 O O . GLY A 1 63 ? 8.982 7.557 5.642 1.00 0.00 63 GLY A O 12
ATOM 18857 N N . THR A 1 64 ? 7.682 9.270 6.306 1.00 0.00 64 THR A N 12
ATOM 18858 C CA . THR A 1 64 ? 6.464 8.468 6.357 1.00 0.00 64 THR A CA 12
ATOM 18859 C C . THR A 1 64 ? 5.633 8.662 5.093 1.00 0.00 64 THR A C 12
ATOM 18860 O O . THR A 1 64 ? 5.341 9.791 4.697 1.00 0.00 64 THR A O 12
ATOM 18871 N N . CYS A 1 65 ? 5.253 7.555 4.465 1.00 0.00 65 CYS A N 12
ATOM 18872 C CA . CYS A 1 65 ? 4.454 7.603 3.246 1.00 0.00 65 CYS A CA 12
ATOM 18873 C C . CYS A 1 65 ? 2.964 7.576 3.570 1.00 0.00 65 CYS A C 12
ATOM 18874 O O . CYS A 1 65 ? 2.500 6.727 4.332 1.00 0.00 65 CYS A O 12
ATOM 18882 N N . THR A 1 66 ? 2.218 8.509 2.987 1.00 0.00 66 THR A N 12
ATOM 18883 C CA . THR A 1 66 ? 0.781 8.592 3.213 1.00 0.00 66 THR A CA 12
ATOM 18884 C C . THR A 1 66 ? 0.014 8.439 1.903 1.00 0.00 66 THR A C 12
ATOM 18885 O O . THR A 1 66 ? 0.403 8.994 0.876 1.00 0.00 66 THR A O 12
ATOM 18896 N N . LEU A 1 67 ? -1.078 7.683 1.948 1.00 0.00 67 LEU A N 12
ATOM 18897 C CA . LEU A 1 67 ? -1.900 7.457 0.765 1.00 0.00 67 LEU A CA 12
ATOM 18898 C C . LEU A 1 67 ? -2.530 8.760 0.284 1.00 0.00 67 LEU A C 12
ATOM 18899 O O . LEU A 1 67 ? -2.859 9.635 1.086 1.00 0.00 67 LEU A O 12
ATOM 18915 N N . GLN A 1 68 ? -2.695 8.882 -1.030 1.00 0.00 68 GLN A N 12
ATOM 18916 C CA . GLN A 1 68 ? -3.286 10.079 -1.616 1.00 0.00 68 GLN A CA 12
ATOM 18917 C C . GLN A 1 68 ? -4.798 10.094 -1.415 1.00 0.00 68 GLN A C 12
ATOM 18918 O O . GLN A 1 68 ? -5.389 9.096 -1.003 1.00 0.00 68 GLN A O 12
ATOM 18932 N N . ASP A 1 69 ? -5.418 11.234 -1.707 1.00 0.00 69 ASP A N 12
ATOM 18933 C CA . ASP A 1 69 ? -6.861 11.380 -1.557 1.00 0.00 69 ASP A CA 12
ATOM 18934 C C . ASP A 1 69 ? -7.602 10.645 -2.671 1.00 0.00 69 ASP A C 12
ATOM 18935 O O . ASP A 1 69 ? -8.721 10.170 -2.475 1.00 0.00 69 ASP A O 12
ATOM 18944 N N . CYS A 1 70 ? -6.973 10.555 -3.837 1.00 0.00 70 CYS A N 12
ATOM 18945 C CA . CYS A 1 70 ? -7.575 9.879 -4.982 1.00 0.00 70 CYS A CA 12
ATOM 18946 C C . CYS A 1 70 ? -7.340 8.374 -4.911 1.00 0.00 70 CYS A C 12
ATOM 18947 O O . CYS A 1 70 ? -8.225 7.582 -5.236 1.00 0.00 70 CYS A O 12
ATOM 18955 N N . MET A 1 71 ? -6.142 7.985 -4.486 1.00 0.00 71 MET A N 12
ATOM 18956 C CA . MET A 1 71 ? -5.791 6.573 -4.375 1.00 0.00 71 MET A CA 12
ATOM 18957 C C . MET A 1 71 ? -6.738 5.845 -3.424 1.00 0.00 71 MET A C 12
ATOM 18958 O O . MET A 1 71 ? -6.935 4.636 -3.538 1.00 0.00 71 MET A O 12
ATOM 18972 N N . TYR A 1 72 ? -7.321 6.588 -2.487 1.00 0.00 72 TYR A N 12
ATOM 18973 C CA . TYR A 1 72 ? -8.246 6.009 -1.519 1.00 0.00 72 TYR A CA 12
ATOM 18974 C C . TYR A 1 72 ? -9.403 5.301 -2.219 1.00 0.00 72 TYR A C 12
ATOM 18975 O O . TYR A 1 72 ? -9.972 4.346 -1.690 1.00 0.00 72 TYR A O 12
ATOM 18993 N N . LYS A 1 73 ? -9.748 5.775 -3.412 1.00 0.00 73 LYS A N 12
ATOM 18994 C CA . LYS A 1 73 ? -10.837 5.186 -4.182 1.00 0.00 73 LYS A CA 12
ATOM 18995 C C . LYS A 1 73 ? -10.465 3.789 -4.669 1.00 0.00 73 LYS A C 12
ATOM 18996 O O . LYS A 1 73 ? -11.326 2.921 -4.813 1.00 0.00 73 LYS A O 12
ATOM 19015 N N . ASP A 1 74 ? -9.177 3.580 -4.922 1.00 0.00 74 ASP A N 12
ATOM 19016 C CA . ASP A 1 74 ? -8.690 2.288 -5.395 1.00 0.00 74 ASP A CA 12
ATOM 19017 C C . ASP A 1 74 ? -8.882 1.209 -4.333 1.00 0.00 74 ASP A C 12
ATOM 19018 O O . ASP A 1 74 ? -9.025 0.029 -4.653 1.00 0.00 74 ASP A O 12
ATOM 19027 N N . VAL A 1 75 ? -8.882 1.619 -3.068 1.00 0.00 75 VAL A N 12
ATOM 19028 C CA . VAL A 1 75 ? -9.055 0.685 -1.961 1.00 0.00 75 VAL A CA 12
ATOM 19029 C C . VAL A 1 75 ? -10.354 -0.102 -2.100 1.00 0.00 75 VAL A C 12
ATOM 19030 O O . VAL A 1 75 ? -11.377 0.437 -2.522 1.00 0.00 75 VAL A O 12
ATOM 19043 N N . GLN A 1 76 ? -10.305 -1.382 -1.743 1.00 0.00 76 GLN A N 12
ATOM 19044 C CA . GLN A 1 76 ? -11.478 -2.245 -1.828 1.00 0.00 76 GLN A CA 12
ATOM 19045 C C . GLN A 1 76 ? -12.019 -2.564 -0.438 1.00 0.00 76 GLN A C 12
ATOM 19046 O O . GLN A 1 76 ? -11.444 -2.160 0.572 1.00 0.00 76 GLN A O 12
ATOM 19060 N N . LYS A 1 77 ? -13.130 -3.292 -0.395 1.00 0.00 77 LYS A N 12
ATOM 19061 C CA . LYS A 1 77 ? -13.751 -3.667 0.871 1.00 0.00 77 LYS A CA 12
ATOM 19062 C C . LYS A 1 77 ? -13.609 -5.165 1.129 1.00 0.00 77 LYS A C 12
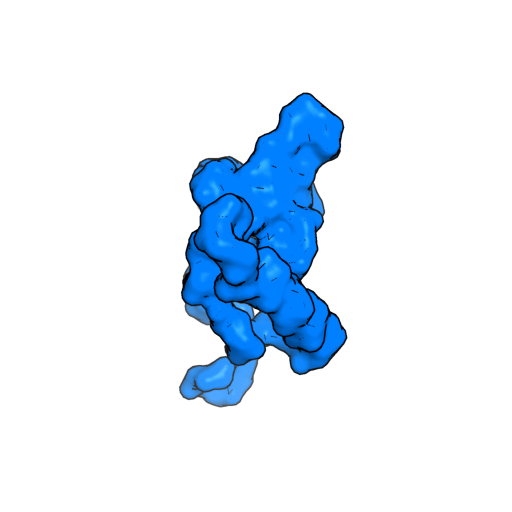ATOM 19063 O O . LYS A 1 77 ? -13.605 -5.608 2.278 1.00 0.00 77 LYS A O 12
ATOM 19082 N N . ASP A 1 78 ? -13.493 -5.940 0.055 1.00 0.00 78 ASP A N 12
ATOM 19083 C CA . ASP A 1 78 ? -13.352 -7.387 0.170 1.00 0.00 78 ASP A CA 12
ATOM 19084 C C . ASP A 1 78 ? -11.884 -7.799 0.109 1.00 0.00 78 ASP A C 12
ATOM 19085 O O . ASP A 1 78 ? -11.534 -8.796 -0.523 1.00 0.00 78 ASP A O 12
ATOM 19094 N N . TRP A 1 79 ? -11.029 -7.026 0.770 1.00 0.00 79 TRP A N 12
ATOM 19095 C CA . TRP A 1 79 ? -9.599 -7.312 0.792 1.00 0.00 79 TRP A CA 12
ATOM 19096 C C . TRP A 1 79 ? -9.296 -8.497 1.709 1.00 0.00 79 TRP A C 12
ATOM 19097 O O . TRP A 1 79 ? -9.698 -8.507 2.872 1.00 0.00 79 TRP A O 12
ATOM 19118 N N . PRO A 1 80 ? -8.582 -9.517 1.198 1.00 0.00 80 PRO A N 12
ATOM 19119 C CA . PRO A 1 80 ? -8.234 -10.705 1.981 1.00 0.00 80 PRO A CA 12
ATOM 19120 C C . PRO A 1 80 ? -7.035 -10.471 2.896 1.00 0.00 80 PRO A C 12
ATOM 19121 O O . PRO A 1 80 ? -6.052 -11.210 2.848 1.00 0.00 80 PRO A O 12
ATOM 19132 N N . GLY A 1 81 ? -7.124 -9.441 3.732 1.00 0.00 81 GLY A N 12
ATOM 19133 C CA . GLY A 1 81 ? -6.040 -9.133 4.646 1.00 0.00 81 GLY A CA 12
ATOM 19134 C C . GLY A 1 81 ? -6.539 -8.698 6.009 1.00 0.00 81 GLY A C 12
ATOM 19135 O O . GLY A 1 81 ? -6.030 -9.148 7.037 1.00 0.00 81 GLY A O 12
ATOM 19139 N N . TYR A 1 82 ? -7.539 -7.822 6.020 1.00 0.00 82 TYR A N 12
ATOM 19140 C CA . TYR A 1 82 ? -8.107 -7.327 7.268 1.00 0.00 82 TYR A CA 12
ATOM 19141 C C . TYR A 1 82 ? -8.813 -8.446 8.024 1.00 0.00 82 TYR A C 12
ATOM 19142 O O . TYR A 1 82 ? -8.745 -9.612 7.635 1.00 0.00 82 TYR A O 12
ATOM 19160 N N . SER A 1 83 ? -9.494 -8.085 9.107 1.00 0.00 83 SER A N 12
ATOM 19161 C CA . SER A 1 83 ? -10.214 -9.060 9.917 1.00 0.00 83 SER A CA 12
ATOM 19162 C C . SER A 1 83 ? -11.468 -8.441 10.528 1.00 0.00 83 SER A C 12
ATOM 19163 O O . SER A 1 83 ? -12.576 -8.939 10.333 1.00 0.00 83 SER A O 12
ATOM 19171 N N . GLU A 1 84 ? -11.285 -7.351 11.265 1.00 0.00 84 GLU A N 12
ATOM 19172 C CA . GLU A 1 84 ? -12.402 -6.663 11.904 1.00 0.00 84 GLU A CA 12
ATOM 19173 C C . GLU A 1 84 ? -12.012 -5.243 12.300 1.00 0.00 84 GLU A C 12
ATOM 19174 O O . GLU A 1 84 ? -12.631 -4.274 11.863 1.00 0.00 84 GLU A O 12
ATOM 19186 N N . GLY A 1 85 ? -10.982 -5.129 13.132 1.00 0.00 85 GLY A N 12
ATOM 19187 C CA . GLY A 1 85 ? -10.527 -3.824 13.574 1.00 0.00 85 GLY A CA 12
ATOM 19188 C C . GLY A 1 85 ? -10.034 -2.961 12.429 1.00 0.00 85 GLY A C 12
ATOM 19189 O O . GLY A 1 85 ? -10.116 -1.734 12.486 1.00 0.00 85 GLY A O 12
ATOM 19193 N N . ASP A 1 86 ? -9.518 -3.604 11.386 1.00 0.00 86 ASP A N 12
ATOM 19194 C CA . ASP A 1 86 ? -9.008 -2.887 10.223 1.00 0.00 86 ASP A CA 12
ATOM 19195 C C . ASP A 1 86 ? -10.129 -2.588 9.232 1.00 0.00 86 ASP A C 12
ATOM 19196 O O . ASP A 1 86 ? -10.159 -1.521 8.618 1.00 0.00 86 ASP A O 12
ATOM 19205 N N . GLN A 1 87 ? -11.047 -3.536 9.080 1.00 0.00 87 GLN A N 12
ATOM 19206 C CA . GLN A 1 87 ? -12.169 -3.375 8.163 1.00 0.00 87 GLN A CA 12
ATOM 19207 C C . GLN A 1 87 ? -13.054 -2.205 8.583 1.00 0.00 87 GLN A C 12
ATOM 19208 O O . GLN A 1 87 ? -13.613 -1.503 7.740 1.00 0.00 87 GLN A O 12
ATOM 19222 N N . GLN A 1 88 ? -13.178 -2.001 9.890 1.00 0.00 88 GLN A N 12
ATOM 19223 C CA . GLN A 1 88 ? -13.996 -0.917 10.421 1.00 0.00 88 GLN A CA 12
ATOM 19224 C C . GLN A 1 88 ? -13.226 0.400 10.416 1.00 0.00 88 GLN A C 12
ATOM 19225 O O . GLN A 1 88 ? -13.797 1.463 10.169 1.00 0.00 88 GLN A O 12
ATOM 19239 N N . LEU A 1 89 ? -11.929 0.322 10.689 1.00 0.00 89 LEU A N 12
ATOM 19240 C CA . LEU A 1 89 ? -11.080 1.509 10.717 1.00 0.00 89 LEU A CA 12
ATOM 19241 C C . LEU A 1 89 ? -10.985 2.144 9.333 1.00 0.00 89 LEU A C 12
ATOM 19242 O O . LEU A 1 89 ? -10.978 3.367 9.200 1.00 0.00 89 LEU A O 12
ATOM 19258 N N . LEU A 1 90 ? -10.909 1.304 8.306 1.00 0.00 90 LEU A N 12
ATOM 19259 C CA . LEU A 1 90 ? -10.813 1.782 6.932 1.00 0.00 90 LEU A CA 12
ATOM 19260 C C . LEU A 1 90 ? -12.049 2.589 6.545 1.00 0.00 90 LEU A C 12
ATOM 19261 O O . LEU A 1 90 ? -11.975 3.495 5.715 1.00 0.00 90 LEU A O 12
ATOM 19277 N N . LYS A 1 91 ? -13.183 2.252 7.150 1.00 0.00 91 LYS A N 12
ATOM 19278 C CA . LYS A 1 91 ? -14.435 2.946 6.866 1.00 0.00 91 LYS A CA 12
ATOM 19279 C C . LYS A 1 91 ? -14.360 4.408 7.291 1.00 0.00 91 LYS A C 12
ATOM 19280 O O . LYS A 1 91 ? -14.562 5.311 6.479 1.00 0.00 91 LYS A O 12
ATOM 19299 N N . ARG A 1 92 ? -14.070 4.636 8.568 1.00 0.00 92 ARG A N 12
ATOM 19300 C CA . ARG A 1 92 ? -13.971 5.990 9.102 1.00 0.00 92 ARG A CA 12
ATOM 19301 C C . ARG A 1 92 ? -12.935 6.810 8.337 1.00 0.00 92 ARG A C 12
ATOM 19302 O O . ARG A 1 92 ? -13.038 8.033 8.252 1.00 0.00 92 ARG A O 12
ATOM 19323 N N . VAL A 1 93 ? -11.936 6.128 7.784 1.00 0.00 93 VAL A N 12
ATOM 19324 C CA . VAL A 1 93 ? -10.883 6.798 7.028 1.00 0.00 93 VAL A CA 12
ATOM 19325 C C . VAL A 1 93 ? -11.358 7.158 5.624 1.00 0.00 93 VAL A C 12
ATOM 19326 O O . VAL A 1 93 ? -11.199 8.294 5.176 1.00 0.00 93 VAL A O 12
ATOM 19339 N N . LEU A 1 94 ? -11.940 6.183 4.933 1.00 0.00 94 LEU A N 12
ATOM 19340 C CA . LEU A 1 94 ? -12.435 6.396 3.578 1.00 0.00 94 LEU A CA 12
ATOM 19341 C C . LEU A 1 94 ? -13.550 7.438 3.562 1.00 0.00 94 LEU A C 12
ATOM 19342 O O . LEU A 1 94 ? -13.604 8.289 2.674 1.00 0.00 94 LEU A O 12
ATOM 19358 N N . VAL A 1 95 ? -14.438 7.365 4.547 1.00 0.00 95 VAL A N 12
ATOM 19359 C CA . VAL A 1 95 ? -15.551 8.300 4.644 1.00 0.00 95 VAL A CA 12
ATOM 19360 C C . VAL A 1 95 ? -15.063 9.702 4.997 1.00 0.00 95 VAL A C 12
ATOM 19361 O O . VAL A 1 95 ? -15.667 10.698 4.600 1.00 0.00 95 VAL A O 12
ATOM 19374 N N . ARG A 1 96 ? -13.968 9.770 5.747 1.00 0.00 96 ARG A N 12
ATOM 19375 C CA . ARG A 1 96 ? -13.401 11.051 6.154 1.00 0.00 96 ARG A CA 12
ATOM 19376 C C . ARG A 1 96 ? -12.479 11.608 5.075 1.00 0.00 96 ARG A C 12
ATOM 19377 O O . ARG A 1 96 ? -12.358 12.822 4.913 1.00 0.00 96 ARG A O 12
ATOM 19398 N N . LYS A 1 97 ? -11.827 10.713 4.340 1.00 0.00 97 LYS A N 12
ATOM 19399 C CA . LYS A 1 97 ? -10.914 11.117 3.276 1.00 0.00 97 LYS A CA 12
ATOM 19400 C C . LYS A 1 97 ? -11.669 11.359 1.972 1.00 0.00 97 LYS A C 12
ATOM 19401 O O . LYS A 1 97 ? -11.594 12.444 1.394 1.00 0.00 97 LYS A O 12
ATOM 19420 N N . LEU A 1 98 ? -12.393 10.343 1.516 1.00 0.00 98 LEU A N 12
ATOM 19421 C CA . LEU A 1 98 ? -13.161 10.447 0.281 1.00 0.00 98 LEU A CA 12
ATOM 19422 C C . LEU A 1 98 ? -14.402 11.310 0.481 1.00 0.00 98 LEU A C 12
ATOM 19423 O O . LEU A 1 98 ? -14.699 11.740 1.596 1.00 0.00 98 LEU A O 12
ATOM 19439 N N . SER A 1 99 ? -15.126 11.560 -0.606 1.00 0.00 99 SER A N 12
ATOM 19440 C CA . SER A 1 99 ? -16.336 12.372 -0.550 1.00 0.00 99 SER A CA 12
ATOM 19441 C C . SER A 1 99 ? -17.578 11.517 -0.782 1.00 0.00 99 SER A C 12
ATOM 19442 O O . SER A 1 99 ? -18.612 11.721 -0.147 1.00 0.00 99 SER A O 12
ATOM 19450 N N . GLY A 1 100 ? -17.467 10.559 -1.697 1.00 0.00 100 GLY A N 12
ATOM 19451 C CA . GLY A 1 100 ? -18.588 9.687 -1.997 1.00 0.00 100 GLY A CA 12
ATOM 19452 C C . GLY A 1 100 ? -18.707 9.382 -3.478 1.00 0.00 100 GLY A C 12
ATOM 19453 O O . GLY A 1 100 ? -19.536 9.973 -4.170 1.00 0.00 100 GLY A O 12
ATOM 19457 N N . PRO A 1 101 ? -17.884 8.455 -3.999 1.00 0.00 101 PRO A N 12
ATOM 19458 C CA . PRO A 1 101 ? -17.912 8.081 -5.415 1.00 0.00 101 PRO A CA 12
ATOM 19459 C C . PRO A 1 101 ? -19.172 7.305 -5.785 1.00 0.00 101 PRO A C 12
ATOM 19460 O O . PRO A 1 101 ? -19.220 6.082 -5.657 1.00 0.00 101 PRO A O 12
ATOM 19471 N N . SER A 1 102 ? -20.190 8.026 -6.244 1.00 0.00 102 SER A N 12
ATOM 19472 C CA . SER A 1 102 ? -21.451 7.405 -6.632 1.00 0.00 102 SER A CA 12
ATOM 19473 C C . SER A 1 102 ? -22.002 8.043 -7.903 1.00 0.00 102 SER A C 12
ATOM 19474 O O . SER A 1 102 ? -23.214 8.191 -8.061 1.00 0.00 102 SER A O 12
ATOM 19482 N N . SER A 1 103 ? -21.104 8.418 -8.809 1.00 0.00 103 SER A N 12
ATOM 19483 C CA . SER A 1 103 ? -21.501 9.040 -10.067 1.00 0.00 103 SER A CA 12
ATOM 19484 C C . SER A 1 103 ? -22.212 8.036 -10.968 1.00 0.00 103 SER A C 12
ATOM 19485 O O . SER A 1 103 ? -21.622 7.505 -11.909 1.00 0.00 103 SER A O 12
ATOM 19493 N N . GLY A 1 104 ? -23.484 7.782 -10.674 1.00 0.00 104 GLY A N 12
ATOM 19494 C CA . GLY A 1 104 ? -24.254 6.843 -11.468 1.00 0.00 104 GLY A CA 12
ATOM 19495 C C . GLY A 1 104 ? -25.547 6.435 -10.790 1.00 0.00 104 GLY A C 12
ATOM 19496 O O . GLY A 1 104 ? -26.572 7.114 -11.008 1.00 0.00 104 GLY A O 12
ATOM 19501 N N . GLY A 1 1 ? -3.148 -32.916 1.968 1.00 0.00 1 GLY A N 13
ATOM 19502 C CA . GLY A 1 1 ? -2.778 -32.125 0.762 1.00 0.00 1 GLY A CA 13
ATOM 19503 C C . GLY A 1 1 ? -1.830 -30.986 1.083 1.00 0.00 1 GLY A C 13
ATOM 19504 O O . GLY A 1 1 ? -1.601 -30.672 2.252 1.00 0.00 1 GLY A O 13
ATOM 19510 N N . SER A 1 2 ? -1.280 -30.366 0.045 1.00 0.00 2 SER A N 13
ATOM 19511 C CA . SER A 1 2 ? -0.351 -29.255 0.222 1.00 0.00 2 SER A CA 13
ATOM 19512 C C . SER A 1 2 ? -1.098 -27.973 0.575 1.00 0.00 2 SER A C 13
ATOM 19513 O O . SER A 1 2 ? -1.950 -27.510 -0.184 1.00 0.00 2 SER A O 13
ATOM 19521 N N . SER A 1 3 ? -0.773 -27.404 1.731 1.00 0.00 3 SER A N 13
ATOM 19522 C CA . SER A 1 3 ? -1.413 -26.174 2.185 1.00 0.00 3 SER A CA 13
ATOM 19523 C C . SER A 1 3 ? -0.371 -25.118 2.541 1.00 0.00 3 SER A C 13
ATOM 19524 O O . SER A 1 3 ? 0.698 -25.437 3.060 1.00 0.00 3 SER A O 13
ATOM 19532 N N . GLY A 1 4 ? -0.691 -23.860 2.258 1.00 0.00 4 GLY A N 13
ATOM 19533 C CA . GLY A 1 4 ? 0.228 -22.777 2.556 1.00 0.00 4 GLY A CA 13
ATOM 19534 C C . GLY A 1 4 ? -0.124 -21.498 1.820 1.00 0.00 4 GLY A C 13
ATOM 19535 O O . GLY A 1 4 ? 0.749 -20.835 1.262 1.00 0.00 4 GLY A O 13
ATOM 19539 N N . SER A 1 5 ? -1.408 -21.153 1.820 1.00 0.00 5 SER A N 13
ATOM 19540 C CA . SER A 1 5 ? -1.873 -19.946 1.146 1.00 0.00 5 SER A CA 13
ATOM 19541 C C . SER A 1 5 ? -3.136 -19.406 1.810 1.00 0.00 5 SER A C 13
ATOM 19542 O O . SER A 1 5 ? -3.684 -20.024 2.723 1.00 0.00 5 SER A O 13
ATOM 19550 N N . SER A 1 6 ? -3.595 -18.249 1.343 1.00 0.00 6 SER A N 13
ATOM 19551 C CA . SER A 1 6 ? -4.794 -17.625 1.891 1.00 0.00 6 SER A CA 13
ATOM 19552 C C . SER A 1 6 ? -5.241 -16.453 1.023 1.00 0.00 6 SER A C 13
ATOM 19553 O O . SER A 1 6 ? -6.364 -16.433 0.521 1.00 0.00 6 SER A O 13
ATOM 19561 N N . GLY A 1 7 ? -4.354 -15.478 0.852 1.00 0.00 7 GLY A N 13
ATOM 19562 C CA . GLY A 1 7 ? -4.675 -14.315 0.046 1.00 0.00 7 GLY A CA 13
ATOM 19563 C C . GLY A 1 7 ? -3.610 -13.240 0.127 1.00 0.00 7 GLY A C 13
ATOM 19564 O O . GLY A 1 7 ? -2.496 -13.495 0.584 1.00 0.00 7 GLY A O 13
ATOM 19568 N N . VAL A 1 8 ? -3.954 -12.035 -0.319 1.00 0.00 8 VAL A N 13
ATOM 19569 C CA . VAL A 1 8 ? -3.020 -10.913 -0.297 1.00 0.00 8 VAL A CA 13
ATOM 19570 C C . VAL A 1 8 ? -1.894 -11.113 -1.306 1.00 0.00 8 VAL A C 13
ATOM 19571 O O . VAL A 1 8 ? -1.777 -10.365 -2.276 1.00 0.00 8 VAL A O 13
ATOM 19584 N N . SER A 1 9 ? -1.065 -12.126 -1.069 1.00 0.00 9 SER A N 13
ATOM 19585 C CA . SER A 1 9 ? 0.054 -12.424 -1.956 1.00 0.00 9 SER A CA 13
ATOM 19586 C C . SER A 1 9 ? -0.423 -12.624 -3.393 1.00 0.00 9 SER A C 13
ATOM 19587 O O . SER A 1 9 ? 0.304 -12.340 -4.344 1.00 0.00 9 SER A O 13
ATOM 19595 N N . GLN A 1 10 ? -1.649 -13.116 -3.541 1.00 0.00 10 GLN A N 13
ATOM 19596 C CA . GLN A 1 10 ? -2.222 -13.355 -4.860 1.00 0.00 10 GLN A CA 13
ATOM 19597 C C . GLN A 1 10 ? -2.597 -12.040 -5.537 1.00 0.00 10 GLN A C 13
ATOM 19598 O O . GLN A 1 10 ? -2.421 -11.878 -6.743 1.00 0.00 10 GLN A O 13
ATOM 19612 N N . ARG A 1 11 ? -3.115 -11.103 -4.749 1.00 0.00 11 ARG A N 13
ATOM 19613 C CA . ARG A 1 11 ? -3.515 -9.801 -5.270 1.00 0.00 11 ARG A CA 13
ATOM 19614 C C . ARG A 1 11 ? -2.298 -8.999 -5.724 1.00 0.00 11 ARG A C 13
ATOM 19615 O O . ARG A 1 11 ? -1.179 -9.242 -5.271 1.00 0.00 11 ARG A O 13
ATOM 19636 N N . PRO A 1 12 ? -2.500 -8.026 -6.629 1.00 0.00 12 PRO A N 13
ATOM 19637 C CA . PRO A 1 12 ? -1.414 -7.186 -7.144 1.00 0.00 12 PRO A CA 13
ATOM 19638 C C . PRO A 1 12 ? -0.579 -6.570 -6.027 1.00 0.00 12 PRO A C 13
ATOM 19639 O O . PRO A 1 12 ? -1.018 -6.496 -4.878 1.00 0.00 12 PRO A O 13
ATOM 19650 N N . PHE A 1 13 ? 0.627 -6.129 -6.369 1.00 0.00 13 PHE A N 13
ATOM 19651 C CA . PHE A 1 13 ? 1.523 -5.518 -5.395 1.00 0.00 13 PHE A CA 13
ATOM 19652 C C . PHE A 1 13 ? 1.017 -4.140 -4.979 1.00 0.00 13 PHE A C 13
ATOM 19653 O O . PHE A 1 13 ? 1.095 -3.767 -3.808 1.00 0.00 13 PHE A O 13
ATOM 19670 N N . ARG A 1 14 ? 0.497 -3.390 -5.944 1.00 0.00 14 ARG A N 13
ATOM 19671 C CA . ARG A 1 14 ? -0.023 -2.054 -5.677 1.00 0.00 14 ARG A CA 13
ATOM 19672 C C . ARG A 1 14 ? -1.186 -2.110 -4.692 1.00 0.00 14 ARG A C 13
ATOM 19673 O O . ARG A 1 14 ? -1.342 -1.228 -3.848 1.00 0.00 14 ARG A O 13
ATOM 19694 N N . ASP A 1 15 ? -2.001 -3.154 -4.806 1.00 0.00 15 ASP A N 13
ATOM 19695 C CA . ASP A 1 15 ? -3.152 -3.326 -3.925 1.00 0.00 15 ASP A CA 13
ATOM 19696 C C . ASP A 1 15 ? -2.704 -3.596 -2.493 1.00 0.00 15 ASP A C 13
ATOM 19697 O O . ASP A 1 15 ? -3.337 -3.145 -1.538 1.00 0.00 15 ASP A O 13
ATOM 19706 N N . ARG A 1 16 ? -1.608 -4.335 -2.350 1.00 0.00 16 ARG A N 13
ATOM 19707 C CA . ARG A 1 16 ? -1.075 -4.666 -1.034 1.00 0.00 16 ARG A CA 13
ATOM 19708 C C . ARG A 1 16 ? -0.555 -3.418 -0.328 1.00 0.00 16 ARG A C 13
ATOM 19709 O O . ARG A 1 16 ? -0.778 -3.231 0.868 1.00 0.00 16 ARG A O 13
ATOM 19730 N N . VAL A 1 17 ? 0.139 -2.567 -1.077 1.00 0.00 17 VAL A N 13
ATOM 19731 C CA . VAL A 1 17 ? 0.691 -1.336 -0.522 1.00 0.00 17 VAL A CA 13
ATOM 19732 C C . VAL A 1 17 ? -0.388 -0.270 -0.367 1.00 0.00 17 VAL A C 13
ATOM 19733 O O . VAL A 1 17 ? -0.439 0.435 0.640 1.00 0.00 17 VAL A O 13
ATOM 19746 N N . LEU A 1 18 ? -1.249 -0.158 -1.373 1.00 0.00 18 LEU A N 13
ATOM 19747 C CA . LEU A 1 18 ? -2.328 0.822 -1.352 1.00 0.00 18 LEU A CA 13
ATOM 19748 C C . LEU A 1 18 ? -3.231 0.615 -0.140 1.00 0.00 18 LEU A C 13
ATOM 19749 O O . LEU A 1 18 ? -3.650 1.576 0.507 1.00 0.00 18 LEU A O 13
ATOM 19765 N N . HIS A 1 19 ? -3.528 -0.645 0.163 1.00 0.00 19 HIS A N 13
ATOM 19766 C CA . HIS A 1 19 ? -4.381 -0.977 1.297 1.00 0.00 19 HIS A CA 13
ATOM 19767 C C . HIS A 1 19 ? -3.668 -0.695 2.616 1.00 0.00 19 HIS A C 13
ATOM 19768 O O . HIS A 1 19 ? -4.302 -0.353 3.614 1.00 0.00 19 HIS A O 13
ATOM 19782 N N . LEU A 1 20 ? -2.347 -0.841 2.613 1.00 0.00 20 LEU A N 13
ATOM 19783 C CA . LEU A 1 20 ? -1.548 -0.601 3.809 1.00 0.00 20 LEU A CA 13
ATOM 19784 C C . LEU A 1 20 ? -1.527 0.883 4.159 1.00 0.00 20 LEU A C 13
ATOM 19785 O O . LEU A 1 20 ? -1.828 1.270 5.289 1.00 0.00 20 LEU A O 13
ATOM 19801 N N . LEU A 1 21 ? -1.169 1.710 3.181 1.00 0.00 21 LEU A N 13
ATOM 19802 C CA . LEU A 1 21 ? -1.108 3.153 3.385 1.00 0.00 21 LEU A CA 13
ATOM 19803 C C . LEU A 1 21 ? -2.500 3.734 3.609 1.00 0.00 21 LEU A C 13
ATOM 19804 O O . LEU A 1 21 ? -2.660 4.742 4.297 1.00 0.00 21 LEU A O 13
ATOM 19820 N N . ALA A 1 22 ? -3.508 3.090 3.025 1.00 0.00 22 ALA A N 13
ATOM 19821 C CA . ALA A 1 22 ? -4.885 3.544 3.161 1.00 0.00 22 ALA A CA 13
ATOM 19822 C C . ALA A 1 22 ? -5.304 3.605 4.627 1.00 0.00 22 ALA A C 13
ATOM 19823 O O . ALA A 1 22 ? -6.017 4.518 5.042 1.00 0.00 22 ALA A O 13
ATOM 19830 N N . LEU A 1 23 ? -4.856 2.626 5.407 1.00 0.00 23 LEU A N 13
ATOM 19831 C CA . LEU A 1 23 ? -5.184 2.570 6.827 1.00 0.00 23 LEU A CA 13
ATOM 19832 C C . LEU A 1 23 ? -4.542 3.730 7.581 1.00 0.00 23 LEU A C 13
ATOM 19833 O O . LEU A 1 23 ? -5.234 4.607 8.098 1.00 0.00 23 LEU A O 13
ATOM 19849 N N . ARG A 1 24 ? -3.214 3.728 7.640 1.00 0.00 24 ARG A N 13
ATOM 19850 C CA . ARG A 1 24 ? -2.479 4.782 8.331 1.00 0.00 24 ARG A CA 13
ATOM 19851 C C . ARG A 1 24 ? -1.126 5.028 7.667 1.00 0.00 24 ARG A C 13
ATOM 19852 O O . ARG A 1 24 ? -0.589 4.151 6.991 1.00 0.00 24 ARG A O 13
ATOM 19873 N N . PRO A 1 25 ? -0.555 6.230 7.855 1.00 0.00 25 PRO A N 13
ATOM 19874 C CA . PRO A 1 25 ? 0.742 6.587 7.271 1.00 0.00 25 PRO A CA 13
ATOM 19875 C C . PRO A 1 25 ? 1.824 5.563 7.594 1.00 0.00 25 PRO A C 13
ATOM 19876 O O . PRO A 1 25 ? 2.167 5.354 8.758 1.00 0.00 25 PRO A O 13
ATOM 19887 N N . TYR A 1 26 ? 2.359 4.928 6.556 1.00 0.00 26 TYR A N 13
ATOM 19888 C CA . TYR A 1 26 ? 3.403 3.925 6.730 1.00 0.00 26 TYR A CA 13
ATOM 19889 C C . TYR A 1 26 ? 4.734 4.425 6.178 1.00 0.00 26 TYR A C 13
ATOM 19890 O O . TYR A 1 26 ? 4.814 4.879 5.036 1.00 0.00 26 TYR A O 13
ATOM 19908 N N . ARG A 1 27 ? 5.778 4.340 6.996 1.00 0.00 27 ARG A N 13
ATOM 19909 C CA . ARG A 1 27 ? 7.106 4.784 6.591 1.00 0.00 27 ARG A CA 13
ATOM 19910 C C . ARG A 1 27 ? 7.722 3.812 5.589 1.00 0.00 27 ARG A C 13
ATOM 19911 O O . ARG A 1 27 ? 7.097 2.823 5.205 1.00 0.00 27 ARG A O 13
ATOM 19932 N N . LYS A 1 28 ? 8.950 4.100 5.173 1.00 0.00 28 LYS A N 13
ATOM 19933 C CA . LYS A 1 28 ? 9.651 3.250 4.216 1.00 0.00 28 LYS A CA 13
ATOM 19934 C C . LYS A 1 28 ? 10.158 1.979 4.889 1.00 0.00 28 LYS A C 13
ATOM 19935 O O . LYS A 1 28 ? 10.079 0.889 4.321 1.00 0.00 28 LYS A O 13
ATOM 19954 N N . ALA A 1 29 ? 10.682 2.125 6.102 1.00 0.00 29 ALA A N 13
ATOM 19955 C CA . ALA A 1 29 ? 11.202 0.989 6.852 1.00 0.00 29 ALA A CA 13
ATOM 19956 C C . ALA A 1 29 ? 10.073 0.195 7.499 1.00 0.00 29 ALA A C 13
ATOM 19957 O O . ALA A 1 29 ? 10.097 -1.036 7.516 1.00 0.00 29 ALA A O 13
ATOM 19964 N N . GLU A 1 30 ? 9.086 0.907 8.033 1.00 0.00 30 GLU A N 13
ATOM 19965 C CA . GLU A 1 30 ? 7.947 0.268 8.683 1.00 0.00 30 GLU A CA 13
ATOM 19966 C C . GLU A 1 30 ? 7.094 -0.486 7.668 1.00 0.00 30 GLU A C 13
ATOM 19967 O O . GLU A 1 30 ? 6.483 -1.505 7.991 1.00 0.00 30 GLU A O 13
ATOM 19979 N N . LEU A 1 31 ? 7.058 0.020 6.440 1.00 0.00 31 LEU A N 13
ATOM 19980 C CA . LEU A 1 31 ? 6.280 -0.607 5.377 1.00 0.00 31 LEU A CA 13
ATOM 19981 C C . LEU A 1 31 ? 7.045 -1.770 4.755 1.00 0.00 31 LEU A C 13
ATOM 19982 O O . LEU A 1 31 ? 6.456 -2.787 4.387 1.00 0.00 31 LEU A O 13
ATOM 19998 N N . LEU A 1 32 ? 8.360 -1.614 4.640 1.00 0.00 32 LEU A N 13
ATOM 19999 C CA . LEU A 1 32 ? 9.205 -2.652 4.063 1.00 0.00 32 LEU A CA 13
ATOM 20000 C C . LEU A 1 32 ? 9.123 -3.938 4.878 1.00 0.00 32 LEU A C 13
ATOM 20001 O O . LEU A 1 32 ? 8.938 -5.024 4.327 1.00 0.00 32 LEU A O 13
ATOM 20017 N N . LEU A 1 33 ? 9.260 -3.809 6.193 1.00 0.00 33 LEU A N 13
ATOM 20018 C CA . LEU A 1 33 ? 9.201 -4.961 7.085 1.00 0.00 33 LEU A CA 13
ATOM 20019 C C . LEU A 1 33 ? 7.850 -5.660 6.984 1.00 0.00 33 LEU A C 13
ATOM 20020 O O . LEU A 1 33 ? 7.764 -6.885 7.081 1.00 0.00 33 LEU A O 13
ATOM 20036 N N . ARG A 1 34 ? 6.796 -4.875 6.790 1.00 0.00 34 ARG A N 13
ATOM 20037 C CA . ARG A 1 34 ? 5.447 -5.420 6.677 1.00 0.00 34 ARG A CA 13
ATOM 20038 C C . ARG A 1 34 ? 5.290 -6.223 5.390 1.00 0.00 34 ARG A C 13
ATOM 20039 O O . ARG A 1 34 ? 4.796 -7.350 5.407 1.00 0.00 34 ARG A O 13
ATOM 20060 N N . LEU A 1 35 ? 5.716 -5.636 4.276 1.00 0.00 35 LEU A N 13
ATOM 20061 C CA . LEU A 1 35 ? 5.622 -6.298 2.980 1.00 0.00 35 LEU A CA 13
ATOM 20062 C C . LEU A 1 35 ? 6.458 -7.574 2.958 1.00 0.00 35 LEU A C 13
ATOM 20063 O O . LEU A 1 35 ? 6.119 -8.538 2.273 1.00 0.00 35 LEU A O 13
ATOM 20079 N N . GLN A 1 36 ? 7.552 -7.572 3.713 1.00 0.00 36 GLN A N 13
ATOM 20080 C CA . GLN A 1 36 ? 8.437 -8.729 3.780 1.00 0.00 36 GLN A CA 13
ATOM 20081 C C . GLN A 1 36 ? 7.710 -9.938 4.361 1.00 0.00 36 GLN A C 13
ATOM 20082 O O . GLN A 1 36 ? 8.005 -11.080 4.011 1.00 0.00 36 GLN A O 13
ATOM 20096 N N . LYS A 1 37 ? 6.758 -9.678 5.251 1.00 0.00 37 LYS A N 13
ATOM 20097 C CA . LYS A 1 37 ? 5.989 -10.745 5.882 1.00 0.00 37 LYS A CA 13
ATOM 20098 C C . LYS A 1 37 ? 5.239 -11.567 4.839 1.00 0.00 37 LYS A C 13
ATOM 20099 O O . LYS A 1 37 ? 5.190 -12.794 4.919 1.00 0.00 37 LYS A O 13
ATOM 20118 N N . ASP A 1 38 ? 4.656 -10.883 3.861 1.00 0.00 38 ASP A N 13
ATOM 20119 C CA . ASP A 1 38 ? 3.907 -11.549 2.802 1.00 0.00 38 ASP A CA 13
ATOM 20120 C C . ASP A 1 38 ? 4.850 -12.139 1.757 1.00 0.00 38 ASP A C 13
ATOM 20121 O O . ASP A 1 38 ? 4.703 -13.293 1.355 1.00 0.00 38 ASP A O 13
ATOM 20130 N N . GLY A 1 39 ? 5.818 -11.340 1.323 1.00 0.00 39 GLY A N 13
ATOM 20131 C CA . GLY A 1 39 ? 6.771 -11.801 0.331 1.00 0.00 39 GLY A CA 13
ATOM 20132 C C . GLY A 1 39 ? 7.371 -10.662 -0.470 1.00 0.00 39 GLY A C 13
ATOM 20133 O O . GLY A 1 39 ? 6.985 -10.429 -1.616 1.00 0.00 39 GLY A O 13
ATOM 20137 N N . LEU A 1 40 ? 8.318 -9.951 0.133 1.00 0.00 40 LEU A N 13
ATOM 20138 C CA . LEU A 1 40 ? 8.973 -8.830 -0.531 1.00 0.00 40 LEU A CA 13
ATOM 20139 C C . LEU A 1 40 ? 10.444 -9.134 -0.789 1.00 0.00 40 LEU A C 13
ATOM 20140 O O . LEU A 1 40 ? 11.257 -9.147 0.137 1.00 0.00 40 LEU A O 13
ATOM 20156 N N . THR A 1 41 ? 10.781 -9.379 -2.051 1.00 0.00 41 THR A N 13
ATOM 20157 C CA . THR A 1 41 ? 12.156 -9.682 -2.430 1.00 0.00 41 THR A CA 13
ATOM 20158 C C . THR A 1 41 ? 12.904 -8.413 -2.824 1.00 0.00 41 THR A C 13
ATOM 20159 O O . THR A 1 41 ? 12.338 -7.320 -2.820 1.00 0.00 41 THR A O 13
ATOM 20170 N N . GLN A 1 42 ? 14.180 -8.566 -3.164 1.00 0.00 42 GLN A N 13
ATOM 20171 C CA . GLN A 1 42 ? 15.006 -7.430 -3.561 1.00 0.00 42 GLN A CA 13
ATOM 20172 C C . GLN A 1 42 ? 14.427 -6.740 -4.792 1.00 0.00 42 GLN A C 13
ATOM 20173 O O . GLN A 1 42 ? 14.475 -5.516 -4.910 1.00 0.00 42 GLN A O 13
ATOM 20187 N N . ALA A 1 43 ? 13.881 -7.534 -5.707 1.00 0.00 43 ALA A N 13
ATOM 20188 C CA . ALA A 1 43 ? 13.295 -7.001 -6.930 1.00 0.00 43 ALA A CA 13
ATOM 20189 C C . ALA A 1 43 ? 12.067 -6.150 -6.626 1.00 0.00 43 ALA A C 13
ATOM 20190 O O . ALA A 1 43 ? 11.758 -5.206 -7.353 1.00 0.00 43 ALA A O 13
ATOM 20197 N N . ASP A 1 44 ? 11.370 -6.490 -5.546 1.00 0.00 44 ASP A N 13
ATOM 20198 C CA . ASP A 1 44 ? 10.174 -5.756 -5.145 1.00 0.00 44 ASP A CA 13
ATOM 20199 C C . ASP A 1 44 ? 10.528 -4.611 -4.201 1.00 0.00 44 ASP A C 13
ATOM 20200 O O . ASP A 1 44 ? 9.850 -3.584 -4.176 1.00 0.00 44 ASP A O 13
ATOM 20209 N N . LYS A 1 45 ? 11.592 -4.795 -3.425 1.00 0.00 45 LYS A N 13
ATOM 20210 C CA . LYS A 1 45 ? 12.033 -3.776 -2.479 1.00 0.00 45 LYS A CA 13
ATOM 20211 C C . LYS A 1 45 ? 12.359 -2.470 -3.195 1.00 0.00 45 LYS A C 13
ATOM 20212 O O . LYS A 1 45 ? 12.131 -1.384 -2.661 1.00 0.00 45 LYS A O 13
ATOM 20231 N N . ASP A 1 46 ? 12.892 -2.583 -4.407 1.00 0.00 46 ASP A N 13
ATOM 20232 C CA . ASP A 1 46 ? 13.250 -1.409 -5.196 1.00 0.00 46 ASP A CA 13
ATOM 20233 C C . ASP A 1 46 ? 12.010 -0.781 -5.829 1.00 0.00 46 ASP A C 13
ATOM 20234 O O . ASP A 1 46 ? 11.945 0.433 -6.016 1.00 0.00 46 ASP A O 13
ATOM 20243 N N . ALA A 1 47 ? 11.031 -1.619 -6.154 1.00 0.00 47 ALA A N 13
ATOM 20244 C CA . ALA A 1 47 ? 9.794 -1.147 -6.765 1.00 0.00 47 ALA A CA 13
ATOM 20245 C C . ALA A 1 47 ? 8.948 -0.373 -5.761 1.00 0.00 47 ALA A C 13
ATOM 20246 O O . ALA A 1 47 ? 8.244 0.571 -6.123 1.00 0.00 47 ALA A O 13
ATOM 20253 N N . LEU A 1 48 ? 9.020 -0.778 -4.497 1.00 0.00 48 LEU A N 13
ATOM 20254 C CA . LEU A 1 48 ? 8.260 -0.123 -3.438 1.00 0.00 48 LEU A CA 13
ATOM 20255 C C . LEU A 1 48 ? 8.637 1.352 -3.330 1.00 0.00 48 LEU A C 13
ATOM 20256 O O . LEU A 1 48 ? 7.802 2.193 -2.997 1.00 0.00 48 LEU A O 13
ATOM 20272 N N . ASP A 1 49 ? 9.900 1.656 -3.611 1.00 0.00 49 ASP A N 13
ATOM 20273 C CA . ASP A 1 49 ? 10.387 3.029 -3.544 1.00 0.00 49 ASP A CA 13
ATOM 20274 C C . ASP A 1 49 ? 9.634 3.923 -4.524 1.00 0.00 49 ASP A C 13
ATOM 20275 O O . ASP A 1 49 ? 9.106 4.969 -4.145 1.00 0.00 49 ASP A O 13
ATOM 20284 N N . GLY A 1 50 ? 9.587 3.504 -5.784 1.00 0.00 50 GLY A N 13
ATOM 20285 C CA . GLY A 1 50 ? 8.896 4.278 -6.797 1.00 0.00 50 GLY A CA 13
ATOM 20286 C C . GLY A 1 50 ? 7.388 4.192 -6.666 1.00 0.00 50 GLY A C 13
ATOM 20287 O O . GLY A 1 50 ? 6.671 5.115 -7.051 1.00 0.00 50 GLY A O 13
ATOM 20291 N N . LEU A 1 51 ? 6.906 3.082 -6.118 1.00 0.00 51 LEU A N 13
ATOM 20292 C CA . LEU A 1 51 ? 5.473 2.878 -5.937 1.00 0.00 51 LEU A CA 13
ATOM 20293 C C . LEU A 1 51 ? 4.923 3.812 -4.863 1.00 0.00 51 LEU A C 13
ATOM 20294 O O . LEU A 1 51 ? 3.843 4.382 -5.017 1.00 0.00 51 LEU A O 13
ATOM 20310 N N . LEU A 1 52 ? 5.673 3.963 -3.776 1.00 0.00 52 LEU A N 13
ATOM 20311 C CA . LEU A 1 52 ? 5.260 4.827 -2.676 1.00 0.00 52 LEU A CA 13
ATOM 20312 C C . LEU A 1 52 ? 5.072 6.264 -3.152 1.00 0.00 52 LEU A C 13
ATOM 20313 O O . LEU A 1 52 ? 4.040 6.883 -2.895 1.00 0.00 52 LEU A O 13
ATOM 20329 N N . GLN A 1 53 ? 6.076 6.789 -3.845 1.00 0.00 53 GLN A N 13
ATOM 20330 C CA . GLN A 1 53 ? 6.019 8.154 -4.356 1.00 0.00 53 GLN A CA 13
ATOM 20331 C C . GLN A 1 53 ? 4.829 8.340 -5.296 1.00 0.00 53 GLN A C 13
ATOM 20332 O O . GLN A 1 53 ? 4.364 9.460 -5.506 1.00 0.00 53 GLN A O 13
ATOM 20346 N N . GLN A 1 54 ? 4.344 7.238 -5.861 1.00 0.00 54 GLN A N 13
ATOM 20347 C CA . GLN A 1 54 ? 3.213 7.286 -6.780 1.00 0.00 54 GLN A CA 13
ATOM 20348 C C . GLN A 1 54 ? 1.892 7.111 -6.036 1.00 0.00 54 GLN A C 13
ATOM 20349 O O . GLN A 1 54 ? 0.968 7.907 -6.199 1.00 0.00 54 GLN A O 13
ATOM 20363 N N . VAL A 1 55 ? 1.807 6.063 -5.223 1.00 0.00 55 VAL A N 13
ATOM 20364 C CA . VAL A 1 55 ? 0.595 5.783 -4.460 1.00 0.00 55 VAL A CA 13
ATOM 20365 C C . VAL A 1 55 ? 0.680 6.357 -3.049 1.00 0.00 55 VAL A C 13
ATOM 20366 O O . VAL A 1 55 ? 0.006 5.881 -2.135 1.00 0.00 55 VAL A O 13
ATOM 20379 N N . ALA A 1 56 ? 1.510 7.383 -2.875 1.00 0.00 56 ALA A N 13
ATOM 20380 C CA . ALA A 1 56 ? 1.677 8.017 -1.573 1.00 0.00 56 ALA A CA 13
ATOM 20381 C C . ALA A 1 56 ? 2.621 9.211 -1.662 1.00 0.00 56 ALA A C 13
ATOM 20382 O O . ALA A 1 56 ? 3.304 9.402 -2.669 1.00 0.00 56 ALA A O 13
ATOM 20389 N N . ASN A 1 57 ? 2.657 10.011 -0.602 1.00 0.00 57 ASN A N 13
ATOM 20390 C CA . ASN A 1 57 ? 3.519 11.187 -0.559 1.00 0.00 57 ASN A CA 13
ATOM 20391 C C . ASN A 1 57 ? 4.563 11.056 0.544 1.00 0.00 57 ASN A C 13
ATOM 20392 O O . ASN A 1 57 ? 4.235 10.740 1.688 1.00 0.00 57 ASN A O 13
ATOM 20403 N N . MET A 1 58 ? 5.821 11.302 0.194 1.00 0.00 58 MET A N 13
ATOM 20404 C CA . MET A 1 58 ? 6.914 11.212 1.157 1.00 0.00 58 MET A CA 13
ATOM 20405 C C . MET A 1 58 ? 7.112 12.539 1.880 1.00 0.00 58 MET A C 13
ATOM 20406 O O . MET A 1 58 ? 6.592 13.572 1.459 1.00 0.00 58 MET A O 13
ATOM 20420 N N . SER A 1 59 ? 7.866 12.503 2.974 1.00 0.00 59 SER A N 13
ATOM 20421 C CA . SER A 1 59 ? 8.134 13.703 3.758 1.00 0.00 59 SER A CA 13
ATOM 20422 C C . SER A 1 59 ? 9.625 14.029 3.764 1.00 0.00 59 SER A C 13
ATOM 20423 O O . SER A 1 59 ? 10.448 13.218 3.342 1.00 0.00 59 SER A O 13
ATOM 20431 N N . ALA A 1 60 ? 9.962 15.220 4.247 1.00 0.00 60 ALA A N 13
ATOM 20432 C CA . ALA A 1 60 ? 11.353 15.653 4.309 1.00 0.00 60 ALA A CA 13
ATOM 20433 C C . ALA A 1 60 ? 11.812 15.817 5.754 1.00 0.00 60 ALA A C 13
ATOM 20434 O O . ALA A 1 60 ? 12.657 16.660 6.056 1.00 0.00 60 ALA A O 13
ATOM 20441 N N . LYS A 1 61 ? 11.249 15.005 6.643 1.00 0.00 61 LYS A N 13
ATOM 20442 C CA . LYS A 1 61 ? 11.601 15.061 8.058 1.00 0.00 61 LYS A CA 13
ATOM 20443 C C . LYS A 1 61 ? 11.417 13.698 8.718 1.00 0.00 61 LYS A C 13
ATOM 20444 O O . LYS A 1 61 ? 12.384 13.069 9.147 1.00 0.00 61 LYS A O 13
ATOM 20463 N N . ASP A 1 62 ? 10.170 13.247 8.795 1.00 0.00 62 ASP A N 13
ATOM 20464 C CA . ASP A 1 62 ? 9.858 11.958 9.402 1.00 0.00 62 ASP A CA 13
ATOM 20465 C C . ASP A 1 62 ? 10.092 10.820 8.412 1.00 0.00 62 ASP A C 13
ATOM 20466 O O . ASP A 1 62 ? 10.480 9.718 8.799 1.00 0.00 62 ASP A O 13
ATOM 20475 N N . GLY A 1 63 ? 9.852 11.096 7.134 1.00 0.00 63 GLY A N 13
ATOM 20476 C CA . GLY A 1 63 ? 10.042 10.087 6.110 1.00 0.00 63 GLY A CA 13
ATOM 20477 C C . GLY A 1 63 ? 8.884 9.110 6.037 1.00 0.00 63 GLY A C 13
ATOM 20478 O O . GLY A 1 63 ? 9.067 7.948 5.673 1.00 0.00 63 GLY A O 13
ATOM 20482 N N . THR A 1 64 ? 7.692 9.581 6.384 1.00 0.00 64 THR A N 13
ATOM 20483 C CA . THR A 1 64 ? 6.501 8.742 6.357 1.00 0.00 64 THR A CA 13
ATOM 20484 C C . THR A 1 64 ? 5.740 8.918 5.047 1.00 0.00 64 THR A C 13
ATOM 20485 O O . THR A 1 64 ? 5.585 10.035 4.553 1.00 0.00 64 THR A O 13
ATOM 20496 N N . CYS A 1 65 ? 5.267 7.808 4.489 1.00 0.00 65 CYS A N 13
ATOM 20497 C CA . CYS A 1 65 ? 4.523 7.840 3.235 1.00 0.00 65 CYS A CA 13
ATOM 20498 C C . CYS A 1 65 ? 3.025 7.708 3.488 1.00 0.00 65 CYS A C 13
ATOM 20499 O O . CYS A 1 65 ? 2.550 6.662 3.928 1.00 0.00 65 CYS A O 13
ATOM 20507 N N . THR A 1 66 ? 2.287 8.776 3.208 1.00 0.00 66 THR A N 13
ATOM 20508 C CA . THR A 1 66 ? 0.842 8.780 3.404 1.00 0.00 66 THR A CA 13
ATOM 20509 C C . THR A 1 66 ? 0.110 8.612 2.076 1.00 0.00 66 THR A C 13
ATOM 20510 O O . THR A 1 66 ? 0.506 9.186 1.062 1.00 0.00 66 THR A O 13
ATOM 20521 N N . LEU A 1 67 ? -0.958 7.822 2.090 1.00 0.00 67 LEU A N 13
ATOM 20522 C CA . LEU A 1 67 ? -1.744 7.580 0.886 1.00 0.00 67 LEU A CA 13
ATOM 20523 C C . LEU A 1 67 ? -2.490 8.841 0.460 1.00 0.00 67 LEU A C 13
ATOM 20524 O O . LEU A 1 67 ? -2.958 9.610 1.300 1.00 0.00 67 LEU A O 13
ATOM 20540 N N . GLN A 1 68 ? -2.595 9.046 -0.848 1.00 0.00 68 GLN A N 13
ATOM 20541 C CA . GLN A 1 68 ? -3.283 10.214 -1.385 1.00 0.00 68 GLN A CA 13
ATOM 20542 C C . GLN A 1 68 ? -4.784 10.127 -1.130 1.00 0.00 68 GLN A C 13
ATOM 20543 O O . GLN A 1 68 ? -5.262 9.188 -0.493 1.00 0.00 68 GLN A O 13
ATOM 20557 N N . ASP A 1 69 ? -5.523 11.111 -1.633 1.00 0.00 69 ASP A N 13
ATOM 20558 C CA . ASP A 1 69 ? -6.970 11.145 -1.461 1.00 0.00 69 ASP A CA 13
ATOM 20559 C C . ASP A 1 69 ? -7.675 10.494 -2.648 1.00 0.00 69 ASP A C 13
ATOM 20560 O O . ASP A 1 69 ? -8.747 9.909 -2.500 1.00 0.00 69 ASP A O 13
ATOM 20569 N N . CYS A 1 70 ? -7.063 10.601 -3.823 1.00 0.00 70 CYS A N 13
ATOM 20570 C CA . CYS A 1 70 ? -7.632 10.023 -5.036 1.00 0.00 70 CYS A CA 13
ATOM 20571 C C . CYS A 1 70 ? -7.312 8.534 -5.132 1.00 0.00 70 CYS A C 13
ATOM 20572 O O . CYS A 1 70 ? -8.084 7.759 -5.696 1.00 0.00 70 CYS A O 13
ATOM 20580 N N . MET A 1 71 ? -6.169 8.142 -4.578 1.00 0.00 71 MET A N 13
ATOM 20581 C CA . MET A 1 71 ? -5.748 6.746 -4.602 1.00 0.00 71 MET A CA 13
ATOM 20582 C C . MET A 1 71 ? -6.700 5.873 -3.789 1.00 0.00 71 MET A C 13
ATOM 20583 O O . MET A 1 71 ? -6.861 4.686 -4.071 1.00 0.00 71 MET A O 13
ATOM 20597 N N . TYR A 1 72 ? -7.331 6.468 -2.782 1.00 0.00 72 TYR A N 13
ATOM 20598 C CA . TYR A 1 72 ? -8.268 5.744 -1.930 1.00 0.00 72 TYR A CA 13
ATOM 20599 C C . TYR A 1 72 ? -9.389 5.116 -2.756 1.00 0.00 72 TYR A C 13
ATOM 20600 O O . TYR A 1 72 ? -9.976 4.111 -2.358 1.00 0.00 72 TYR A O 13
ATOM 20618 N N . LYS A 1 73 ? -9.679 5.716 -3.906 1.00 0.00 73 LYS A N 13
ATOM 20619 C CA . LYS A 1 73 ? -10.728 5.214 -4.785 1.00 0.00 73 LYS A CA 13
ATOM 20620 C C . LYS A 1 73 ? -10.424 3.791 -5.250 1.00 0.00 73 LYS A C 13
ATOM 20621 O O . LYS A 1 73 ? -11.328 3.050 -5.635 1.00 0.00 73 LYS A O 13
ATOM 20640 N N . ASP A 1 74 ? -9.148 3.417 -5.214 1.00 0.00 74 ASP A N 13
ATOM 20641 C CA . ASP A 1 74 ? -8.733 2.084 -5.635 1.00 0.00 74 ASP A CA 13
ATOM 20642 C C . ASP A 1 74 ? -8.581 1.150 -4.438 1.00 0.00 74 ASP A C 13
ATOM 20643 O O . ASP A 1 74 ? -7.767 0.227 -4.458 1.00 0.00 74 ASP A O 13
ATOM 20652 N N . VAL A 1 75 ? -9.371 1.393 -3.397 1.00 0.00 75 VAL A N 13
ATOM 20653 C CA . VAL A 1 75 ? -9.324 0.572 -2.194 1.00 0.00 75 VAL A CA 13
ATOM 20654 C C . VAL A 1 75 ? -10.505 -0.393 -2.146 1.00 0.00 75 VAL A C 13
ATOM 20655 O O . VAL A 1 75 ? -11.652 0.021 -1.975 1.00 0.00 75 VAL A O 13
ATOM 20668 N N . GLN A 1 76 ? -10.217 -1.682 -2.297 1.00 0.00 76 GLN A N 13
ATOM 20669 C CA . GLN A 1 76 ? -11.255 -2.705 -2.271 1.00 0.00 76 GLN A CA 13
ATOM 20670 C C . GLN A 1 76 ? -11.844 -2.849 -0.871 1.00 0.00 76 GLN A C 13
ATOM 20671 O O . GLN A 1 76 ? -11.309 -2.308 0.097 1.00 0.00 76 GLN A O 13
ATOM 20685 N N . LYS A 1 77 ? -12.949 -3.580 -0.771 1.00 0.00 77 LYS A N 13
ATOM 20686 C CA . LYS A 1 77 ? -13.612 -3.794 0.511 1.00 0.00 77 LYS A CA 13
ATOM 20687 C C . LYS A 1 77 ? -13.442 -5.235 0.982 1.00 0.00 77 LYS A C 13
ATOM 20688 O O . LYS A 1 77 ? -13.459 -5.512 2.181 1.00 0.00 77 LYS A O 13
ATOM 20707 N N . ASP A 1 78 ? -13.278 -6.150 0.032 1.00 0.00 78 ASP A N 13
ATOM 20708 C CA . ASP A 1 78 ? -13.106 -7.563 0.352 1.00 0.00 78 ASP A CA 13
ATOM 20709 C C . ASP A 1 78 ? -11.627 -7.938 0.391 1.00 0.00 78 ASP A C 13
ATOM 20710 O O . ASP A 1 78 ? -11.234 -9.002 -0.087 1.00 0.00 78 ASP A O 13
ATOM 20719 N N . TRP A 1 79 ? -10.812 -7.057 0.962 1.00 0.00 79 TRP A N 13
ATOM 20720 C CA . TRP A 1 79 ? -9.377 -7.297 1.063 1.00 0.00 79 TRP A CA 13
ATOM 20721 C C . TRP A 1 79 ? -9.074 -8.343 2.135 1.00 0.00 79 TRP A C 13
ATOM 20722 O O . TRP A 1 79 ? -9.289 -8.102 3.323 1.00 0.00 79 TRP A O 13
ATOM 20743 N N . PRO A 1 80 ? -8.568 -9.524 1.733 1.00 0.00 80 PRO A N 13
ATOM 20744 C CA . PRO A 1 80 ? -8.239 -10.602 2.674 1.00 0.00 80 PRO A CA 13
ATOM 20745 C C . PRO A 1 80 ? -7.259 -10.151 3.754 1.00 0.00 80 PRO A C 13
ATOM 20746 O O . PRO A 1 80 ? -7.187 -10.749 4.828 1.00 0.00 80 PRO A O 13
ATOM 20757 N N . GLY A 1 81 ? -6.507 -9.094 3.464 1.00 0.00 81 GLY A N 13
ATOM 20758 C CA . GLY A 1 81 ? -5.541 -8.584 4.421 1.00 0.00 81 GLY A CA 13
ATOM 20759 C C . GLY A 1 81 ? -6.166 -8.256 5.763 1.00 0.00 81 GLY A C 13
ATOM 20760 O O . GLY A 1 81 ? -5.673 -8.683 6.807 1.00 0.00 81 GLY A O 13
ATOM 20764 N N . TYR A 1 82 ? -7.257 -7.496 5.737 1.00 0.00 82 TYR A N 13
ATOM 20765 C CA . TYR A 1 82 ? -7.951 -7.111 6.960 1.00 0.00 82 TYR A CA 13
ATOM 20766 C C . TYR A 1 82 ? -8.705 -8.297 7.554 1.00 0.00 82 TYR A C 13
ATOM 20767 O O . TYR A 1 82 ? -8.695 -9.395 6.998 1.00 0.00 82 TYR A O 13
ATOM 20785 N N . SER A 1 83 ? -9.358 -8.067 8.689 1.00 0.00 83 SER A N 13
ATOM 20786 C CA . SER A 1 83 ? -10.116 -9.116 9.360 1.00 0.00 83 SER A CA 13
ATOM 20787 C C . SER A 1 83 ? -11.392 -8.554 9.979 1.00 0.00 83 SER A C 13
ATOM 20788 O O . SER A 1 83 ? -12.498 -8.855 9.531 1.00 0.00 83 SER A O 13
ATOM 20796 N N . GLU A 1 84 ? -11.230 -7.733 11.014 1.00 0.00 84 GLU A N 13
ATOM 20797 C CA . GLU A 1 84 ? -12.369 -7.129 11.694 1.00 0.00 84 GLU A CA 13
ATOM 20798 C C . GLU A 1 84 ? -12.059 -5.692 12.101 1.00 0.00 84 GLU A C 13
ATOM 20799 O O . GLU A 1 84 ? -12.691 -4.751 11.622 1.00 0.00 84 GLU A O 13
ATOM 20811 N N . GLY A 1 85 ? -11.085 -5.530 12.990 1.00 0.00 85 GLY A N 13
ATOM 20812 C CA . GLY A 1 85 ? -10.709 -4.205 13.447 1.00 0.00 85 GLY A CA 13
ATOM 20813 C C . GLY A 1 85 ? -10.247 -3.310 12.314 1.00 0.00 85 GLY A C 13
ATOM 20814 O O . GLY A 1 85 ? -10.707 -2.176 12.183 1.00 0.00 85 GLY A O 13
ATOM 20818 N N . ASP A 1 86 ? -9.335 -3.821 11.494 1.00 0.00 86 ASP A N 13
ATOM 20819 C CA . ASP A 1 86 ? -8.810 -3.060 10.366 1.00 0.00 86 ASP A CA 13
ATOM 20820 C C . ASP A 1 86 ? -9.919 -2.718 9.377 1.00 0.00 86 ASP A C 13
ATOM 20821 O O . ASP A 1 86 ? -9.881 -1.676 8.721 1.00 0.00 86 ASP A O 13
ATOM 20830 N N . GLN A 1 87 ? -10.907 -3.601 9.275 1.00 0.00 87 GLN A N 13
ATOM 20831 C CA . GLN A 1 87 ? -12.028 -3.393 8.365 1.00 0.00 87 GLN A CA 13
ATOM 20832 C C . GLN A 1 87 ? -12.823 -2.151 8.756 1.00 0.00 87 GLN A C 13
ATOM 20833 O O . GLN A 1 87 ? -13.077 -1.278 7.927 1.00 0.00 87 GLN A O 13
ATOM 20847 N N . GLN A 1 88 ? -13.210 -2.079 10.025 1.00 0.00 88 GLN A N 13
ATOM 20848 C CA . GLN A 1 88 ? -13.977 -0.944 10.527 1.00 0.00 88 GLN A CA 13
ATOM 20849 C C . GLN A 1 88 ? -13.146 0.335 10.485 1.00 0.00 88 GLN A C 13
ATOM 20850 O O . GLN A 1 88 ? -13.666 1.417 10.219 1.00 0.00 88 GLN A O 13
ATOM 20864 N N . LEU A 1 89 ? -11.850 0.201 10.751 1.00 0.00 89 LEU A N 13
ATOM 20865 C CA . LEU A 1 89 ? -10.946 1.345 10.744 1.00 0.00 89 LEU A CA 13
ATOM 20866 C C . LEU A 1 89 ? -10.825 1.933 9.342 1.00 0.00 89 LEU A C 13
ATOM 20867 O O . LEU A 1 89 ? -10.936 3.145 9.155 1.00 0.00 89 LEU A O 13
ATOM 20883 N N . LEU A 1 90 ? -10.594 1.067 8.361 1.00 0.00 90 LEU A N 13
ATOM 20884 C CA . LEU A 1 90 ? -10.456 1.500 6.975 1.00 0.00 90 LEU A CA 13
ATOM 20885 C C . LEU A 1 90 ? -11.713 2.222 6.500 1.00 0.00 90 LEU A C 13
ATOM 20886 O O . LEU A 1 90 ? -11.649 3.109 5.649 1.00 0.00 90 LEU A O 13
ATOM 20902 N N . LYS A 1 91 ? -12.858 1.836 7.057 1.00 0.00 91 LYS A N 13
ATOM 20903 C CA . LYS A 1 91 ? -14.130 2.445 6.689 1.00 0.00 91 LYS A CA 13
ATOM 20904 C C . LYS A 1 91 ? -14.148 3.929 7.043 1.00 0.00 91 LYS A C 13
ATOM 20905 O O . LYS A 1 91 ? -14.375 4.780 6.183 1.00 0.00 91 LYS A O 13
ATOM 20924 N N . ARG A 1 92 ? -13.908 4.233 8.315 1.00 0.00 92 ARG A N 13
ATOM 20925 C CA . ARG A 1 92 ? -13.899 5.614 8.782 1.00 0.00 92 ARG A CA 13
ATOM 20926 C C . ARG A 1 92 ? -12.844 6.433 8.043 1.00 0.00 92 ARG A C 13
ATOM 20927 O O . ARG A 1 92 ? -13.006 7.638 7.846 1.00 0.00 92 ARG A O 13
ATOM 20948 N N . VAL A 1 93 ? -11.765 5.773 7.637 1.00 0.00 93 VAL A N 13
ATOM 20949 C CA . VAL A 1 93 ? -10.685 6.441 6.921 1.00 0.00 93 VAL A CA 13
ATOM 20950 C C . VAL A 1 93 ? -11.151 6.924 5.551 1.00 0.00 93 VAL A C 13
ATOM 20951 O O . VAL A 1 93 ? -10.852 8.046 5.142 1.00 0.00 93 VAL A O 13
ATOM 20964 N N . LEU A 1 94 ? -11.885 6.070 4.846 1.00 0.00 94 LEU A N 13
ATOM 20965 C CA . LEU A 1 94 ? -12.392 6.411 3.521 1.00 0.00 94 LEU A CA 13
ATOM 20966 C C . LEU A 1 94 ? -13.389 7.562 3.601 1.00 0.00 94 LEU A C 13
ATOM 20967 O O . LEU A 1 94 ? -13.501 8.364 2.674 1.00 0.00 94 LEU A O 13
ATOM 20983 N N . VAL A 1 95 ? -14.114 7.635 4.713 1.00 0.00 95 VAL A N 13
ATOM 20984 C CA . VAL A 1 95 ? -15.101 8.688 4.913 1.00 0.00 95 VAL A CA 13
ATOM 20985 C C . VAL A 1 95 ? -14.439 9.987 5.360 1.00 0.00 95 VAL A C 13
ATOM 20986 O O . VAL A 1 95 ? -14.911 11.078 5.043 1.00 0.00 95 VAL A O 13
ATOM 20999 N N . ARG A 1 96 ? -13.340 9.861 6.099 1.00 0.00 96 ARG A N 13
ATOM 21000 C CA . ARG A 1 96 ? -12.613 11.025 6.590 1.00 0.00 96 ARG A CA 13
ATOM 21001 C C . ARG A 1 96 ? -11.952 11.778 5.439 1.00 0.00 96 ARG A C 13
ATOM 21002 O O . ARG A 1 96 ? -11.817 13.001 5.483 1.00 0.00 96 ARG A O 13
ATOM 21023 N N . LYS A 1 97 ? -11.543 11.040 4.413 1.00 0.00 97 LYS A N 13
ATOM 21024 C CA . LYS A 1 97 ? -10.897 11.639 3.250 1.00 0.00 97 LYS A CA 13
ATOM 21025 C C . LYS A 1 97 ? -11.929 12.042 2.202 1.00 0.00 97 LYS A C 13
ATOM 21026 O O . LYS A 1 97 ? -11.985 13.198 1.785 1.00 0.00 97 LYS A O 13
ATOM 21045 N N . LEU A 1 98 ? -12.742 11.080 1.780 1.00 0.00 98 LEU A N 13
ATOM 21046 C CA . LEU A 1 98 ? -13.772 11.335 0.779 1.00 0.00 98 LEU A CA 13
ATOM 21047 C C . LEU A 1 98 ? -14.997 11.986 1.413 1.00 0.00 98 LEU A C 13
ATOM 21048 O O . LEU A 1 98 ? -15.628 11.414 2.302 1.00 0.00 98 LEU A O 13
ATOM 21064 N N . SER A 1 99 ? -15.329 13.187 0.950 1.00 0.00 99 SER A N 13
ATOM 21065 C CA . SER A 1 99 ? -16.479 13.918 1.470 1.00 0.00 99 SER A CA 13
ATOM 21066 C C . SER A 1 99 ? -17.081 14.818 0.397 1.00 0.00 99 SER A C 13
ATOM 21067 O O . SER A 1 99 ? -16.373 15.591 -0.248 1.00 0.00 99 SER A O 13
ATOM 21075 N N . GLY A 1 100 ? -18.392 14.714 0.212 1.00 0.00 100 GLY A N 13
ATOM 21076 C CA . GLY A 1 100 ? -19.067 15.525 -0.784 1.00 0.00 100 GLY A CA 13
ATOM 21077 C C . GLY A 1 100 ? -18.716 15.113 -2.202 1.00 0.00 100 GLY A C 13
ATOM 21078 O O . GLY A 1 100 ? -17.708 15.562 -2.748 1.00 0.00 100 GLY A O 13
ATOM 21082 N N . PRO A 1 101 ? -19.534 14.251 -2.832 1.00 0.00 101 PRO A N 13
ATOM 21083 C CA . PRO A 1 101 ? -19.288 13.787 -4.201 1.00 0.00 101 PRO A CA 13
ATOM 21084 C C . PRO A 1 101 ? -19.438 14.905 -5.226 1.00 0.00 101 PRO A C 13
ATOM 21085 O O . PRO A 1 101 ? -20.548 15.231 -5.647 1.00 0.00 101 PRO A O 13
ATOM 21096 N N . SER A 1 102 ? -18.313 15.492 -5.623 1.00 0.00 102 SER A N 13
ATOM 21097 C CA . SER A 1 102 ? -18.318 16.574 -6.600 1.00 0.00 102 SER A CA 13
ATOM 21098 C C . SER A 1 102 ? -16.947 16.726 -7.251 1.00 0.00 102 SER A C 13
ATOM 21099 O O . SER A 1 102 ? -15.951 16.202 -6.752 1.00 0.00 102 SER A O 13
ATOM 21107 N N . SER A 1 103 ? -16.904 17.445 -8.368 1.00 0.00 103 SER A N 13
ATOM 21108 C CA . SER A 1 103 ? -15.655 17.665 -9.087 1.00 0.00 103 SER A CA 13
ATOM 21109 C C . SER A 1 103 ? -15.274 19.141 -9.075 1.00 0.00 103 SER A C 13
ATOM 21110 O O . SER A 1 103 ? -15.607 19.886 -9.998 1.00 0.00 103 SER A O 13
ATOM 21118 N N . GLY A 1 104 ? -14.573 19.558 -8.026 1.00 0.00 104 GLY A N 13
ATOM 21119 C CA . GLY A 1 104 ? -14.159 20.945 -7.916 1.00 0.00 104 GLY A CA 13
ATOM 21120 C C . GLY A 1 104 ? -13.328 21.205 -6.674 1.00 0.00 104 GLY A C 13
ATOM 21121 O O . GLY A 1 104 ? -13.732 22.060 -5.858 1.00 0.00 104 GLY A O 13
ATOM 21126 N N . GLY A 1 1 ? 10.814 -26.574 9.343 1.00 0.00 1 GLY A N 14
ATOM 21127 C CA . GLY A 1 1 ? 10.332 -25.296 8.753 1.00 0.00 1 GLY A CA 14
ATOM 21128 C C . GLY A 1 1 ? 8.820 -25.223 8.682 1.00 0.00 1 GLY A C 14
ATOM 21129 O O . GLY A 1 1 ? 8.183 -26.037 8.011 1.00 0.00 1 GLY A O 14
ATOM 21135 N N . SER A 1 2 ? 8.242 -24.248 9.375 1.00 0.00 2 SER A N 14
ATOM 21136 C CA . SER A 1 2 ? 6.795 -24.073 9.390 1.00 0.00 2 SER A CA 14
ATOM 21137 C C . SER A 1 2 ? 6.400 -22.758 8.723 1.00 0.00 2 SER A C 14
ATOM 21138 O O . SER A 1 2 ? 7.131 -21.771 8.795 1.00 0.00 2 SER A O 14
ATOM 21146 N N . SER A 1 3 ? 5.239 -22.754 8.077 1.00 0.00 3 SER A N 14
ATOM 21147 C CA . SER A 1 3 ? 4.746 -21.561 7.398 1.00 0.00 3 SER A CA 14
ATOM 21148 C C . SER A 1 3 ? 3.257 -21.685 7.092 1.00 0.00 3 SER A C 14
ATOM 21149 O O . SER A 1 3 ? 2.752 -22.781 6.847 1.00 0.00 3 SER A O 14
ATOM 21157 N N . GLY A 1 4 ? 2.559 -20.554 7.108 1.00 0.00 4 GLY A N 14
ATOM 21158 C CA . GLY A 1 4 ? 1.135 -20.558 6.831 1.00 0.00 4 GLY A CA 14
ATOM 21159 C C . GLY A 1 4 ? 0.654 -19.246 6.242 1.00 0.00 4 GLY A C 14
ATOM 21160 O O . GLY A 1 4 ? 0.794 -18.192 6.862 1.00 0.00 4 GLY A O 14
ATOM 21164 N N . SER A 1 5 ? 0.085 -19.311 5.042 1.00 0.00 5 SER A N 14
ATOM 21165 C CA . SER A 1 5 ? -0.418 -18.119 4.369 1.00 0.00 5 SER A CA 14
ATOM 21166 C C . SER A 1 5 ? -1.346 -18.496 3.219 1.00 0.00 5 SER A C 14
ATOM 21167 O O . SER A 1 5 ? -1.456 -19.667 2.855 1.00 0.00 5 SER A O 14
ATOM 21175 N N . SER A 1 6 ? -2.012 -17.496 2.649 1.00 0.00 6 SER A N 14
ATOM 21176 C CA . SER A 1 6 ? -2.931 -17.723 1.541 1.00 0.00 6 SER A CA 14
ATOM 21177 C C . SER A 1 6 ? -3.258 -16.416 0.826 1.00 0.00 6 SER A C 14
ATOM 21178 O O . SER A 1 6 ? -2.755 -16.152 -0.268 1.00 0.00 6 SER A O 14
ATOM 21186 N N . GLY A 1 7 ? -4.102 -15.600 1.449 1.00 0.00 7 GLY A N 14
ATOM 21187 C CA . GLY A 1 7 ? -4.480 -14.330 0.857 1.00 0.00 7 GLY A CA 14
ATOM 21188 C C . GLY A 1 7 ? -3.404 -13.273 1.010 1.00 0.00 7 GLY A C 14
ATOM 21189 O O . GLY A 1 7 ? -2.338 -13.540 1.565 1.00 0.00 7 GLY A O 14
ATOM 21193 N N . VAL A 1 8 ? -3.685 -12.070 0.517 1.00 0.00 8 VAL A N 14
ATOM 21194 C CA . VAL A 1 8 ? -2.736 -10.965 0.599 1.00 0.00 8 VAL A CA 14
ATOM 21195 C C . VAL A 1 8 ? -1.528 -11.206 -0.301 1.00 0.00 8 VAL A C 14
ATOM 21196 O O . VAL A 1 8 ? -1.323 -10.495 -1.284 1.00 0.00 8 VAL A O 14
ATOM 21209 N N . SER A 1 9 ? -0.732 -12.213 0.042 1.00 0.00 9 SER A N 14
ATOM 21210 C CA . SER A 1 9 ? 0.456 -12.548 -0.734 1.00 0.00 9 SER A CA 14
ATOM 21211 C C . SER A 1 9 ? 0.094 -12.863 -2.182 1.00 0.00 9 SER A C 14
ATOM 21212 O O . SER A 1 9 ? 0.895 -12.654 -3.093 1.00 0.00 9 SER A O 14
ATOM 21220 N N . GLN A 1 10 ? -1.119 -13.368 -2.389 1.00 0.00 10 GLN A N 14
ATOM 21221 C CA . GLN A 1 10 ? -1.586 -13.711 -3.727 1.00 0.00 10 GLN A CA 14
ATOM 21222 C C . GLN A 1 10 ? -1.973 -12.459 -4.507 1.00 0.00 10 GLN A C 14
ATOM 21223 O O . GLN A 1 10 ? -1.692 -12.347 -5.700 1.00 0.00 10 GLN A O 14
ATOM 21237 N N . ARG A 1 11 ? -2.622 -11.519 -3.826 1.00 0.00 11 ARG A N 14
ATOM 21238 C CA . ARG A 1 11 ? -3.049 -10.276 -4.456 1.00 0.00 11 ARG A CA 14
ATOM 21239 C C . ARG A 1 11 ? -1.854 -9.514 -5.024 1.00 0.00 11 ARG A C 14
ATOM 21240 O O . ARG A 1 11 ? -0.720 -9.704 -4.584 1.00 0.00 11 ARG A O 14
ATOM 21261 N N . PRO A 1 12 ? -2.093 -8.638 -6.016 1.00 0.00 12 PRO A N 14
ATOM 21262 C CA . PRO A 1 12 ? -1.031 -7.846 -6.646 1.00 0.00 12 PRO A CA 14
ATOM 21263 C C . PRO A 1 12 ? -0.171 -7.111 -5.622 1.00 0.00 12 PRO A C 14
ATOM 21264 O O . PRO A 1 12 ? -0.375 -7.243 -4.416 1.00 0.00 12 PRO A O 14
ATOM 21275 N N . PHE A 1 13 ? 0.791 -6.338 -6.115 1.00 0.00 13 PHE A N 14
ATOM 21276 C CA . PHE A 1 13 ? 1.684 -5.581 -5.244 1.00 0.00 13 PHE A CA 14
ATOM 21277 C C . PHE A 1 13 ? 1.147 -4.173 -5.004 1.00 0.00 13 PHE A C 14
ATOM 21278 O O . PHE A 1 13 ? 1.372 -3.586 -3.945 1.00 0.00 13 PHE A O 14
ATOM 21295 N N . ARG A 1 14 ? 0.439 -3.639 -5.992 1.00 0.00 14 ARG A N 14
ATOM 21296 C CA . ARG A 1 14 ? -0.131 -2.300 -5.888 1.00 0.00 14 ARG A CA 14
ATOM 21297 C C . ARG A 1 14 ? -1.189 -2.241 -4.791 1.00 0.00 14 ARG A C 14
ATOM 21298 O O . ARG A 1 14 ? -1.288 -1.253 -4.064 1.00 0.00 14 ARG A O 14
ATOM 21319 N N . ASP A 1 15 ? -1.976 -3.305 -4.677 1.00 0.00 15 ASP A N 14
ATOM 21320 C CA . ASP A 1 15 ? -3.028 -3.374 -3.669 1.00 0.00 15 ASP A CA 14
ATOM 21321 C C . ASP A 1 15 ? -2.441 -3.632 -2.285 1.00 0.00 15 ASP A C 14
ATOM 21322 O O . ASP A 1 15 ? -2.960 -3.146 -1.280 1.00 0.00 15 ASP A O 14
ATOM 21331 N N . ARG A 1 16 ? -1.358 -4.400 -2.240 1.00 0.00 16 ARG A N 14
ATOM 21332 C CA . ARG A 1 16 ? -0.702 -4.724 -0.978 1.00 0.00 16 ARG A CA 14
ATOM 21333 C C . ARG A 1 16 ? -0.231 -3.458 -0.268 1.00 0.00 16 ARG A C 14
ATOM 21334 O O . ARG A 1 16 ? -0.386 -3.322 0.945 1.00 0.00 16 ARG A O 14
ATOM 21355 N N . VAL A 1 17 ? 0.345 -2.536 -1.032 1.00 0.00 17 VAL A N 14
ATOM 21356 C CA . VAL A 1 17 ? 0.838 -1.282 -0.476 1.00 0.00 17 VAL A CA 14
ATOM 21357 C C . VAL A 1 17 ? -0.263 -0.228 -0.435 1.00 0.00 17 VAL A C 14
ATOM 21358 O O . VAL A 1 17 ? -0.336 0.573 0.497 1.00 0.00 17 VAL A O 14
ATOM 21371 N N . LEU A 1 18 ? -1.117 -0.234 -1.453 1.00 0.00 18 LEU A N 14
ATOM 21372 C CA . LEU A 1 18 ? -2.216 0.722 -1.534 1.00 0.00 18 LEU A CA 14
ATOM 21373 C C . LEU A 1 18 ? -3.164 0.564 -0.351 1.00 0.00 18 LEU A C 14
ATOM 21374 O O . LEU A 1 18 ? -3.643 1.550 0.211 1.00 0.00 18 LEU A O 14
ATOM 21390 N N . HIS A 1 19 ? -3.435 -0.683 0.023 1.00 0.00 19 HIS A N 14
ATOM 21391 C CA . HIS A 1 19 ? -4.329 -0.969 1.139 1.00 0.00 19 HIS A CA 14
ATOM 21392 C C . HIS A 1 19 ? -3.680 -0.595 2.468 1.00 0.00 19 HIS A C 14
ATOM 21393 O O . HIS A 1 19 ? -4.347 -0.109 3.381 1.00 0.00 19 HIS A O 14
ATOM 21407 N N . LEU A 1 20 ? -2.374 -0.823 2.568 1.00 0.00 20 LEU A N 14
ATOM 21408 C CA . LEU A 1 20 ? -1.635 -0.509 3.784 1.00 0.00 20 LEU A CA 14
ATOM 21409 C C . LEU A 1 20 ? -1.716 0.983 4.099 1.00 0.00 20 LEU A C 14
ATOM 21410 O O . LEU A 1 20 ? -2.193 1.378 5.163 1.00 0.00 20 LEU A O 14
ATOM 21426 N N . LEU A 1 21 ? -1.245 1.804 3.166 1.00 0.00 21 LEU A N 14
ATOM 21427 C CA . LEU A 1 21 ? -1.262 3.252 3.342 1.00 0.00 21 LEU A CA 14
ATOM 21428 C C . LEU A 1 21 ? -2.684 3.763 3.551 1.00 0.00 21 LEU A C 14
ATOM 21429 O O . LEU A 1 21 ? -2.898 4.783 4.206 1.00 0.00 21 LEU A O 14
ATOM 21445 N N . ALA A 1 22 ? -3.656 3.047 2.990 1.00 0.00 22 ALA A N 14
ATOM 21446 C CA . ALA A 1 22 ? -5.057 3.430 3.116 1.00 0.00 22 ALA A CA 14
ATOM 21447 C C . ALA A 1 22 ? -5.474 3.521 4.581 1.00 0.00 22 ALA A C 14
ATOM 21448 O O . ALA A 1 22 ? -6.072 4.509 5.006 1.00 0.00 22 ALA A O 14
ATOM 21455 N N . LEU A 1 23 ? -5.155 2.482 5.348 1.00 0.00 23 LEU A N 14
ATOM 21456 C CA . LEU A 1 23 ? -5.497 2.446 6.765 1.00 0.00 23 LEU A CA 14
ATOM 21457 C C . LEU A 1 23 ? -4.806 3.577 7.519 1.00 0.00 23 LEU A C 14
ATOM 21458 O O . LEU A 1 23 ? -5.463 4.434 8.111 1.00 0.00 23 LEU A O 14
ATOM 21474 N N . ARG A 1 24 ? -3.478 3.573 7.495 1.00 0.00 24 ARG A N 14
ATOM 21475 C CA . ARG A 1 24 ? -2.698 4.598 8.178 1.00 0.00 24 ARG A CA 14
ATOM 21476 C C . ARG A 1 24 ? -1.314 4.740 7.547 1.00 0.00 24 ARG A C 14
ATOM 21477 O O . ARG A 1 24 ? -0.851 3.844 6.843 1.00 0.00 24 ARG A O 14
ATOM 21498 N N . PRO A 1 25 ? -0.634 5.872 7.796 1.00 0.00 25 PRO A N 14
ATOM 21499 C CA . PRO A 1 25 ? 0.703 6.126 7.248 1.00 0.00 25 PRO A CA 14
ATOM 21500 C C . PRO A 1 25 ? 1.668 4.977 7.519 1.00 0.00 25 PRO A C 14
ATOM 21501 O O . PRO A 1 25 ? 1.520 4.246 8.498 1.00 0.00 25 PRO A O 14
ATOM 21512 N N . TYR A 1 26 ? 2.657 4.822 6.644 1.00 0.00 26 TYR A N 14
ATOM 21513 C CA . TYR A 1 26 ? 3.646 3.760 6.789 1.00 0.00 26 TYR A CA 14
ATOM 21514 C C . TYR A 1 26 ? 4.995 4.192 6.223 1.00 0.00 26 TYR A C 14
ATOM 21515 O O . TYR A 1 26 ? 5.102 4.545 5.048 1.00 0.00 26 TYR A O 14
ATOM 21533 N N . ARG A 1 27 ? 6.023 4.159 7.066 1.00 0.00 27 ARG A N 14
ATOM 21534 C CA . ARG A 1 27 ? 7.366 4.546 6.649 1.00 0.00 27 ARG A CA 14
ATOM 21535 C C . ARG A 1 27 ? 7.956 3.514 5.693 1.00 0.00 27 ARG A C 14
ATOM 21536 O O . ARG A 1 27 ? 7.360 2.465 5.452 1.00 0.00 27 ARG A O 14
ATOM 21557 N N . LYS A 1 28 ? 9.132 3.819 5.153 1.00 0.00 28 LYS A N 14
ATOM 21558 C CA . LYS A 1 28 ? 9.803 2.917 4.225 1.00 0.00 28 LYS A CA 14
ATOM 21559 C C . LYS A 1 28 ? 10.270 1.653 4.941 1.00 0.00 28 LYS A C 14
ATOM 21560 O O . LYS A 1 28 ? 10.200 0.555 4.390 1.00 0.00 28 LYS A O 14
ATOM 21579 N N . ALA A 1 29 ? 10.746 1.817 6.171 1.00 0.00 29 ALA A N 14
ATOM 21580 C CA . ALA A 1 29 ? 11.223 0.689 6.961 1.00 0.00 29 ALA A CA 14
ATOM 21581 C C . ALA A 1 29 ? 10.063 -0.042 7.626 1.00 0.00 29 ALA A C 14
ATOM 21582 O O . ALA A 1 29 ? 10.089 -1.265 7.773 1.00 0.00 29 ALA A O 14
ATOM 21589 N N . GLU A 1 30 ? 9.045 0.712 8.027 1.00 0.00 30 GLU A N 14
ATOM 21590 C CA . GLU A 1 30 ? 7.874 0.135 8.676 1.00 0.00 30 GLU A CA 14
ATOM 21591 C C . GLU A 1 30 ? 7.028 -0.643 7.674 1.00 0.00 30 GLU A C 14
ATOM 21592 O O . GLU A 1 30 ? 6.418 -1.656 8.015 1.00 0.00 30 GLU A O 14
ATOM 21604 N N . LEU A 1 31 ? 6.999 -0.164 6.434 1.00 0.00 31 LEU A N 14
ATOM 21605 C CA . LEU A 1 31 ? 6.228 -0.815 5.381 1.00 0.00 31 LEU A CA 14
ATOM 21606 C C . LEU A 1 31 ? 7.008 -1.979 4.778 1.00 0.00 31 LEU A C 14
ATOM 21607 O O . LEU A 1 31 ? 6.431 -2.998 4.403 1.00 0.00 31 LEU A O 14
ATOM 21623 N N . LEU A 1 32 ? 8.326 -1.818 4.690 1.00 0.00 32 LEU A N 14
ATOM 21624 C CA . LEU A 1 32 ? 9.185 -2.857 4.133 1.00 0.00 32 LEU A CA 14
ATOM 21625 C C . LEU A 1 32 ? 9.099 -4.136 4.960 1.00 0.00 32 LEU A C 14
ATOM 21626 O O . LEU A 1 32 ? 8.893 -5.223 4.421 1.00 0.00 32 LEU A O 14
ATOM 21642 N N . LEU A 1 33 ? 9.257 -3.998 6.272 1.00 0.00 33 LEU A N 14
ATOM 21643 C CA . LEU A 1 33 ? 9.197 -5.142 7.174 1.00 0.00 33 LEU A CA 14
ATOM 21644 C C . LEU A 1 33 ? 7.841 -5.835 7.086 1.00 0.00 33 LEU A C 14
ATOM 21645 O O . LEU A 1 33 ? 7.762 -7.063 7.042 1.00 0.00 33 LEU A O 14
ATOM 21661 N N . ARG A 1 34 ? 6.777 -5.039 7.060 1.00 0.00 34 ARG A N 14
ATOM 21662 C CA . ARG A 1 34 ? 5.424 -5.576 6.976 1.00 0.00 34 ARG A CA 14
ATOM 21663 C C . ARG A 1 34 ? 5.240 -6.391 5.700 1.00 0.00 34 ARG A C 14
ATOM 21664 O O . ARG A 1 34 ? 4.787 -7.534 5.742 1.00 0.00 34 ARG A O 14
ATOM 21685 N N . LEU A 1 35 ? 5.596 -5.795 4.566 1.00 0.00 35 LEU A N 14
ATOM 21686 C CA . LEU A 1 35 ? 5.471 -6.466 3.278 1.00 0.00 35 LEU A CA 14
ATOM 21687 C C . LEU A 1 35 ? 6.380 -7.689 3.210 1.00 0.00 35 LEU A C 14
ATOM 21688 O O . LEU A 1 35 ? 6.060 -8.676 2.547 1.00 0.00 35 LEU A O 14
ATOM 21704 N N . GLN A 1 36 ? 7.513 -7.617 3.901 1.00 0.00 36 GLN A N 14
ATOM 21705 C CA . GLN A 1 36 ? 8.467 -8.719 3.918 1.00 0.00 36 GLN A CA 14
ATOM 21706 C C . GLN A 1 36 ? 7.831 -9.979 4.496 1.00 0.00 36 GLN A C 14
ATOM 21707 O O . GLN A 1 36 ? 8.172 -11.095 4.104 1.00 0.00 36 GLN A O 14
ATOM 21721 N N . LYS A 1 37 ? 6.904 -9.793 5.430 1.00 0.00 37 LYS A N 14
ATOM 21722 C CA . LYS A 1 37 ? 6.218 -10.914 6.062 1.00 0.00 37 LYS A CA 14
ATOM 21723 C C . LYS A 1 37 ? 5.359 -11.665 5.051 1.00 0.00 37 LYS A C 14
ATOM 21724 O O . LYS A 1 37 ? 5.208 -12.884 5.133 1.00 0.00 37 LYS A O 14
ATOM 21743 N N . ASP A 1 38 ? 4.795 -10.929 4.099 1.00 0.00 38 ASP A N 14
ATOM 21744 C CA . ASP A 1 38 ? 3.950 -11.525 3.072 1.00 0.00 38 ASP A CA 14
ATOM 21745 C C . ASP A 1 38 ? 4.776 -11.929 1.854 1.00 0.00 38 ASP A C 14
ATOM 21746 O O . ASP A 1 38 ? 4.672 -13.056 1.367 1.00 0.00 38 ASP A O 14
ATOM 21755 N N . GLY A 1 39 ? 5.595 -11.003 1.368 1.00 0.00 39 GLY A N 14
ATOM 21756 C CA . GLY A 1 39 ? 6.428 -11.283 0.212 1.00 0.00 39 GLY A CA 14
ATOM 21757 C C . GLY A 1 39 ? 7.288 -10.100 -0.183 1.00 0.00 39 GLY A C 14
ATOM 21758 O O . GLY A 1 39 ? 6.774 -9.054 -0.581 1.00 0.00 39 GLY A O 14
ATOM 21762 N N . LEU A 1 40 ? 8.603 -10.264 -0.073 1.00 0.00 40 LEU A N 14
ATOM 21763 C CA . LEU A 1 40 ? 9.539 -9.202 -0.422 1.00 0.00 40 LEU A CA 14
ATOM 21764 C C . LEU A 1 40 ? 10.957 -9.748 -0.551 1.00 0.00 40 LEU A C 14
ATOM 21765 O O . LEU A 1 40 ? 11.471 -10.391 0.365 1.00 0.00 40 LEU A O 14
ATOM 21781 N N . THR A 1 41 ? 11.584 -9.487 -1.693 1.00 0.00 41 THR A N 14
ATOM 21782 C CA . THR A 1 41 ? 12.943 -9.953 -1.943 1.00 0.00 41 THR A CA 14
ATOM 21783 C C . THR A 1 41 ? 13.841 -8.802 -2.384 1.00 0.00 41 THR A C 14
ATOM 21784 O O . THR A 1 41 ? 14.655 -8.302 -1.607 1.00 0.00 41 THR A O 14
ATOM 21795 N N . GLN A 1 42 ? 13.686 -8.385 -3.636 1.00 0.00 42 GLN A N 14
ATOM 21796 C CA . GLN A 1 42 ? 14.482 -7.293 -4.182 1.00 0.00 42 GLN A CA 14
ATOM 21797 C C . GLN A 1 42 ? 13.682 -6.499 -5.210 1.00 0.00 42 GLN A C 14
ATOM 21798 O O . GLN A 1 42 ? 13.673 -5.268 -5.190 1.00 0.00 42 GLN A O 14
ATOM 21812 N N . ALA A 1 43 ? 13.010 -7.212 -6.109 1.00 0.00 43 ALA A N 14
ATOM 21813 C CA . ALA A 1 43 ? 12.206 -6.576 -7.144 1.00 0.00 43 ALA A CA 14
ATOM 21814 C C . ALA A 1 43 ? 11.072 -5.759 -6.535 1.00 0.00 43 ALA A C 14
ATOM 21815 O O . ALA A 1 43 ? 10.651 -4.748 -7.095 1.00 0.00 43 ALA A O 14
ATOM 21822 N N . ASP A 1 44 ? 10.583 -6.205 -5.382 1.00 0.00 44 ASP A N 14
ATOM 21823 C CA . ASP A 1 44 ? 9.497 -5.517 -4.694 1.00 0.00 44 ASP A CA 14
ATOM 21824 C C . ASP A 1 44 ? 10.030 -4.362 -3.852 1.00 0.00 44 ASP A C 14
ATOM 21825 O O . ASP A 1 44 ? 9.354 -3.349 -3.671 1.00 0.00 44 ASP A O 14
ATOM 21834 N N . LYS A 1 45 ? 11.245 -4.523 -3.339 1.00 0.00 45 LYS A N 14
ATOM 21835 C CA . LYS A 1 45 ? 11.869 -3.494 -2.514 1.00 0.00 45 LYS A CA 14
ATOM 21836 C C . LYS A 1 45 ? 12.127 -2.226 -3.324 1.00 0.00 45 LYS A C 14
ATOM 21837 O O . LYS A 1 45 ? 11.663 -1.144 -2.967 1.00 0.00 45 LYS A O 14
ATOM 21856 N N . ASP A 1 46 ? 12.872 -2.368 -4.417 1.00 0.00 46 ASP A N 14
ATOM 21857 C CA . ASP A 1 46 ? 13.193 -1.235 -5.276 1.00 0.00 46 ASP A CA 14
ATOM 21858 C C . ASP A 1 46 ? 11.925 -0.587 -5.823 1.00 0.00 46 ASP A C 14
ATOM 21859 O O . ASP A 1 46 ? 11.832 0.637 -5.916 1.00 0.00 46 ASP A O 14
ATOM 21868 N N . ALA A 1 47 ? 10.951 -1.415 -6.184 1.00 0.00 47 ALA A N 14
ATOM 21869 C CA . ALA A 1 47 ? 9.689 -0.922 -6.723 1.00 0.00 47 ALA A CA 14
ATOM 21870 C C . ALA A 1 47 ? 8.930 -0.104 -5.685 1.00 0.00 47 ALA A C 14
ATOM 21871 O O . ALA A 1 47 ? 8.241 0.858 -6.022 1.00 0.00 47 ALA A O 14
ATOM 21878 N N . LEU A 1 48 ? 9.059 -0.493 -4.421 1.00 0.00 48 LEU A N 14
ATOM 21879 C CA . LEU A 1 48 ? 8.383 0.204 -3.332 1.00 0.00 48 LEU A CA 14
ATOM 21880 C C . LEU A 1 48 ? 8.784 1.675 -3.291 1.00 0.00 48 LEU A C 14
ATOM 21881 O O . LEU A 1 48 ? 8.004 2.530 -2.875 1.00 0.00 48 LEU A O 14
ATOM 21897 N N . ASP A 1 49 ? 10.008 1.963 -3.726 1.00 0.00 49 ASP A N 14
ATOM 21898 C CA . ASP A 1 49 ? 10.513 3.330 -3.738 1.00 0.00 49 ASP A CA 14
ATOM 21899 C C . ASP A 1 49 ? 9.808 4.165 -4.802 1.00 0.00 49 ASP A C 14
ATOM 21900 O O . ASP A 1 49 ? 9.249 5.221 -4.507 1.00 0.00 49 ASP A O 14
ATOM 21909 N N . GLY A 1 50 ? 9.841 3.685 -6.042 1.00 0.00 50 GLY A N 14
ATOM 21910 C CA . GLY A 1 50 ? 9.204 4.400 -7.132 1.00 0.00 50 GLY A CA 14
ATOM 21911 C C . GLY A 1 50 ? 7.691 4.392 -7.030 1.00 0.00 50 GLY A C 14
ATOM 21912 O O . GLY A 1 50 ? 7.025 5.308 -7.513 1.00 0.00 50 GLY A O 14
ATOM 21916 N N . LEU A 1 51 ? 7.145 3.355 -6.402 1.00 0.00 51 LEU A N 14
ATOM 21917 C CA . LEU A 1 51 ? 5.701 3.233 -6.242 1.00 0.00 51 LEU A CA 14
ATOM 21918 C C . LEU A 1 51 ? 5.192 4.161 -5.144 1.00 0.00 51 LEU A C 14
ATOM 21919 O O . LEU A 1 51 ? 4.202 4.870 -5.327 1.00 0.00 51 LEU A O 14
ATOM 21935 N N . LEU A 1 52 ? 5.873 4.151 -4.003 1.00 0.00 52 LEU A N 14
ATOM 21936 C CA . LEU A 1 52 ? 5.488 4.993 -2.873 1.00 0.00 52 LEU A CA 14
ATOM 21937 C C . LEU A 1 52 ? 5.427 6.461 -3.282 1.00 0.00 52 LEU A C 14
ATOM 21938 O O . LEU A 1 52 ? 4.458 7.159 -2.986 1.00 0.00 52 LEU A O 14
ATOM 21954 N N . GLN A 1 53 ? 6.469 6.923 -3.964 1.00 0.00 53 GLN A N 14
ATOM 21955 C CA . GLN A 1 53 ? 6.535 8.309 -4.414 1.00 0.00 53 GLN A CA 14
ATOM 21956 C C . GLN A 1 53 ? 5.360 8.646 -5.328 1.00 0.00 53 GLN A C 14
ATOM 21957 O O . GLN A 1 53 ? 4.979 9.809 -5.460 1.00 0.00 53 GLN A O 14
ATOM 21971 N N . GLN A 1 54 ? 4.791 7.624 -5.961 1.00 0.00 54 GLN A N 14
ATOM 21972 C CA . GLN A 1 54 ? 3.662 7.818 -6.864 1.00 0.00 54 GLN A CA 14
ATOM 21973 C C . GLN A 1 54 ? 2.335 7.674 -6.124 1.00 0.00 54 GLN A C 14
ATOM 21974 O O . GLN A 1 54 ? 1.484 8.561 -6.176 1.00 0.00 54 GLN A O 14
ATOM 21988 N N . VAL A 1 55 ? 2.164 6.549 -5.437 1.00 0.00 55 VAL A N 14
ATOM 21989 C CA . VAL A 1 55 ? 0.939 6.289 -4.689 1.00 0.00 55 VAL A CA 14
ATOM 21990 C C . VAL A 1 55 ? 1.106 6.636 -3.214 1.00 0.00 55 VAL A C 14
ATOM 21991 O O . VAL A 1 55 ? 0.510 5.999 -2.345 1.00 0.00 55 VAL A O 14
ATOM 22004 N N . ALA A 1 56 ? 1.920 7.649 -2.937 1.00 0.00 56 ALA A N 14
ATOM 22005 C CA . ALA A 1 56 ? 2.163 8.079 -1.565 1.00 0.00 56 ALA A CA 14
ATOM 22006 C C . ALA A 1 56 ? 3.006 9.349 -1.529 1.00 0.00 56 ALA A C 14
ATOM 22007 O O . ALA A 1 56 ? 3.938 9.510 -2.318 1.00 0.00 56 ALA A O 14
ATOM 22014 N N . ASN A 1 57 ? 2.673 10.248 -0.610 1.00 0.00 57 ASN A N 14
ATOM 22015 C CA . ASN A 1 57 ? 3.400 11.505 -0.470 1.00 0.00 57 ASN A CA 14
ATOM 22016 C C . ASN A 1 57 ? 4.405 11.427 0.674 1.00 0.00 57 ASN A C 14
ATOM 22017 O O . ASN A 1 57 ? 4.029 11.421 1.846 1.00 0.00 57 ASN A O 14
ATOM 22028 N N . MET A 1 58 ? 5.687 11.368 0.326 1.00 0.00 58 MET A N 14
ATOM 22029 C CA . MET A 1 58 ? 6.747 11.291 1.323 1.00 0.00 58 MET A CA 14
ATOM 22030 C C . MET A 1 58 ? 7.037 12.665 1.919 1.00 0.00 58 MET A C 14
ATOM 22031 O O . MET A 1 58 ? 6.998 13.677 1.219 1.00 0.00 58 MET A O 14
ATOM 22045 N N . SER A 1 59 ? 7.326 12.693 3.215 1.00 0.00 59 SER A N 14
ATOM 22046 C CA . SER A 1 59 ? 7.623 13.943 3.906 1.00 0.00 59 SER A CA 14
ATOM 22047 C C . SER A 1 59 ? 9.127 14.188 3.966 1.00 0.00 59 SER A C 14
ATOM 22048 O O . SER A 1 59 ? 9.921 13.339 3.562 1.00 0.00 59 SER A O 14
ATOM 22056 N N . ALA A 1 60 ? 9.512 15.354 4.474 1.00 0.00 60 ALA A N 14
ATOM 22057 C CA . ALA A 1 60 ? 10.921 15.711 4.587 1.00 0.00 60 ALA A CA 14
ATOM 22058 C C . ALA A 1 60 ? 11.298 15.998 6.037 1.00 0.00 60 ALA A C 14
ATOM 22059 O O . ALA A 1 60 ? 11.940 17.006 6.335 1.00 0.00 60 ALA A O 14
ATOM 22066 N N . LYS A 1 61 ? 10.896 15.105 6.935 1.00 0.00 61 LYS A N 14
ATOM 22067 C CA . LYS A 1 61 ? 11.192 15.262 8.354 1.00 0.00 61 LYS A CA 14
ATOM 22068 C C . LYS A 1 61 ? 11.001 13.945 9.099 1.00 0.00 61 LYS A C 14
ATOM 22069 O O . LYS A 1 61 ? 11.832 13.559 9.922 1.00 0.00 61 LYS A O 14
ATOM 22088 N N . ASP A 1 62 ? 9.902 13.258 8.805 1.00 0.00 62 ASP A N 14
ATOM 22089 C CA . ASP A 1 62 ? 9.603 11.983 9.447 1.00 0.00 62 ASP A CA 14
ATOM 22090 C C . ASP A 1 62 ? 9.964 10.817 8.532 1.00 0.00 62 ASP A C 14
ATOM 22091 O O . ASP A 1 62 ? 10.588 9.847 8.963 1.00 0.00 62 ASP A O 14
ATOM 22100 N N . GLY A 1 63 ? 9.565 10.917 7.269 1.00 0.00 63 GLY A N 14
ATOM 22101 C CA . GLY A 1 63 ? 9.855 9.864 6.314 1.00 0.00 63 GLY A CA 14
ATOM 22102 C C . GLY A 1 63 ? 8.738 8.844 6.217 1.00 0.00 63 GLY A C 14
ATOM 22103 O O . GLY A 1 63 ? 8.978 7.677 5.907 1.00 0.00 63 GLY A O 14
ATOM 22107 N N . THR A 1 64 ? 7.513 9.285 6.485 1.00 0.00 64 THR A N 14
ATOM 22108 C CA . THR A 1 64 ? 6.354 8.402 6.427 1.00 0.00 64 THR A CA 14
ATOM 22109 C C . THR A 1 64 ? 5.560 8.630 5.145 1.00 0.00 64 THR A C 14
ATOM 22110 O O . THR A 1 64 ? 5.241 9.767 4.794 1.00 0.00 64 THR A O 14
ATOM 22121 N N . CYS A 1 65 ? 5.243 7.542 4.450 1.00 0.00 65 CYS A N 14
ATOM 22122 C CA . CYS A 1 65 ? 4.486 7.623 3.206 1.00 0.00 65 CYS A CA 14
ATOM 22123 C C . CYS A 1 65 ? 2.986 7.579 3.477 1.00 0.00 65 CYS A C 14
ATOM 22124 O O . CYS A 1 65 ? 2.484 6.641 4.095 1.00 0.00 65 CYS A O 14
ATOM 22132 N N . THR A 1 66 ? 2.276 8.601 3.009 1.00 0.00 66 THR A N 14
ATOM 22133 C CA . THR A 1 66 ? 0.832 8.679 3.200 1.00 0.00 66 THR A CA 14
ATOM 22134 C C . THR A 1 66 ? 0.099 8.542 1.869 1.00 0.00 66 THR A C 14
ATOM 22135 O O . THR A 1 66 ? 0.514 9.109 0.859 1.00 0.00 66 THR A O 14
ATOM 22146 N N . LEU A 1 67 ? -0.994 7.785 1.876 1.00 0.00 67 LEU A N 14
ATOM 22147 C CA . LEU A 1 67 ? -1.784 7.575 0.669 1.00 0.00 67 LEU A CA 14
ATOM 22148 C C . LEU A 1 67 ? -2.493 8.859 0.254 1.00 0.00 67 LEU A C 14
ATOM 22149 O O . LEU A 1 67 ? -2.801 9.708 1.090 1.00 0.00 67 LEU A O 14
ATOM 22165 N N . GLN A 1 68 ? -2.749 8.996 -1.043 1.00 0.00 68 GLN A N 14
ATOM 22166 C CA . GLN A 1 68 ? -3.421 10.178 -1.569 1.00 0.00 68 GLN A CA 14
ATOM 22167 C C . GLN A 1 68 ? -4.933 10.060 -1.410 1.00 0.00 68 GLN A C 14
ATOM 22168 O O . GLN A 1 68 ? -5.446 9.015 -1.010 1.00 0.00 68 GLN A O 14
ATOM 22182 N N . ASP A 1 69 ? -5.641 11.138 -1.728 1.00 0.00 69 ASP A N 14
ATOM 22183 C CA . ASP A 1 69 ? -7.096 11.158 -1.621 1.00 0.00 69 ASP A CA 14
ATOM 22184 C C . ASP A 1 69 ? -7.742 10.442 -2.803 1.00 0.00 69 ASP A C 14
ATOM 22185 O O . ASP A 1 69 ? -8.828 9.876 -2.680 1.00 0.00 69 ASP A O 14
ATOM 22194 N N . CYS A 1 70 ? -7.068 10.471 -3.948 1.00 0.00 70 CYS A N 14
ATOM 22195 C CA . CYS A 1 70 ? -7.579 9.826 -5.152 1.00 0.00 70 CYS A CA 14
ATOM 22196 C C . CYS A 1 70 ? -7.271 8.332 -5.145 1.00 0.00 70 CYS A C 14
ATOM 22197 O O . CYS A 1 70 ? -8.067 7.521 -5.618 1.00 0.00 70 CYS A O 14
ATOM 22205 N N . MET A 1 71 ? -6.111 7.974 -4.605 1.00 0.00 71 MET A N 14
ATOM 22206 C CA . MET A 1 71 ? -5.698 6.577 -4.538 1.00 0.00 71 MET A CA 14
ATOM 22207 C C . MET A 1 71 ? -6.651 5.765 -3.665 1.00 0.00 71 MET A C 14
ATOM 22208 O O . MET A 1 71 ? -6.801 4.558 -3.853 1.00 0.00 71 MET A O 14
ATOM 22222 N N . TYR A 1 72 ? -7.291 6.434 -2.711 1.00 0.00 72 TYR A N 14
ATOM 22223 C CA . TYR A 1 72 ? -8.229 5.771 -1.809 1.00 0.00 72 TYR A CA 14
ATOM 22224 C C . TYR A 1 72 ? -9.341 5.077 -2.591 1.00 0.00 72 TYR A C 14
ATOM 22225 O O . TYR A 1 72 ? -9.885 4.065 -2.148 1.00 0.00 72 TYR A O 14
ATOM 22243 N N . LYS A 1 73 ? -9.675 5.626 -3.754 1.00 0.00 73 LYS A N 14
ATOM 22244 C CA . LYS A 1 73 ? -10.721 5.059 -4.595 1.00 0.00 73 LYS A CA 14
ATOM 22245 C C . LYS A 1 73 ? -10.327 3.673 -5.096 1.00 0.00 73 LYS A C 14
ATOM 22246 O O . LYS A 1 73 ? -11.169 2.782 -5.215 1.00 0.00 73 LYS A O 14
ATOM 22265 N N . ASP A 1 74 ? -9.042 3.498 -5.387 1.00 0.00 74 ASP A N 14
ATOM 22266 C CA . ASP A 1 74 ? -8.536 2.221 -5.876 1.00 0.00 74 ASP A CA 14
ATOM 22267 C C . ASP A 1 74 ? -8.672 1.135 -4.813 1.00 0.00 74 ASP A C 14
ATOM 22268 O O . ASP A 1 74 ? -8.825 -0.045 -5.132 1.00 0.00 74 ASP A O 14
ATOM 22277 N N . VAL A 1 75 ? -8.616 1.539 -3.548 1.00 0.00 75 VAL A N 14
ATOM 22278 C CA . VAL A 1 75 ? -8.733 0.600 -2.439 1.00 0.00 75 VAL A CA 14
ATOM 22279 C C . VAL A 1 75 ? -10.062 -0.145 -2.489 1.00 0.00 75 VAL A C 14
ATOM 22280 O O . VAL A 1 75 ? -11.103 0.442 -2.784 1.00 0.00 75 VAL A O 14
ATOM 22293 N N . GLN A 1 76 ? -10.019 -1.441 -2.199 1.00 0.00 76 GLN A N 14
ATOM 22294 C CA . GLN A 1 76 ? -11.220 -2.268 -2.211 1.00 0.00 76 GLN A CA 14
ATOM 22295 C C . GLN A 1 76 ? -11.850 -2.331 -0.823 1.00 0.00 76 GLN A C 14
ATOM 22296 O O . GLN A 1 76 ? -11.267 -1.863 0.155 1.00 0.00 76 GLN A O 14
ATOM 22310 N N . LYS A 1 77 ? -13.042 -2.913 -0.745 1.00 0.00 77 LYS A N 14
ATOM 22311 C CA . LYS A 1 77 ? -13.751 -3.037 0.524 1.00 0.00 77 LYS A CA 14
ATOM 22312 C C . LYS A 1 77 ? -13.896 -4.502 0.925 1.00 0.00 77 LYS A C 14
ATOM 22313 O O . LYS A 1 77 ? -14.866 -4.883 1.578 1.00 0.00 77 LYS A O 14
ATOM 22332 N N . ASP A 1 78 ? -12.924 -5.317 0.528 1.00 0.00 78 ASP A N 14
ATOM 22333 C CA . ASP A 1 78 ? -12.943 -6.740 0.847 1.00 0.00 78 ASP A CA 14
ATOM 22334 C C . ASP A 1 78 ? -11.529 -7.307 0.890 1.00 0.00 78 ASP A C 14
ATOM 22335 O O . ASP A 1 78 ? -11.310 -8.481 0.589 1.00 0.00 78 ASP A O 14
ATOM 22344 N N . TRP A 1 79 ? -10.570 -6.466 1.265 1.00 0.00 79 TRP A N 14
ATOM 22345 C CA . TRP A 1 79 ? -9.176 -6.885 1.347 1.00 0.00 79 TRP A CA 14
ATOM 22346 C C . TRP A 1 79 ? -9.008 -8.020 2.357 1.00 0.00 79 TRP A C 14
ATOM 22347 O O . TRP A 1 79 ? -9.466 -7.918 3.495 1.00 0.00 79 TRP A O 14
ATOM 22368 N N . PRO A 1 80 ? -8.347 -9.122 1.956 1.00 0.00 80 PRO A N 14
ATOM 22369 C CA . PRO A 1 80 ? -8.128 -10.272 2.841 1.00 0.00 80 PRO A CA 14
ATOM 22370 C C . PRO A 1 80 ? -7.180 -9.947 3.989 1.00 0.00 80 PRO A C 14
ATOM 22371 O O . PRO A 1 80 ? -7.231 -10.575 5.047 1.00 0.00 80 PRO A O 14
ATOM 22382 N N . GLY A 1 81 ? -6.312 -8.961 3.776 1.00 0.00 81 GLY A N 14
ATOM 22383 C CA . GLY A 1 81 ? -5.364 -8.571 4.804 1.00 0.00 81 GLY A CA 14
ATOM 22384 C C . GLY A 1 81 ? -6.042 -8.182 6.104 1.00 0.00 81 GLY A C 14
ATOM 22385 O O . GLY A 1 81 ? -5.519 -8.445 7.187 1.00 0.00 81 GLY A O 14
ATOM 22389 N N . TYR A 1 82 ? -7.209 -7.555 5.996 1.00 0.00 82 TYR A N 14
ATOM 22390 C CA . TYR A 1 82 ? -7.958 -7.130 7.172 1.00 0.00 82 TYR A CA 14
ATOM 22391 C C . TYR A 1 82 ? -8.684 -8.311 7.811 1.00 0.00 82 TYR A C 14
ATOM 22392 O O . TYR A 1 82 ? -8.467 -9.462 7.434 1.00 0.00 82 TYR A O 14
ATOM 22410 N N . SER A 1 83 ? -9.545 -8.015 8.779 1.00 0.00 83 SER A N 14
ATOM 22411 C CA . SER A 1 83 ? -10.303 -9.053 9.470 1.00 0.00 83 SER A CA 14
ATOM 22412 C C . SER A 1 83 ? -11.588 -8.484 10.062 1.00 0.00 83 SER A C 14
ATOM 22413 O O . SER A 1 83 ? -12.685 -8.770 9.582 1.00 0.00 83 SER A O 14
ATOM 22421 N N . GLU A 1 84 ? -11.444 -7.675 11.107 1.00 0.00 84 GLU A N 14
ATOM 22422 C CA . GLU A 1 84 ? -12.593 -7.065 11.765 1.00 0.00 84 GLU A CA 14
ATOM 22423 C C . GLU A 1 84 ? -12.239 -5.685 12.310 1.00 0.00 84 GLU A C 14
ATOM 22424 O O . GLU A 1 84 ? -12.977 -4.720 12.110 1.00 0.00 84 GLU A O 14
ATOM 22436 N N . GLY A 1 85 ? -11.106 -5.600 12.999 1.00 0.00 85 GLY A N 14
ATOM 22437 C CA . GLY A 1 85 ? -10.675 -4.334 13.562 1.00 0.00 85 GLY A CA 14
ATOM 22438 C C . GLY A 1 85 ? -10.118 -3.392 12.512 1.00 0.00 85 GLY A C 14
ATOM 22439 O O . GLY A 1 85 ? -10.452 -2.207 12.493 1.00 0.00 85 GLY A O 14
ATOM 22443 N N . ASP A 1 86 ? -9.268 -3.918 11.638 1.00 0.00 86 ASP A N 14
ATOM 22444 C CA . ASP A 1 86 ? -8.664 -3.116 10.580 1.00 0.00 86 ASP A CA 14
ATOM 22445 C C . ASP A 1 86 ? -9.714 -2.667 9.570 1.00 0.00 86 ASP A C 14
ATOM 22446 O O . ASP A 1 86 ? -9.662 -1.548 9.060 1.00 0.00 86 ASP A O 14
ATOM 22455 N N . GLN A 1 87 ? -10.667 -3.549 9.283 1.00 0.00 87 GLN A N 14
ATOM 22456 C CA . GLN A 1 87 ? -11.730 -3.243 8.333 1.00 0.00 87 GLN A CA 14
ATOM 22457 C C . GLN A 1 87 ? -12.529 -2.024 8.782 1.00 0.00 87 GLN A C 14
ATOM 22458 O O . GLN A 1 87 ? -12.906 -1.182 7.967 1.00 0.00 87 GLN A O 14
ATOM 22472 N N . GLN A 1 88 ? -12.783 -1.936 10.083 1.00 0.00 88 GLN A N 14
ATOM 22473 C CA . GLN A 1 88 ? -13.537 -0.819 10.641 1.00 0.00 88 GLN A CA 14
ATOM 22474 C C . GLN A 1 88 ? -12.726 0.470 10.575 1.00 0.00 88 GLN A C 14
ATOM 22475 O O . GLN A 1 88 ? -13.272 1.547 10.336 1.00 0.00 88 GLN A O 14
ATOM 22489 N N . LEU A 1 89 ? -11.419 0.352 10.789 1.00 0.00 89 LEU A N 14
ATOM 22490 C CA . LEU A 1 89 ? -10.532 1.508 10.754 1.00 0.00 89 LEU A CA 14
ATOM 22491 C C . LEU A 1 89 ? -10.429 2.079 9.341 1.00 0.00 89 LEU A C 14
ATOM 22492 O O . LEU A 1 89 ? -10.118 3.256 9.160 1.00 0.00 89 LEU A O 14
ATOM 22508 N N . LEU A 1 90 ? -10.692 1.239 8.344 1.00 0.00 90 LEU A N 14
ATOM 22509 C CA . LEU A 1 90 ? -10.627 1.664 6.951 1.00 0.00 90 LEU A CA 14
ATOM 22510 C C . LEU A 1 90 ? -11.872 2.454 6.562 1.00 0.00 90 LEU A C 14
ATOM 22511 O O . LEU A 1 90 ? -11.809 3.363 5.734 1.00 0.00 90 LEU A O 14
ATOM 22527 N N . LYS A 1 91 ? -13.004 2.101 7.162 1.00 0.00 91 LYS A N 14
ATOM 22528 C CA . LYS A 1 91 ? -14.265 2.777 6.876 1.00 0.00 91 LYS A CA 14
ATOM 22529 C C . LYS A 1 91 ? -14.201 4.249 7.271 1.00 0.00 91 LYS A C 14
ATOM 22530 O O . LYS A 1 91 ? -14.544 5.128 6.482 1.00 0.00 91 LYS A O 14
ATOM 22549 N N . ARG A 1 92 ? -13.759 4.509 8.497 1.00 0.00 92 ARG A N 14
ATOM 22550 C CA . ARG A 1 92 ? -13.650 5.875 8.997 1.00 0.00 92 ARG A CA 14
ATOM 22551 C C . ARG A 1 92 ? -12.743 6.715 8.103 1.00 0.00 92 ARG A C 14
ATOM 22552 O O . ARG A 1 92 ? -12.938 7.923 7.964 1.00 0.00 92 ARG A O 14
ATOM 22573 N N . VAL A 1 93 ? -11.751 6.068 7.500 1.00 0.00 93 VAL A N 14
ATOM 22574 C CA . VAL A 1 93 ? -10.813 6.757 6.621 1.00 0.00 93 VAL A CA 14
ATOM 22575 C C . VAL A 1 93 ? -11.456 7.078 5.275 1.00 0.00 93 VAL A C 14
ATOM 22576 O O . VAL A 1 93 ? -11.377 8.207 4.793 1.00 0.00 93 VAL A O 14
ATOM 22589 N N . LEU A 1 94 ? -12.091 6.077 4.675 1.00 0.00 94 LEU A N 14
ATOM 22590 C CA . LEU A 1 94 ? -12.746 6.252 3.383 1.00 0.00 94 LEU A CA 14
ATOM 22591 C C . LEU A 1 94 ? -13.807 7.348 3.451 1.00 0.00 94 LEU A C 14
ATOM 22592 O O . LEU A 1 94 ? -14.079 8.024 2.460 1.00 0.00 94 LEU A O 14
ATOM 22608 N N . VAL A 1 95 ? -14.403 7.517 4.627 1.00 0.00 95 VAL A N 14
ATOM 22609 C CA . VAL A 1 95 ? -15.433 8.530 4.822 1.00 0.00 95 VAL A CA 14
ATOM 22610 C C . VAL A 1 95 ? -14.816 9.886 5.149 1.00 0.00 95 VAL A C 14
ATOM 22611 O O . VAL A 1 95 ? -15.237 10.914 4.619 1.00 0.00 95 VAL A O 14
ATOM 22624 N N . ARG A 1 96 ? -13.817 9.880 6.025 1.00 0.00 96 ARG A N 14
ATOM 22625 C CA . ARG A 1 96 ? -13.142 11.111 6.422 1.00 0.00 96 ARG A CA 14
ATOM 22626 C C . ARG A 1 96 ? -12.332 11.686 5.266 1.00 0.00 96 ARG A C 14
ATOM 22627 O O . ARG A 1 96 ? -12.209 12.904 5.125 1.00 0.00 96 ARG A O 14
ATOM 22648 N N . LYS A 1 97 ? -11.779 10.803 4.441 1.00 0.00 97 LYS A N 14
ATOM 22649 C CA . LYS A 1 97 ? -10.978 11.223 3.297 1.00 0.00 97 LYS A CA 14
ATOM 22650 C C . LYS A 1 97 ? -11.866 11.770 2.183 1.00 0.00 97 LYS A C 14
ATOM 22651 O O . LYS A 1 97 ? -11.871 12.972 1.913 1.00 0.00 97 LYS A O 14
ATOM 22670 N N . LEU A 1 98 ? -12.615 10.881 1.539 1.00 0.00 98 LEU A N 14
ATOM 22671 C CA . LEU A 1 98 ? -13.506 11.275 0.455 1.00 0.00 98 LEU A CA 14
ATOM 22672 C C . LEU A 1 98 ? -14.550 12.274 0.944 1.00 0.00 98 LEU A C 14
ATOM 22673 O O . LEU A 1 98 ? -15.536 11.895 1.576 1.00 0.00 98 LEU A O 14
ATOM 22689 N N . SER A 1 99 ? -14.326 13.549 0.648 1.00 0.00 99 SER A N 14
ATOM 22690 C CA . SER A 1 99 ? -15.248 14.602 1.058 1.00 0.00 99 SER A CA 14
ATOM 22691 C C . SER A 1 99 ? -16.179 14.987 -0.087 1.00 0.00 99 SER A C 14
ATOM 22692 O O . SER A 1 99 ? -17.377 15.183 0.114 1.00 0.00 99 SER A O 14
ATOM 22700 N N . GLY A 1 100 ? -15.619 15.093 -1.287 1.00 0.00 100 GLY A N 14
ATOM 22701 C CA . GLY A 1 100 ? -16.413 15.454 -2.447 1.00 0.00 100 GLY A CA 14
ATOM 22702 C C . GLY A 1 100 ? -15.577 16.079 -3.551 1.00 0.00 100 GLY A C 14
ATOM 22703 O O . GLY A 1 100 ? -15.026 17.165 -3.371 1.00 0.00 100 GLY A O 14
ATOM 22707 N N . PRO A 1 101 ? -15.460 15.416 -4.716 1.00 0.00 101 PRO A N 14
ATOM 22708 C CA . PRO A 1 101 ? -14.677 15.935 -5.842 1.00 0.00 101 PRO A CA 14
ATOM 22709 C C . PRO A 1 101 ? -15.311 17.173 -6.465 1.00 0.00 101 PRO A C 14
ATOM 22710 O O . PRO A 1 101 ? -16.491 17.454 -6.252 1.00 0.00 101 PRO A O 14
ATOM 22721 N N . SER A 1 102 ? -14.520 17.912 -7.236 1.00 0.00 102 SER A N 14
ATOM 22722 C CA . SER A 1 102 ? -15.004 19.122 -7.890 1.00 0.00 102 SER A CA 14
ATOM 22723 C C . SER A 1 102 ? -14.306 19.334 -9.229 1.00 0.00 102 SER A C 14
ATOM 22724 O O . SER A 1 102 ? -13.093 19.158 -9.343 1.00 0.00 102 SER A O 14
ATOM 22732 N N . SER A 1 103 ? -15.080 19.715 -10.241 1.00 0.00 103 SER A N 14
ATOM 22733 C CA . SER A 1 103 ? -14.536 19.950 -11.573 1.00 0.00 103 SER A CA 14
ATOM 22734 C C . SER A 1 103 ? -15.457 20.854 -12.385 1.00 0.00 103 SER A C 14
ATOM 22735 O O . SER A 1 103 ? -16.675 20.672 -12.389 1.00 0.00 103 SER A O 14
ATOM 22743 N N . GLY A 1 104 ? -14.869 21.828 -13.072 1.00 0.00 104 GLY A N 14
ATOM 22744 C CA . GLY A 1 104 ? -15.652 22.745 -13.879 1.00 0.00 104 GLY A CA 14
ATOM 22745 C C . GLY A 1 104 ? -16.090 22.132 -15.195 1.00 0.00 104 GLY A C 14
ATOM 22746 O O . GLY A 1 104 ? -15.236 21.986 -16.093 1.00 0.00 104 GLY A O 14
ATOM 22751 N N . GLY A 1 1 ? -14.000 -22.871 -3.518 1.00 0.00 1 GLY A N 15
ATOM 22752 C CA . GLY A 1 1 ? -14.278 -21.776 -2.549 1.00 0.00 1 GLY A CA 15
ATOM 22753 C C . GLY A 1 1 ? -13.721 -20.442 -3.004 1.00 0.00 1 GLY A C 15
ATOM 22754 O O . GLY A 1 1 ? -12.531 -20.329 -3.302 1.00 0.00 1 GLY A O 15
ATOM 22760 N N . SER A 1 2 ? -14.581 -19.431 -3.058 1.00 0.00 2 SER A N 15
ATOM 22761 C CA . SER A 1 2 ? -14.168 -18.098 -3.481 1.00 0.00 2 SER A CA 15
ATOM 22762 C C . SER A 1 2 ? -13.610 -17.304 -2.305 1.00 0.00 2 SER A C 15
ATOM 22763 O O . SER A 1 2 ? -12.595 -16.619 -2.431 1.00 0.00 2 SER A O 15
ATOM 22771 N N . SER A 1 3 ? -14.280 -17.401 -1.162 1.00 0.00 3 SER A N 15
ATOM 22772 C CA . SER A 1 3 ? -13.851 -16.692 0.039 1.00 0.00 3 SER A CA 15
ATOM 22773 C C . SER A 1 3 ? -13.144 -17.636 1.005 1.00 0.00 3 SER A C 15
ATOM 22774 O O . SER A 1 3 ? -13.774 -18.234 1.877 1.00 0.00 3 SER A O 15
ATOM 22782 N N . GLY A 1 4 ? -11.831 -17.768 0.842 1.00 0.00 4 GLY A N 15
ATOM 22783 C CA . GLY A 1 4 ? -11.061 -18.641 1.707 1.00 0.00 4 GLY A CA 15
ATOM 22784 C C . GLY A 1 4 ? -10.217 -17.873 2.705 1.00 0.00 4 GLY A C 15
ATOM 22785 O O . GLY A 1 4 ? -10.670 -16.883 3.278 1.00 0.00 4 GLY A O 15
ATOM 22789 N N . SER A 1 5 ? -8.987 -18.332 2.914 1.00 0.00 5 SER A N 15
ATOM 22790 C CA . SER A 1 5 ? -8.078 -17.681 3.850 1.00 0.00 5 SER A CA 15
ATOM 22791 C C . SER A 1 5 ? -6.626 -17.871 3.420 1.00 0.00 5 SER A C 15
ATOM 22792 O O . SER A 1 5 ? -5.882 -18.639 4.029 1.00 0.00 5 SER A O 15
ATOM 22800 N N . SER A 1 6 ? -6.230 -17.166 2.365 1.00 0.00 6 SER A N 15
ATOM 22801 C CA . SER A 1 6 ? -4.867 -17.256 1.854 1.00 0.00 6 SER A CA 15
ATOM 22802 C C . SER A 1 6 ? -4.656 -16.292 0.691 1.00 0.00 6 SER A C 15
ATOM 22803 O O . SER A 1 6 ? -4.660 -16.695 -0.472 1.00 0.00 6 SER A O 15
ATOM 22811 N N . GLY A 1 7 ? -4.472 -15.016 1.013 1.00 0.00 7 GLY A N 15
ATOM 22812 C CA . GLY A 1 7 ? -4.261 -14.013 -0.014 1.00 0.00 7 GLY A CA 15
ATOM 22813 C C . GLY A 1 7 ? -3.050 -13.145 0.265 1.00 0.00 7 GLY A C 15
ATOM 22814 O O . GLY A 1 7 ? -2.057 -13.614 0.820 1.00 0.00 7 GLY A O 15
ATOM 22818 N N . VAL A 1 8 ? -3.132 -11.876 -0.122 1.00 0.00 8 VAL A N 15
ATOM 22819 C CA . VAL A 1 8 ? -2.034 -10.940 0.090 1.00 0.00 8 VAL A CA 15
ATOM 22820 C C . VAL A 1 8 ? -0.749 -11.443 -0.564 1.00 0.00 8 VAL A C 15
ATOM 22821 O O . VAL A 1 8 ? 0.353 -11.118 -0.120 1.00 0.00 8 VAL A O 15
ATOM 22834 N N . SER A 1 9 ? -0.899 -12.237 -1.619 1.00 0.00 9 SER A N 15
ATOM 22835 C CA . SER A 1 9 ? 0.249 -12.785 -2.334 1.00 0.00 9 SER A CA 15
ATOM 22836 C C . SER A 1 9 ? -0.005 -12.794 -3.836 1.00 0.00 9 SER A C 15
ATOM 22837 O O . SER A 1 9 ? 0.836 -12.356 -4.621 1.00 0.00 9 SER A O 15
ATOM 22845 N N . GLN A 1 10 ? -1.172 -13.293 -4.231 1.00 0.00 10 GLN A N 15
ATOM 22846 C CA . GLN A 1 10 ? -1.539 -13.355 -5.641 1.00 0.00 10 GLN A CA 15
ATOM 22847 C C . GLN A 1 10 ? -1.890 -11.968 -6.170 1.00 0.00 10 GLN A C 15
ATOM 22848 O O . GLN A 1 10 ? -1.668 -11.665 -7.341 1.00 0.00 10 GLN A O 15
ATOM 22862 N N . ARG A 1 11 ? -2.437 -11.129 -5.295 1.00 0.00 11 ARG A N 15
ATOM 22863 C CA . ARG A 1 11 ? -2.818 -9.773 -5.669 1.00 0.00 11 ARG A CA 15
ATOM 22864 C C . ARG A 1 11 ? -1.597 -8.966 -6.105 1.00 0.00 11 ARG A C 15
ATOM 22865 O O . ARG A 1 11 ? -0.473 -9.258 -5.695 1.00 0.00 11 ARG A O 15
ATOM 22886 N N . PRO A 1 12 ? -1.801 -7.936 -6.943 1.00 0.00 12 PRO A N 15
ATOM 22887 C CA . PRO A 1 12 ? -0.709 -7.086 -7.431 1.00 0.00 12 PRO A CA 15
ATOM 22888 C C . PRO A 1 12 ? 0.042 -6.400 -6.295 1.00 0.00 12 PRO A C 15
ATOM 22889 O O . PRO A 1 12 ? -0.486 -6.244 -5.194 1.00 0.00 12 PRO A O 15
ATOM 22900 N N . PHE A 1 13 ? 1.276 -5.992 -6.571 1.00 0.00 13 PHE A N 15
ATOM 22901 C CA . PHE A 1 13 ? 2.103 -5.324 -5.572 1.00 0.00 13 PHE A CA 15
ATOM 22902 C C . PHE A 1 13 ? 1.489 -3.988 -5.160 1.00 0.00 13 PHE A C 15
ATOM 22903 O O . PHE A 1 13 ? 1.501 -3.627 -3.983 1.00 0.00 13 PHE A O 15
ATOM 22920 N N . ARG A 1 14 ? 0.956 -3.262 -6.135 1.00 0.00 14 ARG A N 15
ATOM 22921 C CA . ARG A 1 14 ? 0.338 -1.966 -5.873 1.00 0.00 14 ARG A CA 15
ATOM 22922 C C . ARG A 1 14 ? -0.813 -2.099 -4.881 1.00 0.00 14 ARG A C 15
ATOM 22923 O O . ARG A 1 14 ? -1.021 -1.229 -4.036 1.00 0.00 14 ARG A O 15
ATOM 22944 N N . ASP A 1 15 ? -1.559 -3.194 -4.992 1.00 0.00 15 ASP A N 15
ATOM 22945 C CA . ASP A 1 15 ? -2.689 -3.440 -4.105 1.00 0.00 15 ASP A CA 15
ATOM 22946 C C . ASP A 1 15 ? -2.223 -3.621 -2.663 1.00 0.00 15 ASP A C 15
ATOM 22947 O O . ASP A 1 15 ? -2.815 -3.072 -1.735 1.00 0.00 15 ASP A O 15
ATOM 22956 N N . ARG A 1 16 ? -1.159 -4.397 -2.484 1.00 0.00 16 ARG A N 15
ATOM 22957 C CA . ARG A 1 16 ? -0.615 -4.651 -1.155 1.00 0.00 16 ARG A CA 15
ATOM 22958 C C . ARG A 1 16 ? -0.167 -3.353 -0.492 1.00 0.00 16 ARG A C 15
ATOM 22959 O O . ARG A 1 16 ? -0.426 -3.126 0.690 1.00 0.00 16 ARG A O 15
ATOM 22980 N N . VAL A 1 17 ? 0.506 -2.503 -1.260 1.00 0.00 17 VAL A N 15
ATOM 22981 C CA . VAL A 1 17 ? 0.990 -1.227 -0.746 1.00 0.00 17 VAL A CA 15
ATOM 22982 C C . VAL A 1 17 ? -0.140 -0.208 -0.651 1.00 0.00 17 VAL A C 15
ATOM 22983 O O . VAL A 1 17 ? -0.131 0.667 0.214 1.00 0.00 17 VAL A O 15
ATOM 22996 N N . LEU A 1 18 ? -1.115 -0.329 -1.547 1.00 0.00 18 LEU A N 15
ATOM 22997 C CA . LEU A 1 18 ? -2.254 0.583 -1.564 1.00 0.00 18 LEU A CA 15
ATOM 22998 C C . LEU A 1 18 ? -3.128 0.386 -0.330 1.00 0.00 18 LEU A C 15
ATOM 22999 O O . LEU A 1 18 ? -3.525 1.352 0.322 1.00 0.00 18 LEU A O 15
ATOM 23015 N N . HIS A 1 19 ? -3.428 -0.870 -0.016 1.00 0.00 19 HIS A N 15
ATOM 23016 C CA . HIS A 1 19 ? -4.257 -1.193 1.140 1.00 0.00 19 HIS A CA 15
ATOM 23017 C C . HIS A 1 19 ? -3.534 -0.859 2.440 1.00 0.00 19 HIS A C 15
ATOM 23018 O O . HIS A 1 19 ? -4.151 -0.422 3.411 1.00 0.00 19 HIS A O 15
ATOM 23032 N N . LEU A 1 20 ? -2.221 -1.067 2.452 1.00 0.00 20 LEU A N 15
ATOM 23033 C CA . LEU A 1 20 ? -1.414 -0.788 3.634 1.00 0.00 20 LEU A CA 15
ATOM 23034 C C . LEU A 1 20 ? -1.483 0.692 4.002 1.00 0.00 20 LEU A C 15
ATOM 23035 O O . LEU A 1 20 ? -1.901 1.050 5.102 1.00 0.00 20 LEU A O 15
ATOM 23051 N N . LEU A 1 21 ? -1.067 1.547 3.072 1.00 0.00 21 LEU A N 15
ATOM 23052 C CA . LEU A 1 21 ? -1.080 2.987 3.296 1.00 0.00 21 LEU A CA 15
ATOM 23053 C C . LEU A 1 21 ? -2.493 3.485 3.582 1.00 0.00 21 LEU A C 15
ATOM 23054 O O . LEU A 1 21 ? -2.682 4.478 4.284 1.00 0.00 21 LEU A O 15
ATOM 23070 N N . ALA A 1 22 ? -3.486 2.788 3.035 1.00 0.00 22 ALA A N 15
ATOM 23071 C CA . ALA A 1 22 ? -4.882 3.160 3.232 1.00 0.00 22 ALA A CA 15
ATOM 23072 C C . ALA A 1 22 ? -5.238 3.193 4.714 1.00 0.00 22 ALA A C 15
ATOM 23073 O O . ALA A 1 22 ? -5.945 4.091 5.173 1.00 0.00 22 ALA A O 15
ATOM 23080 N N . LEU A 1 23 ? -4.747 2.208 5.459 1.00 0.00 23 LEU A N 15
ATOM 23081 C CA . LEU A 1 23 ? -5.016 2.124 6.889 1.00 0.00 23 LEU A CA 15
ATOM 23082 C C . LEU A 1 23 ? -4.383 3.296 7.632 1.00 0.00 23 LEU A C 15
ATOM 23083 O O . LEU A 1 23 ? -5.063 4.029 8.350 1.00 0.00 23 LEU A O 15
ATOM 23099 N N . ARG A 1 24 ? -3.076 3.466 7.455 1.00 0.00 24 ARG A N 15
ATOM 23100 C CA . ARG A 1 24 ? -2.351 4.550 8.108 1.00 0.00 24 ARG A CA 15
ATOM 23101 C C . ARG A 1 24 ? -0.983 4.758 7.463 1.00 0.00 24 ARG A C 15
ATOM 23102 O O . ARG A 1 24 ? -0.466 3.868 6.786 1.00 0.00 24 ARG A O 15
ATOM 23123 N N . PRO A 1 25 ? -0.377 5.939 7.665 1.00 0.00 25 PRO A N 15
ATOM 23124 C CA . PRO A 1 25 ? 0.939 6.260 7.100 1.00 0.00 25 PRO A CA 15
ATOM 23125 C C . PRO A 1 25 ? 1.980 5.192 7.420 1.00 0.00 25 PRO A C 15
ATOM 23126 O O . PRO A 1 25 ? 2.196 4.849 8.582 1.00 0.00 25 PRO A O 15
ATOM 23137 N N . TYR A 1 26 ? 2.624 4.673 6.379 1.00 0.00 26 TYR A N 15
ATOM 23138 C CA . TYR A 1 26 ? 3.644 3.644 6.548 1.00 0.00 26 TYR A CA 15
ATOM 23139 C C . TYR A 1 26 ? 4.966 4.080 5.924 1.00 0.00 26 TYR A C 15
ATOM 23140 O O . TYR A 1 26 ? 5.066 4.242 4.707 1.00 0.00 26 TYR A O 15
ATOM 23158 N N . ARG A 1 27 ? 5.978 4.270 6.764 1.00 0.00 27 ARG A N 15
ATOM 23159 C CA . ARG A 1 27 ? 7.294 4.688 6.295 1.00 0.00 27 ARG A CA 15
ATOM 23160 C C . ARG A 1 27 ? 7.908 3.628 5.385 1.00 0.00 27 ARG A C 15
ATOM 23161 O O . ARG A 1 27 ? 7.336 2.555 5.190 1.00 0.00 27 ARG A O 15
ATOM 23182 N N . LYS A 1 28 ? 9.076 3.938 4.829 1.00 0.00 28 LYS A N 15
ATOM 23183 C CA . LYS A 1 28 ? 9.768 3.012 3.940 1.00 0.00 28 LYS A CA 15
ATOM 23184 C C . LYS A 1 28 ? 10.106 1.712 4.662 1.00 0.00 28 LYS A C 15
ATOM 23185 O O . LYS A 1 28 ? 9.758 0.625 4.202 1.00 0.00 28 LYS A O 15
ATOM 23204 N N . ALA A 1 29 ? 10.787 1.832 5.798 1.00 0.00 29 ALA A N 15
ATOM 23205 C CA . ALA A 1 29 ? 11.173 0.667 6.584 1.00 0.00 29 ALA A CA 15
ATOM 23206 C C . ALA A 1 29 ? 9.960 0.026 7.249 1.00 0.00 29 ALA A C 15
ATOM 23207 O O . ALA A 1 29 ? 9.849 -1.197 7.316 1.00 0.00 29 ALA A O 15
ATOM 23214 N N . GLU A 1 30 ? 9.051 0.862 7.740 1.00 0.00 30 GLU A N 15
ATOM 23215 C CA . GLU A 1 30 ? 7.844 0.378 8.400 1.00 0.00 30 GLU A CA 15
ATOM 23216 C C . GLU A 1 30 ? 6.975 -0.419 7.431 1.00 0.00 30 GLU A C 15
ATOM 23217 O O . GLU A 1 30 ? 6.280 -1.352 7.829 1.00 0.00 30 GLU A O 15
ATOM 23229 N N . LEU A 1 31 ? 7.022 -0.042 6.158 1.00 0.00 31 LEU A N 15
ATOM 23230 C CA . LEU A 1 31 ? 6.239 -0.720 5.131 1.00 0.00 31 LEU A CA 15
ATOM 23231 C C . LEU A 1 31 ? 6.990 -1.929 4.582 1.00 0.00 31 LEU A C 15
ATOM 23232 O O . LEU A 1 31 ? 6.382 -2.922 4.185 1.00 0.00 31 LEU A O 15
ATOM 23248 N N . LEU A 1 32 ? 8.315 -1.836 4.561 1.00 0.00 32 LEU A N 15
ATOM 23249 C CA . LEU A 1 32 ? 9.150 -2.923 4.059 1.00 0.00 32 LEU A CA 15
ATOM 23250 C C . LEU A 1 32 ? 9.042 -4.151 4.957 1.00 0.00 32 LEU A C 15
ATOM 23251 O O . LEU A 1 32 ? 8.846 -5.268 4.477 1.00 0.00 32 LEU A O 15
ATOM 23267 N N . LEU A 1 33 ? 9.172 -3.938 6.262 1.00 0.00 33 LEU A N 15
ATOM 23268 C CA . LEU A 1 33 ? 9.089 -5.029 7.227 1.00 0.00 33 LEU A CA 15
ATOM 23269 C C . LEU A 1 33 ? 7.715 -5.689 7.187 1.00 0.00 33 LEU A C 15
ATOM 23270 O O . LEU A 1 33 ? 7.588 -6.895 7.397 1.00 0.00 33 LEU A O 15
ATOM 23286 N N . ARG A 1 34 ? 6.687 -4.891 6.915 1.00 0.00 34 ARG A N 15
ATOM 23287 C CA . ARG A 1 34 ? 5.322 -5.399 6.848 1.00 0.00 34 ARG A CA 15
ATOM 23288 C C . ARG A 1 34 ? 5.146 -6.329 5.650 1.00 0.00 34 ARG A C 15
ATOM 23289 O O . ARG A 1 34 ? 4.579 -7.415 5.773 1.00 0.00 34 ARG A O 15
ATOM 23310 N N . LEU A 1 35 ? 5.637 -5.896 4.495 1.00 0.00 35 LEU A N 15
ATOM 23311 C CA . LEU A 1 35 ? 5.535 -6.689 3.275 1.00 0.00 35 LEU A CA 15
ATOM 23312 C C . LEU A 1 35 ? 6.417 -7.930 3.357 1.00 0.00 35 LEU A C 15
ATOM 23313 O O . LEU A 1 35 ? 6.107 -8.964 2.765 1.00 0.00 35 LEU A O 15
ATOM 23329 N N . GLN A 1 36 ? 7.518 -7.822 4.094 1.00 0.00 36 GLN A N 15
ATOM 23330 C CA . GLN A 1 36 ? 8.445 -8.935 4.252 1.00 0.00 36 GLN A CA 15
ATOM 23331 C C . GLN A 1 36 ? 7.745 -10.147 4.860 1.00 0.00 36 GLN A C 15
ATOM 23332 O O . GLN A 1 36 ? 8.108 -11.291 4.582 1.00 0.00 36 GLN A O 15
ATOM 23346 N N . LYS A 1 37 ? 6.739 -9.890 5.690 1.00 0.00 37 LYS A N 15
ATOM 23347 C CA . LYS A 1 37 ? 5.989 -10.961 6.335 1.00 0.00 37 LYS A CA 15
ATOM 23348 C C . LYS A 1 37 ? 5.269 -11.820 5.301 1.00 0.00 37 LYS A C 15
ATOM 23349 O O . LYS A 1 37 ? 5.082 -13.021 5.499 1.00 0.00 37 LYS A O 15
ATOM 23368 N N . ASP A 1 38 ? 4.869 -11.197 4.197 1.00 0.00 38 ASP A N 15
ATOM 23369 C CA . ASP A 1 38 ? 4.171 -11.905 3.130 1.00 0.00 38 ASP A CA 15
ATOM 23370 C C . ASP A 1 38 ? 5.115 -12.213 1.973 1.00 0.00 38 ASP A C 15
ATOM 23371 O O . ASP A 1 38 ? 5.264 -13.368 1.572 1.00 0.00 38 ASP A O 15
ATOM 23380 N N . GLY A 1 39 ? 5.751 -11.174 1.442 1.00 0.00 39 GLY A N 15
ATOM 23381 C CA . GLY A 1 39 ? 6.673 -11.355 0.337 1.00 0.00 39 GLY A CA 15
ATOM 23382 C C . GLY A 1 39 ? 7.533 -10.131 0.092 1.00 0.00 39 GLY A C 15
ATOM 23383 O O . GLY A 1 39 ? 7.018 -9.027 -0.084 1.00 0.00 39 GLY A O 15
ATOM 23387 N N . LEU A 1 40 ? 8.847 -10.326 0.082 1.00 0.00 40 LEU A N 15
ATOM 23388 C CA . LEU A 1 40 ? 9.781 -9.229 -0.141 1.00 0.00 40 LEU A CA 15
ATOM 23389 C C . LEU A 1 40 ? 11.216 -9.742 -0.210 1.00 0.00 40 LEU A C 15
ATOM 23390 O O . LEU A 1 40 ? 11.604 -10.631 0.547 1.00 0.00 40 LEU A O 15
ATOM 23406 N N . THR A 1 41 ? 11.999 -9.175 -1.123 1.00 0.00 41 THR A N 15
ATOM 23407 C CA . THR A 1 41 ? 13.391 -9.577 -1.290 1.00 0.00 41 THR A CA 15
ATOM 23408 C C . THR A 1 41 ? 14.235 -8.416 -1.807 1.00 0.00 41 THR A C 15
ATOM 23409 O O . THR A 1 41 ? 15.036 -7.841 -1.070 1.00 0.00 41 THR A O 15
ATOM 23420 N N . GLN A 1 42 ? 14.051 -8.079 -3.079 1.00 0.00 42 GLN A N 15
ATOM 23421 C CA . GLN A 1 42 ? 14.795 -6.988 -3.695 1.00 0.00 42 GLN A CA 15
ATOM 23422 C C . GLN A 1 42 ? 13.975 -6.321 -4.794 1.00 0.00 42 GLN A C 15
ATOM 23423 O O . GLN A 1 42 ? 13.904 -5.095 -4.871 1.00 0.00 42 GLN A O 15
ATOM 23437 N N . ALA A 1 43 ? 13.358 -7.136 -5.643 1.00 0.00 43 ALA A N 15
ATOM 23438 C CA . ALA A 1 43 ? 12.543 -6.625 -6.738 1.00 0.00 43 ALA A CA 15
ATOM 23439 C C . ALA A 1 43 ? 11.383 -5.784 -6.213 1.00 0.00 43 ALA A C 15
ATOM 23440 O O . ALA A 1 43 ? 11.000 -4.786 -6.824 1.00 0.00 43 ALA A O 15
ATOM 23447 N N . ASP A 1 44 ? 10.829 -6.195 -5.077 1.00 0.00 44 ASP A N 15
ATOM 23448 C CA . ASP A 1 44 ? 9.714 -5.480 -4.468 1.00 0.00 44 ASP A CA 15
ATOM 23449 C C . ASP A 1 44 ? 10.211 -4.300 -3.639 1.00 0.00 44 ASP A C 15
A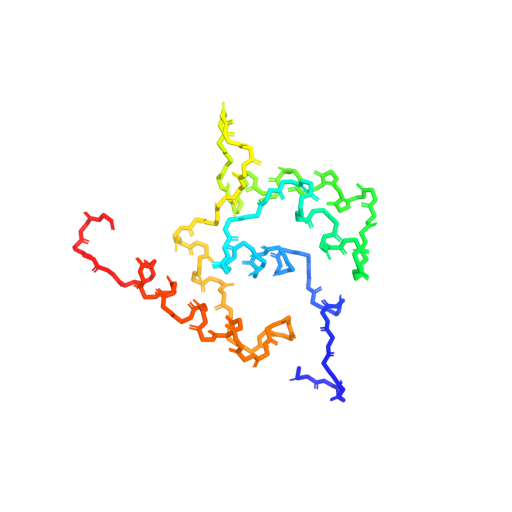TOM 23450 O O . ASP A 1 44 ? 9.531 -3.280 -3.520 1.00 0.00 44 ASP A O 15
ATOM 23459 N N . LYS A 1 45 ? 11.401 -4.445 -3.067 1.00 0.00 45 LYS A N 15
ATOM 23460 C CA . LYS A 1 45 ? 11.990 -3.392 -2.247 1.00 0.00 45 LYS A CA 15
ATOM 23461 C C . LYS A 1 45 ? 12.289 -2.151 -3.084 1.00 0.00 45 LYS A C 15
ATOM 23462 O O . LYS A 1 45 ? 11.958 -1.033 -2.693 1.00 0.00 45 LYS A O 15
ATOM 23481 N N . ASP A 1 46 ? 12.917 -2.357 -4.236 1.00 0.00 46 ASP A N 15
ATOM 23482 C CA . ASP A 1 46 ? 13.261 -1.255 -5.127 1.00 0.00 46 ASP A CA 15
ATOM 23483 C C . ASP A 1 46 ? 12.010 -0.647 -5.753 1.00 0.00 46 ASP A C 15
ATOM 23484 O O . ASP A 1 46 ? 11.970 0.546 -6.050 1.00 0.00 46 ASP A O 15
ATOM 23493 N N . ALA A 1 47 ? 10.990 -1.476 -5.952 1.00 0.00 47 ALA A N 15
ATOM 23494 C CA . ALA A 1 47 ? 9.738 -1.018 -6.542 1.00 0.00 47 ALA A CA 15
ATOM 23495 C C . ALA A 1 47 ? 8.892 -0.259 -5.525 1.00 0.00 47 ALA A C 15
ATOM 23496 O O . ALA A 1 47 ? 8.112 0.621 -5.885 1.00 0.00 47 ALA A O 15
ATOM 23503 N N . LEU A 1 48 ? 9.052 -0.608 -4.252 1.00 0.00 48 LEU A N 15
ATOM 23504 C CA . LEU A 1 48 ? 8.302 0.040 -3.181 1.00 0.00 48 LEU A CA 15
ATOM 23505 C C . LEU A 1 48 ? 8.564 1.543 -3.162 1.00 0.00 48 LEU A C 15
ATOM 23506 O O . LEU A 1 48 ? 7.637 2.344 -3.045 1.00 0.00 48 LEU A O 15
ATOM 23522 N N . ASP A 1 49 ? 9.834 1.918 -3.279 1.00 0.00 49 ASP A N 15
ATOM 23523 C CA . ASP A 1 49 ? 10.220 3.325 -3.274 1.00 0.00 49 ASP A CA 15
ATOM 23524 C C . ASP A 1 49 ? 9.553 4.076 -4.421 1.00 0.00 49 ASP A C 15
ATOM 23525 O O . ASP A 1 49 ? 8.983 5.150 -4.223 1.00 0.00 49 ASP A O 15
ATOM 23534 N N . GLY A 1 50 ? 9.628 3.507 -5.620 1.00 0.00 50 GLY A N 15
ATOM 23535 C CA . GLY A 1 50 ? 9.028 4.139 -6.780 1.00 0.00 50 GLY A CA 15
ATOM 23536 C C . GLY A 1 50 ? 7.514 4.167 -6.710 1.00 0.00 50 GLY A C 15
ATOM 23537 O O . GLY A 1 50 ? 6.875 5.041 -7.296 1.00 0.00 50 GLY A O 15
ATOM 23541 N N . LEU A 1 51 ? 6.937 3.207 -5.994 1.00 0.00 51 LEU A N 15
ATOM 23542 C CA . LEU A 1 51 ? 5.488 3.126 -5.852 1.00 0.00 51 LEU A CA 15
ATOM 23543 C C . LEU A 1 51 ? 4.982 4.135 -4.826 1.00 0.00 51 LEU A C 15
ATOM 23544 O O . LEU A 1 51 ? 4.021 4.862 -5.078 1.00 0.00 51 LEU A O 15
ATOM 23560 N N . LEU A 1 52 ? 5.635 4.175 -3.669 1.00 0.00 52 LEU A N 15
ATOM 23561 C CA . LEU A 1 52 ? 5.251 5.096 -2.605 1.00 0.00 52 LEU A CA 15
ATOM 23562 C C . LEU A 1 52 ? 5.312 6.543 -3.085 1.00 0.00 52 LEU A C 15
ATOM 23563 O O . LEU A 1 52 ? 4.589 7.404 -2.586 1.00 0.00 52 LEU A O 15
ATOM 23579 N N . GLN A 1 53 ? 6.182 6.804 -4.056 1.00 0.00 53 GLN A N 15
ATOM 23580 C CA . GLN A 1 53 ? 6.337 8.147 -4.602 1.00 0.00 53 GLN A CA 15
ATOM 23581 C C . GLN A 1 53 ? 5.227 8.466 -5.601 1.00 0.00 53 GLN A C 15
ATOM 23582 O O . GLN A 1 53 ? 4.896 9.631 -5.823 1.00 0.00 53 GLN A O 15
ATOM 23596 N N . GLN A 1 54 ? 4.657 7.426 -6.201 1.00 0.00 54 GLN A N 15
ATOM 23597 C CA . GLN A 1 54 ? 3.587 7.602 -7.178 1.00 0.00 54 GLN A CA 15
ATOM 23598 C C . GLN A 1 54 ? 2.217 7.475 -6.519 1.00 0.00 54 GLN A C 15
ATOM 23599 O O . GLN A 1 54 ? 1.372 8.362 -6.649 1.00 0.00 54 GLN A O 15
ATOM 23613 N N . VAL A 1 55 ? 2.000 6.369 -5.816 1.00 0.00 55 VAL A N 15
ATOM 23614 C CA . VAL A 1 55 ? 0.730 6.129 -5.143 1.00 0.00 55 VAL A CA 15
ATOM 23615 C C . VAL A 1 55 ? 0.801 6.516 -3.669 1.00 0.00 55 VAL A C 15
ATOM 23616 O O . VAL A 1 55 ? 0.159 5.895 -2.822 1.00 0.00 55 VAL A O 15
ATOM 23629 N N . ALA A 1 56 ? 1.581 7.549 -3.369 1.00 0.00 56 ALA A N 15
ATOM 23630 C CA . ALA A 1 56 ? 1.731 8.018 -1.997 1.00 0.00 56 ALA A CA 15
ATOM 23631 C C . ALA A 1 56 ? 2.593 9.275 -1.938 1.00 0.00 56 ALA A C 15
ATOM 23632 O O . ALA A 1 56 ? 3.365 9.554 -2.856 1.00 0.00 56 ALA A O 15
ATOM 23639 N N . ASN A 1 57 ? 2.457 10.029 -0.852 1.00 0.00 57 ASN A N 15
ATOM 23640 C CA . ASN A 1 57 ? 3.223 11.256 -0.673 1.00 0.00 57 ASN A CA 15
ATOM 23641 C C . ASN A 1 57 ? 4.221 11.111 0.472 1.00 0.00 57 ASN A C 15
ATOM 23642 O O . ASN A 1 57 ? 3.856 10.720 1.581 1.00 0.00 57 ASN A O 15
ATOM 23653 N N . MET A 1 58 ? 5.481 11.429 0.195 1.00 0.00 58 MET A N 15
ATOM 23654 C CA . MET A 1 58 ? 6.532 11.333 1.202 1.00 0.00 58 MET A CA 15
ATOM 23655 C C . MET A 1 58 ? 6.559 12.581 2.079 1.00 0.00 58 MET A C 15
ATOM 23656 O O . MET A 1 58 ? 6.366 13.696 1.596 1.00 0.00 58 MET A O 15
ATOM 23670 N N . SER A 1 59 ? 6.800 12.385 3.371 1.00 0.00 59 SER A N 15
ATOM 23671 C CA . SER A 1 59 ? 6.852 13.495 4.316 1.00 0.00 59 SER A CA 15
ATOM 23672 C C . SER A 1 59 ? 8.222 14.166 4.291 1.00 0.00 59 SER A C 15
ATOM 23673 O O . SER A 1 59 ? 9.254 13.494 4.321 1.00 0.00 59 SER A O 15
ATOM 23681 N N . ALA A 1 60 ? 8.226 15.493 4.237 1.00 0.00 60 ALA A N 15
ATOM 23682 C CA . ALA A 1 60 ? 9.469 16.253 4.209 1.00 0.00 60 ALA A CA 15
ATOM 23683 C C . ALA A 1 60 ? 9.955 16.560 5.622 1.00 0.00 60 ALA A C 15
ATOM 23684 O O . ALA A 1 60 ? 9.935 17.711 6.060 1.00 0.00 60 ALA A O 15
ATOM 23691 N N . LYS A 1 61 ? 10.390 15.524 6.331 1.00 0.00 61 LYS A N 15
ATOM 23692 C CA . LYS A 1 61 ? 10.881 15.680 7.694 1.00 0.00 61 LYS A CA 15
ATOM 23693 C C . LYS A 1 61 ? 11.387 14.352 8.246 1.00 0.00 61 LYS A C 15
ATOM 23694 O O . LYS A 1 61 ? 12.458 14.285 8.850 1.00 0.00 61 LYS A O 15
ATOM 23713 N N . ASP A 1 62 ? 10.608 13.295 8.036 1.00 0.00 62 ASP A N 15
ATOM 23714 C CA . ASP A 1 62 ? 10.977 11.966 8.512 1.00 0.00 62 ASP A CA 15
ATOM 23715 C C . ASP A 1 62 ? 10.983 10.959 7.365 1.00 0.00 62 ASP A C 15
ATOM 23716 O O . ASP A 1 62 ? 12.021 10.387 7.034 1.00 0.00 62 ASP A O 15
ATOM 23725 N N . GLY A 1 63 ? 9.817 10.750 6.762 1.00 0.00 63 GLY A N 15
ATOM 23726 C CA . GLY A 1 63 ? 9.710 9.813 5.659 1.00 0.00 63 GLY A CA 15
ATOM 23727 C C . GLY A 1 63 ? 8.519 8.885 5.796 1.00 0.00 63 GLY A C 15
ATOM 23728 O O . GLY A 1 63 ? 8.629 7.684 5.557 1.00 0.00 63 GLY A O 15
ATOM 23732 N N . THR A 1 64 ? 7.376 9.444 6.183 1.00 0.00 64 THR A N 15
ATOM 23733 C CA . THR A 1 64 ? 6.159 8.658 6.351 1.00 0.00 64 THR A CA 15
ATOM 23734 C C . THR A 1 64 ? 5.263 8.776 5.122 1.00 0.00 64 THR A C 15
ATOM 23735 O O . THR A 1 64 ? 4.749 9.852 4.817 1.00 0.00 64 THR A O 15
ATOM 23746 N N . CYS A 1 65 ? 5.080 7.661 4.420 1.00 0.00 65 CYS A N 15
ATOM 23747 C CA . CYS A 1 65 ? 4.245 7.640 3.224 1.00 0.00 65 CYS A CA 15
ATOM 23748 C C . CYS A 1 65 ? 2.781 7.880 3.577 1.00 0.00 65 CYS A C 15
ATOM 23749 O O . CYS A 1 65 ? 2.302 7.434 4.618 1.00 0.00 65 CYS A O 15
ATOM 23757 N N . THR A 1 66 ? 2.075 8.588 2.700 1.00 0.00 66 THR A N 15
ATOM 23758 C CA . THR A 1 66 ? 0.664 8.888 2.918 1.00 0.00 66 THR A CA 15
ATOM 23759 C C . THR A 1 66 ? -0.133 8.726 1.629 1.00 0.00 66 THR A C 15
ATOM 23760 O O . THR A 1 66 ? 0.142 9.390 0.630 1.00 0.00 66 THR A O 15
ATOM 23771 N N . LEU A 1 67 ? -1.122 7.839 1.658 1.00 0.00 67 LEU A N 15
ATOM 23772 C CA . LEU A 1 67 ? -1.960 7.591 0.490 1.00 0.00 67 LEU A CA 15
ATOM 23773 C C . LEU A 1 67 ? -2.688 8.861 0.063 1.00 0.00 67 LEU A C 15
ATOM 23774 O O . LEU A 1 67 ? -2.959 9.739 0.882 1.00 0.00 67 LEU A O 15
ATOM 23790 N N . GLN A 1 68 ? -3.004 8.952 -1.225 1.00 0.00 68 GLN A N 15
ATOM 23791 C CA . GLN A 1 68 ? -3.702 10.115 -1.761 1.00 0.00 68 GLN A CA 15
ATOM 23792 C C . GLN A 1 68 ? -5.208 9.985 -1.562 1.00 0.00 68 GLN A C 15
ATOM 23793 O O . GLN A 1 68 ? -5.705 8.924 -1.186 1.00 0.00 68 GLN A O 15
ATOM 23807 N N . ASP A 1 69 ? -5.928 11.072 -1.816 1.00 0.00 69 ASP A N 15
ATOM 23808 C CA . ASP A 1 69 ? -7.379 11.082 -1.664 1.00 0.00 69 ASP A CA 15
ATOM 23809 C C . ASP A 1 69 ? -8.047 10.221 -2.732 1.00 0.00 69 ASP A C 15
ATOM 23810 O O . ASP A 1 69 ? -8.974 9.464 -2.444 1.00 0.00 69 ASP A O 15
ATOM 23819 N N . CYS A 1 70 ? -7.570 10.343 -3.967 1.00 0.00 70 CYS A N 15
ATOM 23820 C CA . CYS A 1 70 ? -8.122 9.578 -5.079 1.00 0.00 70 CYS A CA 15
ATOM 23821 C C . CYS A 1 70 ? -7.711 8.111 -4.991 1.00 0.00 70 CYS A C 15
ATOM 23822 O O . CYS A 1 70 ? -8.498 7.216 -5.299 1.00 0.00 70 CYS A O 15
ATOM 23830 N N . MET A 1 71 ? -6.474 7.872 -4.570 1.00 0.00 71 MET A N 15
ATOM 23831 C CA . MET A 1 71 ? -5.958 6.514 -4.442 1.00 0.00 71 MET A CA 15
ATOM 23832 C C . MET A 1 71 ? -6.806 5.693 -3.476 1.00 0.00 71 MET A C 15
ATOM 23833 O O . MET A 1 71 ? -6.915 4.474 -3.610 1.00 0.00 71 MET A O 15
ATOM 23847 N N . TYR A 1 72 ? -7.407 6.368 -2.501 1.00 0.00 72 TYR A N 15
ATOM 23848 C CA . TYR A 1 72 ? -8.246 5.699 -1.512 1.00 0.00 72 TYR A CA 15
ATOM 23849 C C . TYR A 1 72 ? -9.409 4.977 -2.183 1.00 0.00 72 TYR A C 15
ATOM 23850 O O . TYR A 1 72 ? -9.870 3.942 -1.701 1.00 0.00 72 TYR A O 15
ATOM 23868 N N . LYS A 1 73 ? -9.879 5.528 -3.297 1.00 0.00 73 LYS A N 15
ATOM 23869 C CA . LYS A 1 73 ? -10.989 4.934 -4.033 1.00 0.00 73 LYS A CA 15
ATOM 23870 C C . LYS A 1 73 ? -10.583 3.594 -4.639 1.00 0.00 73 LYS A C 15
ATOM 23871 O O . LYS A 1 73 ? -11.409 2.694 -4.790 1.00 0.00 73 LYS A O 15
ATOM 23890 N N . ASP A 1 74 ? -9.306 3.469 -4.985 1.00 0.00 74 ASP A N 15
ATOM 23891 C CA . ASP A 1 74 ? -8.789 2.239 -5.574 1.00 0.00 74 ASP A CA 15
ATOM 23892 C C . ASP A 1 74 ? -8.817 1.094 -4.565 1.00 0.00 74 ASP A C 15
ATOM 23893 O O . ASP A 1 74 ? -8.915 -0.074 -4.940 1.00 0.00 74 ASP A O 15
ATOM 23902 N N . VAL A 1 75 ? -8.728 1.437 -3.283 1.00 0.00 75 VAL A N 15
ATOM 23903 C CA . VAL A 1 75 ? -8.743 0.437 -2.220 1.00 0.00 75 VAL A CA 15
ATOM 23904 C C . VAL A 1 75 ? -9.990 -0.438 -2.302 1.00 0.00 75 VAL A C 15
ATOM 23905 O O . VAL A 1 75 ? -11.088 0.054 -2.559 1.00 0.00 75 VAL A O 15
ATOM 23918 N N . GLN A 1 76 ? -9.811 -1.736 -2.081 1.00 0.00 76 GLN A N 15
ATOM 23919 C CA . GLN A 1 76 ? -10.922 -2.680 -2.129 1.00 0.00 76 GLN A CA 15
ATOM 23920 C C . GLN A 1 76 ? -11.367 -3.070 -0.723 1.00 0.00 76 GLN A C 15
ATOM 23921 O O . GLN A 1 76 ? -10.566 -3.077 0.212 1.00 0.00 76 GLN A O 15
ATOM 23935 N N . LYS A 1 77 ? -12.648 -3.394 -0.582 1.00 0.00 77 LYS A N 15
ATOM 23936 C CA . LYS A 1 77 ? -13.198 -3.788 0.710 1.00 0.00 77 LYS A CA 15
ATOM 23937 C C . LYS A 1 77 ? -13.002 -5.281 0.955 1.00 0.00 77 LYS A C 15
ATOM 23938 O O . LYS A 1 77 ? -12.956 -5.731 2.101 1.00 0.00 77 LYS A O 15
ATOM 23957 N N . ASP A 1 78 ? -12.886 -6.047 -0.126 1.00 0.00 78 ASP A N 15
ATOM 23958 C CA . ASP A 1 78 ? -12.694 -7.489 -0.025 1.00 0.00 78 ASP A CA 15
ATOM 23959 C C . ASP A 1 78 ? -11.211 -7.849 -0.080 1.00 0.00 78 ASP A C 15
ATOM 23960 O O . ASP A 1 78 ? -10.818 -8.811 -0.738 1.00 0.00 78 ASP A O 15
ATOM 23969 N N . TRP A 1 79 ? -10.393 -7.068 0.618 1.00 0.00 79 TRP A N 15
ATOM 23970 C CA . TRP A 1 79 ? -8.955 -7.306 0.650 1.00 0.00 79 TRP A CA 15
ATOM 23971 C C . TRP A 1 79 ? -8.604 -8.373 1.688 1.00 0.00 79 TRP A C 15
ATOM 23972 O O . TRP A 1 79 ? -8.878 -8.204 2.876 1.00 0.00 79 TRP A O 15
ATOM 23993 N N . PRO A 1 80 ? -7.993 -9.492 1.254 1.00 0.00 80 PRO A N 15
ATOM 23994 C CA . PRO A 1 80 ? -7.612 -10.581 2.160 1.00 0.00 80 PRO A CA 15
ATOM 23995 C C . PRO A 1 80 ? -6.810 -10.086 3.360 1.00 0.00 80 PRO A C 15
ATOM 23996 O O . PRO A 1 80 ? -6.804 -10.715 4.418 1.00 0.00 80 PRO A O 15
ATOM 24007 N N . GLY A 1 81 ? -6.135 -8.954 3.188 1.00 0.00 81 GLY A N 15
ATOM 24008 C CA . GLY A 1 81 ? -5.339 -8.393 4.265 1.00 0.00 81 GLY A CA 15
ATOM 24009 C C . GLY A 1 81 ? -6.162 -8.102 5.504 1.00 0.00 81 GLY A C 15
ATOM 24010 O O . GLY A 1 81 ? -5.804 -8.513 6.606 1.00 0.00 81 GLY A O 15
ATOM 24014 N N . TYR A 1 82 ? -7.268 -7.388 5.323 1.00 0.00 82 TYR A N 15
ATOM 24015 C CA . TYR A 1 82 ? -8.145 -7.041 6.435 1.00 0.00 82 TYR A CA 15
ATOM 24016 C C . TYR A 1 82 ? -8.905 -8.267 6.932 1.00 0.00 82 TYR A C 15
ATOM 24017 O O . TYR A 1 82 ? -8.851 -9.333 6.319 1.00 0.00 82 TYR A O 15
ATOM 24035 N N . SER A 1 83 ? -9.612 -8.107 8.046 1.00 0.00 83 SER A N 15
ATOM 24036 C CA . SER A 1 83 ? -10.382 -9.202 8.624 1.00 0.00 83 SER A CA 15
ATOM 24037 C C . SER A 1 83 ? -11.648 -8.681 9.298 1.00 0.00 83 SER A C 15
ATOM 24038 O O . SER A 1 83 ? -12.751 -9.153 9.019 1.00 0.00 83 SER A O 15
ATOM 24046 N N . GLU A 1 84 ? -11.481 -7.708 10.187 1.00 0.00 84 GLU A N 15
ATOM 24047 C CA . GLU A 1 84 ? -12.611 -7.125 10.902 1.00 0.00 84 GLU A CA 15
ATOM 24048 C C . GLU A 1 84 ? -12.206 -5.829 11.597 1.00 0.00 84 GLU A C 15
ATOM 24049 O O . GLU A 1 84 ? -12.820 -4.783 11.391 1.00 0.00 84 GLU A O 15
ATOM 24061 N N . GLY A 1 85 ? -11.167 -5.907 12.424 1.00 0.00 85 GLY A N 15
ATOM 24062 C CA . GLY A 1 85 ? -10.698 -4.734 13.137 1.00 0.00 85 GLY A CA 15
ATOM 24063 C C . GLY A 1 85 ? -10.157 -3.666 12.207 1.00 0.00 85 GLY A C 15
ATOM 24064 O O . GLY A 1 85 ? -10.366 -2.474 12.432 1.00 0.00 85 GLY A O 15
ATOM 24068 N N . ASP A 1 86 ? -9.460 -4.094 11.159 1.00 0.00 86 ASP A N 15
ATOM 24069 C CA . ASP A 1 86 ? -8.887 -3.165 10.193 1.00 0.00 86 ASP A CA 15
ATOM 24070 C C . ASP A 1 86 ? -9.945 -2.692 9.201 1.00 0.00 86 ASP A C 15
ATOM 24071 O O . ASP A 1 86 ? -9.888 -1.567 8.707 1.00 0.00 86 ASP A O 15
ATOM 24080 N N . GLN A 1 87 ? -10.909 -3.561 8.913 1.00 0.00 87 GLN A N 15
ATOM 24081 C CA . GLN A 1 87 ? -11.981 -3.232 7.981 1.00 0.00 87 GLN A CA 15
ATOM 24082 C C . GLN A 1 87 ? -12.818 -2.069 8.504 1.00 0.00 87 GLN A C 15
ATOM 24083 O O . GLN A 1 87 ? -13.224 -1.192 7.742 1.00 0.00 87 GLN A O 15
ATOM 24097 N N . GLN A 1 88 ? -13.074 -2.070 9.807 1.00 0.00 88 GLN A N 15
ATOM 24098 C CA . GLN A 1 88 ? -13.863 -1.015 10.433 1.00 0.00 88 GLN A CA 15
ATOM 24099 C C . GLN A 1 88 ? -13.105 0.309 10.427 1.00 0.00 88 GLN A C 15
ATOM 24100 O O . GLN A 1 88 ? -13.697 1.374 10.253 1.00 0.00 88 GLN A O 15
ATOM 24114 N N . LEU A 1 89 ? -11.793 0.233 10.619 1.00 0.00 89 LEU A N 15
ATOM 24115 C CA . LEU A 1 89 ? -10.952 1.425 10.637 1.00 0.00 89 LEU A CA 15
ATOM 24116 C C . LEU A 1 89 ? -10.866 2.052 9.249 1.00 0.00 89 LEU A C 15
ATOM 24117 O O . LEU A 1 89 ? -10.992 3.267 9.098 1.00 0.00 89 LEU A O 15
ATOM 24133 N N . LEU A 1 90 ? -10.648 1.216 8.240 1.00 0.00 90 LEU A N 15
ATOM 24134 C CA . LEU A 1 90 ? -10.543 1.688 6.862 1.00 0.00 90 LEU A CA 15
ATOM 24135 C C . LEU A 1 90 ? -11.804 2.438 6.442 1.00 0.00 90 LEU A C 15
ATOM 24136 O O . LEU A 1 90 ? -11.756 3.314 5.579 1.00 0.00 90 LEU A O 15
ATOM 24152 N N . LYS A 1 91 ? -12.930 2.088 7.057 1.00 0.00 91 LYS A N 15
ATOM 24153 C CA . LYS A 1 91 ? -14.201 2.730 6.743 1.00 0.00 91 LYS A CA 15
ATOM 24154 C C . LYS A 1 91 ? -14.209 4.183 7.208 1.00 0.00 91 LYS A C 15
ATOM 24155 O O . LYS A 1 91 ? -14.537 5.089 6.441 1.00 0.00 91 LYS A O 15
ATOM 24174 N N . ARG A 1 92 ? -13.847 4.399 8.468 1.00 0.00 92 ARG A N 15
ATOM 24175 C CA . ARG A 1 92 ? -13.814 5.741 9.036 1.00 0.00 92 ARG A CA 15
ATOM 24176 C C . ARG A 1 92 ? -12.749 6.597 8.356 1.00 0.00 92 ARG A C 15
ATOM 24177 O O . ARG A 1 92 ? -12.905 7.811 8.226 1.00 0.00 92 ARG A O 15
ATOM 24198 N N . VAL A 1 93 ? -11.669 5.956 7.923 1.00 0.00 93 VAL A N 15
ATOM 24199 C CA . VAL A 1 93 ? -10.579 6.659 7.257 1.00 0.00 93 VAL A CA 15
ATOM 24200 C C . VAL A 1 93 ? -11.058 7.313 5.965 1.00 0.00 93 VAL A C 15
ATOM 24201 O O . VAL A 1 93 ? -10.800 8.492 5.722 1.00 0.00 93 VAL A O 15
ATOM 24214 N N . LEU A 1 94 ? -11.754 6.540 5.138 1.00 0.00 94 LEU A N 15
ATOM 24215 C CA . LEU A 1 94 ? -12.267 7.044 3.869 1.00 0.00 94 LEU A CA 15
ATOM 24216 C C . LEU A 1 94 ? -13.265 8.175 4.094 1.00 0.00 94 LEU A C 15
ATOM 24217 O O . LEU A 1 94 ? -13.296 9.148 3.340 1.00 0.00 94 LEU A O 15
ATOM 24233 N N . VAL A 1 95 ? -14.079 8.041 5.136 1.00 0.00 95 VAL A N 15
ATOM 24234 C CA . VAL A 1 95 ? -15.078 9.052 5.460 1.00 0.00 95 VAL A CA 15
ATOM 24235 C C . VAL A 1 95 ? -14.422 10.395 5.763 1.00 0.00 95 VAL A C 15
ATOM 24236 O O . VAL A 1 95 ? -15.002 11.452 5.513 1.00 0.00 95 VAL A O 15
ATOM 24249 N N . ARG A 1 96 ? -13.208 10.347 6.303 1.00 0.00 96 ARG A N 15
ATOM 24250 C CA . ARG A 1 96 ? -12.472 11.559 6.641 1.00 0.00 96 ARG A CA 15
ATOM 24251 C C . ARG A 1 96 ? -11.711 12.091 5.433 1.00 0.00 96 ARG A C 15
ATOM 24252 O O . ARG A 1 96 ? -11.522 13.300 5.288 1.00 0.00 96 ARG A O 15
ATOM 24273 N N . LYS A 1 97 ? -11.275 11.183 4.567 1.00 0.00 97 LYS A N 15
ATOM 24274 C CA . LYS A 1 97 ? -10.531 11.564 3.370 1.00 0.00 97 LYS A CA 15
ATOM 24275 C C . LYS A 1 97 ? -11.477 12.004 2.257 1.00 0.00 97 LYS A C 15
ATOM 24276 O O . LYS A 1 97 ? -11.133 12.859 1.440 1.00 0.00 97 LYS A O 15
ATOM 24295 N N . LEU A 1 98 ? -12.668 11.415 2.229 1.00 0.00 98 LEU A N 15
ATOM 24296 C CA . LEU A 1 98 ? -13.660 11.749 1.215 1.00 0.00 98 LEU A CA 15
ATOM 24297 C C . LEU A 1 98 ? -14.452 12.990 1.614 1.00 0.00 98 LEU A C 15
ATOM 24298 O O . LEU A 1 98 ? -14.650 13.257 2.800 1.00 0.00 98 LEU A O 15
ATOM 24314 N N . SER A 1 99 ? -14.903 13.744 0.618 1.00 0.00 99 SER A N 15
ATOM 24315 C CA . SER A 1 99 ? -15.673 14.958 0.867 1.00 0.00 99 SER A CA 15
ATOM 24316 C C . SER A 1 99 ? -16.832 15.079 -0.117 1.00 0.00 99 SER A C 15
ATOM 24317 O O . SER A 1 99 ? -16.629 15.118 -1.331 1.00 0.00 99 SER A O 15
ATOM 24325 N N . GLY A 1 100 ? -18.049 15.139 0.416 1.00 0.00 100 GLY A N 15
ATOM 24326 C CA . GLY A 1 100 ? -19.225 15.255 -0.428 1.00 0.00 100 GLY A CA 15
ATOM 24327 C C . GLY A 1 100 ? -19.980 16.553 -0.194 1.00 0.00 100 GLY A C 15
ATOM 24328 O O . GLY A 1 100 ? -19.368 17.618 -0.112 1.00 0.00 100 GLY A O 15
ATOM 24332 N N . PRO A 1 101 ? -21.319 16.500 -0.080 1.00 0.00 101 PRO A N 15
ATOM 24333 C CA . PRO A 1 101 ? -22.138 17.696 0.149 1.00 0.00 101 PRO A CA 15
ATOM 24334 C C . PRO A 1 101 ? -21.902 18.304 1.527 1.00 0.00 101 PRO A C 15
ATOM 24335 O O . PRO A 1 101 ? -21.093 17.801 2.308 1.00 0.00 101 PRO A O 15
ATOM 24346 N N . SER A 1 102 ? -22.612 19.387 1.819 1.00 0.00 102 SER A N 15
ATOM 24347 C CA . SER A 1 102 ? -22.480 20.064 3.104 1.00 0.00 102 SER A CA 15
ATOM 24348 C C . SER A 1 102 ? -23.717 19.843 3.967 1.00 0.00 102 SER A C 15
ATOM 24349 O O . SER A 1 102 ? -24.814 20.284 3.623 1.00 0.00 102 SER A O 15
ATOM 24357 N N . SER A 1 103 ? -23.535 19.156 5.090 1.00 0.00 103 SER A N 15
ATOM 24358 C CA . SER A 1 103 ? -24.637 18.876 6.003 1.00 0.00 103 SER A CA 15
ATOM 24359 C C . SER A 1 103 ? -24.406 19.542 7.356 1.00 0.00 103 SER A C 15
ATOM 24360 O O . SER A 1 103 ? -25.312 20.154 7.921 1.00 0.00 103 SER A O 15
ATOM 24368 N N . GLY A 1 104 ? -23.185 19.421 7.869 1.00 0.00 104 GLY A N 15
ATOM 24369 C CA . GLY A 1 104 ? -22.857 20.016 9.151 1.00 0.00 104 GLY A CA 15
ATOM 24370 C C . GLY A 1 104 ? -22.702 18.982 10.248 1.00 0.00 104 GLY A C 15
ATOM 24371 O O . GLY A 1 104 ? -23.497 19.014 11.211 1.00 0.00 104 GLY A O 15
ATOM 24376 N N . GLY A 1 1 ? -7.873 -13.753 12.314 1.00 0.00 1 GLY A N 16
ATOM 24377 C CA . GLY A 1 1 ? -6.448 -13.438 12.024 1.00 0.00 1 GLY A CA 16
ATOM 24378 C C . GLY A 1 1 ? -5.988 -14.003 10.694 1.00 0.00 1 GLY A C 16
ATOM 24379 O O . GLY A 1 1 ? -6.365 -13.502 9.635 1.00 0.00 1 GLY A O 16
ATOM 24385 N N . SER A 1 2 ? -5.171 -15.050 10.748 1.00 0.00 2 SER A N 16
ATOM 24386 C CA . SER A 1 2 ? -4.659 -15.684 9.539 1.00 0.00 2 SER A CA 16
ATOM 24387 C C . SER A 1 2 ? -4.390 -17.167 9.774 1.00 0.00 2 SER A C 16
ATOM 24388 O O . SER A 1 2 ? -3.407 -17.536 10.415 1.00 0.00 2 SER A O 16
ATOM 24396 N N . SER A 1 3 ? -5.270 -18.012 9.249 1.00 0.00 3 SER A N 16
ATOM 24397 C CA . SER A 1 3 ? -5.128 -19.457 9.401 1.00 0.00 3 SER A CA 16
ATOM 24398 C C . SER A 1 3 ? -5.621 -20.186 8.156 1.00 0.00 3 SER A C 16
ATOM 24399 O O . SER A 1 3 ? -4.948 -21.078 7.639 1.00 0.00 3 SER A O 16
ATOM 24407 N N . GLY A 1 4 ? -6.801 -19.802 7.681 1.00 0.00 4 GLY A N 16
ATOM 24408 C CA . GLY A 1 4 ? -7.365 -20.429 6.500 1.00 0.00 4 GLY A CA 16
ATOM 24409 C C . GLY A 1 4 ? -7.973 -19.425 5.542 1.00 0.00 4 GLY A C 16
ATOM 24410 O O . GLY A 1 4 ? -7.748 -19.493 4.335 1.00 0.00 4 GLY A O 16
ATOM 24414 N N . SER A 1 5 ? -8.747 -18.489 6.083 1.00 0.00 5 SER A N 16
ATOM 24415 C CA . SER A 1 5 ? -9.390 -17.465 5.269 1.00 0.00 5 SER A CA 16
ATOM 24416 C C . SER A 1 5 ? -8.439 -16.301 5.006 1.00 0.00 5 SER A C 16
ATOM 24417 O O . SER A 1 5 ? -8.130 -15.523 5.908 1.00 0.00 5 SER A O 16
ATOM 24425 N N . SER A 1 6 ? -7.979 -16.188 3.764 1.00 0.00 6 SER A N 16
ATOM 24426 C CA . SER A 1 6 ? -7.063 -15.119 3.383 1.00 0.00 6 SER A CA 16
ATOM 24427 C C . SER A 1 6 ? -6.891 -15.065 1.869 1.00 0.00 6 SER A C 16
ATOM 24428 O O . SER A 1 6 ? -7.507 -15.839 1.136 1.00 0.00 6 SER A O 16
ATOM 24436 N N . GLY A 1 7 ? -6.050 -14.145 1.407 1.00 0.00 7 GLY A N 16
ATOM 24437 C CA . GLY A 1 7 ? -5.813 -14.006 -0.018 1.00 0.00 7 GLY A CA 16
ATOM 24438 C C . GLY A 1 7 ? -5.085 -12.722 -0.362 1.00 0.00 7 GLY A C 16
ATOM 24439 O O . GLY A 1 7 ? -5.601 -11.891 -1.110 1.00 0.00 7 GLY A O 16
ATOM 24443 N N . VAL A 1 8 ? -3.885 -12.560 0.185 1.00 0.00 8 VAL A N 16
ATOM 24444 C CA . VAL A 1 8 ? -3.085 -11.367 -0.068 1.00 0.00 8 VAL A CA 16
ATOM 24445 C C . VAL A 1 8 ? -1.974 -11.654 -1.073 1.00 0.00 8 VAL A C 16
ATOM 24446 O O . VAL A 1 8 ? -1.619 -10.798 -1.882 1.00 0.00 8 VAL A O 16
ATOM 24459 N N . SER A 1 9 ? -1.429 -12.864 -1.014 1.00 0.00 9 SER A N 16
ATOM 24460 C CA . SER A 1 9 ? -0.357 -13.264 -1.919 1.00 0.00 9 SER A CA 16
ATOM 24461 C C . SER A 1 9 ? -0.838 -13.260 -3.366 1.00 0.00 9 SER A C 16
ATOM 24462 O O . SER A 1 9 ? -0.117 -12.834 -4.269 1.00 0.00 9 SER A O 16
ATOM 24470 N N . GLN A 1 10 ? -2.060 -13.735 -3.580 1.00 0.00 10 GLN A N 16
ATOM 24471 C CA . GLN A 1 10 ? -2.637 -13.785 -4.918 1.00 0.00 10 GLN A CA 16
ATOM 24472 C C . GLN A 1 10 ? -2.833 -12.379 -5.478 1.00 0.00 10 GLN A C 16
ATOM 24473 O O . GLN A 1 10 ? -2.628 -12.140 -6.668 1.00 0.00 10 GLN A O 16
ATOM 24487 N N . ARG A 1 11 ? -3.229 -11.453 -4.611 1.00 0.00 11 ARG A N 16
ATOM 24488 C CA . ARG A 1 11 ? -3.452 -10.071 -5.017 1.00 0.00 11 ARG A CA 16
ATOM 24489 C C . ARG A 1 11 ? -2.148 -9.423 -5.477 1.00 0.00 11 ARG A C 16
ATOM 24490 O O . ARG A 1 11 ? -1.062 -9.831 -5.066 1.00 0.00 11 ARG A O 16
ATOM 24511 N N . PRO A 1 12 ? -2.239 -8.396 -6.341 1.00 0.00 12 PRO A N 16
ATOM 24512 C CA . PRO A 1 12 ? -1.061 -7.690 -6.856 1.00 0.00 12 PRO A CA 16
ATOM 24513 C C . PRO A 1 12 ? -0.258 -7.020 -5.747 1.00 0.00 12 PRO A C 16
ATOM 24514 O O . PRO A 1 12 ? -0.561 -7.179 -4.565 1.00 0.00 12 PRO A O 16
ATOM 24525 N N . PHE A 1 13 ? 0.769 -6.273 -6.136 1.00 0.00 13 PHE A N 16
ATOM 24526 C CA . PHE A 1 13 ? 1.617 -5.578 -5.174 1.00 0.00 13 PHE A CA 16
ATOM 24527 C C . PHE A 1 13 ? 1.083 -4.178 -4.888 1.00 0.00 13 PHE A C 16
ATOM 24528 O O . PHE A 1 13 ? 1.258 -3.649 -3.790 1.00 0.00 13 PHE A O 16
ATOM 24545 N N . ARG A 1 14 ? 0.434 -3.583 -5.882 1.00 0.00 14 ARG A N 16
ATOM 24546 C CA . ARG A 1 14 ? -0.126 -2.245 -5.738 1.00 0.00 14 ARG A CA 16
ATOM 24547 C C . ARG A 1 14 ? -1.219 -2.223 -4.674 1.00 0.00 14 ARG A C 16
ATOM 24548 O O . ARG A 1 14 ? -1.262 -1.329 -3.830 1.00 0.00 14 ARG A O 16
ATOM 24569 N N . ASP A 1 15 ? -2.104 -3.214 -4.723 1.00 0.00 15 ASP A N 16
ATOM 24570 C CA . ASP A 1 15 ? -3.199 -3.309 -3.765 1.00 0.00 15 ASP A CA 16
ATOM 24571 C C . ASP A 1 15 ? -2.669 -3.524 -2.350 1.00 0.00 15 ASP A C 16
ATOM 24572 O O . ASP A 1 15 ? -3.214 -2.989 -1.385 1.00 0.00 15 ASP A O 16
ATOM 24581 N N . ARG A 1 16 ? -1.604 -4.311 -2.235 1.00 0.00 16 ARG A N 16
ATOM 24582 C CA . ARG A 1 16 ? -1.001 -4.597 -0.939 1.00 0.00 16 ARG A CA 16
ATOM 24583 C C . ARG A 1 16 ? -0.508 -3.317 -0.272 1.00 0.00 16 ARG A C 16
ATOM 24584 O O . ARG A 1 16 ? -0.733 -3.099 0.919 1.00 0.00 16 ARG A O 16
ATOM 24605 N N . VAL A 1 17 ? 0.168 -2.474 -1.045 1.00 0.00 17 VAL A N 16
ATOM 24606 C CA . VAL A 1 17 ? 0.695 -1.217 -0.529 1.00 0.00 17 VAL A CA 16
ATOM 24607 C C . VAL A 1 17 ? -0.391 -0.147 -0.469 1.00 0.00 17 VAL A C 16
ATOM 24608 O O . VAL A 1 17 ? -0.400 0.693 0.431 1.00 0.00 17 VAL A O 16
ATOM 24621 N N . LEU A 1 18 ? -1.302 -0.182 -1.435 1.00 0.00 18 LEU A N 16
ATOM 24622 C CA . LEU A 1 18 ? -2.391 0.787 -1.493 1.00 0.00 18 LEU A CA 16
ATOM 24623 C C . LEU A 1 18 ? -3.336 0.619 -0.307 1.00 0.00 18 LEU A C 16
ATOM 24624 O O . LEU A 1 18 ? -3.942 1.583 0.157 1.00 0.00 18 LEU A O 16
ATOM 24640 N N . HIS A 1 19 ? -3.459 -0.613 0.177 1.00 0.00 19 HIS A N 16
ATOM 24641 C CA . HIS A 1 19 ? -4.331 -0.907 1.307 1.00 0.00 19 HIS A CA 16
ATOM 24642 C C . HIS A 1 19 ? -3.637 -0.595 2.629 1.00 0.00 19 HIS A C 16
ATOM 24643 O O . HIS A 1 19 ? -4.284 -0.234 3.612 1.00 0.00 19 HIS A O 16
ATOM 24657 N N . LEU A 1 20 ? -2.315 -0.738 2.647 1.00 0.00 20 LEU A N 16
ATOM 24658 C CA . LEU A 1 20 ? -1.534 -0.472 3.848 1.00 0.00 20 LEU A CA 16
ATOM 24659 C C . LEU A 1 20 ? -1.554 1.014 4.195 1.00 0.00 20 LEU A C 16
ATOM 24660 O O . LEU A 1 20 ? -1.956 1.400 5.293 1.00 0.00 20 LEU A O 16
ATOM 24676 N N . LEU A 1 21 ? -1.117 1.842 3.252 1.00 0.00 21 LEU A N 16
ATOM 24677 C CA . LEU A 1 21 ? -1.084 3.286 3.458 1.00 0.00 21 LEU A CA 16
ATOM 24678 C C . LEU A 1 21 ? -2.489 3.841 3.668 1.00 0.00 21 LEU A C 16
ATOM 24679 O O . LEU A 1 21 ? -2.674 4.843 4.358 1.00 0.00 21 LEU A O 16
ATOM 24695 N N . ALA A 1 22 ? -3.478 3.183 3.069 1.00 0.00 22 ALA A N 16
ATOM 24696 C CA . ALA A 1 22 ? -4.866 3.613 3.191 1.00 0.00 22 ALA A CA 16
ATOM 24697 C C . ALA A 1 22 ? -5.298 3.676 4.652 1.00 0.00 22 ALA A C 16
ATOM 24698 O O . ALA A 1 22 ? -6.155 4.477 5.022 1.00 0.00 22 ALA A O 16
ATOM 24705 N N . LEU A 1 23 ? -4.697 2.826 5.479 1.00 0.00 23 LEU A N 16
ATOM 24706 C CA . LEU A 1 23 ? -5.021 2.786 6.901 1.00 0.00 23 LEU A CA 16
ATOM 24707 C C . LEU A 1 23 ? -4.302 3.902 7.653 1.00 0.00 23 LEU A C 16
ATOM 24708 O O . LEU A 1 23 ? -4.932 4.842 8.138 1.00 0.00 23 LEU A O 16
ATOM 24724 N N . ARG A 1 24 ? -2.982 3.790 7.748 1.00 0.00 24 ARG A N 16
ATOM 24725 C CA . ARG A 1 24 ? -2.178 4.789 8.443 1.00 0.00 24 ARG A CA 16
ATOM 24726 C C . ARG A 1 24 ? -0.830 4.980 7.753 1.00 0.00 24 ARG A C 16
ATOM 24727 O O . ARG A 1 24 ? -0.359 4.096 7.035 1.00 0.00 24 ARG A O 16
ATOM 24748 N N . PRO A 1 25 ? -0.186 6.141 7.962 1.00 0.00 25 PRO A N 16
ATOM 24749 C CA . PRO A 1 25 ? 1.115 6.444 7.357 1.00 0.00 25 PRO A CA 16
ATOM 24750 C C . PRO A 1 25 ? 2.149 5.360 7.641 1.00 0.00 25 PRO A C 16
ATOM 24751 O O . PRO A 1 25 ? 2.424 5.040 8.798 1.00 0.00 25 PRO A O 16
ATOM 24762 N N . TYR A 1 26 ? 2.721 4.799 6.581 1.00 0.00 26 TYR A N 16
ATOM 24763 C CA . TYR A 1 26 ? 3.725 3.750 6.718 1.00 0.00 26 TYR A CA 16
ATOM 24764 C C . TYR A 1 26 ? 5.064 4.201 6.144 1.00 0.00 26 TYR A C 16
ATOM 24765 O O . TYR A 1 26 ? 5.130 4.721 5.029 1.00 0.00 26 TYR A O 16
ATOM 24783 N N . ARG A 1 27 ? 6.130 3.996 6.910 1.00 0.00 27 ARG A N 16
ATOM 24784 C CA . ARG A 1 27 ? 7.468 4.381 6.477 1.00 0.00 27 ARG A CA 16
ATOM 24785 C C . ARG A 1 27 ? 8.029 3.370 5.483 1.00 0.00 27 ARG A C 16
ATOM 24786 O O . ARG A 1 27 ? 7.388 2.367 5.173 1.00 0.00 27 ARG A O 16
ATOM 24807 N N . LYS A 1 28 ? 9.232 3.643 4.985 1.00 0.00 28 LYS A N 16
ATOM 24808 C CA . LYS A 1 28 ? 9.880 2.758 4.024 1.00 0.00 28 LYS A CA 16
ATOM 24809 C C . LYS A 1 28 ? 10.386 1.491 4.709 1.00 0.00 28 LYS A C 16
ATOM 24810 O O . LYS A 1 28 ? 10.387 0.412 4.117 1.00 0.00 28 LYS A O 16
ATOM 24829 N N . ALA A 1 29 ? 10.816 1.632 5.958 1.00 0.00 29 ALA A N 16
ATOM 24830 C CA . ALA A 1 29 ? 11.324 0.500 6.723 1.00 0.00 29 ALA A CA 16
ATOM 24831 C C . ALA A 1 29 ? 10.191 -0.244 7.421 1.00 0.00 29 ALA A C 16
ATOM 24832 O O . ALA A 1 29 ? 10.260 -1.457 7.618 1.00 0.00 29 ALA A O 16
ATOM 24839 N N . GLU A 1 30 ? 9.148 0.491 7.793 1.00 0.00 30 GLU A N 16
ATOM 24840 C CA . GLU A 1 30 ? 8.000 -0.100 8.469 1.00 0.00 30 GLU A CA 16
ATOM 24841 C C . GLU A 1 30 ? 7.149 -0.908 7.494 1.00 0.00 30 GLU A C 16
ATOM 24842 O O . GLU A 1 30 ? 6.705 -2.013 7.809 1.00 0.00 30 GLU A O 16
ATOM 24854 N N . LEU A 1 31 ? 6.925 -0.350 6.309 1.00 0.00 31 LEU A N 16
ATOM 24855 C CA . LEU A 1 31 ? 6.129 -1.019 5.287 1.00 0.00 31 LEU A CA 16
ATOM 24856 C C . LEU A 1 31 ? 6.868 -2.228 4.724 1.00 0.00 31 LEU A C 16
ATOM 24857 O O . LEU A 1 31 ? 6.258 -3.251 4.411 1.00 0.00 31 LEU A O 16
ATOM 24873 N N . LEU A 1 32 ? 8.185 -2.103 4.597 1.00 0.00 32 LEU A N 16
ATOM 24874 C CA . LEU A 1 32 ? 9.008 -3.187 4.070 1.00 0.00 32 LEU A CA 16
ATOM 24875 C C . LEU A 1 32 ? 8.888 -4.433 4.941 1.00 0.00 32 LEU A C 16
ATOM 24876 O O . LEU A 1 32 ? 8.670 -5.535 4.438 1.00 0.00 32 LEU A O 16
ATOM 24892 N N . LEU A 1 33 ? 9.033 -4.252 6.250 1.00 0.00 33 LEU A N 16
ATOM 24893 C CA . LEU A 1 33 ? 8.942 -5.364 7.189 1.00 0.00 33 LEU A CA 16
ATOM 24894 C C . LEU A 1 33 ? 7.571 -6.029 7.112 1.00 0.00 33 LEU A C 16
ATOM 24895 O O . LEU A 1 33 ? 7.446 -7.239 7.296 1.00 0.00 33 LEU A O 16
ATOM 24911 N N . ARG A 1 34 ? 6.545 -5.229 6.838 1.00 0.00 34 ARG A N 16
ATOM 24912 C CA . ARG A 1 34 ? 5.183 -5.739 6.735 1.00 0.00 34 ARG A CA 16
ATOM 24913 C C . ARG A 1 34 ? 5.030 -6.633 5.509 1.00 0.00 34 ARG A C 16
ATOM 24914 O O . ARG A 1 34 ? 4.556 -7.765 5.607 1.00 0.00 34 ARG A O 16
ATOM 24935 N N . LEU A 1 35 ? 5.434 -6.115 4.353 1.00 0.00 35 LEU A N 16
ATOM 24936 C CA . LEU A 1 35 ? 5.342 -6.864 3.106 1.00 0.00 35 LEU A CA 16
ATOM 24937 C C . LEU A 1 35 ? 6.227 -8.106 3.149 1.00 0.00 35 LEU A C 16
ATOM 24938 O O . LEU A 1 35 ? 5.913 -9.126 2.536 1.00 0.00 35 LEU A O 16
ATOM 24954 N N . GLN A 1 36 ? 7.335 -8.012 3.878 1.00 0.00 36 GLN A N 16
ATOM 24955 C CA . GLN A 1 36 ? 8.264 -9.128 4.002 1.00 0.00 36 GLN A CA 16
ATOM 24956 C C . GLN A 1 36 ? 7.582 -10.337 4.634 1.00 0.00 36 GLN A C 16
ATOM 24957 O O . GLN A 1 36 ? 7.915 -11.481 4.325 1.00 0.00 36 GLN A O 16
ATOM 24971 N N . LYS A 1 37 ? 6.628 -10.075 5.522 1.00 0.00 37 LYS A N 16
ATOM 24972 C CA . LYS A 1 37 ? 5.900 -11.142 6.198 1.00 0.00 37 LYS A CA 16
ATOM 24973 C C . LYS A 1 37 ? 5.050 -11.933 5.209 1.00 0.00 37 LYS A C 16
ATOM 24974 O O . LYS A 1 37 ? 4.929 -13.153 5.316 1.00 0.00 37 LYS A O 16
ATOM 24993 N N . ASP A 1 38 ? 4.464 -11.229 4.245 1.00 0.00 38 ASP A N 16
ATOM 24994 C CA . ASP A 1 38 ? 3.626 -11.866 3.236 1.00 0.00 38 ASP A CA 16
ATOM 24995 C C . ASP A 1 38 ? 4.465 -12.363 2.065 1.00 0.00 38 ASP A C 16
ATOM 24996 O O . ASP A 1 38 ? 4.361 -13.522 1.660 1.00 0.00 38 ASP A O 16
ATOM 25005 N N . GLY A 1 39 ? 5.299 -11.481 1.523 1.00 0.00 39 GLY A N 16
ATOM 25006 C CA . GLY A 1 39 ? 6.145 -11.849 0.404 1.00 0.00 39 GLY A CA 16
ATOM 25007 C C . GLY A 1 39 ? 6.783 -10.646 -0.262 1.00 0.00 39 GLY A C 16
ATOM 25008 O O . GLY A 1 39 ? 6.133 -9.935 -1.028 1.00 0.00 39 GLY A O 16
ATOM 25012 N N . LEU A 1 40 ? 8.058 -10.416 0.031 1.00 0.00 40 LEU A N 16
ATOM 25013 C CA . LEU A 1 40 ? 8.784 -9.290 -0.545 1.00 0.00 40 LEU A CA 16
ATOM 25014 C C . LEU A 1 40 ? 10.222 -9.679 -0.872 1.00 0.00 40 LEU A C 16
ATOM 25015 O O . LEU A 1 40 ? 10.838 -10.472 -0.161 1.00 0.00 40 LEU A O 16
ATOM 25031 N N . THR A 1 41 ? 10.750 -9.116 -1.954 1.00 0.00 41 THR A N 16
ATOM 25032 C CA . THR A 1 41 ? 12.116 -9.404 -2.376 1.00 0.00 41 THR A CA 16
ATOM 25033 C C . THR A 1 41 ? 12.851 -8.122 -2.754 1.00 0.00 41 THR A C 16
ATOM 25034 O O . THR A 1 41 ? 12.357 -7.019 -2.520 1.00 0.00 41 THR A O 16
ATOM 25045 N N . GLN A 1 42 ? 14.033 -8.275 -3.342 1.00 0.00 42 GLN A N 16
ATOM 25046 C CA . GLN A 1 42 ? 14.837 -7.129 -3.754 1.00 0.00 42 GLN A CA 16
ATOM 25047 C C . GLN A 1 42 ? 14.094 -6.287 -4.786 1.00 0.00 42 GLN A C 16
ATOM 25048 O O . GLN A 1 42 ? 14.144 -5.059 -4.752 1.00 0.00 42 GLN A O 16
ATOM 25062 N N . ALA A 1 43 ? 13.406 -6.958 -5.705 1.00 0.00 43 ALA A N 16
ATOM 25063 C CA . ALA A 1 43 ? 12.653 -6.271 -6.747 1.00 0.00 43 ALA A CA 16
ATOM 25064 C C . ALA A 1 43 ? 11.589 -5.359 -6.146 1.00 0.00 43 ALA A C 16
ATOM 25065 O O . ALA A 1 43 ? 11.596 -4.149 -6.372 1.00 0.00 43 ALA A O 16
ATOM 25072 N N . ASP A 1 44 ? 10.677 -5.948 -5.379 1.00 0.00 44 ASP A N 16
ATOM 25073 C CA . ASP A 1 44 ? 9.606 -5.188 -4.745 1.00 0.00 44 ASP A CA 16
ATOM 25074 C C . ASP A 1 44 ? 10.172 -4.120 -3.814 1.00 0.00 44 ASP A C 16
ATOM 25075 O O . ASP A 1 44 ? 9.556 -3.074 -3.606 1.00 0.00 44 ASP A O 16
ATOM 25084 N N . LYS A 1 45 ? 11.347 -4.391 -3.254 1.00 0.00 45 LYS A N 16
ATOM 25085 C CA . LYS A 1 45 ? 11.995 -3.452 -2.345 1.00 0.00 45 LYS A CA 16
ATOM 25086 C C . LYS A 1 45 ? 12.234 -2.108 -3.026 1.00 0.00 45 LYS A C 16
ATOM 25087 O O . LYS A 1 45 ? 11.655 -1.093 -2.639 1.00 0.00 45 LYS A O 16
ATOM 25106 N N . ASP A 1 46 ? 13.089 -2.110 -4.044 1.00 0.00 46 ASP A N 16
ATOM 25107 C CA . ASP A 1 46 ? 13.404 -0.891 -4.780 1.00 0.00 46 ASP A CA 16
ATOM 25108 C C . ASP A 1 46 ? 12.150 -0.301 -5.418 1.00 0.00 46 ASP A C 16
ATOM 25109 O O . ASP A 1 46 ? 11.942 0.913 -5.397 1.00 0.00 46 ASP A O 16
ATOM 25118 N N . ALA A 1 47 ? 11.316 -1.167 -5.983 1.00 0.00 47 ALA A N 16
ATOM 25119 C CA . ALA A 1 47 ? 10.083 -0.731 -6.627 1.00 0.00 47 ALA A CA 16
ATOM 25120 C C . ALA A 1 47 ? 9.174 -0.005 -5.641 1.00 0.00 47 ALA A C 16
ATOM 25121 O O . ALA A 1 47 ? 8.409 0.881 -6.023 1.00 0.00 47 ALA A O 16
ATOM 25128 N N . LEU A 1 48 ? 9.263 -0.385 -4.370 1.00 0.00 48 LEU A N 16
ATOM 25129 C CA . LEU A 1 48 ? 8.447 0.230 -3.329 1.00 0.00 48 LEU A CA 16
ATOM 25130 C C . LEU A 1 48 ? 8.712 1.730 -3.244 1.00 0.00 48 LEU A C 16
ATOM 25131 O O . LEU A 1 48 ? 7.791 2.525 -3.056 1.00 0.00 48 LEU A O 16
ATOM 25147 N N . ASP A 1 49 ? 9.977 2.111 -3.384 1.00 0.00 49 ASP A N 16
ATOM 25148 C CA . ASP A 1 49 ? 10.364 3.515 -3.323 1.00 0.00 49 ASP A CA 16
ATOM 25149 C C . ASP A 1 49 ? 9.699 4.314 -4.440 1.00 0.00 49 ASP A C 16
ATOM 25150 O O . ASP A 1 49 ? 9.121 5.373 -4.200 1.00 0.00 49 ASP A O 16
ATOM 25159 N N . GLY A 1 50 ? 9.785 3.796 -5.662 1.00 0.00 50 GLY A N 16
ATOM 25160 C CA . GLY A 1 50 ? 9.187 4.474 -6.797 1.00 0.00 50 GLY A CA 16
ATOM 25161 C C . GLY A 1 50 ? 7.673 4.384 -6.796 1.00 0.00 50 GLY A C 16
ATOM 25162 O O . GLY A 1 50 ? 6.991 5.305 -7.242 1.00 0.00 50 GLY A O 16
ATOM 25166 N N . LEU A 1 51 ? 7.149 3.271 -6.294 1.00 0.00 51 LEU A N 16
ATOM 25167 C CA . LEU A 1 51 ? 5.706 3.063 -6.237 1.00 0.00 51 LEU A CA 16
ATOM 25168 C C . LEU A 1 51 ? 5.060 4.003 -5.225 1.00 0.00 51 LEU A C 16
ATOM 25169 O O . LEU A 1 51 ? 4.037 4.626 -5.505 1.00 0.00 51 LEU A O 16
ATOM 25185 N N . LEU A 1 52 ? 5.665 4.099 -4.045 1.00 0.00 52 LEU A N 16
ATOM 25186 C CA . LEU A 1 52 ? 5.148 4.963 -2.989 1.00 0.00 52 LEU A CA 16
ATOM 25187 C C . LEU A 1 52 ? 5.094 6.416 -3.451 1.00 0.00 52 LEU A C 16
ATOM 25188 O O . LEU A 1 52 ? 4.160 7.148 -3.122 1.00 0.00 52 LEU A O 16
ATOM 25204 N N . GLN A 1 53 ? 6.101 6.827 -4.214 1.00 0.00 53 GLN A N 16
ATOM 25205 C CA . GLN A 1 53 ? 6.168 8.193 -4.720 1.00 0.00 53 GLN A CA 16
ATOM 25206 C C . GLN A 1 53 ? 5.014 8.481 -5.676 1.00 0.00 53 GLN A C 16
ATOM 25207 O O . GLN A 1 53 ? 4.582 9.626 -5.814 1.00 0.00 53 GLN A O 16
ATOM 25221 N N . GLN A 1 54 ? 4.521 7.439 -6.337 1.00 0.00 54 GLN A N 16
ATOM 25222 C CA . GLN A 1 54 ? 3.420 7.585 -7.281 1.00 0.00 54 GLN A CA 16
ATOM 25223 C C . GLN A 1 54 ? 2.076 7.356 -6.596 1.00 0.00 54 GLN A C 16
ATOM 25224 O O . GLN A 1 54 ? 1.160 8.171 -6.718 1.00 0.00 54 GLN A O 16
ATOM 25238 N N . VAL A 1 55 ? 1.962 6.244 -5.878 1.00 0.00 55 VAL A N 16
ATOM 25239 C CA . VAL A 1 55 ? 0.728 5.910 -5.176 1.00 0.00 55 VAL A CA 16
ATOM 25240 C C . VAL A 1 55 ? 0.799 6.313 -3.706 1.00 0.00 55 VAL A C 16
ATOM 25241 O O . VAL A 1 55 ? 0.177 5.684 -2.850 1.00 0.00 55 VAL A O 16
ATOM 25254 N N . ALA A 1 56 ? 1.559 7.365 -3.420 1.00 0.00 56 ALA A N 16
ATOM 25255 C CA . ALA A 1 56 ? 1.708 7.851 -2.053 1.00 0.00 56 ALA A CA 16
ATOM 25256 C C . ALA A 1 56 ? 2.591 9.093 -2.003 1.00 0.00 56 ALA A C 16
ATOM 25257 O O . ALA A 1 56 ? 3.206 9.470 -3.000 1.00 0.00 56 ALA A O 16
ATOM 25264 N N . ASN A 1 57 ? 2.651 9.723 -0.834 1.00 0.00 57 ASN A N 16
ATOM 25265 C CA . ASN A 1 57 ? 3.460 10.922 -0.650 1.00 0.00 57 ASN A CA 16
ATOM 25266 C C . ASN A 1 57 ? 4.498 10.710 0.447 1.00 0.00 57 ASN A C 16
ATOM 25267 O O . ASN A 1 57 ? 4.627 9.613 0.988 1.00 0.00 57 ASN A O 16
ATOM 25278 N N . MET A 1 58 ? 5.235 11.767 0.773 1.00 0.00 58 MET A N 16
ATOM 25279 C CA . MET A 1 58 ? 6.260 11.694 1.807 1.00 0.00 58 MET A CA 16
ATOM 25280 C C . MET A 1 58 ? 6.068 12.796 2.844 1.00 0.00 58 MET A C 16
ATOM 25281 O O . MET A 1 58 ? 5.942 13.972 2.500 1.00 0.00 58 MET A O 16
ATOM 25295 N N . SER A 1 59 ? 6.045 12.408 4.115 1.00 0.00 59 SER A N 16
ATOM 25296 C CA . SER A 1 59 ? 5.867 13.362 5.204 1.00 0.00 59 SER A CA 16
ATOM 25297 C C . SER A 1 59 ? 6.972 14.415 5.195 1.00 0.00 59 SER A C 16
ATOM 25298 O O . SER A 1 59 ? 6.774 15.538 5.658 1.00 0.00 59 SER A O 16
ATOM 25306 N N . ALA A 1 60 ? 8.135 14.045 4.666 1.00 0.00 60 ALA A N 16
ATOM 25307 C CA . ALA A 1 60 ? 9.269 14.959 4.597 1.00 0.00 60 ALA A CA 16
ATOM 25308 C C . ALA A 1 60 ? 9.746 15.345 5.993 1.00 0.00 60 ALA A C 16
ATOM 25309 O O . ALA A 1 60 ? 10.204 16.466 6.216 1.00 0.00 60 ALA A O 16
ATOM 25316 N N . LYS A 1 61 ? 9.636 14.409 6.931 1.00 0.00 61 LYS A N 16
ATOM 25317 C CA . LYS A 1 61 ? 10.056 14.651 8.305 1.00 0.00 61 LYS A CA 16
ATOM 25318 C C . LYS A 1 61 ? 10.612 13.378 8.935 1.00 0.00 61 LYS A C 16
ATOM 25319 O O . LYS A 1 61 ? 11.677 13.393 9.553 1.00 0.00 61 LYS A O 16
ATOM 25338 N N . ASP A 1 62 ? 9.885 12.277 8.774 1.00 0.00 62 ASP A N 16
ATOM 25339 C CA . ASP A 1 62 ? 10.306 10.995 9.327 1.00 0.00 62 ASP A CA 16
ATOM 25340 C C . ASP A 1 62 ? 10.300 9.907 8.256 1.00 0.00 62 ASP A C 16
ATOM 25341 O O . ASP A 1 62 ? 10.159 8.723 8.561 1.00 0.00 62 ASP A O 16
ATOM 25350 N N . GLY A 1 63 ? 10.452 10.316 6.998 1.00 0.00 63 GLY A N 16
ATOM 25351 C CA . GLY A 1 63 ? 10.461 9.363 5.904 1.00 0.00 63 GLY A CA 16
ATOM 25352 C C . GLY A 1 63 ? 9.210 8.504 5.867 1.00 0.00 63 GLY A C 16
ATOM 25353 O O . GLY A 1 63 ? 9.235 7.384 5.358 1.00 0.00 63 GLY A O 16
ATOM 25357 N N . THR A 1 64 ? 8.116 9.030 6.407 1.00 0.00 64 THR A N 16
ATOM 25358 C CA . THR A 1 64 ? 6.852 8.304 6.433 1.00 0.00 64 THR A CA 16
ATOM 25359 C C . THR A 1 64 ? 6.050 8.561 5.162 1.00 0.00 64 THR A C 16
ATOM 25360 O O . THR A 1 64 ? 5.969 9.693 4.686 1.00 0.00 64 THR A O 16
ATOM 25371 N N . CYS A 1 65 ? 5.462 7.502 4.615 1.00 0.00 65 CYS A N 16
ATOM 25372 C CA . CYS A 1 65 ? 4.667 7.614 3.398 1.00 0.00 65 CYS A CA 16
ATOM 25373 C C . CYS A 1 65 ? 3.176 7.620 3.719 1.00 0.00 65 CYS A C 16
ATOM 25374 O O . CYS A 1 65 ? 2.713 6.874 4.583 1.00 0.00 65 CYS A O 16
ATOM 25382 N N . THR A 1 66 ? 2.429 8.465 3.016 1.00 0.00 66 THR A N 16
ATOM 25383 C CA . THR A 1 66 ? 0.990 8.568 3.225 1.00 0.00 66 THR A CA 16
ATOM 25384 C C . THR A 1 66 ? 0.238 8.443 1.904 1.00 0.00 66 THR A C 16
ATOM 25385 O O . THR A 1 66 ? 0.693 8.935 0.870 1.00 0.00 66 THR A O 16
ATOM 25396 N N . LEU A 1 67 ? -0.914 7.782 1.943 1.00 0.00 67 LEU A N 16
ATOM 25397 C CA . LEU A 1 67 ? -1.728 7.592 0.749 1.00 0.00 67 LEU A CA 16
ATOM 25398 C C . LEU A 1 67 ? -2.353 8.909 0.300 1.00 0.00 67 LEU A C 16
ATOM 25399 O O . LEU A 1 67 ? -2.616 9.792 1.117 1.00 0.00 67 LEU A O 16
ATOM 25415 N N . GLN A 1 68 ? -2.591 9.033 -1.001 1.00 0.00 68 GLN A N 16
ATOM 25416 C CA . GLN A 1 68 ? -3.187 10.241 -1.558 1.00 0.00 68 GLN A CA 16
ATOM 25417 C C . GLN A 1 68 ? -4.692 10.270 -1.306 1.00 0.00 68 GLN A C 16
ATOM 25418 O O . GLN A 1 68 ? -5.217 9.468 -0.533 1.00 0.00 68 GLN A O 16
ATOM 25432 N N . ASP A 1 69 ? -5.380 11.199 -1.962 1.00 0.00 69 ASP A N 16
ATOM 25433 C CA . ASP A 1 69 ? -6.823 11.331 -1.807 1.00 0.00 69 ASP A CA 16
ATOM 25434 C C . ASP A 1 69 ? -7.562 10.608 -2.928 1.00 0.00 69 ASP A C 16
ATOM 25435 O O . ASP A 1 69 ? -8.585 9.964 -2.698 1.00 0.00 69 ASP A O 16
ATOM 25444 N N . CYS A 1 70 ? -7.037 10.718 -4.144 1.00 0.00 70 CYS A N 16
ATOM 25445 C CA . CYS A 1 70 ? -7.647 10.075 -5.303 1.00 0.00 70 CYS A CA 16
ATOM 25446 C C . CYS A 1 70 ? -7.408 8.569 -5.279 1.00 0.00 70 CYS A C 16
ATOM 25447 O O . CYS A 1 70 ? -8.231 7.792 -5.761 1.00 0.00 70 CYS A O 16
ATOM 25455 N N . MET A 1 71 ? -6.274 8.163 -4.716 1.00 0.00 71 MET A N 16
ATOM 25456 C CA . MET A 1 71 ? -5.927 6.750 -4.631 1.00 0.00 71 MET A CA 16
ATOM 25457 C C . MET A 1 71 ? -6.934 5.988 -3.775 1.00 0.00 71 MET A C 16
ATOM 25458 O O . MET A 1 71 ? -7.116 4.782 -3.940 1.00 0.00 71 MET A O 16
ATOM 25472 N N . TYR A 1 72 ? -7.588 6.698 -2.859 1.00 0.00 72 TYR A N 16
ATOM 25473 C CA . TYR A 1 72 ? -8.577 6.087 -1.978 1.00 0.00 72 TYR A CA 16
ATOM 25474 C C . TYR A 1 72 ? -9.668 5.382 -2.781 1.00 0.00 72 TYR A C 16
ATOM 25475 O O . TYR A 1 72 ? -10.251 4.399 -2.324 1.00 0.00 72 TYR A O 16
ATOM 25493 N N . LYS A 1 73 ? -9.939 5.892 -3.978 1.00 0.00 73 LYS A N 16
ATOM 25494 C CA . LYS A 1 73 ? -10.960 5.311 -4.842 1.00 0.00 73 LYS A CA 16
ATOM 25495 C C . LYS A 1 73 ? -10.579 3.894 -5.260 1.00 0.00 73 LYS A C 16
ATOM 25496 O O . LYS A 1 73 ? -11.445 3.046 -5.478 1.00 0.00 73 LYS A O 16
ATOM 25515 N N . ASP A 1 74 ? -9.278 3.643 -5.371 1.00 0.00 74 ASP A N 16
ATOM 25516 C CA . ASP A 1 74 ? -8.783 2.329 -5.763 1.00 0.00 74 ASP A CA 16
ATOM 25517 C C . ASP A 1 74 ? -8.954 1.317 -4.633 1.00 0.00 74 ASP A C 16
ATOM 25518 O O . ASP A 1 74 ? -9.038 0.113 -4.875 1.00 0.00 74 ASP A O 16
ATOM 25527 N N . VAL A 1 75 ? -9.004 1.812 -3.400 1.00 0.00 75 VAL A N 16
ATOM 25528 C CA . VAL A 1 75 ? -9.165 0.948 -2.236 1.00 0.00 75 VAL A CA 16
ATOM 25529 C C . VAL A 1 75 ? -10.435 0.109 -2.344 1.00 0.00 75 VAL A C 16
ATOM 25530 O O . VAL A 1 75 ? -11.529 0.640 -2.537 1.00 0.00 75 VAL A O 16
ATOM 25543 N N . GLN A 1 76 ? -10.280 -1.205 -2.219 1.00 0.00 76 GLN A N 16
ATOM 25544 C CA . GLN A 1 76 ? -11.413 -2.121 -2.303 1.00 0.00 76 GLN A CA 16
ATOM 25545 C C . GLN A 1 76 ? -12.166 -2.178 -0.978 1.00 0.00 76 GLN A C 16
ATOM 25546 O O . GLN A 1 76 ? -11.860 -1.432 -0.046 1.00 0.00 76 GLN A O 16
ATOM 25560 N N . LYS A 1 77 ? -13.151 -3.067 -0.901 1.00 0.00 77 LYS A N 16
ATOM 25561 C CA . LYS A 1 77 ? -13.948 -3.220 0.311 1.00 0.00 77 LYS A CA 16
ATOM 25562 C C . LYS A 1 77 ? -14.025 -4.686 0.728 1.00 0.00 77 LYS A C 16
ATOM 25563 O O . LYS A 1 77 ? -15.042 -5.139 1.253 1.00 0.00 77 LYS A O 16
ATOM 25582 N N . ASP A 1 78 ? -12.943 -5.421 0.492 1.00 0.00 78 ASP A N 16
ATOM 25583 C CA . ASP A 1 78 ? -12.889 -6.835 0.845 1.00 0.00 78 ASP A CA 16
ATOM 25584 C C . ASP A 1 78 ? -11.453 -7.347 0.823 1.00 0.00 78 ASP A C 16
ATOM 25585 O O . ASP A 1 78 ? -11.202 -8.507 0.497 1.00 0.00 78 ASP A O 16
ATOM 25594 N N . TRP A 1 79 ? -10.512 -6.474 1.172 1.00 0.00 79 TRP A N 16
ATOM 25595 C CA . TRP A 1 79 ? -9.100 -6.840 1.192 1.00 0.00 79 TRP A CA 16
ATOM 25596 C C . TRP A 1 79 ? -8.823 -7.886 2.271 1.00 0.00 79 TRP A C 16
ATOM 25597 O O . TRP A 1 79 ? -8.919 -7.597 3.464 1.00 0.00 79 TRP A O 16
ATOM 25618 N N . PRO A 1 80 ? -8.473 -9.123 1.869 1.00 0.00 80 PRO A N 16
ATOM 25619 C CA . PRO A 1 80 ? -8.183 -10.205 2.816 1.00 0.00 80 PRO A CA 16
ATOM 25620 C C . PRO A 1 80 ? -7.122 -9.814 3.840 1.00 0.00 80 PRO A C 16
ATOM 25621 O O . PRO A 1 80 ? -7.050 -10.391 4.924 1.00 0.00 80 PRO A O 16
ATOM 25632 N N . GLY A 1 81 ? -6.299 -8.830 3.488 1.00 0.00 81 GLY A N 16
ATOM 25633 C CA . GLY A 1 81 ? -5.252 -8.381 4.389 1.00 0.00 81 GLY A CA 16
ATOM 25634 C C . GLY A 1 81 ? -5.792 -7.947 5.738 1.00 0.00 81 GLY A C 16
ATOM 25635 O O . GLY A 1 81 ? -5.135 -8.125 6.764 1.00 0.00 81 GLY A O 16
ATOM 25639 N N . TYR A 1 82 ? -6.992 -7.375 5.738 1.00 0.00 82 TYR A N 16
ATOM 25640 C CA . TYR A 1 82 ? -7.620 -6.915 6.971 1.00 0.00 82 TYR A CA 16
ATOM 25641 C C . TYR A 1 82 ? -8.233 -8.082 7.736 1.00 0.00 82 TYR A C 16
ATOM 25642 O O . TYR A 1 82 ? -8.273 -9.209 7.242 1.00 0.00 82 TYR A O 16
ATOM 25660 N N . SER A 1 83 ? -8.712 -7.805 8.945 1.00 0.00 83 SER A N 16
ATOM 25661 C CA . SER A 1 83 ? -9.325 -8.832 9.779 1.00 0.00 83 SER A CA 16
ATOM 25662 C C . SER A 1 83 ? -10.586 -8.302 10.454 1.00 0.00 83 SER A C 16
ATOM 25663 O O . SER A 1 83 ? -11.698 -8.715 10.127 1.00 0.00 83 SER A O 16
ATOM 25671 N N . GLU A 1 84 ? -10.404 -7.383 11.398 1.00 0.00 84 GLU A N 16
ATOM 25672 C CA . GLU A 1 84 ? -11.527 -6.795 12.119 1.00 0.00 84 GLU A CA 16
ATOM 25673 C C . GLU A 1 84 ? -11.217 -5.360 12.531 1.00 0.00 84 GLU A C 16
ATOM 25674 O O . GLU A 1 84 ? -11.839 -4.416 12.043 1.00 0.00 84 GLU A O 16
ATOM 25686 N N . GLY A 1 85 ? -10.253 -5.202 13.432 1.00 0.00 85 GLY A N 16
ATOM 25687 C CA . GLY A 1 85 ? -9.879 -3.878 13.894 1.00 0.00 85 GLY A CA 16
ATOM 25688 C C . GLY A 1 85 ? -9.342 -3.003 12.779 1.00 0.00 85 GLY A C 16
ATOM 25689 O O . GLY A 1 85 ? -9.463 -1.779 12.828 1.00 0.00 85 GLY A O 16
ATOM 25693 N N . ASP A 1 86 ? -8.746 -3.632 11.770 1.00 0.00 86 ASP A N 16
ATOM 25694 C CA . ASP A 1 86 ? -8.188 -2.903 10.638 1.00 0.00 86 ASP A CA 16
ATOM 25695 C C . ASP A 1 86 ? -9.263 -2.605 9.598 1.00 0.00 86 ASP A C 16
ATOM 25696 O O . ASP A 1 86 ? -9.203 -1.591 8.901 1.00 0.00 86 ASP A O 16
ATOM 25705 N N . GLN A 1 87 ? -10.244 -3.495 9.497 1.00 0.00 87 GLN A N 16
ATOM 25706 C CA . GLN A 1 87 ? -11.332 -3.329 8.540 1.00 0.00 87 GLN A CA 16
ATOM 25707 C C . GLN A 1 87 ? -12.199 -2.127 8.902 1.00 0.00 87 GLN A C 16
ATOM 25708 O O . GLN A 1 87 ? -12.712 -1.432 8.025 1.00 0.00 87 GLN A O 16
ATOM 25722 N N . GLN A 1 88 ? -12.360 -1.888 10.200 1.00 0.00 88 GLN A N 16
ATOM 25723 C CA . GLN A 1 88 ? -13.167 -0.771 10.676 1.00 0.00 88 GLN A CA 16
ATOM 25724 C C . GLN A 1 88 ? -12.412 0.547 10.534 1.00 0.00 88 GLN A C 16
ATOM 25725 O O . GLN A 1 88 ? -12.998 1.580 10.209 1.00 0.00 88 GLN A O 16
ATOM 25739 N N . LEU A 1 89 ? -11.106 0.504 10.779 1.00 0.00 89 LEU A N 16
ATOM 25740 C CA . LEU A 1 89 ? -10.270 1.695 10.680 1.00 0.00 89 LEU A CA 16
ATOM 25741 C C . LEU A 1 89 ? -10.225 2.212 9.245 1.00 0.00 89 LEU A C 16
ATOM 25742 O O . LEU A 1 89 ? -10.104 3.414 9.012 1.00 0.00 89 LEU A O 16
ATOM 25758 N N . LEU A 1 90 ? -10.322 1.295 8.288 1.00 0.00 90 LEU A N 16
ATOM 25759 C CA . LEU A 1 90 ? -10.292 1.659 6.876 1.00 0.00 90 LEU A CA 16
ATOM 25760 C C . LEU A 1 90 ? -11.553 2.419 6.478 1.00 0.00 90 LEU A C 16
ATOM 25761 O O . LEU A 1 90 ? -11.528 3.253 5.572 1.00 0.00 90 LEU A O 16
ATOM 25777 N N . LYS A 1 91 ? -12.656 2.124 7.158 1.00 0.00 91 LYS A N 16
ATOM 25778 C CA . LYS A 1 91 ? -13.928 2.780 6.875 1.00 0.00 91 LYS A CA 16
ATOM 25779 C C . LYS A 1 91 ? -13.864 4.267 7.211 1.00 0.00 91 LYS A C 16
ATOM 25780 O O . LYS A 1 91 ? -14.126 5.118 6.362 1.00 0.00 91 LYS A O 16
ATOM 25799 N N . ARG A 1 92 ? -13.514 4.571 8.457 1.00 0.00 92 ARG A N 16
ATOM 25800 C CA . ARG A 1 92 ? -13.416 5.956 8.910 1.00 0.00 92 ARG A CA 16
ATOM 25801 C C . ARG A 1 92 ? -12.488 6.765 8.010 1.00 0.00 92 ARG A C 16
ATOM 25802 O O . ARG A 1 92 ? -12.653 7.976 7.860 1.00 0.00 92 ARG A O 16
ATOM 25823 N N . VAL A 1 93 ? -11.511 6.090 7.413 1.00 0.00 93 VAL A N 16
ATOM 25824 C CA . VAL A 1 93 ? -10.557 6.749 6.529 1.00 0.00 93 VAL A CA 16
ATOM 25825 C C . VAL A 1 93 ? -11.167 7.012 5.156 1.00 0.00 93 VAL A C 16
ATOM 25826 O O . VAL A 1 93 ? -10.792 7.963 4.471 1.00 0.00 93 VAL A O 16
ATOM 25839 N N . LEU A 1 94 ? -12.110 6.164 4.759 1.00 0.00 94 LEU A N 16
ATOM 25840 C CA . LEU A 1 94 ? -12.770 6.304 3.466 1.00 0.00 94 LEU A CA 16
ATOM 25841 C C . LEU A 1 94 ? -13.939 7.280 3.551 1.00 0.00 94 LEU A C 16
ATOM 25842 O O . LEU A 1 94 ? -14.198 8.038 2.615 1.00 0.00 94 LEU A O 16
ATOM 25858 N N . VAL A 1 95 ? -14.645 7.257 4.678 1.00 0.00 95 VAL A N 16
ATOM 25859 C CA . VAL A 1 95 ? -15.787 8.140 4.882 1.00 0.00 95 VAL A CA 16
ATOM 25860 C C . VAL A 1 95 ? -15.343 9.590 5.038 1.00 0.00 95 VAL A C 16
ATOM 25861 O O . VAL A 1 95 ? -15.854 10.483 4.361 1.00 0.00 95 VAL A O 16
ATOM 25874 N N . ARG A 1 96 ? -14.389 9.819 5.936 1.00 0.00 96 ARG A N 16
ATOM 25875 C CA . ARG A 1 96 ? -13.877 11.163 6.182 1.00 0.00 96 ARG A CA 16
ATOM 25876 C C . ARG A 1 96 ? -13.300 11.770 4.907 1.00 0.00 96 ARG A C 16
ATOM 25877 O O . ARG A 1 96 ? -13.345 12.985 4.711 1.00 0.00 96 ARG A O 16
ATOM 25898 N N . LYS A 1 97 ? -12.759 10.918 4.043 1.00 0.00 97 LYS A N 16
ATOM 25899 C CA . LYS A 1 97 ? -12.172 11.373 2.788 1.00 0.00 97 LYS A CA 16
ATOM 25900 C C . LYS A 1 97 ? -13.230 11.459 1.693 1.00 0.00 97 LYS A C 16
ATOM 25901 O O . LYS A 1 97 ? -13.405 12.505 1.067 1.00 0.00 97 LYS A O 16
ATOM 25920 N N . LEU A 1 98 ? -13.932 10.354 1.464 1.00 0.00 98 LEU A N 16
ATOM 25921 C CA . LEU A 1 98 ? -14.972 10.306 0.444 1.00 0.00 98 LEU A CA 16
ATOM 25922 C C . LEU A 1 98 ? -16.341 10.603 1.047 1.00 0.00 98 LEU A C 16
ATOM 25923 O O . LEU A 1 98 ? -17.020 9.704 1.541 1.00 0.00 98 LEU A O 16
ATOM 25939 N N . SER A 1 99 ? -16.739 11.870 1.003 1.00 0.00 99 SER A N 16
ATOM 25940 C CA . SER A 1 99 ? -18.028 12.285 1.545 1.00 0.00 99 SER A CA 16
ATOM 25941 C C . SER A 1 99 ? -18.724 13.266 0.607 1.00 0.00 99 SER A C 16
ATOM 25942 O O . SER A 1 99 ? -19.806 12.987 0.092 1.00 0.00 99 SER A O 16
ATOM 25950 N N . GLY A 1 100 ? -18.094 14.418 0.391 1.00 0.00 100 GLY A N 16
ATOM 25951 C CA . GLY A 1 100 ? -18.666 15.423 -0.486 1.00 0.00 100 GLY A CA 16
ATOM 25952 C C . GLY A 1 100 ? -17.766 15.748 -1.663 1.00 0.00 100 GLY A C 16
ATOM 25953 O O . GLY A 1 100 ? -17.140 16.806 -1.693 1.00 0.00 100 GLY A O 16
ATOM 25957 N N . PRO A 1 101 ? -17.680 14.848 -2.658 1.00 0.00 101 PRO A N 16
ATOM 25958 C CA . PRO A 1 101 ? -16.843 15.059 -3.843 1.00 0.00 101 PRO A CA 16
ATOM 25959 C C . PRO A 1 101 ? -17.392 16.152 -4.754 1.00 0.00 101 PRO A C 16
ATOM 25960 O O . PRO A 1 101 ? -18.563 16.126 -5.135 1.00 0.00 101 PRO A O 16
ATOM 25971 N N . SER A 1 102 ? -16.541 17.111 -5.100 1.00 0.00 102 SER A N 16
ATOM 25972 C CA . SER A 1 102 ? -16.941 18.212 -5.968 1.00 0.00 102 SER A CA 16
ATOM 25973 C C . SER A 1 102 ? -15.784 18.650 -6.859 1.00 0.00 102 SER A C 16
ATOM 25974 O O . SER A 1 102 ? -15.937 18.775 -8.075 1.00 0.00 102 SER A O 16
ATOM 25982 N N . SER A 1 103 ? -14.627 18.883 -6.248 1.00 0.00 103 SER A N 16
ATOM 25983 C CA . SER A 1 103 ? -13.443 19.307 -6.987 1.00 0.00 103 SER A CA 16
ATOM 25984 C C . SER A 1 103 ? -12.556 18.113 -7.324 1.00 0.00 103 SER A C 16
ATOM 25985 O O . SER A 1 103 ? -12.059 17.993 -8.444 1.00 0.00 103 SER A O 16
ATOM 25993 N N . GLY A 1 104 ? -12.361 17.232 -6.349 1.00 0.00 104 GLY A N 16
ATOM 25994 C CA . GLY A 1 104 ? -11.533 16.060 -6.562 1.00 0.00 104 GLY A CA 16
ATOM 25995 C C . GLY A 1 104 ? -10.565 15.818 -5.421 1.00 0.00 104 GLY A C 16
ATOM 25996 O O . GLY A 1 104 ? -9.503 15.205 -5.663 1.00 0.00 104 GLY A O 16
ATOM 26001 N N . GLY A 1 1 ? -4.067 -26.777 -1.052 1.00 0.00 1 GLY A N 17
ATOM 26002 C CA . GLY A 1 1 ? -3.271 -26.853 -2.308 1.00 0.00 1 GLY A CA 17
ATOM 26003 C C . GLY A 1 1 ? -3.189 -25.520 -3.024 1.00 0.00 1 GLY A C 17
ATOM 26004 O O . GLY A 1 1 ? -3.495 -25.427 -4.212 1.00 0.00 1 GLY A O 17
ATOM 26010 N N . SER A 1 2 ? -2.774 -24.485 -2.297 1.00 0.00 2 SER A N 17
ATOM 26011 C CA . SER A 1 2 ? -2.650 -23.145 -2.864 1.00 0.00 2 SER A CA 17
ATOM 26012 C C . SER A 1 2 ? -4.019 -22.575 -3.226 1.00 0.00 2 SER A C 17
ATOM 26013 O O . SER A 1 2 ? -4.509 -21.652 -2.574 1.00 0.00 2 SER A O 17
ATOM 26021 N N . SER A 1 3 ? -4.631 -23.128 -4.267 1.00 0.00 3 SER A N 17
ATOM 26022 C CA . SER A 1 3 ? -5.944 -22.673 -4.712 1.00 0.00 3 SER A CA 17
ATOM 26023 C C . SER A 1 3 ? -5.908 -21.198 -5.098 1.00 0.00 3 SER A C 17
ATOM 26024 O O . SER A 1 3 ? -4.851 -20.568 -5.085 1.00 0.00 3 SER A O 17
ATOM 26032 N N . GLY A 1 4 ? -7.070 -20.654 -5.441 1.00 0.00 4 GLY A N 17
ATOM 26033 C CA . GLY A 1 4 ? -7.151 -19.257 -5.828 1.00 0.00 4 GLY A CA 17
ATOM 26034 C C . GLY A 1 4 ? -8.435 -18.600 -5.363 1.00 0.00 4 GLY A C 17
ATOM 26035 O O . GLY A 1 4 ? -8.920 -17.658 -5.990 1.00 0.00 4 GLY A O 17
ATOM 26039 N N . SER A 1 5 ? -8.988 -19.097 -4.261 1.00 0.00 5 SER A N 17
ATOM 26040 C CA . SER A 1 5 ? -10.224 -18.553 -3.714 1.00 0.00 5 SER A CA 17
ATOM 26041 C C . SER A 1 5 ? -9.963 -17.242 -2.978 1.00 0.00 5 SER A C 17
ATOM 26042 O O . SER A 1 5 ? -10.509 -16.199 -3.335 1.00 0.00 5 SER A O 17
ATOM 26050 N N . SER A 1 6 ? -9.123 -17.303 -1.950 1.00 0.00 6 SER A N 17
ATOM 26051 C CA . SER A 1 6 ? -8.789 -16.121 -1.164 1.00 0.00 6 SER A CA 17
ATOM 26052 C C . SER A 1 6 ? -7.307 -16.111 -0.800 1.00 0.00 6 SER A C 17
ATOM 26053 O O . SER A 1 6 ? -6.724 -17.154 -0.503 1.00 0.00 6 SER A O 17
ATOM 26061 N N . GLY A 1 7 ? -6.705 -14.927 -0.825 1.00 0.00 7 GLY A N 17
ATOM 26062 C CA . GLY A 1 7 ? -5.297 -14.805 -0.496 1.00 0.00 7 GLY A CA 17
ATOM 26063 C C . GLY A 1 7 ? -4.762 -13.408 -0.743 1.00 0.00 7 GLY A C 17
ATOM 26064 O O . GLY A 1 7 ? -5.373 -12.621 -1.466 1.00 0.00 7 GLY A O 17
ATOM 26068 N N . VAL A 1 8 ? -3.619 -13.100 -0.140 1.00 0.00 8 VAL A N 17
ATOM 26069 C CA . VAL A 1 8 ? -3.001 -11.789 -0.299 1.00 0.00 8 VAL A CA 17
ATOM 26070 C C . VAL A 1 8 ? -1.842 -11.845 -1.288 1.00 0.00 8 VAL A C 17
ATOM 26071 O O . VAL A 1 8 ? -1.668 -10.942 -2.107 1.00 0.00 8 VAL A O 17
ATOM 26084 N N . SER A 1 9 ? -1.051 -12.909 -1.206 1.00 0.00 9 SER A N 17
ATOM 26085 C CA . SER A 1 9 ? 0.093 -13.082 -2.095 1.00 0.00 9 SER A CA 17
ATOM 26086 C C . SER A 1 9 ? -0.357 -13.150 -3.551 1.00 0.00 9 SER A C 17
ATOM 26087 O O . SER A 1 9 ? 0.357 -12.710 -4.452 1.00 0.00 9 SER A O 17
ATOM 26095 N N . GLN A 1 10 ? -1.543 -13.705 -3.774 1.00 0.00 10 GLN A N 17
ATOM 26096 C CA . GLN A 1 10 ? -2.087 -13.830 -5.121 1.00 0.00 10 GLN A CA 17
ATOM 26097 C C . GLN A 1 10 ? -2.333 -12.456 -5.738 1.00 0.00 10 GLN A C 17
ATOM 26098 O O . GLN A 1 10 ? -1.952 -12.202 -6.881 1.00 0.00 10 GLN A O 17
ATOM 26112 N N . ARG A 1 11 ? -2.970 -11.576 -4.975 1.00 0.00 11 ARG A N 17
ATOM 26113 C CA . ARG A 1 11 ? -3.266 -10.228 -5.447 1.00 0.00 11 ARG A CA 17
ATOM 26114 C C . ARG A 1 11 ? -1.981 -9.478 -5.794 1.00 0.00 11 ARG A C 17
ATOM 26115 O O . ARG A 1 11 ? -0.934 -9.711 -5.189 1.00 0.00 11 ARG A O 17
ATOM 26136 N N . PRO A 1 12 ? -2.045 -8.565 -6.778 1.00 0.00 12 PRO A N 17
ATOM 26137 C CA . PRO A 1 12 ? -0.881 -7.780 -7.203 1.00 0.00 12 PRO A CA 17
ATOM 26138 C C . PRO A 1 12 ? -0.181 -7.098 -6.033 1.00 0.00 12 PRO A C 17
ATOM 26139 O O . PRO A 1 12 ? -0.651 -7.155 -4.897 1.00 0.00 12 PRO A O 17
ATOM 26150 N N . PHE A 1 13 ? 0.946 -6.454 -6.319 1.00 0.00 13 PHE A N 17
ATOM 26151 C CA . PHE A 1 13 ? 1.711 -5.759 -5.289 1.00 0.00 13 PHE A CA 17
ATOM 26152 C C . PHE A 1 13 ? 1.145 -4.365 -5.037 1.00 0.00 13 PHE A C 17
ATOM 26153 O O . PHE A 1 13 ? 1.230 -3.842 -3.925 1.00 0.00 13 PHE A O 17
ATOM 26170 N N . ARG A 1 14 ? 0.569 -3.769 -6.075 1.00 0.00 14 ARG A N 17
ATOM 26171 C CA . ARG A 1 14 ? -0.010 -2.435 -5.966 1.00 0.00 14 ARG A CA 17
ATOM 26172 C C . ARG A 1 14 ? -1.192 -2.432 -5.002 1.00 0.00 14 ARG A C 17
ATOM 26173 O O . ARG A 1 14 ? -1.368 -1.496 -4.222 1.00 0.00 14 ARG A O 17
ATOM 26194 N N . ASP A 1 15 ? -2.002 -3.485 -5.061 1.00 0.00 15 ASP A N 17
ATOM 26195 C CA . ASP A 1 15 ? -3.167 -3.604 -4.194 1.00 0.00 15 ASP A CA 17
ATOM 26196 C C . ASP A 1 15 ? -2.748 -3.778 -2.737 1.00 0.00 15 ASP A C 17
ATOM 26197 O O . ASP A 1 15 ? -3.447 -3.341 -1.823 1.00 0.00 15 ASP A O 17
ATOM 26206 N N . ARG A 1 16 ? -1.604 -4.421 -2.529 1.00 0.00 16 ARG A N 17
ATOM 26207 C CA . ARG A 1 16 ? -1.091 -4.654 -1.184 1.00 0.00 16 ARG A CA 17
ATOM 26208 C C . ARG A 1 16 ? -0.687 -3.343 -0.519 1.00 0.00 16 ARG A C 17
ATOM 26209 O O . ARG A 1 16 ? -1.100 -3.051 0.603 1.00 0.00 16 ARG A O 17
ATOM 26230 N N . VAL A 1 17 ? 0.124 -2.555 -1.218 1.00 0.00 17 VAL A N 17
ATOM 26231 C CA . VAL A 1 17 ? 0.585 -1.275 -0.695 1.00 0.00 17 VAL A CA 17
ATOM 26232 C C . VAL A 1 17 ? -0.551 -0.260 -0.645 1.00 0.00 17 VAL A C 17
ATOM 26233 O O . VAL A 1 17 ? -0.604 0.584 0.250 1.00 0.00 17 VAL A O 17
ATOM 26246 N N . LEU A 1 18 ? -1.459 -0.345 -1.613 1.00 0.00 18 LEU A N 17
ATOM 26247 C CA . LEU A 1 18 ? -2.594 0.568 -1.679 1.00 0.00 18 LEU A CA 17
ATOM 26248 C C . LEU A 1 18 ? -3.521 0.371 -0.484 1.00 0.00 18 LEU A C 17
ATOM 26249 O O . LEU A 1 18 ? -4.159 1.315 -0.019 1.00 0.00 18 LEU A O 17
ATOM 26265 N N . HIS A 1 19 ? -3.593 -0.863 0.006 1.00 0.00 19 HIS A N 17
ATOM 26266 C CA . HIS A 1 19 ? -4.444 -1.183 1.146 1.00 0.00 19 HIS A CA 17
ATOM 26267 C C . HIS A 1 19 ? -3.729 -0.889 2.461 1.00 0.00 19 HIS A C 17
ATOM 26268 O O . HIS A 1 19 ? -4.354 -0.490 3.443 1.00 0.00 19 HIS A O 17
ATOM 26282 N N . LEU A 1 20 ? -2.415 -1.087 2.471 1.00 0.00 20 LEU A N 17
ATOM 26283 C CA . LEU A 1 20 ? -1.615 -0.843 3.665 1.00 0.00 20 LEU A CA 17
ATOM 26284 C C . LEU A 1 20 ? -1.679 0.625 4.075 1.00 0.00 20 LEU A C 17
ATOM 26285 O O . LEU A 1 20 ? -2.075 0.950 5.194 1.00 0.00 20 LEU A O 17
ATOM 26301 N N . LEU A 1 21 ? -1.288 1.507 3.160 1.00 0.00 21 LEU A N 17
ATOM 26302 C CA . LEU A 1 21 ? -1.302 2.942 3.428 1.00 0.00 21 LEU A CA 17
ATOM 26303 C C . LEU A 1 21 ? -2.719 3.428 3.721 1.00 0.00 21 LEU A C 17
ATOM 26304 O O . LEU A 1 21 ? -2.911 4.401 4.451 1.00 0.00 21 LEU A O 17
ATOM 26320 N N . ALA A 1 22 ? -3.706 2.746 3.149 1.00 0.00 22 ALA A N 17
ATOM 26321 C CA . ALA A 1 22 ? -5.104 3.111 3.350 1.00 0.00 22 ALA A CA 17
ATOM 26322 C C . ALA A 1 22 ? -5.469 3.097 4.830 1.00 0.00 22 ALA A C 17
ATOM 26323 O O . ALA A 1 22 ? -6.256 3.924 5.294 1.00 0.00 22 ALA A O 17
ATOM 26330 N N . LEU A 1 23 ? -4.893 2.153 5.568 1.00 0.00 23 LEU A N 17
ATOM 26331 C CA . LEU A 1 23 ? -5.159 2.032 6.997 1.00 0.00 23 LEU A CA 17
ATOM 26332 C C . LEU A 1 23 ? -4.448 3.132 7.779 1.00 0.00 23 LEU A C 17
ATOM 26333 O O . LEU A 1 23 ? -5.085 3.928 8.468 1.00 0.00 23 LEU A O 17
ATOM 26349 N N . ARG A 1 24 ? -3.124 3.170 7.666 1.00 0.00 24 ARG A N 17
ATOM 26350 C CA . ARG A 1 24 ? -2.326 4.172 8.362 1.00 0.00 24 ARG A CA 17
ATOM 26351 C C . ARG A 1 24 ? -0.991 4.392 7.654 1.00 0.00 24 ARG A C 17
ATOM 26352 O O . ARG A 1 24 ? -0.546 3.548 6.876 1.00 0.00 24 ARG A O 17
ATOM 26373 N N . PRO A 1 25 ? -0.332 5.533 7.916 1.00 0.00 25 PRO A N 17
ATOM 26374 C CA . PRO A 1 25 ? 0.958 5.858 7.300 1.00 0.00 25 PRO A CA 17
ATOM 26375 C C . PRO A 1 25 ? 1.973 4.730 7.451 1.00 0.00 25 PRO A C 17
ATOM 26376 O O . PRO A 1 25 ? 1.966 4.004 8.445 1.00 0.00 25 PRO A O 17
ATOM 26387 N N . TYR A 1 26 ? 2.845 4.590 6.458 1.00 0.00 26 TYR A N 17
ATOM 26388 C CA . TYR A 1 26 ? 3.867 3.551 6.479 1.00 0.00 26 TYR A CA 17
ATOM 26389 C C . TYR A 1 26 ? 5.121 4.006 5.741 1.00 0.00 26 TYR A C 17
ATOM 26390 O O . TYR A 1 26 ? 5.165 4.003 4.511 1.00 0.00 26 TYR A O 17
ATOM 26408 N N . ARG A 1 27 ? 6.139 4.399 6.499 1.00 0.00 27 ARG A N 17
ATOM 26409 C CA . ARG A 1 27 ? 7.394 4.857 5.916 1.00 0.00 27 ARG A CA 17
ATOM 26410 C C . ARG A 1 27 ? 8.021 3.769 5.050 1.00 0.00 27 ARG A C 17
ATOM 26411 O O . ARG A 1 27 ? 7.524 2.644 4.994 1.00 0.00 27 ARG A O 17
ATOM 26432 N N . LYS A 1 28 ? 9.114 4.111 4.375 1.00 0.00 28 LYS A N 17
ATOM 26433 C CA . LYS A 1 28 ? 9.806 3.162 3.512 1.00 0.00 28 LYS A CA 17
ATOM 26434 C C . LYS A 1 28 ? 10.288 1.952 4.307 1.00 0.00 28 LYS A C 17
ATOM 26435 O O . LYS A 1 28 ? 10.067 0.808 3.909 1.00 0.00 28 LYS A O 17
ATOM 26454 N N . ALA A 1 29 ? 10.945 2.213 5.432 1.00 0.00 29 ALA A N 17
ATOM 26455 C CA . ALA A 1 29 ? 11.456 1.144 6.282 1.00 0.00 29 ALA A CA 17
ATOM 26456 C C . ALA A 1 29 ? 10.327 0.468 7.053 1.00 0.00 29 ALA A C 17
ATOM 26457 O O . ALA A 1 29 ? 10.391 -0.725 7.348 1.00 0.00 29 ALA A O 17
ATOM 26464 N N . GLU A 1 30 ? 9.294 1.239 7.375 1.00 0.00 30 GLU A N 17
ATOM 26465 C CA . GLU A 1 30 ? 8.150 0.716 8.111 1.00 0.00 30 GLU A CA 17
ATOM 26466 C C . GLU A 1 30 ? 7.300 -0.191 7.225 1.00 0.00 30 GLU A C 17
ATOM 26467 O O . GLU A 1 30 ? 6.683 -1.143 7.703 1.00 0.00 30 GLU A O 17
ATOM 26479 N N . LEU A 1 31 ? 7.274 0.111 5.931 1.00 0.00 31 LEU A N 17
ATOM 26480 C CA . LEU A 1 31 ? 6.501 -0.675 4.978 1.00 0.00 31 LEU A CA 17
ATOM 26481 C C . LEU A 1 31 ? 7.327 -1.835 4.430 1.00 0.00 31 LEU A C 17
ATOM 26482 O O . LEU A 1 31 ? 6.795 -2.906 4.140 1.00 0.00 31 LEU A O 17
ATOM 26498 N N . LEU A 1 32 ? 8.629 -1.613 4.291 1.00 0.00 32 LEU A N 17
ATOM 26499 C CA . LEU A 1 32 ? 9.528 -2.640 3.778 1.00 0.00 32 LEU A CA 17
ATOM 26500 C C . LEU A 1 32 ? 9.529 -3.866 4.686 1.00 0.00 32 LEU A C 17
ATOM 26501 O O . LEU A 1 32 ? 9.312 -4.989 4.228 1.00 0.00 32 LEU A O 17
ATOM 26517 N N . LEU A 1 33 ? 9.776 -3.644 5.972 1.00 0.00 33 LEU A N 17
ATOM 26518 C CA . LEU A 1 33 ? 9.804 -4.731 6.943 1.00 0.00 33 LEU A CA 17
ATOM 26519 C C . LEU A 1 33 ? 8.454 -5.439 7.008 1.00 0.00 33 LEU A C 17
ATOM 26520 O O . LEU A 1 33 ? 8.385 -6.640 7.270 1.00 0.00 33 LEU A O 17
ATOM 26536 N N . ARG A 1 34 ? 7.386 -4.687 6.770 1.00 0.00 34 ARG A N 17
ATOM 26537 C CA . ARG A 1 34 ? 6.037 -5.242 6.801 1.00 0.00 34 ARG A CA 17
ATOM 26538 C C . ARG A 1 34 ? 5.821 -6.212 5.644 1.00 0.00 34 ARG A C 17
ATOM 26539 O O . ARG A 1 34 ? 5.480 -7.377 5.852 1.00 0.00 34 ARG A O 17
ATOM 26560 N N . LEU A 1 35 ? 6.019 -5.723 4.424 1.00 0.00 35 LEU A N 17
ATOM 26561 C CA . LEU A 1 35 ? 5.844 -6.547 3.232 1.00 0.00 35 LEU A CA 17
ATOM 26562 C C . LEU A 1 35 ? 6.780 -7.752 3.261 1.00 0.00 35 LEU A C 17
ATOM 26563 O O . LEU A 1 35 ? 6.455 -8.814 2.730 1.00 0.00 35 LEU A O 17
ATOM 26579 N N . GLN A 1 36 ? 7.940 -7.580 3.884 1.00 0.00 36 GLN A N 17
ATOM 26580 C CA . GLN A 1 36 ? 8.922 -8.654 3.981 1.00 0.00 36 GLN A CA 17
ATOM 26581 C C . GLN A 1 36 ? 8.347 -9.849 4.736 1.00 0.00 36 GLN A C 17
ATOM 26582 O O . GLN A 1 36 ? 8.708 -10.996 4.468 1.00 0.00 36 GLN A O 17
ATOM 26596 N N . LYS A 1 37 ? 7.453 -9.573 5.678 1.00 0.00 37 LYS A N 17
ATOM 26597 C CA . LYS A 1 37 ? 6.829 -10.625 6.472 1.00 0.00 37 LYS A CA 17
ATOM 26598 C C . LYS A 1 37 ? 5.902 -11.479 5.613 1.00 0.00 37 LYS A C 17
ATOM 26599 O O . LYS A 1 37 ? 5.822 -12.695 5.786 1.00 0.00 37 LYS A O 17
ATOM 26618 N N . ASP A 1 38 ? 5.203 -10.834 4.684 1.00 0.00 38 ASP A N 17
ATOM 26619 C CA . ASP A 1 38 ? 4.282 -11.535 3.797 1.00 0.00 38 ASP A CA 17
ATOM 26620 C C . ASP A 1 38 ? 5.004 -12.046 2.554 1.00 0.00 38 ASP A C 17
ATOM 26621 O O . ASP A 1 38 ? 4.641 -13.079 1.994 1.00 0.00 38 ASP A O 17
ATOM 26630 N N . GLY A 1 39 ? 6.028 -11.312 2.128 1.00 0.00 39 GLY A N 17
ATOM 26631 C CA . GLY A 1 39 ? 6.785 -11.707 0.955 1.00 0.00 39 GLY A CA 17
ATOM 26632 C C . GLY A 1 39 ? 7.265 -10.515 0.148 1.00 0.00 39 GLY A C 17
ATOM 26633 O O . GLY A 1 39 ? 6.516 -9.958 -0.654 1.00 0.00 39 GLY A O 17
ATOM 26637 N N . LEU A 1 40 ? 8.517 -10.126 0.360 1.00 0.00 40 LEU A N 17
ATOM 26638 C CA . LEU A 1 40 ? 9.097 -8.994 -0.353 1.00 0.00 40 LEU A CA 17
ATOM 26639 C C . LEU A 1 40 ? 10.416 -9.384 -1.013 1.00 0.00 40 LEU A C 17
ATOM 26640 O O . LEU A 1 40 ? 11.444 -9.503 -0.348 1.00 0.00 40 LEU A O 17
ATOM 26656 N N . THR A 1 41 ? 10.377 -9.583 -2.328 1.00 0.00 41 THR A N 17
ATOM 26657 C CA . THR A 1 41 ? 11.568 -9.961 -3.078 1.00 0.00 41 THR A CA 17
ATOM 26658 C C . THR A 1 41 ? 12.486 -8.759 -3.282 1.00 0.00 41 THR A C 17
ATOM 26659 O O . THR A 1 41 ? 12.210 -7.665 -2.792 1.00 0.00 41 THR A O 17
ATOM 26670 N N . GLN A 1 42 ? 13.578 -8.972 -4.009 1.00 0.00 42 GLN A N 17
ATOM 26671 C CA . GLN A 1 42 ? 14.537 -7.906 -4.278 1.00 0.00 42 GLN A CA 17
ATOM 26672 C C . GLN A 1 42 ? 13.949 -6.875 -5.237 1.00 0.00 42 GLN A C 17
ATOM 26673 O O . GLN A 1 42 ? 14.205 -5.679 -5.109 1.00 0.00 42 GLN A O 17
ATOM 26687 N N . ALA A 1 43 ? 13.160 -7.349 -6.196 1.00 0.00 43 ALA A N 17
ATOM 26688 C CA . ALA A 1 43 ? 12.536 -6.468 -7.176 1.00 0.00 43 ALA A CA 17
ATOM 26689 C C . ALA A 1 43 ? 11.478 -5.584 -6.524 1.00 0.00 43 ALA A C 17
ATOM 26690 O O . ALA A 1 43 ? 11.289 -4.434 -6.917 1.00 0.00 43 ALA A O 17
ATOM 26697 N N . ASP A 1 44 ? 10.792 -6.130 -5.525 1.00 0.00 44 ASP A N 17
ATOM 26698 C CA . ASP A 1 44 ? 9.753 -5.392 -4.818 1.00 0.00 44 ASP A CA 17
ATOM 26699 C C . ASP A 1 44 ? 10.362 -4.437 -3.796 1.00 0.00 44 ASP A C 17
ATOM 26700 O O . ASP A 1 44 ? 9.790 -3.390 -3.492 1.00 0.00 44 ASP A O 17
ATOM 26709 N N . LYS A 1 45 ? 11.525 -4.806 -3.267 1.00 0.00 45 LYS A N 17
ATOM 26710 C CA . LYS A 1 45 ? 12.210 -3.983 -2.278 1.00 0.00 45 LYS A CA 17
ATOM 26711 C C . LYS A 1 45 ? 12.512 -2.595 -2.838 1.00 0.00 45 LYS A C 17
ATOM 26712 O O . LYS A 1 45 ? 12.334 -1.588 -2.154 1.00 0.00 45 LYS A O 17
ATOM 26731 N N . ASP A 1 46 ? 12.969 -2.553 -4.084 1.00 0.00 46 ASP A N 17
ATOM 26732 C CA . ASP A 1 46 ? 13.296 -1.290 -4.736 1.00 0.00 46 ASP A CA 17
ATOM 26733 C C . ASP A 1 46 ? 12.054 -0.667 -5.367 1.00 0.00 46 ASP A C 17
ATOM 26734 O O . ASP A 1 46 ? 11.872 0.550 -5.332 1.00 0.00 46 ASP A O 17
ATOM 26743 N N . ALA A 1 47 ? 11.203 -1.509 -5.944 1.00 0.00 47 ALA A N 17
ATOM 26744 C CA . ALA A 1 47 ? 9.979 -1.041 -6.582 1.00 0.00 47 ALA A CA 17
ATOM 26745 C C . ALA A 1 47 ? 9.085 -0.308 -5.588 1.00 0.00 47 ALA A C 17
ATOM 26746 O O . ALA A 1 47 ? 8.337 0.597 -5.959 1.00 0.00 47 ALA A O 17
ATOM 26753 N N . LEU A 1 48 ? 9.166 -0.707 -4.322 1.00 0.00 48 LEU A N 17
ATOM 26754 C CA . LEU A 1 48 ? 8.364 -0.089 -3.272 1.00 0.00 48 LEU A CA 17
ATOM 26755 C C . LEU A 1 48 ? 8.656 1.406 -3.171 1.00 0.00 48 LEU A C 17
ATOM 26756 O O . LEU A 1 48 ? 7.741 2.220 -3.053 1.00 0.00 48 LEU A O 17
ATOM 26772 N N . ASP A 1 49 ? 9.937 1.757 -3.216 1.00 0.00 49 ASP A N 17
ATOM 26773 C CA . ASP A 1 49 ? 10.350 3.153 -3.128 1.00 0.00 49 ASP A CA 17
ATOM 26774 C C . ASP A 1 49 ? 9.746 3.973 -4.263 1.00 0.00 49 ASP A C 17
ATOM 26775 O O . ASP A 1 49 ? 9.209 5.059 -4.042 1.00 0.00 49 ASP A O 17
ATOM 26784 N N . GLY A 1 50 ? 9.838 3.447 -5.480 1.00 0.00 50 GLY A N 17
ATOM 26785 C CA . GLY A 1 50 ? 9.297 4.144 -6.632 1.00 0.00 50 GLY A CA 17
ATOM 26786 C C . GLY A 1 50 ? 7.781 4.154 -6.645 1.00 0.00 50 GLY A C 17
ATOM 26787 O O . GLY A 1 50 ? 7.163 5.174 -6.950 1.00 0.00 50 GLY A O 17
ATOM 26791 N N . LEU A 1 51 ? 7.181 3.014 -6.315 1.00 0.00 51 LEU A N 17
ATOM 26792 C CA . LEU A 1 51 ? 5.727 2.896 -6.291 1.00 0.00 51 LEU A CA 17
ATOM 26793 C C . LEU A 1 51 ? 5.128 3.781 -5.204 1.00 0.00 51 LEU A C 17
ATOM 26794 O O . LEU A 1 51 ? 4.124 4.459 -5.425 1.00 0.00 51 LEU A O 17
ATOM 26810 N N . LEU A 1 52 ? 5.748 3.770 -4.029 1.00 0.00 52 LEU A N 17
ATOM 26811 C CA . LEU A 1 52 ? 5.275 4.570 -2.905 1.00 0.00 52 LEU A CA 17
ATOM 26812 C C . LEU A 1 52 ? 5.249 6.053 -3.264 1.00 0.00 52 LEU A C 17
ATOM 26813 O O . LEU A 1 52 ? 4.273 6.751 -2.988 1.00 0.00 52 LEU A O 17
ATOM 26829 N N . GLN A 1 53 ? 6.326 6.528 -3.880 1.00 0.00 53 GLN A N 17
ATOM 26830 C CA . GLN A 1 53 ? 6.425 7.928 -4.278 1.00 0.00 53 GLN A CA 17
ATOM 26831 C C . GLN A 1 53 ? 5.270 8.323 -5.194 1.00 0.00 53 GLN A C 17
ATOM 26832 O O . GLN A 1 53 ? 4.931 9.501 -5.308 1.00 0.00 53 GLN A O 17
ATOM 26846 N N . GLN A 1 54 ? 4.669 7.332 -5.848 1.00 0.00 54 GLN A N 17
ATOM 26847 C CA . GLN A 1 54 ? 3.555 7.580 -6.755 1.00 0.00 54 GLN A CA 17
ATOM 26848 C C . GLN A 1 54 ? 2.219 7.361 -6.050 1.00 0.00 54 GLN A C 17
ATOM 26849 O O . GLN A 1 54 ? 1.312 8.188 -6.147 1.00 0.00 54 GLN A O 17
ATOM 26863 N N . VAL A 1 55 ? 2.105 6.242 -5.343 1.00 0.00 55 VAL A N 17
ATOM 26864 C CA . VAL A 1 55 ? 0.879 5.915 -4.624 1.00 0.00 55 VAL A CA 17
ATOM 26865 C C . VAL A 1 55 ? 0.977 6.314 -3.154 1.00 0.00 55 VAL A C 17
ATOM 26866 O O . VAL A 1 55 ? 0.356 5.694 -2.291 1.00 0.00 55 VAL A O 17
ATOM 26879 N N . ALA A 1 56 ? 1.760 7.351 -2.878 1.00 0.00 56 ALA A N 17
ATOM 26880 C CA . ALA A 1 56 ? 1.937 7.830 -1.512 1.00 0.00 56 ALA A CA 17
ATOM 26881 C C . ALA A 1 56 ? 2.719 9.139 -1.485 1.00 0.00 56 ALA A C 17
ATOM 26882 O O . ALA A 1 56 ? 3.215 9.598 -2.514 1.00 0.00 56 ALA A O 17
ATOM 26889 N N . ASN A 1 57 ? 2.828 9.734 -0.302 1.00 0.00 57 ASN A N 17
ATOM 26890 C CA . ASN A 1 57 ? 3.550 10.990 -0.142 1.00 0.00 57 ASN A CA 17
ATOM 26891 C C . ASN A 1 57 ? 4.335 11.005 1.166 1.00 0.00 57 ASN A C 17
ATOM 26892 O O . ASN A 1 57 ? 3.894 10.453 2.174 1.00 0.00 57 ASN A O 17
ATOM 26903 N N . MET A 1 58 ? 5.503 11.641 1.142 1.00 0.00 58 MET A N 17
ATOM 26904 C CA . MET A 1 58 ? 6.351 11.730 2.324 1.00 0.00 58 MET A CA 17
ATOM 26905 C C . MET A 1 58 ? 6.081 13.022 3.090 1.00 0.00 58 MET A C 17
ATOM 26906 O O . MET A 1 58 ? 6.153 14.114 2.527 1.00 0.00 58 MET A O 17
ATOM 26920 N N . SER A 1 59 ? 5.769 12.890 4.375 1.00 0.00 59 SER A N 17
ATOM 26921 C CA . SER A 1 59 ? 5.487 14.047 5.215 1.00 0.00 59 SER A CA 17
ATOM 26922 C C . SER A 1 59 ? 6.685 14.991 5.265 1.00 0.00 59 SER A C 17
ATOM 26923 O O . SER A 1 59 ? 7.808 14.601 4.948 1.00 0.00 59 SER A O 17
ATOM 26931 N N . ALA A 1 60 ? 6.437 16.233 5.665 1.00 0.00 60 ALA A N 17
ATOM 26932 C CA . ALA A 1 60 ? 7.493 17.233 5.757 1.00 0.00 60 ALA A CA 17
ATOM 26933 C C . ALA A 1 60 ? 8.014 17.350 7.185 1.00 0.00 60 ALA A C 17
ATOM 26934 O O . ALA A 1 60 ? 8.313 18.447 7.660 1.00 0.00 60 ALA A O 17
ATOM 26941 N N . LYS A 1 61 ? 8.123 16.213 7.865 1.00 0.00 61 LYS A N 17
ATOM 26942 C CA . LYS A 1 61 ? 8.608 16.189 9.240 1.00 0.00 61 LYS A CA 17
ATOM 26943 C C . LYS A 1 61 ? 8.793 14.754 9.725 1.00 0.00 61 LYS A C 17
ATOM 26944 O O . LYS A 1 61 ? 9.852 14.393 10.239 1.00 0.00 61 LYS A O 17
ATOM 26963 N N . ASP A 1 62 ? 7.756 13.941 9.560 1.00 0.00 62 ASP A N 17
ATOM 26964 C CA . ASP A 1 62 ? 7.804 12.546 9.979 1.00 0.00 62 ASP A CA 17
ATOM 26965 C C . ASP A 1 62 ? 8.591 11.704 8.981 1.00 0.00 62 ASP A C 17
ATOM 26966 O O . ASP A 1 62 ? 9.499 10.963 9.358 1.00 0.00 62 ASP A O 17
ATOM 26975 N N . GLY A 1 63 ? 8.238 11.824 7.706 1.00 0.00 63 GLY A N 17
ATOM 26976 C CA . GLY A 1 63 ? 8.922 11.070 6.672 1.00 0.00 63 GLY A CA 17
ATOM 26977 C C . GLY A 1 63 ? 8.256 9.739 6.386 1.00 0.00 63 GLY A C 17
ATOM 26978 O O . GLY A 1 63 ? 8.931 8.742 6.131 1.00 0.00 63 GLY A O 17
ATOM 26982 N N . THR A 1 64 ? 6.928 9.722 6.429 1.00 0.00 64 THR A N 17
ATOM 26983 C CA . THR A 1 64 ? 6.173 8.501 6.172 1.00 0.00 64 THR A CA 17
ATOM 26984 C C . THR A 1 64 ? 5.392 8.607 4.868 1.00 0.00 64 THR A C 17
ATOM 26985 O O . THR A 1 64 ? 5.004 9.698 4.450 1.00 0.00 64 THR A O 17
ATOM 26996 N N . CYS A 1 65 ? 5.164 7.465 4.233 1.00 0.00 65 CYS A N 17
ATOM 26997 C CA . CYS A 1 65 ? 4.431 7.420 2.976 1.00 0.00 65 CYS A CA 17
ATOM 26998 C C . CYS A 1 65 ? 2.932 7.284 3.221 1.00 0.00 65 CYS A C 17
ATOM 26999 O O . CYS A 1 65 ? 2.426 6.184 3.435 1.00 0.00 65 CYS A O 17
ATOM 27007 N N . THR A 1 66 ? 2.228 8.411 3.189 1.00 0.00 66 THR A N 17
ATOM 27008 C CA . THR A 1 66 ? 0.787 8.417 3.406 1.00 0.00 66 THR A CA 17
ATOM 27009 C C . THR A 1 66 ? 0.036 8.300 2.083 1.00 0.00 66 THR A C 17
ATOM 27010 O O . THR A 1 66 ? 0.393 8.944 1.097 1.00 0.00 66 THR A O 17
ATOM 27021 N N . LEU A 1 67 ? -1.004 7.473 2.071 1.00 0.00 67 LEU A N 17
ATOM 27022 C CA . LEU A 1 67 ? -1.805 7.270 0.869 1.00 0.00 67 LEU A CA 17
ATOM 27023 C C . LEU A 1 67 ? -2.421 8.583 0.397 1.00 0.00 67 LEU A C 17
ATOM 27024 O O . LEU A 1 67 ? -2.820 9.419 1.207 1.00 0.00 67 LEU A O 17
ATOM 27040 N N . GLN A 1 68 ? -2.494 8.757 -0.918 1.00 0.00 68 GLN A N 17
ATOM 27041 C CA . GLN A 1 68 ? -3.062 9.969 -1.498 1.00 0.00 68 GLN A CA 17
ATOM 27042 C C . GLN A 1 68 ? -4.575 10.004 -1.310 1.00 0.00 68 GLN A C 17
ATOM 27043 O O . GLN A 1 68 ? -5.174 9.041 -0.831 1.00 0.00 68 GLN A O 17
ATOM 27057 N N . ASP A 1 69 ? -5.188 11.121 -1.691 1.00 0.00 69 ASP A N 17
ATOM 27058 C CA . ASP A 1 69 ? -6.632 11.283 -1.564 1.00 0.00 69 ASP A CA 17
ATOM 27059 C C . ASP A 1 69 ? -7.368 10.373 -2.544 1.00 0.00 69 ASP A C 17
ATOM 27060 O O . ASP A 1 69 ? -8.117 9.484 -2.139 1.00 0.00 69 ASP A O 17
ATOM 27069 N N . CYS A 1 70 ? -7.149 10.604 -3.834 1.00 0.00 70 CYS A N 17
ATOM 27070 C CA . CYS A 1 70 ? -7.791 9.806 -4.874 1.00 0.00 70 CYS A CA 17
ATOM 27071 C C . CYS A 1 70 ? -7.414 8.333 -4.745 1.00 0.00 70 CYS A C 17
ATOM 27072 O O . CYS A 1 70 ? -8.150 7.454 -5.194 1.00 0.00 70 CYS A O 17
ATOM 27080 N N . MET A 1 71 ? -6.263 8.069 -4.132 1.00 0.00 71 MET A N 17
ATOM 27081 C CA . MET A 1 71 ? -5.789 6.701 -3.948 1.00 0.00 71 MET A CA 17
ATOM 27082 C C . MET A 1 71 ? -6.834 5.850 -3.232 1.00 0.00 71 MET A C 17
ATOM 27083 O O . MET A 1 71 ? -6.981 4.661 -3.514 1.00 0.00 71 MET A O 17
ATOM 27097 N N . TYR A 1 72 ? -7.558 6.468 -2.304 1.00 0.00 72 TYR A N 17
ATOM 27098 C CA . TYR A 1 72 ? -8.589 5.766 -1.547 1.00 0.00 72 TYR A CA 17
ATOM 27099 C C . TYR A 1 72 ? -9.669 5.217 -2.474 1.00 0.00 72 TYR A C 17
ATOM 27100 O O . TYR A 1 72 ? -10.282 4.189 -2.188 1.00 0.00 72 TYR A O 17
ATOM 27118 N N . LYS A 1 73 ? -9.897 5.908 -3.586 1.00 0.00 73 LYS A N 17
ATOM 27119 C CA . LYS A 1 73 ? -10.903 5.488 -4.554 1.00 0.00 73 LYS A CA 17
ATOM 27120 C C . LYS A 1 73 ? -10.559 4.124 -5.144 1.00 0.00 73 LYS A C 17
ATOM 27121 O O . LYS A 1 73 ? -11.446 3.354 -5.511 1.00 0.00 73 LYS A O 17
ATOM 27140 N N . ASP A 1 74 ? -9.264 3.833 -5.235 1.00 0.00 74 ASP A N 17
ATOM 27141 C CA . ASP A 1 74 ? -8.803 2.562 -5.782 1.00 0.00 74 ASP A CA 17
ATOM 27142 C C . ASP A 1 74 ? -8.954 1.440 -4.760 1.00 0.00 74 ASP A C 17
ATOM 27143 O O . ASP A 1 74 ? -9.185 0.286 -5.121 1.00 0.00 74 ASP A O 17
ATOM 27152 N N . VAL A 1 75 ? -8.819 1.786 -3.484 1.00 0.00 75 VAL A N 17
ATOM 27153 C CA . VAL A 1 75 ? -8.940 0.805 -2.411 1.00 0.00 75 VAL A CA 17
ATOM 27154 C C . VAL A 1 75 ? -10.319 0.152 -2.417 1.00 0.00 75 VAL A C 17
ATOM 27155 O O . VAL A 1 75 ? -11.338 0.832 -2.539 1.00 0.00 75 VAL A O 17
ATOM 27168 N N . GLN A 1 76 ? -10.341 -1.170 -2.284 1.00 0.00 76 GLN A N 17
ATOM 27169 C CA . GLN A 1 76 ? -11.594 -1.916 -2.274 1.00 0.00 76 GLN A CA 17
ATOM 27170 C C . GLN A 1 76 ? -12.100 -2.110 -0.848 1.00 0.00 76 GLN A C 17
ATOM 27171 O O . GLN A 1 76 ? -11.445 -1.709 0.114 1.00 0.00 76 GLN A O 17
ATOM 27185 N N . LYS A 1 77 ? -13.269 -2.729 -0.720 1.00 0.00 77 LYS A N 17
ATOM 27186 C CA . LYS A 1 77 ? -13.864 -2.978 0.589 1.00 0.00 77 LYS A CA 17
ATOM 27187 C C . LYS A 1 77 ? -14.013 -4.475 0.842 1.00 0.00 77 LYS A C 17
ATOM 27188 O O . LYS A 1 77 ? -14.926 -4.907 1.545 1.00 0.00 77 LYS A O 17
ATOM 27207 N N . ASP A 1 78 ? -13.108 -5.261 0.266 1.00 0.00 78 ASP A N 17
ATOM 27208 C CA . ASP A 1 78 ? -13.138 -6.709 0.431 1.00 0.00 78 ASP A CA 17
ATOM 27209 C C . ASP A 1 78 ? -11.725 -7.284 0.458 1.00 0.00 78 ASP A C 17
ATOM 27210 O O . ASP A 1 78 ? -11.498 -8.420 0.043 1.00 0.00 78 ASP A O 17
ATOM 27219 N N . TRP A 1 79 ? -10.777 -6.490 0.946 1.00 0.00 79 TRP A N 17
ATOM 27220 C CA . TRP A 1 79 ? -9.387 -6.922 1.027 1.00 0.00 79 TRP A CA 17
ATOM 27221 C C . TRP A 1 79 ? -9.226 -8.058 2.038 1.00 0.00 79 TRP A C 17
ATOM 27222 O O . TRP A 1 79 ? -9.622 -7.924 3.196 1.00 0.00 79 TRP A O 17
ATOM 27243 N N . PRO A 1 80 ? -8.642 -9.194 1.617 1.00 0.00 80 PRO A N 17
ATOM 27244 C CA . PRO A 1 80 ? -8.437 -10.348 2.500 1.00 0.00 80 PRO A CA 17
ATOM 27245 C C . PRO A 1 80 ? -7.690 -9.973 3.776 1.00 0.00 80 PRO A C 17
ATOM 27246 O O . PRO A 1 80 ? -7.855 -10.614 4.815 1.00 0.00 80 PRO A O 17
ATOM 27257 N N . GLY A 1 81 ? -6.870 -8.931 3.692 1.00 0.00 81 GLY A N 17
ATOM 27258 C CA . GLY A 1 81 ? -6.110 -8.488 4.847 1.00 0.00 81 GLY A CA 17
ATOM 27259 C C . GLY A 1 81 ? -6.999 -8.077 6.004 1.00 0.00 81 GLY A C 17
ATOM 27260 O O . GLY A 1 81 ? -6.767 -8.473 7.146 1.00 0.00 81 GLY A O 17
ATOM 27264 N N . TYR A 1 82 ? -8.019 -7.277 5.710 1.00 0.00 82 TYR A N 17
ATOM 27265 C CA . TYR A 1 82 ? -8.944 -6.810 6.736 1.00 0.00 82 TYR A CA 17
ATOM 27266 C C . TYR A 1 82 ? -9.826 -7.951 7.234 1.00 0.00 82 TYR A C 17
ATOM 27267 O O . TYR A 1 82 ? -9.913 -9.003 6.601 1.00 0.00 82 TYR A O 17
ATOM 27285 N N . SER A 1 83 ? -10.477 -7.735 8.373 1.00 0.00 83 SER A N 17
ATOM 27286 C CA . SER A 1 83 ? -11.352 -8.744 8.957 1.00 0.00 83 SER A CA 17
ATOM 27287 C C . SER A 1 83 ? -12.514 -8.092 9.698 1.00 0.00 83 SER A C 17
ATOM 27288 O O . SER A 1 83 ? -13.677 -8.287 9.343 1.00 0.00 83 SER A O 17
ATOM 27296 N N . GLU A 1 84 ? -12.191 -7.320 10.730 1.00 0.00 84 GLU A N 17
ATOM 27297 C CA . GLU A 1 84 ? -13.209 -6.638 11.522 1.00 0.00 84 GLU A CA 17
ATOM 27298 C C . GLU A 1 84 ? -12.703 -5.284 12.009 1.00 0.00 84 GLU A C 17
ATOM 27299 O O . GLU A 1 84 ? -13.360 -4.260 11.818 1.00 0.00 84 GLU A O 17
ATOM 27311 N N . GLY A 1 85 ? -11.533 -5.286 12.637 1.00 0.00 85 GLY A N 17
ATOM 27312 C CA . GLY A 1 85 ? -10.959 -4.053 13.142 1.00 0.00 85 GLY A CA 17
ATOM 27313 C C . GLY A 1 85 ? -10.455 -3.152 12.032 1.00 0.00 85 GLY A C 17
ATOM 27314 O O . GLY A 1 85 ? -10.669 -1.940 12.060 1.00 0.00 85 GLY A O 17
ATOM 27318 N N . ASP A 1 86 ? -9.783 -3.745 11.050 1.00 0.00 86 ASP A N 17
ATOM 27319 C CA . ASP A 1 86 ? -9.245 -2.989 9.925 1.00 0.00 86 ASP A CA 17
ATOM 27320 C C . ASP A 1 86 ? -10.365 -2.503 9.012 1.00 0.00 86 ASP A C 17
ATOM 27321 O O . ASP A 1 86 ? -10.305 -1.399 8.472 1.00 0.00 86 ASP A O 17
ATOM 27330 N N . GLN A 1 87 ? -11.386 -3.337 8.842 1.00 0.00 87 GLN A N 17
ATOM 27331 C CA . GLN A 1 87 ? -12.521 -2.993 7.993 1.00 0.00 87 GLN A CA 17
ATOM 27332 C C . GLN A 1 87 ? -13.251 -1.767 8.531 1.00 0.00 87 GLN A C 17
ATOM 27333 O O . GLN A 1 87 ? -13.492 -0.805 7.802 1.00 0.00 87 GLN A O 17
ATOM 27347 N N . GLN A 1 88 ? -13.602 -1.808 9.812 1.00 0.00 88 GLN A N 17
ATOM 27348 C CA . GLN A 1 88 ? -14.305 -0.700 10.448 1.00 0.00 88 GLN A CA 17
ATOM 27349 C C . GLN A 1 88 ? -13.428 0.546 10.496 1.00 0.00 88 GLN A C 17
ATOM 27350 O O . GLN A 1 88 ? -13.924 1.671 10.413 1.00 0.00 88 GLN A O 17
ATOM 27364 N N . LEU A 1 89 ? -12.122 0.339 10.630 1.00 0.00 89 LEU A N 17
ATOM 27365 C CA . LEU A 1 89 ? -11.175 1.447 10.690 1.00 0.00 89 LEU A CA 17
ATOM 27366 C C . LEU A 1 89 ? -11.073 2.148 9.339 1.00 0.00 89 LEU A C 17
ATOM 27367 O O . LEU A 1 89 ? -11.068 3.377 9.265 1.00 0.00 89 LEU A O 17
ATOM 27383 N N . LEU A 1 90 ? -10.993 1.359 8.274 1.00 0.00 90 LEU A N 17
ATOM 27384 C CA . LEU A 1 90 ? -10.891 1.903 6.924 1.00 0.00 90 LEU A CA 17
ATOM 27385 C C . LEU A 1 90 ? -12.159 2.662 6.543 1.00 0.00 90 LEU A C 17
ATOM 27386 O O . LEU A 1 90 ? -12.118 3.591 5.735 1.00 0.00 90 LEU A O 17
ATOM 27402 N N . LYS A 1 91 ? -13.283 2.261 7.128 1.00 0.00 91 LYS A N 17
ATOM 27403 C CA . LYS A 1 91 ? -14.562 2.904 6.848 1.00 0.00 91 LYS A CA 17
ATOM 27404 C C . LYS A 1 91 ? -14.507 4.395 7.165 1.00 0.00 91 LYS A C 17
ATOM 27405 O O . LYS A 1 91 ? -14.808 5.232 6.315 1.00 0.00 91 LYS A O 17
ATOM 27424 N N . ARG A 1 92 ? -14.123 4.721 8.395 1.00 0.00 92 ARG A N 17
ATOM 27425 C CA . ARG A 1 92 ? -14.032 6.111 8.824 1.00 0.00 92 ARG A CA 17
ATOM 27426 C C . ARG A 1 92 ? -12.928 6.845 8.068 1.00 0.00 92 ARG A C 17
ATOM 27427 O O . ARG A 1 92 ? -13.076 8.015 7.717 1.00 0.00 92 ARG A O 17
ATOM 27448 N N . VAL A 1 93 ? -11.824 6.149 7.821 1.00 0.00 93 VAL A N 17
ATOM 27449 C CA . VAL A 1 93 ? -10.696 6.734 7.106 1.00 0.00 93 VAL A CA 17
ATOM 27450 C C . VAL A 1 93 ? -11.110 7.202 5.714 1.00 0.00 93 VAL A C 17
ATOM 27451 O O . VAL A 1 93 ? -10.542 8.150 5.172 1.00 0.00 93 VAL A O 17
ATOM 27464 N N . LEU A 1 94 ? -12.101 6.528 5.139 1.00 0.00 94 LEU A N 17
ATOM 27465 C CA . LEU A 1 94 ? -12.589 6.873 3.810 1.00 0.00 94 LEU A CA 17
ATOM 27466 C C . LEU A 1 94 ? -13.550 8.057 3.870 1.00 0.00 94 LEU A C 17
ATOM 27467 O O . LEU A 1 94 ? -13.442 8.998 3.084 1.00 0.00 94 LEU A O 17
ATOM 27483 N N . VAL A 1 95 ? -14.491 8.002 4.807 1.00 0.00 95 VAL A N 17
ATOM 27484 C CA . VAL A 1 95 ? -15.471 9.070 4.969 1.00 0.00 95 VAL A CA 17
ATOM 27485 C C . VAL A 1 95 ? -14.799 10.379 5.372 1.00 0.00 95 VAL A C 17
ATOM 27486 O O . VAL A 1 95 ? -15.267 11.461 5.020 1.00 0.00 95 VAL A O 17
ATOM 27499 N N . ARG A 1 96 ? -13.701 10.271 6.112 1.00 0.00 96 ARG A N 17
ATOM 27500 C CA . ARG A 1 96 ? -12.966 11.447 6.564 1.00 0.00 96 ARG A CA 17
ATOM 27501 C C . ARG A 1 96 ? -12.127 12.033 5.432 1.00 0.00 96 ARG A C 17
ATOM 27502 O O . ARG A 1 96 ? -11.915 13.245 5.367 1.00 0.00 96 ARG A O 17
ATOM 27523 N N . LYS A 1 97 ? -11.651 11.167 4.545 1.00 0.00 97 LYS A N 17
ATOM 27524 C CA . LYS A 1 97 ? -10.834 11.600 3.416 1.00 0.00 97 LYS A CA 17
ATOM 27525 C C . LYS A 1 97 ? -11.709 12.055 2.253 1.00 0.00 97 LYS A C 17
ATOM 27526 O O . LYS A 1 97 ? -11.570 13.174 1.759 1.00 0.00 97 LYS A O 17
ATOM 27545 N N . LEU A 1 98 ? -12.610 11.180 1.818 1.00 0.00 98 LEU A N 17
ATOM 27546 C CA . LEU A 1 98 ? -13.506 11.492 0.712 1.00 0.00 98 LEU A CA 17
ATOM 27547 C C . LEU A 1 98 ? -14.544 12.530 1.127 1.00 0.00 98 LEU A C 17
ATOM 27548 O O . LEU A 1 98 ? -15.412 12.258 1.956 1.00 0.00 98 LEU A O 17
ATOM 27564 N N . SER A 1 99 ? -14.448 13.721 0.543 1.00 0.00 99 SER A N 17
ATOM 27565 C CA . SER A 1 99 ? -15.379 14.800 0.851 1.00 0.00 99 SER A CA 17
ATOM 27566 C C . SER A 1 99 ? -15.527 15.744 -0.338 1.00 0.00 99 SER A C 17
ATOM 27567 O O . SER A 1 99 ? -15.748 16.943 -0.170 1.00 0.00 99 SER A O 17
ATOM 27575 N N . GLY A 1 100 ? -15.404 15.193 -1.542 1.00 0.00 100 GLY A N 17
ATOM 27576 C CA . GLY A 1 100 ? -15.526 15.999 -2.743 1.00 0.00 100 GLY A CA 17
ATOM 27577 C C . GLY A 1 100 ? -14.405 17.011 -2.882 1.00 0.00 100 GLY A C 17
ATOM 27578 O O . GLY A 1 100 ? -14.655 18.217 -2.904 1.00 0.00 100 GLY A O 17
ATOM 27582 N N . PRO A 1 101 ? -13.145 16.550 -2.979 1.00 0.00 101 PRO A N 17
ATOM 27583 C CA . PRO A 1 101 ? -11.987 17.441 -3.117 1.00 0.00 101 PRO A CA 17
ATOM 27584 C C . PRO A 1 101 ? -12.104 18.357 -4.330 1.00 0.00 101 PRO A C 17
ATOM 27585 O O . PRO A 1 101 ? -12.143 19.580 -4.195 1.00 0.00 101 PRO A O 17
ATOM 27596 N N . SER A 1 102 ? -12.160 17.758 -5.514 1.00 0.00 102 SER A N 17
ATOM 27597 C CA . SER A 1 102 ? -12.272 18.519 -6.753 1.00 0.00 102 SER A CA 17
ATOM 27598 C C . SER A 1 102 ? -13.537 19.373 -6.756 1.00 0.00 102 SER A C 17
ATOM 27599 O O . SER A 1 102 ? -14.444 19.160 -5.952 1.00 0.00 102 SER A O 17
ATOM 27607 N N . SER A 1 103 ? -13.589 20.341 -7.666 1.00 0.00 103 SER A N 17
ATOM 27608 C CA . SER A 1 103 ? -14.742 21.226 -7.774 1.00 0.00 103 SER A CA 17
ATOM 27609 C C . SER A 1 103 ? -14.961 21.996 -6.477 1.00 0.00 103 SER A C 17
ATOM 27610 O O . SER A 1 103 ? -14.246 21.794 -5.494 1.00 0.00 103 SER A O 17
ATOM 27618 N N . GLY A 1 104 ? -15.952 22.882 -6.479 1.00 0.00 104 GLY A N 17
ATOM 27619 C CA . GLY A 1 104 ? -16.247 23.669 -5.296 1.00 0.00 104 GLY A CA 17
ATOM 27620 C C . GLY A 1 104 ? -15.185 24.714 -5.016 1.00 0.00 104 GLY A C 17
ATOM 27621 O O . GLY A 1 104 ? -15.004 25.618 -5.858 1.00 0.00 104 GLY A O 17
ATOM 27626 N N . GLY A 1 1 ? 5.340 -20.954 13.066 1.00 0.00 1 GLY A N 18
ATOM 27627 C CA . GLY A 1 1 ? 4.523 -19.715 13.172 1.00 0.00 1 GLY A CA 18
ATOM 27628 C C . GLY A 1 1 ? 3.276 -19.767 12.312 1.00 0.00 1 GLY A C 18
ATOM 27629 O O . GLY A 1 1 ? 3.067 -20.723 11.566 1.00 0.00 1 GLY A O 18
ATOM 27635 N N . SER A 1 2 ? 2.445 -18.735 12.417 1.00 0.00 2 SER A N 18
ATOM 27636 C CA . SER A 1 2 ? 1.211 -18.666 11.642 1.00 0.00 2 SER A CA 18
ATOM 27637 C C . SER A 1 2 ? 0.868 -17.221 11.291 1.00 0.00 2 SER A C 18
ATOM 27638 O O . SER A 1 2 ? 1.332 -16.288 11.945 1.00 0.00 2 SER A O 18
ATOM 27646 N N . SER A 1 3 ? 0.053 -17.047 10.256 1.00 0.00 3 SER A N 18
ATOM 27647 C CA . SER A 1 3 ? -0.352 -15.716 9.818 1.00 0.00 3 SER A CA 18
ATOM 27648 C C . SER A 1 3 ? -1.868 -15.561 9.880 1.00 0.00 3 SER A C 18
ATOM 27649 O O . SER A 1 3 ? -2.384 -14.669 10.554 1.00 0.00 3 SER A O 18
ATOM 27657 N N . GLY A 1 4 ? -2.576 -16.435 9.173 1.00 0.00 4 GLY A N 18
ATOM 27658 C CA . GLY A 1 4 ? -4.026 -16.379 9.161 1.00 0.00 4 GLY A CA 18
ATOM 27659 C C . GLY A 1 4 ? -4.626 -17.110 7.977 1.00 0.00 4 GLY A C 18
ATOM 27660 O O . GLY A 1 4 ? -4.797 -18.329 8.013 1.00 0.00 4 GLY A O 18
ATOM 27664 N N . SER A 1 5 ? -4.947 -16.365 6.924 1.00 0.00 5 SER A N 18
ATOM 27665 C CA . SER A 1 5 ? -5.531 -16.951 5.723 1.00 0.00 5 SER A CA 18
ATOM 27666 C C . SER A 1 5 ? -4.511 -17.006 4.590 1.00 0.00 5 SER A C 18
ATOM 27667 O O . SER A 1 5 ? -4.563 -17.892 3.738 1.00 0.00 5 SER A O 18
ATOM 27675 N N . SER A 1 6 ? -3.584 -16.053 4.589 1.00 0.00 6 SER A N 18
ATOM 27676 C CA . SER A 1 6 ? -2.551 -15.994 3.560 1.00 0.00 6 SER A CA 18
ATOM 27677 C C . SER A 1 6 ? -3.169 -15.802 2.179 1.00 0.00 6 SER A C 18
ATOM 27678 O O . SER A 1 6 ? -3.190 -16.724 1.362 1.00 0.00 6 SER A O 18
ATOM 27686 N N . GLY A 1 7 ? -3.673 -14.599 1.924 1.00 0.00 7 GLY A N 18
ATOM 27687 C CA . GLY A 1 7 ? -4.285 -14.307 0.641 1.00 0.00 7 GLY A CA 18
ATOM 27688 C C . GLY A 1 7 ? -4.015 -12.889 0.178 1.00 0.00 7 GLY A C 18
ATOM 27689 O O . GLY A 1 7 ? -4.793 -12.320 -0.588 1.00 0.00 7 GLY A O 18
ATOM 27693 N N . VAL A 1 8 ? -2.909 -12.317 0.642 1.00 0.00 8 VAL A N 18
ATOM 27694 C CA . VAL A 1 8 ? -2.538 -10.957 0.271 1.00 0.00 8 VAL A CA 18
ATOM 27695 C C . VAL A 1 8 ? -1.435 -10.957 -0.782 1.00 0.00 8 VAL A C 18
ATOM 27696 O O . VAL A 1 8 ? -1.365 -10.060 -1.622 1.00 0.00 8 VAL A O 18
ATOM 27709 N N . SER A 1 9 ? -0.575 -11.968 -0.730 1.00 0.00 9 SER A N 18
ATOM 27710 C CA . SER A 1 9 ? 0.526 -12.085 -1.679 1.00 0.00 9 SER A CA 18
ATOM 27711 C C . SER A 1 9 ? 0.001 -12.331 -3.090 1.00 0.00 9 SER A C 18
ATOM 27712 O O . SER A 1 9 ? 0.595 -11.882 -4.071 1.00 0.00 9 SER A O 18
ATOM 27720 N N . GLN A 1 10 ? -1.113 -13.048 -3.185 1.00 0.00 10 GLN A N 18
ATOM 27721 C CA . GLN A 1 10 ? -1.717 -13.355 -4.477 1.00 0.00 10 GLN A CA 18
ATOM 27722 C C . GLN A 1 10 ? -2.140 -12.077 -5.196 1.00 0.00 10 GLN A C 18
ATOM 27723 O O . GLN A 1 10 ? -1.867 -11.902 -6.383 1.00 0.00 10 GLN A O 18
ATOM 27737 N N . ARG A 1 11 ? -2.807 -11.188 -4.468 1.00 0.00 11 ARG A N 18
ATOM 27738 C CA . ARG A 1 11 ? -3.267 -9.926 -5.036 1.00 0.00 11 ARG A CA 18
ATOM 27739 C C . ARG A 1 11 ? -2.091 -9.099 -5.550 1.00 0.00 11 ARG A C 18
ATOM 27740 O O . ARG A 1 11 ? -0.948 -9.314 -5.148 1.00 0.00 11 ARG A O 18
ATOM 27761 N N . PRO A 1 12 ? -2.359 -8.135 -6.448 1.00 0.00 12 PRO A N 18
ATOM 27762 C CA . PRO A 1 12 ? -1.317 -7.274 -7.018 1.00 0.00 12 PRO A CA 18
ATOM 27763 C C . PRO A 1 12 ? -0.443 -6.636 -5.944 1.00 0.00 12 PRO A C 18
ATOM 27764 O O . PRO A 1 12 ? -0.833 -6.551 -4.779 1.00 0.00 12 PRO A O 18
ATOM 27775 N N . PHE A 1 13 ? 0.743 -6.188 -6.343 1.00 0.00 13 PHE A N 18
ATOM 27776 C CA . PHE A 1 13 ? 1.674 -5.556 -5.415 1.00 0.00 13 PHE A CA 18
ATOM 27777 C C . PHE A 1 13 ? 1.197 -4.159 -5.031 1.00 0.00 13 PHE A C 18
ATOM 27778 O O . PHE A 1 13 ? 1.249 -3.774 -3.863 1.00 0.00 13 PHE A O 18
ATOM 27795 N N . ARG A 1 14 ? 0.733 -3.404 -6.022 1.00 0.00 14 ARG A N 18
ATOM 27796 C CA . ARG A 1 14 ? 0.248 -2.050 -5.788 1.00 0.00 14 ARG A CA 18
ATOM 27797 C C . ARG A 1 14 ? -0.928 -2.054 -4.817 1.00 0.00 14 ARG A C 18
ATOM 27798 O O . ARG A 1 14 ? -1.094 -1.128 -4.023 1.00 0.00 14 ARG A O 18
ATOM 27819 N N . ASP A 1 15 ? -1.742 -3.103 -4.885 1.00 0.00 15 ASP A N 18
ATOM 27820 C CA . ASP A 1 15 ? -2.903 -3.227 -4.013 1.00 0.00 15 ASP A CA 18
ATOM 27821 C C . ASP A 1 15 ? -2.474 -3.410 -2.561 1.00 0.00 15 ASP A C 18
ATOM 27822 O O . ASP A 1 15 ? -3.081 -2.849 -1.648 1.00 0.00 15 ASP A O 18
ATOM 27831 N N . ARG A 1 16 ? -1.423 -4.197 -2.352 1.00 0.00 16 ARG A N 18
ATOM 27832 C CA . ARG A 1 16 ? -0.913 -4.453 -1.010 1.00 0.00 16 ARG A CA 18
ATOM 27833 C C . ARG A 1 16 ? -0.462 -3.157 -0.345 1.00 0.00 16 ARG A C 18
ATOM 27834 O O . ARG A 1 16 ? -0.802 -2.888 0.807 1.00 0.00 16 ARG A O 18
ATOM 27855 N N . VAL A 1 17 ? 0.305 -2.357 -1.077 1.00 0.00 17 VAL A N 18
ATOM 27856 C CA . VAL A 1 17 ? 0.802 -1.088 -0.557 1.00 0.00 17 VAL A CA 18
ATOM 27857 C C . VAL A 1 17 ? -0.308 -0.043 -0.508 1.00 0.00 17 VAL A C 18
ATOM 27858 O O . VAL A 1 17 ? -0.336 0.806 0.381 1.00 0.00 17 VAL A O 18
ATOM 27871 N N . LEU A 1 18 ? -1.222 -0.114 -1.471 1.00 0.00 18 LEU A N 18
ATOM 27872 C CA . LEU A 1 18 ? -2.335 0.826 -1.538 1.00 0.00 18 LEU A CA 18
ATOM 27873 C C . LEU A 1 18 ? -3.297 0.616 -0.373 1.00 0.00 18 LEU A C 18
ATOM 27874 O O . LEU A 1 18 ? -3.790 1.576 0.218 1.00 0.00 18 LEU A O 18
ATOM 27890 N N . HIS A 1 19 ? -3.562 -0.646 -0.051 1.00 0.00 19 HIS A N 18
ATOM 27891 C CA . HIS A 1 19 ? -4.467 -0.982 1.042 1.00 0.00 19 HIS A CA 18
ATOM 27892 C C . HIS A 1 19 ? -3.833 -0.662 2.393 1.00 0.00 19 HIS A C 18
ATOM 27893 O O . HIS A 1 19 ? -4.488 -0.125 3.286 1.00 0.00 19 HIS A O 18
ATOM 27907 N N . LEU A 1 20 ? -2.555 -0.996 2.536 1.00 0.00 20 LEU A N 18
ATOM 27908 C CA . LEU A 1 20 ? -1.832 -0.745 3.778 1.00 0.00 20 LEU A CA 18
ATOM 27909 C C . LEU A 1 20 ? -1.832 0.742 4.117 1.00 0.00 20 LEU A C 18
ATOM 27910 O O . LEU A 1 20 ? -2.282 1.145 5.190 1.00 0.00 20 LEU A O 18
ATOM 27926 N N . LEU A 1 21 ? -1.324 1.555 3.196 1.00 0.00 21 LEU A N 18
ATOM 27927 C CA . LEU A 1 21 ? -1.264 2.998 3.397 1.00 0.00 21 LEU A CA 18
ATOM 27928 C C . LEU A 1 21 ? -2.657 3.579 3.620 1.00 0.00 21 LEU A C 18
ATOM 27929 O O . LEU A 1 21 ? -2.814 4.596 4.295 1.00 0.00 21 LEU A O 18
ATOM 27945 N N . ALA A 1 22 ? -3.666 2.927 3.050 1.00 0.00 22 ALA A N 18
ATOM 27946 C CA . ALA A 1 22 ? -5.045 3.382 3.189 1.00 0.00 22 ALA A CA 18
ATOM 27947 C C . ALA A 1 22 ? -5.454 3.459 4.656 1.00 0.00 22 ALA A C 18
ATOM 27948 O O . ALA A 1 22 ? -6.039 4.449 5.095 1.00 0.00 22 ALA A O 18
ATOM 27955 N N . LEU A 1 23 ? -5.142 2.410 5.408 1.00 0.00 23 LEU A N 18
ATOM 27956 C CA . LEU A 1 23 ? -5.478 2.360 6.827 1.00 0.00 23 LEU A CA 18
ATOM 27957 C C . LEU A 1 23 ? -4.751 3.457 7.597 1.00 0.00 23 LEU A C 18
ATOM 27958 O O . LEU A 1 23 ? -5.378 4.362 8.149 1.00 0.00 23 LEU A O 18
ATOM 27974 N N . ARG A 1 24 ? -3.426 3.370 7.632 1.00 0.00 24 ARG A N 18
ATOM 27975 C CA . ARG A 1 24 ? -2.613 4.356 8.336 1.00 0.00 24 ARG A CA 18
ATOM 27976 C C . ARG A 1 24 ? -1.262 4.540 7.650 1.00 0.00 24 ARG A C 18
ATOM 27977 O O . ARG A 1 24 ? -0.809 3.668 6.908 1.00 0.00 24 ARG A O 18
ATOM 27998 N N . PRO A 1 25 ? -0.598 5.684 7.888 1.00 0.00 25 PRO A N 18
ATOM 27999 C CA . PRO A 1 25 ? 0.708 5.980 7.289 1.00 0.00 25 PRO A CA 18
ATOM 28000 C C . PRO A 1 25 ? 1.717 4.859 7.518 1.00 0.00 25 PRO A C 18
ATOM 28001 O O . PRO A 1 25 ? 1.748 4.247 8.584 1.00 0.00 25 PRO A O 18
ATOM 28012 N N . TYR A 1 26 ? 2.540 4.596 6.508 1.00 0.00 26 TYR A N 18
ATOM 28013 C CA . TYR A 1 26 ? 3.552 3.549 6.599 1.00 0.00 26 TYR A CA 18
ATOM 28014 C C . TYR A 1 26 ? 4.862 4.002 5.961 1.00 0.00 26 TYR A C 18
ATOM 28015 O O . TYR A 1 26 ? 4.928 4.234 4.754 1.00 0.00 26 TYR A O 18
ATOM 28033 N N . ARG A 1 27 ? 5.901 4.125 6.780 1.00 0.00 27 ARG A N 18
ATOM 28034 C CA . ARG A 1 27 ? 7.209 4.550 6.295 1.00 0.00 27 ARG A CA 18
ATOM 28035 C C . ARG A 1 27 ? 7.812 3.501 5.367 1.00 0.00 27 ARG A C 18
ATOM 28036 O O . ARG A 1 27 ? 7.322 2.374 5.285 1.00 0.00 27 ARG A O 18
ATOM 28057 N N . LYS A 1 28 ? 8.876 3.879 4.668 1.00 0.00 28 LYS A N 18
ATOM 28058 C CA . LYS A 1 28 ? 9.546 2.971 3.743 1.00 0.00 28 LYS A CA 18
ATOM 28059 C C . LYS A 1 28 ? 10.063 1.735 4.473 1.00 0.00 28 LYS A C 18
ATOM 28060 O O . LYS A 1 28 ? 9.874 0.608 4.016 1.00 0.00 28 LYS A O 18
ATOM 28079 N N . ALA A 1 29 ? 10.715 1.955 5.611 1.00 0.00 29 ALA A N 18
ATOM 28080 C CA . ALA A 1 29 ? 11.258 0.859 6.403 1.00 0.00 29 ALA A CA 18
ATOM 28081 C C . ALA A 1 29 ? 10.148 0.099 7.123 1.00 0.00 29 ALA A C 18
ATOM 28082 O O . ALA A 1 29 ? 10.159 -1.130 7.179 1.00 0.00 29 ALA A O 18
ATOM 28089 N N . GLU A 1 30 ? 9.192 0.841 7.674 1.00 0.00 30 GLU A N 18
ATOM 28090 C CA . GLU A 1 30 ? 8.075 0.237 8.391 1.00 0.00 30 GLU A CA 18
ATOM 28091 C C . GLU A 1 30 ? 7.192 -0.569 7.444 1.00 0.00 30 GLU A C 18
ATOM 28092 O O . GLU A 1 30 ? 6.645 -1.605 7.820 1.00 0.00 30 GLU A O 18
ATOM 28104 N N . LEU A 1 31 ? 7.058 -0.087 6.212 1.00 0.00 31 LEU A N 18
ATOM 28105 C CA . LEU A 1 31 ? 6.242 -0.763 5.211 1.00 0.00 31 LEU A CA 18
ATOM 28106 C C . LEU A 1 31 ? 6.967 -1.982 4.651 1.00 0.00 31 LEU A C 18
ATOM 28107 O O . LEU A 1 31 ? 6.356 -3.025 4.414 1.00 0.00 31 LEU A O 18
ATOM 28123 N N . LEU A 1 32 ? 8.271 -1.843 4.440 1.00 0.00 32 LEU A N 18
ATOM 28124 C CA . LEU A 1 32 ? 9.079 -2.933 3.907 1.00 0.00 32 LEU A CA 18
ATOM 28125 C C . LEU A 1 32 ? 9.138 -4.100 4.887 1.00 0.00 32 LEU A C 18
ATOM 28126 O O . LEU A 1 32 ? 9.068 -5.262 4.490 1.00 0.00 32 LEU A O 18
ATOM 28142 N N . LEU A 1 33 ? 9.269 -3.781 6.171 1.00 0.00 33 LEU A N 18
ATOM 28143 C CA . LEU A 1 33 ? 9.339 -4.803 7.209 1.00 0.00 33 LEU A CA 18
ATOM 28144 C C . LEU A 1 33 ? 8.044 -5.605 7.272 1.00 0.00 33 LEU A C 18
ATOM 28145 O O . LEU A 1 33 ? 8.060 -6.806 7.543 1.00 0.00 33 LEU A O 18
ATOM 28161 N N . ARG A 1 34 ? 6.925 -4.936 7.021 1.00 0.00 34 ARG A N 18
ATOM 28162 C CA . ARG A 1 34 ? 5.620 -5.588 7.051 1.00 0.00 34 ARG A CA 18
ATOM 28163 C C . ARG A 1 34 ? 5.426 -6.473 5.823 1.00 0.00 34 ARG A C 18
ATOM 28164 O O . ARG A 1 34 ? 5.067 -7.644 5.940 1.00 0.00 34 ARG A O 18
ATOM 28185 N N . LEU A 1 35 ? 5.664 -5.904 4.646 1.00 0.00 35 LEU A N 18
ATOM 28186 C CA . LEU A 1 35 ? 5.515 -6.640 3.396 1.00 0.00 35 LEU A CA 18
ATOM 28187 C C . LEU A 1 35 ? 6.442 -7.851 3.361 1.00 0.00 35 LEU A C 18
ATOM 28188 O O . LEU A 1 35 ? 6.125 -8.870 2.746 1.00 0.00 35 LEU A O 18
ATOM 28204 N N . GLN A 1 36 ? 7.588 -7.733 4.023 1.00 0.00 36 GLN A N 18
ATOM 28205 C CA . GLN A 1 36 ? 8.561 -8.819 4.066 1.00 0.00 36 GLN A CA 18
ATOM 28206 C C . GLN A 1 36 ? 7.977 -10.047 4.756 1.00 0.00 36 GLN A C 18
ATOM 28207 O O . GLN A 1 36 ? 8.306 -11.182 4.411 1.00 0.00 36 GLN A O 18
ATOM 28221 N N . LYS A 1 37 ? 7.108 -9.813 5.735 1.00 0.00 37 LYS A N 18
ATOM 28222 C CA . LYS A 1 37 ? 6.479 -10.901 6.475 1.00 0.00 37 LYS A CA 18
ATOM 28223 C C . LYS A 1 37 ? 5.674 -11.800 5.541 1.00 0.00 37 LYS A C 18
ATOM 28224 O O . LYS A 1 37 ? 5.815 -13.023 5.568 1.00 0.00 37 LYS A O 18
ATOM 28243 N N . ASP A 1 38 ? 4.831 -11.187 4.717 1.00 0.00 38 ASP A N 18
ATOM 28244 C CA . ASP A 1 38 ? 4.005 -11.933 3.775 1.00 0.00 38 ASP A CA 18
ATOM 28245 C C . ASP A 1 38 ? 4.829 -12.399 2.580 1.00 0.00 38 ASP A C 18
ATOM 28246 O O . ASP A 1 38 ? 4.666 -13.521 2.100 1.00 0.00 38 ASP A O 18
ATOM 28255 N N . GLY A 1 39 ? 5.714 -11.530 2.103 1.00 0.00 39 GLY A N 18
ATOM 28256 C CA . GLY A 1 39 ? 6.551 -11.870 0.966 1.00 0.00 39 GLY A CA 18
ATOM 28257 C C . GLY A 1 39 ? 7.110 -10.645 0.272 1.00 0.00 39 GLY A C 18
ATOM 28258 O O . GLY A 1 39 ? 6.359 -9.784 -0.187 1.00 0.00 39 GLY A O 18
ATOM 28262 N N . LEU A 1 40 ? 8.435 -10.565 0.192 1.00 0.00 40 LEU A N 18
ATOM 28263 C CA . LEU A 1 40 ? 9.096 -9.436 -0.453 1.00 0.00 40 LEU A CA 18
ATOM 28264 C C . LEU A 1 40 ? 10.522 -9.796 -0.853 1.00 0.00 40 LEU A C 18
ATOM 28265 O O . LEU A 1 40 ? 11.171 -10.619 -0.206 1.00 0.00 40 LEU A O 18
ATOM 28281 N N . THR A 1 41 ? 11.005 -9.177 -1.926 1.00 0.00 41 THR A N 18
ATOM 28282 C CA . THR A 1 41 ? 12.356 -9.433 -2.414 1.00 0.00 41 THR A CA 18
ATOM 28283 C C . THR A 1 41 ? 13.031 -8.137 -2.850 1.00 0.00 41 THR A C 18
ATOM 28284 O O . THR A 1 41 ? 12.442 -7.060 -2.768 1.00 0.00 41 THR A O 18
ATOM 28295 N N . GLN A 1 42 ? 14.272 -8.249 -3.315 1.00 0.00 42 GLN A N 18
ATOM 28296 C CA . GLN A 1 42 ? 15.028 -7.086 -3.764 1.00 0.00 42 GLN A CA 18
ATOM 28297 C C . GLN A 1 42 ? 14.322 -6.392 -4.925 1.00 0.00 42 GLN A C 18
ATOM 28298 O O . GLN A 1 42 ? 14.420 -5.176 -5.085 1.00 0.00 42 GLN A O 18
ATOM 28312 N N . ALA A 1 43 ? 13.611 -7.173 -5.731 1.00 0.00 43 ALA A N 18
ATOM 28313 C CA . ALA A 1 43 ? 12.889 -6.632 -6.877 1.00 0.00 43 ALA A CA 18
ATOM 28314 C C . ALA A 1 43 ? 11.692 -5.801 -6.431 1.00 0.00 43 ALA A C 18
ATOM 28315 O O . ALA A 1 43 ? 11.296 -4.851 -7.106 1.00 0.00 43 ALA A O 18
ATOM 28322 N N . ASP A 1 44 ? 11.118 -6.163 -5.288 1.00 0.00 44 ASP A N 18
ATOM 28323 C CA . ASP A 1 44 ? 9.965 -5.449 -4.751 1.00 0.00 44 ASP A CA 18
ATOM 28324 C C . ASP A 1 44 ? 10.405 -4.295 -3.855 1.00 0.00 44 ASP A C 18
ATOM 28325 O O . ASP A 1 44 ? 9.706 -3.289 -3.735 1.00 0.00 44 ASP A O 18
ATOM 28334 N N . LYS A 1 45 ? 11.566 -4.449 -3.226 1.00 0.00 45 LYS A N 18
ATOM 28335 C CA . LYS A 1 45 ? 12.098 -3.420 -2.340 1.00 0.00 45 LYS A CA 18
ATOM 28336 C C . LYS A 1 45 ? 12.260 -2.093 -3.075 1.00 0.00 45 LYS A C 18
ATOM 28337 O O . LYS A 1 45 ? 11.615 -1.101 -2.735 1.00 0.00 45 LYS A O 18
ATOM 28356 N N . ASP A 1 46 ? 13.127 -2.082 -4.083 1.00 0.00 46 ASP A N 18
ATOM 28357 C CA . ASP A 1 46 ? 13.376 -0.875 -4.864 1.00 0.00 46 ASP A CA 18
ATOM 28358 C C . ASP A 1 46 ? 12.099 -0.393 -5.545 1.00 0.00 46 ASP A C 18
ATOM 28359 O O . ASP A 1 46 ? 11.917 0.805 -5.764 1.00 0.00 46 ASP A O 18
ATOM 28368 N N . ALA A 1 47 ? 11.217 -1.330 -5.877 1.00 0.00 47 ALA A N 18
ATOM 28369 C CA . ALA A 1 47 ? 9.959 -0.998 -6.533 1.00 0.00 47 ALA A CA 18
ATOM 28370 C C . ALA A 1 47 ? 9.035 -0.232 -5.591 1.00 0.00 47 ALA A C 18
ATOM 28371 O O . ALA A 1 47 ? 8.230 0.592 -6.028 1.00 0.00 47 ALA A O 18
ATOM 28378 N N . LEU A 1 48 ? 9.154 -0.510 -4.297 1.00 0.00 48 LEU A N 18
ATOM 28379 C CA . LEU A 1 48 ? 8.329 0.152 -3.293 1.00 0.00 48 LEU A CA 18
ATOM 28380 C C . LEU A 1 48 ? 8.630 1.646 -3.239 1.00 0.00 48 LEU A C 18
ATOM 28381 O O . LEU A 1 48 ? 7.726 2.467 -3.088 1.00 0.00 48 LEU A O 18
ATOM 28397 N N . ASP A 1 49 ? 9.907 1.992 -3.365 1.00 0.00 49 ASP A N 18
ATOM 28398 C CA . ASP A 1 49 ? 10.329 3.388 -3.330 1.00 0.00 49 ASP A CA 18
ATOM 28399 C C . ASP A 1 49 ? 9.663 4.187 -4.447 1.00 0.00 49 ASP A C 18
ATOM 28400 O O . ASP A 1 49 ? 9.150 5.282 -4.219 1.00 0.00 49 ASP A O 18
ATOM 28409 N N . GLY A 1 50 ? 9.678 3.630 -5.654 1.00 0.00 50 GLY A N 18
ATOM 28410 C CA . GLY A 1 50 ? 9.073 4.306 -6.789 1.00 0.00 50 GLY A CA 18
ATOM 28411 C C . GLY A 1 50 ? 7.559 4.233 -6.769 1.00 0.00 50 GLY A C 18
ATOM 28412 O O . GLY A 1 50 ? 6.883 5.110 -7.308 1.00 0.00 50 GLY A O 18
ATOM 28416 N N . LEU A 1 51 ? 7.025 3.186 -6.149 1.00 0.00 51 LEU A N 18
ATOM 28417 C CA . LEU A 1 51 ? 5.581 3.003 -6.065 1.00 0.00 51 LEU A CA 18
ATOM 28418 C C . LEU A 1 51 ? 4.968 3.959 -5.046 1.00 0.00 51 LEU A C 18
ATOM 28419 O O . LEU A 1 51 ? 3.928 4.568 -5.298 1.00 0.00 51 LEU A O 18
ATOM 28435 N N . LEU A 1 52 ? 5.619 4.085 -3.894 1.00 0.00 52 LEU A N 18
ATOM 28436 C CA . LEU A 1 52 ? 5.137 4.968 -2.836 1.00 0.00 52 LEU A CA 18
ATOM 28437 C C . LEU A 1 52 ? 5.027 6.405 -3.332 1.00 0.00 52 LEU A C 18
ATOM 28438 O O . LEU A 1 52 ? 4.043 7.093 -3.060 1.00 0.00 52 LEU A O 18
ATOM 28454 N N . GLN A 1 53 ? 6.043 6.855 -4.060 1.00 0.00 53 GLN A N 18
ATOM 28455 C CA . GLN A 1 53 ? 6.060 8.212 -4.593 1.00 0.00 53 GLN A CA 18
ATOM 28456 C C . GLN A 1 53 ? 4.880 8.448 -5.532 1.00 0.00 53 GLN A C 18
ATOM 28457 O O . GLN A 1 53 ? 4.422 9.580 -5.694 1.00 0.00 53 GLN A O 18
ATOM 28471 N N . GLN A 1 54 ? 4.395 7.377 -6.151 1.00 0.00 54 GLN A N 18
ATOM 28472 C CA . GLN A 1 54 ? 3.270 7.473 -7.075 1.00 0.00 54 GLN A CA 18
ATOM 28473 C C . GLN A 1 54 ? 1.945 7.260 -6.349 1.00 0.00 54 GLN A C 18
ATOM 28474 O O . GLN A 1 54 ? 1.053 8.108 -6.405 1.00 0.00 54 GLN A O 18
ATOM 28488 N N . VAL A 1 55 ? 1.819 6.123 -5.672 1.00 0.00 55 VAL A N 18
ATOM 28489 C CA . VAL A 1 55 ? 0.599 5.800 -4.941 1.00 0.00 55 VAL A CA 18
ATOM 28490 C C . VAL A 1 55 ? 0.731 6.150 -3.462 1.00 0.00 55 VAL A C 18
ATOM 28491 O O . VAL A 1 55 ? 0.179 5.466 -2.601 1.00 0.00 55 VAL A O 18
ATOM 28504 N N . ALA A 1 56 ? 1.465 7.221 -3.174 1.00 0.00 56 ALA A N 18
ATOM 28505 C CA . ALA A 1 56 ? 1.667 7.661 -1.797 1.00 0.00 56 ALA A CA 18
ATOM 28506 C C . ALA A 1 56 ? 2.497 8.940 -1.746 1.00 0.00 56 ALA A C 18
ATOM 28507 O O . ALA A 1 56 ? 3.066 9.363 -2.752 1.00 0.00 56 ALA A O 18
ATOM 28514 N N . ASN A 1 57 ? 2.565 9.548 -0.566 1.00 0.00 57 ASN A N 18
ATOM 28515 C CA . ASN A 1 57 ? 3.327 10.778 -0.382 1.00 0.00 57 ASN A CA 18
ATOM 28516 C C . ASN A 1 57 ? 4.581 10.520 0.450 1.00 0.00 57 ASN A C 18
ATOM 28517 O O . ASN A 1 57 ? 4.887 9.378 0.791 1.00 0.00 57 ASN A O 18
ATOM 28528 N N . MET A 1 58 ? 5.301 11.590 0.774 1.00 0.00 58 MET A N 18
ATOM 28529 C CA . MET A 1 58 ? 6.520 11.476 1.567 1.00 0.00 58 MET A CA 18
ATOM 28530 C C . MET A 1 58 ? 6.906 12.825 2.166 1.00 0.00 58 MET A C 18
ATOM 28531 O O . MET A 1 58 ? 7.116 13.800 1.443 1.00 0.00 58 MET A O 18
ATOM 28545 N N . SER A 1 59 ? 7.000 12.874 3.491 1.00 0.00 59 SER A N 18
ATOM 28546 C CA . SER A 1 59 ? 7.361 14.102 4.188 1.00 0.00 59 SER A CA 18
ATOM 28547 C C . SER A 1 59 ? 8.872 14.201 4.371 1.00 0.00 59 SER A C 18
ATOM 28548 O O . SER A 1 59 ? 9.568 13.188 4.436 1.00 0.00 59 SER A O 18
ATOM 28556 N N . ALA A 1 60 ? 9.375 15.429 4.452 1.00 0.00 60 ALA A N 18
ATOM 28557 C CA . ALA A 1 60 ? 10.803 15.661 4.627 1.00 0.00 60 ALA A CA 18
ATOM 28558 C C . ALA A 1 60 ? 11.141 15.927 6.091 1.00 0.00 60 ALA A C 18
ATOM 28559 O O . ALA A 1 60 ? 12.060 16.685 6.398 1.00 0.00 60 ALA A O 18
ATOM 28566 N N . LYS A 1 61 ? 10.391 15.297 6.989 1.00 0.00 61 LYS A N 18
ATOM 28567 C CA . LYS A 1 61 ? 10.611 15.465 8.421 1.00 0.00 61 LYS A CA 18
ATOM 28568 C C . LYS A 1 61 ? 10.691 14.111 9.121 1.00 0.00 61 LYS A C 18
ATOM 28569 O O . LYS A 1 61 ? 11.584 13.873 9.934 1.00 0.00 61 LYS A O 18
ATOM 28588 N N . ASP A 1 62 ? 9.752 13.227 8.798 1.00 0.00 62 ASP A N 18
ATOM 28589 C CA . ASP A 1 62 ? 9.717 11.897 9.395 1.00 0.00 62 ASP A CA 18
ATOM 28590 C C . ASP A 1 62 ? 10.076 10.830 8.366 1.00 0.00 62 ASP A C 18
ATOM 28591 O O . ASP A 1 62 ? 10.981 10.025 8.584 1.00 0.00 62 ASP A O 18
ATOM 28600 N N . GLY A 1 63 ? 9.362 10.831 7.245 1.00 0.00 63 GLY A N 18
ATOM 28601 C CA . GLY A 1 63 ? 9.621 9.858 6.200 1.00 0.00 63 GLY A CA 18
ATOM 28602 C C . GLY A 1 63 ? 8.528 8.812 6.097 1.00 0.00 63 GLY A C 18
ATOM 28603 O O . GLY A 1 63 ? 8.797 7.654 5.778 1.00 0.00 63 GLY A O 18
ATOM 28607 N N . THR A 1 64 ? 7.293 9.220 6.367 1.00 0.00 64 THR A N 18
ATOM 28608 C CA . THR A 1 64 ? 6.155 8.309 6.303 1.00 0.00 64 THR A CA 18
ATOM 28609 C C . THR A 1 64 ? 5.416 8.454 4.975 1.00 0.00 64 THR A C 18
ATOM 28610 O O . THR A 1 64 ? 5.323 9.550 4.423 1.00 0.00 64 THR A O 18
ATOM 28621 N N . CYS A 1 65 ? 4.894 7.342 4.470 1.00 0.00 65 CYS A N 18
ATOM 28622 C CA . CYS A 1 65 ? 4.163 7.347 3.208 1.00 0.00 65 CYS A CA 18
ATOM 28623 C C . CYS A 1 65 ? 2.657 7.345 3.452 1.00 0.00 65 CYS A C 18
ATOM 28624 O O . CYS A 1 65 ? 2.108 6.390 4.002 1.00 0.00 65 CYS A O 18
ATOM 28632 N N . THR A 1 66 ? 1.995 8.420 3.038 1.00 0.00 66 THR A N 18
ATOM 28633 C CA . THR A 1 66 ? 0.553 8.543 3.212 1.00 0.00 66 THR A CA 18
ATOM 28634 C C . THR A 1 66 ? -0.174 8.350 1.885 1.00 0.00 66 THR A C 18
ATOM 28635 O O . THR A 1 66 ? 0.167 8.977 0.882 1.00 0.00 66 THR A O 18
ATOM 28646 N N . LEU A 1 67 ? -1.177 7.478 1.886 1.00 0.00 67 LEU A N 18
ATOM 28647 C CA . LEU A 1 67 ? -1.952 7.202 0.682 1.00 0.00 67 LEU A CA 18
ATOM 28648 C C . LEU A 1 67 ? -2.631 8.468 0.169 1.00 0.00 67 LEU A C 18
ATOM 28649 O O . LEU A 1 67 ? -3.146 9.269 0.951 1.00 0.00 67 LEU A O 18
ATOM 28665 N N . GLN A 1 68 ? -2.629 8.642 -1.148 1.00 0.00 68 GLN A N 18
ATOM 28666 C CA . GLN A 1 68 ? -3.245 9.811 -1.764 1.00 0.00 68 GLN A CA 18
ATOM 28667 C C . GLN A 1 68 ? -4.738 9.864 -1.457 1.00 0.00 68 GLN A C 18
ATOM 28668 O O . GLN A 1 68 ? -5.273 8.990 -0.776 1.00 0.00 68 GLN A O 18
ATOM 28682 N N . ASP A 1 69 ? -5.406 10.897 -1.963 1.00 0.00 69 ASP A N 18
ATOM 28683 C CA . ASP A 1 69 ? -6.839 11.062 -1.741 1.00 0.00 69 ASP A CA 18
ATOM 28684 C C . ASP A 1 69 ? -7.643 10.332 -2.811 1.00 0.00 69 ASP A C 18
ATOM 28685 O O . ASP A 1 69 ? -8.603 9.625 -2.505 1.00 0.00 69 ASP A O 18
ATOM 28694 N N . CYS A 1 70 ? -7.246 10.507 -4.067 1.00 0.00 70 CYS A N 18
ATOM 28695 C CA . CYS A 1 70 ? -7.931 9.864 -5.182 1.00 0.00 70 CYS A CA 18
ATOM 28696 C C . CYS A 1 70 ? -7.632 8.369 -5.214 1.00 0.00 70 CYS A C 18
ATOM 28697 O O . CYS A 1 70 ? -8.465 7.568 -5.641 1.00 0.00 70 CYS A O 18
ATOM 28705 N N . MET A 1 71 ? -6.439 7.999 -4.762 1.00 0.00 71 MET A N 18
ATOM 28706 C CA . MET A 1 71 ? -6.029 6.599 -4.739 1.00 0.00 71 MET A CA 18
ATOM 28707 C C . MET A 1 71 ? -6.891 5.792 -3.772 1.00 0.00 71 MET A C 18
ATOM 28708 O O . MET A 1 71 ? -7.053 4.583 -3.934 1.00 0.00 71 MET A O 18
ATOM 28722 N N . TYR A 1 72 ? -7.440 6.465 -2.766 1.00 0.00 72 TYR A N 18
ATOM 28723 C CA . TYR A 1 72 ? -8.283 5.806 -1.774 1.00 0.00 72 TYR A CA 18
ATOM 28724 C C . TYR A 1 72 ? -9.455 5.094 -2.442 1.00 0.00 72 TYR A C 18
ATOM 28725 O O . TYR A 1 72 ? -9.936 4.072 -1.951 1.00 0.00 72 TYR A O 18
ATOM 28743 N N . LYS A 1 73 ? -9.912 5.639 -3.565 1.00 0.00 73 LYS A N 18
ATOM 28744 C CA . LYS A 1 73 ? -11.028 5.055 -4.300 1.00 0.00 73 LYS A CA 18
ATOM 28745 C C . LYS A 1 73 ? -10.675 3.661 -4.809 1.00 0.00 73 LYS A C 18
ATOM 28746 O O . LYS A 1 73 ? -11.539 2.790 -4.911 1.00 0.00 73 LYS A O 18
ATOM 28765 N N . ASP A 1 74 ? -9.401 3.458 -5.126 1.00 0.00 74 ASP A N 18
ATOM 28766 C CA . ASP A 1 74 ? -8.933 2.169 -5.625 1.00 0.00 74 ASP A CA 18
ATOM 28767 C C . ASP A 1 74 ? -9.025 1.098 -4.542 1.00 0.00 74 ASP A C 18
ATOM 28768 O O . ASP A 1 74 ? -9.186 -0.086 -4.841 1.00 0.00 74 ASP A O 18
ATOM 28777 N N . VAL A 1 75 ? -8.921 1.519 -3.286 1.00 0.00 75 VAL A N 18
ATOM 28778 C CA . VAL A 1 75 ? -8.992 0.594 -2.162 1.00 0.00 75 VAL A CA 18
ATOM 28779 C C . VAL A 1 75 ? -10.304 -0.184 -2.171 1.00 0.00 75 VAL A C 18
ATOM 28780 O O . VAL A 1 75 ? -11.380 0.393 -2.015 1.00 0.00 75 VAL A O 18
ATOM 28793 N N . GLN A 1 76 ? -10.207 -1.497 -2.353 1.00 0.00 76 GLN A N 18
ATOM 28794 C CA . GLN A 1 76 ? -11.386 -2.354 -2.382 1.00 0.00 76 GLN A CA 18
ATOM 28795 C C . GLN A 1 76 ? -11.879 -2.647 -0.969 1.00 0.00 76 GLN A C 18
ATOM 28796 O O . GLN A 1 76 ? -11.112 -2.591 -0.008 1.00 0.00 76 GLN A O 18
ATOM 28810 N N . LYS A 1 77 ? -13.166 -2.961 -0.849 1.00 0.00 77 LYS A N 18
ATOM 28811 C CA . LYS A 1 77 ? -13.761 -3.263 0.445 1.00 0.00 77 LYS A CA 18
ATOM 28812 C C . LYS A 1 77 ? -13.898 -4.770 0.642 1.00 0.00 77 LYS A C 18
ATOM 28813 O O . LYS A 1 77 ? -14.805 -5.237 1.333 1.00 0.00 77 LYS A O 18
ATOM 28832 N N . ASP A 1 78 ? -12.993 -5.527 0.030 1.00 0.00 78 ASP A N 18
ATOM 28833 C CA . ASP A 1 78 ? -13.014 -6.982 0.139 1.00 0.00 78 ASP A CA 18
ATOM 28834 C C . ASP A 1 78 ? -11.597 -7.543 0.218 1.00 0.00 78 ASP A C 18
ATOM 28835 O O . ASP A 1 78 ? -11.337 -8.664 -0.219 1.00 0.00 78 ASP A O 18
ATOM 28844 N N . TRP A 1 79 ? -10.684 -6.756 0.779 1.00 0.00 79 TRP A N 18
ATOM 28845 C CA . TRP A 1 79 ? -9.294 -7.177 0.915 1.00 0.00 79 TRP A CA 18
ATOM 28846 C C . TRP A 1 79 ? -9.184 -8.399 1.827 1.00 0.00 79 TRP A C 18
ATOM 28847 O O . TRP A 1 79 ? -9.775 -8.429 2.907 1.00 0.00 79 TRP A O 18
ATOM 28868 N N . PRO A 1 80 ? -8.426 -9.427 1.406 1.00 0.00 80 PRO A N 18
ATOM 28869 C CA . PRO A 1 80 ? -8.249 -10.648 2.197 1.00 0.00 80 PRO A CA 18
ATOM 28870 C C . PRO A 1 80 ? -7.312 -10.449 3.386 1.00 0.00 80 PRO A C 18
ATOM 28871 O O . PRO A 1 80 ? -7.195 -11.320 4.247 1.00 0.00 80 PRO A O 18
ATOM 28882 N N . GLY A 1 81 ? -6.645 -9.299 3.428 1.00 0.00 81 GLY A N 18
ATOM 28883 C CA . GLY A 1 81 ? -5.728 -9.014 4.517 1.00 0.00 81 GLY A CA 18
ATOM 28884 C C . GLY A 1 81 ? -6.442 -8.573 5.780 1.00 0.00 81 GLY A C 18
ATOM 28885 O O . GLY A 1 81 ? -6.153 -9.066 6.869 1.00 0.00 81 GLY A O 18
ATOM 28889 N N . TYR A 1 82 ? -7.378 -7.639 5.634 1.00 0.00 82 TYR A N 18
ATOM 28890 C CA . TYR A 1 82 ? -8.134 -7.130 6.774 1.00 0.00 82 TYR A CA 18
ATOM 28891 C C . TYR A 1 82 ? -8.884 -8.257 7.476 1.00 0.00 82 TYR A C 18
ATOM 28892 O O . TYR A 1 82 ? -8.880 -9.399 7.019 1.00 0.00 82 TYR A O 18
ATOM 28910 N N . SER A 1 83 ? -9.529 -7.926 8.590 1.00 0.00 83 SER A N 18
ATOM 28911 C CA . SER A 1 83 ? -10.284 -8.909 9.357 1.00 0.00 83 SER A CA 18
ATOM 28912 C C . SER A 1 83 ? -11.442 -8.249 10.099 1.00 0.00 83 SER A C 18
ATOM 28913 O O . SER A 1 83 ? -12.609 -8.488 9.787 1.00 0.00 83 SER A O 18
ATOM 28921 N N . GLU A 1 84 ? -11.111 -7.417 11.081 1.00 0.00 84 GLU A N 18
ATOM 28922 C CA . GLU A 1 84 ? -12.123 -6.721 11.867 1.00 0.00 84 GLU A CA 18
ATOM 28923 C C . GLU A 1 84 ? -11.642 -5.331 12.269 1.00 0.00 84 GLU A C 18
ATOM 28924 O O . GLU A 1 84 ? -12.230 -4.323 11.878 1.00 0.00 84 GLU A O 18
ATOM 28936 N N . GLY A 1 85 ? -10.568 -5.286 13.053 1.00 0.00 85 GLY A N 18
ATOM 28937 C CA . GLY A 1 85 ? -10.026 -4.015 13.495 1.00 0.00 85 GLY A CA 18
ATOM 28938 C C . GLY A 1 85 ? -9.613 -3.125 12.338 1.00 0.00 85 GLY A C 18
ATOM 28939 O O . GLY A 1 85 ? -9.725 -1.902 12.419 1.00 0.00 85 GLY A O 18
ATOM 28943 N N . ASP A 1 86 ? -9.135 -3.740 11.262 1.00 0.00 86 ASP A N 18
ATOM 28944 C CA . ASP A 1 86 ? -8.704 -2.995 10.085 1.00 0.00 86 ASP A CA 18
ATOM 28945 C C . ASP A 1 86 ? -9.899 -2.600 9.223 1.00 0.00 86 ASP A C 18
ATOM 28946 O O . ASP A 1 86 ? -9.900 -1.541 8.594 1.00 0.00 86 ASP A O 18
ATOM 28955 N N . GLN A 1 87 ? -10.913 -3.458 9.197 1.00 0.00 87 GLN A N 18
ATOM 28956 C CA . GLN A 1 87 ? -12.114 -3.198 8.411 1.00 0.00 87 GLN A CA 18
ATOM 28957 C C . GLN A 1 87 ? -12.798 -1.914 8.869 1.00 0.00 87 GLN A C 18
ATOM 28958 O O . GLN A 1 87 ? -13.120 -1.047 8.055 1.00 0.00 87 GLN A O 18
ATOM 28972 N N . GLN A 1 88 ? -13.017 -1.799 10.174 1.00 0.00 88 GLN A N 18
ATOM 28973 C CA . GLN A 1 88 ? -13.664 -0.622 10.740 1.00 0.00 88 GLN A CA 18
ATOM 28974 C C . GLN A 1 88 ? -12.808 0.623 10.530 1.00 0.00 88 GLN A C 18
ATOM 28975 O O . GLN A 1 88 ? -13.326 1.704 10.248 1.00 0.00 88 GLN A O 18
ATOM 28989 N N . LEU A 1 89 ? -11.496 0.464 10.670 1.00 0.00 89 LEU A N 18
ATOM 28990 C CA . LEU A 1 89 ? -10.568 1.574 10.498 1.00 0.00 89 LEU A CA 18
ATOM 28991 C C . LEU A 1 89 ? -10.571 2.071 9.055 1.00 0.00 89 LEU A C 18
ATOM 28992 O O . LEU A 1 89 ? -10.504 3.274 8.801 1.00 0.00 89 LEU A O 18
ATOM 29008 N N . LEU A 1 90 ? -10.646 1.137 8.113 1.00 0.00 90 LEU A N 18
ATOM 29009 C CA . LEU A 1 90 ? -10.656 1.479 6.694 1.00 0.00 90 LEU A CA 18
ATOM 29010 C C . LEU A 1 90 ? -11.955 2.180 6.302 1.00 0.00 90 LEU A C 18
ATOM 29011 O O . LEU A 1 90 ? -12.007 2.891 5.299 1.00 0.00 90 LEU A O 18
ATOM 29027 N N . LYS A 1 91 ? -13.003 1.973 7.095 1.00 0.00 91 LYS A N 18
ATOM 29028 C CA . LYS A 1 91 ? -14.299 2.583 6.822 1.00 0.00 91 LYS A CA 18
ATOM 29029 C C . LYS A 1 91 ? -14.327 4.042 7.270 1.00 0.00 91 LYS A C 18
ATOM 29030 O O . LYS A 1 91 ? -15.019 4.869 6.676 1.00 0.00 91 LYS A O 18
ATOM 29049 N N . ARG A 1 92 ? -13.575 4.353 8.321 1.00 0.00 92 ARG A N 18
ATOM 29050 C CA . ARG A 1 92 ? -13.523 5.713 8.846 1.00 0.00 92 ARG A CA 18
ATOM 29051 C C . ARG A 1 92 ? -12.548 6.574 8.048 1.00 0.00 92 ARG A C 18
ATOM 29052 O O . ARG A 1 92 ? -12.737 7.782 7.917 1.00 0.00 92 ARG A O 18
ATOM 29073 N N . VAL A 1 93 ? -11.504 5.944 7.516 1.00 0.00 93 VAL A N 18
ATOM 29074 C CA . VAL A 1 93 ? -10.502 6.657 6.734 1.00 0.00 93 VAL A CA 18
ATOM 29075 C C . VAL A 1 93 ? -11.099 7.201 5.440 1.00 0.00 93 VAL A C 18
ATOM 29076 O O . VAL A 1 93 ? -10.810 8.327 5.037 1.00 0.00 93 VAL A O 18
ATOM 29089 N N . LEU A 1 94 ? -11.932 6.393 4.792 1.00 0.00 94 LEU A N 18
ATOM 29090 C CA . LEU A 1 94 ? -12.569 6.793 3.543 1.00 0.00 94 LEU A CA 18
ATOM 29091 C C . LEU A 1 94 ? -13.499 7.982 3.762 1.00 0.00 94 LEU A C 18
ATOM 29092 O O . LEU A 1 94 ? -13.655 8.831 2.884 1.00 0.00 94 LEU A O 18
ATOM 29108 N N . VAL A 1 95 ? -14.114 8.038 4.939 1.00 0.00 95 VAL A N 18
ATOM 29109 C CA . VAL A 1 95 ? -15.029 9.123 5.272 1.00 0.00 95 VAL A CA 18
ATOM 29110 C C . VAL A 1 95 ? -14.268 10.362 5.733 1.00 0.00 95 VAL A C 18
ATOM 29111 O O . VAL A 1 95 ? -14.715 11.490 5.526 1.00 0.00 95 VAL A O 18
ATOM 29124 N N . ARG A 1 96 ? -13.117 10.143 6.361 1.00 0.00 96 ARG A N 18
ATOM 29125 C CA . ARG A 1 96 ? -12.293 11.242 6.853 1.00 0.00 96 ARG A CA 18
ATOM 29126 C C . ARG A 1 96 ? -11.637 11.990 5.697 1.00 0.00 96 ARG A C 18
ATOM 29127 O O . ARG A 1 96 ? -11.423 13.201 5.769 1.00 0.00 96 ARG A O 18
ATOM 29148 N N . LYS A 1 97 ? -11.316 11.262 4.633 1.00 0.00 97 LYS A N 18
ATOM 29149 C CA . LYS A 1 97 ? -10.683 11.857 3.461 1.00 0.00 97 LYS A CA 18
ATOM 29150 C C . LYS A 1 97 ? -11.728 12.426 2.507 1.00 0.00 97 LYS A C 18
ATOM 29151 O O . LYS A 1 97 ? -11.758 13.630 2.250 1.00 0.00 97 LYS A O 18
ATOM 29170 N N . LEU A 1 98 ? -12.583 11.553 1.984 1.00 0.00 98 LEU A N 18
ATOM 29171 C CA . LEU A 1 98 ? -13.629 11.969 1.058 1.00 0.00 98 LEU A CA 18
ATOM 29172 C C . LEU A 1 98 ? -14.566 12.978 1.712 1.00 0.00 98 LEU A C 18
ATOM 29173 O O . LEU A 1 98 ? -15.132 12.717 2.774 1.00 0.00 98 LEU A O 18
ATOM 29189 N N . SER A 1 99 ? -14.728 14.131 1.071 1.00 0.00 99 SER A N 18
ATOM 29190 C CA . SER A 1 99 ? -15.598 15.180 1.591 1.00 0.00 99 SER A CA 18
ATOM 29191 C C . SER A 1 99 ? -16.964 15.138 0.913 1.00 0.00 99 SER A C 18
ATOM 29192 O O . SER A 1 99 ? -17.584 16.176 0.680 1.00 0.00 99 SER A O 18
ATOM 29200 N N . GLY A 1 100 ? -17.427 13.933 0.599 1.00 0.00 100 GLY A N 18
ATOM 29201 C CA . GLY A 1 100 ? -18.716 13.779 -0.049 1.00 0.00 100 GLY A CA 18
ATOM 29202 C C . GLY A 1 100 ? -19.862 13.725 0.945 1.00 0.00 100 GLY A C 18
ATOM 29203 O O . GLY A 1 100 ? -19.786 14.326 2.015 1.00 0.00 100 GLY A O 18
ATOM 29207 N N . PRO A 1 101 ? -20.948 13.004 0.616 1.00 0.00 101 PRO A N 18
ATOM 29208 C CA . PRO A 1 101 ? -22.112 12.882 1.499 1.00 0.00 101 PRO A CA 18
ATOM 29209 C C . PRO A 1 101 ? -21.727 12.448 2.909 1.00 0.00 101 PRO A C 18
ATOM 29210 O O . PRO A 1 101 ? -21.477 11.268 3.160 1.00 0.00 101 PRO A O 18
ATOM 29221 N N . SER A 1 102 ? -21.680 13.408 3.827 1.00 0.00 102 SER A N 18
ATOM 29222 C CA . SER A 1 102 ? -21.325 13.124 5.212 1.00 0.00 102 SER A CA 18
ATOM 29223 C C . SER A 1 102 ? -22.519 12.559 5.975 1.00 0.00 102 SER A C 18
ATOM 29224 O O . SER A 1 102 ? -23.571 13.193 6.058 1.00 0.00 102 SER A O 18
ATOM 29232 N N . SER A 1 103 ? -22.347 11.366 6.533 1.00 0.00 103 SER A N 18
ATOM 29233 C CA . SER A 1 103 ? -23.410 10.716 7.290 1.00 0.00 103 SER A CA 18
ATOM 29234 C C . SER A 1 103 ? -22.875 9.507 8.050 1.00 0.00 103 SER A C 18
ATOM 29235 O O . SER A 1 103 ? -23.561 8.493 8.187 1.00 0.00 103 SER A O 18
ATOM 29243 N N . GLY A 1 104 ? -21.646 9.619 8.543 1.00 0.00 104 GLY A N 18
ATOM 29244 C CA . GLY A 1 104 ? -21.040 8.528 9.283 1.00 0.00 104 GLY A CA 18
ATOM 29245 C C . GLY A 1 104 ? -19.892 7.883 8.530 1.00 0.00 104 GLY A C 18
ATOM 29246 O O . GLY A 1 104 ? -20.154 6.966 7.722 1.00 0.00 104 GLY A O 18
ATOM 29251 N N . GLY A 1 1 ? -9.796 -24.251 -9.419 1.00 0.00 1 GLY A N 19
ATOM 29252 C CA . GLY A 1 1 ? -10.041 -22.847 -8.988 1.00 0.00 1 GLY A CA 19
ATOM 29253 C C . GLY A 1 1 ? -9.891 -22.666 -7.489 1.00 0.00 1 GLY A C 19
ATOM 29254 O O . GLY A 1 1 ? -9.088 -21.852 -7.034 1.00 0.00 1 GLY A O 19
ATOM 29260 N N . SER A 1 2 ? -10.665 -23.428 -6.722 1.00 0.00 2 SER A N 19
ATOM 29261 C CA . SER A 1 2 ? -10.619 -23.350 -5.265 1.00 0.00 2 SER A CA 19
ATOM 29262 C C . SER A 1 2 ? -11.150 -22.007 -4.774 1.00 0.00 2 SER A C 19
ATOM 29263 O O . SER A 1 2 ? -12.245 -21.927 -4.218 1.00 0.00 2 SER A O 19
ATOM 29271 N N . SER A 1 3 ? -10.367 -20.953 -4.985 1.00 0.00 3 SER A N 19
ATOM 29272 C CA . SER A 1 3 ? -10.760 -19.613 -4.564 1.00 0.00 3 SER A CA 19
ATOM 29273 C C . SER A 1 3 ? -10.990 -19.561 -3.056 1.00 0.00 3 SER A C 19
ATOM 29274 O O . SER A 1 3 ? -12.092 -19.829 -2.577 1.00 0.00 3 SER A O 19
ATOM 29282 N N . GLY A 1 4 ? -9.944 -19.213 -2.315 1.00 0.00 4 GLY A N 19
ATOM 29283 C CA . GLY A 1 4 ? -10.052 -19.132 -0.870 1.00 0.00 4 GLY A CA 19
ATOM 29284 C C . GLY A 1 4 ? -8.713 -19.295 -0.178 1.00 0.00 4 GLY A C 19
ATOM 29285 O O . GLY A 1 4 ? -7.674 -19.376 -0.832 1.00 0.00 4 GLY A O 19
ATOM 29289 N N . SER A 1 5 ? -8.738 -19.344 1.150 1.00 0.00 5 SER A N 19
ATOM 29290 C CA . SER A 1 5 ? -7.517 -19.498 1.932 1.00 0.00 5 SER A CA 19
ATOM 29291 C C . SER A 1 5 ? -6.558 -18.340 1.677 1.00 0.00 5 SER A C 19
ATOM 29292 O O . SER A 1 5 ? -5.764 -18.374 0.737 1.00 0.00 5 SER A O 19
ATOM 29300 N N . SER A 1 6 ? -6.636 -17.317 2.521 1.00 0.00 6 SER A N 19
ATOM 29301 C CA . SER A 1 6 ? -5.775 -16.148 2.388 1.00 0.00 6 SER A CA 19
ATOM 29302 C C . SER A 1 6 ? -5.994 -15.461 1.043 1.00 0.00 6 SER A C 19
ATOM 29303 O O . SER A 1 6 ? -6.709 -15.974 0.182 1.00 0.00 6 SER A O 19
ATOM 29311 N N . GLY A 1 7 ? -5.376 -14.297 0.871 1.00 0.00 7 GLY A N 19
ATOM 29312 C CA . GLY A 1 7 ? -5.517 -13.559 -0.371 1.00 0.00 7 GLY A CA 19
ATOM 29313 C C . GLY A 1 7 ? -4.776 -12.236 -0.347 1.00 0.00 7 GLY A C 19
ATOM 29314 O O . GLY A 1 7 ? -5.309 -11.211 -0.772 1.00 0.00 7 GLY A O 19
ATOM 29318 N N . VAL A 1 8 ? -3.544 -12.259 0.152 1.00 0.00 8 VAL A N 19
ATOM 29319 C CA . VAL A 1 8 ? -2.728 -11.053 0.230 1.00 0.00 8 VAL A CA 19
ATOM 29320 C C . VAL A 1 8 ? -1.541 -11.130 -0.722 1.00 0.00 8 VAL A C 19
ATOM 29321 O O . VAL A 1 8 ? -1.190 -10.147 -1.375 1.00 0.00 8 VAL A O 19
ATOM 29334 N N . SER A 1 9 ? -0.925 -12.305 -0.799 1.00 0.00 9 SER A N 19
ATOM 29335 C CA . SER A 1 9 ? 0.223 -12.511 -1.673 1.00 0.00 9 SER A CA 19
ATOM 29336 C C . SER A 1 9 ? -0.219 -12.672 -3.124 1.00 0.00 9 SER A C 19
ATOM 29337 O O . SER A 1 9 ? 0.500 -12.291 -4.047 1.00 0.00 9 SER A O 19
ATOM 29345 N N . GLN A 1 10 ? -1.405 -13.238 -3.316 1.00 0.00 10 GLN A N 19
ATOM 29346 C CA . GLN A 1 10 ? -1.944 -13.449 -4.655 1.00 0.00 10 GLN A CA 19
ATOM 29347 C C . GLN A 1 10 ? -2.261 -12.119 -5.330 1.00 0.00 10 GLN A C 19
ATOM 29348 O O . GLN A 1 10 ? -2.129 -11.981 -6.547 1.00 0.00 10 GLN A O 19
ATOM 29362 N N . ARG A 1 11 ? -2.681 -11.141 -4.534 1.00 0.00 11 ARG A N 19
ATOM 29363 C CA . ARG A 1 11 ? -3.017 -9.822 -5.053 1.00 0.00 11 ARG A CA 19
ATOM 29364 C C . ARG A 1 11 ? -1.763 -9.081 -5.510 1.00 0.00 11 ARG A C 19
ATOM 29365 O O . ARG A 1 11 ? -0.668 -9.324 -5.001 1.00 0.00 11 ARG A O 19
ATOM 29386 N N . PRO A 1 12 ? -1.906 -8.161 -6.480 1.00 0.00 12 PRO A N 19
ATOM 29387 C CA . PRO A 1 12 ? -0.780 -7.383 -7.004 1.00 0.00 12 PRO A CA 19
ATOM 29388 C C . PRO A 1 12 ? 0.031 -6.718 -5.896 1.00 0.00 12 PRO A C 19
ATOM 29389 O O . PRO A 1 12 ? -0.338 -6.775 -4.724 1.00 0.00 12 PRO A O 19
ATOM 29400 N N . PHE A 1 13 ? 1.137 -6.086 -6.277 1.00 0.00 13 PHE A N 19
ATOM 29401 C CA . PHE A 1 13 ? 2.001 -5.411 -5.316 1.00 0.00 13 PHE A CA 19
ATOM 29402 C C . PHE A 1 13 ? 1.507 -3.994 -5.044 1.00 0.00 13 PHE A C 19
ATOM 29403 O O . PHE A 1 13 ? 1.649 -3.478 -3.935 1.00 0.00 13 PHE A O 19
ATOM 29420 N N . ARG A 1 14 ? 0.927 -3.368 -6.064 1.00 0.00 14 ARG A N 19
ATOM 29421 C CA . ARG A 1 14 ? 0.412 -2.010 -5.935 1.00 0.00 14 ARG A CA 19
ATOM 29422 C C . ARG A 1 14 ? -0.810 -1.977 -5.021 1.00 0.00 14 ARG A C 19
ATOM 29423 O O . ARG A 1 14 ? -1.053 -0.988 -4.328 1.00 0.00 14 ARG A O 19
ATOM 29444 N N . ASP A 1 15 ? -1.575 -3.064 -5.024 1.00 0.00 15 ASP A N 19
ATOM 29445 C CA . ASP A 1 15 ? -2.770 -3.159 -4.195 1.00 0.00 15 ASP A CA 19
ATOM 29446 C C . ASP A 1 15 ? -2.403 -3.384 -2.732 1.00 0.00 15 ASP A C 19
ATOM 29447 O O . ASP A 1 15 ? -3.082 -2.895 -1.829 1.00 0.00 15 ASP A O 19
ATOM 29456 N N . ARG A 1 16 ? -1.323 -4.126 -2.506 1.00 0.00 16 ARG A N 19
ATOM 29457 C CA . ARG A 1 16 ? -0.864 -4.414 -1.152 1.00 0.00 16 ARG A CA 19
ATOM 29458 C C . ARG A 1 16 ? -0.530 -3.127 -0.405 1.00 0.00 16 ARG A C 19
ATOM 29459 O O . ARG A 1 16 ? -0.958 -2.928 0.732 1.00 0.00 16 ARG A O 19
ATOM 29480 N N . VAL A 1 17 ? 0.236 -2.255 -1.052 1.00 0.00 17 VAL A N 19
ATOM 29481 C CA . VAL A 1 17 ? 0.627 -0.987 -0.450 1.00 0.00 17 VAL A CA 19
ATOM 29482 C C . VAL A 1 17 ? -0.538 -0.002 -0.440 1.00 0.00 17 VAL A C 19
ATOM 29483 O O . VAL A 1 17 ? -0.722 0.746 0.520 1.00 0.00 17 VAL A O 19
ATOM 29496 N N . LEU A 1 18 ? -1.321 -0.008 -1.514 1.00 0.00 18 LEU A N 19
ATOM 29497 C CA . LEU A 1 18 ? -2.470 0.884 -1.629 1.00 0.00 18 LEU A CA 19
ATOM 29498 C C . LEU A 1 18 ? -3.459 0.648 -0.491 1.00 0.00 18 LEU A C 19
ATOM 29499 O O . LEU A 1 18 ? -4.169 1.563 -0.074 1.00 0.00 18 LEU A O 19
ATOM 29515 N N . HIS A 1 19 ? -3.502 -0.584 0.005 1.00 0.00 19 HIS A N 19
ATOM 29516 C CA . HIS A 1 19 ? -4.406 -0.939 1.094 1.00 0.00 19 HIS A CA 19
ATOM 29517 C C . HIS A 1 19 ? -3.767 -0.653 2.449 1.00 0.00 19 HIS A C 19
ATOM 29518 O O . HIS A 1 19 ? -4.454 -0.311 3.411 1.00 0.00 19 HIS A O 19
ATOM 29532 N N . LEU A 1 20 ? -2.447 -0.797 2.519 1.00 0.00 20 LEU A N 19
ATOM 29533 C CA . LEU A 1 20 ? -1.715 -0.554 3.757 1.00 0.00 20 LEU A CA 19
ATOM 29534 C C . LEU A 1 20 ? -1.743 0.927 4.124 1.00 0.00 20 LEU A C 19
ATOM 29535 O O . LEU A 1 20 ? -2.178 1.297 5.215 1.00 0.00 20 LEU A O 19
ATOM 29551 N N . LEU A 1 21 ? -1.273 1.768 3.209 1.00 0.00 21 LEU A N 19
ATOM 29552 C CA . LEU A 1 21 ? -1.242 3.208 3.437 1.00 0.00 21 LEU A CA 19
ATOM 29553 C C . LEU A 1 21 ? -2.641 3.749 3.714 1.00 0.00 21 LEU A C 19
ATOM 29554 O O . LEU A 1 21 ? -2.806 4.728 4.443 1.00 0.00 21 LEU A O 19
ATOM 29570 N N . ALA A 1 22 ? -3.646 3.107 3.128 1.00 0.00 22 ALA A N 19
ATOM 29571 C CA . ALA A 1 22 ? -5.031 3.525 3.312 1.00 0.00 22 ALA A CA 19
ATOM 29572 C C . ALA A 1 22 ? -5.425 3.488 4.784 1.00 0.00 22 ALA A C 19
ATOM 29573 O O . ALA A 1 22 ? -6.237 4.293 5.241 1.00 0.00 22 ALA A O 19
ATOM 29580 N N . LEU A 1 23 ? -4.847 2.547 5.524 1.00 0.00 23 LEU A N 19
ATOM 29581 C CA . LEU A 1 23 ? -5.139 2.404 6.945 1.00 0.00 23 LEU A CA 19
ATOM 29582 C C . LEU A 1 23 ? -4.432 3.483 7.759 1.00 0.00 23 LEU A C 19
ATOM 29583 O O . LEU A 1 23 ? -5.066 4.227 8.506 1.00 0.00 23 LEU A O 19
ATOM 29599 N N . ARG A 1 24 ? -3.113 3.562 7.608 1.00 0.00 24 ARG A N 19
ATOM 29600 C CA . ARG A 1 24 ? -2.320 4.551 8.330 1.00 0.00 24 ARG A CA 19
ATOM 29601 C C . ARG A 1 24 ? -0.977 4.781 7.641 1.00 0.00 24 ARG A C 19
ATOM 29602 O O . ARG A 1 24 ? -0.512 3.941 6.872 1.00 0.00 24 ARG A O 19
ATOM 29623 N N . PRO A 1 25 ? -0.333 5.931 7.913 1.00 0.00 25 PRO A N 19
ATOM 29624 C CA . PRO A 1 25 ? 0.963 6.269 7.316 1.00 0.00 25 PRO A CA 19
ATOM 29625 C C . PRO A 1 25 ? 2.020 5.204 7.589 1.00 0.00 25 PRO A C 19
ATOM 29626 O O . PRO A 1 25 ? 2.251 4.824 8.737 1.00 0.00 25 PRO A O 19
ATOM 29637 N N . TYR A 1 26 ? 2.659 4.724 6.527 1.00 0.00 26 TYR A N 19
ATOM 29638 C CA . TYR A 1 26 ? 3.692 3.702 6.652 1.00 0.00 26 TYR A CA 19
ATOM 29639 C C . TYR A 1 26 ? 4.985 4.148 5.978 1.00 0.00 26 TYR A C 19
ATOM 29640 O O . TYR A 1 26 ? 5.011 4.409 4.775 1.00 0.00 26 TYR A O 19
ATOM 29658 N N . ARG A 1 27 ? 6.055 4.234 6.760 1.00 0.00 27 ARG A N 19
ATOM 29659 C CA . ARG A 1 27 ? 7.352 4.650 6.239 1.00 0.00 27 ARG A CA 19
ATOM 29660 C C . ARG A 1 27 ? 7.920 3.596 5.295 1.00 0.00 27 ARG A C 19
ATOM 29661 O O . ARG A 1 27 ? 7.319 2.543 5.090 1.00 0.00 27 ARG A O 19
ATOM 29682 N N . LYS A 1 28 ? 9.083 3.889 4.722 1.00 0.00 28 LYS A N 19
ATOM 29683 C CA . LYS A 1 28 ? 9.734 2.966 3.799 1.00 0.00 28 LYS A CA 19
ATOM 29684 C C . LYS A 1 28 ? 10.173 1.695 4.519 1.00 0.00 28 LYS A C 19
ATOM 29685 O O . LYS A 1 28 ? 9.888 0.585 4.069 1.00 0.00 28 LYS A O 19
ATOM 29704 N N . ALA A 1 29 ? 10.865 1.865 5.641 1.00 0.00 29 ALA A N 19
ATOM 29705 C CA . ALA A 1 29 ? 11.341 0.732 6.423 1.00 0.00 29 ALA A CA 19
ATOM 29706 C C . ALA A 1 29 ? 10.185 0.011 7.106 1.00 0.00 29 ALA A C 19
ATOM 29707 O O . ALA A 1 29 ? 10.128 -1.219 7.119 1.00 0.00 29 ALA A O 19
ATOM 29714 N N . GLU A 1 30 ? 9.262 0.783 7.670 1.00 0.00 30 GLU A N 19
ATOM 29715 C CA . GLU A 1 30 ? 8.105 0.217 8.354 1.00 0.00 30 GLU A CA 19
ATOM 29716 C C . GLU A 1 30 ? 7.234 -0.574 7.383 1.00 0.00 30 GLU A C 19
ATOM 29717 O O . GLU A 1 30 ? 6.712 -1.635 7.726 1.00 0.00 30 GLU A O 19
ATOM 29729 N N . LEU A 1 31 ? 7.079 -0.049 6.172 1.00 0.00 31 LEU A N 19
ATOM 29730 C CA . LEU A 1 31 ? 6.271 -0.707 5.152 1.00 0.00 31 LEU A CA 19
ATOM 29731 C C . LEU A 1 31 ? 6.997 -1.920 4.580 1.00 0.00 31 LEU A C 19
ATOM 29732 O O . LEU A 1 31 ? 6.382 -2.951 4.304 1.00 0.00 31 LEU A O 19
ATOM 29748 N N . LEU A 1 32 ? 8.308 -1.792 4.405 1.00 0.00 32 LEU A N 19
ATOM 29749 C CA . LEU A 1 32 ? 9.118 -2.879 3.866 1.00 0.00 32 LEU A CA 19
ATOM 29750 C C . LEU A 1 32 ? 9.054 -4.105 4.771 1.00 0.00 32 LEU A C 19
ATOM 29751 O O . LEU A 1 32 ? 8.927 -5.234 4.296 1.00 0.00 32 LEU A O 19
ATOM 29767 N N . LEU A 1 33 ? 9.143 -3.876 6.078 1.00 0.00 33 LEU A N 19
ATOM 29768 C CA . LEU A 1 33 ? 9.096 -4.962 7.049 1.00 0.00 33 LEU A CA 19
ATOM 29769 C C . LEU A 1 33 ? 7.727 -5.636 7.047 1.00 0.00 33 LEU A C 19
ATOM 29770 O O . LEU A 1 33 ? 7.626 -6.860 7.128 1.00 0.00 33 LEU A O 19
ATOM 29786 N N . ARG A 1 34 ? 6.676 -4.827 6.956 1.00 0.00 34 ARG A N 19
ATOM 29787 C CA . ARG A 1 34 ? 5.313 -5.344 6.944 1.00 0.00 34 ARG A CA 19
ATOM 29788 C C . ARG A 1 34 ? 5.074 -6.223 5.720 1.00 0.00 34 ARG A C 19
ATOM 29789 O O . ARG A 1 34 ? 4.409 -7.255 5.804 1.00 0.00 34 ARG A O 19
ATOM 29810 N N . LEU A 1 35 ? 5.624 -5.808 4.583 1.00 0.00 35 LEU A N 19
ATOM 29811 C CA . LEU A 1 35 ? 5.473 -6.557 3.342 1.00 0.00 35 LEU A CA 19
ATOM 29812 C C . LEU A 1 35 ? 6.304 -7.835 3.371 1.00 0.00 35 LEU A C 19
ATOM 29813 O O . LEU A 1 35 ? 5.935 -8.842 2.770 1.00 0.00 35 LEU A O 19
ATOM 29829 N N . GLN A 1 36 ? 7.431 -7.785 4.076 1.00 0.00 36 GLN A N 19
ATOM 29830 C CA . GLN A 1 36 ? 8.315 -8.940 4.184 1.00 0.00 36 GLN A CA 19
ATOM 29831 C C . GLN A 1 36 ? 7.592 -10.123 4.820 1.00 0.00 36 GLN A C 19
ATOM 29832 O O . GLN A 1 36 ? 7.879 -11.278 4.508 1.00 0.00 36 GLN A O 19
ATOM 29846 N N . LYS A 1 37 ? 6.651 -9.826 5.710 1.00 0.00 37 LYS A N 19
ATOM 29847 C CA . LYS A 1 37 ? 5.887 -10.867 6.390 1.00 0.00 37 LYS A CA 19
ATOM 29848 C C . LYS A 1 37 ? 5.115 -11.716 5.385 1.00 0.00 37 LYS A C 19
ATOM 29849 O O . LYS A 1 37 ? 4.887 -12.904 5.608 1.00 0.00 37 LYS A O 19
ATOM 29868 N N . ASP A 1 38 ? 4.716 -11.098 4.278 1.00 0.00 38 ASP A N 19
ATOM 29869 C CA . ASP A 1 38 ? 3.970 -11.798 3.239 1.00 0.00 38 ASP A CA 19
ATOM 29870 C C . ASP A 1 38 ? 4.917 -12.451 2.236 1.00 0.00 38 ASP A C 19
ATOM 29871 O O . ASP A 1 38 ? 4.968 -13.675 2.123 1.00 0.00 38 ASP A O 19
ATOM 29880 N N . GLY A 1 39 ? 5.665 -11.625 1.512 1.00 0.00 39 GLY A N 19
ATOM 29881 C CA . GLY A 1 39 ? 6.600 -12.143 0.529 1.00 0.00 39 GLY A CA 19
ATOM 29882 C C . GLY A 1 39 ? 7.344 -11.041 -0.200 1.00 0.00 39 GLY A C 19
ATOM 29883 O O . GLY A 1 39 ? 7.161 -10.849 -1.402 1.00 0.00 39 GLY A O 19
ATOM 29887 N N . LEU A 1 40 ? 8.185 -10.315 0.529 1.00 0.00 40 LEU A N 19
ATOM 29888 C CA . LEU A 1 40 ? 8.961 -9.227 -0.056 1.00 0.00 40 LEU A CA 19
ATOM 29889 C C . LEU A 1 40 ? 10.239 -9.755 -0.700 1.00 0.00 40 LEU A C 19
ATOM 29890 O O . LEU A 1 40 ? 10.720 -10.833 -0.353 1.00 0.00 40 LEU A O 19
ATOM 29906 N N . THR A 1 41 ? 10.783 -8.988 -1.639 1.00 0.00 41 THR A N 19
ATOM 29907 C CA . THR A 1 41 ? 12.005 -9.379 -2.331 1.00 0.00 41 THR A CA 19
ATOM 29908 C C . THR A 1 41 ? 12.776 -8.152 -2.809 1.00 0.00 41 THR A C 19
ATOM 29909 O O . THR A 1 41 ? 12.307 -7.021 -2.676 1.00 0.00 41 THR A O 19
ATOM 29920 N N . GLN A 1 42 ? 13.961 -8.384 -3.364 1.00 0.00 42 GLN A N 19
ATOM 29921 C CA . GLN A 1 42 ? 14.796 -7.298 -3.862 1.00 0.00 42 GLN A CA 19
ATOM 29922 C C . GLN A 1 42 ? 14.078 -6.515 -4.956 1.00 0.00 42 GLN A C 19
ATOM 29923 O O . GLN A 1 42 ? 14.230 -5.298 -5.065 1.00 0.00 42 GLN A O 19
ATOM 29937 N N . ALA A 1 43 ? 13.294 -7.222 -5.764 1.00 0.00 43 ALA A N 19
ATOM 29938 C CA . ALA A 1 43 ? 12.552 -6.595 -6.851 1.00 0.00 43 ALA A CA 19
ATOM 29939 C C . ALA A 1 43 ? 11.433 -5.709 -6.311 1.00 0.00 43 ALA A C 19
ATOM 29940 O O . ALA A 1 43 ? 11.201 -4.610 -6.814 1.00 0.00 43 ALA A O 19
ATOM 29947 N N . ASP A 1 44 ? 10.744 -6.196 -5.284 1.00 0.00 44 ASP A N 19
ATOM 29948 C CA . ASP A 1 44 ? 9.649 -5.447 -4.676 1.00 0.00 44 ASP A CA 19
ATOM 29949 C C . ASP A 1 44 ? 10.181 -4.305 -3.817 1.00 0.00 44 ASP A C 19
ATOM 29950 O O . ASP A 1 44 ? 9.539 -3.263 -3.685 1.00 0.00 44 ASP A O 19
ATOM 29959 N N . LYS A 1 45 ? 11.358 -4.508 -3.233 1.00 0.00 45 LYS A N 19
ATOM 29960 C CA . LYS A 1 45 ? 11.976 -3.495 -2.386 1.00 0.00 45 LYS A CA 19
ATOM 29961 C C . LYS A 1 45 ? 12.243 -2.216 -3.173 1.00 0.00 45 LYS A C 19
ATOM 29962 O O . LYS A 1 45 ? 11.700 -1.157 -2.860 1.00 0.00 45 LYS A O 19
ATOM 29981 N N . ASP A 1 46 ? 13.083 -2.323 -4.198 1.00 0.00 46 ASP A N 19
ATOM 29982 C CA . ASP A 1 46 ? 13.422 -1.174 -5.031 1.00 0.00 46 ASP A CA 19
ATOM 29983 C C . ASP A 1 46 ? 12.175 -0.594 -5.691 1.00 0.00 46 ASP A C 19
ATOM 29984 O O . ASP A 1 46 ? 12.027 0.624 -5.799 1.00 0.00 46 ASP A O 19
ATOM 29993 N N . ALA A 1 47 ? 11.282 -1.473 -6.132 1.00 0.00 47 ALA A N 19
ATOM 29994 C CA . ALA A 1 47 ? 10.048 -1.049 -6.782 1.00 0.00 47 ALA A CA 19
ATOM 29995 C C . ALA A 1 47 ? 9.159 -0.267 -5.820 1.00 0.00 47 ALA A C 19
ATOM 29996 O O . ALA A 1 47 ? 8.419 0.626 -6.231 1.00 0.00 47 ALA A O 19
ATOM 30003 N N . LEU A 1 48 ? 9.238 -0.609 -4.539 1.00 0.00 48 LEU A N 19
ATOM 30004 C CA . LEU A 1 48 ? 8.440 0.061 -3.519 1.00 0.00 48 LEU A CA 19
ATOM 30005 C C . LEU A 1 48 ? 8.820 1.535 -3.410 1.00 0.00 48 LEU A C 19
ATOM 30006 O O . LEU A 1 48 ? 7.980 2.381 -3.104 1.00 0.00 48 LEU A O 19
ATOM 30022 N N . ASP A 1 49 ? 10.090 1.834 -3.665 1.00 0.00 49 ASP A N 19
ATOM 30023 C CA . ASP A 1 49 ? 10.580 3.206 -3.596 1.00 0.00 49 ASP A CA 19
ATOM 30024 C C . ASP A 1 49 ? 9.842 4.097 -4.590 1.00 0.00 49 ASP A C 19
ATOM 30025 O O . ASP A 1 49 ? 9.295 5.137 -4.219 1.00 0.00 49 ASP A O 19
ATOM 30034 N N . GLY A 1 50 ? 9.830 3.685 -5.853 1.00 0.00 50 GLY A N 19
ATOM 30035 C CA . GLY A 1 50 ? 9.156 4.458 -6.879 1.00 0.00 50 GLY A CA 19
ATOM 30036 C C . GLY A 1 50 ? 7.647 4.376 -6.771 1.00 0.00 50 GLY A C 19
ATOM 30037 O O . GLY A 1 50 ? 6.939 5.300 -7.170 1.00 0.00 50 GLY A O 19
ATOM 30041 N N . LEU A 1 51 ? 7.152 3.267 -6.231 1.00 0.00 51 LEU A N 19
ATOM 30042 C CA . LEU A 1 51 ? 5.717 3.069 -6.073 1.00 0.00 51 LEU A CA 19
ATOM 30043 C C . LEU A 1 51 ? 5.151 4.006 -5.011 1.00 0.00 51 LEU A C 19
ATOM 30044 O O . LEU A 1 51 ? 4.069 4.569 -5.178 1.00 0.00 51 LEU A O 19
ATOM 30060 N N . LEU A 1 52 ? 5.891 4.170 -3.919 1.00 0.00 52 LEU A N 19
ATOM 30061 C CA . LEU A 1 52 ? 5.463 5.040 -2.830 1.00 0.00 52 LEU A CA 19
ATOM 30062 C C . LEU A 1 52 ? 5.298 6.477 -3.313 1.00 0.00 52 LEU A C 19
ATOM 30063 O O . LEU A 1 52 ? 4.245 7.086 -3.131 1.00 0.00 52 LEU A O 19
ATOM 30079 N N . GLN A 1 53 ? 6.346 7.013 -3.930 1.00 0.00 53 GLN A N 19
ATOM 30080 C CA . GLN A 1 53 ? 6.317 8.380 -4.439 1.00 0.00 53 GLN A CA 19
ATOM 30081 C C . GLN A 1 53 ? 5.174 8.572 -5.434 1.00 0.00 53 GLN A C 19
ATOM 30082 O O . GLN A 1 53 ? 4.706 9.690 -5.646 1.00 0.00 53 GLN A O 19
ATOM 30096 N N . GLN A 1 54 ? 4.732 7.476 -6.043 1.00 0.00 54 GLN A N 19
ATOM 30097 C CA . GLN A 1 54 ? 3.647 7.530 -7.017 1.00 0.00 54 GLN A CA 19
ATOM 30098 C C . GLN A 1 54 ? 2.290 7.371 -6.336 1.00 0.00 54 GLN A C 19
ATOM 30099 O O . GLN A 1 54 ? 1.451 8.271 -6.384 1.00 0.00 54 GLN A O 19
ATOM 30113 N N . VAL A 1 55 ? 2.079 6.220 -5.705 1.00 0.00 55 VAL A N 19
ATOM 30114 C CA . VAL A 1 55 ? 0.822 5.944 -5.018 1.00 0.00 55 VAL A CA 19
ATOM 30115 C C . VAL A 1 55 ? 0.936 6.226 -3.523 1.00 0.00 55 VAL A C 19
ATOM 30116 O O . VAL A 1 55 ? 0.370 5.504 -2.701 1.00 0.00 55 VAL A O 19
ATOM 30129 N N . ALA A 1 56 ? 1.667 7.280 -3.177 1.00 0.00 56 ALA A N 19
ATOM 30130 C CA . ALA A 1 56 ? 1.850 7.655 -1.780 1.00 0.00 56 ALA A CA 19
ATOM 30131 C C . ALA A 1 56 ? 2.607 8.974 -1.660 1.00 0.00 56 ALA A C 19
ATOM 30132 O O . ALA A 1 56 ? 3.222 9.438 -2.620 1.00 0.00 56 ALA A O 19
ATOM 30139 N N . ASN A 1 57 ? 2.557 9.572 -0.473 1.00 0.00 57 ASN A N 19
ATOM 30140 C CA . ASN A 1 57 ? 3.238 10.837 -0.226 1.00 0.00 57 ASN A CA 19
ATOM 30141 C C . ASN A 1 57 ? 4.293 10.682 0.864 1.00 0.00 57 ASN A C 19
ATOM 30142 O O . ASN A 1 57 ? 3.968 10.481 2.034 1.00 0.00 57 ASN A O 19
ATOM 30153 N N . MET A 1 58 ? 5.560 10.778 0.472 1.00 0.00 58 MET A N 19
ATOM 30154 C CA . MET A 1 58 ? 6.664 10.649 1.416 1.00 0.00 58 MET A CA 19
ATOM 30155 C C . MET A 1 58 ? 6.889 11.954 2.170 1.00 0.00 58 MET A C 19
ATOM 30156 O O . MET A 1 58 ? 6.608 13.037 1.657 1.00 0.00 58 MET A O 19
ATOM 30170 N N . SER A 1 59 ? 7.399 11.845 3.393 1.00 0.00 59 SER A N 19
ATOM 30171 C CA . SER A 1 59 ? 7.662 13.017 4.220 1.00 0.00 59 SER A CA 19
ATOM 30172 C C . SER A 1 59 ? 9.124 13.439 4.114 1.00 0.00 59 SER A C 19
ATOM 30173 O O . SER A 1 59 ? 10.018 12.598 4.011 1.00 0.00 59 SER A O 19
ATOM 30181 N N . ALA A 1 60 ? 9.361 14.747 4.142 1.00 0.00 60 ALA A N 19
ATOM 30182 C CA . ALA A 1 60 ? 10.715 15.280 4.050 1.00 0.00 60 ALA A CA 19
ATOM 30183 C C . ALA A 1 60 ? 11.245 15.672 5.425 1.00 0.00 60 ALA A C 19
ATOM 30184 O O . ALA A 1 60 ? 12.017 16.621 5.556 1.00 0.00 60 ALA A O 19
ATOM 30191 N N . LYS A 1 61 ? 10.826 14.933 6.448 1.00 0.00 61 LYS A N 19
ATOM 30192 C CA . LYS A 1 61 ? 11.259 15.203 7.813 1.00 0.00 61 LYS A CA 19
ATOM 30193 C C . LYS A 1 61 ? 11.603 13.908 8.541 1.00 0.00 61 LYS A C 19
ATOM 30194 O O . LYS A 1 61 ? 12.666 13.790 9.151 1.00 0.00 61 LYS A O 19
ATOM 30213 N N . ASP A 1 62 ? 10.697 12.938 8.474 1.00 0.00 62 ASP A N 19
ATOM 30214 C CA . ASP A 1 62 ? 10.904 11.650 9.126 1.00 0.00 62 ASP A CA 19
ATOM 30215 C C . ASP A 1 62 ? 11.072 10.539 8.096 1.00 0.00 62 ASP A C 19
ATOM 30216 O O . ASP A 1 62 ? 12.061 9.807 8.113 1.00 0.00 62 ASP A O 19
ATOM 30225 N N . GLY A 1 63 ? 10.100 10.420 7.197 1.00 0.00 63 GLY A N 19
ATOM 30226 C CA . GLY A 1 63 ? 10.160 9.396 6.170 1.00 0.00 63 GLY A CA 19
ATOM 30227 C C . GLY A 1 63 ? 8.916 8.528 6.143 1.00 0.00 63 GLY A C 19
ATOM 30228 O O . GLY A 1 63 ? 9.005 7.312 5.977 1.00 0.00 63 GLY A O 19
ATOM 30232 N N . THR A 1 64 ? 7.756 9.152 6.307 1.00 0.00 64 THR A N 19
ATOM 30233 C CA . THR A 1 64 ? 6.490 8.428 6.300 1.00 0.00 64 THR A CA 19
ATOM 30234 C C . THR A 1 64 ? 5.782 8.583 4.958 1.00 0.00 64 THR A C 19
ATOM 30235 O O . THR A 1 64 ? 5.752 9.671 4.383 1.00 0.00 64 THR A O 19
ATOM 30246 N N . CYS A 1 65 ? 5.214 7.488 4.465 1.00 0.00 65 CYS A N 19
ATOM 30247 C CA . CYS A 1 65 ? 4.505 7.502 3.190 1.00 0.00 65 CYS A CA 19
ATOM 30248 C C . CYS A 1 65 ? 3.006 7.313 3.398 1.00 0.00 65 CYS A C 19
ATOM 30249 O O . CYS A 1 65 ? 2.556 6.242 3.809 1.00 0.00 65 CYS A O 19
ATOM 30257 N N . THR A 1 66 ? 2.236 8.357 3.112 1.00 0.00 66 THR A N 19
ATOM 30258 C CA . THR A 1 66 ? 0.788 8.305 3.267 1.00 0.00 66 THR A CA 19
ATOM 30259 C C . THR A 1 66 ? 0.107 8.027 1.931 1.00 0.00 66 THR A C 19
ATOM 30260 O O . THR A 1 66 ? 0.765 7.943 0.894 1.00 0.00 66 THR A O 19
ATOM 30271 N N . LEU A 1 67 ? -1.213 7.884 1.963 1.00 0.00 67 LEU A N 19
ATOM 30272 C CA . LEU A 1 67 ? -1.983 7.616 0.754 1.00 0.00 67 LEU A CA 19
ATOM 30273 C C . LEU A 1 67 ? -2.687 8.878 0.266 1.00 0.00 67 LEU A C 19
ATOM 30274 O O . LEU A 1 67 ? -3.101 9.717 1.065 1.00 0.00 67 LEU A O 19
ATOM 30290 N N . GLN A 1 68 ? -2.819 9.004 -1.050 1.00 0.00 68 GLN A N 19
ATOM 30291 C CA . GLN A 1 68 ? -3.473 10.164 -1.644 1.00 0.00 68 GLN A CA 19
ATOM 30292 C C . GLN A 1 68 ? -4.990 10.053 -1.527 1.00 0.00 68 GLN A C 19
ATOM 30293 O O . GLN A 1 68 ? -5.543 8.953 -1.518 1.00 0.00 68 GLN A O 19
ATOM 30307 N N . ASP A 1 69 ? -5.656 11.199 -1.439 1.00 0.00 69 ASP A N 19
ATOM 30308 C CA . ASP A 1 69 ? -7.111 11.233 -1.322 1.00 0.00 69 ASP A CA 19
ATOM 30309 C C . ASP A 1 69 ? -7.773 10.550 -2.515 1.00 0.00 69 ASP A C 19
ATOM 30310 O O . ASP A 1 69 ? -8.870 10.004 -2.399 1.00 0.00 69 ASP A O 19
ATOM 30319 N N . CYS A 1 70 ? -7.101 10.587 -3.662 1.00 0.00 70 CYS A N 19
ATOM 30320 C CA . CYS A 1 70 ? -7.628 9.973 -4.875 1.00 0.00 70 CYS A CA 19
ATOM 30321 C C . CYS A 1 70 ? -7.367 8.470 -4.888 1.00 0.00 70 CYS A C 19
ATOM 30322 O O . CYS A 1 70 ? -8.247 7.680 -5.231 1.00 0.00 70 CYS A O 19
ATOM 30330 N N . MET A 1 71 ? -6.152 8.081 -4.517 1.00 0.00 71 MET A N 19
ATOM 30331 C CA . MET A 1 71 ? -5.775 6.672 -4.488 1.00 0.00 71 MET A CA 19
ATOM 30332 C C . MET A 1 71 ? -6.689 5.876 -3.562 1.00 0.00 71 MET A C 19
ATOM 30333 O O . MET A 1 71 ? -6.869 4.670 -3.739 1.00 0.00 71 MET A O 19
ATOM 30347 N N . TYR A 1 72 ? -7.265 6.553 -2.573 1.00 0.00 72 TYR A N 19
ATOM 30348 C CA . TYR A 1 72 ? -8.160 5.903 -1.620 1.00 0.00 72 TYR A CA 19
ATOM 30349 C C . TYR A 1 72 ? -9.322 5.223 -2.339 1.00 0.00 72 TYR A C 19
ATOM 30350 O O . TYR A 1 72 ? -9.850 4.214 -1.871 1.00 0.00 72 TYR A O 19
ATOM 30368 N N . LYS A 1 73 ? -9.717 5.782 -3.479 1.00 0.00 73 LYS A N 19
ATOM 30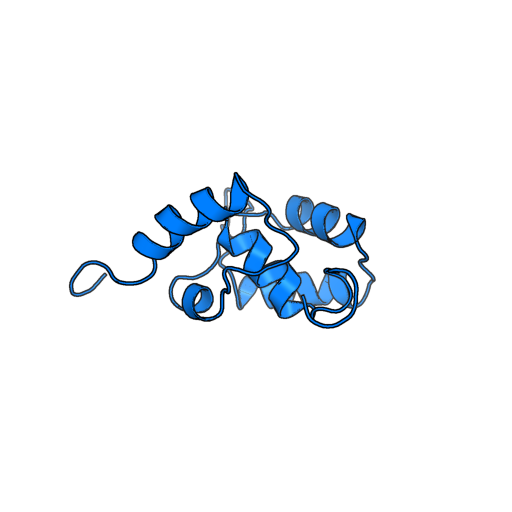369 C CA . LYS A 1 73 ? -10.816 5.229 -4.261 1.00 0.00 73 LYS A CA 19
ATOM 30370 C C . LYS A 1 73 ? -10.462 3.843 -4.794 1.00 0.00 73 LYS A C 19
ATOM 30371 O O . LYS A 1 73 ? -11.302 2.945 -4.822 1.00 0.00 73 LYS A O 19
ATOM 30390 N N . ASP A 1 74 ? -9.212 3.681 -5.216 1.00 0.00 74 ASP A N 19
ATOM 30391 C CA . ASP A 1 74 ? -8.746 2.405 -5.748 1.00 0.00 74 ASP A CA 19
ATOM 30392 C C . ASP A 1 74 ? -8.879 1.298 -4.706 1.00 0.00 74 ASP A C 19
ATOM 30393 O O . ASP A 1 74 ? -9.059 0.129 -5.049 1.00 0.00 74 ASP A O 19
ATOM 30402 N N . VAL A 1 75 ? -8.787 1.673 -3.434 1.00 0.00 75 VAL A N 19
ATOM 30403 C CA . VAL A 1 75 ? -8.896 0.711 -2.343 1.00 0.00 75 VAL A CA 19
ATOM 30404 C C . VAL A 1 75 ? -10.223 -0.040 -2.402 1.00 0.00 75 VAL A C 19
ATOM 30405 O O . VAL A 1 75 ? -11.226 0.489 -2.878 1.00 0.00 75 VAL A O 19
ATOM 30418 N N . GLN A 1 76 ? -10.218 -1.277 -1.915 1.00 0.00 76 GLN A N 19
ATOM 30419 C CA . GLN A 1 76 ? -11.421 -2.102 -1.911 1.00 0.00 76 GLN A CA 19
ATOM 30420 C C . GLN A 1 76 ? -11.875 -2.394 -0.485 1.00 0.00 76 GLN A C 19
ATOM 30421 O O . GLN A 1 76 ? -11.120 -2.205 0.470 1.00 0.00 76 GLN A O 19
ATOM 30435 N N . LYS A 1 77 ? -13.114 -2.856 -0.347 1.00 0.00 77 LYS A N 19
ATOM 30436 C CA . LYS A 1 77 ? -13.668 -3.175 0.964 1.00 0.00 77 LYS A CA 19
ATOM 30437 C C . LYS A 1 77 ? -13.760 -4.685 1.163 1.00 0.00 77 LYS A C 19
ATOM 30438 O O . LYS A 1 77 ? -14.652 -5.177 1.855 1.00 0.00 77 LYS A O 19
ATOM 30457 N N . ASP A 1 78 ? -12.832 -5.414 0.553 1.00 0.00 78 ASP A N 19
ATOM 30458 C CA . ASP A 1 78 ? -12.807 -6.868 0.664 1.00 0.00 78 ASP A CA 19
ATOM 30459 C C . ASP A 1 78 ? -11.374 -7.389 0.703 1.00 0.00 78 ASP A C 19
ATOM 30460 O O . ASP A 1 78 ? -11.100 -8.511 0.278 1.00 0.00 78 ASP A O 19
ATOM 30469 N N . TRP A 1 79 ? -10.463 -6.566 1.215 1.00 0.00 79 TRP A N 19
ATOM 30470 C CA . TRP A 1 79 ? -9.058 -6.946 1.309 1.00 0.00 79 TRP A CA 19
ATOM 30471 C C . TRP A 1 79 ? -8.856 -8.031 2.366 1.00 0.00 79 TRP A C 19
ATOM 30472 O O . TRP A 1 79 ? -9.039 -7.786 3.559 1.00 0.00 79 TRP A O 19
ATOM 30493 N N . PRO A 1 80 ? -8.475 -9.253 1.946 1.00 0.00 80 PRO A N 19
ATOM 30494 C CA . PRO A 1 80 ? -8.252 -10.369 2.871 1.00 0.00 80 PRO A CA 19
ATOM 30495 C C . PRO A 1 80 ? -7.285 -10.011 3.995 1.00 0.00 80 PRO A C 19
ATOM 30496 O O . PRO A 1 80 ? -7.306 -10.622 5.063 1.00 0.00 80 PRO A O 19
ATOM 30507 N N . GLY A 1 81 ? -6.437 -9.018 3.748 1.00 0.00 81 GLY A N 19
ATOM 30508 C CA . GLY A 1 81 ? -5.473 -8.598 4.749 1.00 0.00 81 GLY A CA 19
ATOM 30509 C C . GLY A 1 81 ? -6.129 -8.193 6.055 1.00 0.00 81 GLY A C 19
ATOM 30510 O O . GLY A 1 81 ? -5.722 -8.643 7.126 1.00 0.00 81 GLY A O 19
ATOM 30514 N N . TYR A 1 82 ? -7.146 -7.342 5.966 1.00 0.00 82 TYR A N 19
ATOM 30515 C CA . TYR A 1 82 ? -7.859 -6.879 7.151 1.00 0.00 82 TYR A CA 19
ATOM 30516 C C . TYR A 1 82 ? -8.650 -8.015 7.789 1.00 0.00 82 TYR A C 19
ATOM 30517 O O . TYR A 1 82 ? -8.776 -9.097 7.215 1.00 0.00 82 TYR A O 19
ATOM 30535 N N . SER A 1 83 ? -9.182 -7.763 8.981 1.00 0.00 83 SER A N 19
ATOM 30536 C CA . SER A 1 83 ? -9.962 -8.766 9.697 1.00 0.00 83 SER A CA 19
ATOM 30537 C C . SER A 1 83 ? -11.163 -8.129 10.389 1.00 0.00 83 SER A C 19
ATOM 30538 O O . SER A 1 83 ? -12.311 -8.400 10.036 1.00 0.00 83 SER A O 19
ATOM 30546 N N . GLU A 1 84 ? -10.891 -7.282 11.376 1.00 0.00 84 GLU A N 19
ATOM 30547 C CA . GLU A 1 84 ? -11.950 -6.607 12.118 1.00 0.00 84 GLU A CA 19
ATOM 30548 C C . GLU A 1 84 ? -11.584 -5.152 12.387 1.00 0.00 84 GLU A C 19
ATOM 30549 O O . GLU A 1 84 ? -12.229 -4.234 11.878 1.00 0.00 84 GLU A O 19
ATOM 30561 N N . GLY A 1 85 ? -10.545 -4.947 13.191 1.00 0.00 85 GLY A N 19
ATOM 30562 C CA . GLY A 1 85 ? -10.113 -3.600 13.514 1.00 0.00 85 GLY A CA 19
ATOM 30563 C C . GLY A 1 85 ? -9.728 -2.803 12.283 1.00 0.00 85 GLY A C 19
ATOM 30564 O O . GLY A 1 85 ? -10.147 -1.656 12.122 1.00 0.00 85 GLY A O 19
ATOM 30568 N N . ASP A 1 86 ? -8.929 -3.410 11.412 1.00 0.00 86 ASP A N 19
ATOM 30569 C CA . ASP A 1 86 ? -8.488 -2.749 10.189 1.00 0.00 86 ASP A CA 19
ATOM 30570 C C . ASP A 1 86 ? -9.676 -2.400 9.299 1.00 0.00 86 ASP A C 19
ATOM 30571 O O . ASP A 1 86 ? -9.730 -1.316 8.717 1.00 0.00 86 ASP A O 19
ATOM 30580 N N . GLN A 1 87 ? -10.625 -3.324 9.198 1.00 0.00 87 GLN A N 19
ATOM 30581 C CA . GLN A 1 87 ? -11.812 -3.114 8.377 1.00 0.00 87 GLN A CA 19
ATOM 30582 C C . GLN A 1 87 ? -12.642 -1.949 8.908 1.00 0.00 87 GLN A C 19
ATOM 30583 O O . GLN A 1 87 ? -13.091 -1.094 8.143 1.00 0.00 87 GLN A O 19
ATOM 30597 N N . GLN A 1 88 ? -12.844 -1.922 10.221 1.00 0.00 88 GLN A N 19
ATOM 30598 C CA . GLN A 1 88 ? -13.621 -0.863 10.854 1.00 0.00 88 GLN A CA 19
ATOM 30599 C C . GLN A 1 88 ? -12.941 0.491 10.680 1.00 0.00 88 GLN A C 19
ATOM 30600 O O . GLN A 1 88 ? -13.573 1.469 10.282 1.00 0.00 88 GLN A O 19
ATOM 30614 N N . LEU A 1 89 ? -11.648 0.540 10.984 1.00 0.00 89 LEU A N 19
ATOM 30615 C CA . LEU A 1 89 ? -10.881 1.774 10.863 1.00 0.00 89 LEU A CA 19
ATOM 30616 C C . LEU A 1 89 ? -10.889 2.283 9.425 1.00 0.00 89 LEU A C 19
ATOM 30617 O O . LEU A 1 89 ? -11.099 3.470 9.177 1.00 0.00 89 LEU A O 19
ATOM 30633 N N . LEU A 1 90 ? -10.658 1.377 8.480 1.00 0.00 90 LEU A N 19
ATOM 30634 C CA . LEU A 1 90 ? -10.636 1.732 7.065 1.00 0.00 90 LEU A CA 19
ATOM 30635 C C . LEU A 1 90 ? -11.939 2.410 6.649 1.00 0.00 90 LEU A C 19
ATOM 30636 O O . LEU A 1 90 ? -11.952 3.257 5.755 1.00 0.00 90 LEU A O 19
ATOM 30652 N N . LYS A 1 91 ? -13.032 2.032 7.301 1.00 0.00 91 LYS A N 19
ATOM 30653 C CA . LYS A 1 91 ? -14.340 2.601 6.999 1.00 0.00 91 LYS A CA 19
ATOM 30654 C C . LYS A 1 91 ? -14.381 4.087 7.342 1.00 0.00 91 LYS A C 19
ATOM 30655 O O . LYS A 1 91 ? -14.591 4.931 6.470 1.00 0.00 91 LYS A O 19
ATOM 30674 N N . ARG A 1 92 ? -14.183 4.400 8.618 1.00 0.00 92 ARG A N 19
ATOM 30675 C CA . ARG A 1 92 ? -14.201 5.784 9.080 1.00 0.00 92 ARG A CA 19
ATOM 30676 C C . ARG A 1 92 ? -13.179 6.630 8.325 1.00 0.00 92 ARG A C 19
ATOM 30677 O O . ARG A 1 92 ? -13.436 7.789 8.002 1.00 0.00 92 ARG A O 19
ATOM 30698 N N . VAL A 1 93 ? -12.019 6.043 8.050 1.00 0.00 93 VAL A N 19
ATOM 30699 C CA . VAL A 1 93 ? -10.957 6.745 7.338 1.00 0.00 93 VAL A CA 19
ATOM 30700 C C . VAL A 1 93 ? -11.379 7.081 5.910 1.00 0.00 93 VAL A C 19
ATOM 30701 O O . VAL A 1 93 ? -11.221 8.215 5.458 1.00 0.00 93 VAL A O 19
ATOM 30714 N N . LEU A 1 94 ? -11.913 6.089 5.205 1.00 0.00 94 LEU A N 19
ATOM 30715 C CA . LEU A 1 94 ? -12.354 6.281 3.827 1.00 0.00 94 LEU A CA 19
ATOM 30716 C C . LEU A 1 94 ? -13.361 7.423 3.724 1.00 0.00 94 LEU A C 19
ATOM 30717 O O . LEU A 1 94 ? -13.152 8.382 2.981 1.00 0.00 94 LEU A O 19
ATOM 30733 N N . VAL A 1 95 ? -14.454 7.314 4.472 1.00 0.00 95 VAL A N 19
ATOM 30734 C CA . VAL A 1 95 ? -15.493 8.337 4.462 1.00 0.00 95 VAL A CA 19
ATOM 30735 C C . VAL A 1 95 ? -14.925 9.709 4.817 1.00 0.00 95 VAL A C 19
ATOM 30736 O O . VAL A 1 95 ? -15.455 10.737 4.396 1.00 0.00 95 VAL A O 19
ATOM 30749 N N . ARG A 1 96 ? -13.846 9.718 5.593 1.00 0.00 96 ARG A N 19
ATOM 30750 C CA . ARG A 1 96 ? -13.211 10.967 6.001 1.00 0.00 96 ARG A CA 19
ATOM 30751 C C . ARG A 1 96 ? -12.431 11.586 4.844 1.00 0.00 96 ARG A C 19
ATOM 30752 O O . ARG A 1 96 ? -12.357 12.808 4.717 1.00 0.00 96 ARG A O 19
ATOM 30773 N N . LYS A 1 97 ? -11.851 10.735 4.006 1.00 0.00 97 LYS A N 19
ATOM 30774 C CA . LYS A 1 97 ? -11.077 11.199 2.861 1.00 0.00 97 LYS A CA 19
ATOM 30775 C C . LYS A 1 97 ? -11.992 11.572 1.699 1.00 0.00 97 LYS A C 19
ATOM 30776 O O . LYS A 1 97 ? -11.804 12.603 1.054 1.00 0.00 97 LYS A O 19
ATOM 30795 N N . LEU A 1 98 ? -12.983 10.726 1.437 1.00 0.00 98 LEU A N 19
ATOM 30796 C CA . LEU A 1 98 ? -13.927 10.968 0.353 1.00 0.00 98 LEU A CA 19
ATOM 30797 C C . LEU A 1 98 ? -14.931 12.051 0.735 1.00 0.00 98 LEU A C 19
ATOM 30798 O O . LEU A 1 98 ? -15.012 13.092 0.083 1.00 0.00 98 LEU A O 19
ATOM 30814 N N . SER A 1 99 ? -15.692 11.799 1.795 1.00 0.00 99 SER A N 19
ATOM 30815 C CA . SER A 1 99 ? -16.690 12.753 2.263 1.00 0.00 99 SER A CA 19
ATOM 30816 C C . SER A 1 99 ? -16.148 13.585 3.421 1.00 0.00 99 SER A C 19
ATOM 30817 O O . SER A 1 99 ? -15.135 13.235 4.029 1.00 0.00 99 SER A O 19
ATOM 30825 N N . GLY A 1 100 ? -16.828 14.685 3.723 1.00 0.00 100 GLY A N 19
ATOM 30826 C CA . GLY A 1 100 ? -16.401 15.549 4.808 1.00 0.00 100 GLY A CA 19
ATOM 30827 C C . GLY A 1 100 ? -15.500 16.674 4.334 1.00 0.00 100 GLY A C 19
ATOM 30828 O O . GLY A 1 100 ? -14.285 16.619 4.521 1.00 0.00 100 GLY A O 19
ATOM 30832 N N . PRO A 1 101 ? -16.073 17.719 3.711 1.00 0.00 101 PRO A N 19
ATOM 30833 C CA . PRO A 1 101 ? -15.300 18.861 3.212 1.00 0.00 101 PRO A CA 19
ATOM 30834 C C . PRO A 1 101 ? -14.396 19.460 4.284 1.00 0.00 101 PRO A C 19
ATOM 30835 O O . PRO A 1 101 ? -13.223 19.743 4.036 1.00 0.00 101 PRO A O 19
ATOM 30846 N N . SER A 1 102 ? -14.948 19.651 5.478 1.00 0.00 102 SER A N 19
ATOM 30847 C CA . SER A 1 102 ? -14.191 20.216 6.589 1.00 0.00 102 SER A CA 19
ATOM 30848 C C . SER A 1 102 ? -14.379 19.385 7.854 1.00 0.00 102 SER A C 19
ATOM 30849 O O . SER A 1 102 ? -15.213 18.479 7.896 1.00 0.00 102 SER A O 19
ATOM 30857 N N . SER A 1 103 ? -13.601 19.699 8.885 1.00 0.00 103 SER A N 19
ATOM 30858 C CA . SER A 1 103 ? -13.683 18.982 10.152 1.00 0.00 103 SER A CA 19
ATOM 30859 C C . SER A 1 103 ? -13.791 19.954 11.322 1.00 0.00 103 SER A C 19
ATOM 30860 O O . SER A 1 103 ? -14.781 19.955 12.052 1.00 0.00 103 SER A O 19
ATOM 30868 N N . GLY A 1 104 ? -12.763 20.780 11.495 1.00 0.00 104 GLY A N 19
ATOM 30869 C CA . GLY A 1 104 ? -12.762 21.745 12.577 1.00 0.00 104 GLY A CA 19
ATOM 30870 C C . GLY A 1 104 ? -11.372 21.999 13.128 1.00 0.00 104 GLY A C 19
ATOM 30871 O O . GLY A 1 104 ? -10.661 21.015 13.421 1.00 0.00 104 GLY A O 19
ATOM 30876 N N . GLY A 1 1 ? 0.862 -11.673 10.264 1.00 0.00 1 GLY A N 20
ATOM 30877 C CA . GLY A 1 1 ? 0.100 -12.750 10.954 1.00 0.00 1 GLY A CA 20
ATOM 30878 C C . GLY A 1 1 ? 0.966 -13.942 11.305 1.00 0.00 1 GLY A C 20
ATOM 30879 O O . GLY A 1 1 ? 0.866 -14.489 12.404 1.00 0.00 1 GLY A O 20
ATOM 30885 N N . SER A 1 2 ? 1.820 -14.347 10.369 1.00 0.00 2 SER A N 20
ATOM 30886 C CA . SER A 1 2 ? 2.708 -15.483 10.586 1.00 0.00 2 SER A CA 20
ATOM 30887 C C . SER A 1 2 ? 1.910 -16.755 10.853 1.00 0.00 2 SER A C 20
ATOM 30888 O O . SER A 1 2 ? 2.355 -17.636 11.588 1.00 0.00 2 SER A O 20
ATOM 30896 N N . SER A 1 3 ? 0.728 -16.844 10.251 1.00 0.00 3 SER A N 20
ATOM 30897 C CA . SER A 1 3 ? -0.132 -18.008 10.423 1.00 0.00 3 SER A CA 20
ATOM 30898 C C . SER A 1 3 ? 0.060 -19.002 9.282 1.00 0.00 3 SER A C 20
ATOM 30899 O O . SER A 1 3 ? 0.070 -20.214 9.497 1.00 0.00 3 SER A O 20
ATOM 30907 N N . GLY A 1 4 ? 0.213 -18.481 8.069 1.00 0.00 4 GLY A N 20
ATOM 30908 C CA . GLY A 1 4 ? 0.404 -19.337 6.914 1.00 0.00 4 GLY A CA 20
ATOM 30909 C C . GLY A 1 4 ? 0.120 -18.620 5.608 1.00 0.00 4 GLY A C 20
ATOM 30910 O O . GLY A 1 4 ? 1.028 -18.073 4.983 1.00 0.00 4 GLY A O 20
ATOM 30914 N N . SER A 1 5 ? -1.143 -18.624 5.194 1.00 0.00 5 SER A N 20
ATOM 30915 C CA . SER A 1 5 ? -1.543 -17.971 3.954 1.00 0.00 5 SER A CA 20
ATOM 30916 C C . SER A 1 5 ? -2.987 -17.485 4.036 1.00 0.00 5 SER A C 20
ATOM 30917 O O . SER A 1 5 ? -3.676 -17.716 5.029 1.00 0.00 5 SER A O 20
ATOM 30925 N N . SER A 1 6 ? -3.439 -16.810 2.983 1.00 0.00 6 SER A N 20
ATOM 30926 C CA . SER A 1 6 ? -4.801 -16.291 2.934 1.00 0.00 6 SER A CA 20
ATOM 30927 C C . SER A 1 6 ? -5.197 -15.942 1.504 1.00 0.00 6 SER A C 20
ATOM 30928 O O . SER A 1 6 ? -6.298 -16.268 1.057 1.00 0.00 6 SER A O 20
ATOM 30936 N N . GLY A 1 7 ? -4.294 -15.279 0.789 1.00 0.00 7 GLY A N 20
ATOM 30937 C CA . GLY A 1 7 ? -4.569 -14.897 -0.584 1.00 0.00 7 GLY A CA 20
ATOM 30938 C C . GLY A 1 7 ? -4.283 -13.433 -0.849 1.00 0.00 7 GLY A C 20
ATOM 30939 O O . GLY A 1 7 ? -5.058 -12.755 -1.524 1.00 0.00 7 GLY A O 20
ATOM 30943 N N . VAL A 1 8 ? -3.168 -12.942 -0.318 1.00 0.00 8 VAL A N 20
ATOM 30944 C CA . VAL A 1 8 ? -2.783 -11.548 -0.502 1.00 0.00 8 VAL A CA 20
ATOM 30945 C C . VAL A 1 8 ? -1.642 -11.421 -1.505 1.00 0.00 8 VAL A C 20
ATOM 30946 O O . VAL A 1 8 ? -1.623 -10.505 -2.328 1.00 0.00 8 VAL A O 20
ATOM 30959 N N . SER A 1 9 ? -0.690 -12.346 -1.431 1.00 0.00 9 SER A N 20
ATOM 30960 C CA . SER A 1 9 ? 0.456 -12.339 -2.333 1.00 0.00 9 SER A CA 20
ATOM 30961 C C . SER A 1 9 ? 0.013 -12.554 -3.776 1.00 0.00 9 SER A C 20
ATOM 30962 O O . SER A 1 9 ? 0.628 -12.037 -4.708 1.00 0.00 9 SER A O 20
ATOM 30970 N N . GLN A 1 10 ? -1.057 -13.322 -3.955 1.00 0.00 10 GLN A N 20
ATOM 30971 C CA . GLN A 1 10 ? -1.582 -13.605 -5.285 1.00 0.00 10 GLN A CA 20
ATOM 30972 C C . GLN A 1 10 ? -2.021 -12.321 -5.981 1.00 0.00 10 GLN A C 20
ATOM 30973 O O . GLN A 1 10 ? -1.949 -12.211 -7.205 1.00 0.00 10 GLN A O 20
ATOM 30987 N N . ARG A 1 11 ? -2.477 -11.353 -5.193 1.00 0.00 11 ARG A N 20
ATOM 30988 C CA . ARG A 1 11 ? -2.927 -10.076 -5.735 1.00 0.00 11 ARG A CA 20
ATOM 30989 C C . ARG A 1 11 ? -1.739 -9.212 -6.151 1.00 0.00 11 ARG A C 20
ATOM 30990 O O . ARG A 1 11 ? -0.621 -9.411 -5.676 1.00 0.00 11 ARG A O 20
ATOM 31011 N N . PRO A 1 12 ? -1.968 -8.236 -7.046 1.00 0.00 12 PRO A N 20
ATOM 31012 C CA . PRO A 1 12 ? -0.909 -7.339 -7.524 1.00 0.00 12 PRO A CA 20
ATOM 31013 C C . PRO A 1 12 ? -0.128 -6.706 -6.378 1.00 0.00 12 PRO A C 20
ATOM 31014 O O . PRO A 1 12 ? -0.635 -6.578 -5.263 1.00 0.00 12 PRO A O 20
ATOM 31025 N N . PHE A 1 13 ? 1.110 -6.309 -6.658 1.00 0.00 13 PHE A N 20
ATOM 31026 C CA . PHE A 1 13 ? 1.960 -5.689 -5.650 1.00 0.00 13 PHE A CA 20
ATOM 31027 C C . PHE A 1 13 ? 1.450 -4.297 -5.289 1.00 0.00 13 PHE A C 20
ATOM 31028 O O . PHE A 1 13 ? 1.604 -3.843 -4.156 1.00 0.00 13 PHE A O 20
ATOM 31045 N N . ARG A 1 14 ? 0.844 -3.625 -6.262 1.00 0.00 14 ARG A N 20
ATOM 31046 C CA . ARG A 1 14 ? 0.312 -2.284 -6.048 1.00 0.00 14 ARG A CA 20
ATOM 31047 C C . ARG A 1 14 ? -0.878 -2.317 -5.094 1.00 0.00 14 ARG A C 20
ATOM 31048 O O . ARG A 1 14 ? -1.027 -1.442 -4.241 1.00 0.00 14 ARG A O 20
ATOM 31069 N N . ASP A 1 15 ? -1.722 -3.333 -5.244 1.00 0.00 15 ASP A N 20
ATOM 31070 C CA . ASP A 1 15 ? -2.899 -3.481 -4.396 1.00 0.00 15 ASP A CA 20
ATOM 31071 C C . ASP A 1 15 ? -2.498 -3.792 -2.957 1.00 0.00 15 ASP A C 20
ATOM 31072 O O . ASP A 1 15 ? -3.175 -3.389 -2.013 1.00 0.00 15 ASP A O 20
ATOM 31081 N N . ARG A 1 16 ? -1.393 -4.515 -2.799 1.00 0.00 16 ARG A N 20
ATOM 31082 C CA . ARG A 1 16 ? -0.902 -4.882 -1.476 1.00 0.00 16 ARG A CA 20
ATOM 31083 C C . ARG A 1 16 ? -0.459 -3.649 -0.697 1.00 0.00 16 ARG A C 20
ATOM 31084 O O . ARG A 1 16 ? -0.969 -3.371 0.389 1.00 0.00 16 ARG A O 20
ATOM 31105 N N . VAL A 1 17 ? 0.495 -2.912 -1.257 1.00 0.00 17 VAL A N 20
ATOM 31106 C CA . VAL A 1 17 ? 1.007 -1.708 -0.614 1.00 0.00 17 VAL A CA 20
ATOM 31107 C C . VAL A 1 17 ? -0.071 -0.633 -0.520 1.00 0.00 17 VAL A C 20
ATOM 31108 O O . VAL A 1 17 ? -0.096 0.153 0.427 1.00 0.00 17 VAL A O 20
ATOM 31121 N N . LEU A 1 18 ? -0.960 -0.605 -1.507 1.00 0.00 18 LEU A N 20
ATOM 31122 C CA . LEU A 1 18 ? -2.041 0.374 -1.535 1.00 0.00 18 LEU A CA 20
ATOM 31123 C C . LEU A 1 18 ? -2.928 0.239 -0.302 1.00 0.00 18 LEU A C 20
ATOM 31124 O O . LEU A 1 18 ? -3.201 1.221 0.389 1.00 0.00 18 LEU A O 20
ATOM 31140 N N . HIS A 1 19 ? -3.378 -0.982 -0.034 1.00 0.00 19 HIS A N 20
ATOM 31141 C CA . HIS A 1 19 ? -4.236 -1.246 1.116 1.00 0.00 19 HIS A CA 20
ATOM 31142 C C . HIS A 1 19 ? -3.530 -0.876 2.416 1.00 0.00 19 HIS A C 20
ATOM 31143 O O . HIS A 1 19 ? -4.169 -0.472 3.388 1.00 0.00 19 HIS A O 20
ATOM 31157 N N . LEU A 1 20 ? -2.209 -1.016 2.427 1.00 0.00 20 LEU A N 20
ATOM 31158 C CA . LEU A 1 20 ? -1.415 -0.696 3.608 1.00 0.00 20 LEU A CA 20
ATOM 31159 C C . LEU A 1 20 ? -1.506 0.791 3.938 1.00 0.00 20 LEU A C 20
ATOM 31160 O O . LEU A 1 20 ? -1.806 1.169 5.070 1.00 0.00 20 LEU A O 20
ATOM 31176 N N . LEU A 1 21 ? -1.245 1.630 2.940 1.00 0.00 21 LEU A N 20
ATOM 31177 C CA . LEU A 1 21 ? -1.297 3.076 3.124 1.00 0.00 21 LEU A CA 20
ATOM 31178 C C . LEU A 1 21 ? -2.722 3.539 3.409 1.00 0.00 21 LEU A C 20
ATOM 31179 O O . LEU A 1 21 ? -2.934 4.542 4.089 1.00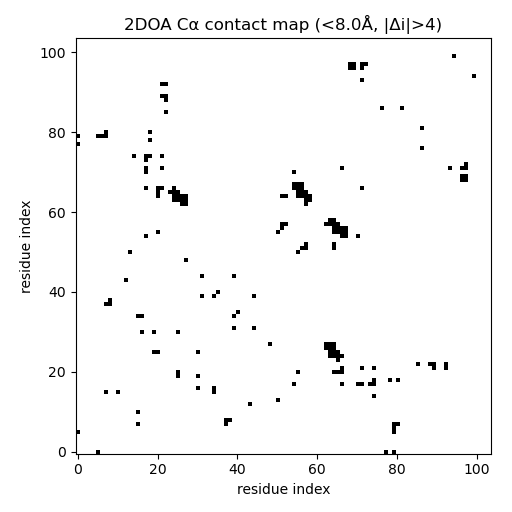 0.00 21 LEU A O 20
ATOM 31195 N N . ALA A 1 22 ? -3.697 2.803 2.883 1.00 0.00 22 ALA A N 20
ATOM 31196 C CA . ALA A 1 22 ? -5.101 3.139 3.080 1.00 0.00 22 ALA A CA 20
ATOM 31197 C C . ALA A 1 22 ? -5.454 3.182 4.563 1.00 0.00 22 ALA A C 20
ATOM 31198 O O . ALA A 1 22 ? -6.089 4.127 5.033 1.00 0.00 22 ALA A O 20
ATOM 31205 N N . LEU A 1 23 ? -5.040 2.153 5.295 1.00 0.00 23 LEU A N 20
ATOM 31206 C CA . LEU A 1 23 ? -5.312 2.074 6.727 1.00 0.00 23 LEU A CA 20
ATOM 31207 C C . LEU A 1 23 ? -4.696 3.258 7.464 1.00 0.00 23 LEU A C 20
ATOM 31208 O O . LEU A 1 23 ? -5.385 3.980 8.186 1.00 0.00 23 LEU A O 20
ATOM 31224 N N . ARG A 1 24 ? -3.394 3.452 7.278 1.00 0.00 24 ARG A N 20
ATOM 31225 C CA . ARG A 1 24 ? -2.685 4.549 7.927 1.00 0.00 24 ARG A CA 20
ATOM 31226 C C . ARG A 1 24 ? -1.313 4.761 7.291 1.00 0.00 24 ARG A C 20
ATOM 31227 O O . ARG A 1 24 ? -0.785 3.872 6.622 1.00 0.00 24 ARG A O 20
ATOM 31248 N N . PRO A 1 25 ? -0.715 5.948 7.491 1.00 0.00 25 PRO A N 20
ATOM 31249 C CA . PRO A 1 25 ? 0.601 6.273 6.933 1.00 0.00 25 PRO A CA 20
ATOM 31250 C C . PRO A 1 25 ? 1.650 5.219 7.271 1.00 0.00 25 PRO A C 20
ATOM 31251 O O . PRO A 1 25 ? 1.834 4.864 8.435 1.00 0.00 25 PRO A O 20
ATOM 31262 N N . TYR A 1 26 ? 2.334 4.722 6.247 1.00 0.00 26 TYR A N 20
ATOM 31263 C CA . TYR A 1 26 ? 3.365 3.707 6.435 1.00 0.00 26 TYR A CA 20
ATOM 31264 C C . TYR A 1 26 ? 4.700 4.174 5.863 1.00 0.00 26 TYR A C 20
ATOM 31265 O O . TYR A 1 26 ? 4.836 4.364 4.655 1.00 0.00 26 TYR A O 20
ATOM 31283 N N . ARG A 1 27 ? 5.681 4.358 6.739 1.00 0.00 27 ARG A N 20
ATOM 31284 C CA . ARG A 1 27 ? 7.006 4.802 6.321 1.00 0.00 27 ARG A CA 20
ATOM 31285 C C . ARG A 1 27 ? 7.645 3.791 5.374 1.00 0.00 27 ARG A C 20
ATOM 31286 O O . ARG A 1 27 ? 7.088 2.723 5.124 1.00 0.00 27 ARG A O 20
ATOM 31307 N N . LYS A 1 28 ? 8.817 4.137 4.850 1.00 0.00 28 LYS A N 20
ATOM 31308 C CA . LYS A 1 28 ? 9.531 3.259 3.929 1.00 0.00 28 LYS A CA 20
ATOM 31309 C C . LYS A 1 28 ? 10.040 2.015 4.649 1.00 0.00 28 LYS A C 20
ATOM 31310 O O . LYS A 1 28 ? 9.937 0.901 4.133 1.00 0.00 28 LYS A O 20
ATOM 31329 N N . ALA A 1 29 ? 10.593 2.211 5.841 1.00 0.00 29 ALA A N 20
ATOM 31330 C CA . ALA A 1 29 ? 11.121 1.104 6.630 1.00 0.00 29 ALA A CA 20
ATOM 31331 C C . ALA A 1 29 ? 9.995 0.276 7.239 1.00 0.00 29 ALA A C 20
ATOM 31332 O O . ALA A 1 29 ? 10.032 -0.954 7.212 1.00 0.00 29 ALA A O 20
ATOM 31339 N N . GLU A 1 30 ? 8.995 0.957 7.788 1.00 0.00 30 GLU A N 20
ATOM 31340 C CA . GLU A 1 30 ? 7.858 0.282 8.404 1.00 0.00 30 GLU A CA 20
ATOM 31341 C C . GLU A 1 30 ? 7.078 -0.525 7.370 1.00 0.00 30 GLU A C 20
ATOM 31342 O O . GLU A 1 30 ? 6.622 -1.634 7.647 1.00 0.00 30 GLU A O 20
ATOM 31354 N N . LEU A 1 31 ? 6.928 0.041 6.177 1.00 0.00 31 LEU A N 20
ATOM 31355 C CA . LEU A 1 31 ? 6.203 -0.626 5.100 1.00 0.00 31 LEU A CA 20
ATOM 31356 C C . LEU A 1 31 ? 7.038 -1.751 4.497 1.00 0.00 31 LEU A C 20
ATOM 31357 O O . LEU A 1 31 ? 6.499 -2.745 4.012 1.00 0.00 31 LEU A O 20
ATOM 31373 N N . LEU A 1 32 ? 8.357 -1.588 4.531 1.00 0.00 32 LEU A N 20
ATOM 31374 C CA . LEU A 1 32 ? 9.266 -2.591 3.986 1.00 0.00 32 LEU A CA 20
ATOM 31375 C C . LEU A 1 32 ? 9.236 -3.865 4.825 1.00 0.00 32 LEU A C 20
ATOM 31376 O O . LEU A 1 32 ? 9.309 -4.972 4.292 1.00 0.00 32 LEU A O 20
ATOM 31392 N N . LEU A 1 33 ? 9.130 -3.701 6.140 1.00 0.00 33 LEU A N 20
ATOM 31393 C CA . LEU A 1 33 ? 9.093 -4.838 7.052 1.00 0.00 33 LEU A CA 20
ATOM 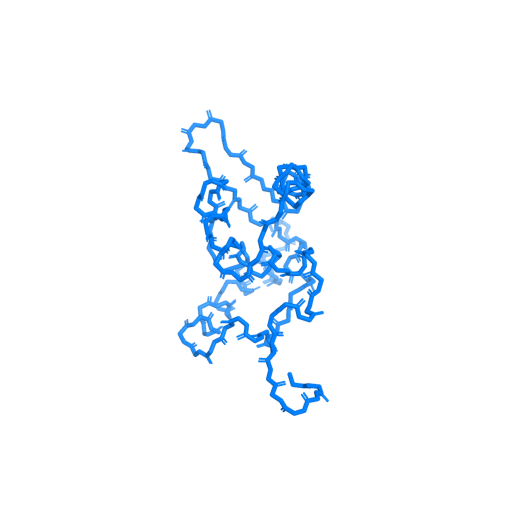31394 C C . LEU A 1 33 ? 7.748 -5.555 6.975 1.00 0.00 33 LEU A C 20
ATOM 31395 O O . LEU A 1 33 ? 7.685 -6.782 7.029 1.00 0.00 33 LEU A O 20
ATOM 31411 N N . ARG A 1 34 ? 6.675 -4.780 6.851 1.00 0.00 34 ARG A N 20
ATOM 31412 C CA . ARG A 1 34 ? 5.332 -5.343 6.768 1.00 0.00 34 ARG A CA 20
ATOM 31413 C C . ARG A 1 34 ? 5.206 -6.275 5.568 1.00 0.00 34 ARG A C 20
ATOM 31414 O O . ARG A 1 34 ? 4.797 -7.428 5.705 1.00 0.00 34 ARG A O 20
ATOM 31435 N N . LEU A 1 35 ? 5.558 -5.768 4.390 1.00 0.00 35 LEU A N 20
ATOM 31436 C CA . LEU A 1 35 ? 5.483 -6.556 3.166 1.00 0.00 35 LEU A CA 20
ATOM 31437 C C . LEU A 1 35 ? 6.346 -7.811 3.270 1.00 0.00 35 LEU A C 20
ATOM 31438 O O . LEU A 1 35 ? 6.035 -8.841 2.672 1.00 0.00 35 LEU A O 20
ATOM 31454 N N . GLN A 1 36 ? 7.430 -7.715 4.033 1.00 0.00 36 GLN A N 20
ATOM 31455 C CA . GLN A 1 36 ? 8.338 -8.842 4.217 1.00 0.00 36 GLN A CA 20
ATOM 31456 C C . GLN A 1 36 ? 7.611 -10.035 4.830 1.00 0.00 36 GLN A C 20
ATOM 31457 O O . GLN A 1 36 ? 7.974 -11.186 4.590 1.00 0.00 36 GLN A O 20
ATOM 31471 N N . LYS A 1 37 ? 6.581 -9.753 5.622 1.00 0.00 37 LYS A N 20
ATOM 31472 C CA . LYS A 1 37 ? 5.803 -10.804 6.269 1.00 0.00 37 LYS A CA 20
ATOM 31473 C C . LYS A 1 37 ? 5.184 -11.739 5.236 1.00 0.00 37 LYS A C 20
ATOM 31474 O O . LYS A 1 37 ? 5.197 -12.959 5.401 1.00 0.00 37 LYS A O 20
ATOM 31493 N N . ASP A 1 38 ? 4.644 -11.160 4.168 1.00 0.00 38 ASP A N 20
ATOM 31494 C CA . ASP A 1 38 ? 4.019 -11.943 3.108 1.00 0.00 38 ASP A CA 20
ATOM 31495 C C . ASP A 1 38 ? 5.069 -12.477 2.138 1.00 0.00 38 ASP A C 20
ATOM 31496 O O . ASP A 1 38 ? 4.922 -13.569 1.588 1.00 0.00 38 ASP A O 20
ATOM 31505 N N . GLY A 1 39 ? 6.128 -11.701 1.932 1.00 0.00 39 GLY A N 20
ATOM 31506 C CA . GLY A 1 39 ? 7.186 -12.113 1.029 1.00 0.00 39 GLY A CA 20
ATOM 31507 C C . GLY A 1 39 ? 7.686 -10.974 0.162 1.00 0.00 39 GLY A C 20
ATOM 31508 O O . GLY A 1 39 ? 7.277 -10.839 -0.993 1.00 0.00 39 GLY A O 20
ATOM 31512 N N . LEU A 1 40 ? 8.570 -10.153 0.718 1.00 0.00 40 LEU A N 20
ATOM 31513 C CA . LEU A 1 40 ? 9.127 -9.020 -0.012 1.00 0.00 40 LEU A CA 20
ATOM 31514 C C . LEU A 1 40 ? 10.556 -9.308 -0.457 1.00 0.00 40 LEU A C 20
ATOM 31515 O O . LEU A 1 40 ? 11.460 -9.435 0.369 1.00 0.00 40 LEU A O 20
ATOM 31531 N N . THR A 1 41 ? 10.754 -9.409 -1.767 1.00 0.00 41 THR A N 20
ATOM 31532 C CA . THR A 1 41 ? 12.075 -9.683 -2.321 1.00 0.00 41 THR A CA 20
ATOM 31533 C C . THR A 1 41 ? 12.801 -8.385 -2.662 1.00 0.00 41 THR A C 20
ATOM 31534 O O . THR A 1 41 ? 12.276 -7.293 -2.442 1.00 0.00 41 THR A O 20
ATOM 31545 N N . GLN A 1 42 ? 14.009 -8.513 -3.200 1.00 0.00 42 GLN A N 20
ATOM 31546 C CA . GLN A 1 42 ? 14.807 -7.349 -3.572 1.00 0.00 42 GLN A CA 20
ATOM 31547 C C . GLN A 1 42 ? 14.122 -6.548 -4.674 1.00 0.00 42 GLN A C 20
ATOM 31548 O O . GLN A 1 42 ? 14.185 -5.319 -4.691 1.00 0.00 42 GLN A O 20
ATOM 31562 N N . ALA A 1 43 ? 13.469 -7.252 -5.592 1.00 0.00 43 ALA A N 20
ATOM 31563 C CA . ALA A 1 43 ? 12.772 -6.606 -6.698 1.00 0.00 43 ALA A CA 20
ATOM 31564 C C . ALA A 1 43 ? 11.637 -5.723 -6.190 1.00 0.00 43 ALA A C 20
ATOM 31565 O O . ALA A 1 43 ? 11.354 -4.669 -6.761 1.00 0.00 43 ALA A O 20
ATOM 31572 N N . ASP A 1 44 ? 10.989 -6.160 -5.116 1.00 0.00 44 ASP A N 20
ATOM 31573 C CA . ASP A 1 44 ? 9.884 -5.409 -4.532 1.00 0.00 44 ASP A CA 20
ATOM 31574 C C . ASP A 1 44 ? 10.397 -4.348 -3.563 1.00 0.00 44 ASP A C 20
ATOM 31575 O O . ASP A 1 44 ? 9.786 -3.292 -3.403 1.00 0.00 44 ASP A O 20
ATOM 31584 N N . LYS A 1 45 ? 11.524 -4.637 -2.920 1.00 0.00 45 LYS A N 20
ATOM 31585 C CA . LYS A 1 45 ? 12.120 -3.707 -1.966 1.00 0.00 45 LYS A CA 20
ATOM 31586 C C . LYS A 1 45 ? 12.465 -2.383 -2.639 1.00 0.00 45 LYS A C 20
ATOM 31587 O O . LYS A 1 45 ? 12.300 -1.314 -2.051 1.00 0.00 45 LYS A O 20
ATOM 31606 N N . ASP A 1 46 ? 12.948 -2.460 -3.876 1.00 0.00 46 ASP A N 20
ATOM 31607 C CA . ASP A 1 46 ? 13.317 -1.267 -4.628 1.00 0.00 46 ASP A CA 20
ATOM 31608 C C . ASP A 1 46 ? 12.096 -0.644 -5.296 1.00 0.00 46 ASP A C 20
ATOM 31609 O O . ASP A 1 46 ? 11.975 0.579 -5.377 1.00 0.00 46 ASP A O 20
ATOM 31618 N N . ALA A 1 47 ? 11.191 -1.493 -5.772 1.00 0.00 47 ALA A N 20
ATOM 31619 C CA . ALA A 1 47 ? 9.978 -1.026 -6.433 1.00 0.00 47 ALA A CA 20
ATOM 31620 C C . ALA A 1 47 ? 9.091 -0.243 -5.470 1.00 0.00 47 ALA A C 20
ATOM 31621 O O . ALA A 1 47 ? 8.320 0.622 -5.886 1.00 0.00 47 ALA A O 20
ATOM 31628 N N . LEU A 1 48 ? 9.207 -0.552 -4.181 1.00 0.00 48 LEU A N 20
ATOM 31629 C CA . LEU A 1 48 ? 8.414 0.122 -3.159 1.00 0.00 48 LEU A CA 20
ATOM 31630 C C . LEU A 1 48 ? 8.632 1.633 -3.202 1.00 0.00 48 LEU A C 20
ATOM 31631 O O . LEU A 1 48 ? 7.680 2.409 -3.127 1.00 0.00 48 LEU A O 20
ATOM 31647 N N . ASP A 1 49 ? 9.890 2.042 -3.325 1.00 0.00 49 ASP A N 20
ATOM 31648 C CA . ASP A 1 49 ? 10.232 3.459 -3.378 1.00 0.00 49 ASP A CA 20
ATOM 31649 C C . ASP A 1 49 ? 9.527 4.147 -4.541 1.00 0.00 49 ASP A C 20
ATOM 31650 O O . ASP A 1 49 ? 8.896 5.190 -4.369 1.00 0.00 49 ASP A O 20
ATOM 31659 N N . GLY A 1 50 ? 9.636 3.556 -5.727 1.00 0.00 50 GLY A N 20
ATOM 31660 C CA . GLY A 1 50 ? 9.004 4.126 -6.901 1.00 0.00 50 GLY A CA 20
ATOM 31661 C C . GLY A 1 50 ? 7.490 4.043 -6.843 1.00 0.00 50 GLY A C 20
ATOM 31662 O O . GLY A 1 50 ? 6.794 4.857 -7.450 1.00 0.00 50 GLY A O 20
ATOM 31666 N N . LEU A 1 51 ? 6.981 3.056 -6.113 1.00 0.00 51 LEU A N 20
ATOM 31667 C CA . LEU A 1 51 ? 5.541 2.869 -5.978 1.00 0.00 51 LEU A CA 20
ATOM 31668 C C . LEU A 1 51 ? 4.943 3.894 -5.020 1.00 0.00 51 LEU A C 20
ATOM 31669 O O . LEU A 1 51 ? 3.968 4.569 -5.348 1.00 0.00 51 LEU A O 20
ATOM 31685 N N . LEU A 1 52 ? 5.533 4.003 -3.834 1.00 0.00 52 LEU A N 20
ATOM 31686 C CA . LEU A 1 52 ? 5.057 4.945 -2.828 1.00 0.00 52 LEU A CA 20
ATOM 31687 C C . LEU A 1 52 ? 5.119 6.378 -3.347 1.00 0.00 52 LEU A C 20
ATOM 31688 O O . LEU A 1 52 ? 4.286 7.211 -2.996 1.00 0.00 52 LEU A O 20
ATOM 31704 N N . GLN A 1 53 ? 6.112 6.657 -4.184 1.00 0.00 53 GLN A N 20
ATOM 31705 C CA . GLN A 1 53 ? 6.282 7.990 -4.751 1.00 0.00 53 GLN A CA 20
ATOM 31706 C C . GLN A 1 53 ? 5.180 8.301 -5.761 1.00 0.00 53 GLN A C 20
ATOM 31707 O O . GLN A 1 53 ? 4.854 9.464 -5.999 1.00 0.00 53 GLN A O 20
ATOM 31721 N N . GLN A 1 54 ? 4.610 7.255 -6.354 1.00 0.00 54 GLN A N 20
ATOM 31722 C CA . GLN A 1 54 ? 3.547 7.423 -7.338 1.00 0.00 54 GLN A CA 20
ATOM 31723 C C . GLN A 1 54 ? 2.173 7.287 -6.689 1.00 0.00 54 GLN A C 20
ATOM 31724 O O . GLN A 1 54 ? 1.304 8.140 -6.869 1.00 0.00 54 GLN A O 20
ATOM 31738 N N . VAL A 1 55 ? 1.982 6.209 -5.935 1.00 0.00 55 VAL A N 20
ATOM 31739 C CA . VAL A 1 55 ? 0.712 5.962 -5.263 1.00 0.00 55 VAL A CA 20
ATOM 31740 C C . VAL A 1 55 ? 0.756 6.422 -3.810 1.00 0.00 55 VAL A C 20
ATOM 31741 O O . VAL A 1 55 ? 0.083 5.855 -2.949 1.00 0.00 55 VAL A O 20
ATOM 31754 N N . ALA A 1 56 ? 1.550 7.454 -3.543 1.00 0.00 56 ALA A N 20
ATOM 31755 C CA . ALA A 1 56 ? 1.678 7.990 -2.192 1.00 0.00 56 ALA A CA 20
ATOM 31756 C C . ALA A 1 56 ? 2.592 9.210 -2.169 1.00 0.00 56 ALA A C 20
ATOM 31757 O O . ALA A 1 56 ? 3.296 9.490 -3.140 1.00 0.00 56 ALA A O 20
ATOM 31764 N N . ASN A 1 57 ? 2.576 9.934 -1.054 1.00 0.00 57 ASN A N 20
ATOM 31765 C CA . ASN A 1 57 ? 3.403 11.125 -0.903 1.00 0.00 57 ASN A CA 20
ATOM 31766 C C . ASN A 1 57 ? 4.431 10.934 0.208 1.00 0.00 57 ASN A C 20
ATOM 31767 O O . ASN A 1 57 ? 4.512 9.866 0.815 1.00 0.00 57 ASN A O 20
ATOM 31778 N N . MET A 1 58 ? 5.212 11.976 0.471 1.00 0.00 58 MET A N 20
ATOM 31779 C CA . MET A 1 58 ? 6.234 11.922 1.510 1.00 0.00 58 MET A CA 20
ATOM 31780 C C . MET A 1 58 ? 6.227 13.197 2.347 1.00 0.00 58 MET A C 20
ATOM 31781 O O . MET A 1 58 ? 5.840 14.263 1.869 1.00 0.00 58 MET A O 20
ATOM 31795 N N . SER A 1 59 ? 6.656 13.078 3.599 1.00 0.00 59 SER A N 20
ATOM 31796 C CA . SER A 1 59 ? 6.699 14.221 4.504 1.00 0.00 59 SER A CA 20
ATOM 31797 C C . SER A 1 59 ? 8.119 14.765 4.625 1.00 0.00 59 SER A C 20
ATOM 31798 O O . SER A 1 59 ? 9.082 14.114 4.219 1.00 0.00 59 SER A O 20
ATOM 31806 N N . ALA A 1 60 ? 8.241 15.965 5.186 1.00 0.00 60 ALA A N 20
ATOM 31807 C CA . ALA A 1 60 ? 9.542 16.597 5.362 1.00 0.00 60 ALA A CA 20
ATOM 31808 C C . ALA A 1 60 ? 9.866 16.787 6.840 1.00 0.00 60 ALA A C 20
ATOM 31809 O O . ALA A 1 60 ? 10.389 17.825 7.245 1.00 0.00 60 ALA A O 20
ATOM 31816 N N . LYS A 1 61 ? 9.552 15.775 7.642 1.00 0.00 61 LYS A N 20
ATOM 31817 C CA . LYS A 1 61 ? 9.808 15.828 9.076 1.00 0.00 61 LYS A CA 20
ATOM 31818 C C . LYS A 1 61 ? 10.134 14.441 9.622 1.00 0.00 61 LYS A C 20
ATOM 31819 O O . LYS A 1 61 ? 11.142 14.252 10.303 1.00 0.00 61 LYS A O 20
ATOM 31838 N N . ASP A 1 62 ? 9.274 13.475 9.318 1.00 0.00 62 ASP A N 20
ATOM 31839 C CA . ASP A 1 62 ? 9.470 12.106 9.777 1.00 0.00 62 ASP A CA 20
ATOM 31840 C C . ASP A 1 62 ? 9.875 11.196 8.622 1.00 0.00 62 ASP A C 20
ATOM 31841 O O . ASP A 1 62 ? 10.735 10.328 8.773 1.00 0.00 62 ASP A O 20
ATOM 31850 N N . GLY A 1 63 ? 9.249 11.402 7.467 1.00 0.00 63 GLY A N 20
ATOM 31851 C CA . GLY A 1 63 ? 9.557 10.592 6.303 1.00 0.00 63 GLY A CA 20
ATOM 31852 C C . GLY A 1 63 ? 8.548 9.482 6.084 1.00 0.00 63 GLY A C 20
ATOM 31853 O O . GLY A 1 63 ? 8.878 8.435 5.528 1.00 0.00 63 GLY A O 20
ATOM 31857 N N . THR A 1 64 ? 7.314 9.712 6.522 1.00 0.00 64 THR A N 20
ATOM 31858 C CA . THR A 1 64 ? 6.252 8.724 6.371 1.00 0.00 64 THR A CA 20
ATOM 31859 C C . THR A 1 64 ? 5.557 8.873 5.021 1.00 0.00 64 THR A C 20
ATOM 31860 O O . THR A 1 64 ? 5.573 9.946 4.419 1.00 0.00 64 THR A O 20
ATOM 31871 N N . CYS A 1 65 ? 4.947 7.789 4.553 1.00 0.00 65 CYS A N 20
ATOM 31872 C CA . CYS A 1 65 ? 4.245 7.799 3.275 1.00 0.00 65 CYS A CA 20
ATOM 31873 C C . CYS A 1 65 ? 2.734 7.759 3.485 1.00 0.00 65 CYS A C 20
ATOM 31874 O O . CYS A 1 65 ? 2.204 6.820 4.078 1.00 0.00 65 CYS A O 20
ATOM 31882 N N . THR A 1 66 ? 2.047 8.784 2.994 1.00 0.00 66 THR A N 20
ATOM 31883 C CA . THR A 1 66 ? 0.596 8.866 3.126 1.00 0.00 66 THR A CA 20
ATOM 31884 C C . THR A 1 66 ? -0.088 8.611 1.787 1.00 0.00 66 THR A C 20
ATOM 31885 O O . THR A 1 66 ? 0.398 9.039 0.739 1.00 0.00 66 THR A O 20
ATOM 31896 N N . LEU A 1 67 ? -1.218 7.914 1.829 1.00 0.00 67 LEU A N 20
ATOM 31897 C CA . LEU A 1 67 ? -1.969 7.602 0.619 1.00 0.00 67 LEU A CA 20
ATOM 31898 C C . LEU A 1 67 ? -2.768 8.812 0.147 1.00 0.00 67 LEU A C 20
ATOM 31899 O O . LEU A 1 67 ? -3.314 9.562 0.956 1.00 0.00 67 LEU A O 20
ATOM 31915 N N . GLN A 1 68 ? -2.833 8.995 -1.167 1.00 0.00 68 GLN A N 20
ATOM 31916 C CA . GLN A 1 68 ? -3.565 10.115 -1.747 1.00 0.00 68 GLN A CA 20
ATOM 31917 C C . GLN A 1 68 ? -5.069 9.928 -1.572 1.00 0.00 68 GLN A C 20
ATOM 31918 O O . GLN A 1 68 ? -5.569 8.804 -1.577 1.00 0.00 68 GLN A O 20
ATOM 31932 N N . ASP A 1 69 ? -5.784 11.038 -1.416 1.00 0.00 69 ASP A N 20
ATOM 31933 C CA . ASP A 1 69 ? -7.231 10.996 -1.239 1.00 0.00 69 ASP A CA 20
ATOM 31934 C C . ASP A 1 69 ? -7.911 10.351 -2.443 1.00 0.00 69 ASP A C 20
ATOM 31935 O O . ASP A 1 69 ? -8.965 9.729 -2.313 1.00 0.00 69 ASP A O 20
ATOM 31944 N N . CYS A 1 70 ? -7.301 10.504 -3.613 1.00 0.00 70 CYS A N 20
ATOM 31945 C CA . CYS A 1 70 ? -7.849 9.936 -4.840 1.00 0.00 70 CYS A CA 20
ATOM 31946 C C . CYS A 1 70 ? -7.490 8.459 -4.964 1.00 0.00 70 CYS A C 20
ATOM 31947 O O . CYS A 1 70 ? -8.287 7.655 -5.448 1.00 0.00 70 CYS A O 20
ATOM 31955 N N . MET A 1 71 ? -6.287 8.107 -4.524 1.00 0.00 71 MET A N 20
ATOM 31956 C CA . MET A 1 71 ? -5.823 6.726 -4.585 1.00 0.00 71 MET A CA 20
ATOM 31957 C C . MET A 1 71 ? -6.745 5.803 -3.793 1.00 0.00 71 MET A C 20
ATOM 31958 O O . MET A 1 71 ? -6.860 4.616 -4.098 1.00 0.00 71 MET A O 20
ATOM 31972 N N . TYR A 1 72 ? -7.400 6.356 -2.776 1.00 0.00 72 TYR A N 20
ATOM 31973 C CA . TYR A 1 72 ? -8.312 5.581 -1.941 1.00 0.00 72 TYR A CA 20
ATOM 31974 C C . TYR A 1 72 ? -9.394 4.915 -2.786 1.00 0.00 72 TYR A C 20
ATOM 31975 O O . TYR A 1 72 ? -9.938 3.876 -2.410 1.00 0.00 72 TYR A O 20
ATOM 31993 N N . LYS A 1 73 ? -9.704 5.519 -3.929 1.00 0.00 73 LYS A N 20
ATOM 31994 C CA . LYS A 1 73 ? -10.721 4.984 -4.827 1.00 0.00 73 LYS A CA 20
ATOM 31995 C C . LYS A 1 73 ? -10.367 3.569 -5.281 1.00 0.00 73 LYS A C 20
ATOM 31996 O O . LYS A 1 73 ? -11.237 2.809 -5.708 1.00 0.00 73 LYS A O 20
ATOM 32015 N N . ASP A 1 74 ? -9.086 3.220 -5.189 1.00 0.00 74 ASP A N 20
ATOM 32016 C CA . ASP A 1 74 ? -8.624 1.897 -5.592 1.00 0.00 74 ASP A CA 20
ATOM 32017 C C . ASP A 1 74 ? -8.522 0.960 -4.392 1.00 0.00 74 ASP A C 20
ATOM 32018 O O . ASP A 1 74 ? -7.660 0.083 -4.348 1.00 0.00 74 ASP A O 20
ATOM 32027 N N . VAL A 1 75 ? -9.410 1.150 -3.420 1.00 0.00 75 VAL A N 20
ATOM 32028 C CA . VAL A 1 75 ? -9.418 0.320 -2.221 1.00 0.00 75 VAL A CA 20
ATOM 32029 C C . VAL A 1 75 ? -10.640 -0.593 -2.197 1.00 0.00 75 VAL A C 20
ATOM 32030 O O . VAL A 1 75 ? -11.705 -0.207 -1.714 1.00 0.00 75 VAL A O 20
ATOM 32043 N N . GLN A 1 76 ? -10.478 -1.803 -2.720 1.00 0.00 76 GLN A N 20
ATOM 32044 C CA . GLN A 1 76 ? -11.568 -2.771 -2.757 1.00 0.00 76 GLN A CA 20
ATOM 32045 C C . GLN A 1 76 ? -12.059 -3.094 -1.351 1.00 0.00 76 GLN A C 20
ATOM 32046 O O . GLN A 1 76 ? -11.290 -3.059 -0.390 1.00 0.00 76 GLN A O 20
ATOM 32060 N N . LYS A 1 77 ? -13.345 -3.412 -1.237 1.00 0.00 77 LYS A N 20
ATOM 32061 C CA . LYS A 1 77 ? -13.938 -3.745 0.053 1.00 0.00 77 LYS A CA 20
ATOM 32062 C C . LYS A 1 77 ? -14.020 -5.257 0.239 1.00 0.00 77 LYS A C 20
ATOM 32063 O O . LYS A 1 77 ? -14.900 -5.760 0.939 1.00 0.00 77 LYS A O 20
ATOM 32082 N N . ASP A 1 78 ? -13.099 -5.978 -0.392 1.00 0.00 78 ASP A N 20
ATOM 32083 C CA . ASP A 1 78 ? -13.067 -7.432 -0.295 1.00 0.00 78 ASP A CA 20
ATOM 32084 C C . ASP A 1 78 ? -11.633 -7.940 -0.193 1.00 0.00 78 ASP A C 20
ATOM 32085 O O . ASP A 1 78 ? -11.329 -9.059 -0.605 1.00 0.00 78 ASP A O 20
ATOM 32094 N N . TRP A 1 79 ? -10.753 -7.111 0.362 1.00 0.00 79 TRP A N 20
ATOM 32095 C CA . TRP A 1 79 ? -9.351 -7.477 0.518 1.00 0.00 79 TRP A CA 20
ATOM 32096 C C . TRP A 1 79 ? -9.199 -8.616 1.527 1.00 0.00 79 TRP A C 20
ATOM 32097 O O . TRP A 1 79 ? -9.780 -8.575 2.610 1.00 0.00 79 TRP A O 20
ATOM 32118 N N . PRO A 1 80 ? -8.411 -9.652 1.184 1.00 0.00 80 PRO A N 20
ATOM 32119 C CA . PRO A 1 80 ? -8.191 -10.799 2.069 1.00 0.00 80 PRO A CA 20
ATOM 32120 C C . PRO A 1 80 ? -7.216 -10.491 3.204 1.00 0.00 80 PRO A C 20
ATOM 32121 O O . PRO A 1 80 ? -6.966 -11.335 4.062 1.00 0.00 80 PRO A O 20
ATOM 32132 N N . GLY A 1 81 ? -6.668 -9.278 3.204 1.00 0.00 81 GLY A N 20
ATOM 32133 C CA . GLY A 1 81 ? -5.728 -8.890 4.240 1.00 0.00 81 GLY A CA 20
ATOM 32134 C C . GLY A 1 81 ? -6.419 -8.475 5.524 1.00 0.00 81 GLY A C 20
ATOM 32135 O O . GLY A 1 81 ? -5.982 -8.837 6.617 1.00 0.00 81 GLY A O 20
ATOM 32139 N N . TYR A 1 82 ? -7.499 -7.712 5.395 1.00 0.00 82 TYR A N 20
ATOM 32140 C CA . TYR A 1 82 ? -8.251 -7.247 6.554 1.00 0.00 82 TYR A CA 20
ATOM 32141 C C . TYR A 1 82 ? -9.012 -8.395 7.207 1.00 0.00 82 TYR A C 20
ATOM 32142 O O . TYR A 1 82 ? -8.878 -9.551 6.805 1.00 0.00 82 TYR A O 20
ATOM 32160 N N . SER A 1 83 ? -9.812 -8.070 8.216 1.00 0.00 83 SER A N 20
ATOM 32161 C CA . SER A 1 83 ? -10.597 -9.073 8.927 1.00 0.00 83 SER A CA 20
ATOM 32162 C C . SER A 1 83 ? -11.820 -8.442 9.585 1.00 0.00 83 SER A C 20
ATOM 32163 O O . SER A 1 83 ? -12.948 -8.630 9.131 1.00 0.00 83 SER A O 20
ATOM 32171 N N . GLU A 1 84 ? -11.587 -7.691 10.656 1.00 0.00 84 GLU A N 20
ATOM 32172 C CA . GLU A 1 84 ? -12.669 -7.031 11.378 1.00 0.00 84 GLU A CA 20
ATOM 32173 C C . GLU A 1 84 ? -12.192 -5.718 11.992 1.00 0.00 84 GLU A C 20
ATOM 32174 O O . GLU A 1 84 ? -12.763 -4.658 11.735 1.00 0.00 84 GLU A O 20
ATOM 32186 N N . GLY A 1 85 ? -11.142 -5.797 12.803 1.00 0.00 85 GLY A N 20
ATOM 32187 C CA . GLY A 1 85 ? -10.607 -4.608 13.440 1.00 0.00 85 GLY A CA 20
ATOM 32188 C C . GLY A 1 85 ? -10.088 -3.596 12.438 1.00 0.00 85 GLY A C 20
ATOM 32189 O O . GLY A 1 85 ? -10.160 -2.390 12.671 1.00 0.00 85 GLY A O 20
ATOM 32193 N N . ASP A 1 86 ? -9.563 -4.088 11.321 1.00 0.00 86 ASP A N 20
ATOM 32194 C CA . ASP A 1 86 ? -9.030 -3.217 10.280 1.00 0.00 86 ASP A CA 20
ATOM 32195 C C . ASP A 1 86 ? -10.132 -2.772 9.325 1.00 0.00 86 ASP A C 20
ATOM 32196 O O . ASP A 1 86 ? -10.083 -1.671 8.775 1.00 0.00 86 ASP A O 20
ATOM 32205 N N . GLN A 1 87 ? -11.124 -3.634 9.130 1.00 0.00 87 GLN A N 20
ATOM 32206 C CA . GLN A 1 87 ? -12.238 -3.329 8.241 1.00 0.00 87 GLN A CA 20
ATOM 32207 C C . GLN A 1 87 ? -13.000 -2.098 8.723 1.00 0.00 87 GLN A C 20
ATOM 32208 O O . GLN A 1 87 ? -13.362 -1.230 7.930 1.00 0.00 87 GLN A O 20
ATOM 32222 N N . GLN A 1 88 ? -13.241 -2.032 10.029 1.00 0.00 88 GLN A N 20
ATOM 32223 C CA . GLN A 1 88 ? -13.961 -0.908 10.617 1.00 0.00 88 GLN A CA 20
ATOM 32224 C C . GLN A 1 88 ? -13.129 0.369 10.545 1.00 0.00 88 GLN A C 20
ATOM 32225 O O . GLN A 1 88 ? -13.652 1.447 10.264 1.00 0.00 88 GLN A O 20
ATOM 32239 N N . LEU A 1 89 ? -11.831 0.239 10.801 1.00 0.00 89 LEU A N 20
ATOM 32240 C CA . LEU A 1 89 ? -10.926 1.382 10.765 1.00 0.00 89 LEU A CA 20
ATOM 32241 C C . LEU A 1 89 ? -10.766 1.907 9.342 1.00 0.00 89 LEU A C 20
ATOM 32242 O O . LEU A 1 89 ? -10.515 3.094 9.132 1.00 0.00 89 LEU A O 20
ATOM 32258 N N . LEU A 1 90 ? -10.913 1.016 8.366 1.00 0.00 90 LEU A N 20
ATOM 32259 C CA . LEU A 1 90 ? -10.784 1.389 6.963 1.00 0.00 90 LEU A CA 20
ATOM 32260 C C . LEU A 1 90 ? -11.923 2.308 6.533 1.00 0.00 90 LEU A C 20
ATOM 32261 O O . LEU A 1 90 ? -11.765 3.128 5.628 1.00 0.00 90 LEU A O 20
ATOM 32277 N N . LYS A 1 91 ? -13.074 2.163 7.184 1.00 0.00 91 LYS A N 20
ATOM 32278 C CA . LYS A 1 91 ? -14.240 2.979 6.866 1.00 0.00 91 LYS A CA 20
ATOM 32279 C C . LYS A 1 91 ? -14.038 4.424 7.312 1.00 0.00 91 LYS A C 20
ATOM 32280 O O . LYS A 1 91 ? -14.239 5.358 6.534 1.00 0.00 91 LYS A O 20
ATOM 32299 N N . ARG A 1 92 ? -13.641 4.602 8.568 1.00 0.00 92 ARG A N 20
ATOM 32300 C CA . ARG A 1 92 ? -13.415 5.935 9.116 1.00 0.00 92 ARG A CA 20
ATOM 32301 C C . ARG A 1 92 ? -12.352 6.685 8.317 1.00 0.00 92 ARG A C 20
ATOM 32302 O O . ARG A 1 92 ? -12.353 7.915 8.267 1.00 0.00 92 ARG A O 20
ATOM 32323 N N . VAL A 1 93 ? -11.446 5.939 7.694 1.00 0.00 93 VAL A N 20
ATOM 32324 C CA . VAL A 1 93 ? -10.380 6.536 6.900 1.00 0.00 93 VAL A CA 20
ATOM 32325 C C . VAL A 1 93 ? -10.915 7.071 5.576 1.00 0.00 93 VAL A C 20
ATOM 32326 O O . VAL A 1 93 ? -10.600 8.191 5.174 1.00 0.00 93 VAL A O 20
ATOM 32339 N N . LEU A 1 94 ? -11.728 6.264 4.903 1.00 0.00 94 LEU A N 20
ATOM 32340 C CA . LEU A 1 94 ? -12.310 6.656 3.624 1.00 0.00 94 LEU A CA 20
ATOM 32341 C C . LEU A 1 94 ? -13.157 7.916 3.775 1.00 0.00 94 LEU A C 20
ATOM 32342 O O . LEU A 1 94 ? -13.266 8.716 2.845 1.00 0.00 94 LEU A O 20
ATOM 32358 N N . VAL A 1 95 ? -13.753 8.086 4.950 1.00 0.00 95 VAL A N 20
ATOM 32359 C CA . VAL A 1 95 ? -14.589 9.248 5.221 1.00 0.00 95 VAL A CA 20
ATOM 32360 C C . VAL A 1 95 ? -13.759 10.412 5.751 1.00 0.00 95 VAL A C 20
ATOM 32361 O O . VAL A 1 95 ? -13.921 11.552 5.315 1.00 0.00 95 VAL A O 20
ATOM 32374 N N . ARG A 1 96 ? -12.869 10.117 6.693 1.00 0.00 96 ARG A N 20
ATOM 32375 C CA . ARG A 1 96 ? -12.012 11.140 7.282 1.00 0.00 96 ARG A CA 20
ATOM 32376 C C . ARG A 1 96 ? -11.140 11.798 6.218 1.00 0.00 96 ARG A C 20
ATOM 32377 O O . ARG A 1 96 ? -10.832 12.986 6.301 1.00 0.00 96 ARG A O 20
ATOM 32398 N N . LYS A 1 97 ? -10.743 11.015 5.220 1.00 0.00 97 LYS A N 20
ATOM 32399 C CA . LYS A 1 97 ? -9.906 11.521 4.138 1.00 0.00 97 LYS A CA 20
ATOM 32400 C C . LYS A 1 97 ? -10.742 12.275 3.109 1.00 0.00 97 LYS A C 20
ATOM 32401 O O . LYS A 1 97 ? -10.464 13.432 2.796 1.00 0.00 97 LYS A O 20
ATOM 32420 N N . LEU A 1 98 ? -11.767 11.609 2.586 1.00 0.00 98 LEU A N 20
ATOM 32421 C CA . LEU A 1 98 ? -12.644 12.217 1.592 1.00 0.00 98 LEU A CA 20
ATOM 32422 C C . LEU A 1 98 ? -13.610 13.198 2.247 1.00 0.00 98 LEU A C 20
ATOM 32423 O O . LEU A 1 98 ? -14.540 12.797 2.947 1.00 0.00 98 LEU A O 20
ATOM 32439 N N . SER A 1 99 ? -13.384 14.488 2.015 1.00 0.00 99 SER A N 20
ATOM 32440 C CA . SER A 1 99 ? -14.234 15.527 2.583 1.00 0.00 99 SER A CA 20
ATOM 32441 C C . SER A 1 99 ? -14.206 15.483 4.107 1.00 0.00 99 SER A C 20
ATOM 32442 O O . SER A 1 99 ? -14.766 14.575 4.722 1.00 0.00 99 SER A O 20
ATOM 32450 N N . GLY A 1 100 ? -13.548 16.467 4.711 1.00 0.00 100 GLY A N 20
ATOM 32451 C CA . GLY A 1 100 ? -13.458 16.520 6.158 1.00 0.00 100 GLY A CA 20
ATOM 32452 C C . GLY A 1 100 ? -14.454 17.491 6.768 1.00 0.00 100 GLY A C 20
ATOM 32453 O O . GLY A 1 100 ? -15.531 17.084 7.202 1.00 0.00 100 GLY A O 20
ATOM 32457 N N . PRO A 1 101 ? -14.117 18.792 6.815 1.00 0.00 101 PRO A N 20
ATOM 32458 C CA . PRO A 1 101 ? -15.002 19.815 7.380 1.00 0.00 101 PRO A CA 20
ATOM 32459 C C . PRO A 1 101 ? -16.238 20.052 6.520 1.00 0.00 101 PRO A C 20
ATOM 32460 O O . PRO A 1 101 ? -16.409 19.426 5.474 1.00 0.00 101 PRO A O 20
ATOM 32471 N N . SER A 1 102 ? -17.100 20.960 6.968 1.00 0.00 102 SER A N 20
ATOM 32472 C CA . SER A 1 102 ? -18.321 21.279 6.239 1.00 0.00 102 SER A CA 20
ATOM 32473 C C . SER A 1 102 ? -18.000 21.942 4.903 1.00 0.00 102 SER A C 20
ATOM 32474 O O . SER A 1 102 ? -18.619 21.638 3.884 1.00 0.00 102 SER A O 20
ATOM 32482 N N . SER A 1 103 ? -17.030 22.850 4.917 1.00 0.00 103 SER A N 20
ATOM 32483 C CA . SER A 1 103 ? -16.627 23.556 3.707 1.00 0.00 103 SER A CA 20
ATOM 32484 C C . SER A 1 103 ? -17.791 24.358 3.131 1.00 0.00 103 SER A C 20
ATOM 32485 O O . SER A 1 103 ? -18.861 24.437 3.734 1.00 0.00 103 SER A O 20
ATOM 32493 N N . GLY A 1 104 ? -17.574 24.949 1.961 1.00 0.00 104 GLY A N 20
ATOM 32494 C CA . GLY A 1 104 ? -18.613 25.736 1.324 1.00 0.00 104 GLY A CA 20
ATOM 32495 C C . GLY A 1 104 ? -18.752 25.427 -0.154 1.00 0.00 104 GLY A C 20
ATOM 32496 O O . GLY A 1 104 ? -19.709 25.929 -0.779 1.00 0.00 104 GLY A O 20
#

Nearest PDB structures (foldseek):
  2doa-assembly1_A  TM=8.968E-01  e=1.032E-14  Homo sapiens
  2e5n-assembly1_A  TM=8.810E-01  e=1.587E-09  Homo sapiens
  5hs9-assembly1_B  TM=6.289E-01  e=1.640E+00  Bacillus subtilis subsp. subtilis str. 168
  6k4y-assembly1_M  TM=4.928E-01  e=1.738E+00  Tequatrovirus T4
  2doa-assembly1_A  TM=9.049E-01  e=4.263E-16  Homo sapiens

CATH classification: 1.10.10.2670

Sequence (104 aa):
GSSGSSGVSQRPFRDRVLHLLALRPYRKAELLLRLQKDGLTQADKDALDGLLQQVANMSAKDGTCTLQDCMYKDVQKDWPGYSEGDQQLLKRVLVRKLSGPSSGGSSGSSGVSQRPFRDRVLHLLALRPYRKAELLLRLQKDGLTQADKDALDGLLQQVANMSAKDGTCTLQDCMYKDVQKDWPGYSEGDQQLLKRVLVRKLSGPSSGGSSGSSGVSQRPFRDRVLHLLALRPYRKAELLLRLQKDGLTQADKDALDGLLQQVANMSAKDGTCTLQDCMYKDVQKDWPGYSEGDQQLLKRVLVRKLSGPSSGGSSGSSGVSQRPFRDRVLHLLALRPYRKAELLLRLQKDGLTQADKDALDGLLQQVANMSAKDGTCTLQDCMYKDVQKDWPGYSEGDQQLLKRVLVRKLSGPSSGGSSGSSGVSQRPFRDRVLHLLALRPYRKAELLLRLQKDGLTQADKDALDGLLQQVANMSAKDGTCTLQDCMYKDVQKDWPGYSEGDQQLLKRVLVRKLSGPSSGGSSGSSGVSQRPFRDRVLHLLALRPYRKAELLLRLQKDGLTQADKDALDGLLQQVANMSAKDGTCTLQDCMYKDVQKDWPGYSEGDQQLLKRVLVRKLSGPSSGGSSGSSGVSQRPFRDRVLHLLALRPYRKAELLLRLQKDGLTQADKDALDGLLQQVANMSAKDGTCTLQDCMYKDVQKDWPGYSEGDQQLLKRVLVRKLSGPSSGGSSGSSGVSQRPFRDRVLHLLALRPYRKAELLLRLQKDGLTQADKDALDGLLQQVANMSAKDGTCTLQDCMYKDVQKDWPGYSEGDQQLLKRVLVRKLSGPSSGGSSGSSGVSQRPFRDRVLHLLALRPYRKAELLLRLQKDGLTQADKDALDGLLQQVANMSAKDGTCTLQDCMYKDVQKDWPGYSEGDQQLLKRVLVRKLSGPSSGGSSGSSGVSQRPFRDRVLHLLALRPYRKAELLLRLQKDGLTQADKDALDGLLQQVANMSAKDGTCTLQDCMYKDVQKDWPGYSEGDQQLLKRVLVRKLSGPSSGGSSGSSGVSQRPFRDRVLHLLALRPYRKAELLLRLQKDGLTQADKDALDGLLQQVANMSAKDGTCTLQDCMYKDVQKDWPGYSEGDQQLLKRVLVRKLSGPSSGGSSGSSGVSQRPFRDRVLHLLALRPYRKAELLLRLQKDGLTQADKDALDGLLQQVANMSAKDGTCTLQDCMYKDVQKDWPGYSEGDQQLLKRVLVRKLSGPSSGGSSGSSGVSQRPFRDRVLHLLALRPYRKAELLLRLQKDGLTQADKDALDGLLQQVANMSAKDGTCTLQDCMYKDVQKDWPGYSEGDQQLLKRVLVRKLSGPSSGGSSGSSGVSQRPFRDRVLHLLALRPYRKAELLLRLQKDGLTQADKDALDGLLQQVANMSAKDGTCTLQDCMYKDVQKDWPGYSEGDQQLLKRVLVRKLSGPSSGGSSGSSGVSQRPFRDRVLHLLALRPYRKAELLLRLQKDGLTQADKDALDGLLQQVANMSAKDGTCTLQDCMYKDVQKDWPGYSEGDQQLLKRVLVRKLSGPSSGGSSGSSGVSQRPFRDRVLHLLALRPYRKAELLLRLQKDGLTQADKDALDGLLQQVANMSAKDGTCTLQDCMYKDVQKDWPGYSEGDQQLLKRVLVRKLSGPSSGGSSGSSGVSQRPFRDRVLHLLALRPYRKAELLLRLQKDGLTQADKDALDGLLQQVANMSAKDGTCTLQDCMYKDVQKDWPGYSEGDQQLLKRVLVRKLSGPSSGGSSGSSGVSQRPFRDRVLHLLALRPYRKAELLLRLQKDGLTQADKDALDGLLQQVANMSAKDGTCTLQDCMYKDVQKDWPGYSEGDQQLLKRVLVRKLSGPSSGGSSGSSGVSQRPFRDRVLHLLALRPYRKAELLLRLQKDGLTQADKDALDGLLQQVANMSAKDGTCTLQDCMYKDVQKDWPGYSEGDQQLLKRVLVRKLSGPSSGGSSGSSGVSQRPFRDRVLHLLALRPYRKAELLLRLQKDGLTQADKDALDGLLQQVANMSAKDGTCTLQDCMYKDVQKDWPGYSEGDQQLLKRVLVRKLSGPSSG

Secondary structure (DSSP, 8-state):
--BSB--STTS-HHHHHHHHHHHS-EEHHHHHHHHHHH---HHHHHHHHHHHHHSSEE-SSS-EEE--SSGGGG--S--TT--SHHHHHHHHHHHHHSS-SS--

Solvent-accessible surface area: 6926 Å² total; per-residue (Å²): 73,101,89,92,98,74,34,33,78,152,62,78,39,105,42,27,0,5,3,14,2,0,20,140,76,35,101,47,59,78,0,25,117,97,6,110,173,74,32,30,85,145,76,31,90,105,48,0,65,34,31,0,101,116,1,1,83,82,52,100,194,118,36,26,1,54,7,51,92,74,34,6,158,98,22,98,77,112,13,36,26,14,94,130,51,57,54,113,56,0,102,137,22,29,97,210,72,49,107,54,111,129,114,121

Radius of gyration: 14.03 Å; Cα contacts (8 Å, |Δi|>4): 99; chains: 1; bounding box: 32×44×21 Å

GO terms:
  GO:0035363 histone locus body (C, IDA)
  GO:0000791 euchromatin (C, IDA)
  GO:0015030 Cajal body (C, IDA)
  GO:0016607 nuclear speck (C, IDA)
  GO:0008023 transcription elongation factor complex (C, IDA)
  GO:0019902 phosphatase binding (F, IDA)
  GO:0005634 nucleus (C, EXP)
  GO:0016607 nuclear speck (C, EXP)
  GO:0042795 snRNA transcription by RNA polymerase II (P, IMP)
  GO:0042796 snRNA transcription by RNA polymerase III (P, IMP)
  GO:0045945 positive regulation of transcription by RNA polymerase III (P, IMP)
  GO:0032968 positive regulation of transcription elongation by RNA polymerase II (P, IMP)
  GO:0005515 protein binding (F, IPI)
  GO:0032786 positive regulation of DNA-templated transcription, elongation (P, TAS)
  GO:0006368 transcription elongation by RNA polymerase II (P, TAS)
  GO:0005654 nucleoplasm (C, TAS)
  GO:0005654 nucleoplasm (C, IDA)
  GO:0016604 nuclear body (C, IDA)

Organism: Homo sapiens (NCBI:txid9606)